Protein 3EEY (pdb70)

CATH classification: 3.40.50.150

Solvent-accessible surface area: 75579 Å² total; per-residue (Å²): 135,77,13,103,87,0,73,22,16,1,44,48,28,0,119,97,12,12,140,126,38,22,25,0,0,0,2,22,5,14,38,0,86,16,0,11,30,0,3,67,37,0,20,146,118,0,58,0,26,0,0,22,100,24,98,107,0,30,58,50,0,53,139,70,0,82,102,93,125,40,59,96,83,12,49,40,17,117,36,4,15,36,32,0,68,153,93,6,145,48,93,0,41,0,0,3,2,40,1,14,68,11,79,113,23,73,85,99,68,40,29,125,8,58,30,0,0,61,0,0,13,43,0,13,123,24,3,53,64,28,0,0,0,1,0,2,0,72,36,1,33,59,40,18,9,97,10,33,76,55,0,8,74,11,0,96,11,12,20,56,122,19,23,16,0,0,28,2,16,7,15,11,61,42,99,18,14,38,5,0,0,0,0,2,7,71,40,109,42,130,108,106,76,132,69,33,39,62,17,44,92,1,76,16,15,1,24,44,30,0,87,86,7,9,94,99,41,26,28,0,0,0,2,21,5,17,40,0,65,16,0,5,12,0,0,38,14,0,7,148,130,4,85,0,27,0,0,23,96,23,99,106,0,30,60,50,0,52,159,54,0,77,35,16,126,20,49,130,30,13,51,41,16,117,37,5,17,38,32,0,66,154,92,6,146,48,91,0,46,0,0,4,2,40,2,26,112,13,80,107,17,77,112,106,69,37,24,116,7,62,33,0,0,57,0,0,18,42,0,13,126,24,3,52,64,26,0,0,0,1,0,1,1,78,28,51,37,26,83,8,8,26,3,25,49,58,0,10,75,12,0,89,13,14,34,56,136,75,24,17,0,0,36,2,17,6,21,2,61,26,72,23,14,40,4,0,0,0,0,3,10,65,42,141,126,153,60,134,80,16,100,84,0,27,21,16,2,46,46,28,0,116,102,6,12,139,134,39,26,24,0,0,0,2,22,5,15,38,0,71,13,0,10,32,0,0,62,38,0,10,141,139,4,119,0,21,0,0,23,98,23,96,104,0,29,59,50,0,54,140,69,0,81,105,94,122,21,58,100,35,15,56,40,18,117,36,4,16,38,32,0,66,153,91,6,144,50,90,0,40,0,0,4,2,24,1,18,78,14,50,108,26,69,111,97,70,25,24,164,16,97,35,0,41,82,0,0,35,48,0,11,126,23,2,52,63,26,0,0,0,1,0,1,0,22,28,51,20,27,53,8,8,32,2,26,54,77,0,10,98,57,0,97,61,19,71,65,142,63,24,19,0,0,32,2,17,7,19,2,60,24,52,13,9,13,4,0,0,0,0,1,7,70,45,104,108,142,88,20,102,81,0,27,20,17,1,47,46,36,0,102,96,0,10,109,65,29,29,26,0,0,0,2,22,5,12,37,0,67,11,0,3,28,0,0,7,29,0,1,62,72,4,82,0,26,0,0,21,98,26,97,107,0,29,59,49,0,53,140,67,0,77,105,56,60,8,54,80,16,13,50,41,18,117,35,5,16,37,32,0,68,153,90,5,147,50,91,0,38,0,0,3,2,20,0,16,56,13,44,110,20,70,114,103,67,23,20,143,21,58,31,0,0,61,0,0,11,39,0,12,126,22,3,51,63,28,0,0,0,1,0,2,0,22,28,46,37,30,66,11,6,45,1,25,39,50,0,9,72,9,0,95,18,14,34,56,144,62,24,20,0,0,29,2,18,7,19,2,63,26,30,12,10,14,6,0,0,0,0,4,8,72,43,117,105,138,81,14,102,92,2,74,20,14,1,46,48,34,0,117,122,9,12,142,134,41,28,25,0,0,0,3,22,5,17,42,0,89,15,0,11,34,0,0,67,38,0,10,122,141,6,79,0,26,0,0,23,91,28,98,108,1,29,59,50,0,53,141,73,0,77,103,95,114,22,52,92,27,13,53,41,18,117,35,4,16,35,32,0,66,152,90,6,145,49,92,0,38,0,0,5,2,40,0,14,66,17,89,105,24,64,98,88,88,44,27,99,16,31,26,0,0,62,0,0,12,42,0,12,137,23,3,52,65,23,0,0,0,1,0,2,0,74,31,0,36,51,47,22,37,109,21,22,73,49,0,6,78,14,0,95,15,16,35,61,142,60,24,19,0,0,39,2,20,9,19,12,66,48,96,16,15,42,6,0,0,0,0,1,8,70,43,109,108,162,84,73,16,101,94,0,73,20,16,1,46,46,30,0,118,99,12,12,138,128,41,22,26,0,0,0,2,24,5,12,51,0,86,14,0,11,33,0,0,66,40,0,9,142,133,5,90,0,25,0,0,23,78,21,72,117,0,31,58,50,0,54,142,74,0,79,106,95,117,22,54,101,37,13,51,42,17,88,36,5,16,38,32,0,67,152,90,5,145,48,91,0,34,0,0,4,2,39,1,16,60,31,90,109,41,34,77,48,29,36,27,70,8,51,40,0,0,62,0,0,5,36,0,12,108,23,3,52,61,25,0,0,0,0,0,1,0,76,36,6,21,76,29,24,79,103,11,34,93,74,0,6,66,13,0,94,16,15,34,58,143,61,23,20,0,0,36,2,16,9,22,11,62,77,114,27,14,44,4,0,0,0,0,2,10,73,39,112,107,142,101,25,99,93,1,77,21,19,1,46,46,36,0,115,105,7,12,136,124,41,22,26,0,0,0,2,23,5,33,86,0,88,16,0,11,35,0,0,61,38,0,7,149,128,4,84,0,27,0,0,23,114,106,97,152,10,31,59,50,0,52,149,75,0,81,116,98,115,20,55,103,37,10,49,40,18,118,35,4,16,38,31,0,68,152,89,6,146,48,92,0,43,0,0,5,2,39,0,60,71,60,5,24,28,0,0,56,0,0,20,46,0,11,135,18,2,50,60,26,0,0,0,1,0,2,0,73,39,7,70,84,65,6,81,12,22,37,109,23,0,5,71,9,0,92,17,16,37,64,146,58,22,20,0,0,34,3,17,10,20,14,63,79,148,38,14,42,5,0,0,0,0,1,6,72,42,106,99,134,71,16,103,88,1,73,21,15,1,46,47,27,0,118,95,7,13,132,131,39,27,27,0,0,0,2,22,5,14,33,0,86,15,0,11,32,0,0,66,39,0,11,152,144,2,94,0,25,0,0,23,99,28,99,103,0,31,59,50,0,53,141,71,0,81,107,96,113,22,53,97,31,13,52,39,17,115,35,5,17,38,33,0,64,153,92,6,146,48,92,0,36,0,0,4,2,41,1,22,115,11,90,82,53,48,132,91,79,30,23,136,12,89,36,0,42,84,0,0,38,44,0,14,121,24,6,54,53,26,0,0,0,1,0,2,0,79,48,34,31,17,69,10,9,24,3,32,59,80,0,8,100,60,0,102,66,18,74,70,143,59,16,18,0,0,26,2,14,7,20,2,58,24,74,20,17,40,5,0,0,0,0,2,14,70,44,131,76,134,74,13,102,90,0,75,21,17,2,45,44,29,0,118,84,5,11,113,136,40,26,27,0,0,0,2,22,5,18,45,0,88,15,0,11,33,0,0,65,39,0,10,158,134,7,88,0,25,0,0,23,93,37,97,118,0,29,58,50,0,53,139,74,0,77,102,94,118,20,54,96,30,12,49,42,18,116,37,5,16,37,34,0,65,154,91,6,142,48,93,0,40,0,0,3,2,40,1,24,129,12,93,109,34,63,109,92,86,23,24,132,18,107,35,0,40,84,0,0,36,44,0,15,122,22,6,55,97,25,0,0,0,1,0,2,0,80,42,32,37,18,89,12,6,20,3,20,34,65,0,7,51,62,0,96,68,20,71,68,153,120,24,20,0,1,29,2,23,7,22,2,61,28,86,22,15,40,4,0,0,0,0,2,40,96,134,74,19,101,84,0,72,20,19,1,45,48,36,0,116,105,10,12,137,132,40,23,26,0,0,0,2,22,5,16,45,0,90,15,0,11,32,0,0,64,41,0,10,147,137,5,88,0,25,0,0,23,97,32,99,102,0,30,58,50,0,54,139,72,0,72,104,96,122,24,52,116,42,13,52,42,16,115,37,4,15,36,33,0,66,155,92,5,143,50,93,0,30,0,0,3,2,40,1,19,124,10,72,112,40,63,119,102,62,28,23,159,18,84,33,0,43,85,0,0,40,46,0,14,124,22,4,51,58,30,0,0,0,0,0,1,0,54,43,40,6,57,56,8,7,29,2,14,34,60,0,12,104,60,0,104,66,18,74,74,145,70,25,18,0,1,30,2,18,5,21,3,58,26,80,24,13,36,5,0,0,0,0,4,13,76,41,116,93

Foldseek 3Di:
DDDDAQVVVLLVVCLVFAAELFEEEEQDQFLNPVVLSNQVRHPDNYAYEYEDQDPVSLVNNCVVCVVVVRVNRYDYDNDHLLCVVVPDDAAGQEYEAEFADHPVDDRVDTDDQVSVLSNVVVNLQSHDAQGKYKHWDFEDDSRHCPNVVSNVVSVVPPDPVFKDWDKDDDDPDPDGRIIMIMIHGHDDDDDDDDD/DPDDDAQVVVLLVVCLVFFAALFEEEEQDQQLNPVVLSNLVRHDDNYAYEYEDQDPVSLVNNCVVCVVVVRNVRYDYDNDHLLCVVVPDDAAGQEYEAEFADRPVDDRVDTDAQVSVLSNVVVNLLRHDAQHKYKHWQFAPDDRSVVNVVRNVVSVVPPDPQFKDWDKDDDPVDDDGRIIMIMIGTHDDDDD/DDDDAQVVVLLVVCLVFAAELFEEEAQDQFLNPVVLSNLVRHPDNYAYEYEDQDPVSLVNNCVVCVVVVRNNRYDYDNDHLLCVCVPDDAAGQEYEAEFADHPPDDRVDTDAQVSVLSSVVVNLQRHDAQGKYKHWQFQQDPRSVVNVVNNVVSLVPDDPVFKDWDKDDDPPDDRGRIIMIMIGTHDDD/DDDDALVVVLLVVCLVFAAALFEEEAQDQFLNPVVLSNQVRHDDNYAYEYEDQDPVSLVNNCVVCVVVVRNNRYDYDNDHLLCVVVPDDAAGQEYEAEFADHPPDDRVDTDAQVSVLSSVVVNLQRHDAFHKYKHWQFCLDPRSVVNVVNNVVSVVPPDPVFKDWDKDDDPPDDRGRIIMIMIGTHDHD/DDDDAQVVVLLVVCLVQAAELFEEEEQDQFLNPVVQSNQVRHDDNYAYEYEDQDPVSLVNNCVVCVVVVRNNRYDYDNDHLLCVVVPDDAAGQEYEAEFAAHDVDDRPDTDDQVSVLSNVVSNLVRHDAFHKYKHWDFEQDSHHDVNVVNNVVSVVPDDPVFKDWDKDDDPPDDDGRIIMIMIGTHDDD/DDDDDAQVVVLLVVCLVFAAELFEEEEQDQALNPVVLSNLVRHDQNYAYEYEDQDPVSLVNNCVVCVVVVRNNRYDYDNDHLLCVVVPDDAAGQEYEAEWADRPVDDRLDTDDQVSVLSNVVVNLQRHDAFHKYKHWDFEDDSGHNPNVVSSVVSVVPDDPVFKDWDKDDDPVDDDGRIIMIMIGTHDDD/DDDDAQVVVLLVVCLVFAAALFEEEAQDQALNPVVQSNQVRHDDNYAYEYEDQDPVRLVNNCVVCVVVVRNNRYDYDNDHLLCVVVPDDAAGQEYEAEEVDDQVSVLSNVVVNLQRHDAQHKYKHWYDEDDPNHCVNVVSNVVSVVPPDPVFKDWDKDDDPVDDDRRIIIIMIGTHDHD/DDDDAQVVVLLVVCLVFAAALFEEEEQDQFLNPVVLSNQVRHDDNYAYEYEDQDPVRLVNNCVVCVVVVRVNRYDYDNDHLLCVVVPDDAAGQEYEAEFADHPPDDRPDTDAQVSVLSNVVVNLQRHDAQGKYKHWQFADDPRSVVNVVNVVVSVVPPDPVFKDWDKDDDPPDDDGRIIMIMIGGHDDD/DDDDAQVVVLLVVCLVFAAALFEEEAQDQFLQPVVLSNLVRHDDNYAYEYEDQDPVRLVNNCVVCVVVVRNNRYDYDNDHLLCVVVPDDAAGQEYEAEFADHDPDDRPDTDAQVSVLSNVVVNLVRHDAFGKYKHWQFADDPRSPVNVVNNVVSVVPDDPVFKDWDKDDDPPDDDGRIIMIMIGTD/DDDDAQVVVLLVVCLVFAAELFEEEAQDQALNPVVLSNLVRHDDNYAYEYEDQDPVSLVNNCVVCVVVVRNNRYDYDNDHLLCVVVPDDAAGQEYEAEFAAHPPDDRLDTDAQVSVLSNVVSNLQSHDAQGKYKHWQFADPVHRVVSVVSNVVSVVPPDPVFKDWDKDDDPPDDDGRIIIIMIHTHDHD

Nearest PDB structures (foldseek):
  3eey-assembly4_I  TM=1.002E+00  e=1.863E-40  Acetivibrio thermocellus ATCC 27405
  3eey-assembly5_G  TM=9.949E-01  e=1.778E-36  Acetivibrio thermocellus ATCC 27405
  8h0s-assembly1_A  TM=9.653E-01  e=1.450E-24  Bacillus subtilis subsp. subtilis str. 168
  8h27-assembly2_B  TM=9.554E-01  e=7.989E-24  Staphylococcus aureus subsp. aureus NCTC 8325
  4poo-assembly1_B  TM=9.351E-01  e=4.474E-19  Bacillus spizizenii str. W23

B-factor: mean 54.98, std 21.87, range [2.0, 163.79]

Organism: Acetivibrio thermocellus (strain ATCC 27405 / DSM 1237 / JCM 9322 / NBRC 103400 / NCIMB 10682 / NRRL B-4536 / VPI 7372) (NCBI:txid203119)

Secondary structure (DSSP, 8-state):
-----HHHHHHHHHHHH--TT-EEEES--TTSHHHHHHHHHH-TT-EEEEE-S-HHHHHHHHHHHHHTT-GGGEEEE-S-GGGGGGT--SPEEEEEEEESBPTTS-TT-B--HHHHHHHHHHHHHHEEEEEEEEEEE--BTTTBSHHHHHHHHHHTTS-TTTEEEEEEEETT--S-PPEEEEEEE--SS------/--SPP-HHHHHHHHHHHHPPTT-EEEES--TTSHHHHHHHHHH-TT-EEEEEES-HHHHHHHHHHHHHTT-GGGEEEEES-GGGGGGT--S-EEEEEEEESBPTTS-TT-B--HHHHHHHHHHHHHHEEEEEEEEEEE---HHHHHHHHHHHHHHHHTS-TTTEEEEEEEETT--S---EEEEEEE------/--PPPHHHHHHHHHHHH--TT-EEEES--TTSHHHHHHHHHH-TT-EEEEE-S-HHHHHHHHHHHHHTT-GGGEEEE-S-GGGGGGT--S-EEEEEEEESB-TTS-TT-B--HHHHHHHHHHHHHHEEEEEEEEEEEP-SSHHHHHHHHHHHHHHHTS-TTTEEEEEEEETT--S-PPEEEEEEE----/-----HHHHHHHHHHHH--TT-EEEES--TTSHHHHHHHHHH-TT-EEEEE-S-HHHHHHHHHHHHHTT-GGGEEEE-S-GGGGGGT--S-EEEEEEEESB-TTS-TT-B--HHHHHHHHHHHHHHEEEEEEEEEEE--SSHHHHHHHHHHHHHHTTS-TTTEEEEEEEETT--S---EEEEEEE-S--/-----HHHHHHHHHHHH--TT-EEEES--TTSHHHHHHHHHH-TT-EEEEE-S-HHHHHHHHHHHHHTT-GGGEEEE-S-GGGGGGT--SPEEEEEEEESPPTTS-SSS---HHHHHHHHHHHHHHEEEEEEEEEEE--BTTTBSHHHHHHHHHHTTS-TTTEEEEEEEETT--S-PPEEEEEEE----/------HHHHHHHHHHHH--TT-EEEES--TTSHHHHHHHHHH-TT-EEEEEES-HHHHHHHHHHHHHTT-TTTEEEEES-GGGGGGT--S-EEEEEEEESBPSSS-TT-B--HHHHHHHHHHHHHHEEEEEEEEEEE--STTS-SHHHHHHHHHHTTS-TTTEEEEEEEETT--S-PPEEEEEEE-S--/-----HHHHHHHHHHHH--TT-EEEESS-TTSHHHHHHHHHH-TT-EEEEE-S-HHHHHHHHHHHHHTT-GGGEEEE-S-GGGGGGT--S-EEEEEEEE---HHHHHHHHHHHHHHEEEEEEEEEEE--STTS-SHHHHHHHHHHTTS-TTTEEEEEEEETT--S-PPEEEEEEE-S--/-----HHHHHHHHHHHH--TT-EEEES--TTSHHHHHHHHHH-TT-EEEEE-S-HHHHHHHHHHHHHTT-GGGEEEE-S-GGGGGGT--SPEEEEEEEESB-SSS-SS-B--HHHHHHHHHHHHHHEEEEEEEEEEE---SHHHHHHHHHHHHHHTTS-TTTEEEEEEEETT--S---EEEEEEE-S--/-----HHHHHHHHHHHHPPTT-EEEES--TTSHHHHHHHHHH-TT-EEEEE-S-HHHHHHHHHHHHHTT-GGGEEEE-S-GGGGGGT--SPEEEEEEEES--TTS-SSS---HHHHHHHHHHHHHHEEEEEEEEEEE---SHHHHHHHHHHHHHHHTS-TTTEEEEEEEETT--S-PPEEEEEEE-/-----HHHHHHHHHHHH--TT-EEEES--TTSHHHHHHHHHH-TT-EEEEE-S-HHHHHHHHHHHHHTT-GGGEEEE-S-GGGGGGT--S-EEEEEEEES--TTS-SS----HHHHHHHHHHHHHHEEEEEEEEEEE---SSSHHHHHHHHHHHHHTS-TTTEEEEEEEETT--S---EEEEEEE-S--

Sequence (1887 aa):
LTIKNSLGQSHDYIKMFVKKEGDTVVDATCGNGNDTAFLASLVGENGRVFGFDIQDKAIANTTKKLTDLNLIDRVTLIKDGHQNMDKYIDCPVKAVMFNLGYLPSGDHSISTRPETTIQALSKAMEELLVTGGIITVVIYYGGDTGFEEKEKVLEFLKGVDQKKFIVQRTDFINQANCPPILVCIEKISEGHHHHHHHSLTIKNSLGQSHDYIKMFVKEGDTVVDATCGNGNDTAFLASLVGENGRVFGFDIQDKAIANTTKKLTDLNLIDRVTLIKDGHQNMDKYIDCPVKAVMFNLGYLPSGDHSISTRPETTIQALSSKAMELLVTGGIITVVIYYGGDTGFEEKEEKVLEFLKGVDQKKFIVQRTDFINQANCPPILVCIEKISEHHHHLTIKNSLGQSHDYIKMFVKEGDTVVDATCGNGNDTAFLASLVGENGRRVFGFDIQDKAIANTTKKLTDLNLIDDRVTLIKDGHQNMDKYIDCPVKKAVMFNLGYLPSGDHSISTRPETTIQALSKAMELLVTGGIITVVIYYGGDTGFEEKEKVLEEFLKKGVDQKKFIVQRTDFINQANCPPILVCIEKISEGLTIKNSLGQSHDYIKMFVKEGDTVVDATCGNGNDTAFLASLVGENGRVFGFDIQDKAIANTTKKLTDLNLIDRVTLIKDGHQNMDKYIDCPVKAVMFNLGYLPSGDHSISTRPEETTIQALSKAMELLVTGGIITVVIYYGGDTGFEEKEKVLEFLKGVDQKKFIVQRTDFINQANCPPILVCIEKISEGLTIKNSLGQSHDYIKMMFVKEGDTVVDATCGNGNDTAFLASLVGEENGRVFGFDIQDKAIANTTKKLTDLNLIDRVTLIKDGHQNMDKYIDCPVKAVMFNLGYLPSGDHSISTRRPETTIQALSKAMELLVTGGIITVVIYYGGDTGFEEKEKVLEFLKGVDQKKFIVQRTDFINQANCPPILVCIEKISEGSLTIKNSLGQSHDYIKMFVKEGDTVVDATCGNGNDTAFLASLVGENGRVFGFDIQDKAIANTTKKLTDDLNLIDRVTLIKDGHQNMDKYIDCPVKAVMFNLGYLPSGDHSISTRPEETTIQALSKAMELLVTGGIITVVIYYGGDTGFEEKEKKVLEFLKGVDQKKFIVQRRTDFINQANCPPILVCIEKISEGLTIKNSLGQSHDYIKMFVKKEGDTVVDATCGNGNDTAFLASLVGENGRVFGFDIQDKAIANTTKKLTDLNNLIDRVTLIKDGHQNMDKYIDCPVKAVMFNLGTRPETTIQALSKAMEELLVTGGIITVVIYYGGDTGFEEKEKKVLEFLKGVDQKKFIVQRTDFINQANCPPILVCIEKISEGLTIKNSLGQSHDYIKMFVKEGDTVVDATCGNGNDTAFLASLVGENGRVFGFDIQDKAIANTTKKLTDLNLIDRVTLIKDGHQNMDKYIDCPVKAVMFNLGYLPSGDHSISTRPETTIQALSKAMELLVTGGIITVVIYYGGDTGFEEKKEEKVLEEFLKGVDQKKFIVQRRTDFINQANCPPILVCIEKISEGLTIKNSLGQSHDYIKMFVKEGDTVVDATCGNGNDTAFLASLVGENGRRVFGFDIQDKAIANTTKKLTDLNLIDRVTLIKDGHQNMDKYIDCPVKAVMFNLGYLPSGDHSISTRPETTIQALSKAMELLVTGGIITVVIYYGGDTGFEEKEKVLEFLKGVDQKKFIVQRTDFINQANCPPILVCIEKILTIKNSLGQSHDYIKMFVKEGDTVVDATCGNGNDTAFLASLVGENGRVFGFDIQDKAIANTTKKLTDLNLIDRVTLIKDGHQNMDKYIDCPVKAVMFNLGYLPSGDHSISTRPETTIQALSKAMELLVTGGIITVVIYYGGDTGFEEKEKVLEFLKGVDQKKFIVQRRTDFINQANCPPILVCIEKISEG

InterPro domains:
  IPR010719 Methyltransferase MnmM-like [PF06962] (49-185)
  IPR010719 Methyltransferase MnmM-like [PTHR35276] (7-186)
  IPR029063 S-adenosyl-L-methionine-dependent methyltransferase superfamily [G3DSA:3.40.50.150] (2-188)
  IPR029063 S-adenosyl-L-methionine-dependent methyltransferase superfamily [SSF53335] (19-160)

Radius of gyration: 41.75 Å; Cα contacts (8 Å, |Δi|>4): 4319; chains: 10; bounding box: 84×117×117 Å

Structure (mmCIF, N/CA/C/O backbone):
data_3EEY
#
_entry.id   3EEY
#
_cell.length_a   70.156
_cell.length_b   126.913
_cell.length_c   125.611
_cell.angle_alpha   90.00
_cell.angle_beta   99.54
_cell.angle_gamma   90.00
#
_symmetry.space_group_name_H-M   'P 1 21 1'
#
loop_
_entity.id
_entity.type
_entity.pdbx_description
1 polymer 'Putative rRNA methylase'
2 non-polymer S-ADENOSYLMETHIONINE
3 non-polymer 'SULFATE ION'
4 non-polymer GLYCEROL
5 water water
#
loop_
_atom_site.group_PDB
_atom_site.id
_atom_site.type_symbol
_atom_site.label_atom_id
_atom_site.label_alt_id
_atom_site.label_comp_id
_atom_site.label_asym_id
_atom_site.label_entity_id
_atom_site.label_seq_id
_atom_site.pdbx_PDB_ins_code
_atom_site.Cartn_x
_atom_site.Cartn_y
_atom_site.Cartn_z
_atom_site.occupancy
_atom_site.B_iso_or_equiv
_atom_site.auth_seq_id
_atom_site.auth_comp_id
_atom_site.auth_asym_id
_atom_site.auth_atom_id
_atom_site.pdbx_PDB_model_num
ATOM 1 N N . LEU A 1 3 ? -20.597 -9.050 -41.357 1.00 59.54 1 LEU A N 1
ATOM 2 C CA . LEU A 1 3 ? -19.907 -9.859 -42.410 1.00 60.69 1 LEU A CA 1
ATOM 3 C C . LEU A 1 3 ? -19.989 -9.208 -43.789 1.00 62.24 1 LEU A C 1
ATOM 4 O O . LEU A 1 3 ? -21.075 -8.880 -44.274 1.00 64.66 1 LEU A O 1
ATOM 9 N N . THR A 1 4 ? -18.824 -9.042 -44.410 1.00 64.30 2 THR A N 1
ATOM 10 C CA . THR A 1 4 ? -18.688 -8.376 -45.700 1.00 62.67 2 THR A CA 1
ATOM 11 C C . THR A 1 4 ? -17.655 -9.116 -46.559 1.00 61.50 2 THR A C 1
ATOM 12 O O . THR A 1 4 ? -16.652 -9.626 -46.044 1.00 63.69 2 THR A O 1
ATOM 16 N N . ILE A 1 5 ? -17.922 -9.190 -47.861 1.00 54.89 3 ILE A N 1
ATOM 17 C CA . ILE A 1 5 ? -16.966 -9.707 -48.834 1.00 47.31 3 ILE A CA 1
ATOM 18 C C . ILE A 1 5 ? -15.753 -8.770 -48.903 1.00 44.88 3 ILE A C 1
ATOM 19 O O . ILE A 1 5 ? -15.899 -7.562 -49.124 1.00 46.93 3 ILE A O 1
ATOM 24 N N . LYS A 1 6 ? -14.564 -9.331 -48.680 1.00 44.64 4 LYS A N 1
ATOM 25 C CA . LYS A 1 6 ? -13.331 -8.547 -48.631 1.00 39.17 4 LYS A CA 1
ATOM 26 C C . LYS A 1 6 ? -12.810 -8.243 -50.018 1.00 41.99 4 LYS A C 1
ATOM 27 O O . LYS A 1 6 ? -13.124 -8.947 -50.980 1.00 41.97 4 LYS A O 1
ATOM 33 N N . ASN A 1 7 ? -11.995 -7.198 -50.118 1.00 39.11 5 ASN A N 1
ATOM 34 C CA . ASN A 1 7 ? -11.285 -6.915 -51.366 1.00 42.56 5 ASN A CA 1
ATOM 35 C C . ASN A 1 7 ? -10.184 -7.947 -51.624 1.00 33.45 5 ASN A C 1
ATOM 36 O O . ASN A 1 7 ? -9.922 -8.797 -50.770 1.00 34.92 5 ASN A O 1
ATOM 41 N N . SER A 1 8 ? -9.547 -7.860 -52.785 1.00 31.06 6 SER A N 1
ATOM 42 C CA . SER A 1 8 ? -8.516 -8.814 -53.200 1.00 35.55 6 SER A CA 1
ATOM 43 C C . SER A 1 8 ? -7.386 -8.953 -52.185 1.00 35.00 6 SER A C 1
ATOM 44 O O . SER A 1 8 ? -7.025 -10.069 -51.805 1.00 32.82 6 SER A O 1
ATOM 47 N N . LEU A 1 9 ? -6.870 -7.819 -51.715 1.00 35.04 7 LEU A N 1
ATOM 48 C CA . LEU A 1 9 ? -5.845 -7.798 -50.677 1.00 33.78 7 LEU A CA 1
ATOM 49 C C . LEU A 1 9 ? -6.242 -8.551 -49.405 1.00 32.64 7 LEU A C 1
ATOM 50 O O . LEU A 1 9 ? -5.465 -9.351 -48.895 1.00 44.32 7 LEU A O 1
ATOM 55 N N . GLY A 1 10 ? -7.449 -8.302 -48.908 1.00 36.84 8 GLY A N 1
ATOM 56 C CA . GLY A 1 10 ? -7.974 -8.999 -47.741 1.00 33.52 8 GLY A CA 1
ATOM 57 C C . GLY A 1 10 ? -8.224 -10.479 -47.969 1.00 36.12 8 GLY A C 1
ATOM 58 O O . GLY A 1 10 ? -8.003 -11.292 -47.074 1.00 38.59 8 GLY A O 1
ATOM 59 N N . GLN A 1 11 ? -8.687 -10.819 -49.170 1.00 36.39 9 GLN A N 1
ATOM 60 C CA . GLN A 1 11 ? -8.953 -12.199 -49.568 1.00 31.73 9 GLN A CA 1
ATOM 61 C C . GLN A 1 11 ? -7.693 -13.054 -49.742 1.00 37.52 9 GLN A C 1
ATOM 62 O O . GLN A 1 11 ? -7.715 -14.249 -49.424 1.00 41.25 9 GLN A O 1
ATOM 68 N N . SER A 1 12 ? -6.607 -12.443 -50.234 1.00 32.00 10 SER A N 1
ATOM 69 C CA . SER A 1 12 ? -5.301 -13.114 -50.319 1.00 30.79 10 SER A CA 1
ATOM 70 C C . SER A 1 12 ? -4.829 -13.650 -48.962 1.00 32.25 10 SER A C 1
ATOM 71 O O . SER A 1 12 ? -4.379 -14.789 -48.863 1.00 30.81 10 SER A O 1
ATOM 74 N N . HIS A 1 13 ? -4.975 -12.838 -47.919 1.00 32.19 11 HIS A N 1
ATOM 75 C CA . HIS A 1 13 ? -4.664 -13.249 -46.551 1.00 23.86 11 HIS A CA 1
ATOM 76 C C . HIS A 1 13 ? -5.548 -14.395 -46.053 1.00 31.40 11 HIS A C 1
ATOM 77 O O . HIS A 1 13 ? -5.058 -15.318 -45.400 1.00 38.93 11 HIS A O 1
ATOM 84 N N . ASP A 1 14 ? -6.845 -14.330 -46.366 1.00 36.35 12 ASP A N 1
ATOM 85 C CA . ASP A 1 14 ? -7.802 -15.389 -46.031 1.00 35.78 12 ASP A CA 1
ATOM 86 C C . ASP A 1 14 ? -7.470 -16.730 -46.688 1.00 37.90 12 ASP A C 1
ATOM 87 O O . ASP A 1 14 ? -7.580 -17.775 -46.044 1.00 38.99 12 ASP A O 1
ATOM 92 N N . TYR A 1 15 ? -7.075 -16.682 -47.962 1.00 39.11 13 TYR A N 1
ATOM 93 C CA . TYR A 1 15 ? -6.626 -17.863 -48.699 1.00 39.45 13 TYR A CA 1
ATOM 94 C C . TYR A 1 15 ? -5.326 -18.441 -48.154 1.00 39.07 13 TYR A C 1
ATOM 95 O O . TYR A 1 15 ? -5.154 -19.656 -48.136 1.00 38.33 13 TYR A O 1
ATOM 104 N N . ILE A 1 16 ? -4.426 -17.569 -47.708 1.00 36.25 14 ILE A N 1
ATOM 105 C CA . ILE A 1 16 ? -3.147 -17.995 -47.145 1.00 38.59 14 ILE A CA 1
ATOM 106 C C . ILE A 1 16 ? -3.352 -18.670 -45.779 1.00 42.25 14 ILE A C 1
ATOM 107 O O . ILE A 1 16 ? -2.764 -19.719 -45.519 1.00 41.06 14 ILE A O 1
ATOM 112 N N . LYS A 1 17 ? -4.205 -18.082 -44.938 1.00 45.27 15 LYS A N 1
ATOM 113 C CA . LYS A 1 17 ? -4.597 -18.665 -43.644 1.00 47.99 15 LYS A CA 1
ATOM 114 C C . LYS A 1 17 ? -5.192 -20.081 -43.759 1.00 49.80 15 LYS A C 1
ATOM 115 O O . LYS A 1 17 ? -4.948 -20.916 -42.891 1.00 56.70 15 LYS A O 1
ATOM 121 N N . MET A 1 18 ? -5.957 -20.334 -44.828 1.00 49.57 16 MET A N 1
ATOM 122 C CA . MET A 1 18 ? -6.523 -21.662 -45.147 1.00 51.27 16 MET A CA 1
ATOM 123 C C . MET A 1 18 ? -5.465 -22.737 -45.360 1.00 50.45 16 MET A C 1
ATOM 124 O O . MET A 1 18 ? -5.675 -23.902 -45.039 1.00 54.86 16 MET A O 1
ATOM 129 N N . PHE A 1 19 ? -4.330 -22.341 -45.922 1.00 53.65 17 PHE A N 1
ATOM 130 C CA . PHE A 1 19 ? -3.350 -23.294 -46.429 1.00 47.24 17 PHE A CA 1
ATOM 131 C C . PHE A 1 19 ? -2.103 -23.409 -45.563 1.00 49.96 17 PHE A C 1
ATOM 132 O O . PHE A 1 19 ? -1.506 -24.476 -45.473 1.00 55.23 17 PHE A O 1
ATOM 140 N N . VAL A 1 20 ? -1.703 -22.310 -44.936 1.00 50.09 18 VAL A N 1
ATOM 141 C CA . VAL A 1 20 ? -0.454 -22.271 -44.187 1.00 51.10 18 VAL A CA 1
ATOM 142 C C . VAL A 1 20 ? -0.666 -22.681 -42.735 1.00 58.10 18 VAL A C 1
ATOM 143 O O . VAL A 1 20 ? -1.496 -22.101 -42.033 1.00 60.26 18 VAL A O 1
ATOM 147 N N . LYS A 1 21 ? 0.067 -23.706 -42.309 1.00 61.44 19 LYS A N 1
ATOM 148 C CA A LYS A 1 21 ? 0.111 -24.096 -40.902 0.50 65.00 19 LYS A CA 1
ATOM 149 C CA B LYS A 1 21 ? 0.110 -24.077 -40.897 0.50 62.62 19 LYS A CA 1
ATOM 150 C C . LYS A 1 21 ? 1.508 -23.848 -40.328 1.00 67.04 19 LYS A C 1
ATOM 151 O O . LYS A 1 21 ? 2.420 -23.420 -41.048 1.00 65.83 19 LYS A O 1
ATOM 162 N N . GLU A 1 22 ? 1.669 -24.102 -39.034 1.00 68.97 20 GLU A N 1
ATOM 163 C CA . GLU A 1 22 ? 2.932 -23.836 -38.353 1.00 67.58 20 GLU A CA 1
ATOM 164 C C . GLU A 1 22 ? 4.022 -24.833 -38.730 1.00 64.69 20 GLU A C 1
ATOM 165 O O . GLU A 1 22 ? 3.770 -26.040 -38.830 1.00 62.16 20 GLU A O 1
ATOM 171 N N . GLY A 1 23 ? 5.225 -24.309 -38.960 1.00 58.26 21 GLY A N 1
ATOM 172 C CA . GLY A 1 23 ? 6.366 -25.118 -39.370 1.00 58.94 21 GLY A CA 1
ATOM 173 C C . GLY A 1 23 ? 6.615 -25.149 -40.869 1.00 61.12 21 GLY A C 1
ATOM 174 O O . GLY A 1 23 ? 7.621 -25.705 -41.318 1.00 57.06 21 GLY A O 1
ATOM 175 N N . ASP A 1 24 ? 5.710 -24.541 -41.637 1.00 59.51 22 ASP A N 1
ATOM 176 C CA . ASP A 1 24 ? 5.786 -24.535 -43.102 1.00 56.66 22 ASP A CA 1
ATOM 177 C C . ASP A 1 24 ? 6.870 -23.614 -43.630 1.00 50.78 22 ASP A C 1
ATOM 178 O O . ASP A 1 24 ? 7.353 -22.743 -42.917 1.00 49.54 22 ASP A O 1
ATOM 183 N N . THR A 1 25 ? 7.263 -23.819 -44.882 1.00 53.41 23 THR A N 1
ATOM 184 C CA . THR A 1 25 ? 8.149 -22.884 -45.559 1.00 48.07 23 THR A CA 1
ATOM 185 C C . THR A 1 25 ? 7.330 -22.105 -46.580 1.00 47.43 23 THR A C 1
ATOM 186 O O . THR A 1 25 ? 6.665 -22.693 -47.430 1.00 42.24 23 THR A O 1
ATOM 190 N N . VAL A 1 26 ? 7.360 -20.780 -46.461 1.00 44.99 24 VAL A N 1
ATOM 191 C CA . VAL A 1 26 ? 6.558 -19.890 -47.292 1.00 39.34 24 VAL A CA 1
ATOM 192 C C . VAL A 1 26 ? 7.441 -18.799 -47.899 1.00 41.13 24 VAL A C 1
ATOM 193 O O . VAL A 1 26 ? 8.563 -18.597 -47.451 1.00 39.47 24 VAL A O 1
ATOM 197 N N . VAL A 1 27 ? 6.937 -18.121 -48.931 1.00 38.75 25 VAL A N 1
ATOM 198 C CA . VAL A 1 27 ? 7.680 -17.062 -49.620 1.00 36.94 25 VAL A CA 1
ATOM 199 C C . VAL A 1 27 ? 6.838 -15.790 -49.762 1.00 32.97 25 VAL A C 1
ATOM 200 O O . VAL A 1 27 ? 5.676 -15.850 -50.148 1.00 33.48 25 VAL A O 1
ATOM 204 N N . ASP A 1 28 ? 7.432 -14.650 -49.424 1.00 39.20 26 ASP A N 1
ATOM 205 C CA . ASP A 1 28 ? 6.900 -13.356 -49.804 1.00 35.36 26 ASP A CA 1
ATOM 206 C C . ASP A 1 28 ? 7.765 -12.898 -50.970 1.00 40.94 26 ASP A C 1
ATOM 207 O O . ASP A 1 28 ? 8.915 -12.518 -50.789 1.00 39.07 26 ASP A O 1
ATOM 212 N N . ALA A 1 29 ? 7.206 -12.950 -52.173 1.00 40.76 27 ALA A N 1
ATOM 213 C CA . ALA A 1 29 ? 7.968 -12.655 -53.379 1.00 38.94 27 ALA A CA 1
ATOM 214 C C . ALA A 1 29 ? 8.117 -11.159 -53.660 1.00 41.27 27 ALA A C 1
ATOM 215 O O . ALA A 1 29 ? 8.911 -10.761 -54.513 1.00 43.52 27 ALA A O 1
ATOM 217 N N . THR A 1 30 ? 7.359 -10.338 -52.941 1.00 42.79 28 THR A N 1
ATOM 218 C CA . THR A 1 30 ? 7.358 -8.891 -53.137 1.00 49.60 28 THR A CA 1
ATOM 219 C C . THR A 1 30 ? 7.276 -8.232 -51.766 1.00 49.13 28 THR A C 1
ATOM 220 O O . THR A 1 30 ? 6.194 -7.868 -51.318 1.00 56.73 28 THR A O 1
ATOM 224 N N . CYS A 1 31 ? 8.426 -8.093 -51.109 1.00 50.01 29 CYS A N 1
ATOM 225 C CA . CYS A 1 31 ? 8.507 -7.631 -49.717 1.00 52.85 29 CYS A CA 1
ATOM 226 C C . CYS A 1 31 ? 7.852 -6.301 -49.403 1.00 50.24 29 CYS A C 1
ATOM 227 O O . CYS A 1 31 ? 7.032 -6.225 -48.487 1.00 51.25 29 CYS A O 1
ATOM 230 N N . GLY A 1 32 ? 8.230 -5.266 -50.152 1.00 46.09 30 GLY A N 1
ATOM 231 C CA . GLY A 1 32 ? 7.731 -3.911 -49.941 1.00 55.54 30 GLY A CA 1
ATOM 232 C C . GLY A 1 32 ? 8.054 -3.414 -48.546 1.00 61.96 30 GLY A C 1
ATOM 233 O O . GLY A 1 32 ? 9.204 -3.475 -48.102 1.00 59.70 30 GLY A O 1
ATOM 234 N N . ASN A 1 33 ? 7.020 -2.966 -47.842 1.00 64.51 31 ASN A N 1
ATOM 235 C CA . ASN A 1 33 ? 7.160 -2.491 -46.470 1.00 66.35 31 ASN A CA 1
ATOM 236 C C . ASN A 1 33 ? 7.137 -3.600 -45.412 1.00 61.85 31 ASN A C 1
ATOM 237 O O . ASN A 1 33 ? 7.441 -3.357 -44.242 1.00 58.73 31 ASN A O 1
ATOM 242 N N . GLY A 1 34 ? 6.781 -4.813 -45.831 1.00 55.18 32 GLY A N 1
ATOM 243 C CA . GLY A 1 34 ? 6.940 -6.003 -44.993 1.00 51.33 32 GLY A CA 1
ATOM 244 C C . GLY A 1 34 ? 5.690 -6.523 -44.311 1.00 51.14 32 GLY A C 1
ATOM 245 O O . GLY A 1 34 ? 5.768 -7.420 -43.461 1.00 47.07 32 GLY A O 1
ATOM 246 N N . ASN A 1 35 ? 4.541 -5.966 -44.692 1.00 53.13 33 ASN A N 1
ATOM 247 C CA . ASN A 1 35 ? 3.240 -6.339 -44.124 1.00 54.18 33 ASN A CA 1
ATOM 248 C C . ASN A 1 35 ? 2.869 -7.810 -44.324 1.00 52.09 33 ASN A C 1
ATOM 249 O O . ASN A 1 35 ? 2.530 -8.502 -43.359 1.00 50.32 33 ASN A O 1
ATOM 254 N N . ASP A 1 36 ? 2.951 -8.278 -45.570 1.00 46.16 34 ASP A N 1
ATOM 255 C CA . ASP A 1 36 ? 2.746 -9.695 -45.896 1.00 42.08 34 ASP A CA 1
ATOM 256 C C . ASP A 1 36 ? 3.821 -10.610 -45.303 1.00 40.13 34 ASP A C 1
ATOM 257 O O . ASP A 1 36 ? 3.527 -11.746 -44.945 1.00 34.97 34 ASP A O 1
ATOM 262 N N . THR A 1 37 ? 5.057 -10.111 -45.213 1.00 46.42 35 THR A N 1
ATOM 263 C CA . THR A 1 37 ? 6.166 -10.857 -44.610 1.00 44.03 35 THR A CA 1
ATOM 264 C C . THR A 1 37 ? 5.894 -11.130 -43.129 1.00 43.60 35 THR A C 1
ATOM 265 O O . THR A 1 37 ? 6.064 -12.258 -42.670 1.00 40.05 35 THR A O 1
ATOM 269 N N . ALA A 1 38 ? 5.457 -10.096 -42.408 1.00 42.62 36 ALA A N 1
ATOM 270 C CA . ALA A 1 38 ? 5.085 -10.201 -40.991 1.00 46.34 36 ALA A CA 1
ATOM 271 C C . ALA A 1 38 ? 3.910 -11.149 -40.802 1.00 45.86 36 ALA A C 1
ATOM 272 O O . ALA A 1 38 ? 3.915 -11.999 -39.901 1.00 41.52 36 ALA A O 1
ATOM 274 N N . PHE A 1 39 ? 2.914 -10.987 -41.670 1.00 43.52 37 PHE A N 1
ATOM 275 C CA . PHE A 1 39 ? 1.740 -11.857 -41.729 1.00 41.79 37 PHE A CA 1
ATOM 276 C C . PHE A 1 39 ? 2.112 -13.338 -41.920 1.00 40.35 37 PHE A C 1
ATOM 277 O O . PHE A 1 39 ? 1.613 -14.202 -41.200 1.00 36.72 37 PHE A O 1
ATOM 285 N N . LEU A 1 40 ? 2.985 -13.615 -42.885 1.00 41.79 38 LEU A N 1
ATOM 286 C CA . LEU A 1 40 ? 3.483 -14.973 -43.124 1.00 43.20 38 LEU A CA 1
ATOM 287 C C . LEU A 1 40 ? 4.302 -15.526 -41.953 1.00 44.02 38 LEU A C 1
ATOM 288 O O . LEU A 1 40 ? 4.189 -16.710 -41.610 1.00 39.11 38 LEU A O 1
ATOM 293 N N . ALA A 1 41 ? 5.105 -14.659 -41.336 1.00 48.92 39 ALA A N 1
ATOM 294 C CA . ALA A 1 41 ? 5.921 -15.012 -40.175 1.00 47.97 39 ALA A CA 1
ATOM 295 C C . ALA A 1 41 ? 5.101 -15.425 -38.948 1.00 50.85 39 ALA A C 1
ATOM 296 O O . ALA A 1 41 ? 5.479 -16.350 -38.225 1.00 52.65 39 ALA A O 1
ATOM 298 N N . SER A 1 42 ? 3.972 -14.754 -38.731 1.00 52.11 40 SER A N 1
ATOM 299 C CA . SER A 1 42 ? 3.105 -15.052 -37.594 1.00 54.80 40 SER A CA 1
ATOM 300 C C . SER A 1 42 ? 2.347 -16.363 -37.763 1.00 57.29 40 SER A C 1
ATOM 301 O O . SER A 1 42 ? 2.061 -17.049 -36.781 1.00 63.51 40 SER A O 1
ATOM 304 N N . LEU A 1 43 ? 2.022 -16.706 -39.007 1.00 55.45 41 LEU A N 1
ATOM 305 C CA . LEU A 1 43 ? 1.305 -17.948 -39.312 1.00 54.86 41 LEU A CA 1
ATOM 306 C C . LEU A 1 43 ? 2.186 -19.173 -39.180 1.00 52.81 41 LEU A C 1
ATOM 307 O O . LEU A 1 43 ? 1.714 -20.271 -38.885 1.00 53.12 41 LEU A O 1
ATOM 312 N N . VAL A 1 44 ? 3.473 -18.971 -39.410 1.00 56.87 42 VAL A N 1
ATOM 313 C CA . VAL A 1 44 ? 4.395 -20.064 -39.617 1.00 56.52 42 VAL A CA 1
ATOM 314 C C . VAL A 1 44 ? 5.108 -20.498 -38.326 1.00 57.79 42 VAL A C 1
ATOM 315 O O . VAL A 1 44 ? 5.590 -21.628 -38.221 1.00 52.82 42 VAL A O 1
ATOM 319 N N . GLY A 1 45 ? 5.136 -19.604 -37.342 1.00 59.98 43 GLY A N 1
ATOM 320 C CA . GLY A 1 45 ? 5.636 -19.931 -36.016 1.00 68.95 43 GLY A CA 1
ATOM 321 C C . GLY A 1 45 ? 7.142 -19.989 -35.899 1.00 71.04 43 GLY A C 1
ATOM 322 O O . GLY A 1 45 ? 7.861 -19.533 -36.786 1.00 70.44 43 GLY A O 1
ATOM 323 N N . GLU A 1 46 ? 7.600 -20.561 -34.789 1.00 74.38 44 GLU A N 1
ATOM 324 C CA . GLU A 1 46 ? 9.010 -20.626 -34.415 1.00 75.50 44 GLU A CA 1
ATOM 325 C C . GLU A 1 46 ? 9.837 -21.553 -35.318 1.00 75.04 44 GLU A C 1
ATOM 326 O O . GLU A 1 46 ? 10.983 -21.243 -35.658 1.00 72.44 44 GLU A O 1
ATOM 332 N N . ASN A 1 47 ? 9.243 -22.680 -35.702 1.00 74.45 45 ASN A N 1
ATOM 333 C CA . ASN A 1 47 ? 9.935 -23.705 -36.477 1.00 78.24 45 ASN A CA 1
ATOM 334 C C . ASN A 1 47 ? 9.734 -23.583 -37.987 1.00 77.92 45 ASN A C 1
ATOM 335 O O . ASN A 1 47 ? 10.185 -24.439 -38.753 1.00 80.40 45 ASN A O 1
ATOM 340 N N . GLY A 1 48 ? 9.062 -22.516 -38.408 1.00 71.53 46 GLY A N 1
ATOM 341 C CA . GLY A 1 48 ? 8.817 -22.273 -39.822 1.00 68.44 46 GLY A CA 1
ATOM 342 C C . GLY A 1 48 ? 9.834 -21.335 -40.432 1.00 64.41 46 GLY A C 1
ATOM 343 O O . GLY A 1 48 ? 10.683 -20.782 -39.730 1.00 66.91 46 GLY A O 1
ATOM 344 N N . ARG A 1 49 ? 9.740 -21.151 -41.743 1.00 57.76 47 ARG A N 1
ATOM 345 C CA . ARG A 1 49 ? 10.677 -20.304 -42.473 1.00 52.32 47 ARG A CA 1
ATOM 346 C C . ARG A 1 49 ? 9.958 -19.455 -43.525 1.00 45.93 47 ARG A C 1
ATOM 347 O O . ARG A 1 49 ? 9.132 -19.955 -44.271 1.00 45.55 47 ARG A O 1
ATOM 355 N N . VAL A 1 50 ? 10.280 -18.166 -43.554 1.00 47.23 48 VAL A N 1
ATOM 356 C CA . VAL A 1 50 ? 9.786 -17.238 -44.555 1.00 42.57 48 VAL A CA 1
ATOM 357 C C . VAL A 1 50 ? 10.959 -16.693 -45.378 1.00 47.82 48 VAL A C 1
ATOM 358 O O . VAL A 1 50 ? 11.905 -16.137 -44.826 1.00 46.71 48 VAL A O 1
ATOM 362 N N . PHE A 1 51 ? 10.891 -16.858 -46.696 1.00 43.30 49 PHE A N 1
ATOM 363 C CA . PHE A 1 51 ? 11.833 -16.216 -47.595 1.00 41.65 49 PHE A CA 1
ATOM 364 C C . PHE A 1 51 ? 11.196 -14.954 -48.150 1.00 38.20 49 PHE A C 1
ATOM 365 O O . PHE A 1 51 ? 10.087 -14.987 -48.679 1.00 42.44 49 PHE A O 1
ATOM 373 N N . GLY A 1 52 ? 11.895 -13.839 -48.007 1.00 34.90 50 GLY A N 1
ATOM 374 C CA . GLY A 1 52 ? 11.422 -12.559 -48.517 1.00 37.29 50 GLY A CA 1
ATOM 375 C C . GLY A 1 52 ? 12.336 -11.989 -49.580 1.00 34.47 50 GLY A C 1
ATOM 376 O O . GLY A 1 52 ? 13.553 -12.090 -49.473 1.00 45.28 50 GLY A O 1
ATOM 377 N N . PHE A 1 53 ? 11.743 -11.392 -50.607 1.00 37.78 51 PHE A N 1
ATOM 378 C CA . PHE A 1 53 ? 12.475 -10.891 -51.762 1.00 33.78 51 PHE A CA 1
ATOM 379 C C . PHE A 1 53 ? 12.071 -9.466 -52.082 1.00 40.69 51 PHE A C 1
ATOM 380 O O . PHE A 1 53 ? 10.883 -9.134 -52.039 1.00 43.99 51 PHE A O 1
ATOM 388 N N . ASP A 1 54 ? 13.059 -8.638 -52.407 1.00 40.76 52 ASP A N 1
ATOM 389 C CA . ASP A 1 54 ? 12.835 -7.342 -53.044 1.00 50.06 52 ASP A CA 1
ATOM 390 C C . ASP A 1 54 ? 14.119 -6.882 -53.728 1.00 55.12 52 ASP A C 1
ATOM 391 O O . ASP A 1 54 ? 15.209 -7.363 -53.411 1.00 56.66 52 ASP A O 1
ATOM 396 N N . ILE A 1 55 ? 13.981 -5.955 -54.671 1.00 58.36 53 ILE A N 1
ATOM 397 C CA . ILE A 1 55 ? 15.117 -5.444 -55.437 1.00 62.46 53 ILE A CA 1
ATOM 398 C C . ILE A 1 55 ? 15.591 -4.077 -54.938 1.00 69.29 53 ILE A C 1
ATOM 399 O O . ILE A 1 55 ? 16.574 -3.535 -55.450 1.00 73.59 53 ILE A O 1
ATOM 404 N N . GLN A 1 56 ? 14.893 -3.530 -53.942 1.00 69.51 54 GLN A N 1
ATOM 405 C CA . GLN A 1 56 ? 15.232 -2.223 -53.381 1.00 73.84 54 GLN A CA 1
ATOM 406 C C . GLN A 1 56 ? 15.825 -2.347 -51.982 1.00 78.78 54 GLN A C 1
ATOM 407 O O . GLN A 1 56 ? 15.365 -3.163 -51.181 1.00 78.23 54 GLN A O 1
ATOM 413 N N . ASP A 1 57 ? 16.846 -1.532 -51.707 1.00 83.86 55 ASP A N 1
ATOM 414 C CA . ASP A 1 57 ? 17.501 -1.475 -50.396 1.00 87.60 55 ASP A CA 1
ATOM 415 C C . ASP A 1 57 ? 16.592 -0.860 -49.339 1.00 87.60 55 ASP A C 1
ATOM 416 O O . ASP A 1 57 ? 16.644 -1.245 -48.167 1.00 86.57 55 ASP A O 1
ATOM 421 N N . LYS A 1 58 ? 15.772 0.097 -49.774 1.00 87.49 56 LYS A N 1
ATOM 422 C CA . LYS A 1 58 ? 14.794 0.783 -48.929 1.00 88.97 56 LYS A CA 1
ATOM 423 C C . LYS A 1 58 ? 13.728 -0.192 -48.425 1.00 84.29 56 LYS A C 1
ATOM 424 O O . LYS A 1 58 ? 13.313 -0.130 -47.267 1.00 85.74 56 LYS A O 1
ATOM 430 N N . ALA A 1 59 ? 13.308 -1.098 -49.301 1.00 79.11 57 ALA A N 1
ATOM 431 C CA . ALA A 1 59 ? 12.293 -2.091 -48.975 1.00 74.46 57 ALA A CA 1
ATOM 432 C C . ALA A 1 59 ? 12.794 -3.199 -48.046 1.00 73.58 57 ALA A C 1
ATOM 433 O O . ALA A 1 59 ? 12.047 -3.663 -47.184 1.00 74.60 57 ALA A O 1
ATOM 435 N N . ILE A 1 60 ? 14.046 -3.620 -48.224 1.00 71.24 58 ILE A N 1
ATOM 436 C CA . ILE A 1 60 ? 14.670 -4.620 -47.349 1.00 66.68 58 ILE A CA 1
ATOM 437 C C . ILE A 1 60 ? 14.855 -4.064 -45.929 1.00 66.29 58 ILE A C 1
ATOM 438 O O . ILE A 1 60 ? 14.614 -4.770 -44.948 1.00 62.36 58 ILE A O 1
ATOM 443 N N . ALA A 1 61 ? 15.239 -2.790 -45.839 1.00 68.14 59 ALA A N 1
ATOM 444 C CA . ALA A 1 61 ? 15.480 -2.118 -44.560 1.00 70.54 59 ALA A CA 1
ATOM 445 C C . ALA A 1 61 ? 14.192 -1.896 -43.766 1.00 69.26 59 ALA A C 1
ATOM 446 O O . ALA A 1 61 ? 14.162 -2.099 -42.550 1.00 69.27 59 ALA A O 1
ATOM 448 N N . ASN A 1 62 ? 13.137 -1.485 -44.464 1.00 64.80 60 ASN A N 1
ATOM 449 C CA . ASN A 1 62 ? 11.816 -1.303 -43.864 1.00 67.72 60 ASN A CA 1
ATOM 450 C C . ASN A 1 62 ? 11.174 -2.605 -43.385 1.00 64.79 60 ASN A C 1
ATOM 451 O O . ASN A 1 62 ? 10.494 -2.624 -42.359 1.00 64.01 60 ASN A O 1
ATOM 456 N N . THR A 1 63 ? 11.395 -3.680 -44.138 1.00 59.48 61 THR A N 1
ATOM 457 C CA . THR A 1 63 ? 10.942 -5.018 -43.768 1.00 53.92 61 THR A CA 1
ATOM 458 C C . THR A 1 63 ? 11.732 -5.558 -42.571 1.00 57.24 61 THR A C 1
ATOM 459 O O . THR A 1 63 ? 11.147 -6.182 -41.682 1.00 57.43 61 THR A O 1
ATOM 463 N N . THR A 1 64 ? 13.041 -5.290 -42.545 1.00 57.77 62 THR A N 1
ATOM 464 C CA . THR A 1 64 ? 13.912 -5.672 -41.428 1.00 63.97 62 THR A CA 1
ATOM 465 C C . THR A 1 64 ? 13.466 -4.971 -40.152 1.00 60.94 62 THR A C 1
ATOM 466 O O . THR A 1 64 ? 13.388 -5.595 -39.098 1.00 61.41 62 THR A O 1
ATOM 470 N N . LYS A 1 65 ? 13.159 -3.682 -40.273 1.00 59.52 63 LYS A N 1
ATOM 471 C CA . LYS A 1 65 ? 12.718 -2.864 -39.149 1.00 71.84 63 LYS A CA 1
ATOM 472 C C . LYS A 1 65 ? 11.380 -3.354 -38.592 1.00 70.81 63 LYS A C 1
ATOM 473 O O . LYS A 1 65 ? 11.231 -3.517 -37.385 1.00 69.34 63 LYS A O 1
ATOM 479 N N . LYS A 1 66 ? 10.431 -3.595 -39.493 1.00 70.67 64 LYS A N 1
ATOM 480 C CA . LYS A 1 66 ? 9.120 -4.169 -39.175 1.00 66.80 64 LYS A CA 1
ATOM 481 C C . LYS A 1 66 ? 9.188 -5.473 -38.384 1.00 65.86 64 LYS A C 1
ATOM 482 O O . LYS A 1 66 ? 8.583 -5.585 -37.320 1.00 62.43 64 LYS A O 1
ATOM 488 N N . LEU A 1 67 ? 9.934 -6.442 -38.911 1.00 60.46 65 LEU A N 1
ATOM 489 C CA . LEU A 1 67 ? 10.024 -7.767 -38.323 1.00 58.41 65 LEU A CA 1
ATOM 490 C C . LEU A 1 67 ? 10.757 -7.798 -36.984 1.00 59.16 65 LEU A C 1
ATOM 491 O O . LEU A 1 67 ? 10.405 -8.593 -36.119 1.00 60.24 65 LEU A O 1
ATOM 496 N N . THR A 1 68 ? 11.759 -6.933 -36.823 1.00 62.76 66 THR A N 1
ATOM 497 C CA . THR A 1 68 ? 12.534 -6.839 -35.576 1.00 73.53 66 THR A CA 1
ATOM 498 C C . THR A 1 68 ? 11.664 -6.219 -34.476 1.00 71.11 66 THR A C 1
ATOM 499 O O . THR A 1 68 ? 11.713 -6.641 -33.311 1.00 71.22 66 THR A O 1
ATOM 503 N N . ASP A 1 69 ? 10.858 -5.235 -34.881 1.00 67.44 67 ASP A N 1
ATOM 504 C CA . ASP A 1 69 ? 9.885 -4.564 -34.018 1.00 65.98 67 ASP A CA 1
ATOM 505 C C . ASP A 1 69 ? 8.821 -5.508 -33.472 1.00 70.84 67 ASP A C 1
ATOM 506 O O . ASP A 1 69 ? 8.334 -5.305 -32.365 1.00 72.81 67 ASP A O 1
ATOM 511 N N . LEU A 1 70 ? 8.470 -6.535 -34.246 1.00 69.39 68 LEU A N 1
ATOM 512 C CA . LEU A 1 70 ? 7.406 -7.461 -33.863 1.00 65.10 68 LEU A CA 1
ATOM 513 C C . LEU A 1 70 ? 7.894 -8.793 -33.337 1.00 62.51 68 LEU A C 1
ATOM 514 O O . LEU A 1 70 ? 7.078 -9.685 -33.117 1.00 66.29 68 LEU A O 1
ATOM 519 N N . ASN A 1 71 ? 9.205 -8.925 -33.149 1.00 62.33 69 ASN A N 1
ATOM 520 C CA . ASN A 1 71 ? 9.804 -10.150 -32.640 1.00 61.18 69 ASN A CA 1
ATOM 521 C C . ASN A 1 71 ? 9.634 -11.314 -33.635 1.00 67.12 69 ASN A C 1
ATOM 522 O O . ASN A 1 71 ? 9.324 -12.443 -33.244 1.00 68.55 69 ASN A O 1
ATOM 527 N N . LEU A 1 72 ? 9.843 -11.020 -34.922 1.00 69.71 70 LEU A N 1
ATOM 528 C CA . LEU A 1 72 ? 9.612 -11.990 -36.009 1.00 69.18 70 LEU A CA 1
ATOM 529 C C . LEU A 1 72 ? 10.753 -12.166 -37.021 1.00 66.72 70 LEU A C 1
ATOM 530 O O . LEU A 1 72 ? 10.605 -12.923 -37.972 1.00 70.52 70 LEU A O 1
ATOM 535 N N . ILE A 1 73 ? 11.874 -11.477 -36.815 1.00 68.08 71 ILE A N 1
ATOM 536 C CA . ILE A 1 73 ? 13.016 -11.512 -37.744 1.00 67.48 71 ILE A CA 1
ATOM 537 C C . ILE A 1 73 ? 13.754 -12.874 -37.726 1.00 68.46 71 ILE A C 1
ATOM 538 O O . ILE A 1 73 ? 14.470 -13.218 -38.672 1.00 70.36 71 ILE A O 1
ATOM 543 N N . ASP A 1 74 ? 13.526 -13.643 -36.658 1.00 67.52 72 ASP A N 1
ATOM 544 C CA . ASP A 1 74 ? 14.179 -14.929 -36.385 1.00 70.75 72 ASP A CA 1
ATOM 545 C C . ASP A 1 74 ? 13.967 -15.967 -37.479 1.00 68.60 72 ASP A C 1
ATOM 546 O O . ASP A 1 74 ? 14.897 -16.670 -37.880 1.00 70.05 72 ASP A O 1
ATOM 551 N N . ARG A 1 75 ? 12.741 -16.104 -37.929 1.00 66.09 73 ARG A N 1
ATOM 552 C CA . ARG A 1 75 ? 12.415 -17.087 -38.940 1.00 62.62 73 ARG A CA 1
ATOM 553 C C . ARG A 1 75 ? 12.303 -16.563 -40.347 1.00 55.49 73 ARG A C 1
ATOM 554 O O . ARG A 1 75 ? 11.863 -17.250 -41.208 1.00 52.05 73 ARG A O 1
ATOM 562 N N . VAL A 1 76 ? 12.733 -15.352 -40.575 1.00 49.63 74 VAL A N 1
ATOM 563 C CA . VAL A 1 76 ? 12.703 -14.741 -41.913 1.00 50.85 74 VAL A CA 1
ATOM 564 C C . VAL A 1 76 ? 14.095 -14.578 -42.543 1.00 53.46 74 VAL A C 1
ATOM 565 O O . VAL A 1 76 ? 14.998 -14.013 -41.931 1.00 56.92 74 VAL A O 1
ATOM 569 N N . THR A 1 77 ? 14.254 -15.078 -43.768 1.00 52.81 75 THR A N 1
ATOM 570 C CA . THR A 1 77 ? 15.453 -14.840 -44.572 1.00 48.19 75 THR A CA 1
ATOM 571 C C . THR A 1 77 ? 15.152 -13.804 -45.662 1.00 48.61 75 THR A C 1
ATOM 572 O O . THR A 1 77 ? 14.436 -14.083 -46.629 1.00 46.59 75 THR A O 1
ATOM 576 N N . LEU A 1 78 ? 15.696 -12.604 -45.495 1.00 48.80 76 LEU A N 1
ATOM 577 C CA . LEU A 1 78 ? 15.494 -11.527 -46.462 1.00 46.77 76 LEU A CA 1
ATOM 578 C C . LEU A 1 78 ? 16.604 -11.506 -47.499 1.00 52.03 76 LEU A C 1
ATOM 579 O O . LEU A 1 78 ? 17.789 -11.497 -47.157 1.00 49.20 76 LEU A O 1
ATOM 584 N N . ILE A 1 79 ? 16.204 -11.494 -48.768 1.00 51.00 77 ILE A N 1
ATOM 585 C CA . ILE A 1 79 ? 17.124 -11.607 -49.894 1.00 47.50 77 ILE A CA 1
ATOM 586 C C . ILE A 1 79 ? 16.942 -10.405 -50.809 1.00 49.88 77 ILE A C 1
ATOM 587 O O . ILE A 1 79 ? 15.832 -10.129 -51.264 1.00 49.27 77 ILE A O 1
ATOM 592 N N . LYS A 1 80 ? 18.026 -9.671 -51.054 1.00 51.73 78 LYS A N 1
ATOM 593 C CA . LYS A 1 80 ? 17.979 -8.561 -51.988 1.00 52.82 78 LYS A CA 1
ATOM 594 C C . LYS A 1 80 ? 18.307 -9.064 -53.396 1.00 55.95 78 LYS A C 1
ATOM 595 O O . LYS A 1 80 ? 19.406 -8.860 -53.923 1.00 56.81 78 LYS A O 1
ATOM 601 N N . ASP A 1 81 ? 17.334 -9.746 -53.984 1.00 56.14 79 ASP A N 1
ATOM 602 C CA . ASP A 1 81 ? 17.410 -10.208 -55.362 1.00 51.97 79 ASP A CA 1
ATOM 603 C C . ASP A 1 81 ? 15.992 -10.260 -55.921 1.00 50.00 79 ASP A C 1
ATOM 604 O O . ASP A 1 81 ? 15.018 -10.226 -55.168 1.00 44.98 79 ASP A O 1
ATOM 609 N N . GLY A 1 82 ? 15.878 -10.327 -57.243 1.00 50.46 80 GLY A N 1
ATOM 610 C CA . GLY A 1 82 ? 14.585 -10.480 -57.887 1.00 43.51 80 GLY A CA 1
ATOM 611 C C . GLY A 1 82 ? 13.941 -11.810 -57.565 1.00 38.38 80 GLY A C 1
ATOM 612 O O . GLY A 1 82 ? 14.635 -12.799 -57.361 1.00 42.52 80 GLY A O 1
ATOM 613 N N . HIS A 1 83 ? 12.611 -11.824 -57.510 1.00 38.17 81 HIS A N 1
ATOM 614 C CA . HIS A 1 83 ? 11.841 -13.033 -57.237 1.00 34.18 81 HIS A CA 1
ATOM 615 C C . HIS A 1 83 ? 11.945 -14.057 -58.361 1.00 36.86 81 HIS A C 1
ATOM 616 O O . HIS A 1 83 ? 11.733 -15.245 -58.133 1.00 36.38 81 HIS A O 1
ATOM 623 N N . GLN A 1 84 ? 12.284 -13.592 -59.563 1.00 33.41 82 GLN A N 1
ATOM 624 C CA . GLN A 1 84 ? 12.587 -14.478 -60.695 1.00 42.37 82 GLN A CA 1
ATOM 625 C C . GLN A 1 84 ? 13.766 -15.422 -60.427 1.00 41.85 82 GLN A C 1
ATOM 626 O O . GLN A 1 84 ? 13.917 -16.432 -61.106 1.00 45.21 82 GLN A O 1
ATOM 632 N N . ASN A 1 85 ? 14.576 -15.095 -59.419 1.00 41.52 83 ASN A N 1
ATOM 633 C CA . ASN A 1 85 ? 15.740 -15.894 -59.050 1.00 46.46 83 ASN A CA 1
ATOM 634 C C . ASN A 1 85 ? 15.542 -16.681 -57.757 1.00 47.32 83 ASN A C 1
ATOM 635 O O . ASN A 1 85 ? 16.526 -17.079 -57.131 1.00 48.65 83 ASN A O 1
ATOM 640 N N . MET A 1 86 ? 14.283 -16.909 -57.368 1.00 43.32 84 MET A N 1
ATOM 641 C CA . MET A 1 86 ? 13.960 -17.523 -56.072 1.00 38.65 84 MET A CA 1
ATOM 642 C C . MET A 1 86 ? 14.460 -18.964 -55.927 1.00 43.94 84 MET A C 1
ATOM 643 O O . MET A 1 86 ? 14.676 -19.444 -54.810 1.00 40.71 84 MET A O 1
ATOM 648 N N . ASP A 1 87 ? 14.666 -19.633 -57.061 1.00 44.80 85 ASP A N 1
ATOM 649 C CA . ASP A 1 87 ? 15.145 -21.021 -57.095 1.00 49.25 85 ASP A CA 1
ATOM 650 C C . ASP A 1 87 ? 16.620 -21.178 -56.699 1.00 49.54 85 ASP A C 1
ATOM 651 O O . ASP A 1 87 ? 17.058 -22.273 -56.343 1.00 55.21 85 ASP A O 1
ATOM 656 N N . LYS A 1 88 ? 17.373 -20.082 -56.763 1.00 46.02 86 LYS A N 1
ATOM 657 C CA . LYS A 1 88 ? 18.776 -20.052 -56.332 1.00 52.87 86 LYS A CA 1
ATOM 658 C C . LYS A 1 88 ? 18.935 -20.100 -54.808 1.00 53.93 86 LYS A C 1
ATOM 659 O O . LYS A 1 88 ? 20.015 -20.407 -54.301 1.00 51.51 86 LYS A O 1
ATOM 665 N N . TYR A 1 89 ? 17.858 -19.803 -54.085 1.00 47.13 87 TYR A N 1
ATOM 666 C CA . TYR A 1 89 ? 17.934 -19.630 -52.646 1.00 45.88 87 TYR A CA 1
ATOM 667 C C . TYR A 1 89 ? 17.105 -20.662 -51.906 1.00 48.08 87 TYR A C 1
ATOM 668 O O . TYR A 1 89 ? 17.312 -20.900 -50.716 1.00 53.60 87 TYR A O 1
ATOM 677 N N . ILE A 1 90 ? 16.158 -21.269 -52.618 1.00 51.52 88 ILE A N 1
ATOM 678 C CA . ILE A 1 90 ? 15.221 -22.223 -52.030 1.00 50.82 88 ILE A CA 1
ATOM 679 C C . ILE A 1 90 ? 15.347 -23.567 -52.755 1.00 56.43 88 ILE A C 1
ATOM 680 O O . ILE A 1 90 ? 15.357 -23.610 -53.988 1.00 56.24 88 ILE A O 1
ATOM 685 N N . ASP A 1 91 ? 15.460 -24.651 -51.990 1.00 63.63 89 ASP A N 1
ATOM 686 C CA . ASP A 1 91 ? 15.578 -25.997 -52.557 1.00 76.67 89 ASP A CA 1
ATOM 687 C C . ASP A 1 91 ? 14.542 -26.972 -51.995 1.00 78.28 89 ASP A C 1
ATOM 688 O O . ASP A 1 91 ? 14.348 -28.063 -52.539 1.00 85.12 89 ASP A O 1
ATOM 693 N N . CYS A 1 92 ? 13.886 -26.569 -50.909 1.00 76.13 90 CYS A N 1
ATOM 694 C CA . CYS A 1 92 ? 12.814 -27.348 -50.285 1.00 73.77 90 CYS A CA 1
ATOM 695 C C . CYS A 1 92 ? 11.463 -26.996 -50.927 1.00 72.18 90 CYS A C 1
ATOM 696 O O . CYS A 1 92 ? 11.333 -25.928 -51.532 1.00 71.07 90 CYS A O 1
ATOM 699 N N . PRO A 1 93 ? 10.463 -27.900 -50.828 1.00 70.02 91 PRO A N 1
ATOM 700 C CA . PRO A 1 93 ? 9.105 -27.542 -51.253 1.00 68.64 91 PRO A CA 1
ATOM 701 C C . PRO A 1 93 ? 8.442 -26.486 -50.358 1.00 63.96 91 PRO A C 1
ATOM 702 O O . PRO A 1 93 ? 8.504 -26.582 -49.128 1.00 62.18 91 PRO A O 1
ATOM 706 N N . VAL A 1 94 ? 7.813 -25.491 -50.981 1.00 57.14 92 VAL A N 1
ATOM 707 C CA . VAL A 1 94 ? 7.134 -24.427 -50.241 1.00 50.23 92 VAL A CA 1
ATOM 708 C C . VAL A 1 94 ? 5.619 -24.627 -50.205 1.00 47.23 92 VAL A C 1
ATOM 709 O O . VAL A 1 94 ? 5.035 -25.219 -51.118 1.00 43.97 92 VAL A O 1
ATOM 713 N N . LYS A 1 95 ? 4.994 -24.150 -49.134 1.00 42.52 93 LYS A N 1
ATOM 714 C CA . LYS A 1 95 ? 3.547 -24.268 -48.976 1.00 44.23 93 LYS A CA 1
ATOM 715 C C . LYS A 1 95 ? 2.805 -23.135 -49.678 1.00 43.58 93 LYS A C 1
ATOM 716 O O . LYS A 1 95 ? 1.744 -23.357 -50.256 1.00 39.39 93 LYS A O 1
ATOM 722 N N . ALA A 1 96 ? 3.367 -21.928 -49.626 1.00 40.38 94 ALA A N 1
ATOM 723 C CA . ALA A 1 96 ? 2.698 -20.757 -50.165 1.00 37.73 94 ALA A CA 1
ATOM 724 C C . ALA A 1 96 ? 3.664 -19.708 -50.671 1.00 37.91 94 ALA A C 1
ATOM 725 O O . ALA A 1 96 ? 4.787 -19.620 -50.198 1.00 41.17 94 ALA A O 1
ATOM 727 N N . VAL A 1 97 ? 3.223 -18.937 -51.667 1.00 38.21 95 VAL A N 1
ATOM 728 C CA . VAL A 1 97 ? 3.976 -17.796 -52.182 1.00 33.66 95 VAL A CA 1
ATOM 729 C C . VAL A 1 97 ? 3.000 -16.635 -52.357 1.00 35.68 95 VAL A C 1
ATOM 730 O O . VAL A 1 97 ? 1.918 -16.813 -52.895 1.00 41.05 95 VAL A O 1
ATOM 734 N N . MET A 1 98 ? 3.378 -15.451 -51.891 1.00 38.01 96 MET A N 1
ATOM 735 C CA . MET A 1 98 ? 2.540 -14.276 -52.054 1.00 29.72 96 MET A CA 1
ATOM 736 C C . MET A 1 98 ? 3.178 -13.289 -53.035 1.00 32.67 96 MET A C 1
ATOM 737 O O . MET A 1 98 ? 4.340 -12.910 -52.883 1.00 38.40 96 MET A O 1
ATOM 742 N N . PHE A 1 99 ? 2.414 -12.900 -54.052 1.00 37.25 97 PHE A N 1
ATOM 743 C CA . PHE A 1 99 ? 2.804 -11.824 -54.973 1.00 28.05 97 PHE A CA 1
ATOM 744 C C . PHE A 1 99 ? 1.882 -10.638 -54.793 1.00 22.90 97 PHE A C 1
ATOM 745 O O . PHE A 1 99 ? 0.652 -10.782 -54.737 1.00 25.01 97 PHE A O 1
ATOM 753 N N . ASN A 1 100 ? 2.480 -9.462 -54.709 1.00 30.54 98 ASN A N 1
ATOM 754 C CA . ASN A 1 100 ? 1.737 -8.216 -54.659 1.00 35.71 98 ASN A CA 1
ATOM 755 C C . ASN A 1 100 ? 2.316 -7.293 -55.728 1.00 37.33 98 ASN A C 1
ATOM 756 O O . ASN A 1 100 ? 3.389 -6.729 -55.550 1.00 48.36 98 ASN A O 1
ATOM 761 N N . LEU A 1 101 ? 1.616 -7.161 -56.850 1.00 41.80 99 LEU A N 1
ATOM 762 C CA . LEU A 1 101 ? 2.198 -6.577 -58.060 1.00 38.11 99 LEU A CA 1
ATOM 763 C C . LEU A 1 101 ? 1.973 -5.079 -58.206 1.00 48.79 99 LEU A C 1
ATOM 764 O O . LEU A 1 101 ? 0.848 -4.608 -58.132 1.00 57.66 99 LEU A O 1
ATOM 769 N N . GLY A 1 102 ? 3.057 -4.348 -58.452 1.00 59.37 100 GLY A N 1
ATOM 770 C CA . GLY A 1 102 ? 3.020 -2.895 -58.634 1.00 64.56 100 GLY A CA 1
ATOM 771 C C . GLY A 1 102 ? 4.286 -2.250 -58.099 1.00 69.78 100 GLY A C 1
ATOM 772 O O . GLY A 1 102 ? 5.341 -2.882 -58.077 1.00 69.34 100 GLY A O 1
ATOM 773 N N . TYR A 1 103 ? 4.188 -0.994 -57.663 1.00 63.60 101 TYR A N 1
ATOM 774 C CA . TYR A 1 103 ? 5.330 -0.285 -57.053 1.00 63.30 101 TYR A CA 1
ATOM 775 C C . TYR A 1 103 ? 5.246 -0.230 -55.522 1.00 63.49 101 TYR A C 1
ATOM 776 O O . TYR A 1 103 ? 4.190 -0.509 -54.948 1.00 64.91 101 TYR A O 1
ATOM 785 N N . LEU A 1 104 ? 6.353 0.147 -54.879 1.00 61.01 102 LEU A N 1
ATOM 786 C CA . LEU A 1 104 ? 6.405 0.346 -53.424 1.00 64.37 102 LEU A CA 1
ATOM 787 C C . LEU A 1 104 ? 5.588 1.568 -52.980 1.00 67.99 102 LEU A C 1
ATOM 788 O O . LEU A 1 104 ? 5.812 2.677 -53.482 1.00 67.41 102 LEU A O 1
ATOM 793 N N . PRO A 1 105 ? 4.608 1.358 -52.071 1.00 74.69 103 PRO A N 1
ATOM 794 C CA . PRO A 1 105 ? 3.860 2.475 -51.471 1.00 79.13 103 PRO A CA 1
ATOM 795 C C . PRO A 1 105 ? 4.744 3.366 -50.596 1.00 81.53 103 PRO A C 1
ATOM 796 O O . PRO A 1 105 ? 5.540 2.855 -49.798 1.00 84.00 103 PRO A O 1
ATOM 800 N N . SER A 1 106 ? 4.592 4.682 -50.769 1.00 83.58 104 SER A N 1
ATOM 801 C CA . SER A 1 106 ? 5.451 5.717 -50.159 1.00 84.45 104 SER A CA 1
ATOM 802 C C . SER A 1 106 ? 6.912 5.601 -50.612 1.00 82.60 104 SER A C 1
ATOM 803 O O . SER A 1 106 ? 7.841 5.905 -49.855 1.00 85.18 104 SER A O 1
ATOM 806 N N . GLY A 1 107 ? 7.093 5.169 -51.859 1.00 78.49 105 GLY A N 1
ATOM 807 C CA . GLY A 1 107 ? 8.416 4.972 -52.446 1.00 74.46 105 GLY A CA 1
ATOM 808 C C . GLY A 1 107 ? 8.470 5.383 -53.904 1.00 68.46 105 GLY A C 1
ATOM 809 O O . GLY A 1 107 ? 7.585 6.093 -54.388 1.00 71.34 105 GLY A O 1
ATOM 810 N N . ASP A 1 108 ? 9.516 4.931 -54.595 1.00 65.87 106 ASP A N 1
ATOM 811 C CA . ASP A 1 108 ? 9.744 5.243 -56.007 1.00 69.41 106 ASP A CA 1
ATOM 812 C C . ASP A 1 108 ? 8.683 4.587 -56.906 1.00 73.93 106 ASP A C 1
ATOM 813 O O . ASP A 1 108 ? 8.625 3.354 -57.025 1.00 74.38 106 ASP A O 1
ATOM 818 N N . HIS A 1 109 ? 7.860 5.427 -57.537 1.00 71.10 107 HIS A N 1
ATOM 819 C CA . HIS A 1 109 ? 6.735 4.980 -58.368 1.00 72.82 107 HIS A CA 1
ATOM 820 C C . HIS A 1 109 ? 7.139 4.340 -59.700 1.00 72.06 107 HIS A C 1
ATOM 821 O O . HIS A 1 109 ? 6.350 3.601 -60.300 1.00 68.25 107 HIS A O 1
ATOM 828 N N . SER A 1 110 ? 8.359 4.631 -60.152 1.00 72.23 108 SER A N 1
ATOM 829 C CA . SER A 1 110 ? 8.866 4.123 -61.428 1.00 68.63 108 SER A CA 1
ATOM 830 C C . SER A 1 110 ? 9.526 2.743 -61.309 1.00 60.80 108 SER A C 1
ATOM 831 O O . SER A 1 110 ? 9.700 2.052 -62.313 1.00 66.29 108 SER A O 1
ATOM 834 N N . ILE A 1 111 ? 9.888 2.347 -60.090 1.00 56.29 109 ILE A N 1
ATOM 835 C CA . ILE A 1 111 ? 10.437 1.007 -59.844 1.00 59.33 109 ILE A CA 1
ATOM 836 C C . ILE A 1 111 ? 9.327 0.025 -59.444 1.00 65.07 109 ILE A C 1
ATOM 837 O O . ILE A 1 111 ? 8.893 -0.031 -58.284 1.00 67.57 109 ILE A O 1
ATOM 842 N N . SER A 1 112 ? 8.869 -0.740 -60.430 1.00 68.27 110 SER A N 1
ATOM 843 C CA . SER A 1 112 ? 7.759 -1.666 -60.244 1.00 68.35 110 SER A CA 1
ATOM 844 C C . SER A 1 112 ? 8.019 -3.016 -60.907 1.00 65.95 110 SER A C 1
ATOM 845 O O . SER A 1 112 ? 8.957 -3.164 -61.699 1.00 63.17 110 SER A O 1
ATOM 848 N N . THR A 1 113 ? 7.180 -3.993 -60.563 1.00 61.86 111 THR A N 1
ATOM 849 C CA . THR A 1 113 ? 7.257 -5.334 -61.123 1.00 55.49 111 THR A CA 1
ATOM 850 C C . THR A 1 113 ? 7.040 -5.294 -62.636 1.00 55.29 111 THR A C 1
ATOM 851 O O . THR A 1 113 ? 6.238 -4.507 -63.145 1.00 58.47 111 THR A O 1
ATOM 855 N N . ARG A 1 114 ? 7.787 -6.132 -63.342 1.00 56.76 112 ARG A N 1
ATOM 856 C CA . ARG A 1 114 ? 7.748 -6.220 -64.804 1.00 55.53 112 ARG A CA 1
ATOM 857 C C . ARG A 1 114 ? 7.130 -7.557 -65.208 1.00 49.19 112 ARG A C 1
ATOM 858 O O . ARG A 1 114 ? 7.372 -8.561 -64.538 1.00 53.31 112 ARG A O 1
ATOM 866 N N . PRO A 1 115 ? 6.345 -7.580 -66.307 1.00 48.51 113 PRO A N 1
ATOM 867 C CA . PRO A 1 115 ? 5.702 -8.812 -66.788 1.00 41.94 113 PRO A CA 1
ATOM 868 C C . PRO A 1 115 ? 6.648 -9.993 -66.949 1.00 42.92 113 PRO A C 1
ATOM 869 O O . PRO A 1 115 ? 6.346 -11.074 -66.451 1.00 48.52 113 PRO A O 1
ATOM 873 N N . GLU A 1 116 ? 7.778 -9.766 -67.622 1.00 44.99 114 GLU A N 1
ATOM 874 C CA . GLU A 1 116 ? 8.797 -10.784 -67.917 1.00 35.53 114 GLU A CA 1
ATOM 875 C C . GLU A 1 116 ? 9.270 -11.519 -66.667 1.00 36.35 114 GLU A C 1
ATOM 876 O O . GLU A 1 116 ? 9.270 -12.751 -66.624 1.00 34.94 114 GLU A O 1
ATOM 882 N N . THR A 1 117 ? 9.647 -10.742 -65.651 1.00 30.05 115 THR A N 1
ATOM 883 C CA . THR A 1 117 ? 10.236 -11.269 -64.421 1.00 33.24 115 THR A CA 1
ATOM 884 C C . THR A 1 117 ? 9.174 -11.847 -63.497 1.00 34.03 115 THR A C 1
ATOM 885 O O . THR A 1 117 ? 9.437 -12.805 -62.763 1.00 41.11 115 THR A O 1
ATOM 889 N N . THR A 1 118 ? 7.974 -11.267 -63.541 1.00 40.15 116 THR A N 1
ATOM 890 C CA . THR A 1 118 ? 6.831 -11.779 -62.775 1.00 35.41 116 THR A CA 1
ATOM 891 C C . THR A 1 118 ? 6.442 -13.166 -63.270 1.00 35.40 116 THR A C 1
ATOM 892 O O . THR A 1 118 ? 6.296 -14.089 -62.464 1.00 27.00 116 THR A O 1
ATOM 896 N N . ILE A 1 119 ? 6.314 -13.308 -64.592 1.00 28.67 117 ILE A N 1
ATOM 897 C CA . ILE A 1 119 ? 6.031 -14.599 -65.231 1.00 31.60 117 ILE A CA 1
ATOM 898 C C . ILE A 1 119 ? 7.108 -15.653 -64.897 1.00 32.14 117 ILE A C 1
ATOM 899 O O . ILE A 1 119 ? 6.785 -16.796 -64.567 1.00 40.45 117 ILE A O 1
ATOM 904 N N . GLN A 1 120 ? 8.377 -15.252 -64.970 1.00 35.84 118 GLN A N 1
ATOM 905 C CA . GLN A 1 120 ? 9.500 -16.096 -64.548 1.00 35.18 118 GLN A CA 1
ATOM 906 C C . GLN A 1 120 ? 9.370 -16.561 -63.100 1.00 34.16 118 GLN A C 1
ATOM 907 O O . GLN A 1 120 ? 9.475 -17.757 -62.829 1.00 32.25 118 GLN A O 1
ATOM 913 N N . ALA A 1 121 ? 9.151 -15.613 -62.181 1.00 29.25 119 ALA A N 1
ATOM 914 C CA . ALA A 1 121 ? 8.973 -15.925 -60.748 1.00 29.42 119 ALA A CA 1
ATOM 915 C C . ALA A 1 121 ? 7.778 -16.818 -60.491 1.00 35.98 119 ALA A C 1
ATOM 916 O O . ALA A 1 121 ? 7.845 -17.696 -59.628 1.00 38.20 119 ALA A O 1
ATOM 918 N N . LEU A 1 122 ? 6.689 -16.590 -61.232 1.00 34.04 120 LEU A N 1
ATOM 919 C CA . LEU A 1 122 ? 5.507 -17.447 -61.140 1.00 33.24 120 LEU A CA 1
ATOM 920 C C . LEU A 1 122 ? 5.792 -18.888 -61.559 1.00 29.55 120 LEU A C 1
ATOM 921 O O . LEU A 1 122 ? 5.304 -19.807 -60.923 1.00 33.01 120 LEU A O 1
ATOM 926 N N . SER A 1 123 ? 6.580 -19.074 -62.616 1.00 33.53 121 SER A N 1
ATOM 927 C CA . SER A 1 123 ? 7.029 -20.418 -63.027 1.00 40.66 121 SER A CA 1
ATOM 928 C C . SER A 1 123 ? 7.876 -21.084 -61.948 1.00 40.00 121 SER A C 1
ATOM 929 O O . SER A 1 123 ? 7.695 -22.269 -61.660 1.00 44.04 121 SER A O 1
ATOM 932 N N . LYS A 1 124 ? 8.798 -20.312 -61.367 1.00 42.27 122 LYS A N 1
ATOM 933 C CA . LYS A 1 124 ? 9.689 -20.795 -60.312 1.00 38.35 122 LYS A CA 1
ATOM 934 C C . LYS A 1 124 ? 8.898 -21.165 -59.066 1.00 42.22 122 LYS A C 1
ATOM 935 O O . LYS A 1 124 ? 9.135 -22.215 -58.464 1.00 42.43 122 LYS A O 1
ATOM 941 N N . ALA A 1 125 ? 7.954 -20.304 -58.695 1.00 40.83 123 ALA A N 1
ATOM 942 C CA . ALA A 1 125 ? 7.083 -20.546 -57.551 1.00 33.44 123 ALA A CA 1
ATOM 943 C C . ALA A 1 125 ? 6.208 -21.774 -57.768 1.00 39.15 123 ALA A C 1
ATOM 944 O O . ALA A 1 125 ? 6.014 -22.558 -56.841 1.00 33.66 123 ALA A O 1
ATOM 946 N N . MET A 1 126 ? 5.682 -21.933 -58.988 1.00 42.72 124 MET A N 1
ATOM 947 C CA . MET A 1 126 ? 4.859 -23.103 -59.333 1.00 40.19 124 MET A CA 1
ATOM 948 C C . MET A 1 126 ? 5.653 -24.413 -59.255 1.00 42.37 124 MET A C 1
ATOM 949 O O . MET A 1 126 ? 5.115 -25.429 -58.824 1.00 50.36 124 MET A O 1
ATOM 954 N N . GLU A 1 127 ? 6.924 -24.379 -59.663 1.00 44.17 125 GLU A N 1
ATOM 955 C CA A GLU A 1 127 ? 7.827 -25.526 -59.530 0.50 41.89 125 GLU A CA 1
ATOM 956 C CA B GLU A 1 127 ? 7.801 -25.544 -59.531 0.50 43.02 125 GLU A CA 1
ATOM 957 C C . GLU A 1 127 ? 8.116 -25.851 -58.063 1.00 40.72 125 GLU A C 1
ATOM 958 O O . GLU A 1 127 ? 8.110 -27.015 -57.661 1.00 39.92 125 GLU A O 1
ATOM 969 N N . LEU A 1 128 ? 8.366 -24.805 -57.272 1.00 39.54 126 LEU A N 1
ATOM 970 C CA . LEU A 1 128 ? 8.723 -24.935 -55.855 1.00 40.85 126 LEU A CA 1
ATOM 971 C C . LEU A 1 128 ? 7.579 -25.351 -54.940 1.00 40.36 126 LEU A C 1
ATOM 972 O O . LEU A 1 128 ? 7.825 -25.815 -53.832 1.00 49.16 126 LEU A O 1
ATOM 977 N N . LEU A 1 129 ? 6.339 -25.173 -55.399 1.00 46.38 127 LEU A N 1
ATOM 978 C CA . LEU A 1 129 ? 5.142 -25.504 -54.620 1.00 41.82 127 LEU A CA 1
ATOM 979 C C . LEU A 1 129 ? 4.979 -26.980 -54.389 1.00 43.78 127 LEU A C 1
ATOM 980 O O . LEU A 1 129 ? 5.133 -27.781 -55.315 1.00 42.68 127 LEU A O 1
ATOM 985 N N . VAL A 1 130 ? 4.654 -27.321 -53.145 1.00 41.63 128 VAL A N 1
ATOM 986 C CA . VAL A 1 130 ? 4.234 -28.658 -52.769 1.00 45.05 128 VAL A CA 1
ATOM 987 C C . VAL A 1 130 ? 2.800 -28.853 -53.294 1.00 50.96 128 VAL A C 1
ATOM 988 O O . VAL A 1 130 ? 2.067 -27.875 -53.486 1.00 51.66 128 VAL A O 1
ATOM 992 N N . THR A 1 131 ? 2.411 -30.097 -53.572 1.00 52.90 129 THR A N 1
ATOM 993 C CA . THR A 1 131 ? 1.026 -30.386 -53.945 1.00 53.44 129 THR A CA 1
ATOM 994 C C . THR A 1 131 ? 0.091 -29.965 -52.818 1.00 50.33 129 THR A C 1
ATOM 995 O O . THR A 1 131 ? 0.368 -30.211 -51.646 1.00 49.33 129 THR A O 1
ATOM 999 N N . GLY A 1 132 ? -0.996 -29.293 -53.184 1.00 46.88 130 GLY A N 1
ATOM 1000 C CA . GLY A 1 132 ? -1.905 -28.709 -52.208 1.00 45.38 130 GLY A CA 1
ATOM 1001 C C . GLY A 1 132 ? -1.421 -27.371 -51.671 1.00 44.44 130 GLY A C 1
ATOM 1002 O O . GLY A 1 132 ? -1.975 -26.867 -50.702 1.00 49.17 130 GLY A O 1
ATOM 1003 N N . GLY A 1 133 ? -0.387 -26.808 -52.299 1.00 46.03 131 GLY A N 1
ATOM 1004 C CA . GLY A 1 133 ? 0.146 -25.493 -51.943 1.00 40.08 131 GLY A CA 1
ATOM 1005 C C . GLY A 1 133 ? -0.497 -24.387 -52.756 1.00 40.44 131 GLY A C 1
ATOM 1006 O O . GLY A 1 133 ? -1.140 -24.670 -53.751 1.00 30.96 131 GLY A O 1
ATOM 1007 N N . ILE A 1 134 ? -0.313 -23.131 -52.342 1.00 38.18 132 ILE A N 1
ATOM 1008 C CA . ILE A 1 134 ? -1.021 -21.999 -52.962 1.00 34.10 132 ILE A CA 1
ATOM 1009 C C . ILE A 1 134 ? -0.113 -20.825 -53.308 1.00 29.52 132 ILE A C 1
ATOM 1010 O O . ILE A 1 134 ? 0.830 -20.534 -52.595 1.00 34.76 132 ILE A O 1
ATOM 1015 N N . ILE A 1 135 ? -0.380 -20.181 -54.434 1.00 34.74 133 ILE A N 1
ATOM 1016 C CA . ILE A 1 135 ? 0.202 -18.885 -54.750 1.00 28.94 133 ILE A CA 1
ATOM 1017 C C . ILE A 1 135 ? -0.959 -17.911 -54.816 1.00 36.94 133 ILE A C 1
ATOM 1018 O O . ILE A 1 135 ? -1.959 -18.195 -55.470 1.00 37.80 133 ILE A O 1
ATOM 1023 N N . THR A 1 136 ? -0.840 -16.777 -54.124 1.00 31.80 134 THR A N 1
ATOM 1024 C CA . THR A 1 136 ? -1.780 -15.679 -54.314 1.00 38.07 134 THR A CA 1
ATOM 1025 C C . THR A 1 136 ? -1.088 -14.520 -55.034 1.00 31.47 134 THR A C 1
ATOM 1026 O O . THR A 1 136 ? 0.063 -14.213 -54.756 1.00 37.52 134 THR A O 1
ATOM 1030 N N . VAL A 1 137 ? -1.787 -13.920 -55.990 1.00 31.68 135 VAL A N 1
ATOM 1031 C CA . VAL A 1 137 ? -1.277 -12.788 -56.767 1.00 26.22 135 VAL A CA 1
ATOM 1032 C C . VAL A 1 137 ? -2.308 -11.657 -56.707 1.00 23.54 135 VAL A C 1
ATOM 1033 O O . VAL A 1 137 ? -3.396 -11.760 -57.279 1.00 31.14 135 VAL A O 1
ATOM 1037 N N . VAL A 1 138 ? -1.989 -10.590 -55.975 1.00 35.79 136 VAL A N 1
ATOM 1038 C CA . VAL A 1 138 ? -2.818 -9.392 -56.002 1.00 21.37 136 VAL A CA 1
ATOM 1039 C C . VAL A 1 138 ? -2.264 -8.493 -57.114 1.00 32.07 136 VAL A C 1
ATOM 1040 O O . VAL A 1 138 ? -1.119 -8.064 -57.059 1.00 34.55 136 VAL A O 1
ATOM 1044 N N . ILE A 1 139 ? -3.070 -8.248 -58.140 1.00 35.74 137 ILE A N 1
ATOM 1045 C CA . ILE A 1 139 ? -2.635 -7.479 -59.299 1.00 29.36 137 ILE A CA 1
ATOM 1046 C C . ILE A 1 139 ? -3.203 -6.070 -59.221 1.00 32.39 137 ILE A C 1
ATOM 1047 O O . ILE A 1 139 ? -4.417 -5.877 -59.255 1.00 41.41 137 ILE A O 1
ATOM 1052 N N . TYR A 1 140 ? -2.316 -5.088 -59.096 1.00 41.87 138 TYR A N 1
ATOM 1053 C CA . TYR A 1 140 ? -2.688 -3.683 -59.207 1.00 40.05 138 TYR A CA 1
ATOM 1054 C C . TYR A 1 140 ? -2.347 -3.193 -60.590 1.00 44.20 138 TYR A C 1
ATOM 1055 O O . TYR A 1 140 ? -1.345 -3.599 -61.176 1.00 51.78 138 TYR A O 1
ATOM 1064 N N . TYR A 1 141 ? -3.172 -2.290 -61.093 1.00 49.93 139 TYR A N 1
ATOM 1065 C CA . TYR A 1 141 ? -3.069 -1.823 -62.464 1.00 50.09 139 TYR A CA 1
ATOM 1066 C C . TYR A 1 141 ? -3.703 -0.445 -62.553 1.00 51.39 139 TYR A C 1
ATOM 1067 O O . TYR A 1 141 ? -4.200 0.068 -61.554 1.00 47.15 139 TYR A O 1
ATOM 1076 N N . GLY A 1 142 ? -3.671 0.155 -63.741 1.00 55.01 140 GLY A N 1
ATOM 1077 C CA . GLY A 1 142 ? -4.101 1.540 -63.919 1.00 58.25 140 GLY A CA 1
ATOM 1078 C C . GLY A 1 142 ? -3.060 2.459 -63.323 1.00 63.27 140 GLY A C 1
ATOM 1079 O O . GLY A 1 142 ? -1.947 2.021 -63.023 1.00 65.70 140 GLY A O 1
ATOM 1080 N N . GLY A 1 143 ? -3.410 3.731 -63.147 1.00 70.35 141 GLY A N 1
ATOM 1081 C CA . GLY A 1 143 ? -2.499 4.707 -62.534 1.00 75.53 141 GLY A CA 1
ATOM 1082 C C . GLY A 1 143 ? -1.124 4.740 -63.181 1.00 79.87 141 GLY A C 1
ATOM 1083 O O . GLY A 1 143 ? -1.001 4.547 -64.397 1.00 81.62 141 GLY A O 1
ATOM 1084 N N . ASP A 1 144 ? -0.091 4.951 -62.361 1.00 81.76 142 ASP A N 1
ATOM 1085 C CA . ASP A 1 144 ? 1.305 4.946 -62.821 1.00 82.76 142 ASP A CA 1
ATOM 1086 C C . ASP A 1 144 ? 1.712 3.569 -63.349 1.00 82.36 142 ASP A C 1
ATOM 1087 O O . ASP A 1 144 ? 2.446 3.464 -64.335 1.00 84.30 142 ASP A O 1
ATOM 1092 N N . THR A 1 145 ? 1.204 2.532 -62.680 1.00 82.62 143 THR A N 1
ATOM 1093 C CA . THR A 1 145 ? 1.460 1.123 -62.983 1.00 79.08 143 THR A CA 1
ATOM 1094 C C . THR A 1 145 ? 1.119 0.734 -64.434 1.00 75.75 143 THR A C 1
ATOM 1095 O O . THR A 1 145 ? 1.917 0.079 -65.106 1.00 82.03 143 THR A O 1
ATOM 1099 N N . GLY A 1 146 ? -0.044 1.161 -64.921 1.00 70.60 144 GLY A N 1
ATOM 1100 C CA . GLY A 1 146 ? -0.480 0.815 -66.274 1.00 67.95 144 GLY A CA 1
ATOM 1101 C C . GLY A 1 146 ? -1.104 -0.569 -66.335 1.00 66.03 144 GLY A C 1
ATOM 1102 O O . GLY A 1 146 ? -1.370 -1.176 -65.302 1.00 67.17 144 GLY A O 1
ATOM 1103 N N . PHE A 1 147 ? -1.308 -1.084 -67.545 1.00 63.32 145 PHE A N 1
ATOM 1104 C CA . PHE A 1 147 ? -2.142 -2.276 -67.747 1.00 55.46 145 PHE A CA 1
ATOM 1105 C C . PHE A 1 147 ? -1.424 -3.483 -68.347 1.00 49.49 145 PHE A C 1
ATOM 1106 O O . PHE A 1 147 ? -1.990 -4.572 -68.409 1.00 56.30 145 PHE A O 1
ATOM 1114 N N . GLU A 1 148 ? -0.186 -3.278 -68.782 1.00 41.05 146 GLU A N 1
ATOM 1115 C CA . GLU A 1 148 ? 0.576 -4.257 -69.551 1.00 46.55 146 GLU A CA 1
ATOM 1116 C C . GLU A 1 148 ? 0.925 -5.514 -68.745 1.00 43.28 146 GLU A C 1
ATOM 1117 O O . GLU A 1 148 ? 0.895 -6.624 -69.276 1.00 42.90 146 GLU A O 1
ATOM 1123 N N . GLU A 1 149 ? 1.259 -5.321 -67.471 1.00 39.83 147 GLU A N 1
ATOM 1124 C CA . GLU A 1 149 ? 1.584 -6.421 -66.570 1.00 37.64 147 GLU A CA 1
ATOM 1125 C C . GLU A 1 149 ? 0.379 -7.290 -66.267 1.00 36.83 147 GLU A C 1
ATOM 1126 O O . GLU A 1 149 ? 0.479 -8.517 -66.333 1.00 42.78 147 GLU A O 1
ATOM 1132 N N . LYS A 1 150 ? -0.748 -6.650 -65.952 1.00 35.42 148 LYS A N 1
ATOM 1133 C CA . LYS A 1 150 ? -2.017 -7.345 -65.737 1.00 29.25 148 LYS A CA 1
ATOM 1134 C C . LYS A 1 150 ? -2.358 -8.245 -66.928 1.00 36.22 148 LYS A C 1
ATOM 1135 O O . LYS A 1 150 ? -2.600 -9.446 -66.751 1.00 35.79 148 LYS A O 1
ATOM 1141 N N . GLU A 1 151 ? -2.331 -7.659 -68.128 1.00 30.50 149 GLU A N 1
ATOM 1142 C CA . GLU A 1 151 ? -2.694 -8.350 -69.364 1.00 31.47 149 GLU A CA 1
ATOM 1143 C C . GLU A 1 151 ? -1.791 -9.543 -69.667 1.00 32.47 149 GLU A C 1
ATOM 1144 O O . GLU A 1 151 ? -2.286 -10.627 -69.958 1.00 45.65 149 GLU A O 1
ATOM 1150 N N . LYS A 1 152 ? -0.478 -9.354 -69.559 1.00 33.03 150 LYS A N 1
ATOM 1151 C CA . LYS A 1 152 ? 0.465 -10.428 -69.845 1.00 25.06 150 LYS A CA 1
ATOM 1152 C C . LYS A 1 152 ? 0.464 -11.549 -68.805 1.00 32.29 150 LYS A C 1
ATOM 1153 O O . LYS A 1 152 ? 0.473 -12.722 -69.184 1.00 34.60 150 LYS A O 1
ATOM 1159 N N . VAL A 1 153 ? 0.447 -11.192 -67.513 1.00 25.39 151 VAL A N 1
ATOM 1160 C CA . VAL A 1 153 ? 0.401 -12.178 -66.430 1.00 30.21 151 VAL A CA 1
ATOM 1161 C C . VAL A 1 153 ? -0.835 -13.077 -66.537 1.00 29.43 151 VAL A C 1
ATOM 1162 O O . VAL A 1 153 ? -0.731 -14.305 -66.428 1.00 34.49 151 VAL A O 1
ATOM 1166 N N . LEU A 1 154 ? -1.991 -12.459 -66.762 1.00 25.31 152 LEU A N 1
ATOM 1167 C CA . LEU A 1 154 ? -3.239 -13.185 -66.957 1.00 27.03 152 LEU A CA 1
ATOM 1168 C C . LEU A 1 154 ? -3.239 -14.061 -68.213 1.00 30.46 152 LEU A C 1
ATOM 1169 O O . LEU A 1 154 ? -3.743 -15.183 -68.181 1.00 34.31 152 LEU A O 1
ATOM 1174 N N . GLU A 1 155 ? -2.651 -13.561 -69.296 1.00 30.09 153 GLU A N 1
ATOM 1175 C CA . GLU A 1 155 ? -2.516 -14.344 -70.531 1.00 35.80 153 GLU A CA 1
ATOM 1176 C C . GLU A 1 155 ? -1.608 -15.554 -70.329 1.00 34.66 153 GLU A C 1
ATOM 1177 O O . GLU A 1 155 ? -1.886 -16.630 -70.854 1.00 41.77 153 GLU A O 1
ATOM 1183 N N . PHE A 1 156 ? -0.534 -15.372 -69.564 1.00 35.99 154 PHE A N 1
ATOM 1184 C CA . PHE A 1 156 ? 0.322 -16.482 -69.162 1.00 37.56 154 PHE A CA 1
ATOM 1185 C C . PHE A 1 156 ? -0.418 -17.509 -68.303 1.00 32.86 154 PHE A C 1
ATOM 1186 O O . PHE A 1 156 ? -0.308 -18.717 -68.534 1.00 38.15 154 PHE A O 1
ATOM 1194 N N . LEU A 1 157 ? -1.154 -17.025 -67.307 1.00 39.61 155 LEU A N 1
ATOM 1195 C CA . LEU A 1 157 ? -1.838 -17.898 -66.346 1.00 35.64 155 LEU A CA 1
ATOM 1196 C C . LEU A 1 157 ? -3.046 -18.654 -66.899 1.00 33.47 155 LEU A C 1
ATOM 1197 O O . LEU A 1 157 ? -3.392 -19.716 -66.377 1.00 28.25 155 LEU A O 1
ATOM 1202 N N . LYS A 1 158 ? -3.659 -18.126 -67.959 1.00 33.21 156 LYS A N 1
ATOM 1203 C CA . LYS A 1 158 ? -4.702 -18.840 -68.700 1.00 36.09 156 LYS A CA 1
ATOM 1204 C C . LYS A 1 158 ? -4.188 -20.126 -69.340 1.00 32.00 156 LYS A C 1
ATOM 1205 O O . LYS A 1 158 ? -4.974 -21.053 -69.575 1.00 33.19 156 LYS A O 1
ATOM 1211 N N . GLY A 1 159 ? -2.878 -20.178 -69.608 1.00 29.53 157 GLY A N 1
ATOM 1212 C CA . GLY A 1 159 ? -2.240 -21.316 -70.267 1.00 24.07 157 GLY A CA 1
ATOM 1213 C C . GLY A 1 159 ? -1.738 -22.436 -69.367 1.00 33.74 157 GLY A C 1
ATOM 1214 O O . GLY A 1 159 ? -1.305 -23.472 -69.853 1.00 39.99 157 GLY A O 1
ATOM 1215 N N . VAL A 1 160 ? -1.797 -22.221 -68.058 1.00 34.55 158 VAL A N 1
ATOM 1216 C CA . VAL A 1 160 ? -1.331 -23.186 -67.064 1.00 31.38 158 VAL A CA 1
ATOM 1217 C C . VAL A 1 160 ? -2.185 -24.465 -67.089 1.00 34.11 158 VAL A C 1
ATOM 1218 O O . VAL A 1 160 ? -3.417 -24.397 -67.107 1.00 42.29 158 VAL A O 1
ATOM 1222 N N . ASP A 1 161 ? -1.518 -25.621 -67.119 1.00 39.19 159 ASP A N 1
ATOM 1223 C CA . ASP A 1 161 ? -2.170 -26.938 -67.193 1.00 38.37 159 ASP A CA 1
ATOM 1224 C C . ASP A 1 161 ? -3.164 -27.139 -66.056 1.00 43.80 159 ASP A C 1
ATOM 1225 O O . ASP A 1 161 ? -2.771 -27.181 -64.890 1.00 44.54 159 ASP A O 1
ATOM 1230 N N . GLN A 1 162 ? -4.442 -27.277 -66.419 1.00 41.61 160 GLN A N 1
ATOM 1231 C CA . GLN A 1 162 ? -5.535 -27.405 -65.450 1.00 43.78 160 GLN A CA 1
ATOM 1232 C C . GLN A 1 162 ? -5.523 -28.716 -64.676 1.00 42.47 160 GLN A C 1
ATOM 1233 O O . GLN A 1 162 ? -6.157 -28.824 -63.627 1.00 48.76 160 GLN A O 1
ATOM 1239 N N . LYS A 1 163 ? -4.802 -29.703 -65.202 1.00 47.50 161 LYS A N 1
ATOM 1240 C CA . LYS A 1 163 ? -4.619 -30.997 -64.543 1.00 48.85 161 LYS A CA 1
ATOM 1241 C C . LYS A 1 163 ? -3.581 -30.915 -63.425 1.00 44.54 161 LYS A C 1
ATOM 1242 O O . LYS A 1 163 ? -3.540 -31.775 -62.545 1.00 46.39 161 LYS A O 1
ATOM 1248 N N . LYS A 1 164 ? -2.752 -29.874 -63.473 1.00 41.82 162 LYS A N 1
ATOM 1249 C CA . LYS A 1 164 ? -1.713 -29.634 -62.475 1.00 45.69 162 LYS A CA 1
ATOM 1250 C C . LYS A 1 164 ? -2.051 -28.481 -61.521 1.00 41.39 162 LYS A C 1
ATOM 1251 O O . LYS A 1 164 ? -1.723 -28.545 -60.343 1.00 35.22 162 LYS A O 1
ATOM 1257 N N . PHE A 1 165 ? -2.700 -27.432 -62.029 1.00 41.04 163 PHE A N 1
ATOM 1258 C CA . PHE A 1 165 ? -3.021 -26.253 -61.210 1.00 30.68 163 PHE A CA 1
ATOM 1259 C C . PHE A 1 165 ? -4.446 -25.764 -61.406 1.00 32.15 163 PHE A C 1
ATOM 1260 O O . PHE A 1 165 ? -4.972 -25.763 -62.521 1.00 32.18 163 PHE A O 1
ATOM 1268 N N . ILE A 1 166 ? -5.067 -25.352 -60.306 1.00 34.47 164 ILE A N 1
ATOM 1269 C CA . ILE A 1 166 ? -6.287 -24.538 -60.336 1.00 36.12 164 ILE A CA 1
ATOM 1270 C C . ILE A 1 166 ? -5.877 -23.068 -60.371 1.00 32.99 164 ILE A C 1
ATOM 1271 O O . ILE A 1 166 ? -5.106 -22.632 -59.540 1.00 33.86 164 ILE A O 1
ATOM 1276 N N . VAL A 1 167 ? -6.365 -22.317 -61.351 1.00 38.63 165 VAL A N 1
ATOM 1277 C CA . VAL A 1 167 ? -6.106 -20.879 -61.410 1.00 33.75 165 VAL A CA 1
ATOM 1278 C C . VAL A 1 167 ? -7.448 -20.137 -61.315 1.00 33.33 165 VAL A C 1
ATOM 1279 O O . VAL A 1 167 ? -8.287 -20.211 -62.205 1.00 27.10 165 VAL A O 1
ATOM 1283 N N . GLN A 1 168 ? -7.645 -19.438 -60.209 1.00 31.97 166 GLN A N 1
ATOM 1284 C CA . GLN A 1 168 ? -8.898 -18.778 -59.945 1.00 30.24 166 GLN A CA 1
ATOM 1285 C C . GLN A 1 168 ? -8.706 -17.274 -59.885 1.00 33.37 166 GLN A C 1
ATOM 1286 O O . GLN A 1 168 ? -7.899 -16.780 -59.108 1.00 32.64 166 GLN A O 1
ATOM 1292 N N . ARG A 1 169 ? -9.452 -16.554 -60.716 1.00 33.01 167 ARG A N 1
ATOM 1293 C CA . ARG A 1 169 ? -9.456 -15.106 -60.685 1.00 32.42 167 ARG A CA 1
ATOM 1294 C C . ARG A 1 169 ? -10.685 -14.561 -59.944 1.00 33.24 167 ARG A C 1
ATOM 1295 O O . ARG A 1 169 ? -11.796 -15.023 -60.154 1.00 28.38 167 ARG A O 1
ATOM 1303 N N . THR A 1 170 ? -10.459 -13.586 -59.071 1.00 28.39 168 THR A N 1
ATOM 1304 C CA . THR A 1 170 ? -11.516 -12.915 -58.346 1.00 36.03 168 THR A CA 1
ATOM 1305 C C . THR A 1 170 ? -11.470 -11.434 -58.731 1.00 33.91 168 THR A C 1
ATOM 1306 O O . THR A 1 170 ? -10.405 -10.830 -58.754 1.00 29.57 168 THR A O 1
ATOM 1310 N N . ASP A 1 171 ? -12.633 -10.869 -59.034 1.00 35.49 169 ASP A N 1
ATOM 1311 C CA . ASP A 1 171 ? -12.734 -9.604 -59.729 1.00 38.59 169 ASP A CA 1
ATOM 1312 C C . ASP A 1 171 ? -13.995 -8.877 -59.269 1.00 36.59 169 ASP A C 1
ATOM 1313 O O . ASP A 1 171 ? -15.059 -9.477 -59.188 1.00 42.22 169 ASP A O 1
ATOM 1318 N N . PHE A 1 172 ? -13.862 -7.587 -58.970 1.00 28.23 170 PHE A N 1
ATOM 1319 C CA . PHE A 1 172 ? -14.996 -6.746 -58.605 1.00 32.90 170 PHE A CA 1
ATOM 1320 C C . PHE A 1 172 ? -15.417 -5.918 -59.798 1.00 35.92 170 PHE A C 1
ATOM 1321 O O . PHE A 1 172 ? -14.783 -4.929 -60.136 1.00 36.04 170 PHE A O 1
ATOM 1329 N N . ILE A 1 173 ? -16.497 -6.356 -60.436 1.00 40.03 171 ILE A N 1
ATOM 1330 C CA . ILE A 1 173 ? -16.809 -5.943 -61.800 1.00 38.89 171 ILE A CA 1
ATOM 1331 C C . ILE A 1 173 ? -17.663 -4.678 -61.885 1.00 40.13 171 ILE A C 1
ATOM 1332 O O . ILE A 1 173 ? -17.789 -4.103 -62.959 1.00 35.55 171 ILE A O 1
ATOM 1337 N N . ASN A 1 174 ? -18.238 -4.256 -60.758 1.00 42.38 172 ASN A N 1
ATOM 1338 C CA . ASN A 1 174 ? -19.036 -3.036 -60.703 1.00 39.36 172 ASN A CA 1
ATOM 1339 C C . ASN A 1 174 ? -18.289 -1.835 -60.116 1.00 43.84 172 ASN A C 1
ATOM 1340 O O . ASN A 1 174 ? -18.854 -0.745 -59.981 1.00 46.89 172 ASN A O 1
ATOM 1345 N N . GLN A 1 175 ? -17.021 -2.048 -59.769 1.00 45.05 173 GLN A N 1
ATOM 1346 C CA . GLN A 1 175 ? -16.169 -0.982 -59.249 1.00 43.47 173 GLN A CA 1
ATOM 1347 C C . GLN A 1 175 ? -15.394 -0.308 -60.367 1.00 46.92 173 GLN A C 1
ATOM 1348 O O . GLN A 1 175 ? -14.911 -0.967 -61.287 1.00 52.56 173 GLN A O 1
ATOM 1354 N N . ALA A 1 176 ? -15.297 1.016 -60.286 1.00 55.13 174 ALA A N 1
ATOM 1355 C CA . ALA A 1 176 ? -14.482 1.794 -61.211 1.00 57.01 174 ALA A CA 1
ATOM 1356 C C . ALA A 1 176 ? -13.097 2.008 -60.610 1.00 54.86 174 ALA A C 1
ATOM 1357 O O . ALA A 1 176 ? -12.852 1.622 -59.455 1.00 53.29 174 ALA A O 1
ATOM 1359 N N . ASN A 1 177 ? -12.212 2.621 -61.396 1.00 53.54 175 ASN A N 1
ATOM 1360 C CA . ASN A 1 177 ? -10.853 2.989 -60.968 1.00 58.62 175 ASN A CA 1
ATOM 1361 C C . ASN A 1 177 ? -10.001 1.775 -60.578 1.00 56.07 175 ASN A C 1
ATOM 1362 O O . ASN A 1 177 ? -9.404 1.722 -59.495 1.00 55.96 175 ASN A O 1
ATOM 1367 N N . CYS A 1 178 ? -9.996 0.798 -61.485 1.00 47.71 176 CYS A N 1
ATOM 1368 C CA . CYS A 1 178 ? -9.117 -0.375 -61.432 1.00 48.25 176 CYS A CA 1
ATOM 1369 C C . CYS A 1 178 ? -9.037 -1.077 -60.077 1.00 44.35 176 CYS A C 1
ATOM 1370 O O . CYS A 1 178 ? -7.986 -1.032 -59.428 1.00 43.24 176 CYS A O 1
ATOM 1373 N N . PRO A 1 179 ? -10.142 -1.714 -59.636 1.00 39.97 177 PRO A N 1
ATOM 1374 C CA . PRO A 1 179 ? -10.049 -2.429 -58.369 1.00 38.13 177 PRO A CA 1
ATOM 1375 C C . PRO A 1 179 ? -9.055 -3.587 -58.529 1.00 37.23 177 PRO A C 1
ATOM 1376 O O . PRO A 1 179 ? -9.058 -4.264 -59.566 1.00 39.16 177 PRO A O 1
ATOM 1380 N N . PRO A 1 180 ? -8.156 -3.766 -57.547 1.00 38.96 178 PRO A N 1
ATOM 1381 C CA . PRO A 1 180 ? -7.163 -4.846 -57.604 1.00 35.33 178 PRO A CA 1
ATOM 1382 C C . PRO A 1 180 ? -7.771 -6.238 -57.798 1.00 31.51 178 PRO A C 1
ATOM 1383 O O . PRO A 1 180 ? -8.836 -6.548 -57.259 1.00 33.19 178 PRO A O 1
ATOM 1387 N N . ILE A 1 181 ? -7.085 -7.048 -58.594 1.00 34.68 179 ILE A N 1
ATOM 1388 C CA . ILE A 1 181 ? -7.534 -8.385 -58.971 1.00 28.45 179 ILE A CA 1
ATOM 1389 C C . ILE A 1 181 ? -6.786 -9.448 -58.171 1.00 25.37 179 ILE A C 1
ATOM 1390 O O . ILE A 1 181 ? -5.585 -9.344 -58.019 1.00 22.18 179 ILE A O 1
ATOM 1395 N N . LEU A 1 182 ? -7.497 -10.460 -57.663 1.00 32.92 180 LEU A N 1
ATOM 1396 C CA . LEU A 1 182 ? -6.862 -11.598 -56.991 1.00 28.11 180 LEU A CA 1
ATOM 1397 C C . LEU A 1 182 ? -6.804 -12.858 -57.859 1.00 25.90 180 LEU A C 1
ATOM 1398 O O . LEU A 1 182 ? -7.827 -13.344 -58.314 1.00 23.93 180 LEU A O 1
ATOM 1403 N N . VAL A 1 183 ? -5.601 -13.389 -58.060 1.00 28.35 181 VAL A N 1
ATOM 1404 C CA . VAL A 1 183 ? -5.438 -14.692 -58.691 1.00 30.04 181 VAL A CA 1
ATOM 1405 C C . VAL A 1 183 ? -4.929 -15.689 -57.645 1.00 29.12 181 VAL A C 1
ATOM 1406 O O . VAL A 1 183 ? -3.991 -15.405 -56.914 1.00 37.07 181 VAL A O 1
ATOM 1410 N N . CYS A 1 184 ? -5.596 -16.833 -57.547 1.00 30.32 182 CYS A N 1
ATOM 1411 C CA . CYS A 1 184 ? -5.180 -17.910 -56.666 1.00 28.20 182 CYS A CA 1
ATOM 1412 C C . CYS A 1 184 ? -4.761 -19.101 -57.500 1.00 28.58 182 CYS A C 1
ATOM 1413 O O . CYS A 1 184 ? -5.541 -19.596 -58.302 1.00 32.26 182 CYS A O 1
ATOM 1416 N N . ILE A 1 185 ? -3.516 -19.536 -57.328 1.00 28.55 183 ILE A N 1
ATOM 1417 C CA . ILE A 1 185 ? -2.996 -20.718 -58.006 1.00 30.34 183 ILE A CA 1
ATOM 1418 C C . ILE A 1 185 ? -2.761 -21.815 -56.980 1.00 35.37 183 ILE A C 1
ATOM 1419 O O . ILE A 1 185 ? -2.007 -21.618 -56.038 1.00 41.72 183 ILE A O 1
ATOM 1424 N N . GLU A 1 186 ? -3.410 -22.961 -57.158 1.00 34.29 184 GLU A N 1
ATOM 1425 C CA . GLU A 1 186 ? -3.235 -24.097 -56.253 1.00 30.43 184 GLU A CA 1
ATOM 1426 C C . GLU A 1 186 ? -2.743 -25.306 -57.019 1.00 37.31 184 GLU A C 1
ATOM 1427 O O . GLU A 1 186 ? -3.356 -25.693 -58.007 1.00 38.88 184 GLU A O 1
ATOM 1433 N N . LYS A 1 187 ? -1.649 -25.907 -56.560 1.00 38.01 185 LYS A N 1
ATOM 1434 C CA . LYS A 1 187 ? -1.131 -27.130 -57.168 1.00 44.12 185 LYS A CA 1
ATOM 1435 C C . LYS A 1 187 ? -1.990 -28.315 -56.760 1.00 41.75 185 LYS A C 1
ATOM 1436 O O . LYS A 1 187 ? -2.241 -28.526 -55.583 1.00 36.18 185 LYS A O 1
ATOM 1442 N N . ILE A 1 188 ? -2.457 -29.077 -57.745 1.00 42.42 186 ILE A N 1
ATOM 1443 C CA . ILE A 1 188 ? -3.282 -30.253 -57.466 1.00 43.34 186 ILE A CA 1
ATOM 1444 C C . ILE A 1 188 ? -2.616 -31.563 -57.893 1.00 51.50 186 ILE A C 1
ATOM 1445 O O . ILE A 1 188 ? -3.036 -32.646 -57.475 1.00 52.35 186 ILE A O 1
ATOM 1450 N N . SER A 1 189 ? -1.577 -31.445 -58.718 1.00 54.28 187 SER A N 1
ATOM 1451 C CA . SER A 1 189 ? -0.765 -32.585 -59.142 1.00 61.27 187 SER A CA 1
ATOM 1452 C C . SER A 1 189 ? 0.700 -32.227 -59.374 1.00 58.46 187 SER A C 1
ATOM 1453 O O . SER A 1 189 ? 1.039 -31.113 -59.788 1.00 52.97 187 SER A O 1
ATOM 1456 N N . GLU A 1 190 ? 1.564 -33.195 -59.088 1.00 64.83 188 GLU A N 1
ATOM 1457 C CA . GLU A 1 190 ? 2.974 -33.093 -59.412 1.00 69.23 188 GLU A CA 1
ATOM 1458 C C . GLU A 1 190 ? 3.175 -33.549 -60.863 1.00 73.61 188 GLU A C 1
ATOM 1459 O O . GLU A 1 190 ? 2.302 -34.217 -61.439 1.00 67.49 188 GLU A O 1
ATOM 1465 N N . GLY A 1 191 ? 4.308 -33.169 -61.453 1.00 73.39 189 GLY A N 1
ATOM 1466 C CA . GLY A 1 191 ? 4.628 -33.537 -62.831 1.00 79.49 189 GLY A CA 1
ATOM 1467 C C . GLY A 1 191 ? 4.161 -32.496 -63.828 1.00 82.15 189 GLY A C 1
ATOM 1468 O O . GLY A 1 191 ? 3.653 -31.445 -63.436 1.00 79.93 189 GLY A O 1
ATOM 1469 N N . HIS A 1 192 ? 4.356 -32.785 -65.116 1.00 91.69 190 HIS A N 1
ATOM 1470 C CA . HIS A 1 192 ? 3.926 -31.902 -66.216 1.00 98.11 190 HIS A CA 1
ATOM 1471 C C . HIS A 1 192 ? 3.651 -32.660 -67.519 1.00 98.47 190 HIS A C 1
ATOM 1472 O O . HIS A 1 192 ? 4.437 -33.517 -67.923 1.00 100.76 190 HIS A O 1
ATOM 1479 N N . HIS A 1 193 ? 2.526 -32.342 -68.159 1.00 100.07 191 HIS A N 1
ATOM 1480 C CA . HIS A 1 193 ? 2.178 -32.905 -69.465 1.00 101.97 191 HIS A CA 1
ATOM 1481 C C . HIS A 1 193 ? 2.671 -31.980 -70.574 1.00 101.60 191 HIS A C 1
ATOM 1482 O O . HIS A 1 193 ? 2.104 -30.903 -70.795 1.00 102.21 191 HIS A O 1
ATOM 1489 N N . HIS A 1 194 ? 3.774 -32.322 -71.238 1.00 97.82 192 HIS A N 1
ATOM 1490 C CA . HIS A 1 194 ? 4.189 -31.576 -72.428 1.00 92.91 192 HIS A CA 1
ATOM 1491 C C . HIS A 1 194 ? 3.737 -32.251 -73.700 1.00 85.53 192 HIS A C 1
ATOM 1492 O O . HIS A 1 194 ? 3.508 -33.432 -73.700 1.00 86.09 192 HIS A O 1
ATOM 1499 N N . HIS A 1 195 ? 3.614 -31.482 -74.777 1.00 77.74 193 HIS A N 1
ATOM 1500 C CA A HIS A 1 195 ? 2.925 -31.967 -75.991 0.50 74.98 193 HIS A CA 1
ATOM 1501 C CA B HIS A 1 195 ? 2.989 -31.969 -76.000 0.50 77.26 193 HIS A CA 1
ATOM 1502 C C . HIS A 1 195 ? 3.834 -33.063 -76.644 1.00 73.58 193 HIS A C 1
ATOM 1503 O O . HIS A 1 195 ? 4.400 -33.911 -75.954 1.00 73.22 193 HIS A O 1
ATOM 1516 N N . HIS A 1 196 ? 3.915 -33.038 -77.970 1.00 79.73 194 HIS A N 1
ATOM 1517 C CA . HIS A 1 196 ? 5.004 -33.658 -78.672 1.00 87.66 194 HIS A CA 1
ATOM 1518 C C . HIS A 1 196 ? 5.793 -32.648 -79.468 1.00 87.74 194 HIS A C 1
ATOM 1519 O O . HIS A 1 196 ? 5.283 -31.645 -79.946 1.00 87.12 194 HIS A O 1
ATOM 1526 N N . HIS A 1 197 ? 7.084 -32.928 -79.615 1.00 88.28 195 HIS A N 1
ATOM 1527 C CA . HIS A 1 197 ? 7.818 -32.550 -80.816 1.00 80.05 195 HIS A CA 1
ATOM 1528 C C . HIS A 1 197 ? 8.241 -33.779 -81.614 1.00 75.39 195 HIS A C 1
ATOM 1529 O O . HIS A 1 197 ? 8.891 -33.662 -82.653 1.00 64.16 195 HIS A O 1
ATOM 1537 N N . SER B 1 2 ? 0.337 -21.518 -107.763 1.00 92.37 0 SER B N 1
ATOM 1538 C CA . SER B 1 2 ? -0.276 -22.871 -107.928 1.00 92.92 0 SER B CA 1
ATOM 1539 C C . SER B 1 2 ? -0.155 -23.716 -106.662 1.00 91.34 0 SER B C 1
ATOM 1540 O O . SER B 1 2 ? -1.151 -24.239 -106.152 1.00 91.11 0 SER B O 1
ATOM 1543 N N . LEU B 1 3 ? 1.074 -23.848 -106.166 1.00 86.97 1 LEU B N 1
ATOM 1544 C CA . LEU B 1 3 ? 1.322 -24.384 -104.834 1.00 81.18 1 LEU B CA 1
ATOM 1545 C C . LEU B 1 3 ? 1.343 -23.213 -103.839 1.00 73.95 1 LEU B C 1
ATOM 1546 O O . LEU B 1 3 ? 1.974 -23.273 -102.790 1.00 74.49 1 LEU B O 1
ATOM 1551 N N . THR B 1 4 ? 0.642 -22.142 -104.199 1.00 66.93 2 THR B N 1
ATOM 1552 C CA . THR B 1 4 ? 0.476 -20.977 -103.351 1.00 62.25 2 THR B CA 1
ATOM 1553 C C . THR B 1 4 ? -0.566 -21.290 -102.279 1.00 60.95 2 THR B C 1
ATOM 1554 O O . THR B 1 4 ? -1.562 -21.970 -102.538 1.00 65.33 2 THR B O 1
ATOM 1558 N N . ILE B 1 5 ? -0.314 -20.810 -101.066 1.00 57.91 3 ILE B N 1
ATOM 1559 C CA . ILE B 1 5 ? -1.278 -20.889 -99.979 1.00 48.59 3 ILE B CA 1
ATOM 1560 C C . ILE B 1 5 ? -2.492 -20.014 -100.315 1.00 45.43 3 ILE B C 1
ATOM 1561 O O . ILE B 1 5 ? -2.352 -18.824 -100.638 1.00 45.88 3 ILE B O 1
ATOM 1566 N N . LYS B 1 6 ? -3.674 -20.625 -100.274 1.00 37.66 4 LYS B N 1
ATOM 1567 C CA . LYS B 1 6 ? -4.915 -19.923 -100.603 1.00 40.85 4 LYS B CA 1
ATOM 1568 C C . LYS B 1 6 ? -5.419 -19.070 -99.448 1.00 41.28 4 LYS B C 1
ATOM 1569 O O . LYS B 1 6 ? -5.134 -19.354 -98.268 1.00 29.58 4 LYS B O 1
ATOM 1575 N N . ASN B 1 7 ? -6.180 -18.030 -99.792 1.00 36.25 5 ASN B N 1
ATOM 1576 C CA . ASN B 1 7 ? -6.900 -17.242 -98.800 1.00 38.91 5 ASN B CA 1
ATOM 1577 C C . ASN B 1 7 ? -7.985 -18.072 -98.112 1.00 41.23 5 ASN B C 1
ATOM 1578 O O . ASN B 1 7 ? -8.209 -19.234 -98.483 1.00 43.43 5 ASN B O 1
ATOM 1583 N N . SER B 1 8 ? -8.643 -17.488 -97.113 1.00 38.79 6 SER B N 1
ATOM 1584 C CA . SER B 1 8 ? -9.680 -18.189 -96.345 1.00 35.64 6 SER B CA 1
ATOM 1585 C C . SER B 1 8 ? -10.837 -18.683 -97.208 1.00 36.17 6 SER B C 1
ATOM 1586 O O . SER B 1 8 ? -11.293 -19.806 -97.026 1.00 30.31 6 SER B O 1
ATOM 1589 N N . LEU B 1 9 ? -11.282 -17.862 -98.164 1.00 28.03 7 LEU B N 1
ATOM 1590 C CA . LEU B 1 9 ? -12.327 -18.268 -99.099 1.00 32.93 7 LEU B CA 1
ATOM 1591 C C . LEU B 1 9 ? -11.933 -19.512 -99.895 1.00 36.08 7 LEU B C 1
ATOM 1592 O O . LEU B 1 9 ? -12.709 -20.458 -99.987 1.00 45.14 7 LEU B O 1
ATOM 1597 N N . GLY B 1 10 ? -10.719 -19.502 -100.444 1.00 36.65 8 GLY B N 1
ATOM 1598 C CA . GLY B 1 10 ? -10.185 -20.626 -101.203 1.00 33.95 8 GLY B CA 1
ATOM 1599 C C . GLY B 1 10 ? -9.974 -21.874 -100.368 1.00 33.59 8 GLY B C 1
ATOM 1600 O O . GLY B 1 10 ? -10.236 -22.978 -100.833 1.00 36.23 8 GLY B O 1
ATOM 1601 N N . GLN B 1 11 ? -9.505 -21.691 -99.134 1.00 28.60 9 GLN B N 1
ATOM 1602 C CA . GLN B 1 11 ? -9.257 -22.803 -98.212 1.00 32.02 9 GLN B CA 1
ATOM 1603 C C . GLN B 1 11 ? -10.529 -23.512 -97.742 1.00 32.53 9 GLN B C 1
ATOM 1604 O O . GLN B 1 11 ? -10.521 -24.732 -97.542 1.00 43.15 9 GLN B O 1
ATOM 1610 N N . SER B 1 12 ? -11.613 -22.754 -97.558 1.00 30.10 10 SER B N 1
ATOM 1611 C CA . SER B 1 12 ? -12.899 -23.333 -97.146 1.00 29.77 10 SER B CA 1
ATOM 1612 C C . SER B 1 12 ? -13.374 -24.377 -98.150 1.00 32.03 10 SER B C 1
ATOM 1613 O O . SER B 1 12 ? -13.799 -25.463 -97.766 1.00 32.24 10 SER B O 1
ATOM 1616 N N . HIS B 1 13 ? -13.246 -24.058 -99.436 1.00 30.65 11 HIS B N 1
ATOM 1617 C CA . HIS B 1 13 ? -13.534 -25.001 -100.519 1.00 32.92 11 HIS B CA 1
ATOM 1618 C C . HIS B 1 13 ? -12.673 -26.268 -100.471 1.00 32.85 11 HIS B C 1
ATOM 1619 O O . HIS B 1 13 ? -13.193 -27.376 -100.634 1.00 37.86 11 HIS B O 1
ATOM 1626 N N . ASP B 1 14 ? -11.370 -26.093 -100.234 1.00 36.28 12 ASP B N 1
ATOM 1627 C CA . ASP B 1 14 ? -10.432 -27.209 -100.076 1.00 29.03 12 ASP B CA 1
ATOM 1628 C C . ASP B 1 14 ? -10.777 -28.128 -98.924 1.00 32.16 12 ASP B C 1
ATOM 1629 O O . ASP B 1 14 ? -10.716 -29.350 -99.075 1.00 39.17 12 ASP B O 1
ATOM 1634 N N . TYR B 1 15 ? -11.122 -27.546 -97.774 1.00 35.33 13 TYR B N 1
ATOM 1635 C CA . TYR B 1 15 ? -11.576 -28.327 -96.616 1.00 32.69 13 TYR B CA 1
ATOM 1636 C C . TYR B 1 15 ? -12.888 -29.082 -96.893 1.00 38.80 13 TYR B C 1
ATOM 1637 O O . TYR B 1 15 ? -13.074 -30.211 -96.440 1.00 34.01 13 TYR B O 1
ATOM 1646 N N . ILE B 1 16 ? -13.790 -28.453 -97.636 1.00 35.61 14 ILE B N 1
ATOM 1647 C CA . ILE B 1 16 ? -15.069 -29.070 -97.978 1.00 42.68 14 ILE B CA 1
ATOM 1648 C C . ILE B 1 16 ? -14.875 -30.255 -98.949 1.00 46.28 14 ILE B C 1
ATOM 1649 O O . ILE B 1 16 ? -15.472 -31.321 -98.767 1.00 43.83 14 ILE B O 1
ATOM 1654 N N . LYS B 1 17 ? -14.082 -30.050 -99.977 1.00 48.40 15 LYS B N 1
ATOM 1655 C CA . LYS B 1 17 ? -13.631 -31.102 -100.856 1.00 49.80 15 LYS B CA 1
ATOM 1656 C C . LYS B 1 17 ? -13.031 -32.336 -100.214 1.00 50.36 15 LYS B C 1
ATOM 1657 O O . LYS B 1 17 ? -13.245 -33.398 -100.699 1.00 57.95 15 LYS B O 1
ATOM 1663 N N . MET B 1 18 ? -12.240 -32.186 -99.170 1.00 51.33 16 MET B N 1
ATOM 1664 C CA . MET B 1 18 ? -11.671 -33.288 -98.387 1.00 51.64 16 MET B CA 1
ATOM 1665 C C . MET B 1 18 ? -12.720 -34.113 -97.641 1.00 52.59 16 MET B C 1
ATOM 1666 O O . MET B 1 18 ? -12.536 -35.316 -97.442 1.00 59.95 16 MET B O 1
ATOM 1671 N N . PHE B 1 19 ? -13.807 -33.466 -97.222 1.00 48.12 17 PHE B N 1
ATOM 1672 C CA . PHE B 1 19 ? -14.794 -34.086 -96.335 1.00 43.47 17 PHE B CA 1
ATOM 1673 C C . PHE B 1 19 ? -16.060 -34.568 -97.034 1.00 48.13 17 PHE B C 1
ATOM 1674 O O . PHE B 1 19 ? -16.660 -35.545 -96.604 1.00 48.85 17 PHE B O 1
ATOM 1682 N N . VAL B 1 20 ? -16.460 -33.887 -98.105 1.00 45.93 18 VAL B N 1
ATOM 1683 C CA . VAL B 1 20 ? -17.733 -34.182 -98.774 1.00 52.29 18 VAL B CA 1
ATOM 1684 C C . VAL B 1 20 ? -17.599 -35.249 -99.865 1.00 54.31 18 VAL B C 1
ATOM 1685 O O . VAL B 1 20 ? -16.845 -35.076 -100.825 1.00 53.95 18 VAL B O 1
ATOM 1689 N N . LYS B 1 21 ? -18.335 -36.346 -99.678 1.00 58.77 19 LYS B N 1
ATOM 1690 C CA . LYS B 1 21 ? -18.443 -37.448 -100.642 1.00 60.37 19 LYS B CA 1
ATOM 1691 C C . LYS B 1 21 ? -19.739 -37.322 -101.439 1.00 64.11 19 LYS B C 1
ATOM 1692 O O . LYS B 1 21 ? -20.610 -36.531 -101.081 1.00 66.22 19 LYS B O 1
ATOM 1698 N N . GLU B 1 22 ? -19.872 -38.093 -102.516 1.00 67.76 20 GLU B N 1
ATOM 1699 C CA . GLU B 1 22 ? -21.125 -38.118 -103.276 1.00 67.10 20 GLU B CA 1
ATOM 1700 C C . GLU B 1 22 ? -22.219 -38.853 -102.506 1.00 61.29 20 GLU B C 1
ATOM 1701 O O . GLU B 1 22 ? -21.968 -39.883 -101.879 1.00 58.53 20 GLU B O 1
ATOM 1707 N N . GLY B 1 23 ? -23.426 -38.301 -102.541 1.00 56.54 21 GLY B N 1
ATOM 1708 C CA . GLY B 1 23 ? -24.556 -38.866 -101.813 1.00 57.12 21 GLY B CA 1
ATOM 1709 C C . GLY B 1 23 ? -24.778 -38.287 -100.425 1.00 61.70 21 GLY B C 1
ATOM 1710 O O . GLY B 1 23 ? -25.736 -38.658 -99.745 1.00 60.93 21 GLY B O 1
ATOM 1711 N N . ASP B 1 24 ? -23.897 -37.376 -100.007 1.00 62.22 22 ASP B N 1
ATOM 1712 C CA . ASP B 1 24 ? -23.961 -36.757 -98.678 1.00 57.82 22 ASP B CA 1
ATOM 1713 C C . ASP B 1 24 ? -25.055 -35.705 -98.578 1.00 54.14 22 ASP B C 1
ATOM 1714 O O . ASP B 1 24 ? -25.551 -35.228 -99.591 1.00 45.40 22 ASP B O 1
ATOM 1719 N N . THR B 1 25 ? -25.435 -35.350 -97.353 1.00 49.85 23 THR B N 1
ATOM 1720 C CA . THR B 1 25 ? -26.311 -34.204 -97.136 1.00 46.74 23 THR B CA 1
ATOM 1721 C C . THR B 1 25 ? -25.484 -33.050 -96.561 1.00 44.71 23 THR B C 1
ATOM 1722 O O . THR B 1 25 ? -24.830 -33.193 -95.527 1.00 33.30 23 THR B O 1
ATOM 1726 N N . VAL B 1 26 ? -25.494 -31.920 -97.257 1.00 43.12 24 VAL B N 1
ATOM 1727 C CA . VAL B 1 26 ? -24.709 -30.752 -96.855 1.00 39.85 24 VAL B CA 1
ATOM 1728 C C . VAL B 1 26 ? -25.587 -29.509 -96.741 1.00 42.54 24 VAL B C 1
ATOM 1729 O O . VAL B 1 26 ? -26.713 -29.499 -97.225 1.00 47.08 24 VAL B O 1
ATOM 1733 N N . VAL B 1 27 ? -25.069 -28.467 -96.094 1.00 40.09 25 VAL B N 1
ATOM 1734 C CA . VAL B 1 27 ? -25.809 -27.220 -95.912 1.00 36.25 25 VAL B CA 1
ATOM 1735 C C . VAL B 1 27 ? -25.013 -25.988 -96.363 1.00 30.71 25 VAL B C 1
ATOM 1736 O O . VAL B 1 27 ? -23.870 -25.809 -95.966 1.00 31.96 25 VAL B O 1
ATOM 1740 N N . ASP B 1 28 ? -25.623 -25.149 -97.194 1.00 32.21 26 ASP B N 1
ATOM 1741 C CA . ASP B 1 28 ? -25.140 -23.790 -97.388 1.00 30.32 26 ASP B CA 1
ATOM 1742 C C . ASP B 1 28 ? -25.998 -22.890 -96.507 1.00 39.15 26 ASP B C 1
ATOM 1743 O O . ASP B 1 28 ? -27.141 -22.584 -96.824 1.00 34.73 26 ASP B O 1
ATOM 1748 N N . ALA B 1 29 ? -25.428 -22.461 -95.391 1.00 43.20 27 ALA B N 1
ATOM 1749 C CA . ALA B 1 29 ? -26.147 -21.660 -94.419 1.00 37.36 27 ALA B CA 1
ATOM 1750 C C . ALA B 1 29 ? -26.313 -20.197 -94.826 1.00 38.63 27 ALA B C 1
ATOM 1751 O O . ALA B 1 29 ? -27.101 -19.482 -94.222 1.00 45.66 27 ALA B O 1
ATOM 1753 N N . THR B 1 30 ? -25.571 -19.757 -95.843 1.00 40.51 28 THR B N 1
ATOM 1754 C CA . THR B 1 30 ? -25.553 -18.364 -96.280 1.00 45.90 28 THR B CA 1
ATOM 1755 C C . THR B 1 30 ? -25.484 -18.338 -97.804 1.00 51.20 28 THR B C 1
ATOM 1756 O O . THR B 1 30 ? -24.399 -18.216 -98.376 1.00 56.26 28 THR B O 1
ATOM 1760 N N . CYS B 1 31 ? -26.641 -18.449 -98.451 1.00 52.06 29 CYS B N 1
ATOM 1761 C CA . CYS B 1 31 ? -26.729 -18.650 -99.907 1.00 51.89 29 CYS B CA 1
ATOM 1762 C C . CYS B 1 31 ? -26.119 -17.559 -100.769 1.00 50.12 29 CYS B C 1
ATOM 1763 O O . CYS B 1 31 ? -25.315 -17.851 -101.655 1.00 50.13 29 CYS B O 1
ATOM 1766 N N . GLY B 1 32 ? -26.503 -16.314 -100.500 1.00 51.68 30 GLY B N 1
ATOM 1767 C CA . GLY B 1 32 ? -26.033 -15.166 -101.263 1.00 56.86 30 GLY B CA 1
ATOM 1768 C C . GLY B 1 32 ? -26.387 -15.323 -102.727 1.00 64.19 30 GLY B C 1
ATOM 1769 O O . GLY B 1 32 ? -27.539 -15.587 -103.065 1.00 63.24 30 GLY B O 1
ATOM 1770 N N . ASN B 1 33 ? -25.378 -15.203 -103.586 1.00 68.03 31 ASN B N 1
ATOM 1771 C CA . ASN B 1 33 ? -25.546 -15.378 -105.028 1.00 67.00 31 ASN B CA 1
ATOM 1772 C C . ASN B 1 33 ? -25.535 -16.844 -105.483 1.00 61.34 31 ASN B C 1
ATOM 1773 O O . ASN B 1 33 ? -25.893 -17.147 -106.623 1.00 64.21 31 ASN B O 1
ATOM 1778 N N . GLY B 1 34 ? -25.129 -17.743 -104.590 1.00 55.67 32 GLY B N 1
ATOM 1779 C CA . GLY B 1 34 ? -25.241 -19.185 -104.825 1.00 54.59 32 GLY B CA 1
ATOM 1780 C C . GLY B 1 34 ? -23.990 -19.908 -105.294 1.00 53.60 32 GLY B C 1
ATOM 1781 O O . GLY B 1 34 ? -24.075 -21.030 -105.794 1.00 49.25 32 GLY B O 1
ATOM 1782 N N . ASN B 1 35 ? -22.833 -19.269 -105.122 1.00 55.69 33 ASN B N 1
ATOM 1783 C CA . ASN B 1 35 ? -21.539 -19.836 -105.517 1.00 54.82 33 ASN B CA 1
ATOM 1784 C C . ASN B 1 35 ? -21.150 -21.072 -104.707 1.00 50.59 33 ASN B C 1
ATOM 1785 O O . ASN B 1 35 ? -20.763 -22.090 -105.274 1.00 51.31 33 ASN B O 1
ATOM 1790 N N . ASP B 1 36 ? -21.262 -20.977 -103.385 1.00 44.75 34 ASP B N 1
ATOM 1791 C CA . ASP B 1 36 ? -21.039 -22.122 -102.499 1.00 42.21 34 ASP B CA 1
ATOM 1792 C C . ASP B 1 36 ? -22.118 -23.191 -102.645 1.00 39.97 34 ASP B C 1
ATOM 1793 O O . ASP B 1 36 ? -21.844 -24.367 -102.447 1.00 41.46 34 ASP B O 1
ATOM 1798 N N . THR B 1 37 ? -23.340 -22.784 -102.989 1.00 43.45 35 THR B N 1
ATOM 1799 C CA . THR B 1 37 ? -24.445 -23.729 -103.165 1.00 45.94 35 THR B CA 1
ATOM 1800 C C . THR B 1 37 ? -24.224 -24.615 -104.400 1.00 45.84 35 THR B C 1
ATOM 1801 O O . THR B 1 37 ? -24.416 -25.833 -104.341 1.00 44.75 35 THR B O 1
ATOM 1805 N N . ALA B 1 38 ? -23.805 -23.992 -105.500 1.00 43.08 36 ALA B N 1
ATOM 1806 C CA . ALA B 1 38 ? -23.456 -24.703 -106.733 1.00 44.60 36 ALA B CA 1
ATOM 1807 C C . ALA B 1 38 ? -22.244 -25.604 -106.532 1.00 44.12 36 ALA B C 1
ATOM 1808 O O . ALA B 1 38 ? -22.215 -26.731 -107.026 1.00 46.20 36 ALA B O 1
ATOM 1810 N N . PHE B 1 39 ? -21.260 -25.090 -105.796 1.00 43.51 37 PHE B N 1
ATOM 1811 C CA . PHE B 1 39 ? -20.062 -25.827 -105.417 1.00 40.95 37 PHE B CA 1
ATOM 1812 C C . PHE B 1 39 ? -20.422 -27.074 -104.614 1.00 40.77 37 PHE B C 1
ATOM 1813 O O . PHE B 1 39 ? -19.993 -28.178 -104.952 1.00 36.78 37 PHE B O 1
ATOM 1821 N N . LEU B 1 40 ? -21.229 -26.898 -103.572 1.00 38.51 38 LEU B N 1
ATOM 1822 C CA . LEU B 1 40 ? -21.703 -28.027 -102.768 1.00 45.44 38 LEU B CA 1
ATOM 1823 C C . LEU B 1 40 ? -22.529 -29.032 -103.572 1.00 43.74 38 LEU B C 1
ATOM 1824 O O . LEU B 1 40 ? -22.422 -30.234 -103.347 1.00 43.26 38 LEU B O 1
ATOM 1829 N N . ALA B 1 41 ? -23.341 -28.530 -104.501 1.00 48.19 39 ALA B N 1
ATOM 1830 C CA . ALA B 1 41 ? -24.190 -29.374 -105.352 1.00 51.64 39 ALA B CA 1
ATOM 1831 C C . ALA B 1 41 ? -23.397 -30.265 -106.304 1.00 50.36 39 ALA B C 1
ATOM 1832 O O . ALA B 1 41 ? -23.742 -31.430 -106.495 1.00 51.91 39 ALA B O 1
ATOM 1834 N N . SER B 1 42 ? -22.333 -29.708 -106.880 1.00 52.53 40 SER B N 1
ATOM 1835 C CA . SER B 1 42 ? -21.448 -30.450 -107.777 1.00 57.08 40 SER B CA 1
ATOM 1836 C C . SER B 1 42 ? -20.659 -31.558 -107.077 1.00 53.69 40 SER B C 1
ATOM 1837 O O . SER B 1 42 ? -20.349 -32.578 -107.688 1.00 65.13 40 SER B O 1
ATOM 1840 N N . LEU B 1 43 ? -20.349 -31.359 -105.801 1.00 51.00 41 LEU B N 1
ATOM 1841 C CA . LEU B 1 43 ? -19.594 -32.342 -105.024 1.00 55.13 41 LEU B CA 1
ATOM 1842 C C . LEU B 1 43 ? -20.449 -33.524 -104.601 1.00 51.42 41 LEU B C 1
ATOM 1843 O O . LEU B 1 43 ? -19.952 -34.630 -104.373 1.00 54.21 41 LEU B O 1
ATOM 1848 N N . VAL B 1 44 ? -21.742 -33.276 -104.482 1.00 56.70 42 VAL B N 1
ATOM 1849 C CA . VAL B 1 44 ? -22.615 -34.193 -103.778 1.00 57.80 42 VAL B CA 1
ATOM 1850 C C . VAL B 1 44 ? -23.345 -35.162 -104.725 1.00 60.48 42 VAL B C 1
ATOM 1851 O O . VAL B 1 44 ? -23.830 -36.216 -104.302 1.00 52.97 42 VAL B O 1
ATOM 1855 N N . GLY B 1 45 ? -23.381 -34.809 -106.008 1.00 60.16 43 GLY B N 1
ATOM 1856 C CA . GLY B 1 45 ? -23.909 -35.689 -107.038 1.00 68.86 43 GLY B CA 1
ATOM 1857 C C . GLY B 1 45 ? -25.420 -35.774 -107.084 1.00 71.92 43 GLY B C 1
ATOM 1858 O O . GLY B 1 45 ? -26.116 -35.019 -106.409 1.00 69.83 43 GLY B O 1
ATOM 1859 N N . GLU B 1 46 ? -25.913 -36.715 -107.886 1.00 75.14 44 GLU B N 1
ATOM 1860 C CA . GLU B 1 46 ? -27.335 -36.868 -108.174 1.00 74.05 44 GLU B CA 1
ATOM 1861 C C . GLU B 1 46 ? -28.136 -37.350 -106.961 1.00 74.41 44 GLU B C 1
ATOM 1862 O O . GLU B 1 46 ? -29.267 -36.917 -106.748 1.00 72.10 44 GLU B O 1
ATOM 1868 N N . ASN B 1 47 ? -27.539 -38.240 -106.171 1.00 74.00 45 ASN B N 1
ATOM 1869 C CA . ASN B 1 47 ? -28.211 -38.843 -105.019 1.00 79.38 45 ASN B CA 1
ATOM 1870 C C . ASN B 1 47 ? -28.001 -38.083 -103.705 1.00 77.17 45 ASN B C 1
ATOM 1871 O O . ASN B 1 47 ? -28.436 -38.533 -102.640 1.00 76.59 45 ASN B O 1
ATOM 1876 N N . GLY B 1 48 ? -27.339 -36.932 -103.789 1.00 74.23 46 GLY B N 1
ATOM 1877 C CA . GLY B 1 48 ? -27.073 -36.099 -102.619 1.00 71.09 46 GLY B CA 1
ATOM 1878 C C . GLY B 1 48 ? -28.032 -34.933 -102.478 1.00 64.33 46 GLY B C 1
ATOM 1879 O O . GLY B 1 48 ? -28.818 -34.648 -103.386 1.00 64.29 46 GLY B O 1
ATOM 1880 N N . ARG B 1 49 ? -27.952 -34.253 -101.337 1.00 54.25 47 ARG B N 1
ATOM 1881 C CA . ARG B 1 49 ? -28.856 -33.157 -101.015 1.00 44.56 47 ARG B CA 1
ATOM 1882 C C . ARG B 1 49 ? -28.120 -31.955 -100.427 1.00 47.20 47 ARG B C 1
ATOM 1883 O O . ARG B 1 49 ? -27.294 -32.098 -99.531 1.00 41.42 47 ARG B O 1
ATOM 1891 N N . VAL B 1 50 ? -28.434 -30.775 -100.952 1.00 45.20 48 VAL B N 1
ATOM 1892 C CA . VAL B 1 50 ? -27.941 -29.511 -100.430 1.00 42.76 48 VAL B CA 1
ATOM 1893 C C . VAL B 1 50 ? -29.117 -28.687 -99.917 1.00 45.80 48 VAL B C 1
ATOM 1894 O O . VAL B 1 50 ? -30.040 -28.405 -100.660 1.00 44.57 48 VAL B O 1
ATOM 1898 N N . PHE B 1 51 ? -29.087 -28.316 -98.642 1.00 44.85 49 PHE B N 1
ATOM 1899 C CA . PHE B 1 51 ? -30.056 -27.369 -98.112 1.00 41.11 49 PHE B CA 1
ATOM 1900 C C . PHE B 1 51 ? -29.450 -25.984 -98.134 1.00 36.50 49 PHE B C 1
ATOM 1901 O O . PHE B 1 51 ? -28.364 -25.783 -97.616 1.00 36.14 49 PHE B O 1
ATOM 1909 N N . GLY B 1 52 ? -30.144 -25.036 -98.751 1.00 36.96 50 GLY B N 1
ATOM 1910 C CA . GLY B 1 52 ? -29.654 -23.667 -98.833 1.00 31.86 50 GLY B CA 1
ATOM 1911 C C . GLY B 1 52 ? -30.541 -22.709 -98.077 1.00 36.33 50 GLY B C 1
ATOM 1912 O O . GLY B 1 52 ? -31.754 -22.845 -98.114 1.00 41.02 50 GLY B O 1
ATOM 1913 N N . PHE B 1 53 ? -29.935 -21.737 -97.400 1.00 34.41 51 PHE B N 1
ATOM 1914 C CA . PHE B 1 53 ? -30.663 -20.775 -96.578 1.00 32.98 51 PHE B CA 1
ATOM 1915 C C . PHE B 1 53 ? -30.290 -19.340 -96.903 1.00 38.88 51 PHE B C 1
ATOM 1916 O O . PHE B 1 53 ? -29.115 -19.029 -97.078 1.00 46.37 51 PHE B O 1
ATOM 1924 N N . ASP B 1 54 ? -31.293 -18.471 -96.972 1.00 44.47 52 ASP B N 1
ATOM 1925 C CA . ASP B 1 54 ? -31.082 -17.020 -96.990 1.00 53.17 52 ASP B CA 1
ATOM 1926 C C . ASP B 1 54 ? -32.350 -16.304 -96.545 1.00 56.17 52 ASP B C 1
ATOM 1927 O O . ASP B 1 54 ? -33.440 -16.857 -96.643 1.00 58.72 52 ASP B O 1
ATOM 1932 N N . ILE B 1 55 ? -32.200 -15.075 -96.059 1.00 59.11 53 ILE B N 1
ATOM 1933 C CA . ILE B 1 55 ? -33.338 -14.290 -95.573 1.00 64.30 53 ILE B CA 1
ATOM 1934 C C . ILE B 1 55 ? -33.842 -13.281 -96.608 1.00 66.99 53 ILE B C 1
ATOM 1935 O O . ILE B 1 55 ? -34.834 -12.590 -96.374 1.00 69.75 53 ILE B O 1
ATOM 1940 N N . GLN B 1 56 ? -33.161 -13.211 -97.749 1.00 70.24 54 GLN B N 1
ATOM 1941 C CA . GLN B 1 56 ? -33.515 -12.263 -98.806 1.00 75.29 54 GLN B CA 1
ATOM 1942 C C . GLN B 1 56 ? -34.113 -12.961 -100.024 1.00 78.82 54 GLN B C 1
ATOM 1943 O O . GLN B 1 56 ? -33.643 -14.026 -100.420 1.00 80.24 54 GLN B O 1
ATOM 1949 N N . ASP B 1 57 ? -35.146 -12.349 -100.606 1.00 86.10 55 ASP B N 1
ATOM 1950 C CA . ASP B 1 57 ? -35.810 -12.855 -101.816 1.00 87.99 55 ASP B CA 1
ATOM 1951 C C . ASP B 1 57 ? -34.914 -12.744 -103.045 1.00 88.07 55 ASP B C 1
ATOM 1952 O O . ASP B 1 57 ? -34.960 -13.598 -103.933 1.00 84.57 55 ASP B O 1
ATOM 1957 N N . LYS B 1 58 ? -34.115 -11.677 -103.080 1.00 89.66 56 LYS B N 1
ATOM 1958 C CA . LYS B 1 58 ? -33.139 -11.416 -104.138 1.00 90.09 56 LYS B CA 1
ATOM 1959 C C . LYS B 1 58 ? -32.068 -12.511 -104.199 1.00 85.61 56 LYS B C 1
ATOM 1960 O O . LYS B 1 58 ? -31.666 -12.946 -105.280 1.00 86.71 56 LYS B O 1
ATOM 1966 N N . ALA B 1 59 ? -31.631 -12.960 -103.028 1.00 80.89 57 ALA B N 1
ATOM 1967 C CA . ALA B 1 59 ? -30.600 -13.982 -102.915 1.00 76.09 57 ALA B CA 1
ATOM 1968 C C . ALA B 1 59 ? -31.097 -15.383 -103.284 1.00 72.98 57 ALA B C 1
ATOM 1969 O O . ALA B 1 59 ? -30.361 -16.157 -103.891 1.00 71.94 57 ALA B O 1
ATOM 1971 N N . ILE B 1 60 ? -32.341 -15.697 -102.919 1.00 72.32 58 ILE B N 1
ATOM 1972 C CA . ILE B 1 60 ? -32.967 -16.979 -103.263 1.00 67.38 58 ILE B CA 1
ATOM 1973 C C . ILE B 1 60 ? -33.194 -17.090 -104.783 1.00 69.61 58 ILE B C 1
ATOM 1974 O O . ILE B 1 60 ? -32.946 -18.143 -105.373 1.00 66.68 58 ILE B O 1
ATOM 1979 N N . ALA B 1 61 ? -33.626 -15.991 -105.407 1.00 72.13 59 ALA B N 1
ATOM 1980 C CA . ALA B 1 61 ? -33.861 -15.937 -106.857 1.00 72.90 59 ALA B CA 1
ATOM 1981 C C . ALA B 1 61 ? -32.569 -16.074 -107.669 1.00 73.00 59 ALA B C 1
ATOM 1982 O O . ALA B 1 61 ? -32.534 -16.792 -108.672 1.00 71.81 59 ALA B O 1
ATOM 1984 N N . ASN B 1 62 ? -31.518 -15.389 -107.224 1.00 68.92 60 ASN B N 1
ATOM 1985 C CA . ASN B 1 62 ? -30.198 -15.475 -107.850 1.00 69.50 60 ASN B CA 1
ATOM 1986 C C . ASN B 1 62 ? -29.560 -16.858 -107.743 1.00 66.68 60 ASN B C 1
ATOM 1987 O O . ASN B 1 62 ? -28.897 -17.309 -108.675 1.00 68.55 60 ASN B O 1
ATOM 1992 N N . THR B 1 63 ? -29.765 -17.518 -106.607 1.00 60.73 61 THR B N 1
ATOM 1993 C CA . THR B 1 63 ? -29.273 -18.877 -106.385 1.00 54.86 61 THR B CA 1
ATOM 1994 C C . THR B 1 63 ? -30.060 -19.889 -107.225 1.00 58.70 61 THR B C 1
ATOM 1995 O O . THR B 1 63 ? -29.478 -20.824 -107.773 1.00 58.53 61 THR B O 1
ATOM 1999 N N . THR B 1 64 ? -31.374 -19.677 -107.336 1.00 64.79 62 THR B N 1
ATOM 2000 C CA . THR B 1 64 ? -32.246 -20.497 -108.182 1.00 66.46 62 THR B CA 1
ATOM 2001 C C . THR B 1 64 ? -31.816 -20.384 -109.642 1.00 62.74 62 THR B C 1
ATOM 2002 O O . THR B 1 64 ? -31.745 -21.388 -110.345 1.00 58.64 62 THR B O 1
ATOM 2006 N N . LYS B 1 65 ? -31.516 -19.161 -110.073 1.00 65.35 63 LYS B N 1
ATOM 2007 C CA . LYS B 1 65 ? -31.088 -18.882 -111.443 1.00 75.14 63 LYS B CA 1
ATOM 2008 C C . LYS B 1 65 ? -29.750 -19.557 -111.755 1.00 73.57 63 LYS B C 1
ATOM 2009 O O . LYS B 1 65 ? -29.599 -20.178 -112.807 1.00 73.06 63 LYS B O 1
ATOM 2015 N N . LYS B 1 66 ? -28.805 -19.432 -110.824 1.00 71.14 64 LYS B N 1
ATOM 2016 C CA . LYS B 1 66 ? -27.496 -20.093 -110.881 1.00 67.23 64 LYS B CA 1
ATOM 2017 C C . LYS B 1 66 ? -27.576 -21.608 -111.037 1.00 64.32 64 LYS B C 1
ATOM 2018 O O . LYS B 1 66 ? -26.978 -22.163 -111.946 1.00 64.01 64 LYS B O 1
ATOM 2024 N N . LEU B 1 67 ? -28.318 -22.263 -110.149 1.00 62.71 65 LEU B N 1
ATOM 2025 C CA . LEU B 1 67 ? -28.416 -23.724 -110.131 1.00 61.54 65 LEU B CA 1
ATOM 2026 C C . LEU B 1 67 ? -29.178 -24.317 -111.313 1.00 62.93 65 LEU B C 1
ATOM 2027 O O . LEU B 1 67 ? -28.876 -25.430 -111.745 1.00 61.42 65 LEU B O 1
ATOM 2032 N N . THR B 1 68 ? -30.163 -23.580 -111.824 1.00 65.06 66 THR B N 1
ATOM 2033 C CA . THR B 1 68 ? -30.944 -24.027 -112.977 1.00 72.07 66 THR B CA 1
ATOM 2034 C C . THR B 1 68 ? -30.094 -23.929 -114.247 1.00 70.09 66 THR B C 1
ATOM 2035 O O . THR B 1 68 ? -30.171 -24.794 -115.122 1.00 69.99 66 THR B O 1
ATOM 2039 N N . ASP B 1 69 ? -29.272 -22.880 -114.309 1.00 70.53 67 ASP B N 1
ATOM 2040 C CA . ASP B 1 69 ? -28.271 -22.663 -115.365 1.00 72.52 67 ASP B CA 1
ATOM 2041 C C . ASP B 1 69 ? -27.278 -23.824 -115.467 1.00 73.58 67 ASP B C 1
ATOM 2042 O O . ASP B 1 69 ? -26.876 -24.209 -116.565 1.00 76.08 67 ASP B O 1
ATOM 2047 N N . LEU B 1 70 ? -26.905 -24.390 -114.324 1.00 70.57 68 LEU B N 1
ATOM 2048 C CA . LEU B 1 70 ? -25.884 -25.431 -114.287 1.00 67.56 68 LEU B CA 1
ATOM 2049 C C . LEU B 1 70 ? -26.471 -26.828 -114.125 1.00 65.05 68 LEU B C 1
ATOM 2050 O O . LEU B 1 70 ? -25.732 -27.785 -113.879 1.00 65.13 68 LEU B O 1
ATOM 2055 N N . ASN B 1 71 ? -27.792 -26.927 -114.282 1.00 65.55 69 ASN B N 1
ATOM 2056 C CA . ASN B 1 71 ? -28.560 -28.172 -114.127 1.00 65.15 69 ASN B CA 1
ATOM 2057 C C . ASN B 1 71 ? -28.321 -28.860 -112.777 1.00 65.50 69 ASN B C 1
ATOM 2058 O O . ASN B 1 71 ? -28.109 -30.073 -112.702 1.00 67.13 69 ASN B O 1
ATOM 2063 N N . LEU B 1 72 ? -28.367 -28.062 -111.715 1.00 63.53 70 LEU B N 1
ATOM 2064 C CA . LEU B 1 72 ? -28.042 -28.526 -110.369 1.00 65.28 70 LEU B CA 1
ATOM 2065 C C . LEU B 1 72 ? -29.181 -28.311 -109.376 1.00 66.03 70 LEU B C 1
ATOM 2066 O O . LEU B 1 72 ? -29.075 -28.708 -108.215 1.00 65.81 70 LEU B O 1
ATOM 2071 N N . ILE B 1 73 ? -30.268 -27.705 -109.849 1.00 66.90 71 ILE B N 1
ATOM 2072 C CA . ILE B 1 73 ? -31.411 -27.316 -109.008 1.00 68.14 71 ILE B CA 1
ATOM 2073 C C . ILE B 1 73 ? -32.184 -28.490 -108.367 1.00 67.30 71 ILE B C 1
ATOM 2074 O O . ILE B 1 73 ? -32.804 -28.328 -107.315 1.00 64.81 71 ILE B O 1
ATOM 2079 N N . ASP B 1 74 ? -32.112 -29.673 -108.971 1.00 69.56 72 ASP B N 1
ATOM 2080 C CA . ASP B 1 74 ? -32.891 -30.811 -108.488 1.00 68.20 72 ASP B CA 1
ATOM 2081 C C . ASP B 1 74 ? -32.377 -31.437 -107.187 1.00 65.34 72 ASP B C 1
ATOM 2082 O O . ASP B 1 74 ? -33.152 -32.037 -106.448 1.00 64.66 72 ASP B O 1
ATOM 2087 N N . ARG B 1 75 ? -31.111 -31.295 -106.884 1.00 65.17 73 ARG B N 1
ATOM 2088 C CA . ARG B 1 75 ? -30.618 -31.779 -105.606 1.00 64.09 73 ARG B CA 1
ATOM 2089 C C . ARG B 1 75 ? -30.536 -30.737 -104.498 1.00 55.72 73 ARG B C 1
ATOM 2090 O O . ARG B 1 75 ? -30.139 -31.021 -103.412 1.00 46.09 73 ARG B O 1
ATOM 2098 N N . VAL B 1 76 ? -30.957 -29.532 -104.799 1.00 54.30 74 VAL B N 1
ATOM 2099 C CA . VAL B 1 76 ? -30.948 -28.441 -103.825 1.00 51.46 74 VAL B CA 1
ATOM 2100 C C . VAL B 1 76 ? -32.348 -28.047 -103.318 1.00 52.79 74 VAL B C 1
ATOM 2101 O O . VAL B 1 76 ? -33.270 -27.843 -104.105 1.00 55.94 74 VAL B O 1
ATOM 2105 N N . THR B 1 77 ? -32.485 -27.953 -101.995 1.00 53.22 75 THR B N 1
ATOM 2106 C CA . THR B 1 77 ? -33.679 -27.412 -101.348 1.00 46.34 75 THR B CA 1
ATOM 2107 C C . THR B 1 77 ? -33.391 -26.006 -100.814 1.00 42.01 75 THR B C 1
ATOM 2108 O O . THR B 1 77 ? -32.704 -25.838 -99.814 1.00 43.31 75 THR B O 1
ATOM 2112 N N . LEU B 1 78 ? -33.915 -25.001 -101.501 1.00 40.92 76 LEU B N 1
ATOM 2113 C CA . LEU B 1 78 ? -33.760 -23.612 -101.094 1.00 44.21 76 LEU B CA 1
ATOM 2114 C C . LEU B 1 78 ? -34.867 -23.153 -100.141 1.00 51.03 76 LEU B C 1
ATOM 2115 O O . LEU B 1 78 ? -36.061 -23.271 -100.438 1.00 50.48 76 LEU B O 1
ATOM 2120 N N . ILE B 1 79 ? -34.451 -22.626 -98.993 1.00 50.29 77 ILE B N 1
ATOM 2121 C CA . ILE B 1 79 ? -35.357 -22.237 -97.921 1.00 45.41 77 ILE B CA 1
ATOM 2122 C C . ILE B 1 79 ? -35.190 -20.759 -97.590 1.00 43.58 77 ILE B C 1
ATOM 2123 O O . ILE B 1 79 ? -34.099 -20.325 -97.234 1.00 48.42 77 ILE B O 1
ATOM 2128 N N . LYS B 1 80 ? -36.264 -19.985 -97.719 1.00 47.12 78 LYS B N 1
ATOM 2129 C CA . LYS B 1 80 ? -36.225 -18.580 -97.335 1.00 49.04 78 LYS B CA 1
ATOM 2130 C C . LYS B 1 80 ? -36.554 -18.438 -95.851 1.00 50.72 78 LYS B C 1
ATOM 2131 O O . LYS B 1 80 ? -37.683 -18.136 -95.468 1.00 51.33 78 LYS B O 1
ATOM 2137 N N . ASP B 1 81 ? -35.544 -18.689 -95.028 1.00 52.08 79 ASP B N 1
ATOM 2138 C CA . ASP B 1 81 ? -35.628 -18.569 -93.579 1.00 45.51 79 ASP B CA 1
ATOM 2139 C C . ASP B 1 81 ? -34.202 -18.387 -93.075 1.00 48.00 79 ASP B C 1
ATOM 2140 O O . ASP B 1 81 ? -33.250 -18.639 -93.808 1.00 42.27 79 ASP B O 1
ATOM 2145 N N . GLY B 1 82 ? -34.059 -17.939 -91.832 1.00 47.19 80 GLY B N 1
ATOM 2146 C CA . GLY B 1 82 ? -32.755 -17.796 -91.210 1.00 42.68 80 GLY B CA 1
ATOM 2147 C C . GLY B 1 82 ? -32.102 -19.123 -90.881 1.00 41.98 80 GLY B C 1
ATOM 2148 O O . GLY B 1 82 ? -32.786 -20.083 -90.538 1.00 38.06 80 GLY B O 1
ATOM 2149 N N . HIS B 1 83 ? -30.771 -19.157 -90.971 1.00 35.73 81 HIS B N 1
ATOM 2150 C CA . HIS B 1 83 ? -29.985 -20.356 -90.717 1.00 29.64 81 HIS B CA 1
ATOM 2151 C C . HIS B 1 83 ? -30.051 -20.789 -89.257 1.00 31.28 81 HIS B C 1
ATOM 2152 O O . HIS B 1 83 ? -29.803 -21.953 -88.941 1.00 28.94 81 HIS B O 1
ATOM 2159 N N . GLN B 1 84 ? -30.420 -19.856 -88.377 1.00 26.94 82 GLN B N 1
ATOM 2160 C CA . GLN B 1 84 ? -30.708 -20.160 -86.968 1.00 37.83 82 GLN B CA 1
ATOM 2161 C C . GLN B 1 84 ? -31.883 -21.131 -86.785 1.00 34.44 82 GLN B C 1
ATOM 2162 O O . GLN B 1 84 ? -32.030 -21.739 -85.725 1.00 37.45 82 GLN B O 1
ATOM 2168 N N . ASN B 1 85 ? -32.679 -21.293 -87.840 1.00 37.96 83 ASN B N 1
ATOM 2169 C CA . ASN B 1 85 ? -33.832 -22.196 -87.847 1.00 44.35 83 ASN B CA 1
ATOM 2170 C C . ASN B 1 85 ? -33.639 -23.452 -88.681 1.00 41.34 83 ASN B C 1
ATOM 2171 O O . ASN B 1 85 ? -34.621 -24.098 -89.034 1.00 41.94 83 ASN B O 1
ATOM 2176 N N . MET B 1 86 ? -32.387 -23.802 -88.980 1.00 41.17 84 MET B N 1
ATOM 2177 C CA . MET B 1 86 ? -32.084 -24.924 -89.868 1.00 34.63 84 MET B CA 1
ATOM 2178 C C . MET B 1 86 ? -32.593 -26.281 -89.354 1.00 40.37 84 MET B C 1
ATOM 2179 O O . MET B 1 86 ? -32.842 -27.185 -90.142 1.00 35.17 84 MET B O 1
ATOM 2184 N N . ASP B 1 87 ? -32.782 -26.402 -88.040 1.00 41.05 85 ASP B N 1
ATOM 2185 C CA . ASP B 1 87 ? -33.229 -27.657 -87.420 1.00 48.82 85 ASP B CA 1
ATOM 2186 C C . ASP B 1 87 ? -34.710 -27.959 -87.676 1.00 50.56 85 ASP B C 1
ATOM 2187 O O . ASP B 1 87 ? -35.157 -29.096 -87.507 1.00 52.37 85 ASP B O 1
ATOM 2192 N N . LYS B 1 88 ? -35.456 -26.937 -88.087 1.00 44.21 86 LYS B N 1
ATOM 2193 C CA . LYS B 1 88 ? -36.856 -27.092 -88.485 1.00 51.89 86 LYS B CA 1
ATOM 2194 C C . LYS B 1 88 ? -37.034 -27.764 -89.846 1.00 50.57 86 LYS B C 1
ATOM 2195 O O . LYS B 1 88 ? -38.128 -28.219 -90.165 1.00 51.62 86 LYS B O 1
ATOM 2201 N N . TYR B 1 89 ? -35.966 -27.821 -90.641 1.00 46.80 87 TYR B N 1
ATOM 2202 C CA . TYR B 1 89 ? -36.052 -28.292 -92.024 1.00 43.93 87 TYR B CA 1
ATOM 2203 C C . TYR B 1 89 ? -35.200 -29.532 -92.294 1.00 47.40 87 TYR B C 1
ATOM 2204 O O . TYR B 1 89 ? -35.345 -30.179 -93.337 1.00 49.08 87 TYR B O 1
ATOM 2213 N N . ILE B 1 90 ? -34.297 -29.842 -91.366 1.00 43.28 88 ILE B N 1
ATOM 2214 C CA . ILE B 1 90 ? -33.340 -30.933 -91.533 1.00 46.98 88 ILE B CA 1
ATOM 2215 C C . ILE B 1 90 ? -33.411 -31.834 -90.313 1.00 52.20 88 ILE B C 1
ATOM 2216 O O . ILE B 1 90 ? -33.352 -31.348 -89.188 1.00 47.70 88 ILE B O 1
ATOM 2221 N N . ASP B 1 91 ? -33.546 -33.139 -90.537 1.00 60.28 89 ASP B N 1
ATOM 2222 C CA . ASP B 1 91 ? -33.646 -34.110 -89.439 1.00 76.67 89 ASP B CA 1
ATOM 2223 C C . ASP B 1 91 ? -32.617 -35.237 -89.540 1.00 77.34 89 ASP B C 1
ATOM 2224 O O . ASP B 1 91 ? -32.416 -35.993 -88.589 1.00 82.64 89 ASP B O 1
ATOM 2229 N N . CYS B 1 92 ? -31.975 -35.340 -90.699 1.00 76.00 90 CYS B N 1
ATOM 2230 C CA . CYS B 1 92 ? -30.903 -36.300 -90.935 1.00 71.33 90 CYS B CA 1
ATOM 2231 C C . CYS B 1 92 ? -29.564 -35.689 -90.525 1.00 69.97 90 CYS B C 1
ATOM 2232 O O . CYS B 1 92 ? -29.445 -34.466 -90.476 1.00 67.97 90 CYS B O 1
ATOM 2235 N N . PRO B 1 93 ? -28.562 -36.534 -90.197 1.00 69.91 91 PRO B N 1
ATOM 2236 C CA . PRO B 1 93 ? -27.199 -36.034 -89.999 1.00 66.44 91 PRO B CA 1
ATOM 2237 C C . PRO B 1 93 ? -26.589 -35.434 -91.265 1.00 61.10 91 PRO B C 1
ATOM 2238 O O . PRO B 1 93 ? -26.761 -35.980 -92.352 1.00 58.25 91 PRO B O 1
ATOM 2242 N N . VAL B 1 94 ? -25.893 -34.309 -91.113 1.00 56.11 92 VAL B N 1
ATOM 2243 C CA . VAL B 1 94 ? -25.236 -33.645 -92.237 1.00 47.11 92 VAL B CA 1
ATOM 2244 C C . VAL B 1 94 ? -23.720 -33.853 -92.203 1.00 43.20 92 VAL B C 1
ATOM 2245 O O . VAL B 1 94 ? -23.122 -33.963 -91.130 1.00 42.18 92 VAL B O 1
ATOM 2249 N N . LYS B 1 95 ? -23.110 -33.922 -93.384 1.00 37.68 93 LYS B N 1
ATOM 2250 C CA . LYS B 1 95 ? -21.656 -34.050 -93.494 1.00 38.43 93 LYS B CA 1
ATOM 2251 C C . LYS B 1 95 ? -20.935 -32.707 -93.363 1.00 41.69 93 LYS B C 1
ATOM 2252 O O . LYS B 1 95 ? -19.887 -32.647 -92.732 1.00 36.87 93 LYS B O 1
ATOM 2258 N N . ALA B 1 96 ? -21.478 -31.653 -93.976 1.00 37.65 94 ALA B N 1
ATOM 2259 C CA . ALA B 1 96 ? -20.844 -30.332 -93.946 1.00 37.44 94 ALA B CA 1
ATOM 2260 C C . ALA B 1 96 ? -21.818 -29.155 -93.931 1.00 39.39 94 ALA B C 1
ATOM 2261 O O . ALA B 1 96 ? -22.943 -29.270 -94.405 1.00 44.58 94 ALA B O 1
ATOM 2263 N N . VAL B 1 97 ? -21.376 -28.034 -93.353 1.00 39.29 95 VAL B N 1
ATOM 2264 C CA . VAL B 1 97 ? -22.121 -26.769 -93.356 1.00 32.30 95 VAL B CA 1
ATOM 2265 C C . VAL B 1 97 ? -21.142 -25.645 -93.705 1.00 35.19 95 VAL B C 1
ATOM 2266 O O . VAL B 1 97 ? -20.055 -25.584 -93.153 1.00 32.84 95 VAL B O 1
ATOM 2270 N N . MET B 1 98 ? -21.511 -24.779 -94.642 1.00 37.07 96 MET B N 1
ATOM 2271 C CA . MET B 1 98 ? -20.683 -23.632 -94.987 1.00 27.39 96 MET B CA 1
ATOM 2272 C C . MET B 1 98 ? -21.328 -22.324 -94.517 1.00 33.03 96 MET B C 1
ATOM 2273 O O . MET B 1 98 ? -22.492 -22.066 -94.798 1.00 35.75 96 MET B O 1
ATOM 2278 N N . PHE B 1 99 ? -20.554 -21.524 -93.783 1.00 36.78 97 PHE B N 1
ATOM 2279 C CA . PHE B 1 99 ? -20.929 -20.168 -93.384 1.00 28.07 97 PHE B CA 1
ATOM 2280 C C . PHE B 1 99 ? -20.017 -19.147 -94.049 1.00 20.38 97 PHE B C 1
ATOM 2281 O O . PHE B 1 99 ? -18.791 -19.294 -94.088 1.00 23.14 97 PHE B O 1
ATOM 2289 N N . ASN B 1 100 ? -20.628 -18.113 -94.590 1.00 32.36 98 ASN B N 1
ATOM 2290 C CA . ASN B 1 100 ? -19.902 -17.032 -95.214 1.00 37.34 98 ASN B CA 1
ATOM 2291 C C . ASN B 1 100 ? -20.475 -15.738 -94.661 1.00 41.28 98 ASN B C 1
ATOM 2292 O O . ASN B 1 100 ? -21.515 -15.273 -95.108 1.00 46.73 98 ASN B O 1
ATOM 2297 N N . LEU B 1 101 ? -19.792 -15.179 -93.667 1.00 45.52 99 LEU B N 1
ATOM 2298 C CA . LEU B 1 101 ? -20.349 -14.134 -92.812 1.00 39.75 99 LEU B CA 1
ATOM 2299 C C . LEU B 1 101 ? -20.177 -12.717 -93.340 1.00 56.28 99 LEU B C 1
ATOM 2300 O O . LEU B 1 101 ? -19.075 -12.304 -93.672 1.00 64.21 99 LEU B O 1
ATOM 2305 N N . GLY B 1 102 ? -21.275 -11.967 -93.375 1.00 63.38 100 GLY B N 1
ATOM 2306 C CA . GLY B 1 102 ? -21.266 -10.581 -93.833 1.00 67.68 100 GLY B CA 1
ATOM 2307 C C . GLY B 1 102 ? -22.535 -10.221 -94.587 1.00 74.45 100 GLY B C 1
ATOM 2308 O O . GLY B 1 102 ? -23.600 -10.792 -94.344 1.00 71.01 100 GLY B O 1
ATOM 2309 N N . TYR B 1 103 ? -22.419 -9.266 -95.504 1.00 73.14 101 TYR B N 1
ATOM 2310 C CA . TYR B 1 103 ? -23.536 -8.837 -96.343 1.00 72.27 101 TYR B CA 1
ATOM 2311 C C . TYR B 1 103 ? -23.442 -9.440 -97.747 1.00 68.49 101 TYR B C 1
ATOM 2312 O O . TYR B 1 103 ? -22.357 -9.822 -98.185 1.00 57.00 101 TYR B O 1
ATOM 2321 N N . LEU B 1 104 ? -24.574 -9.487 -98.449 1.00 72.97 102 LEU B N 1
ATOM 2322 C CA . LEU B 1 104 ? -24.626 -9.878 -99.863 1.00 79.87 102 LEU B CA 1
ATOM 2323 C C . LEU B 1 104 ? -24.011 -8.803 -100.776 1.00 84.43 102 LEU B C 1
ATOM 2324 O O . LEU B 1 104 ? -24.480 -7.660 -100.779 1.00 80.97 102 LEU B O 1
ATOM 2329 N N . PRO B 1 105 ? -22.958 -9.169 -101.547 1.00 93.53 103 PRO B N 1
ATOM 2330 C CA . PRO B 1 105 ? -22.303 -8.256 -102.500 1.00 98.14 103 PRO B CA 1
ATOM 2331 C C . PRO B 1 105 ? -23.227 -7.823 -103.643 1.00 101.12 103 PRO B C 1
ATOM 2332 O O . PRO B 1 105 ? -23.947 -8.654 -104.210 1.00 97.91 103 PRO B O 1
ATOM 2336 N N . SER B 1 106 ? -23.196 -6.522 -103.950 1.00 105.60 104 SER B N 1
ATOM 2337 C CA . SER B 1 106 ? -24.133 -5.838 -104.870 1.00 107.45 104 SER B CA 1
ATOM 2338 C C . SER B 1 106 ? -25.617 -5.936 -104.466 1.00 109.06 104 SER B C 1
ATOM 2339 O O . SER B 1 106 ? -26.512 -5.642 -105.266 1.00 111.26 104 SER B O 1
ATOM 2342 N N . GLY B 1 107 ? -25.857 -6.343 -103.219 1.00 107.28 105 GLY B N 1
ATOM 2343 C CA . GLY B 1 107 ? -27.188 -6.349 -102.620 1.00 103.48 105 GLY B CA 1
ATOM 2344 C C . GLY B 1 107 ? -27.276 -5.247 -101.581 1.00 102.45 105 GLY B C 1
ATOM 2345 O O . GLY B 1 107 ? -26.466 -4.317 -101.590 1.00 98.95 105 GLY B O 1
ATOM 2346 N N . ASP B 1 108 ? -28.253 -5.350 -100.682 1.00 102.57 106 ASP B N 1
ATOM 2347 C CA . ASP B 1 108 ? -28.441 -4.344 -99.635 1.00 101.67 106 ASP B CA 1
ATOM 2348 C C . ASP B 1 108 ? -27.402 -4.515 -98.528 1.00 97.28 106 ASP B C 1
ATOM 2349 O O . ASP B 1 108 ? -27.350 -5.557 -97.872 1.00 96.97 106 ASP B O 1
ATOM 2354 N N . HIS B 1 109 ? -26.584 -3.482 -98.332 1.00 95.09 107 HIS B N 1
ATOM 2355 C CA . HIS B 1 109 ? -25.405 -3.550 -97.456 1.00 93.72 107 HIS B CA 1
ATOM 2356 C C . HIS B 1 109 ? -25.711 -3.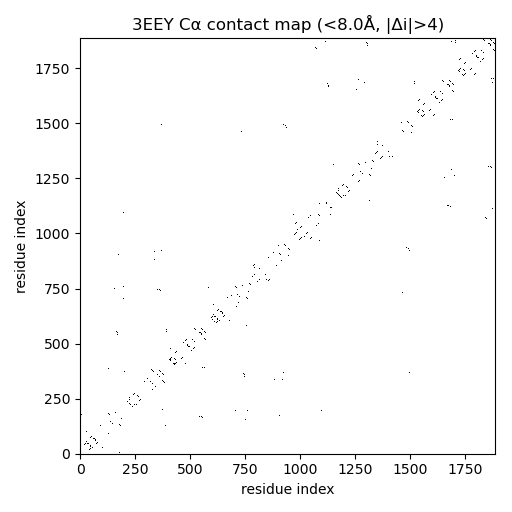542 -95.953 1.00 83.41 107 HIS B C 1
ATOM 2357 O O . HIS B 1 109 ? -24.880 -3.972 -95.148 1.00 77.86 107 HIS B O 1
ATOM 2364 N N . SER B 1 110 ? -26.898 -3.065 -95.584 1.00 80.30 108 SER B N 1
ATOM 2365 C CA . SER B 1 110 ? -27.313 -3.024 -94.178 1.00 77.14 108 SER B CA 1
ATOM 2366 C C . SER B 1 110 ? -28.014 -4.310 -93.700 1.00 74.89 108 SER B C 1
ATOM 2367 O O . SER B 1 110 ? -28.257 -4.483 -92.502 1.00 73.70 108 SER B O 1
ATOM 2370 N N . ILE B 1 111 ? -28.336 -5.205 -94.633 1.00 70.71 109 ILE B N 1
ATOM 2371 C CA . ILE B 1 111 ? -28.829 -6.538 -94.279 1.00 70.14 109 ILE B CA 1
ATOM 2372 C C . ILE B 1 111 ? -27.655 -7.524 -94.287 1.00 69.53 109 ILE B C 1
ATOM 2373 O O . ILE B 1 111 ? -27.192 -7.945 -95.345 1.00 70.63 109 ILE B O 1
ATOM 2378 N N . SER B 1 112 ? -27.165 -7.871 -93.099 1.00 68.70 110 SER B N 1
ATOM 2379 C CA . SER B 1 112 ? -26.042 -8.796 -92.974 1.00 65.91 110 SER B CA 1
ATOM 2380 C C . SER B 1 112 ? -26.273 -9.787 -91.837 1.00 65.66 110 SER B C 1
ATOM 2381 O O . SER B 1 112 ? -27.262 -9.678 -91.105 1.00 68.74 110 SER B O 1
ATOM 2384 N N . THR B 1 113 ? -25.363 -10.752 -91.702 1.00 64.41 111 THR B N 1
ATOM 2385 C CA . THR B 1 113 ? -25.416 -11.730 -90.616 1.00 57.45 111 THR B CA 1
ATOM 2386 C C . THR B 1 113 ? -25.183 -11.029 -89.276 1.00 59.40 111 THR B C 1
ATOM 2387 O O . THR B 1 113 ? -24.412 -10.068 -89.191 1.00 59.59 111 THR B O 1
ATOM 2391 N N . ARG B 1 114 ? -25.875 -11.512 -88.247 1.00 54.37 112 ARG B N 1
ATOM 2392 C CA . ARG B 1 114 ? -25.861 -10.914 -86.918 1.00 50.42 112 ARG B CA 1
ATOM 2393 C C . ARG B 1 114 ? -25.278 -11.961 -85.959 1.00 50.22 112 ARG B C 1
ATOM 2394 O O . ARG B 1 114 ? -25.534 -13.150 -86.140 1.00 47.44 112 ARG B O 1
ATOM 2402 N N . PRO B 1 115 ? -24.481 -11.528 -84.957 1.00 45.09 113 PRO B N 1
ATOM 2403 C CA . PRO B 1 115 ? -23.804 -12.466 -84.061 1.00 41.12 113 PRO B CA 1
ATOM 2404 C C . PRO B 1 115 ? -24.713 -13.466 -83.357 1.00 36.96 113 PRO B C 1
ATOM 2405 O O . PRO B 1 115 ? -24.380 -14.648 -83.314 1.00 40.51 113 PRO B O 1
ATOM 2409 N N . GLU B 1 116 ? -25.841 -13.014 -82.821 1.00 41.94 114 GLU B N 1
ATOM 2410 C CA . GLU B 1 116 ? -26.679 -13.918 -82.042 1.00 47.95 114 GLU B CA 1
ATOM 2411 C C . GLU B 1 116 ? -27.358 -15.000 -82.873 1.00 38.63 114 GLU B C 1
ATOM 2412 O O . GLU B 1 116 ? -27.494 -16.126 -82.405 1.00 31.60 114 GLU B O 1
ATOM 2418 N N . THR B 1 117 ? -27.735 -14.684 -84.111 1.00 38.94 115 THR B N 1
ATOM 2419 C CA . THR B 1 117 ? -28.350 -15.683 -84.996 1.00 31.73 115 THR B CA 1
ATOM 2420 C C . THR B 1 117 ? -27.297 -16.598 -85.609 1.00 37.67 115 THR B C 1
ATOM 2421 O O . THR B 1 117 ? -27.569 -17.779 -85.872 1.00 34.09 115 THR B O 1
ATOM 2425 N N . THR B 1 118 ? -26.098 -16.051 -85.831 1.00 39.81 116 THR B N 1
ATOM 2426 C CA . THR B 1 118 ? -24.952 -16.835 -86.321 1.00 33.96 116 THR B CA 1
ATOM 2427 C C . THR B 1 118 ? -24.543 -17.895 -85.295 1.00 33.49 116 THR B C 1
ATOM 2428 O O . THR B 1 118 ? -24.350 -19.065 -85.644 1.00 40.03 116 THR B O 1
ATOM 2432 N N . ILE B 1 119 ? -24.444 -17.487 -84.035 1.00 25.75 117 ILE B N 1
ATOM 2433 C CA . ILE B 1 119 ? -24.123 -18.390 -82.925 1.00 30.16 117 ILE B CA 1
ATOM 2434 C C . ILE B 1 119 ? -25.205 -19.455 -82.731 1.00 32.69 117 ILE B C 1
ATOM 2435 O O . ILE B 1 119 ? -24.898 -20.629 -82.462 1.00 34.50 117 ILE B O 1
ATOM 2440 N N . GLN B 1 120 ? -26.466 -19.035 -82.870 1.00 34.05 118 GLN B N 1
ATOM 2441 C CA . GLN B 1 120 ? -27.607 -19.951 -82.872 1.00 34.01 118 GLN B CA 1
ATOM 2442 C C . GLN B 1 120 ? -27.491 -20.984 -83.982 1.00 32.06 118 GLN B C 1
ATOM 2443 O O . GLN B 1 120 ? -27.564 -22.184 -83.719 1.00 21.51 118 GLN B O 1
ATOM 2449 N N . ALA B 1 121 ? -27.294 -20.510 -85.214 1.00 19.95 119 ALA B N 1
ATOM 2450 C CA . ALA B 1 121 ? -27.068 -21.400 -86.373 1.00 25.11 119 ALA B CA 1
ATOM 2451 C C . ALA B 1 121 ? -25.886 -22.343 -86.202 1.00 33.18 119 ALA B C 1
ATOM 2452 O O . ALA B 1 121 ? -25.945 -23.490 -86.624 1.00 31.95 119 ALA B O 1
ATOM 2454 N N . LEU B 1 122 ? -24.816 -21.857 -85.578 1.00 35.14 120 LEU B N 1
ATOM 2455 C CA . LEU B 1 122 ? -23.621 -22.667 -85.380 1.00 33.50 120 LEU B CA 1
ATOM 2456 C C . LEU B 1 122 ? -23.880 -23.811 -84.427 1.00 29.05 120 LEU B C 1
ATOM 2457 O O . LEU B 1 122 ? -23.400 -24.913 -84.649 1.00 32.51 120 LEU B O 1
ATOM 2462 N N . SER B 1 123 ? -24.657 -23.535 -83.381 1.00 36.61 121 SER B N 1
ATOM 2463 C CA A SER B 1 123 ? -25.069 -24.558 -82.423 0.50 35.81 121 SER B CA 1
ATOM 2464 C CA B SER B 1 123 ? -25.066 -24.556 -82.422 0.50 35.80 121 SER B CA 1
ATOM 2465 C C . SER B 1 123 ? -25.945 -25.612 -83.080 1.00 39.02 121 SER B C 1
ATOM 2466 O O . SER B 1 123 ? -25.795 -26.799 -82.804 1.00 27.93 121 SER B O 1
ATOM 2471 N N . LYS B 1 124 ? -26.854 -25.161 -83.947 1.00 36.35 122 LYS B N 1
ATOM 2472 C CA . LYS B 1 124 ? -27.756 -26.044 -84.678 1.00 37.83 122 LYS B CA 1
ATOM 2473 C C . LYS B 1 124 ? -26.989 -26.902 -85.672 1.00 36.99 122 LYS B C 1
ATOM 2474 O O . LYS B 1 124 ? -27.254 -28.096 -85.787 1.00 37.45 122 LYS B O 1
ATOM 2480 N N . ALA B 1 125 ? -26.038 -26.282 -86.371 1.00 35.40 123 ALA B N 1
ATOM 2481 C CA . ALA B 1 125 ? -25.148 -26.972 -87.295 1.00 30.78 123 ALA B CA 1
ATOM 2482 C C . ALA B 1 125 ? -24.274 -27.998 -86.577 1.00 35.91 123 ALA B C 1
ATOM 2483 O O . ALA B 1 125 ? -24.072 -29.091 -87.092 1.00 36.00 123 ALA B O 1
ATOM 2485 N N . MET B 1 126 ? -23.764 -27.645 -85.394 1.00 36.60 124 MET B N 1
ATOM 2486 C CA . MET B 1 126 ? -22.939 -28.565 -84.601 1.00 36.92 124 MET B CA 1
ATOM 2487 C C . MET B 1 126 ? -23.741 -29.782 -84.122 1.00 39.72 124 MET B C 1
ATOM 2488 O O . MET B 1 126 ? -23.208 -30.893 -84.062 1.00 46.39 124 MET B O 1
ATOM 2493 N N . GLU B 1 127 ? -25.016 -29.565 -83.787 1.00 44.29 125 GLU B N 1
ATOM 2494 C CA . GLU B 1 127 ? -25.961 -30.646 -83.461 1.00 48.60 125 GLU B CA 1
ATOM 2495 C C . GLU B 1 127 ? -26.185 -31.570 -84.646 1.00 35.69 125 GLU B C 1
ATOM 2496 O O . GLU B 1 127 ? -26.136 -32.788 -84.511 1.00 41.50 125 GLU B O 1
ATOM 2502 N N . LEU B 1 128 ? -26.441 -30.971 -85.801 1.00 36.79 126 LEU B N 1
ATOM 2503 C CA . LEU B 1 128 ? -26.785 -31.708 -87.015 1.00 40.95 126 LEU B CA 1
ATOM 2504 C C . LEU B 1 128 ? -25.626 -32.496 -87.626 1.00 43.39 126 LEU B C 1
ATOM 2505 O O . LEU B 1 128 ? -25.865 -33.475 -88.322 1.00 49.05 126 LEU B O 1
ATOM 2510 N N . LEU B 1 129 ? -24.388 -32.060 -87.376 1.00 43.03 127 LEU B N 1
ATOM 2511 C CA . LEU B 1 129 ? -23.198 -32.719 -87.927 1.00 40.14 127 LEU B CA 1
ATOM 2512 C C . LEU B 1 129 ? -23.074 -34.175 -87.524 1.00 41.29 127 LEU B C 1
ATOM 2513 O O . LEU B 1 129 ? -23.325 -34.540 -86.379 1.00 40.20 127 LEU B O 1
ATOM 2518 N N . VAL B 1 130 ? -22.685 -34.997 -88.489 1.00 43.30 128 VAL B N 1
ATOM 2519 C CA . VAL B 1 130 ? -22.306 -36.378 -88.243 1.00 46.31 128 VAL B CA 1
ATOM 2520 C C . VAL B 1 130 ? -20.885 -36.332 -87.676 1.00 48.22 128 VAL B C 1
ATOM 2521 O O . VAL B 1 130 ? -20.155 -35.365 -87.931 1.00 50.46 128 VAL B O 1
ATOM 2525 N N . THR B 1 131 ? -20.529 -37.320 -86.890 1.00 44.05 129 THR B N 1
ATOM 2526 C CA . THR B 1 131 ? -19.168 -37.481 -86.505 1.00 49.63 129 THR B CA 1
ATOM 2527 C C . THR B 1 131 ? -18.246 -37.506 -87.714 1.00 50.24 129 THR B C 1
ATOM 2528 O O . THR B 1 131 ? -18.518 -38.190 -88.667 1.00 38.59 129 THR B O 1
ATOM 2532 N N . GLY B 1 132 ? -17.162 -36.742 -87.661 1.00 44.10 130 GLY B N 1
ATOM 2533 C CA . GLY B 1 132 ? -16.267 -36.635 -88.801 1.00 43.34 130 GLY B CA 1
ATOM 2534 C C . GLY B 1 132 ? -16.756 -35.635 -89.825 1.00 41.31 130 GLY B C 1
ATOM 2535 O O . GLY B 1 132 ? -16.223 -35.562 -90.929 1.00 47.74 130 GLY B O 1
ATOM 2536 N N . GLY B 1 133 ? -17.771 -34.862 -89.454 1.00 46.61 131 GLY B N 1
ATOM 2537 C CA . GLY B 1 133 ? -18.296 -33.796 -90.298 1.00 40.72 131 GLY B CA 1
ATOM 2538 C C . GLY B 1 133 ? -17.614 -32.457 -90.077 1.00 44.08 131 GLY B C 1
ATOM 2539 O O . GLY B 1 133 ? -16.953 -32.250 -89.057 1.00 36.36 131 GLY B O 1
ATOM 2540 N N . ILE B 1 134 ? -17.795 -31.533 -91.019 1.00 34.97 132 ILE B N 1
ATOM 2541 C CA . ILE B 1 134 ? -17.113 -30.254 -90.944 1.00 32.86 132 ILE B CA 1
ATOM 2542 C C . ILE B 1 134 ? -18.038 -29.041 -91.110 1.00 35.38 132 ILE B C 1
ATOM 2543 O O . ILE B 1 134 ? -18.986 -29.073 -91.880 1.00 35.37 132 ILE B O 1
ATOM 2548 N N . ILE B 1 135 ? -17.773 -27.988 -90.337 1.00 36.01 133 ILE B N 1
ATOM 2549 C CA . ILE B 1 135 ? -18.328 -26.666 -90.589 1.00 31.51 133 ILE B CA 1
ATOM 2550 C C . ILE B 1 135 ? -17.160 -25.746 -90.937 1.00 30.56 133 ILE B C 1
ATOM 2551 O O . ILE B 1 135 ? -16.153 -25.757 -90.252 1.00 39.78 133 ILE B O 1
ATOM 2556 N N . THR B 1 136 ? -17.286 -24.980 -92.014 1.00 28.97 134 THR B N 1
ATOM 2557 C CA . THR B 1 136 ? -16.330 -23.940 -92.336 1.00 31.28 134 THR B CA 1
ATOM 2558 C C . THR B 1 136 ? -17.009 -22.578 -92.210 1.00 31.70 134 THR B C 1
ATOM 2559 O O . THR B 1 136 ? -18.134 -22.398 -92.642 1.00 36.41 134 THR B O 1
ATOM 2563 N N . VAL B 1 137 ? -16.312 -21.637 -91.587 1.00 34.39 135 VAL B N 1
ATOM 2564 C CA . VAL B 1 137 ? -16.798 -20.275 -91.399 1.00 23.07 135 VAL B CA 1
ATOM 2565 C C . VAL B 1 137 ? -15.746 -19.352 -91.963 1.00 24.22 135 VAL B C 1
ATOM 2566 O O . VAL B 1 137 ? -14.607 -19.354 -91.506 1.00 27.19 135 VAL B O 1
ATOM 2570 N N . VAL B 1 138 ? -16.119 -18.596 -92.987 1.00 27.35 136 VAL B N 1
ATOM 2571 C CA . VAL B 1 138 ? -15.296 -17.513 -93.477 1.00 28.66 136 VAL B CA 1
ATOM 2572 C C . VAL B 1 138 ? -15.863 -16.233 -92.862 1.00 37.05 136 VAL B C 1
ATOM 2573 O O . VAL B 1 138 ? -17.003 -15.856 -93.126 1.00 33.76 136 VAL B O 1
ATOM 2577 N N . ILE B 1 139 ? -15.062 -15.583 -92.025 1.00 40.19 137 ILE B N 1
ATOM 2578 C CA . ILE B 1 139 ? -15.492 -14.388 -91.311 1.00 34.16 137 ILE B CA 1
ATOM 2579 C C . ILE B 1 139 ? -14.936 -13.139 -91.981 1.00 33.16 137 ILE B C 1
ATOM 2580 O O . ILE B 1 139 ? -13.721 -12.949 -92.077 1.00 27.23 137 ILE B O 1
ATOM 2585 N N . TYR B 1 140 ? -15.829 -12.291 -92.447 1.00 37.16 138 TYR B N 1
ATOM 2586 C CA . TYR B 1 140 ? -15.483 -10.985 -92.961 1.00 38.70 138 TYR B CA 1
ATOM 2587 C C . TYR B 1 140 ? -15.756 -9.942 -91.899 1.00 36.79 138 TYR B C 1
ATOM 2588 O O . TYR B 1 140 ? -16.833 -9.893 -91.420 1.00 46.55 138 TYR B O 1
ATOM 2597 N N . TYR B 1 141 ? -14.778 -9.121 -91.540 1.00 34.17 139 TYR B N 1
ATOM 2598 C CA . TYR B 1 141 ? -14.903 -8.188 -90.426 1.00 33.12 139 TYR B CA 1
ATOM 2599 C C . TYR B 1 141 ? -14.606 -6.703 -90.621 1.00 44.80 139 TYR B C 1
ATOM 2600 O O . TYR B 1 141 ? -14.359 -6.019 -89.680 1.00 59.34 139 TYR B O 1
ATOM 2609 N N . GLY B 1 142 ? -14.630 -6.175 -91.814 1.00 41.48 140 GLY B N 1
ATOM 2610 C CA . GLY B 1 142 ? -14.652 -4.728 -91.922 1.00 53.37 140 GLY B CA 1
ATOM 2611 C C . GLY B 1 142 ? -15.955 -4.100 -91.469 1.00 55.96 140 GLY B C 1
ATOM 2612 O O . GLY B 1 142 ? -16.987 -4.715 -91.507 1.00 62.09 140 GLY B O 1
ATOM 2613 N N . GLY B 1 143 ? -15.906 -2.860 -91.031 1.00 57.74 141 GLY B N 1
ATOM 2614 C CA . GLY B 1 143 ? -17.087 -2.169 -90.562 1.00 51.97 141 GLY B CA 1
ATOM 2615 C C . GLY B 1 143 ? -17.468 -2.589 -89.183 1.00 42.80 141 GLY B C 1
ATOM 2616 O O . GLY B 1 143 ? -16.994 -3.571 -88.721 1.00 45.43 141 GLY B O 1
ATOM 2617 N N . ASP B 1 144 ? -18.341 -1.835 -88.541 1.00 48.20 142 ASP B N 1
ATOM 2618 C CA . ASP B 1 144 ? -18.670 -2.073 -87.137 1.00 47.44 142 ASP B CA 1
ATOM 2619 C C . ASP B 1 144 ? -19.354 -3.424 -86.903 1.00 42.09 142 ASP B C 1
ATOM 2620 O O . ASP B 1 144 ? -19.080 -4.104 -85.910 1.00 49.28 142 ASP B O 1
ATOM 2625 N N . THR B 1 145 ? -20.228 -3.807 -87.831 1.00 43.26 143 THR B N 1
ATOM 2626 C CA . THR B 1 145 ? -21.039 -5.013 -87.705 1.00 40.69 143 THR B CA 1
ATOM 2627 C C . THR B 1 145 ? -20.163 -6.255 -87.802 1.00 42.36 143 THR B C 1
ATOM 2628 O O . THR B 1 145 ? -20.252 -7.161 -86.953 1.00 40.33 143 THR B O 1
ATOM 2632 N N . GLY B 1 146 ? -19.295 -6.267 -88.818 1.00 41.08 144 GLY B N 1
ATOM 2633 C CA . GLY B 1 146 ? -18.292 -7.320 -88.989 1.00 39.37 144 GLY B CA 1
ATOM 2634 C C . GLY B 1 146 ? -17.388 -7.463 -87.777 1.00 37.52 144 GLY B C 1
ATOM 2635 O O . GLY B 1 146 ? -17.156 -8.572 -87.288 1.00 39.77 144 GLY B O 1
ATOM 2636 N N . PHE B 1 147 ? -16.893 -6.336 -87.273 1.00 38.63 145 PHE B N 1
ATOM 2637 C CA . PHE B 1 147 ? -16.054 -6.350 -86.083 1.00 27.81 145 PHE B CA 1
ATOM 2638 C C . PHE B 1 147 ? -16.762 -6.981 -84.883 1.00 22.81 145 PHE B C 1
ATOM 2639 O O . PHE B 1 147 ? -16.154 -7.758 -84.166 1.00 30.59 145 PHE B O 1
ATOM 2647 N N . GLU B 1 148 ? -18.029 -6.632 -84.672 1.00 26.36 146 GLU B N 1
ATOM 2648 C CA . GLU B 1 148 ? -18.802 -7.132 -83.533 1.00 32.16 146 GLU B CA 1
ATOM 2649 C C . GLU B 1 148 ? -19.129 -8.611 -83.695 1.00 33.44 146 GLU B C 1
ATOM 2650 O O . GLU B 1 148 ? -19.092 -9.374 -82.734 1.00 21.62 146 GLU B O 1
ATOM 2656 N N . GLU B 1 149 ? -19.436 -9.017 -84.918 1.00 30.29 147 GLU B N 1
ATOM 2657 C CA . GLU B 1 149 ? -19.732 -10.416 -85.187 1.00 26.92 147 GLU B CA 1
ATOM 2658 C C . GLU B 1 149 ? -18.528 -11.348 -85.016 1.00 30.26 147 GLU B C 1
ATOM 2659 O O . GLU B 1 149 ? -18.658 -12.412 -84.417 1.00 45.63 147 GLU B O 1
ATOM 2665 N N . LYS B 1 150 ? -17.366 -10.947 -85.524 1.00 29.36 148 LYS B N 1
ATOM 2666 C CA . LYS B 1 150 ? -16.131 -11.722 -85.328 1.00 13.73 148 LYS B CA 1
ATOM 2667 C C . LYS B 1 150 ? -15.782 -11.963 -83.845 1.00 26.73 148 LYS B C 1
ATOM 2668 O O . LYS B 1 150 ? -15.515 -13.091 -83.446 1.00 33.81 148 LYS B O 1
ATOM 2674 N N . GLU B 1 151 ? -15.801 -10.888 -83.057 1.00 28.75 149 GLU B N 1
ATOM 2675 C CA A GLU B 1 151 ? -15.520 -10.962 -81.614 0.50 24.15 149 GLU B CA 1
ATOM 2676 C CA B GLU B 1 151 ? -15.558 -10.912 -81.609 0.50 24.46 149 GLU B CA 1
ATOM 2677 C C . GLU B 1 151 ? -16.467 -11.911 -80.905 1.00 22.70 149 GLU B C 1
ATOM 2678 O O . GLU B 1 151 ? -16.019 -12.757 -80.136 1.00 39.13 149 GLU B O 1
ATOM 2689 N N . LYS B 1 152 ? -17.765 -11.797 -81.179 1.00 28.58 150 LYS B N 1
ATOM 2690 C CA . LYS B 1 152 ? -18.753 -12.637 -80.504 1.00 24.45 150 LYS B CA 1
ATOM 2691 C C . LYS B 1 152 ? -18.716 -14.109 -80.936 1.00 26.03 150 LYS B C 1
ATOM 2692 O O . LYS B 1 152 ? -18.739 -15.003 -80.084 1.00 31.22 150 LYS B O 1
ATOM 2698 N N . VAL B 1 153 ? -18.618 -14.354 -82.243 1.00 23.25 151 VAL B N 1
ATOM 2699 C CA . VAL B 1 153 ? -18.542 -15.732 -82.782 1.00 28.32 151 VAL B CA 1
ATOM 2700 C C . VAL B 1 153 ? -17.309 -16.489 -82.275 1.00 20.48 151 VAL B C 1
ATOM 2701 O O . VAL B 1 153 ? -17.413 -17.632 -81.825 1.00 33.41 151 VAL B O 1
ATOM 2705 N N . LEU B 1 154 ? -16.150 -15.827 -82.321 1.00 23.35 152 LEU B N 1
ATOM 2706 C CA . LEU B 1 154 ? -14.899 -16.394 -81.821 1.00 23.73 152 LEU B CA 1
ATOM 2707 C C . LEU B 1 154 ? -14.905 -16.630 -80.311 1.00 27.09 152 LEU B C 1
ATOM 2708 O O . LEU B 1 154 ? -14.415 -17.662 -79.834 1.00 23.71 152 LEU B O 1
ATOM 2713 N N . GLU B 1 155 ? -15.479 -15.693 -79.567 1.00 25.81 153 GLU B N 1
ATOM 2714 C CA . GLU B 1 155 ? -15.670 -15.874 -78.121 1.00 30.20 153 GLU B CA 1
ATOM 2715 C C . GLU B 1 155 ? -16.573 -17.073 -77.803 1.00 28.15 153 GLU B C 1
ATOM 2716 O O . GLU B 1 155 ? -16.301 -17.825 -76.876 1.00 36.07 153 GLU B O 1
ATOM 2722 N N . PHE B 1 156 ? -17.630 -17.256 -78.599 1.00 35.59 154 PHE B N 1
ATOM 2723 C CA . PHE B 1 156 ? -18.484 -18.438 -78.498 1.00 35.09 154 PHE B CA 1
ATOM 2724 C C . PHE B 1 156 ? -17.749 -19.733 -78.835 1.00 24.49 154 PHE B C 1
ATOM 2725 O O . PHE B 1 156 ? -17.881 -20.724 -78.117 1.00 33.91 154 PHE B O 1
ATOM 2733 N N . LEU B 1 157 ? -16.982 -19.728 -79.922 1.00 36.57 155 LEU B N 1
ATOM 2734 C CA . LEU B 1 157 ? -16.302 -20.951 -80.387 1.00 29.28 155 LEU B CA 1
ATOM 2735 C C . LEU B 1 157 ? -15.134 -21.371 -79.498 1.00 34.09 155 LEU B C 1
ATOM 2736 O O . LEU B 1 157 ? -14.804 -22.550 -79.431 1.00 29.15 155 LEU B O 1
ATOM 2741 N N . LYS B 1 158 ? -14.547 -20.414 -78.781 1.00 35.00 156 LYS B N 1
ATOM 2742 C CA . LYS B 1 158 ? -13.527 -20.712 -77.769 1.00 34.16 156 LYS B CA 1
ATOM 2743 C C . LYS B 1 158 ? -14.032 -21.650 -76.687 1.00 29.37 156 LYS B C 1
ATOM 2744 O O . LYS B 1 158 ? -13.260 -22.418 -76.112 1.00 24.45 156 LYS B O 1
ATOM 2750 N N . GLY B 1 159 ? -15.336 -21.603 -76.440 1.00 33.53 157 GLY B N 1
ATOM 2751 C CA . GLY B 1 159 ? -15.950 -22.382 -75.382 1.00 28.50 157 GLY B CA 1
ATOM 2752 C C . GLY B 1 159 ? -16.426 -23.779 -75.729 1.00 33.52 157 GLY B C 1
ATOM 2753 O O . GLY B 1 159 ? -16.790 -24.543 -74.833 1.00 34.44 157 GLY B O 1
ATOM 2754 N N . VAL B 1 160 ? -16.406 -24.113 -77.020 1.00 29.35 158 VAL B N 1
ATOM 2755 C CA . VAL B 1 160 ? -16.856 -25.413 -77.522 1.00 31.48 158 VAL B CA 1
ATOM 2756 C C . VAL B 1 160 ? -15.980 -26.566 -76.983 1.00 28.96 158 VAL B C 1
ATOM 2757 O O . VAL B 1 160 ? -14.752 -26.473 -76.996 1.00 29.60 158 VAL B O 1
ATOM 2761 N N . ASP B 1 161 ? -16.620 -27.636 -76.515 1.00 30.93 159 ASP B N 1
ATOM 2762 C CA . ASP B 1 161 ? -15.938 -28.761 -75.884 1.00 35.91 159 ASP B CA 1
ATOM 2763 C C . ASP B 1 161 ? -14.929 -29.388 -76.836 1.00 43.75 159 ASP B C 1
ATOM 2764 O O . ASP B 1 161 ? -15.294 -29.857 -77.908 1.00 44.94 159 ASP B O 1
ATOM 2769 N N . GLN B 1 162 ? -13.661 -29.394 -76.427 1.00 42.96 160 GLN B N 1
ATOM 2770 C CA . GLN B 1 162 ? -12.574 -29.915 -77.258 1.00 45.64 160 GLN B CA 1
ATOM 2771 C C . GLN B 1 162 ? -12.606 -31.432 -77.431 1.00 45.18 160 GLN B C 1
ATOM 2772 O O . GLN B 1 162 ? -12.022 -31.958 -78.377 1.00 42.11 160 GLN B O 1
ATOM 2778 N N . LYS B 1 163 ? -13.297 -32.115 -76.516 1.00 50.81 161 LYS B N 1
ATOM 2779 C CA . LYS B 1 163 ? -13.485 -33.570 -76.562 1.00 51.27 161 LYS B CA 1
ATOM 2780 C C . LYS B 1 163 ? -14.520 -33.975 -77.612 1.00 49.10 161 LYS B C 1
ATOM 2781 O O . LYS B 1 163 ? -14.565 -35.130 -78.039 1.00 52.07 161 LYS B O 1
ATOM 2787 N N . LYS B 1 164 ? -15.336 -33.012 -78.026 1.00 45.72 162 LYS B N 1
ATOM 2788 C CA . LYS B 1 164 ? -16.400 -33.239 -78.985 1.00 42.48 162 LYS B CA 1
ATOM 2789 C C . LYS B 1 164 ? -16.089 -32.570 -80.320 1.00 39.86 162 LYS B C 1
ATOM 2790 O O . LYS B 1 164 ? -16.468 -33.075 -81.375 1.00 26.76 162 LYS B O 1
ATOM 2796 N N . PHE B 1 165 ? -15.411 -31.426 -80.281 1.00 35.82 163 PHE B N 1
ATOM 2797 C CA . PHE B 1 165 ? -15.131 -30.678 -81.511 1.00 31.25 163 PHE B CA 1
ATOM 2798 C C . PHE B 1 165 ? -13.705 -30.135 -81.577 1.00 31.99 163 PHE B C 1
ATOM 2799 O O . PHE B 1 165 ? -13.153 -29.683 -80.574 1.00 31.80 163 PHE B O 1
ATOM 2807 N N . ILE B 1 166 ? -13.121 -30.202 -82.768 1.00 27.98 164 ILE B N 1
ATOM 2808 C CA . ILE B 1 166 ? -11.908 -29.470 -83.112 1.00 32.36 164 ILE B CA 1
ATOM 2809 C C . ILE B 1 166 ? -12.322 -28.139 -83.721 1.00 32.98 164 ILE B C 1
ATOM 2810 O O . ILE B 1 166 ? -13.083 -28.107 -84.677 1.00 33.70 164 ILE B O 1
ATOM 2815 N N . VAL B 1 167 ? -11.837 -27.041 -83.149 1.00 37.06 165 VAL B N 1
ATOM 2816 C CA . VAL B 1 167 ? -12.107 -25.713 -83.685 1.00 30.14 165 VAL B CA 1
ATOM 2817 C C . VAL B 1 167 ? -10.776 -25.045 -84.079 1.00 35.73 165 VAL B C 1
ATOM 2818 O O . VAL B 1 167 ? -9.968 -24.657 -83.231 1.00 29.67 165 VAL B O 1
ATOM 2822 N N . GLN B 1 168 ? -10.555 -24.923 -85.381 1.00 30.98 166 GLN B N 1
ATOM 2823 C CA . GLN B 1 168 ? -9.289 -24.449 -85.899 1.00 30.51 166 GLN B CA 1
ATOM 2824 C C . GLN B 1 168 ? -9.497 -23.111 -86.569 1.00 28.93 166 GLN B C 1
ATOM 2825 O O . GLN B 1 168 ? -10.362 -22.975 -87.420 1.00 39.02 166 GLN B O 1
ATOM 2831 N N . ARG B 1 169 ? -8.695 -22.124 -86.182 1.00 33.36 167 ARG B N 1
ATOM 2832 C CA . ARG B 1 169 ? -8.729 -20.817 -86.804 1.00 24.09 167 ARG B CA 1
ATOM 2833 C C . ARG B 1 169 ? -7.481 -20.635 -87.656 1.00 28.77 167 ARG B C 1
ATOM 2834 O O . ARG B 1 169 ? -6.389 -20.902 -87.197 1.00 27.38 167 ARG B O 1
ATOM 2842 N N . THR B 1 170 ? -7.668 -20.181 -88.893 1.00 26.01 168 THR B N 1
ATOM 2843 C CA . THR B 1 170 ? -6.591 -19.906 -89.830 1.00 33.16 168 THR B CA 1
ATOM 2844 C C . THR B 1 170 ? -6.625 -18.402 -90.089 1.00 27.33 168 THR B C 1
ATOM 2845 O O . THR B 1 170 ? -7.680 -17.867 -90.318 1.00 16.15 168 THR B O 1
ATOM 2849 N N . ASP B 1 171 ? -5.472 -17.742 -90.053 1.00 34.13 169 ASP B N 1
ATOM 2850 C CA . ASP B 1 171 ? -5.401 -16.285 -90.012 1.00 38.76 169 ASP B CA 1
ATOM 2851 C C . ASP B 1 171 ? -4.135 -15.821 -90.748 1.00 29.42 169 ASP B C 1
ATOM 2852 O O . ASP B 1 171 ? -3.071 -16.388 -90.557 1.00 39.63 169 ASP B O 1
ATOM 2857 N N . PHE B 1 172 ? -4.261 -14.801 -91.591 1.00 30.91 170 PHE B N 1
ATOM 2858 C CA . PHE B 1 172 ? -3.125 -14.219 -92.301 1.00 32.08 170 PHE B CA 1
ATOM 2859 C C . PHE B 1 172 ? -2.680 -12.943 -91.616 1.00 31.33 170 PHE B C 1
ATOM 2860 O O . PHE B 1 172 ? -3.215 -11.872 -91.881 1.00 39.70 170 PHE B O 1
ATOM 2868 N N . ILE B 1 173 ? -1.666 -13.077 -90.765 1.00 35.60 171 ILE B N 1
ATOM 2869 C CA . ILE B 1 173 ? -1.329 -12.069 -89.751 1.00 38.16 171 ILE B CA 1
ATOM 2870 C C . ILE B 1 173 ? -0.468 -10.884 -90.216 1.00 35.11 171 ILE B C 1
ATOM 2871 O O . ILE B 1 173 ? -0.246 -9.936 -89.456 1.00 31.07 171 ILE B O 1
ATOM 2876 N N . ASN B 1 174 ? 0.002 -10.934 -91.457 1.00 33.96 172 ASN B N 1
ATOM 2877 C CA . ASN B 1 174 ? 0.800 -9.846 -92.021 1.00 35.80 172 ASN B CA 1
ATOM 2878 C C . ASN B 1 174 ? 0.046 -9.016 -93.056 1.00 39.29 172 ASN B C 1
ATOM 2879 O O . ASN B 1 174 ? 0.622 -8.129 -93.704 1.00 43.89 172 ASN B O 1
ATOM 2884 N N . GLN B 1 175 ? -1.241 -9.319 -93.215 1.00 40.29 173 GLN B N 1
ATOM 2885 C CA . GLN B 1 175 ? -2.088 -8.606 -94.158 1.00 37.28 173 GLN B CA 1
ATOM 2886 C C . GLN B 1 175 ? -2.875 -7.539 -93.436 1.00 39.91 173 GLN B C 1
ATOM 2887 O O . GLN B 1 175 ? -3.335 -7.762 -92.319 1.00 45.93 173 GLN B O 1
ATOM 2893 N N . ALA B 1 176 ? -3.015 -6.379 -94.075 1.00 46.92 174 ALA B N 1
ATOM 2894 C CA . ALA B 1 176 ? -3.847 -5.298 -93.557 1.00 52.22 174 ALA B CA 1
ATOM 2895 C C . ALA B 1 176 ? -5.251 -5.367 -94.148 1.00 53.18 174 ALA B C 1
ATOM 2896 O O . ALA B 1 176 ? -5.555 -6.261 -94.942 1.00 47.04 174 ALA B O 1
ATOM 2898 N N . ASN B 1 177 ? -6.088 -4.409 -93.746 1.00 53.16 175 ASN B N 1
ATOM 2899 C CA . ASN B 1 177 ? -7.457 -4.253 -94.243 1.00 55.79 175 ASN B CA 1
ATOM 2900 C C . ASN B 1 177 ? -8.335 -5.498 -94.044 1.00 53.78 175 ASN B C 1
ATOM 2901 O O . ASN B 1 177 ? -9.004 -5.962 -94.970 1.00 48.44 175 ASN B O 1
ATOM 2906 N N . CYS B 1 178 ? -8.290 -6.038 -92.827 1.00 48.19 176 CYS B N 1
ATOM 2907 C CA . CYS B 1 178 ? -9.158 -7.141 -92.391 1.00 44.87 176 CYS B CA 1
ATOM 2908 C C . CYS B 1 178 ? -9.188 -8.369 -93.318 1.00 44.81 176 CYS B C 1
ATOM 2909 O O . CYS B 1 178 ? -10.210 -8.625 -93.966 1.00 42.23 176 CYS B O 1
ATOM 2912 N N . PRO B 1 179 ? -8.078 -9.130 -93.387 1.00 39.53 177 PRO B N 1
ATOM 2913 C CA . PRO B 1 179 ? -8.133 -10.317 -94.233 1.00 37.77 177 PRO B CA 1
ATOM 2914 C C . PRO B 1 179 ? -9.088 -11.334 -93.619 1.00 38.28 177 PRO B C 1
ATOM 2915 O O . PRO B 1 179 ? -8.991 -11.608 -92.423 1.00 32.92 177 PRO B O 1
ATOM 2919 N N . PRO B 1 180 ? -10.037 -11.854 -94.419 1.00 31.75 178 PRO B N 1
ATOM 2920 C CA . PRO B 1 180 ? -11.009 -12.815 -93.919 1.00 29.13 178 PRO B CA 1
ATOM 2921 C C . PRO B 1 180 ? -10.386 -13.988 -93.160 1.00 26.85 178 PRO B C 1
ATOM 2922 O O . PRO B 1 180 ? -9.281 -14.430 -93.473 1.00 32.34 178 PRO B O 1
ATOM 2926 N N . ILE B 1 181 ? -11.095 -14.435 -92.135 1.00 29.22 179 ILE B N 1
ATOM 2927 C CA . ILE B 1 181 ? -10.629 -15.452 -91.206 1.00 27.46 179 ILE B CA 1
ATOM 2928 C C . ILE B 1 181 ? -11.374 -16.760 -91.467 1.00 27.38 179 ILE B C 1
ATOM 2929 O O . ILE B 1 181 ? -12.571 -16.745 -91.683 1.00 28.92 179 ILE B O 1
ATOM 2934 N N . LEU B 1 182 ? -10.664 -17.885 -91.463 1.00 30.49 180 LEU B N 1
ATOM 2935 C CA . LEU B 1 182 ? -11.321 -19.176 -91.604 1.00 24.01 180 LEU B CA 1
ATOM 2936 C C . LEU B 1 182 ? -11.374 -19.905 -90.275 1.00 22.40 180 LEU B C 1
ATOM 2937 O O . LEU B 1 182 ? -10.357 -20.087 -89.638 1.00 25.98 180 LEU B O 1
ATOM 2942 N N . VAL B 1 183 ? -12.571 -20.308 -89.862 1.00 24.33 181 VAL B N 1
ATOM 2943 C CA . VAL B 1 183 ? -12.715 -21.238 -88.753 1.00 32.19 181 VAL B CA 1
ATOM 2944 C C . VAL B 1 183 ? -13.230 -22.569 -89.317 1.00 31.71 181 VAL B C 1
ATOM 2945 O O . VAL B 1 183 ? -14.123 -22.580 -90.166 1.00 34.14 181 VAL B O 1
ATOM 2949 N N . CYS B 1 184 ? -12.632 -23.673 -88.871 1.00 31.10 182 CYS B N 1
ATOM 2950 C CA . CYS B 1 184 ? -13.060 -25.009 -89.237 1.00 23.84 182 CYS B CA 1
ATOM 2951 C C . CYS B 1 184 ? -13.442 -25.741 -87.978 1.00 30.06 182 CYS B C 1
ATOM 2952 O O . CYS B 1 184 ? -12.632 -25.867 -87.067 1.00 32.90 182 CYS B O 1
ATOM 2955 N N . ILE B 1 185 ? -14.692 -26.197 -87.928 1.00 31.70 183 ILE B N 1
ATOM 2956 C CA . ILE B 1 185 ? -15.190 -27.006 -86.836 1.00 27.28 183 ILE B CA 1
ATOM 2957 C C . ILE B 1 185 ? -15.392 -28.448 -87.313 1.00 38.21 183 ILE B C 1
ATOM 2958 O O . ILE B 1 185 ? -16.104 -28.686 -88.287 1.00 36.02 183 ILE B O 1
ATOM 2963 N N . GLU B 1 186 ? -14.748 -29.398 -86.642 1.00 32.02 184 GLU B N 1
ATOM 2964 C CA . GLU B 1 186 ? -14.910 -30.806 -86.963 1.00 32.10 184 GLU B CA 1
ATOM 2965 C C . GLU B 1 186 ? -15.369 -31.606 -85.763 1.00 38.13 184 GLU B C 1
ATOM 2966 O O . GLU B 1 186 ? -14.687 -31.621 -84.741 1.00 32.77 184 GLU B O 1
ATOM 2972 N N . LYS B 1 187 ? -16.505 -32.292 -85.901 1.00 37.80 185 LYS B N 1
ATOM 2973 C CA . LYS B 1 187 ? -17.033 -33.135 -84.824 1.00 45.53 185 LYS B CA 1
ATOM 2974 C C . LYS B 1 187 ? -16.212 -34.406 -84.707 1.00 42.33 185 LYS B C 1
ATOM 2975 O O . LYS B 1 187 ? -15.994 -35.096 -85.698 1.00 43.03 185 LYS B O 1
ATOM 2981 N N . ILE B 1 188 ? -15.752 -34.703 -83.494 1.00 43.43 186 ILE B N 1
ATOM 2982 C CA . ILE B 1 188 ? -14.932 -35.890 -83.246 1.00 44.67 186 ILE B CA 1
ATOM 2983 C C . ILE B 1 188 ? -15.589 -36.894 -82.289 1.00 52.39 186 ILE B C 1
ATOM 2984 O O . ILE B 1 188 ? -15.161 -38.049 -82.205 1.00 52.78 186 ILE B O 1
ATOM 2989 N N . SER B 1 189 ? -16.628 -36.440 -81.583 1.00 53.25 187 SER B N 1
ATOM 2990 C CA . SER B 1 189 ? -17.434 -37.282 -80.683 1.00 55.30 187 SER B CA 1
ATOM 2991 C C . SER B 1 189 ? -18.857 -36.750 -80.543 1.00 57.25 187 SER B C 1
ATOM 2992 O O . SER B 1 189 ? -19.089 -35.539 -80.680 1.00 52.93 187 SER B O 1
ATOM 2995 N N . GLU B 1 190 ? -19.803 -37.655 -80.274 1.00 60.28 188 GLU B N 1
ATOM 2996 C CA . GLU B 1 190 ? -21.187 -37.269 -79.959 1.00 57.17 188 GLU B CA 1
ATOM 2997 C C . GLU B 1 190 ? -21.328 -37.100 -78.452 1.00 58.69 188 GLU B C 1
ATOM 2998 O O . GLU B 1 190 ? -20.484 -37.576 -77.687 1.00 58.67 188 GLU B O 1
ATOM 3004 N N . HIS B 1 195 ? -22.074 -29.351 -67.424 1.00 69.61 192 HIS B N 1
ATOM 3005 C CA A HIS B 1 195 ? -21.556 -29.196 -66.068 0.50 71.00 192 HIS B CA 1
ATOM 3006 C CA B HIS B 1 195 ? -21.562 -29.215 -66.063 0.50 73.81 192 HIS B CA 1
ATOM 3007 C C . HIS B 1 195 ? -22.608 -29.535 -65.011 1.00 74.55 192 HIS B C 1
ATOM 3008 O O . HIS B 1 195 ? -23.812 -29.514 -65.288 1.00 73.68 192 HIS B O 1
ATOM 3021 N N . HIS B 1 196 ? -22.134 -29.824 -63.799 1.00 78.45 193 HIS B N 1
ATOM 3022 C CA . HIS B 1 196 ? -22.976 -30.277 -62.696 1.00 80.80 193 HIS B CA 1
ATOM 3023 C C . HIS B 1 196 ? -23.787 -29.178 -62.016 1.00 79.87 193 HIS B C 1
ATOM 3024 O O . HIS B 1 196 ? -23.339 -28.035 -61.912 1.00 78.63 193 HIS B O 1
ATOM 3031 N N . HIS B 1 197 ? -24.982 -29.553 -61.557 1.00 83.31 194 HIS B N 1
ATOM 3032 C CA . HIS B 1 197 ? -25.883 -28.668 -60.816 1.00 82.33 194 HIS B CA 1
ATOM 3033 C C . HIS B 1 197 ? -26.207 -29.304 -59.469 1.00 82.03 194 HIS B C 1
ATOM 3034 O O . HIS B 1 197 ? -26.771 -28.656 -58.589 1.00 89.19 194 HIS B O 1
ATOM 3041 N N . LEU C 1 3 ? -7.474 -30.257 -48.634 1.00 69.55 1 LEU C N 1
ATOM 3042 C CA . LEU C 1 3 ? -8.153 -28.956 -48.930 1.00 73.64 1 LEU C CA 1
ATOM 3043 C C . LEU C 1 3 ? -7.973 -28.498 -50.383 1.00 71.51 1 LEU C C 1
ATOM 3044 O O . LEU C 1 3 ? -6.849 -28.288 -50.847 1.00 72.88 1 LEU C O 1
ATOM 3049 N N . THR C 1 4 ? -9.099 -28.323 -51.072 1.00 67.50 2 THR C N 1
ATOM 3050 C CA . THR C 1 4 ? -9.131 -27.977 -52.489 1.00 63.61 2 THR C CA 1
ATOM 3051 C C . THR C 1 4 ? -10.085 -26.797 -52.713 1.00 61.26 2 THR C C 1
ATOM 3052 O O . THR C 1 4 ? -11.135 -26.707 -52.068 1.00 61.00 2 THR C O 1
ATOM 3056 N N . ILE C 1 5 ? -9.698 -25.888 -53.608 1.00 57.49 3 ILE C N 1
ATOM 3057 C CA . ILE C 1 5 ? -10.576 -24.810 -54.077 1.00 45.60 3 ILE C CA 1
ATOM 3058 C C . ILE C 1 5 ? -11.757 -25.419 -54.840 1.00 45.51 3 ILE C C 1
ATOM 3059 O O . ILE C 1 5 ? -11.580 -26.194 -55.787 1.00 44.75 3 ILE C O 1
ATOM 3064 N N . LYS C 1 6 ? -12.961 -25.079 -54.391 1.00 43.36 4 LYS C N 1
ATOM 3065 C CA . LYS C 1 6 ? -14.177 -25.619 -54.971 1.00 37.61 4 LYS C CA 1
ATOM 3066 C C . LYS C 1 6 ? -14.539 -24.893 -56.245 1.00 40.44 4 LYS C C 1
ATOM 3067 O O . LYS C 1 6 ? -14.159 -23.736 -56.426 1.00 36.95 4 LYS C O 1
ATOM 3073 N N . ASN C 1 7 ? -15.266 -25.584 -57.127 1.00 39.00 5 ASN C N 1
ATOM 3074 C CA . ASN C 1 7 ? -15.868 -24.971 -58.302 1.00 39.39 5 ASN C CA 1
ATOM 3075 C C . ASN C 1 7 ? -16.938 -23.939 -57.905 1.00 39.78 5 ASN C C 1
ATOM 3076 O O . ASN C 1 7 ? -17.277 -23.818 -56.728 1.00 41.27 5 ASN C O 1
ATOM 3081 N N . SER C 1 8 ? -17.455 -23.201 -58.880 1.00 36.70 6 SER C N 1
ATOM 3082 C CA . SER C 1 8 ? -18.461 -22.174 -58.628 1.00 35.07 6 SER C CA 1
ATOM 3083 C C . SER C 1 8 ? -19.714 -22.670 -57.919 1.00 39.52 6 SER C C 1
ATOM 3084 O O . SER C 1 8 ? -20.206 -21.991 -57.015 1.00 29.90 6 SER C O 1
ATOM 3087 N N . LEU C 1 9 ? -20.201 -23.855 -58.308 1.00 32.84 7 LEU C N 1
ATOM 3088 C CA . LEU C 1 9 ? -21.358 -24.477 -57.668 1.00 37.48 7 LEU C CA 1
ATOM 3089 C C . LEU C 1 9 ? -21.099 -24.764 -56.192 1.00 35.98 7 LEU C C 1
ATOM 3090 O O . LEU C 1 9 ? -21.958 -24.517 -55.358 1.00 45.57 7 LEU C O 1
ATOM 3095 N N . GLY C 1 10 ? -19.909 -25.265 -55.881 1.00 30.56 8 GLY C N 1
ATOM 3096 C CA . GLY C 1 10 ? -19.522 -25.537 -54.503 1.00 32.73 8 GLY C CA 1
ATOM 3097 C C . GLY C 1 10 ? -19.312 -24.284 -53.677 1.00 31.66 8 GLY C C 1
ATOM 3098 O O . GLY C 1 10 ? -19.663 -24.240 -52.506 1.00 36.13 8 GLY C O 1
ATOM 3099 N N . GLN C 1 11 ? -18.736 -23.266 -54.297 1.00 34.93 9 GLN C N 1
ATOM 3100 C CA . GLN C 1 11 ? -18.458 -22.009 -53.622 1.00 36.22 9 GLN C CA 1
ATOM 3101 C C . GLN C 1 11 ? -19.712 -21.211 -53.280 1.00 37.69 9 GLN C C 1
ATOM 3102 O O . GLN C 1 11 ? -19.746 -20.540 -52.252 1.00 42.05 9 GLN C O 1
ATOM 3108 N N . SER C 1 12 ? -20.730 -21.276 -54.141 1.00 36.43 10 SER C N 1
ATOM 3109 C CA . SER C 1 12 ? -22.033 -20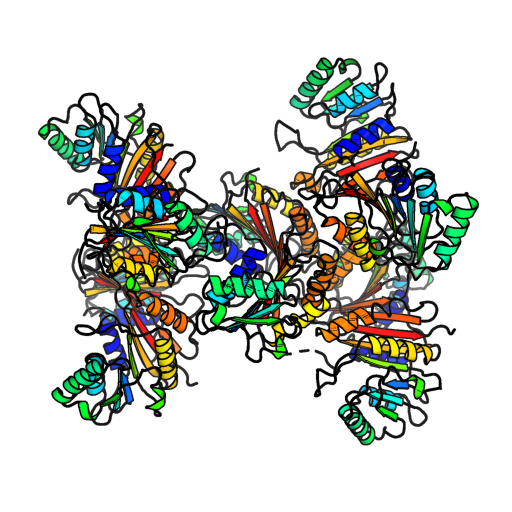.625 -53.879 1.00 24.14 10 SER C CA 1
ATOM 3110 C C . SER C 1 12 ? -22.650 -21.102 -52.568 1.00 31.46 10 SER C C 1
ATOM 3111 O O . SER C 1 12 ? -23.137 -20.299 -51.792 1.00 33.03 10 SER C O 1
ATOM 3114 N N . HIS C 1 13 ? -22.594 -22.408 -52.319 1.00 29.55 11 HIS C N 1
ATOM 3115 C CA . HIS C 1 13 ? -23.026 -22.989 -51.046 1.00 31.08 11 HIS C CA 1
ATOM 3116 C C . HIS C 1 13 ? -22.212 -22.481 -49.856 1.00 28.40 11 HIS C C 1
ATOM 3117 O O . HIS C 1 13 ? -22.782 -22.160 -48.818 1.00 42.99 11 HIS C O 1
ATOM 3124 N N . ASP C 1 14 ? -20.894 -22.386 -50.024 1.00 33.03 12 ASP C N 1
ATOM 3125 C CA . ASP C 1 14 ? -19.997 -21.849 -48.988 1.00 34.87 12 ASP C CA 1
ATOM 3126 C C . ASP C 1 14 ? -20.275 -20.395 -48.630 1.00 32.80 12 ASP C C 1
ATOM 3127 O O . ASP C 1 14 ? -20.247 -20.032 -47.453 1.00 40.91 12 ASP C O 1
ATOM 3132 N N . TYR C 1 15 ? -20.526 -19.570 -49.647 1.00 31.17 13 TYR C N 1
ATOM 3133 C CA . TYR C 1 15 ? -20.900 -18.161 -49.457 1.00 35.18 13 TYR C CA 1
ATOM 3134 C C . TYR C 1 15 ? -22.263 -18.006 -48.793 1.00 36.85 13 TYR C C 1
ATOM 3135 O O . TYR C 1 15 ? -22.464 -17.098 -47.995 1.00 39.29 13 TYR C O 1
ATOM 3144 N N . ILE C 1 16 ? -23.194 -18.895 -49.130 1.00 36.06 14 ILE C N 1
ATOM 3145 C CA . ILE C 1 16 ? -24.516 -18.892 -48.526 1.00 38.72 14 ILE C CA 1
ATOM 3146 C C . ILE C 1 16 ? -24.460 -19.304 -47.047 1.00 40.01 14 ILE C C 1
ATOM 3147 O O . ILE C 1 16 ? -25.091 -18.663 -46.210 1.00 44.26 14 ILE C O 1
ATOM 3152 N N . LYS C 1 17 ? -23.688 -20.345 -46.737 1.00 42.83 15 LYS C N 1
ATOM 3153 C CA . LYS C 1 17 ? -23.436 -20.780 -45.349 1.00 45.11 15 LYS C CA 1
ATOM 3154 C C . LYS C 1 17 ? -22.843 -19.693 -44.445 1.00 46.56 15 LYS C C 1
ATOM 3155 O O . LYS C 1 17 ? -23.158 -19.638 -43.261 1.00 57.65 15 LYS C O 1
ATOM 3161 N N . MET C 1 18 ? -21.987 -18.844 -45.011 1.00 49.55 16 MET C N 1
ATOM 3162 C CA . MET C 1 18 ? -21.393 -17.722 -44.290 1.00 47.61 16 MET C CA 1
ATOM 3163 C C . MET C 1 18 ? -22.420 -16.683 -43.893 1.00 54.49 16 MET C C 1
ATOM 3164 O O . MET C 1 18 ? -22.317 -16.089 -42.825 1.00 61.97 16 MET C O 1
ATOM 3169 N N . PHE C 1 19 ? -23.407 -16.471 -44.758 1.00 50.36 17 PHE C N 1
ATOM 3170 C CA . PHE C 1 19 ? -24.337 -15.363 -44.612 1.00 47.22 17 PHE C CA 1
ATOM 3171 C C . PHE C 1 19 ? -25.666 -15.729 -43.957 1.00 48.56 17 PHE C C 1
ATOM 3172 O O . PHE C 1 19 ? -26.260 -14.905 -43.273 1.00 51.56 17 PHE C O 1
ATOM 3180 N N . VAL C 1 20 ? -26.126 -16.959 -44.167 1.00 50.89 18 VAL C N 1
ATOM 3181 C CA . VAL C 1 20 ? -27.444 -17.400 -43.697 1.00 51.60 18 VAL C CA 1
ATOM 3182 C C . VAL C 1 20 ? -27.385 -18.023 -42.306 1.00 56.47 18 VAL C C 1
ATOM 3183 O O . VAL C 1 20 ? -26.675 -19.003 -42.075 1.00 56.72 18 VAL C O 1
ATOM 3187 N N . LYS C 1 21 ? -28.129 -17.424 -41.381 1.00 62.83 19 LYS C N 1
ATOM 3188 C CA . LYS C 1 21 ? -28.309 -17.995 -40.050 1.00 68.30 19 LYS C CA 1
ATOM 3189 C C . LYS C 1 21 ? -29.753 -18.461 -39.873 1.00 68.78 19 LYS C C 1
ATOM 3190 O O . LYS C 1 21 ? -30.584 -18.273 -40.767 1.00 66.92 19 LYS C O 1
ATOM 3196 N N . GLU C 1 22 ? -30.033 -19.103 -38.740 1.00 70.19 20 GLU C N 1
ATOM 3197 C CA . GLU C 1 22 ? -31.343 -19.705 -38.495 1.00 67.86 20 GLU C CA 1
ATOM 3198 C C . GLU C 1 22 ? -32.408 -18.650 -38.219 1.00 63.92 20 GLU C C 1
ATOM 3199 O O . GLU C 1 22 ? -32.155 -17.660 -37.526 1.00 63.45 20 GLU C O 1
ATOM 3205 N N . GLY C 1 23 ? -33.591 -18.857 -38.792 1.00 58.52 21 GLY C N 1
ATOM 3206 C CA . GLY C 1 23 ? -34.688 -17.906 -38.654 1.00 61.42 21 GLY C CA 1
ATOM 3207 C C . GLY C 1 23 ? -34.801 -16.896 -39.782 1.00 60.96 21 GLY C C 1
ATOM 3208 O O . GLY C 1 23 ? -35.767 -16.131 -39.830 1.00 61.22 21 GLY C O 1
ATOM 3209 N N . ASP C 1 24 ? -33.824 -16.904 -40.690 1.00 60.08 22 ASP C N 1
ATOM 3210 C CA . ASP C 1 24 ? -33.783 -15.964 -41.820 1.00 59.47 22 ASP C CA 1
ATOM 3211 C C . ASP C 1 24 ? -34.823 -16.248 -42.906 1.00 54.27 22 ASP C C 1
ATOM 3212 O O . ASP C 1 24 ? -35.404 -17.328 -42.960 1.00 49.29 22 ASP C O 1
ATOM 3217 N N . THR C 1 25 ? -35.061 -15.265 -43.768 1.00 55.71 23 THR C N 1
ATOM 3218 C CA . THR C 1 25 ? -35.873 -15.492 -44.960 1.00 55.58 23 THR C CA 1
ATOM 3219 C C . THR C 1 25 ? -34.959 -15.492 -46.186 1.00 51.92 23 THR C C 1
ATOM 3220 O O . THR C 1 25 ? -34.235 -14.532 -46.429 1.00 46.88 23 THR C O 1
ATOM 3224 N N . VAL C 1 26 ? -34.969 -16.602 -46.921 1.00 48.63 24 VAL C N 1
ATOM 3225 C CA . VAL C 1 26 ? -34.121 -16.769 -48.095 1.00 40.18 24 VAL C CA 1
ATOM 3226 C C . VAL C 1 26 ? -34.938 -17.146 -49.331 1.00 46.09 24 VAL C C 1
ATOM 3227 O O . VAL C 1 26 ? -36.101 -17.536 -49.217 1.00 47.13 24 VAL C O 1
ATOM 3231 N N . VAL C 1 27 ? -34.323 -17.016 -50.509 1.00 43.86 25 VAL C N 1
ATOM 3232 C CA . VAL C 1 27 ? -34.983 -17.310 -51.786 1.00 35.18 25 VAL C CA 1
ATOM 3233 C C . VAL C 1 27 ? -34.161 -18.265 -52.656 1.00 33.99 25 VAL C C 1
ATOM 3234 O O . VAL C 1 27 ? -32.959 -18.085 -52.845 1.00 34.97 25 VAL C O 1
ATOM 3238 N N . ASP C 1 28 ? -34.812 -19.305 -53.153 1.00 39.48 26 ASP C N 1
ATOM 3239 C CA . ASP C 1 28 ? -34.273 -20.091 -54.250 1.00 38.60 26 ASP C CA 1
ATOM 3240 C C . ASP C 1 28 ? -35.016 -19.617 -55.488 1.00 42.41 26 ASP C C 1
ATOM 3241 O O . ASP C 1 28 ? -36.202 -19.904 -55.667 1.00 34.92 26 ASP C O 1
ATOM 3246 N N . ALA C 1 29 ? -34.318 -18.873 -56.334 1.00 34.93 27 ALA C N 1
ATOM 3247 C CA . ALA C 1 29 ? -34.970 -18.225 -57.443 1.00 35.62 27 ALA C CA 1
ATOM 3248 C C . ALA C 1 29 ? -35.101 -19.156 -58.644 1.00 42.75 27 ALA C C 1
ATOM 3249 O O . ALA C 1 29 ? -35.840 -18.858 -59.586 1.00 47.91 27 ALA C O 1
ATOM 3251 N N . THR C 1 30 ? -34.391 -20.284 -58.596 1.00 42.19 28 THR C N 1
ATOM 3252 C CA . THR C 1 30 ? -34.376 -21.269 -59.675 1.00 50.27 28 THR C CA 1
ATOM 3253 C C . THR C 1 30 ? -34.433 -22.668 -59.060 1.00 49.93 28 THR C C 1
ATOM 3254 O O . THR C 1 30 ? -33.397 -23.306 -58.875 1.00 60.72 28 THR C O 1
ATOM 3258 N N . CYS C 1 31 ? -35.642 -23.127 -58.743 1.00 50.40 29 CYS C N 1
ATOM 3259 C CA . CYS C 1 31 ? -35.871 -24.387 -58.012 1.00 54.16 29 CYS C CA 1
ATOM 3260 C C . CYS C 1 31 ? -35.237 -25.637 -58.614 1.00 55.03 29 CYS C C 1
ATOM 3261 O O . CYS C 1 31 ? -34.457 -26.321 -57.946 1.00 55.52 29 CYS C O 1
ATOM 3264 N N . GLY C 1 32 ? -35.581 -25.927 -59.867 1.00 50.80 30 GLY C N 1
ATOM 3265 C CA . GLY C 1 32 ? -35.103 -27.122 -60.551 1.00 57.52 30 GLY C CA 1
ATOM 3266 C C . GLY C 1 32 ? -35.572 -28.376 -59.843 1.00 63.35 30 GLY C C 1
ATOM 3267 O O . GLY C 1 32 ? -36.761 -28.530 -59.562 1.00 62.27 30 GLY C O 1
ATOM 3268 N N . ASN C 1 33 ? -34.621 -29.249 -59.522 1.00 67.82 31 ASN C N 1
ATOM 3269 C CA . ASN C 1 33 ? -34.908 -30.495 -58.809 1.00 69.28 31 ASN C CA 1
ATOM 3270 C C . ASN C 1 33 ? -35.032 -30.336 -57.291 1.00 65.16 31 ASN C C 1
ATOM 3271 O O . ASN C 1 33 ? -35.501 -31.243 -56.605 1.00 65.42 31 ASN C O 1
ATOM 3276 N N . GLY C 1 34 ? -34.605 -29.182 -56.781 1.00 61.08 32 GLY C N 1
ATOM 3277 C CA . GLY C 1 34 ? -34.836 -28.810 -55.392 1.00 55.32 32 GLY C CA 1
ATOM 3278 C C . GLY C 1 34 ? -33.659 -28.966 -54.454 1.00 52.55 32 GLY C C 1
ATOM 3279 O O . GLY C 1 34 ? -33.837 -28.926 -53.242 1.00 50.94 32 GLY C O 1
ATOM 3280 N N . ASN C 1 35 ? -32.465 -29.129 -55.017 1.00 52.95 33 ASN C N 1
ATOM 3281 C CA . ASN C 1 35 ? -31.238 -29.316 -54.245 1.00 54.56 33 ASN C CA 1
ATOM 3282 C C . ASN C 1 35 ? -30.862 -28.107 -53.401 1.00 55.41 33 ASN C C 1
ATOM 3283 O O . ASN C 1 35 ? -30.614 -28.246 -52.204 1.00 58.34 33 ASN C O 1
ATOM 3288 N N . ASP C 1 36 ? -30.837 -26.932 -54.033 1.00 50.85 34 ASP C N 1
ATOM 3289 C CA . ASP C 1 36 ? -30.541 -25.666 -53.363 1.00 46.53 34 ASP C CA 1
ATOM 3290 C C . ASP C 1 36 ? -31.665 -25.273 -52.411 1.00 42.56 34 ASP C C 1
ATOM 3291 O O . ASP C 1 36 ? -31.426 -24.609 -51.412 1.00 41.28 34 ASP C O 1
ATOM 3296 N N . THR C 1 37 ? -32.890 -25.674 -52.732 1.00 41.47 35 THR C N 1
ATOM 3297 C CA . THR C 1 37 ? -34.044 -25.386 -51.887 1.00 40.54 35 THR C CA 1
ATOM 3298 C C . THR C 1 37 ? -33.951 -26.138 -50.557 1.00 44.69 35 THR C C 1
ATOM 3299 O O . THR C 1 37 ? -34.273 -25.589 -49.502 1.00 45.93 35 THR C O 1
ATOM 3303 N N . ALA C 1 38 ? -33.521 -27.396 -50.627 1.00 45.36 36 ALA C N 1
ATOM 3304 C CA . ALA C 1 38 ? -33.378 -28.255 -49.453 1.00 47.88 36 ALA C CA 1
ATOM 3305 C C . ALA C 1 38 ? -32.186 -27.818 -48.624 1.00 47.47 36 ALA C C 1
ATOM 3306 O O . ALA C 1 38 ? -32.239 -27.851 -47.392 1.00 51.27 36 ALA C O 1
ATOM 3308 N N . PHE C 1 39 ? -31.126 -27.409 -49.323 1.00 46.91 37 PHE C N 1
ATOM 3309 C CA . PHE C 1 39 ? -29.939 -26.808 -48.728 1.00 41.50 37 PHE C CA 1
ATOM 3310 C C . PHE C 1 39 ? -30.290 -25.555 -47.928 1.00 44.04 37 PHE C C 1
ATOM 3311 O O . PHE C 1 39 ? -29.900 -25.438 -46.762 1.00 40.92 37 PHE C O 1
ATOM 3319 N N . LEU C 1 40 ? -31.034 -24.638 -48.553 1.00 41.93 38 LEU C N 1
ATOM 3320 C CA . LEU C 1 40 ? -31.450 -23.391 -47.914 1.00 43.10 38 LEU C CA 1
ATOM 3321 C C . LEU C 1 40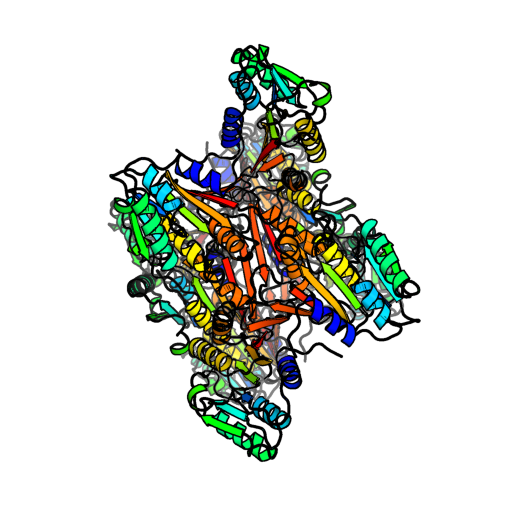 ? -32.366 -23.638 -46.727 1.00 48.09 38 LEU C C 1
ATOM 3322 O O . LEU C 1 40 ? -32.249 -22.951 -45.713 1.00 47.24 38 LEU C O 1
ATOM 3327 N N . ALA C 1 41 ? -33.262 -24.623 -46.866 1.00 52.84 39 ALA C N 1
ATOM 3328 C CA . ALA C 1 41 ? -34.203 -25.026 -45.810 1.00 52.59 39 ALA C CA 1
ATOM 3329 C C . ALA C 1 41 ? -33.530 -25.581 -44.558 1.00 56.01 39 ALA C C 1
ATOM 3330 O O . ALA C 1 41 ? -33.965 -25.291 -43.442 1.00 56.82 39 ALA C O 1
ATOM 3332 N N . SER C 1 42 ? -32.481 -26.380 -44.753 1.00 58.73 40 SER C N 1
ATOM 3333 C CA . SER C 1 42 ? -31.701 -26.943 -43.649 1.00 60.76 40 SER C CA 1
ATOM 3334 C C . SER C 1 42 ? -30.898 -25.885 -42.888 1.00 58.50 40 SER C C 1
ATOM 3335 O O . SER C 1 42 ? -30.690 -26.011 -41.682 1.00 67.20 40 SER C O 1
ATOM 3338 N N . LEU C 1 43 ? -30.450 -24.849 -43.592 1.00 54.14 41 LEU C N 1
ATOM 3339 C CA . LEU C 1 43 ? -29.690 -23.767 -42.968 1.00 56.25 41 LEU C CA 1
ATOM 3340 C C . LEU C 1 43 ? -30.558 -22.848 -42.127 1.00 51.77 41 LEU C C 1
ATOM 3341 O O . LEU C 1 43 ? -30.084 -22.237 -41.172 1.00 57.54 41 LEU C O 1
ATOM 3346 N N . VAL C 1 44 ? -31.830 -22.758 -42.491 1.00 56.09 42 VAL C N 1
ATOM 3347 C CA . VAL C 1 44 ? -32.698 -21.705 -41.988 1.00 56.63 42 VAL C CA 1
ATOM 3348 C C . VAL C 1 44 ? -33.531 -22.130 -40.764 1.00 61.18 42 VAL C C 1
ATOM 3349 O O . VAL C 1 44 ? -34.011 -21.289 -39.997 1.00 53.94 42 VAL C O 1
ATOM 3353 N N . GLY C 1 45 ? -33.672 -23.442 -40.578 1.00 64.81 43 GLY C N 1
ATOM 3354 C CA . GLY C 1 45 ? -34.318 -23.994 -39.391 1.00 72.85 43 GLY C CA 1
ATOM 3355 C C . GLY C 1 45 ? -35.832 -23.960 -39.430 1.00 75.33 43 GLY C C 1
ATOM 3356 O O . GLY C 1 45 ? -36.432 -23.710 -40.478 1.00 72.69 43 GLY C O 1
ATOM 3357 N N . GLU C 1 46 ? -36.443 -24.207 -38.274 1.00 78.27 44 GLU C N 1
ATOM 3358 C CA . GLU C 1 46 ? -37.894 -24.317 -38.165 1.00 81.41 44 GLU C CA 1
ATOM 3359 C C . GLU C 1 46 ? -38.602 -22.969 -38.231 1.00 76.59 44 GLU C C 1
ATOM 3360 O O . GLU C 1 46 ? -39.711 -22.877 -38.755 1.00 74.68 44 GLU C O 1
ATOM 3366 N N . ASN C 1 47 ? -37.952 -21.930 -37.718 1.00 74.37 45 ASN C N 1
ATOM 3367 C CA . ASN C 1 47 ? -38.548 -20.599 -37.668 1.00 77.80 45 ASN C CA 1
ATOM 3368 C C . ASN C 1 47 ? -38.181 -19.726 -38.862 1.00 77.08 45 ASN C C 1
ATOM 3369 O O . ASN C 1 47 ? -38.548 -18.548 -38.917 1.00 77.68 45 ASN C O 1
ATOM 3374 N N . GLY C 1 48 ? -37.462 -20.310 -39.817 1.00 72.32 46 GLY C N 1
ATOM 3375 C CA . GLY C 1 48 ? -37.073 -19.606 -41.035 1.00 68.97 46 GLY C CA 1
ATOM 3376 C C . GLY C 1 48 ? -38.004 -19.873 -42.200 1.00 63.60 46 GLY C C 1
ATOM 3377 O O . GLY C 1 48 ? -38.889 -20.729 -42.112 1.00 65.44 46 GLY C O 1
ATOM 3378 N N . ARG C 1 49 ? -37.785 -19.144 -43.295 1.00 58.90 47 ARG C N 1
ATOM 3379 C CA A ARG C 1 49 ? -38.649 -19.213 -44.474 0.50 56.16 47 ARG C CA 1
ATOM 3380 C CA B ARG C 1 49 ? -38.646 -19.237 -44.470 0.50 54.84 47 ARG C CA 1
ATOM 3381 C C . ARG C 1 49 ? -37.838 -19.268 -45.770 1.00 53.47 47 ARG C C 1
ATOM 3382 O O . ARG C 1 49 ? -36.911 -18.484 -45.960 1.00 50.26 47 ARG C O 1
ATOM 3397 N N . VAL C 1 50 ? -38.197 -20.201 -46.650 1.00 52.15 48 VAL C N 1
ATOM 3398 C CA . VAL C 1 50 ? -37.600 -20.316 -47.975 1.00 46.24 48 VAL C CA 1
ATOM 3399 C C . VAL C 1 50 ? -38.693 -20.122 -49.024 1.00 46.15 48 VAL C C 1
ATOM 3400 O O . VAL C 1 50 ? -39.672 -20.854 -49.042 1.00 46.84 48 VAL C O 1
ATOM 3404 N N . PHE C 1 51 ? -38.529 -19.120 -49.881 1.00 45.98 49 PHE C N 1
ATOM 3405 C CA . PHE C 1 51 ? -39.380 -18.969 -51.051 1.00 41.02 49 PHE C CA 1
ATOM 3406 C C . PHE C 1 51 ? -38.695 -19.619 -52.233 1.00 39.57 49 PHE C C 1
ATOM 3407 O O . PHE C 1 51 ? -37.532 -19.338 -52.505 1.00 38.27 49 PHE C O 1
ATOM 3415 N N . GLY C 1 52 ? -39.409 -20.510 -52.914 1.00 40.05 50 GLY C N 1
ATOM 3416 C CA . GLY C 1 52 ? -38.878 -21.190 -54.090 1.00 34.27 50 GLY C CA 1
ATOM 3417 C C . GLY C 1 52 ? -39.695 -20.874 -55.323 1.00 39.05 50 GLY C C 1
ATOM 3418 O O . GLY C 1 52 ? -40.920 -20.810 -55.251 1.00 42.05 50 GLY C O 1
ATOM 3419 N N . PHE C 1 53 ? -39.014 -20.686 -56.453 1.00 38.86 51 PHE C N 1
ATOM 3420 C CA . PHE C 1 53 ? -39.652 -20.308 -57.720 1.00 40.31 51 PHE C CA 1
ATOM 3421 C C . PHE C 1 53 ? -39.239 -21.216 -58.875 1.00 41.13 51 PHE C C 1
ATOM 3422 O O . PHE C 1 53 ? -38.061 -21.532 -59.029 1.00 43.58 51 PHE C O 1
ATOM 3430 N N . ASP C 1 54 ? -40.216 -21.631 -59.676 1.00 47.40 52 ASP C N 1
ATOM 3431 C CA . ASP C 1 54 ? -39.949 -22.251 -60.976 1.00 56.62 52 ASP C CA 1
ATOM 3432 C C . ASP C 1 54 ? -41.146 -22.074 -61.904 1.00 59.32 52 ASP C C 1
ATOM 3433 O O . ASP C 1 54 ? -42.279 -21.933 -61.442 1.00 57.18 52 ASP C O 1
ATOM 3438 N N . ILE C 1 55 ? -40.886 -22.082 -63.210 1.00 62.46 53 ILE C N 1
ATOM 3439 C CA . ILE C 1 55 ? -41.946 -21.920 -64.211 1.00 65.77 53 ILE C CA 1
ATOM 3440 C C . ILE C 1 55 ? -42.479 -23.255 -64.741 1.00 69.79 53 ILE C C 1
ATOM 3441 O O . ILE C 1 55 ? -43.414 -23.271 -65.540 1.00 75.07 53 ILE C O 1
ATOM 3446 N N . GLN C 1 56 ? -41.882 -24.362 -64.294 1.00 70.81 54 GLN C N 1
ATOM 3447 C CA . GLN C 1 56 ? -42.264 -25.702 -64.748 1.00 75.15 54 GLN C CA 1
ATOM 3448 C C . GLN C 1 56 ? -42.987 -26.482 -63.659 1.00 77.47 54 GLN C C 1
ATOM 3449 O O . GLN C 1 56 ? -42.602 -26.426 -62.496 1.00 79.49 54 GLN C O 1
ATOM 3455 N N . ASP C 1 57 ? -44.032 -27.211 -64.052 1.00 84.18 55 ASP C N 1
ATOM 3456 C CA . ASP C 1 57 ? -44.804 -28.063 -63.141 1.00 87.27 55 ASP C CA 1
ATOM 3457 C C . ASP C 1 57 ? -44.007 -29.279 -62.673 1.00 87.81 55 ASP C C 1
ATOM 3458 O O . ASP C 1 57 ? -44.186 -29.753 -61.546 1.00 85.01 55 ASP C O 1
ATOM 3463 N N . LYS C 1 58 ? -43.142 -29.773 -63.560 1.00 89.46 56 LYS C N 1
ATOM 3464 C CA . LYS C 1 58 ? -42.251 -30.899 -63.292 1.00 90.34 56 LYS C CA 1
ATOM 3465 C C . LYS C 1 58 ? -41.259 -30.551 -62.182 1.00 85.66 56 LYS C C 1
ATOM 3466 O O . LYS C 1 58 ? -41.006 -31.359 -61.285 1.00 86.01 56 LYS C O 1
ATOM 3472 N N . ALA C 1 59 ? -40.725 -29.334 -62.243 1.00 81.20 57 ALA C N 1
ATOM 3473 C CA . ALA C 1 59 ? -39.742 -28.855 -61.277 1.00 75.81 57 ALA C CA 1
ATOM 3474 C C . ALA C 1 59 ? -40.330 -28.589 -59.890 1.00 73.12 57 ALA C C 1
ATOM 3475 O O . ALA C 1 59 ? -39.677 -28.862 -58.886 1.00 70.57 57 ALA C O 1
ATOM 3477 N N . ILE C 1 60 ? -41.554 -28.061 -59.842 1.00 70.81 58 ILE C N 1
ATOM 3478 C CA . ILE C 1 60 ? -42.256 -27.812 -58.578 1.00 66.63 58 ILE C CA 1
ATOM 3479 C C . ILE C 1 60 ? -42.603 -29.129 -57.880 1.00 68.59 58 ILE C C 1
ATOM 3480 O O . ILE C 1 60 ? -42.430 -29.251 -56.670 1.00 70.31 58 ILE C O 1
ATOM 3485 N N . ALA C 1 61 ? -43.057 -30.114 -58.655 1.00 73.88 59 ALA C N 1
ATOM 3486 C CA . ALA C 1 61 ? -43.401 -31.443 -58.130 1.00 73.76 59 ALA C CA 1
ATOM 3487 C C . ALA C 1 61 ? -42.190 -32.209 -57.577 1.00 71.86 59 ALA C C 1
ATOM 3488 O O . ALA C 1 61 ? -42.272 -32.816 -56.508 1.00 70.50 59 ALA C O 1
ATOM 3490 N N . ASN C 1 62 ? -41.076 -32.162 -58.309 1.00 70.16 60 ASN C N 1
ATOM 3491 C CA . ASN C 1 62 ? -39.818 -32.776 -57.885 1.00 68.86 60 ASN C CA 1
ATOM 3492 C C . ASN C 1 62 ? -39.234 -32.152 -56.619 1.00 67.42 60 ASN C C 1
ATOM 3493 O O . ASN C 1 62 ? -38.687 -32.859 -55.776 1.00 68.08 60 ASN C O 1
ATOM 3498 N N . THR C 1 63 ? -39.360 -30.831 -56.503 1.00 64.70 61 THR C N 1
ATOM 3499 C CA . THR C 1 63 ? -38.922 -30.087 -55.323 1.00 60.24 61 THR C CA 1
ATOM 3500 C C . THR C 1 63 ? -39.834 -30.377 -54.125 1.00 60.42 61 THR C C 1
ATOM 3501 O O . THR C 1 63 ? -39.348 -30.528 -53.007 1.00 64.50 61 THR C O 1
ATOM 3505 N N . THR C 1 64 ? -41.142 -30.475 -54.370 1.00 61.07 62 THR C N 1
ATOM 3506 C CA . THR C 1 64 ? -42.114 -30.849 -53.332 1.00 67.11 62 THR C CA 1
ATOM 3507 C C . THR C 1 64 ? -41.800 -32.244 -52.787 1.00 68.52 62 THR C C 1
ATOM 3508 O O . THR C 1 64 ? -41.830 -32.454 -51.575 1.00 65.25 62 THR C O 1
ATOM 3512 N N . LYS C 1 65 ? -41.475 -33.170 -53.693 1.00 72.71 63 LYS C N 1
ATOM 3513 C CA . LYS C 1 65 ? -41.111 -34.553 -53.353 1.00 78.17 63 LYS C CA 1
ATOM 3514 C C . LYS C 1 65 ? -39.820 -34.622 -52.533 1.00 74.89 63 LYS C C 1
ATOM 3515 O O . LYS C 1 65 ? -39.774 -35.311 -51.515 1.00 75.59 63 LYS C O 1
ATOM 3521 N N . LYS C 1 66 ? -38.791 -33.904 -52.989 1.00 72.31 64 LYS C N 1
ATOM 3522 C CA . LYS C 1 66 ? -37.514 -33.756 -52.276 1.00 69.56 64 LYS C CA 1
ATOM 3523 C C . LYS C 1 66 ? -37.681 -33.292 -50.831 1.00 65.94 64 LYS C C 1
ATOM 3524 O O . LYS C 1 66 ? -37.212 -33.954 -49.915 1.00 66.15 64 LYS C O 1
ATOM 3530 N N . LEU C 1 67 ? -38.366 -32.167 -50.646 1.00 60.77 65 LEU C N 1
ATOM 3531 C CA . LEU C 1 67 ? -38.517 -31.532 -49.339 1.00 60.39 65 LEU C CA 1
ATOM 3532 C C . LEU C 1 67 ? -39.383 -32.317 -48.362 1.00 63.06 65 LEU C C 1
ATOM 3533 O O . LEU C 1 67 ? -39.115 -32.312 -47.159 1.00 60.06 65 LEU C O 1
ATOM 3538 N N . THR C 1 68 ? -40.416 -32.984 -48.881 1.00 69.49 66 THR C N 1
ATOM 3539 C CA . THR C 1 68 ? -41.297 -33.835 -48.068 1.00 73.20 66 THR C CA 1
ATOM 3540 C C . THR C 1 68 ? -40.542 -35.069 -47.565 1.00 71.28 66 THR C C 1
ATOM 3541 O O . THR C 1 68 ? -40.723 -35.488 -46.421 1.00 70.97 66 THR C O 1
ATOM 3545 N N . ASP C 1 69 ? -39.682 -35.617 -48.428 1.00 74.60 67 ASP C N 1
ATOM 3546 C CA . ASP C 1 69 ? -38.806 -36.750 -48.104 1.00 75.88 67 ASP C CA 1
ATOM 3547 C C . ASP C 1 69 ? -37.835 -36.436 -46.978 1.00 73.73 67 ASP C C 1
ATOM 3548 O O . ASP C 1 69 ? -37.493 -37.320 -46.199 1.00 77.46 67 ASP C O 1
ATOM 3553 N N . LEU C 1 70 ? -37.390 -35.183 -46.902 1.00 70.79 68 LEU C N 1
ATOM 3554 C CA . LEU C 1 70 ? -36.390 -34.783 -45.918 1.00 68.73 68 LEU C CA 1
ATOM 3555 C C . LEU C 1 70 ? -36.999 -34.065 -44.721 1.00 69.34 68 LEU C C 1
ATOM 3556 O O . LEU C 1 70 ? -36.262 -33.572 -43.860 1.00 73.30 68 LEU C O 1
ATOM 3561 N N . ASN C 1 71 ? -38.335 -34.026 -44.677 1.00 69.73 69 ASN C N 1
ATOM 3562 C CA . ASN C 1 71 ? -39.112 -33.351 -43.620 1.00 73.83 69 ASN C CA 1
ATOM 3563 C C . ASN C 1 71 ? -38.811 -31.841 -43.545 1.00 70.01 69 ASN C C 1
ATOM 3564 O O . ASN C 1 71 ? -38.637 -31.270 -42.464 1.00 71.42 69 ASN C O 1
ATOM 3569 N N . LEU C 1 72 ? -38.753 -31.210 -44.716 1.00 66.50 70 LEU C N 1
ATOM 3570 C CA . LEU C 1 72 ? -38.348 -29.813 -44.836 1.00 65.58 70 LEU C CA 1
ATOM 3571 C C . LEU C 1 72 ? -39.383 -28.950 -45.538 1.00 66.04 70 LEU C C 1
ATOM 3572 O O . LEU C 1 72 ? -39.167 -27.759 -45.716 1.00 70.51 70 LEU C O 1
ATOM 3577 N N . ILE C 1 73 ? -40.506 -29.550 -45.923 1.00 65.87 71 ILE C N 1
ATOM 3578 C CA . ILE C 1 73 ? -41.540 -28.874 -46.715 1.00 67.89 71 ILE C CA 1
ATOM 3579 C C . ILE C 1 73 ? -42.322 -27.777 -45.955 1.00 66.87 71 ILE C C 1
ATOM 3580 O O . ILE C 1 73 ? -42.895 -26.878 -46.576 1.00 64.42 71 ILE C O 1
ATOM 3585 N N . ASP C 1 74 ? -42.307 -27.835 -44.623 1.00 68.77 72 ASP C N 1
ATOM 3586 C CA A ASP C 1 74 ? -43.091 -26.917 -43.790 0.50 70.22 72 ASP C CA 1
ATOM 3587 C CA B ASP C 1 74 ? -43.097 -26.916 -43.796 0.50 68.49 72 ASP C CA 1
ATOM 3588 C C . ASP C 1 74 ? -42.587 -25.471 -43.815 1.00 68.69 72 ASP C C 1
ATOM 3589 O O . ASP C 1 74 ? -43.373 -24.534 -43.701 1.00 69.07 72 ASP C O 1
ATOM 3598 N N . ARG C 1 75 ? -41.290 -25.301 -44.055 1.00 67.78 73 ARG C N 1
ATOM 3599 C CA . ARG C 1 75 ? -40.665 -23.983 -43.990 1.00 66.89 73 ARG C CA 1
ATOM 3600 C C . ARG C 1 75 ? -40.508 -23.373 -45.380 1.00 61.17 73 ARG C C 1
ATOM 3601 O O . ARG C 1 75 ? -40.024 -22.251 -45.529 1.00 57.82 73 ARG C O 1
ATOM 3609 N N . VAL C 1 76 ? -40.926 -24.124 -46.392 1.00 60.00 74 VAL C N 1
ATOM 3610 C CA . VAL C 1 76 ? -40.762 -23.722 -47.794 1.00 52.71 74 VAL C CA 1
ATOM 3611 C C . VAL C 1 76 ? -42.094 -23.338 -48.440 1.00 55.67 74 VAL C C 1
ATOM 3612 O O . VAL C 1 76 ? -43.066 -24.088 -48.358 1.00 59.15 74 VAL C O 1
ATOM 3616 N N . THR C 1 77 ? -42.128 -22.160 -49.066 1.00 55.32 75 THR C N 1
ATOM 3617 C CA . THR C 1 77 ? -43.245 -21.741 -49.914 1.00 53.48 75 THR C CA 1
ATOM 3618 C C . THR C 1 77 ? -42.843 -21.848 -51.387 1.00 50.89 75 THR C C 1
ATOM 3619 O O . THR C 1 77 ? -42.062 -21.041 -51.880 1.00 50.44 75 THR C O 1
ATOM 3623 N N . LEU C 1 78 ? -43.380 -22.854 -52.074 1.00 49.03 76 LEU C N 1
ATOM 3624 C CA . LEU C 1 78 ? -43.118 -23.068 -53.492 1.00 47.84 76 LEU C CA 1
ATOM 3625 C C . LEU C 1 78 ? -44.144 -22.348 -54.368 1.00 52.02 76 LEU C C 1
ATOM 3626 O O . LEU C 1 78 ? -45.351 -22.527 -54.209 1.00 51.80 76 LEU C O 1
ATOM 3631 N N . ILE C 1 79 ? -43.646 -21.534 -55.293 1.00 50.85 77 ILE C N 1
ATOM 3632 C CA . ILE C 1 79 ? -44.486 -20.677 -56.126 1.00 48.97 77 ILE C CA 1
ATOM 3633 C C . ILE C 1 79 ? -44.229 -20.976 -57.594 1.00 49.31 77 ILE C C 1
ATOM 3634 O O . ILE C 1 79 ? -43.093 -20.866 -58.066 1.00 52.47 77 ILE C O 1
ATOM 3639 N N . LYS C 1 80 ? -45.280 -21.371 -58.310 1.00 52.90 78 LYS C N 1
ATOM 3640 C CA . LYS C 1 80 ? -45.167 -21.575 -59.750 1.00 55.69 78 LYS C CA 1
ATOM 3641 C C . LYS C 1 80 ? -45.378 -20.247 -60.466 1.00 54.37 78 LYS C C 1
ATOM 3642 O O . LYS C 1 80 ? -46.474 -19.937 -60.933 1.00 55.10 78 LYS C O 1
ATOM 3648 N N . ASP C 1 81 ? -44.304 -19.464 -60.507 1.00 55.02 79 ASP C N 1
ATOM 3649 C CA . ASP C 1 81 ? -44.237 -18.209 -61.239 1.00 50.05 79 ASP C CA 1
ATOM 3650 C C . ASP C 1 81 ? -42.759 -17.925 -61.540 1.00 49.81 79 ASP C C 1
ATOM 3651 O O . ASP C 1 81 ? -41.870 -18.558 -60.965 1.00 46.37 79 ASP C O 1
ATOM 3656 N N . GLY C 1 82 ? -42.505 -16.996 -62.457 1.00 44.88 80 GLY C N 1
ATOM 3657 C CA . GLY C 1 82 ? -41.157 -16.541 -62.744 1.00 41.83 80 GLY C CA 1
ATOM 3658 C C . GLY C 1 82 ? -40.537 -15.733 -61.616 1.00 46.83 80 GLY C C 1
ATOM 3659 O O . GLY C 1 82 ? -41.214 -14.924 -60.976 1.00 42.00 80 GLY C O 1
ATOM 3660 N N . HIS C 1 83 ? -39.240 -15.949 -61.386 1.00 41.59 81 HIS C N 1
ATOM 3661 C CA . HIS C 1 83 ? -38.467 -15.185 -60.401 1.00 37.81 81 HIS C CA 1
ATOM 3662 C C . HIS C 1 83 ? -38.455 -13.680 -60.647 1.00 36.30 81 HIS C C 1
ATOM 3663 O O . HIS C 1 83 ? -38.173 -12.910 -59.730 1.00 36.62 81 HIS C O 1
ATOM 3670 N N . GLN C 1 84 ? -38.773 -13.260 -61.874 1.00 31.33 82 GLN C N 1
ATOM 3671 C CA . GLN C 1 84 ? -38.893 -11.837 -62.197 1.00 35.04 82 GLN C CA 1
ATOM 3672 C C . GLN C 1 84 ? -40.096 -11.188 -61.505 1.00 37.17 82 GLN C C 1
ATOM 3673 O O . GLN C 1 84 ? -40.183 -9.955 -61.426 1.00 39.90 82 GLN C O 1
ATOM 3679 N N . ASN C 1 85 ? -40.996 -12.033 -60.994 1.00 39.84 83 ASN C N 1
ATOM 3680 C CA . ASN C 1 85 ? -42.173 -11.606 -60.236 1.00 42.80 83 ASN C CA 1
ATOM 3681 C C . ASN C 1 85 ? -42.073 -11.884 -58.739 1.00 45.20 83 ASN C C 1
ATOM 3682 O O . ASN C 1 85 ? -43.107 -11.945 -58.069 1.00 46.53 83 ASN C O 1
ATOM 3687 N N . MET C 1 86 ? -40.853 -12.046 -58.216 1.00 39.25 84 MET C N 1
ATOM 3688 C CA . MET C 1 86 ? -40.651 -12.425 -56.805 1.00 37.14 84 MET C CA 1
ATOM 3689 C C . MET C 1 86 ? -41.179 -11.403 -55.774 1.00 43.73 84 MET C C 1
ATOM 3690 O O . MET C 1 86 ? -41.575 -11.775 -54.668 1.00 36.07 84 MET C O 1
ATOM 3695 N N . ASP C 1 87 ? -41.222 -10.130 -56.174 1.00 43.76 85 ASP C N 1
ATOM 3696 C CA . ASP C 1 87 ? -41.737 -9.034 -55.340 1.00 50.28 85 ASP C CA 1
ATOM 3697 C C . ASP C 1 87 ? -43.252 -9.089 -55.053 1.00 53.19 85 ASP C C 1
ATOM 3698 O O . ASP C 1 87 ? -43.726 -8.497 -54.082 1.00 57.72 85 ASP C O 1
ATOM 3703 N N . LYS C 1 88 ? -43.995 -9.811 -55.891 1.00 53.36 86 LYS C N 1
ATOM 3704 C CA . LYS C 1 88 ? -45.430 -10.039 -55.691 1.00 55.74 86 LYS C CA 1
ATOM 3705 C C . LYS C 1 88 ? -45.737 -10.966 -54.511 1.00 52.62 86 LYS C C 1
ATOM 3706 O O . LYS C 1 88 ? -46.849 -10.963 -53.988 1.00 57.25 86 LYS C O 1
ATOM 3712 N N . TYR C 1 89 ? -44.746 -11.742 -54.086 1.00 47.68 87 TYR C N 1
ATOM 3713 C CA . TYR C 1 89 ? -44.958 -12.806 -53.108 1.00 43.89 87 TYR C CA 1
ATOM 3714 C C . TYR C 1 89 ? -44.214 -12.582 -51.800 1.00 46.06 87 TYR C C 1
ATOM 3715 O O . TYR C 1 89 ? -44.513 -13.226 -50.793 1.00 46.40 87 TYR C O 1
ATOM 3724 N N . ILE C 1 90 ? -43.234 -11.679 -51.837 1.00 50.48 88 ILE C N 1
ATOM 3725 C CA . ILE C 1 90 ? -42.345 -11.394 -50.711 1.00 48.85 88 ILE C CA 1
ATOM 3726 C C . ILE C 1 90 ? -42.392 -9.897 -50.411 1.00 56.29 88 ILE C C 1
ATOM 3727 O O . ILE C 1 90 ? -42.264 -9.069 -51.321 1.00 54.87 88 ILE C O 1
ATOM 3732 N N . ASP C 1 91 ? -42.589 -9.557 -49.140 1.00 63.22 89 ASP C N 1
ATOM 3733 C CA . ASP C 1 91 ? -42.633 -8.154 -48.712 1.00 79.81 89 ASP C CA 1
ATOM 3734 C C . ASP C 1 91 ? -41.642 -7.824 -47.585 1.00 79.45 89 ASP C C 1
ATOM 3735 O O . ASP C 1 91 ? -41.368 -6.651 -47.316 1.00 83.01 89 ASP C O 1
ATOM 3740 N N . CYS C 1 92 ? -41.116 -8.865 -46.939 1.00 76.38 90 CYS C N 1
ATOM 3741 C CA . CYS C 1 92 ? -40.088 -8.729 -45.908 1.00 73.05 90 CYS C CA 1
ATOM 3742 C C . CYS C 1 92 ? -38.684 -8.693 -46.534 1.00 73.63 90 CYS C C 1
ATOM 3743 O O . CYS C 1 92 ? -38.509 -9.166 -47.661 1.00 73.34 90 CYS C O 1
ATOM 3746 N N . PRO C 1 93 ? -37.688 -8.108 -45.826 1.00 72.80 91 PRO C N 1
ATOM 3747 C CA . PRO C 1 93 ? -36.301 -8.194 -46.299 1.00 67.20 91 PRO C CA 1
ATOM 3748 C C . PRO C 1 93 ? -35.729 -9.618 -46.262 1.00 62.32 91 PRO C C 1
ATOM 3749 O O . PRO C 1 93 ? -35.960 -10.360 -45.307 1.00 58.25 91 PRO C O 1
ATOM 3753 N N . VAL C 1 94 ? -34.993 -9.987 -47.308 1.00 57.20 92 VAL C N 1
ATOM 3754 C CA . VAL C 1 94 ? -34.383 -11.314 -47.391 1.00 48.20 92 VAL C CA 1
ATOM 3755 C C . VAL C 1 94 ? -32.868 -11.272 -47.156 1.00 43.92 92 VAL C C 1
ATOM 3756 O O . VAL C 1 94 ? -32.196 -10.280 -47.472 1.00 41.69 92 VAL C O 1
ATOM 3760 N N . LYS C 1 95 ? -32.343 -12.344 -46.574 1.00 33.99 93 LYS C N 1
ATOM 3761 C CA A LYS C 1 95 ? -30.915 -12.455 -46.310 0.50 37.59 93 LYS C CA 1
ATOM 3762 C CA B LYS C 1 95 ? -30.910 -12.441 -46.316 0.50 36.53 93 LYS C CA 1
ATOM 3763 C C . LYS C 1 95 ? -30.154 -12.919 -47.555 1.00 41.64 93 LYS C C 1
ATOM 3764 O O . LYS C 1 95 ? -29.083 -12.404 -47.864 1.00 38.36 93 LYS C O 1
ATOM 3775 N N . ALA C 1 96 ? -30.715 -13.896 -48.266 1.00 38.76 94 ALA C N 1
ATOM 3776 C CA . ALA C 1 96 ? -30.032 -14.483 -49.409 1.00 38.78 94 ALA C CA 1
ATOM 3777 C C . ALA C 1 96 ? -30.968 -14.873 -50.555 1.00 38.31 94 ALA C C 1
ATOM 3778 O O . ALA C 1 96 ? -32.138 -15.171 -50.335 1.00 41.44 94 ALA C O 1
ATOM 3780 N N . VAL C 1 97 ? -30.438 -14.835 -51.777 1.00 33.78 95 VAL C N 1
ATOM 3781 C CA . VAL C 1 97 ? -31.113 -15.331 -52.981 1.00 33.68 95 VAL C CA 1
ATOM 3782 C C . VAL C 1 97 ? -30.111 -16.177 -53.791 1.00 37.18 95 VAL C C 1
ATOM 3783 O O . VAL C 1 97 ? -28.985 -15.746 -54.021 1.00 35.91 95 VAL C O 1
ATOM 3787 N N . MET C 1 98 ? -30.516 -17.382 -54.199 1.00 35.68 96 MET C N 1
ATOM 3788 C CA . MET C 1 98 ? -29.684 -18.238 -55.044 1.00 26.91 96 MET C CA 1
ATOM 3789 C C . MET C 1 98 ? -30.214 -18.286 -56.472 1.00 29.46 96 MET C C 1
ATOM 3790 O O . MET C 1 98 ? -31.390 -18.561 -56.693 1.00 33.26 96 MET C O 1
ATOM 3795 N N . PHE C 1 99 ? -29.343 -17.972 -57.431 1.00 40.80 97 PHE C N 1
ATOM 3796 C CA . PHE C 1 99 ? -29.629 -18.138 -58.858 1.00 27.84 97 PHE C CA 1
ATOM 3797 C C . PHE C 1 99 ? -28.699 -19.180 -59.442 1.00 24.00 97 PHE C C 1
ATOM 3798 O O . PHE C 1 99 ? -27.475 -19.092 -59.299 1.00 23.21 97 PHE C O 1
ATOM 3806 N N . ASN C 1 100 ? -29.282 -20.161 -60.115 1.00 30.21 98 ASN C N 1
ATOM 3807 C CA . ASN C 1 100 ? -28.530 -21.167 -60.834 1.00 31.36 98 ASN C CA 1
ATOM 3808 C C . ASN C 1 100 ? -29.008 -21.154 -62.281 1.00 35.63 98 ASN C C 1
ATOM 3809 O O . ASN C 1 100 ? -30.093 -21.647 -62.579 1.00 41.36 98 ASN C O 1
ATOM 3814 N N . LEU C 1 101 ? -28.209 -20.563 -63.168 1.00 41.64 99 LEU C N 1
ATOM 3815 C CA . LEU C 1 101 ? -28.679 -20.165 -64.495 1.00 39.21 99 LEU C CA 1
ATOM 3816 C C . LEU C 1 101 ? -28.533 -21.233 -65.573 1.00 55.80 99 LEU C C 1
ATOM 3817 O O . LEU C 1 101 ? -27.468 -21.808 -65.733 1.00 65.77 99 LEU C O 1
ATOM 3822 N N . GLY C 1 102 ? -29.608 -21.462 -66.327 1.00 65.60 100 GLY C N 1
ATOM 3823 C CA . GLY C 1 102 ? -29.611 -22.395 -67.456 1.00 72.69 100 GLY C CA 1
ATOM 3824 C C . GLY C 1 102 ? -30.862 -23.261 -67.507 1.00 80.07 100 GLY C C 1
ATOM 3825 O O . GLY C 1 102 ? -31.964 -22.784 -67.233 1.00 76.65 100 GLY C O 1
ATOM 3826 N N . TYR C 1 103 ? -30.693 -24.537 -67.850 1.00 86.90 101 TYR C N 1
ATOM 3827 C CA . TYR C 1 103 ? -31.828 -25.464 -67.960 1.00 92.26 101 TYR C CA 1
ATOM 3828 C C . TYR C 1 103 ? -31.853 -26.568 -66.901 1.00 94.85 101 TYR C C 1
ATOM 3829 O O . TYR C 1 103 ? -30.822 -26.915 -66.317 1.00 97.46 101 TYR C O 1
ATOM 3838 N N . LEU C 1 104 ? -33.052 -27.106 -66.676 1.00 97.44 102 LEU C N 1
ATOM 3839 C CA . LEU C 1 104 ? -33.300 -28.201 -65.736 1.00 98.13 102 LEU C CA 1
ATOM 3840 C C . LEU C 1 104 ? -32.649 -29.511 -66.204 1.00 103.18 102 LEU C C 1
ATOM 3841 O O . LEU C 1 104 ? -32.905 -29.962 -67.324 1.00 101.25 102 LEU C O 1
ATOM 3846 N N . PRO C 1 105 ? -31.786 -30.110 -65.355 1.00 109.44 103 PRO C N 1
ATOM 3847 C CA . PRO C 1 105 ? -31.180 -31.413 -65.659 1.00 112.90 103 PRO C CA 1
ATOM 3848 C C . PRO C 1 105 ? -32.194 -32.560 -65.558 1.00 115.98 103 PRO C C 1
ATOM 3849 O O . PRO C 1 105 ? -33.020 -32.573 -64.638 1.00 118.60 103 PRO C O 1
ATOM 3853 N N . SER C 1 106 ? -32.108 -33.504 -66.502 1.00 117.22 104 SER C N 1
ATOM 3854 C CA . SER C 1 106 ? -33.109 -34.570 -66.717 1.00 114.89 104 SER C CA 1
ATOM 3855 C C . SER C 1 106 ? -34.516 -34.012 -66.985 1.00 114.86 104 SER C C 1
ATOM 3856 O O . SER C 1 106 ? -35.506 -34.489 -66.425 1.00 114.75 104 SER C O 1
ATOM 3859 N N . GLY C 1 107 ? -34.582 -32.998 -67.848 1.00 114.53 105 GLY C N 1
ATOM 3860 C CA . GLY C 1 107 ? -35.841 -32.351 -68.227 1.00 114.99 105 GLY C CA 1
ATOM 3861 C C . GLY C 1 107 ? -35.805 -31.791 -69.639 1.00 115.63 105 GLY C C 1
ATOM 3862 O O . GLY C 1 107 ? -35.046 -32.271 -70.485 1.00 117.72 105 GLY C O 1
ATOM 3863 N N . ASP C 1 108 ? -36.630 -30.777 -69.896 1.00 115.17 106 ASP C N 1
ATOM 3864 C CA . ASP C 1 108 ? -36.690 -30.134 -71.211 1.00 115.75 106 ASP C CA 1
ATOM 3865 C C . ASP C 1 108 ? -35.604 -29.065 -71.346 1.00 112.93 106 ASP C C 1
ATOM 3866 O O . ASP C 1 108 ? -35.599 -28.075 -70.609 1.00 112.32 106 ASP C O 1
ATOM 3871 N N . HIS C 1 109 ? -34.693 -29.273 -72.296 1.00 110.27 107 HIS C N 1
ATOM 3872 C CA . HIS C 1 109 ? -33.517 -28.411 -72.462 1.00 107.60 107 HIS C CA 1
ATOM 3873 C C . HIS C 1 109 ? -33.800 -27.108 -73.215 1.00 102.83 107 HIS C C 1
ATOM 3874 O O . HIS C 1 109 ? -32.962 -26.196 -73.228 1.00 97.97 107 HIS C O 1
ATOM 3881 N N . SER C 1 110 ? -34.977 -27.027 -73.836 1.00 97.61 108 SER C N 1
ATOM 3882 C CA . SER C 1 110 ? -35.412 -25.807 -74.519 1.00 93.88 108 SER C CA 1
ATOM 3883 C C . SER C 1 110 ? -36.005 -24.768 -73.553 1.00 89.18 108 SER C C 1
ATOM 3884 O O . SER C 1 110 ? -36.068 -23.579 -73.881 1.00 85.00 108 SER C O 1
ATOM 3887 N N . ILE C 1 111 ? -36.432 -25.220 -72.370 1.00 86.49 109 ILE C N 1
ATOM 3888 C CA . ILE C 1 111 ? -36.924 -24.314 -71.319 1.00 84.14 109 ILE C CA 1
ATOM 3889 C C . ILE C 1 111 ? -35.788 -23.935 -70.356 1.00 82.56 109 ILE C C 1
ATOM 3890 O O . ILE C 1 111 ? -35.455 -24.675 -69.418 1.00 80.40 109 ILE C O 1
ATOM 3895 N N . SER C 1 112 ? -35.197 -22.773 -70.617 1.00 78.16 110 SER C N 1
ATOM 3896 C CA . SER C 1 112 ? -34.082 -22.260 -69.834 1.00 77.74 110 SER C CA 1
ATOM 3897 C C . SER C 1 112 ? -34.320 -20.803 -69.435 1.00 75.68 110 SER C C 1
ATOM 3898 O O . SER C 1 112 ? -35.222 -20.144 -69.973 1.00 78.12 110 SER C O 1
ATOM 3901 N N . THR C 1 113 ? -33.512 -20.315 -68.493 1.00 65.72 111 THR C N 1
ATOM 3902 C CA . THR C 1 113 ? -33.553 -18.919 -68.056 1.00 60.99 111 THR C CA 1
ATOM 3903 C C . THR C 1 113 ? -33.215 -17.989 -69.227 1.00 61.10 111 THR C C 1
ATOM 3904 O O . THR C 1 113 ? -32.378 -18.328 -70.067 1.00 64.17 111 THR C O 1
ATOM 3908 N N . ARG C 1 114 ? -33.902 -16.847 -69.293 1.00 57.78 112 ARG C N 1
ATOM 3909 C CA . ARG C 1 114 ? -33.686 -15.828 -70.331 1.00 57.33 112 ARG C CA 1
ATOM 3910 C C . ARG C 1 114 ? -33.038 -14.586 -69.707 1.00 56.63 112 ARG C C 1
ATOM 3911 O O . ARG C 1 114 ? -33.316 -14.280 -68.546 1.00 56.08 112 ARG C O 1
ATOM 3919 N N . PRO C 1 115 ? -32.180 -13.868 -70.468 1.00 52.31 113 PRO C N 1
ATOM 3920 C CA . PRO C 1 115 ? -31.488 -12.686 -69.936 1.00 44.01 113 PRO C CA 1
ATOM 3921 C C . PRO C 1 115 ? -32.421 -11.604 -69.384 1.00 43.65 113 PRO C C 1
ATOM 3922 O O . PRO C 1 115 ? -32.161 -11.066 -68.307 1.00 49.05 113 PRO C O 1
ATOM 3926 N N . GLU C 1 116 ? -33.498 -11.319 -70.112 1.00 46.99 114 GLU C N 1
ATOM 3927 C CA . GLU C 1 116 ? -34.435 -10.236 -69.793 1.00 48.74 114 GLU C CA 1
ATOM 3928 C C . GLU C 1 116 ? -35.087 -10.437 -68.428 1.00 39.89 114 GLU C C 1
ATOM 3929 O O . GLU C 1 116 ? -35.147 -9.519 -67.611 1.00 42.09 114 GLU C O 1
ATOM 3935 N N . THR C 1 117 ? -35.538 -11.662 -68.189 1.00 41.06 115 THR C N 1
ATOM 3936 C CA . THR C 1 117 ? -36.216 -12.040 -66.951 1.00 39.39 115 THR C CA 1
ATOM 3937 C C . THR C 1 117 ? -35.245 -12.287 -65.797 1.00 40.83 115 THR C C 1
ATOM 3938 O O . THR C 1 117 ? -35.595 -12.062 -64.638 1.00 40.95 115 THR C O 1
ATOM 3942 N N . THR C 1 118 ? -34.034 -12.745 -66.125 1.00 44.05 116 THR C N 1
ATOM 3943 C CA . THR C 1 118 ? -32.947 -12.892 -65.143 1.00 38.45 116 THR C CA 1
ATOM 3944 C C . THR C 1 118 ? -32.509 -11.537 -64.589 1.00 32.41 116 THR C C 1
ATOM 3945 O O . THR C 1 118 ? -32.401 -11.376 -63.380 1.00 33.92 116 THR C O 1
ATOM 3949 N N . ILE C 1 119 ? -32.292 -10.570 -65.477 1.00 25.85 117 ILE C N 1
ATOM 3950 C CA . ILE C 1 119 ? -31.922 -9.196 -65.090 1.00 33.43 117 ILE C CA 1
ATOM 3951 C C . ILE C 1 119 ? -33.009 -8.529 -64.234 1.00 35.81 117 ILE C C 1
ATOM 3952 O O . ILE C 1 119 ? -32.699 -7.877 -63.226 1.00 44.09 117 ILE C O 1
ATOM 3957 N N . GLN C 1 120 ? -34.271 -8.733 -64.621 1.00 38.56 118 GLN C N 1
ATOM 3958 C CA . GLN C 1 120 ? -35.432 -8.313 -63.829 1.00 39.15 118 GLN C CA 1
ATOM 3959 C C . GLN C 1 120 ? -35.413 -8.921 -62.426 1.00 34.32 118 GLN C C 1
ATOM 3960 O O . GLN C 1 120 ? -35.508 -8.200 -61.435 1.00 27.86 118 GLN C O 1
ATOM 3966 N N . ALA C 1 121 ? -35.273 -10.246 -62.351 1.00 24.04 119 ALA C N 1
ATOM 3967 C CA . ALA C 1 121 ? -35.248 -10.948 -61.053 1.00 29.25 119 ALA C CA 1
ATOM 3968 C C . ALA C 1 121 ? -34.113 -10.482 -60.161 1.00 32.48 119 ALA C C 1
ATOM 3969 O O . ALA C 1 121 ? -34.282 -10.379 -58.953 1.00 36.94 119 ALA C O 1
ATOM 3971 N N . LEU C 1 122 ? -32.963 -10.209 -60.778 1.00 37.22 120 LEU C N 1
ATOM 3972 C CA . LEU C 1 122 ? -31.784 -9.717 -60.087 1.00 35.18 120 LEU C CA 1
ATOM 3973 C C . LEU C 1 122 ? -32.024 -8.350 -59.479 1.00 34.63 120 LEU C C 1
ATOM 3974 O O . LEU C 1 122 ? -31.668 -8.122 -58.328 1.00 37.17 120 LEU C O 1
ATOM 3979 N N . SER C 1 123 ? -32.638 -7.453 -60.252 1.00 38.14 121 SER C N 1
ATOM 3980 C CA . SER C 1 123 ? -33.084 -6.148 -59.749 1.00 36.68 121 SER C CA 1
ATOM 3981 C C . SER C 1 123 ? -34.064 -6.267 -58.566 1.00 41.69 121 SER C C 1
ATOM 3982 O O . SER C 1 123 ? -33.939 -5.530 -57.584 1.00 40.61 121 SER C O 1
ATOM 3985 N N . LYS C 1 124 ? -35.023 -7.193 -58.671 1.00 39.56 122 LYS C N 1
ATOM 3986 C CA . LYS C 1 124 ? -36.001 -7.430 -57.611 1.00 39.81 122 LYS C CA 1
ATOM 3987 C C . LYS C 1 124 ? -35.334 -8.017 -56.380 1.00 41.76 122 LYS C C 1
ATOM 3988 O O . LYS C 1 124 ? -35.632 -7.598 -55.254 1.00 39.87 122 LYS C O 1
ATOM 3994 N N . ALA C 1 125 ? -34.432 -8.977 -56.605 1.00 38.61 123 ALA C N 1
ATOM 3995 C CA . ALA C 1 125 ? -33.645 -9.592 -55.535 1.00 36.91 123 ALA C CA 1
ATOM 3996 C C . ALA C 1 125 ? -32.793 -8.563 -54.812 1.00 34.79 123 ALA C C 1
ATOM 3997 O O . ALA C 1 125 ? -32.753 -8.549 -53.581 1.00 35.04 123 ALA C O 1
ATOM 3999 N N . MET C 1 126 ? -32.138 -7.693 -55.581 1.00 36.19 124 MET C N 1
ATOM 4000 C CA . MET C 1 126 ? -31.322 -6.619 -55.013 1.00 42.29 124 MET C CA 1
ATOM 4001 C C . MET C 1 126 ? -32.134 -5.627 -54.147 1.00 46.42 124 MET C C 1
ATOM 4002 O O . MET C 1 126 ? -31.643 -5.149 -53.122 1.00 48.87 124 MET C O 1
ATOM 4007 N N . GLU C 1 127 ? -33.372 -5.346 -54.553 1.00 50.20 125 GLU C N 1
ATOM 4008 C CA . GLU C 1 127 ? -34.274 -4.504 -53.773 1.00 45.28 125 GLU C CA 1
ATOM 4009 C C . GLU C 1 127 ? -34.725 -5.200 -52.494 1.00 45.28 125 GLU C C 1
ATOM 4010 O O . GLU C 1 127 ? -34.799 -4.577 -51.436 1.00 49.28 125 GLU C O 1
ATOM 4016 N N . LEU C 1 128 ? -35.001 -6.496 -52.592 1.00 40.20 126 LEU C N 1
ATOM 4017 C CA . LEU C 1 128 ? -35.504 -7.271 -51.455 1.00 43.08 126 LEU C CA 1
ATOM 4018 C C . LEU C 1 128 ? -34.457 -7.593 -50.397 1.00 44.70 126 LEU C C 1
ATOM 4019 O O . LEU C 1 128 ? -34.815 -7.929 -49.267 1.00 44.91 126 LEU C O 1
ATOM 4024 N N . LEU C 1 129 ? -33.177 -7.499 -50.767 1.00 46.18 127 LEU C N 1
ATOM 4025 C CA . LEU C 1 129 ? -32.068 -7.823 -49.867 1.00 42.76 127 LEU C CA 1
ATOM 4026 C C . LEU C 1 129 ? -31.965 -6.874 -48.677 1.00 43.71 127 LEU C C 1
ATOM 4027 O O . LEU C 1 129 ? -32.075 -5.658 -48.827 1.00 40.02 127 LEU C O 1
ATOM 4032 N N . VAL C 1 130 ? -31.745 -7.450 -47.501 1.00 41.30 128 VAL C N 1
ATOM 4033 C CA . VAL C 1 130 ? -31.329 -6.694 -46.327 1.00 47.44 128 VAL C CA 1
ATOM 4034 C C . VAL C 1 130 ? -29.861 -6.290 -46.532 1.00 50.45 128 VAL C C 1
ATOM 4035 O O . VAL C 1 130 ? -29.139 -6.952 -47.285 1.00 53.84 128 VAL C O 1
ATOM 4039 N N . THR C 1 131 ? -29.436 -5.187 -45.916 1.00 51.56 129 THR C N 1
ATOM 4040 C CA . THR C 1 131 ? -28.024 -4.803 -45.926 1.00 51.13 129 THR C CA 1
ATOM 4041 C C . THR C 1 131 ? -27.193 -5.902 -45.269 1.00 53.37 129 THR C C 1
ATOM 4042 O O . THR C 1 131 ? -27.569 -6.447 -44.221 1.00 47.39 129 THR C O 1
ATOM 4046 N N . GLY C 1 132 ? -26.089 -6.259 -45.921 1.00 52.29 130 GLY C N 1
ATOM 4047 C CA . GLY C 1 132 ? -25.286 -7.405 -45.497 1.00 47.74 130 GLY C CA 1
ATOM 4048 C C . GLY C 1 132 ? -25.851 -8.727 -45.985 1.00 45.84 130 GLY C C 1
ATOM 4049 O O . GLY C 1 132 ? -25.474 -9.787 -45.491 1.00 50.20 130 GLY C O 1
ATOM 4050 N N . GLY C 1 133 ? -26.770 -8.658 -46.947 1.00 45.02 131 GLY C N 1
ATOM 4051 C CA . GLY C 1 133 ? -27.351 -9.841 -47.572 1.00 39.82 131 GLY C CA 1
ATOM 4052 C C . GLY C 1 133 ? -26.658 -10.197 -48.877 1.00 42.68 131 GLY C C 1
ATOM 4053 O O . GLY C 1 133 ? -26.049 -9.344 -49.504 1.00 43.49 131 GLY C O 1
ATOM 4054 N N . ILE C 1 134 ? -26.779 -11.453 -49.302 1.00 42.67 132 ILE C N 1
ATOM 4055 C CA . ILE C 1 134 ? -26.019 -11.959 -50.440 1.00 30.57 132 ILE C CA 1
ATOM 4056 C C . ILE C 1 134 ? -26.913 -12.519 -51.573 1.00 36.87 132 ILE C C 1
ATOM 4057 O O . ILE C 1 134 ? -27.950 -13.117 -51.315 1.00 36.57 132 ILE C O 1
ATOM 4062 N N . ILE C 1 135 ? -26.530 -12.279 -52.824 1.00 32.32 133 ILE C N 1
ATOM 4063 C CA . ILE C 1 135 ? -27.073 -13.040 -53.955 1.00 28.76 133 ILE C CA 1
ATOM 4064 C C . ILE C 1 135 ? -25.914 -13.833 -54.551 1.00 29.32 133 ILE C C 1
ATOM 4065 O O . ILE C 1 135 ? -24.825 -13.299 -54.718 1.00 33.18 133 ILE C O 1
ATOM 4070 N N . THR C 1 136 ? -26.126 -15.115 -54.829 1.00 30.68 134 THR C N 1
ATOM 4071 C CA . THR C 1 136 ? -25.143 -15.887 -55.577 1.00 30.92 134 THR C CA 1
ATOM 4072 C C . THR C 1 136 ? -25.734 -16.278 -56.923 1.00 35.35 134 THR C C 1
ATOM 4073 O O . THR C 1 136 ? -26.892 -16.687 -57.006 1.00 37.92 134 THR C O 1
ATOM 4077 N N . VAL C 1 137 ? -24.940 -16.101 -57.978 1.00 33.79 135 VAL C N 1
ATOM 4078 C CA . VAL C 1 137 ? -25.355 -16.424 -59.346 1.00 27.93 135 VAL C CA 1
ATOM 4079 C C . VAL C 1 137 ? -24.351 -17.392 -59.962 1.00 26.60 135 VAL C C 1
ATOM 4080 O O . VAL C 1 137 ? -23.225 -17.004 -60.273 1.00 31.57 135 VAL C O 1
ATOM 4084 N N . VAL C 1 138 ? -24.732 -18.660 -60.086 1.00 29.11 136 VAL C N 1
ATOM 4085 C CA . VAL C 1 138 ? -23.915 -19.611 -60.833 1.00 27.21 136 VAL C CA 1
ATOM 4086 C C . VAL C 1 138 ? -24.354 -19.565 -62.290 1.00 31.52 136 VAL C C 1
ATOM 4087 O O . VAL C 1 138 ? -25.499 -19.874 -62.612 1.00 31.68 136 VAL C O 1
ATOM 4091 N N . ILE C 1 139 ? -23.438 -19.142 -63.157 1.00 35.72 137 ILE C N 1
ATOM 4092 C CA . ILE C 1 139 ? -23.737 -18.924 -64.570 1.00 33.65 137 ILE C CA 1
ATOM 4093 C C . ILE C 1 139 ? -23.177 -20.055 -65.396 1.00 30.29 137 ILE C C 1
ATOM 4094 O O . ILE C 1 139 ? -21.972 -20.275 -65.425 1.00 34.43 137 ILE C O 1
ATOM 4099 N N . TYR C 1 140 ? -24.028 -20.758 -66.110 1.00 38.17 138 TYR C N 1
ATOM 4100 C CA . TYR C 1 140 ? -23.586 -21.685 -67.130 1.00 38.80 138 TYR C CA 1
ATOM 4101 C C . TYR C 1 140 ? -23.649 -21.108 -68.526 1.00 37.05 138 TYR C C 1
ATOM 4102 O O . TYR C 1 140 ? -24.612 -20.521 -68.872 1.00 51.63 138 TYR C O 1
ATOM 4111 N N . TYR C 1 141 ? -22.604 -21.257 -69.316 1.00 38.01 139 TYR C N 1
ATOM 4112 C CA . TYR C 1 141 ? -22.563 -20.710 -70.661 1.00 39.41 139 TYR C CA 1
ATOM 4113 C C . TYR C 1 141 ? -22.194 -21.674 -71.795 1.00 42.94 139 TYR C C 1
ATOM 4114 O O . TYR C 1 141 ? -21.983 -21.286 -72.893 1.00 52.66 139 TYR C O 1
ATOM 4123 N N . GLY C 1 142 ? -22.142 -22.939 -71.514 1.00 30.41 140 GLY C N 1
ATOM 4124 C CA . GLY C 1 142 ? -21.916 -23.905 -72.561 1.00 46.76 140 GLY C CA 1
ATOM 4125 C C . GLY C 1 142 ? -22.539 -23.751 -73.941 1.00 52.84 140 GLY C C 1
ATOM 4126 O O . GLY C 1 142 ? -21.870 -24.027 -74.909 1.00 58.63 140 GLY C O 1
ATOM 4127 N N . GLY C 1 143 ? -23.803 -23.359 -74.045 1.00 42.12 141 GLY C N 1
ATOM 4128 C CA . GLY C 1 143 ? -24.505 -23.371 -75.309 1.00 40.56 141 GLY C CA 1
ATOM 4129 C C . GLY C 1 143 ? -24.710 -21.996 -75.875 1.00 36.66 141 GLY C C 1
ATOM 4130 O O . GLY C 1 143 ? -24.257 -21.070 -75.315 1.00 32.31 141 GLY C O 1
ATOM 4131 N N . ASP C 1 144 ? -25.414 -21.883 -76.983 1.00 34.93 142 ASP C N 1
ATOM 4132 C CA . ASP C 1 144 ? -25.728 -20.587 -77.551 1.00 31.44 142 ASP C CA 1
ATOM 4133 C C . ASP C 1 144 ? -26.567 -19.768 -76.619 1.00 34.93 142 ASP C C 1
ATOM 4134 O O . ASP C 1 144 ? -26.441 -18.596 -76.532 1.00 42.99 142 ASP C O 1
ATOM 4139 N N . THR C 1 145 ? -27.421 -20.437 -75.899 1.00 35.80 143 THR C N 1
ATOM 4140 C CA . THR C 1 145 ? -28.392 -19.788 -75.112 1.00 39.87 143 THR C CA 1
ATOM 4141 C C . THR C 1 145 ? -27.794 -19.425 -73.766 1.00 41.30 143 THR C C 1
ATOM 4142 O O . THR C 1 145 ? -27.978 -18.340 -73.278 1.00 35.25 143 THR C O 1
ATOM 4146 N N . GLY C 1 146 ? -27.017 -20.325 -73.207 1.00 39.40 144 GLY C N 1
ATOM 4147 C CA . GLY C 1 146 ? -26.120 -19.980 -72.130 1.00 32.05 144 GLY C CA 1
ATOM 4148 C C . GLY C 1 146 ? -25.174 -18.827 -72.393 1.00 38.78 144 GLY C C 1
ATOM 4149 O O . GLY C 1 146 ? -25.029 -17.966 -71.574 1.00 38.69 144 GLY C O 1
ATOM 4150 N N . PHE C 1 147 ? -24.531 -18.830 -73.544 1.00 36.56 145 PHE C N 1
ATOM 4151 C CA . PHE C 1 147 ? -23.597 -17.809 -73.920 1.00 36.57 145 PHE C CA 1
ATOM 4152 C C . PHE C 1 147 ? -24.209 -16.443 -73.936 1.00 34.14 145 PHE C C 1
ATOM 4153 O O . PHE C 1 147 ? -23.622 -15.501 -73.497 1.00 38.55 145 PHE C O 1
ATOM 4161 N N . GLU C 1 148 ? -25.390 -16.365 -74.503 1.00 38.81 146 GLU C N 1
ATOM 4162 C CA . GLU C 1 148 ? -26.109 -15.107 -74.699 1.00 38.21 146 GLU C CA 1
ATOM 4163 C C . GLU C 1 148 ? -26.500 -14.472 -73.357 1.00 39.55 146 GLU C C 1
ATOM 4164 O O . GLU C 1 148 ? -26.472 -13.251 -73.175 1.00 29.16 146 GLU C O 1
ATOM 4170 N N . GLU C 1 149 ? -26.845 -15.334 -72.415 1.00 41.34 147 GLU C N 1
ATOM 4171 C CA . GLU C 1 149 ? -27.273 -14.929 -71.096 1.00 36.60 147 GLU C CA 1
ATOM 4172 C C . GLU C 1 149 ? -26.116 -14.400 -70.252 1.00 40.20 147 GLU C C 1
ATOM 4173 O O . GLU C 1 149 ? -26.243 -13.332 -69.649 1.00 45.07 147 GLU C O 1
ATOM 4179 N N . LYS C 1 150 ? -24.999 -15.135 -70.230 1.00 39.39 148 LYS C N 1
ATOM 4180 C CA . LYS C 1 150 ? -23.757 -14.687 -69.586 1.00 31.34 148 LYS C CA 1
ATOM 4181 C C . LYS C 1 150 ? -23.372 -13.262 -69.968 1.00 34.80 148 LYS C C 1
ATOM 4182 O O . LYS C 1 150 ? -23.154 -12.427 -69.097 1.00 41.21 148 LYS C O 1
ATOM 4188 N N . GLU C 1 151 ? -23.311 -13.004 -71.272 1.00 34.61 149 GLU C N 1
ATOM 4189 C CA . GLU C 1 151 ? -22.930 -11.709 -71.840 1.00 34.19 149 GLU C CA 1
ATOM 4190 C C . GLU C 1 151 ? -23.781 -10.583 -71.296 1.00 36.33 149 GLU C C 1
ATOM 4191 O O . GLU C 1 151 ? -23.262 -9.569 -70.834 1.00 45.59 149 GLU C O 1
ATOM 4197 N N . LYS C 1 152 ? -25.095 -10.786 -71.364 1.00 37.76 150 LYS C N 1
ATOM 4198 C CA . LYS C 1 152 ? -26.087 -9.797 -70.963 1.00 38.80 150 LYS C CA 1
ATOM 4199 C C . LYS C 1 152 ? -26.158 -9.568 -69.449 1.00 35.92 150 LYS C C 1
ATOM 4200 O O . LYS C 1 152 ? -26.217 -8.420 -68.999 1.00 37.50 150 LYS C O 1
ATOM 4206 N N . VAL C 1 153 ? -26.137 -10.654 -68.677 1.00 30.48 151 VAL C N 1
ATOM 4207 C CA . VAL C 1 153 ? -26.187 -10.587 -67.202 1.00 35.40 151 VAL C CA 1
ATOM 4208 C C . VAL C 1 153 ? -24.973 -9.859 -66.612 1.00 30.64 151 VAL C C 1
ATOM 4209 O O . VAL C 1 153 ? -25.113 -9.005 -65.722 1.00 38.15 151 VAL C O 1
ATOM 4213 N N . LEU C 1 154 ? -23.792 -10.204 -67.126 1.00 29.75 152 LEU C N 1
ATOM 4214 C CA . LEU C 1 154 ? -22.543 -9.566 -66.746 1.00 25.33 152 LEU C CA 1
ATOM 4215 C C . LEU C 1 154 ? -22.497 -8.099 -67.155 1.00 34.74 152 LEU C C 1
ATOM 4216 O O . LEU C 1 154 ? -22.076 -7.268 -66.350 1.00 32.73 152 LEU C O 1
ATOM 4221 N N . GLU C 1 155 ? -22.922 -7.790 -68.376 1.00 29.15 153 GLU C N 1
ATOM 4222 C CA A GLU C 1 155 ? -23.074 -6.404 -68.803 0.50 33.20 153 GLU C CA 1
ATOM 4223 C CA B GLU C 1 155 ? -23.062 -6.390 -68.811 0.50 33.67 153 GLU C CA 1
ATOM 4224 C C . GLU C 1 155 ? -23.890 -5.643 -67.763 1.00 35.26 153 GLU C C 1
ATOM 4225 O O . GLU C 1 155 ? -23.456 -4.614 -67.245 1.00 43.65 153 GLU C O 1
ATOM 4236 N N . PHE C 1 156 ? -25.077 -6.160 -67.462 1.00 38.21 154 PHE C N 1
ATOM 4237 C CA . PHE C 1 156 ? -25.973 -5.529 -66.499 1.00 41.69 154 PHE C CA 1
ATOM 4238 C C . PHE C 1 156 ? -25.314 -5.335 -65.136 1.00 33.67 154 PHE C C 1
ATOM 4239 O O . PHE C 1 156 ? -25.378 -4.250 -64.567 1.00 41.49 154 PHE C O 1
ATOM 4247 N N . LEU C 1 157 ? -24.688 -6.390 -64.624 1.00 35.88 155 LEU C N 1
ATOM 4248 C CA . LEU C 1 157 ? -24.080 -6.357 -63.292 1.00 34.28 155 LEU C CA 1
ATOM 4249 C C . LEU C 1 157 ? -22.887 -5.420 -63.168 1.00 39.46 155 LEU C C 1
ATOM 4250 O O . LEU C 1 157 ? -22.585 -4.951 -62.061 1.00 35.41 155 LEU C O 1
ATOM 4255 N N . LYS C 1 158 ? -22.231 -5.130 -64.298 1.00 40.32 156 LYS C N 1
ATOM 4256 C CA A LYS C 1 158 ? -21.137 -4.159 -64.312 0.50 44.29 156 LYS C CA 1
ATOM 4257 C CA B LYS C 1 158 ? -21.139 -4.147 -64.359 0.50 42.77 156 LYS C CA 1
ATOM 4258 C C . LYS C 1 158 ? -21.631 -2.737 -64.041 1.00 42.05 156 LYS C C 1
ATOM 4259 O O . LYS C 1 158 ? -20.853 -1.886 -63.599 1.00 42.23 156 LYS C O 1
ATOM 4270 N N . GLY C 1 159 ? -22.925 -2.499 -64.282 1.00 39.66 157 GLY C N 1
ATOM 4271 C CA . GLY C 1 159 ? -23.538 -1.174 -64.121 1.00 37.98 157 GLY C CA 1
ATOM 4272 C C . GLY C 1 159 ? -24.143 -0.892 -62.760 1.00 40.52 157 GLY C C 1
ATOM 4273 O O . GLY C 1 159 ? -24.590 0.225 -62.504 1.00 46.73 157 GLY C O 1
ATOM 4274 N N . VAL C 1 160 ? -24.155 -1.903 -61.892 1.00 38.06 158 VAL C N 1
ATOM 4275 C CA . VAL C 1 160 ? -24.703 -1.787 -60.542 1.00 36.69 158 VAL C CA 1
ATOM 4276 C C . VAL C 1 160 ? -23.879 -0.796 -59.701 1.00 38.53 158 VAL C C 1
ATOM 4277 O O . VAL C 1 160 ? -22.654 -0.801 -59.760 1.00 45.11 158 VAL C O 1
ATOM 4281 N N . ASP C 1 161 ? -24.567 0.082 -58.973 1.00 45.38 159 ASP C N 1
ATOM 4282 C CA . ASP C 1 161 ? -23.928 1.100 -58.125 1.00 44.05 159 ASP C CA 1
ATOM 4283 C C . ASP C 1 161 ? -23.042 0.444 -57.071 1.00 43.95 159 ASP C C 1
ATOM 4284 O O . ASP C 1 161 ? -23.514 -0.352 -56.251 1.00 46.48 159 ASP C O 1
ATOM 4289 N N . GLN C 1 162 ? -21.757 0.793 -57.105 1.00 46.54 160 GLN C N 1
ATOM 4290 C CA . GLN C 1 162 ? -20.766 0.232 -56.180 1.00 43.96 160 GLN C CA 1
ATOM 4291 C C . GLN C 1 162 ? -20.915 0.734 -54.750 1.00 46.83 160 GLN C C 1
ATOM 4292 O O . GLN C 1 162 ? -20.456 0.084 -53.805 1.00 44.43 160 GLN C O 1
ATOM 4298 N N . LYS C 1 163 ? -21.577 1.881 -54.604 1.00 51.58 161 LYS C N 1
ATOM 4299 C CA . LYS C 1 163 ? -21.863 2.479 -53.298 1.00 48.71 161 LYS C CA 1
ATOM 4300 C C . LYS C 1 163 ? -22.951 1.695 -52.575 1.00 46.35 161 LYS C C 1
ATOM 4301 O O . LYS C 1 163 ? -23.047 1.749 -51.350 1.00 49.73 161 LYS C O 1
ATOM 4307 N N . LYS C 1 164 ? -23.756 0.962 -53.344 1.00 46.54 162 LYS C N 1
ATOM 4308 C CA . LYS C 1 164 ? -24.878 0.190 -52.814 1.00 43.31 162 LYS C CA 1
ATOM 4309 C C . LYS C 1 164 ? -24.613 -1.317 -52.797 1.00 40.77 162 LYS C C 1
ATOM 4310 O O . LYS C 1 164 ? -25.074 -2.019 -51.896 1.00 40.99 162 LYS C O 1
ATOM 4316 N N . PHE C 1 165 ? -23.883 -1.811 -53.798 1.00 39.61 163 PHE C N 1
ATOM 4317 C CA . PHE C 1 165 ? -23.593 -3.252 -53.915 1.00 41.18 163 PHE C CA 1
ATOM 4318 C C . PHE C 1 165 ? -22.136 -3.562 -54.260 1.00 38.69 163 PHE C C 1
ATOM 4319 O O . PHE C 1 165 ? -21.508 -2.851 -55.043 1.00 36.31 163 PHE C O 1
ATOM 4327 N N . ILE C 1 166 ? -21.619 -4.635 -53.669 1.00 35.68 164 ILE C N 1
ATOM 4328 C CA . ILE C 1 166 ? -20.375 -5.266 -54.103 1.00 34.43 164 ILE C CA 1
ATOM 4329 C C . ILE C 1 166 ? -20.724 -6.389 -55.086 1.00 34.22 164 ILE C C 1
ATOM 4330 O O . ILE C 1 166 ? -21.430 -7.323 -54.732 1.00 43.20 164 ILE C O 1
ATOM 4335 N N . VAL C 1 167 ? -20.239 -6.296 -56.318 1.00 41.32 165 VAL C N 1
ATOM 4336 C CA . VAL C 1 167 ? -20.417 -7.382 -57.290 1.00 32.03 165 VAL C CA 1
ATOM 4337 C C . VAL C 1 167 ? -19.066 -8.049 -57.560 1.00 32.46 165 VAL C C 1
ATOM 4338 O O . VAL C 1 167 ? -18.163 -7.444 -58.124 1.00 21.85 165 VAL C O 1
ATOM 4342 N N . GLN C 1 168 ? -18.939 -9.298 -57.115 1.00 37.23 166 GLN C N 1
ATOM 4343 C CA . GLN C 1 168 ? -17.693 -10.053 -57.208 1.00 33.40 166 GLN C CA 1
ATOM 4344 C C . GLN C 1 168 ? -17.820 -11.199 -58.197 1.00 26.36 166 GLN C C 1
ATOM 4345 O O . GLN C 1 168 ? -18.713 -12.026 -58.081 1.00 30.79 166 GLN C O 1
ATOM 4351 N N . ARG C 1 169 ? -16.902 -11.271 -59.149 1.00 36.04 167 ARG C N 1
ATOM 4352 C CA . ARG C 1 169 ? -16.877 -12.378 -60.098 1.00 22.88 167 ARG C CA 1
ATOM 4353 C C . ARG C 1 169 ? -15.728 -13.329 -59.814 1.00 19.13 167 ARG C C 1
ATOM 4354 O O . ARG C 1 169 ? -14.604 -12.898 -59.629 1.00 21.63 167 ARG C O 1
ATOM 4362 N N . THR C 1 170 ? -16.005 -14.629 -59.833 1.00 30.05 168 THR C N 1
ATOM 4363 C CA . THR C 1 170 ? -14.994 -15.649 -59.608 1.00 31.32 168 THR C CA 1
ATOM 4364 C C . THR C 1 170 ? -14.948 -16.554 -60.838 1.00 26.79 168 THR C C 1
ATOM 4365 O O . THR C 1 170 ? -15.972 -17.039 -61.276 1.00 16.80 168 THR C O 1
ATOM 4369 N N . ASP C 1 171 ? -13.750 -16.792 -61.359 1.00 29.60 169 ASP C N 1
ATOM 4370 C CA . ASP C 1 171 ? -13.567 -17.344 -62.685 1.00 38.29 169 ASP C CA 1
ATOM 4371 C C . ASP C 1 171 ? -12.333 -18.230 -62.667 1.00 31.42 169 ASP C C 1
ATOM 4372 O O . ASP C 1 171 ? -11.315 -17.857 -62.119 1.00 37.79 169 ASP C O 1
ATOM 4377 N N . PHE C 1 172 ? -12.447 -19.412 -63.254 1.00 22.72 170 PHE C N 1
ATOM 4378 C CA . PHE C 1 172 ? -11.322 -20.333 -63.418 1.00 31.30 170 PHE C CA 1
ATOM 4379 C C . PHE C 1 172 ? -10.759 -20.226 -64.823 1.00 33.97 170 PHE C C 1
ATOM 4380 O O . PHE C 1 172 ? -11.284 -20.820 -65.766 1.00 38.22 170 PHE C O 1
ATOM 4388 N N . ILE C 1 173 ? -9.685 -19.450 -64.947 1.00 37.04 171 ILE C N 1
ATOM 4389 C CA . ILE C 1 173 ? -9.257 -18.917 -66.247 1.00 38.49 171 ILE C CA 1
ATOM 4390 C C . ILE C 1 173 ? -8.404 -19.869 -67.089 1.00 38.67 171 ILE C C 1
ATOM 4391 O O . ILE C 1 173 ? -8.208 -19.628 -68.279 1.00 39.22 171 ILE C O 1
ATOM 4396 N N . ASN C 1 174 ? -7.913 -20.942 -66.473 1.00 35.34 172 ASN C N 1
ATOM 4397 C CA . ASN C 1 174 ? -7.097 -21.928 -67.170 1.00 32.98 172 ASN C CA 1
ATOM 4398 C C . ASN C 1 174 ? -7.859 -23.215 -67.520 1.00 32.21 172 ASN C C 1
ATOM 4399 O O . ASN C 1 174 ? -7.269 -24.185 -67.996 1.00 37.77 172 ASN C O 1
ATOM 4404 N N . GLN C 1 175 ? -9.164 -23.229 -67.245 1.00 41.78 173 GLN C N 1
ATOM 4405 C CA . GLN C 1 175 ? -10.022 -24.361 -67.614 1.00 41.51 173 GLN C CA 1
ATOM 4406 C C . GLN C 1 175 ? -10.710 -24.100 -68.943 1.00 40.91 173 GLN C C 1
ATOM 4407 O O . GLN C 1 175 ? -11.125 -22.981 -69.211 1.00 41.05 173 GLN C O 1
ATOM 4413 N N . ALA C 1 176 ? -10.803 -25.140 -69.770 1.00 50.52 174 ALA C N 1
ATOM 4414 C CA . ALA C 1 176 ? -11.521 -25.086 -71.041 1.00 53.99 174 ALA C CA 1
ATOM 4415 C C . ALA C 1 176 ? -12.962 -25.556 -70.854 1.00 54.70 174 ALA C C 1
ATOM 4416 O O . ALA C 1 176 ? -13.360 -25.938 -69.741 1.00 41.97 174 ALA C O 1
ATOM 4418 N N . ASN C 1 177 ? -13.725 -25.532 -71.953 1.00 48.39 175 ASN C N 1
ATOM 4419 C CA . ASN C 1 177 ? -15.106 -26.016 -71.995 1.00 50.12 175 ASN C CA 1
ATOM 4420 C C . ASN C 1 177 ? -16.017 -25.294 -70.994 1.00 51.26 175 ASN C C 1
ATOM 4421 O O . ASN C 1 177 ? -16.690 -25.924 -70.183 1.00 47.55 175 ASN C O 1
ATOM 4426 N N . CYS C 1 178 ? -15.991 -23.964 -71.053 1.00 44.28 176 CYS C N 1
ATOM 4427 C CA . CYS C 1 178 ? -16.884 -23.087 -70.290 1.00 42.08 176 CYS C CA 1
ATOM 4428 C C . CYS C 1 178 ? -17.061 -23.416 -68.789 1.00 39.70 176 CYS C C 1
ATOM 4429 O O . CYS C 1 178 ? -18.161 -23.806 -68.373 1.00 33.86 176 CYS C O 1
ATOM 4432 N N . PRO C 1 179 ? -15.996 -23.261 -67.970 1.00 41.44 177 PRO C N 1
ATOM 4433 C CA . PRO C 1 179 ? -16.195 -23.532 -66.538 1.00 39.73 177 PRO C CA 1
ATOM 4434 C C . PRO C 1 179 ? -17.199 -22.533 -65.978 1.00 33.58 177 PRO C C 1
ATOM 4435 O O . PRO C 1 179 ? -17.102 -21.349 -66.299 1.00 33.77 177 PRO C O 1
ATOM 4439 N N . PRO C 1 180 ? -18.200 -23.017 -65.212 1.00 28.29 178 PRO C N 1
ATOM 4440 C CA . PRO C 1 180 ? -19.216 -22.139 -64.635 1.00 34.77 178 PRO C CA 1
ATOM 4441 C C . PRO C 1 180 ? -18.613 -21.009 -63.795 1.00 33.83 178 PRO C C 1
ATOM 4442 O O . PRO C 1 180 ? -17.616 -21.218 -63.098 1.00 30.33 178 PRO C O 1
ATOM 4446 N N . ILE C 1 181 ? -19.208 -19.825 -63.927 1.00 33.92 179 ILE C N 1
ATOM 4447 C CA . ILE C 1 181 ? -18.750 -18.589 -63.300 1.00 30.28 179 ILE C CA 1
ATOM 4448 C C . ILE C 1 181 ? -19.613 -18.309 -62.066 1.00 28.37 179 ILE C C 1
ATOM 4449 O O . ILE C 1 181 ? -20.815 -18.552 -62.085 1.00 29.13 179 ILE C O 1
ATOM 4454 N N . LEU C 1 182 ? -18.996 -17.830 -60.987 1.00 34.52 180 LEU C N 1
ATOM 4455 C CA . LEU C 1 182 ? -19.742 -17.398 -59.811 1.00 28.39 180 LEU C CA 1
ATOM 4456 C C . LEU C 1 182 ? -19.762 -15.886 -59.717 1.00 27.36 180 LEU C C 1
ATOM 4457 O O . LEU C 1 182 ? -18.723 -15.243 -59.817 1.00 34.64 180 LEU C O 1
ATOM 4462 N N . VAL C 1 183 ? -20.953 -15.324 -59.531 1.00 37.12 181 VAL C N 1
ATOM 4463 C CA . VAL C 1 183 ? -21.096 -13.907 -59.197 1.00 28.33 181 VAL C CA 1
ATOM 4464 C C . VAL C 1 183 ? -21.751 -13.773 -57.811 1.00 33.39 181 VAL C C 1
ATOM 4465 O O . VAL C 1 183 ? -22.801 -14.357 -57.559 1.00 30.21 181 VAL C O 1
ATOM 4469 N N . CYS C 1 184 ? -21.107 -13.024 -56.917 1.00 34.11 182 CYS C N 1
ATOM 4470 C CA . CYS C 1 184 ? -21.651 -12.743 -55.590 1.00 28.06 182 CYS C CA 1
ATOM 4471 C C . CYS C 1 184 ? -22.010 -11.276 -55.479 1.00 25.30 182 CYS C C 1
ATOM 4472 O O . CYS C 1 184 ? -21.178 -10.412 -55.734 1.00 25.57 182 CYS C O 1
ATOM 4475 N N . ILE C 1 185 ? -23.267 -11.007 -55.127 1.00 31.50 183 ILE C N 1
ATOM 4476 C CA . ILE C 1 185 ? -23.744 -9.643 -54.958 1.00 35.14 183 ILE C CA 1
ATOM 4477 C C . ILE C 1 185 ? -24.123 -9.455 -53.504 1.00 40.71 183 ILE C C 1
ATOM 4478 O O . ILE C 1 185 ? -24.993 -10.160 -52.992 1.00 42.21 183 ILE C O 1
ATOM 4483 N N . GLU C 1 186 ? -23.454 -8.512 -52.846 1.00 34.69 184 GLU C N 1
ATOM 4484 C CA . GLU C 1 186 ? -23.757 -8.183 -51.468 1.00 35.90 184 GLU C CA 1
ATOM 4485 C C . GLU C 1 186 ? -24.184 -6.730 -51.363 1.00 36.44 184 GLU C C 1
ATOM 4486 O O . GLU C 1 186 ? -23.511 -5.852 -51.887 1.00 38.21 184 GLU C O 1
ATOM 4492 N N . LYS C 1 187 ? -25.309 -6.496 -50.688 1.00 38.51 185 LYS C N 1
ATOM 4493 C CA . LYS C 1 187 ? -25.808 -5.153 -50.424 1.00 43.83 185 LYS C CA 1
ATOM 4494 C C . LYS C 1 187 ? -25.052 -4.540 -49.252 1.00 39.18 185 LYS C C 1
ATOM 4495 O O . LYS C 1 187 ? -24.959 -5.147 -48.175 1.00 39.53 185 LYS C O 1
ATOM 4501 N N . ILE C 1 188 ? -24.522 -3.337 -49.465 1.00 40.75 186 ILE C N 1
ATOM 4502 C CA . ILE C 1 188 ? -23.750 -2.639 -48.429 1.00 48.63 186 ILE C CA 1
ATOM 4503 C C . ILE C 1 188 ? -24.376 -1.313 -47.956 1.00 58.87 186 ILE C C 1
ATOM 4504 O O . ILE C 1 188 ? -24.040 -0.816 -46.873 1.00 61.41 186 ILE C O 1
ATOM 4509 N N . SER C 1 189 ? -25.263 -0.739 -48.770 1.00 69.78 187 SER C N 1
ATOM 4510 C CA . SER C 1 189 ? -25.970 0.506 -48.426 1.00 82.07 187 SER C CA 1
ATOM 4511 C C . SER C 1 189 ? -27.353 0.581 -49.071 1.00 88.82 187 SER C C 1
ATOM 4512 O O . SER C 1 189 ? -27.548 0.099 -50.195 1.00 90.07 187 SER C O 1
ATOM 4515 N N . GLU C 1 190 ? -28.301 1.199 -48.362 1.00 94.80 188 GLU C N 1
ATOM 4516 C CA . GLU C 1 190 ? -29.680 1.341 -48.849 1.00 98.81 188 GLU C CA 1
ATOM 4517 C C . GLU C 1 190 ? -29.925 2.648 -49.615 1.00 102.76 188 GLU C C 1
ATOM 4518 O O . GLU C 1 190 ? -29.023 3.484 -49.750 1.00 101.17 188 GLU C O 1
ATOM 4524 N N . GLY C 1 191 ? -31.152 2.805 -50.111 1.00 105.63 189 GLY C N 1
ATOM 4525 C CA . GLY C 1 191 ? -31.535 3.953 -50.928 1.00 105.75 189 GLY C CA 1
ATOM 4526 C C . GLY C 1 191 ? -31.654 3.575 -52.392 1.00 103.86 189 GLY C C 1
ATOM 4527 O O . GLY C 1 191 ? -31.417 2.425 -52.769 1.00 97.50 189 GLY C O 1
ATOM 4528 N N . LEU D 1 3 ? -10.573 -39.427 -91.169 1.00 70.75 1 LEU D N 1
ATOM 4529 C CA . LEU D 1 3 ? -9.898 -38.157 -91.564 1.00 72.38 1 LEU D CA 1
ATOM 4530 C C . LEU D 1 3 ? -10.051 -37.101 -90.474 1.00 70.55 1 LEU D C 1
ATOM 4531 O O . LEU D 1 3 ? -11.083 -36.438 -90.391 1.00 69.67 1 LEU D O 1
ATOM 4536 N N . THR D 1 4 ? -9.012 -36.963 -89.651 1.00 70.24 2 THR D N 1
ATOM 4537 C CA . THR D 1 4 ? -8.992 -36.034 -88.525 1.00 62.62 2 THR D CA 1
ATOM 4538 C C . THR D 1 4 ? -8.042 -34.877 -88.840 1.00 60.65 2 THR D C 1
ATOM 4539 O O . THR D 1 4 ? -6.989 -35.084 -89.447 1.00 62.33 2 THR D O 1
ATOM 4543 N N . ILE D 1 5 ? -8.430 -33.664 -88.445 1.00 55.85 3 ILE D N 1
ATOM 4544 C CA . ILE D 1 5 ? -7.544 -32.492 -88.494 1.00 48.86 3 ILE D CA 1
ATOM 4545 C C . ILE D 1 5 ? -6.386 -32.683 -87.510 1.00 44.14 3 ILE D C 1
ATOM 4546 O O . ILE D 1 5 ? -6.607 -32.984 -86.335 1.00 45.78 3 ILE D O 1
ATOM 4551 N N . LYS D 1 6 ? -5.161 -32.547 -88.016 1.00 41.22 4 LYS D N 1
ATOM 4552 C CA . LYS D 1 6 ? -3.956 -32.796 -87.227 1.00 41.62 4 LYS D CA 1
ATOM 4553 C C . LYS D 1 6 ? -3.597 -31.564 -86.416 1.00 42.64 4 LYS D C 1
ATOM 4554 O O . LYS D 1 6 ? -3.968 -30.448 -86.794 1.00 42.12 4 LYS D O 1
ATOM 4560 N N . ASN D 1 7 ? -2.863 -31.769 -85.321 1.00 39.64 5 ASN D N 1
ATOM 4561 C CA . ASN D 1 7 ? -2.267 -30.668 -84.556 1.00 39.93 5 ASN D CA 1
ATOM 4562 C C . ASN D 1 7 ? -1.234 -29.888 -85.375 1.00 37.85 5 ASN D C 1
ATOM 4563 O O . ASN D 1 7 ? -0.977 -30.220 -86.536 1.00 37.41 5 ASN D O 1
ATOM 4568 N N . SER D 1 8 ? -0.656 -28.850 -84.778 1.00 39.91 6 SER D N 1
ATOM 4569 C CA . SER D 1 8 ? 0.358 -28.031 -85.448 1.00 34.13 6 SER D CA 1
ATOM 4570 C C . SER D 1 8 ? 1.592 -28.831 -85.866 1.00 35.86 6 SER D C 1
ATOM 4571 O O . SER D 1 8 ? 2.075 -28.666 -86.988 1.00 25.55 6 SER D O 1
ATOM 4574 N N . LEU D 1 9 ? 2.069 -29.716 -84.984 1.00 28.04 7 LEU D N 1
ATOM 4575 C CA . LEU D 1 9 ? 3.216 -30.566 -85.287 1.00 36.02 7 LEU D CA 1
ATOM 4576 C C . LEU D 1 9 ? 2.963 -31.442 -86.513 1.00 36.76 7 LEU D C 1
ATOM 4577 O O . LEU D 1 9 ? 3.821 -31.542 -87.383 1.00 47.99 7 LEU D O 1
ATOM 4582 N N . GLY D 1 10 ? 1.777 -32.048 -86.574 1.00 38.50 8 GLY D N 1
ATOM 4583 C CA . GLY D 1 10 ? 1.388 -32.916 -87.690 1.00 37.06 8 GLY D CA 1
ATOM 4584 C C . GLY D 1 10 ? 1.182 -32.145 -88.982 1.00 35.11 8 GLY D C 1
ATOM 4585 O O . GLY D 1 10 ? 1.512 -32.629 -90.069 1.00 35.47 8 GLY D O 1
ATOM 4586 N N . GLN D 1 11 ? 0.645 -30.935 -88.862 1.00 36.13 9 GLN D N 1
ATOM 4587 C CA . GLN D 1 11 ? 0.389 -30.081 -90.025 1.00 33.70 9 GLN D CA 1
ATOM 4588 C C . GLN D 1 11 ? 1.651 -29.507 -90.664 1.00 35.53 9 GLN D C 1
ATOM 4589 O O . GLN D 1 11 ? 1.693 -29.315 -91.875 1.00 39.27 9 GLN D O 1
ATOM 4595 N N . SER D 1 12 ? 2.663 -29.208 -89.853 1.00 31.80 10 SER D N 1
ATOM 4596 C CA . SER D 1 12 ? 3.965 -28.757 -90.377 1.00 29.42 10 SER D CA 1
ATOM 4597 C C . SER D 1 12 ? 4.575 -29.788 -91.323 1.00 28.23 10 SER D C 1
ATOM 4598 O O . SER D 1 12 ? 5.099 -29.424 -92.370 1.00 35.22 10 SER D O 1
ATOM 4601 N N . HIS D 1 13 ? 4.469 -31.068 -90.958 1.00 27.58 11 HIS D N 1
ATOM 4602 C CA . HIS D 1 13 ? 4.928 -32.175 -91.804 1.00 34.00 11 HIS D CA 1
ATOM 4603 C C . HIS D 1 13 ? 4.163 -32.272 -93.124 1.00 34.97 11 HIS D C 1
ATOM 4604 O O . HIS D 1 13 ? 4.774 -32.461 -94.172 1.00 42.89 11 HIS D O 1
ATOM 4611 N N . ASP D 1 14 ? 2.838 -32.115 -93.063 1.00 39.39 12 ASP D N 1
ATOM 4612 C CA . ASP D 1 14 ? 1.983 -32.100 -94.259 1.00 36.57 12 ASP D CA 1
ATOM 4613 C C . ASP D 1 14 ? 2.270 -30.939 -95.207 1.00 38.53 12 ASP D C 1
ATOM 4614 O O . ASP D 1 14 ? 2.288 -31.129 -96.423 1.00 42.47 12 ASP D O 1
ATOM 4619 N N . TYR D 1 15 ? 2.469 -29.740 -94.658 1.00 33.71 13 TYR D N 1
ATOM 4620 C CA . TYR D 1 15 ? 2.872 -28.577 -95.454 1.00 33.07 13 TYR D CA 1
ATOM 4621 C C . TYR D 1 15 ? 4.253 -28.752 -96.093 1.00 38.98 13 TYR D C 1
ATOM 4622 O O . TYR D 1 15 ? 4.493 -28.260 -97.195 1.00 39.60 13 TYR D O 1
ATOM 4631 N N . ILE D 1 16 ? 5.158 -29.439 -95.394 1.00 41.64 14 ILE D N 1
ATOM 4632 C CA . ILE D 1 16 ? 6.512 -29.664 -95.908 1.00 45.04 14 ILE D CA 1
ATOM 4633 C C . ILE D 1 16 ? 6.483 -30.672 -97.062 1.00 43.97 14 ILE D C 1
ATOM 4634 O O . ILE D 1 16 ? 7.117 -30.448 -98.091 1.00 46.26 14 ILE D O 1
ATOM 4639 N N . LYS D 1 17 ? 5.713 -31.748 -96.895 1.00 49.34 15 LYS D N 1
ATOM 4640 C CA . LYS D 1 17 ? 5.518 -32.765 -97.942 1.00 47.34 15 LYS D CA 1
ATOM 4641 C C . LYS D 1 17 ? 4.953 -32.200 -99.241 1.00 50.68 15 LYS D C 1
ATOM 4642 O O . LYS D 1 17 ? 5.360 -32.621 -100.319 1.00 60.87 15 LYS D O 1
ATOM 4648 N N . MET D 1 18 ? 4.031 -31.245 -99.128 1.00 52.59 16 MET D N 1
ATOM 4649 C CA . MET D 1 18 ? 3.478 -30.528 -100.273 1.00 55.89 16 MET D CA 1
ATOM 4650 C C . MET D 1 18 ? 4.530 -29.768 -101.067 1.00 54.18 16 MET D C 1
ATOM 4651 O O . MET D 1 18 ? 4.448 -29.689 -102.290 1.00 62.17 16 MET D O 1
ATOM 4656 N N . PHE D 1 19 ? 5.507 -29.198 -100.368 1.00 52.20 17 PHE D N 1
ATOM 4657 C CA . PHE D 1 19 ? 6.437 -28.257 -100.986 1.00 48.37 17 PHE D CA 1
ATOM 4658 C C . PHE D 1 19 ? 7.768 -28.873 -101.420 1.00 47.91 17 PHE D C 1
ATOM 4659 O O . PHE D 1 19 ? 8.351 -28.449 -102.419 1.00 43.28 17 PHE D O 1
ATOM 4667 N N . VAL D 1 20 ? 8.236 -29.866 -100.668 1.00 47.35 18 VAL D N 1
ATOM 4668 C CA . VAL D 1 20 ? 9.573 -30.443 -100.863 1.00 52.80 18 VAL D CA 1
ATOM 4669 C C . VAL D 1 20 ? 9.585 -31.616 -101.844 1.00 56.35 18 VAL D C 1
ATOM 4670 O O . VAL D 1 20 ? 8.952 -32.650 -101.608 1.00 55.67 18 VAL D O 1
ATOM 4674 N N . LYS D 1 21 ? 10.302 -31.424 -102.938 1.00 63.13 19 LYS D N 1
ATOM 4675 C CA . LYS D 1 21 ? 10.595 -32.493 -103.859 1.00 66.71 19 LYS D CA 1
ATOM 4676 C C . LYS D 1 21 ? 11.965 -33.138 -103.694 1.00 68.58 19 LYS D C 1
ATOM 4677 O O . LYS D 1 21 ? 12.789 -32.704 -102.936 1.00 63.82 19 LYS D O 1
ATOM 4683 N N . GLU D 1 22 ? 12.205 -34.179 -104.456 1.00 69.24 20 GLU D N 1
ATOM 4684 C CA . GLU D 1 22 ? 13.516 -34.823 -104.391 1.00 67.77 20 GLU D CA 1
ATOM 4685 C C . GLU D 1 22 ? 14.584 -33.992 -105.089 1.00 62.87 20 GLU D C 1
ATOM 4686 O O . GLU D 1 22 ? 14.350 -33.440 -106.167 1.00 61.39 20 GLU D O 1
ATOM 4692 N N . GLY D 1 23 ? 15.744 -33.889 -104.442 1.00 57.70 21 GLY D N 1
ATOM 4693 C CA . GLY D 1 23 ? 16.870 -33.123 -104.962 1.00 57.06 21 GLY D CA 1
ATOM 4694 C C . GLY D 1 23 ? 16.953 -31.699 -104.451 1.00 60.17 21 GLY D C 1
ATOM 4695 O O . GLY D 1 23 ? 17.878 -30.964 -104.806 1.00 59.59 21 GLY D O 1
ATOM 4696 N N . ASP D 1 24 ? 15.985 -31.307 -103.622 1.00 63.97 22 ASP D N 1
ATOM 4697 C CA . ASP D 1 24 ? 15.904 -29.938 -103.089 1.00 62.02 22 ASP D CA 1
ATOM 4698 C C . ASP D 1 24 ? 16.929 -29.682 -101.986 1.00 57.14 22 ASP D C 1
ATOM 4699 O O . ASP D 1 24 ? 17.489 -30.618 -101.421 1.00 52.74 22 ASP D O 1
ATOM 4704 N N . THR D 1 25 ? 17.177 -28.412 -101.682 1.00 53.76 23 THR D N 1
ATOM 4705 C CA . THR D 1 25 ? 17.962 -28.069 -100.501 1.00 52.38 23 THR D CA 1
ATOM 4706 C C . THR D 1 25 ? 17.019 -27.542 -99.421 1.00 49.34 23 THR D C 1
ATOM 4707 O O . THR D 1 25 ? 16.279 -26.588 -99.644 1.00 47.91 23 THR D O 1
ATOM 4711 N N . VAL D 1 26 ? 17.026 -28.203 -98.269 1.00 44.54 24 VAL D N 1
ATOM 4712 C CA . VAL D 1 26 ? 16.161 -27.845 -97.146 1.00 44.62 24 VAL D CA 1
ATOM 4713 C C . VAL D 1 26 ? 16.959 -27.617 -95.845 1.00 47.58 24 VAL D C 1
ATOM 4714 O O . VAL D 1 26 ? 18.125 -27.995 -95.754 1.00 47.16 24 VAL D O 1
ATOM 4718 N N . VAL D 1 27 ? 16.325 -26.991 -94.850 1.00 45.80 25 VAL D N 1
ATOM 4719 C CA . VAL D 1 27 ? 16.965 -26.687 -93.562 1.00 35.61 25 VAL D CA 1
ATOM 4720 C C . VAL D 1 27 ? 16.100 -27.135 -92.373 1.00 34.19 25 VAL D C 1
ATOM 4721 O O . VAL D 1 27 ? 14.912 -26.840 -92.312 1.00 38.48 25 VAL D O 1
ATOM 4725 N N . ASP D 1 28 ? 16.695 -27.886 -91.456 1.00 38.30 26 ASP D N 1
ATOM 4726 C CA . ASP D 1 28 ? 16.143 -28.059 -90.115 1.00 35.47 26 ASP D CA 1
ATOM 4727 C C . ASP D 1 28 ? 16.899 -27.054 -89.253 1.00 42.68 26 ASP D C 1
ATOM 4728 O O . ASP D 1 28 ? 18.091 -27.233 -88.971 1.00 35.72 26 ASP D O 1
ATOM 4733 N N . ALA D 1 29 ? 16.210 -25.987 -88.861 1.00 39.34 27 ALA D N 1
ATOM 4734 C CA . ALA D 1 29 ? 16.839 -24.904 -88.105 1.00 40.91 27 ALA D CA 1
ATOM 4735 C C . ALA D 1 29 ? 16.969 -25.201 -86.613 1.00 39.08 27 ALA D C 1
ATOM 4736 O O . ALA D 1 29 ? 17.669 -24.496 -85.898 1.00 44.11 27 ALA D O 1
ATOM 4738 N N . THR D 1 30 ? 16.298 -26.256 -86.162 1.00 42.82 28 THR D N 1
ATOM 4739 C CA . THR D 1 30 ? 16.232 -26.631 -84.755 1.00 48.39 28 THR D CA 1
ATOM 4740 C C . THR D 1 30 ? 16.309 -28.168 -84.690 1.00 49.01 28 THR D C 1
ATOM 4741 O O . THR D 1 30 ? 15.283 -28.843 -84.616 1.00 56.06 28 THR D O 1
ATOM 4745 N N . CYS D 1 31 ? 17.525 -28.705 -84.739 1.00 47.67 29 CYS D N 1
ATOM 4746 C CA . CYS D 1 31 ? 17.757 -30.154 -84.839 1.00 53.68 29 CYS D CA 1
ATOM 4747 C C . CYS D 1 31 ? 17.124 -31.010 -83.754 1.00 52.53 29 CYS D C 1
ATOM 4748 O O . CYS D 1 31 ? 16.393 -31.945 -84.065 1.00 55.74 29 CYS D O 1
ATOM 4751 N N . GLY D 1 32 ? 17.429 -30.696 -82.496 1.00 49.27 30 GLY D N 1
ATOM 4752 C CA . GLY D 1 32 ? 16.956 -31.469 -81.354 1.00 56.14 30 GLY D CA 1
ATOM 4753 C C . GLY D 1 32 ? 17.427 -32.909 -81.419 1.00 64.41 30 GLY D C 1
ATOM 4754 O O . GLY D 1 32 ? 18.619 -33.170 -81.577 1.00 68.29 30 GLY D O 1
ATOM 4755 N N . ASN D 1 33 ? 16.481 -33.840 -81.324 1.00 67.58 31 ASN D N 1
ATOM 4756 C CA . ASN D 1 33 ? 16.779 -35.272 -81.404 1.00 69.03 31 ASN D CA 1
ATOM 4757 C C . ASN D 1 33 ? 16.882 -35.806 -82.842 1.00 65.05 31 ASN D C 1
ATOM 4758 O O . ASN D 1 33 ? 17.292 -36.948 -83.063 1.00 64.70 31 ASN D O 1
ATOM 4763 N N . GLY D 1 34 ? 16.498 -34.975 -83.808 1.00 60.07 32 GLY D N 1
ATOM 4764 C CA . GLY D 1 34 ? 16.734 -35.261 -85.218 1.00 55.56 32 GLY D CA 1
ATOM 4765 C C . GLY D 1 34 ? 15.570 -35.813 -86.016 1.00 55.43 32 GLY D C 1
ATOM 4766 O O . GLY D 1 34 ? 15.759 -36.244 -87.154 1.00 49.96 32 GLY D O 1
ATOM 4767 N N . ASN D 1 35 ? 14.376 -35.781 -85.425 1.00 55.86 33 ASN D N 1
ATOM 4768 C CA . ASN D 1 35 ? 13.155 -36.290 -86.048 1.00 57.76 33 ASN D CA 1
ATOM 4769 C C . ASN D 1 35 ? 12.777 -35.554 -87.327 1.00 54.66 33 ASN D C 1
ATOM 4770 O O . ASN D 1 35 ? 12.481 -36.186 -88.343 1.00 58.31 33 ASN D O 1
ATOM 4775 N N . ASP D 1 36 ? 12.798 -34.225 -87.271 1.00 43.49 34 ASP D N 1
ATOM 4776 C CA . ASP D 1 36 ? 12.503 -33.401 -88.434 1.00 46.32 34 ASP D CA 1
ATOM 4777 C C . ASP D 1 36 ? 13.630 -33.476 -89.457 1.00 40.68 34 ASP D C 1
ATOM 4778 O O . ASP D 1 36 ? 13.391 -33.333 -90.647 1.00 50.38 34 ASP D O 1
ATOM 4783 N N . THR D 1 37 ? 14.853 -33.704 -88.987 1.00 49.31 35 THR D N 1
ATOM 4784 C CA . THR D 1 37 ? 16.017 -33.824 -89.866 1.00 45.57 35 THR D CA 1
ATOM 4785 C C . THR D 1 37 ? 15.940 -35.106 -90.688 1.00 46.95 35 THR D C 1
ATOM 4786 O O . THR D 1 37 ? 16.213 -35.089 -91.890 1.00 49.62 35 THR D O 1
ATOM 4790 N N . ALA D 1 38 ? 15.574 -36.207 -90.031 1.00 46.06 36 ALA D N 1
ATOM 4791 C CA . ALA D 1 38 ? 15.356 -37.492 -90.698 1.00 48.95 36 ALA D CA 1
ATOM 4792 C C . ALA D 1 38 ? 14.196 -37.398 -91.686 1.00 51.09 36 ALA D C 1
ATOM 4793 O O . ALA D 1 38 ? 14.308 -37.862 -92.822 1.00 57.67 36 ALA D O 1
ATOM 4795 N N . PHE D 1 39 ? 13.106 -36.768 -91.244 1.00 46.57 37 PHE D N 1
ATOM 4796 C CA . PHE D 1 39 ? 11.932 -36.515 -92.070 1.00 42.09 37 PHE D CA 1
ATOM 4797 C C . PHE D 1 39 ? 12.293 -35.744 -93.338 1.00 42.50 37 PHE D C 1
ATOM 4798 O O . PHE D 1 39 ? 11.920 -36.150 -94.435 1.00 49.94 37 PHE D O 1
ATOM 4806 N N . LEU D 1 40 ? 13.032 -34.650 -93.185 1.00 42.07 38 LEU D N 1
ATOM 4807 C CA . LEU D 1 40 ? 13.486 -33.852 -94.325 1.00 45.48 38 LEU D CA 1
ATOM 4808 C C . LEU D 1 40 ? 14.456 -34.606 -95.244 1.00 46.98 38 LEU D C 1
ATOM 4809 O O . LEU D 1 40 ? 14.489 -34.359 -96.452 1.00 49.41 38 LEU D O 1
ATOM 4814 N N . ALA D 1 41 ? 15.238 -35.516 -94.671 1.00 49.08 39 ALA D N 1
ATOM 4815 C CA . ALA D 1 41 ? 16.221 -36.299 -95.432 1.00 56.99 39 ALA D CA 1
ATOM 4816 C C . ALA D 1 41 ? 15.566 -37.352 -96.325 1.00 54.52 39 ALA D C 1
ATOM 4817 O O . ALA D 1 41 ? 16.017 -37.586 -97.449 1.00 52.80 39 ALA D O 1
ATOM 4819 N N . SER D 1 42 ? 14.500 -37.966 -95.815 1.00 54.73 40 SER D N 1
ATOM 4820 C CA . SER D 1 42 ? 13.730 -38.968 -96.552 1.00 57.13 40 SER D CA 1
ATOM 4821 C C . SER D 1 42 ? 12.952 -38.382 -97.727 1.00 59.46 40 SER D C 1
ATOM 4822 O O . SER D 1 42 ? 12.733 -39.065 -98.732 1.00 69.23 40 SER D O 1
ATOM 4825 N N . LEU D 1 43 ? 12.545 -37.120 -97.601 1.00 55.26 41 LEU D N 1
ATOM 4826 C CA . LEU D 1 43 ? 11.766 -36.447 -98.636 1.00 55.90 41 LEU D CA 1
ATOM 4827 C C . LEU D 1 43 ? 12.633 -35.970 -99.774 1.00 54.30 41 LEU D C 1
ATOM 4828 O O . LEU D 1 43 ? 12.149 -35.784 -100.895 1.00 59.65 41 LEU D O 1
ATOM 4833 N N . VAL D 1 44 ? 13.910 -35.757 -99.477 1.00 56.86 42 VAL D N 1
ATOM 4834 C CA . VAL D 1 44 ? 14.795 -35.039 -100.387 1.00 58.98 42 VAL D CA 1
ATOM 4835 C C . VAL D 1 44 ? 15.657 -35.962 -101.282 1.00 59.96 42 VAL D C 1
ATOM 4836 O O . VAL D 1 44 ? 16.180 -35.534 -102.318 1.00 49.72 42 VAL D O 1
ATOM 4840 N N . GLY D 1 45 ? 15.774 -37.226 -100.882 1.00 63.42 43 GLY D N 1
ATOM 4841 C CA . GLY D 1 45 ? 16.457 -38.235 -101.681 1.00 71.42 43 GLY D CA 1
ATOM 4842 C C . GLY D 1 45 ? 17.971 -38.153 -101.676 1.00 74.74 43 GLY D C 1
ATOM 4843 O O . GLY D 1 45 ? 18.559 -37.366 -100.933 1.00 72.62 43 GLY D O 1
ATOM 4844 N N . GLU D 1 46 ? 18.585 -38.983 -102.520 1.00 79.25 44 GLU D N 1
ATOM 4845 C CA . GLU D 1 46 ? 20.041 -39.128 -102.643 1.00 80.69 44 GLU D CA 1
ATOM 4846 C C . GLU D 1 46 ? 20.749 -37.850 -103.120 1.00 78.50 44 GLU D C 1
ATOM 4847 O O . GLU D 1 46 ? 21.834 -37.516 -102.632 1.00 75.51 44 GLU D O 1
ATOM 4853 N N . ASN D 1 47 ? 20.120 -37.128 -104.045 1.00 77.34 45 ASN D N 1
ATOM 4854 C CA . ASN D 1 47 ? 20.736 -35.949 -104.652 1.00 78.88 45 ASN D CA 1
ATOM 4855 C C . ASN D 1 47 ? 20.353 -34.635 -103.972 1.00 77.80 45 ASN D C 1
ATOM 4856 O O . ASN D 1 47 ? 20.712 -33.552 -104.445 1.00 78.03 45 ASN D O 1
ATOM 4861 N N . GLY D 1 48 ? 19.629 -34.742 -102.859 1.00 75.57 46 GLY D N 1
ATOM 4862 C CA . GLY D 1 48 ? 19.223 -33.580 -102.075 1.00 71.93 46 GLY D CA 1
ATOM 4863 C C . GLY D 1 48 ? 20.125 -33.313 -100.886 1.00 67.48 46 GLY D C 1
ATOM 4864 O O . GLY D 1 48 ? 20.943 -34.156 -100.517 1.00 66.59 46 GLY D O 1
ATOM 4865 N N . ARG D 1 49 ? 19.962 -32.137 -100.285 1.00 62.02 47 ARG D N 1
ATOM 4866 C CA . ARG D 1 49 ? 20.812 -31.686 -99.183 1.00 57.50 47 ARG D CA 1
ATOM 4867 C C . ARG D 1 49 ? 19.980 -31.096 -98.033 1.00 54.63 47 ARG D C 1
ATOM 4868 O O . ARG D 1 49 ? 19.120 -30.240 -98.246 1.00 49.90 47 ARG D O 1
ATOM 4876 N N . VAL D 1 50 ? 20.241 -31.585 -96.822 1.00 53.20 48 VAL D N 1
ATOM 4877 C CA . VAL D 1 50 ? 19.629 -31.073 -95.600 1.00 45.54 48 VAL D CA 1
ATOM 4878 C C . VAL D 1 50 ? 20.699 -30.402 -94.738 1.00 46.56 48 VAL D C 1
ATOM 4879 O O . VAL D 1 50 ? 21.666 -31.041 -94.355 1.00 48.60 48 VAL D O 1
ATOM 4883 N N . PHE D 1 51 ? 20.527 -29.117 -94.440 1.00 48.12 49 PHE D N 1
ATOM 4884 C CA . PHE D 1 51 ? 21.356 -28.446 -93.438 1.00 44.09 49 PHE D CA 1
ATOM 4885 C C . PHE D 1 51 ? 20.681 -28.489 -92.080 1.00 39.11 49 PHE D C 1
ATOM 4886 O O . PHE D 1 51 ? 19.542 -28.066 -91.943 1.00 45.28 49 PHE D O 1
ATOM 4894 N N . GLY D 1 52 ? 21.387 -29.005 -91.079 1.00 44.40 50 GLY D N 1
ATOM 4895 C CA . GLY D 1 52 ? 20.870 -29.066 -89.710 1.00 40.02 50 GLY D CA 1
ATOM 4896 C C . GLY D 1 52 ? 21.665 -28.204 -88.735 1.00 44.37 50 GLY D C 1
ATOM 4897 O O . GLY D 1 52 ? 22.891 -28.166 -88.790 1.00 46.34 50 GLY D O 1
ATOM 4898 N N . PHE D 1 53 ? 20.961 -27.515 -87.839 1.00 42.77 51 PHE D N 1
ATOM 4899 C CA . PHE D 1 53 ? 21.582 -26.613 -86.872 1.00 39.59 51 PHE D CA 1
ATOM 4900 C C . PHE D 1 53 ? 21.107 -26.911 -85.473 1.00 40.45 51 PHE D C 1
ATOM 4901 O O . PHE D 1 53 ? 19.909 -27.114 -85.250 1.00 45.21 51 PHE D O 1
ATOM 4909 N N . ASP D 1 54 ? 22.054 -26.923 -84.538 1.00 47.99 52 ASP D N 1
ATOM 4910 C CA . ASP D 1 54 ? 21.764 -26.861 -83.106 1.00 55.16 52 ASP D CA 1
ATOM 4911 C C . ASP D 1 54 ? 22.952 -26.273 -82.344 1.00 60.76 52 ASP D C 1
ATOM 4912 O O . ASP D 1 54 ? 24.082 -26.295 -82.831 1.00 59.13 52 ASP D O 1
ATOM 4917 N N . ILE D 1 55 ? 22.686 -25.747 -81.151 1.00 63.46 53 ILE D N 1
ATOM 4918 C CA . ILE D 1 55 ? 23.731 -25.141 -80.324 1.00 64.10 53 ILE D CA 1
ATOM 4919 C C . ILE D 1 55 ? 24.269 -26.094 -79.252 1.00 67.98 53 ILE D C 1
ATOM 4920 O O . ILE D 1 55 ? 25.229 -25.769 -78.559 1.00 71.02 53 ILE D O 1
ATOM 4925 N N . GLN D 1 56 ? 23.657 -27.270 -79.136 1.00 69.87 54 GLN D N 1
ATOM 4926 C CA . GLN D 1 56 ? 24.043 -28.258 -78.128 1.00 75.93 54 GLN D CA 1
ATOM 4927 C C . GLN D 1 56 ? 24.771 -29.447 -78.750 1.00 79.79 54 GLN D C 1
ATOM 4928 O O . GLN D 1 56 ? 24.389 -29.923 -79.820 1.00 80.94 54 GLN D O 1
ATOM 4934 N N . ASP D 1 57 ? 25.813 -29.916 -78.063 1.00 84.41 55 ASP D N 1
ATOM 4935 C CA . ASP D 1 57 ? 26.597 -31.081 -78.485 1.00 87.08 55 ASP D CA 1
ATOM 4936 C C . ASP D 1 57 ? 25.808 -32.379 -78.352 1.00 87.95 55 ASP D C 1
ATOM 4937 O O . ASP D 1 57 ? 25.996 -33.312 -79.136 1.00 86.43 55 ASP D O 1
ATOM 4942 N N . LYS D 1 58 ? 24.938 -32.422 -77.344 1.00 89.36 56 LYS D N 1
ATOM 4943 C CA . LYS D 1 58 ? 24.043 -33.548 -77.091 1.00 90.23 56 LYS D CA 1
ATOM 4944 C C . LYS D 1 58 ? 23.058 -33.731 -78.246 1.00 87.38 56 LYS D C 1
ATOM 4945 O O . LYS D 1 58 ? 22.784 -34.858 -78.668 1.00 89.06 56 LYS D O 1
ATOM 4951 N N . ALA D 1 59 ? 22.549 -32.613 -78.759 1.00 83.46 57 ALA D N 1
ATOM 4952 C CA . ALA D 1 59 ? 21.577 -32.615 -79.848 1.00 77.37 57 ALA D CA 1
ATOM 4953 C C . ALA D 1 59 ? 22.184 -33.007 -81.195 1.00 74.76 57 ALA D C 1
ATOM 4954 O O . ALA D 1 59 ? 21.545 -33.711 -81.976 1.00 70.92 57 ALA D O 1
ATOM 4956 N N . ILE D 1 60 ? 23.408 -32.547 -81.457 1.00 71.19 58 ILE D N 1
ATOM 4957 C CA . ILE D 1 60 ? 24.138 -32.900 -82.678 1.00 68.37 58 ILE D CA 1
ATOM 4958 C C . ILE D 1 60 ? 24.476 -34.400 -82.699 1.00 69.64 58 ILE D C 1
ATOM 4959 O O . ILE D 1 60 ? 24.339 -35.057 -83.732 1.00 73.02 58 ILE D O 1
ATOM 4964 N N . ALA D 1 61 ? 24.878 -34.937 -81.549 1.00 71.06 59 ALA D N 1
ATOM 4965 C CA . ALA D 1 61 ? 25.234 -36.354 -81.427 1.00 74.03 59 ALA D CA 1
ATOM 4966 C C . ALA D 1 61 ? 24.034 -37.295 -81.610 1.00 72.13 59 ALA D C 1
ATOM 4967 O O . ALA D 1 61 ? 24.137 -38.322 -82.285 1.00 68.45 59 ALA D O 1
ATOM 4969 N N . ASN D 1 62 ? 22.907 -36.930 -81.002 1.00 69.86 60 ASN D N 1
ATOM 4970 C CA . ASN D 1 62 ? 21.660 -37.679 -81.124 1.00 70.52 60 ASN D CA 1
ATOM 4971 C C . ASN D 1 62 ? 21.088 -37.674 -82.543 1.00 70.61 60 ASN D C 1
ATOM 4972 O O . ASN D 1 62 ? 20.492 -38.663 -82.978 1.00 71.31 60 ASN D O 1
ATOM 4977 N N . THR D 1 63 ? 21.268 -36.555 -83.247 1.00 65.00 61 THR D N 1
ATOM 4978 C CA . THR D 1 63 ? 20.853 -36.420 -84.644 1.00 60.12 61 THR D CA 1
ATOM 4979 C C . THR D 1 63 ? 21.778 -37.219 -85.570 1.00 62.21 61 THR D C 1
ATOM 4980 O O . THR D 1 63 ? 21.310 -37.835 -86.528 1.00 63.59 61 THR D O 1
ATOM 4984 N N . THR D 1 64 ? 23.077 -37.216 -85.271 1.00 63.17 62 THR D N 1
ATOM 4985 C CA . THR D 1 64 ? 24.055 -38.014 -86.022 1.00 66.23 62 THR D CA 1
ATOM 4986 C C . THR D 1 64 ? 23.766 -39.511 -85.879 1.00 67.39 62 THR D C 1
ATOM 4987 O O . THR D 1 64 ? 23.822 -40.246 -86.858 1.00 68.86 62 THR D O 1
ATOM 4991 N N . LYS D 1 65 ? 23.444 -39.940 -84.659 1.00 71.75 63 LYS D N 1
ATOM 4992 C CA . LYS D 1 65 ? 23.084 -41.331 -84.362 1.00 76.76 63 LYS D CA 1
ATOM 4993 C C . LYS D 1 65 ? 21.812 -41.756 -85.111 1.00 74.77 63 LYS D C 1
ATOM 4994 O O . LYS D 1 65 ? 21.793 -42.811 -85.748 1.00 73.28 63 LYS D O 1
ATOM 5000 N N . LYS D 1 66 ? 20.773 -40.917 -85.027 1.00 72.71 64 LYS D N 1
ATOM 5001 C CA . LYS D 1 66 ? 19.502 -41.098 -85.742 1.00 69.99 64 LYS D CA 1
ATOM 5002 C C . LYS D 1 66 ? 19.675 -41.319 -87.241 1.00 67.61 64 LYS D C 1
ATOM 5003 O O . LYS D 1 66 ? 19.164 -42.293 -87.788 1.00 67.10 64 LYS D O 1
ATOM 5009 N N . LEU D 1 67 ? 20.409 -40.417 -87.886 1.00 63.08 65 LEU D N 1
ATOM 5010 C CA . LEU D 1 67 ? 20.559 -40.420 -89.336 1.00 61.55 65 LEU D CA 1
ATOM 5011 C C . LEU D 1 67 ? 21.455 -41.535 -89.848 1.00 64.90 65 LEU D C 1
ATOM 5012 O O . LEU D 1 67 ? 21.258 -42.021 -90.960 1.00 63.80 65 LEU D O 1
ATOM 5017 N N . THR D 1 68 ? 22.442 -41.927 -89.043 1.00 71.85 66 THR D N 1
ATOM 5018 C CA . THR D 1 68 ? 23.360 -43.012 -89.411 1.00 74.98 66 THR D CA 1
ATOM 5019 C C . THR D 1 68 ? 22.633 -44.352 -89.359 1.00 74.41 66 THR D C 1
ATOM 5020 O O . THR D 1 68 ? 22.827 -45.207 -90.226 1.00 74.45 66 THR D O 1
ATOM 5024 N N . ASP D 1 69 ? 21.771 -44.510 -88.358 1.00 75.24 67 ASP D N 1
ATOM 5025 C CA . ASP D 1 69 ? 20.995 -45.733 -88.200 1.00 74.95 67 ASP D CA 1
ATOM 5026 C C . ASP D 1 69 ? 19.911 -45.908 -89.268 1.00 74.72 67 ASP D C 1
ATOM 5027 O O . ASP D 1 69 ? 19.484 -47.031 -89.530 1.00 79.81 67 ASP D O 1
ATOM 5032 N N . LEU D 1 70 ? 19.486 -44.811 -89.893 1.00 71.19 68 LEU D N 1
ATOM 5033 C CA . LEU D 1 70 ? 18.490 -44.880 -90.964 1.00 69.69 68 LEU D CA 1
ATOM 5034 C C . LEU D 1 70 ? 19.113 -44.743 -92.359 1.00 69.35 68 LEU D C 1
ATOM 5035 O O . LEU D 1 70 ? 18.386 -44.578 -93.345 1.00 70.75 68 LEU D O 1
ATOM 5040 N N . ASN D 1 71 ? 20.446 -44.827 -92.430 1.00 67.92 69 ASN D N 1
ATOM 5041 C CA . ASN D 1 71 ? 21.233 -44.619 -93.666 1.00 69.60 69 ASN D CA 1
ATOM 5042 C C . ASN D 1 71 ? 20.900 -43.294 -94.385 1.00 67.72 69 ASN D C 1
ATOM 5043 O O . ASN D 1 71 ? 20.712 -43.254 -95.601 1.00 67.73 69 ASN D O 1
ATOM 5048 N N . LEU D 1 72 ? 20.840 -42.212 -93.613 1.00 68.66 70 LEU D N 1
ATOM 5049 C CA . LEU D 1 72 ? 20.432 -40.900 -94.129 1.00 68.03 70 LEU D CA 1
ATOM 5050 C C . LEU D 1 72 ? 21.467 -39.796 -93.901 1.00 68.00 70 LEU D C 1
ATOM 5051 O O . LEU D 1 72 ? 21.282 -38.670 -94.366 1.00 65.47 70 LEU D O 1
ATOM 5056 N N . ILE D 1 73 ? 22.552 -40.133 -93.201 1.00 68.90 71 ILE D N 1
ATOM 5057 C CA . ILE D 1 73 ? 23.600 -39.175 -92.805 1.00 69.36 71 ILE D CA 1
ATOM 5058 C C . ILE D 1 73 ? 24.374 -38.565 -93.997 1.00 67.51 71 ILE D C 1
ATOM 5059 O O . ILE D 1 73 ? 24.936 -37.468 -93.898 1.00 64.86 71 ILE D O 1
ATOM 5064 N N . ASP D 1 74 ? 24.348 -39.262 -95.129 1.00 68.07 72 ASP D N 1
ATOM 5065 C CA . ASP D 1 74 ? 25.087 -38.876 -96.328 1.00 71.24 72 ASP D CA 1
ATOM 5066 C C . ASP D 1 74 ? 24.605 -37.554 -96.942 1.00 70.11 72 ASP D C 1
ATOM 5067 O O . ASP D 1 74 ? 25.405 -36.784 -97.473 1.00 70.27 72 ASP D O 1
ATOM 5072 N N . ARG D 1 75 ? 23.318 -37.264 -96.847 1.00 68.59 73 ARG D N 1
ATOM 5073 C CA . ARG D 1 75 ? 22.793 -36.040 -97.435 1.00 67.41 73 ARG D CA 1
ATOM 5074 C C . ARG D 1 75 ? 22.584 -34.901 -96.465 1.00 60.78 73 ARG D C 1
ATOM 5075 O O . ARG D 1 75 ? 22.090 -33.857 -96.810 1.00 53.24 73 ARG D O 1
ATOM 5083 N N . VAL D 1 76 ? 22.972 -35.134 -95.240 1.00 57.06 74 VAL D N 1
ATOM 5084 C CA . VAL D 1 76 ? 22.811 -34.129 -94.187 1.00 51.75 74 VAL D CA 1
ATOM 5085 C C . VAL D 1 76 ? 24.136 -33.486 -93.749 1.00 55.81 74 VAL D C 1
ATOM 5086 O O . VAL D 1 76 ? 25.107 -34.180 -93.456 1.00 57.59 74 VAL D O 1
ATOM 5090 N N . THR D 1 77 ? 24.155 -32.155 -93.723 1.00 53.32 75 THR D N 1
ATOM 5091 C CA . THR D 1 77 ? 25.250 -31.385 -93.148 1.00 51.61 75 THR D CA 1
ATOM 5092 C C . THR D 1 77 ? 24.816 -30.834 -91.781 1.00 51.17 75 THR D C 1
ATOM 5093 O O . THR D 1 77 ? 24.013 -29.895 -91.704 1.00 45.72 75 THR D O 1
ATOM 5097 N N . LEU D 1 78 ? 25.337 -31.437 -90.713 1.00 45.72 76 LEU D N 1
ATOM 5098 C CA . LEU D 1 78 ? 25.081 -30.984 -89.345 1.00 47.65 76 LEU D CA 1
ATOM 5099 C C . LEU D 1 78 ? 26.087 -29.925 -88.895 1.00 50.99 76 LEU D C 1
ATOM 5100 O O . LEU D 1 78 ? 27.300 -30.126 -88.974 1.00 54.22 76 LEU D O 1
ATOM 5105 N N . ILE D 1 79 ? 25.568 -28.795 -88.430 1.00 48.51 77 ILE D N 1
ATOM 5106 C CA . ILE D 1 79 ? 26.385 -27.649 -88.059 1.00 47.86 77 ILE D CA 1
ATOM 5107 C C . ILE D 1 79 ? 26.113 -27.265 -86.613 1.00 49.15 77 ILE D C 1
ATOM 5108 O O . ILE D 1 79 ? 24.964 -27.023 -86.236 1.00 52.33 77 ILE D O 1
ATOM 5113 N N . LYS D 1 80 ? 27.165 -27.228 -85.798 1.00 53.25 78 LYS D N 1
ATOM 5114 C CA . LYS D 1 80 ? 27.027 -26.783 -84.414 1.00 54.04 78 LYS D CA 1
ATOM 5115 C C . LYS D 1 80 ? 27.222 -25.267 -84.343 1.00 52.87 78 LYS D C 1
ATOM 5116 O O . LYS D 1 80 ? 28.294 -24.765 -84.004 1.00 50.27 78 LYS D O 1
ATOM 5122 N N . ASP D 1 81 ? 26.164 -24.556 -84.714 1.00 52.99 79 ASP D N 1
ATOM 5123 C CA . ASP D 1 81 ? 26.092 -23.111 -84.629 1.00 48.22 79 ASP D CA 1
ATOM 5124 C C . ASP D 1 81 ? 24.609 -22.765 -84.525 1.00 49.28 79 ASP D C 1
ATOM 5125 O O . ASP D 1 81 ? 23.759 -23.617 -84.771 1.00 47.69 79 ASP D O 1
ATOM 5130 N N . GLY D 1 82 ? 24.306 -21.532 -84.126 1.00 45.86 80 GLY D N 1
ATOM 5131 C CA . GLY D 1 82 ? 22.942 -21.054 -84.064 1.00 43.67 80 GLY D CA 1
ATOM 5132 C C . GLY D 1 82 ? 22.352 -20.795 -85.439 1.00 45.01 80 GLY D C 1
ATOM 5133 O O . GLY D 1 82 ? 23.068 -20.392 -86.354 1.00 37.12 80 GLY D O 1
ATOM 5134 N N . HIS D 1 83 ? 21.040 -21.012 -85.568 1.00 38.06 81 HIS D N 1
ATOM 5135 C CA . HIS D 1 83 ? 20.307 -20.829 -86.821 1.00 32.84 81 HIS D CA 1
ATOM 5136 C C . HIS D 1 83 ? 20.269 -19.387 -87.289 1.00 33.46 81 HIS D C 1
ATOM 5137 O O . HIS D 1 83 ? 20.003 -19.116 -88.459 1.00 33.57 81 HIS D O 1
ATOM 5144 N N . GLN D 1 84 ? 20.540 -18.460 -86.371 1.00 33.96 82 GLN D N 1
ATOM 5145 C CA . GLN D 1 84 ? 20.694 -17.045 -86.719 1.00 36.56 82 GLN D CA 1
ATOM 5146 C C . GLN D 1 84 ? 21.895 -16.806 -87.646 1.00 37.50 82 GLN D C 1
ATOM 5147 O O . GLN D 1 84 ? 21.986 -15.764 -88.291 1.00 40.40 82 GLN D O 1
ATOM 5153 N N . ASN D 1 85 ? 22.789 -17.796 -87.713 1.00 39.26 83 ASN D N 1
ATOM 5154 C CA . ASN D 1 85 ? 23.996 -17.738 -88.531 1.00 43.93 83 ASN D CA 1
ATOM 5155 C C . ASN D 1 85 ? 23.932 -18.622 -89.772 1.00 45.66 83 ASN D C 1
ATOM 5156 O O . ASN D 1 85 ? 24.974 -18.932 -90.349 1.00 42.76 83 ASN D O 1
ATOM 5161 N N . MET D 1 86 ? 22.722 -19.006 -90.190 1.00 43.50 84 MET D N 1
ATOM 5162 C CA . MET D 1 86 ? 22.547 -19.987 -91.280 1.00 39.04 84 MET D CA 1
ATOM 5163 C C . MET D 1 86 ? 23.036 -19.498 -92.641 1.00 37.61 84 MET D C 1
ATOM 5164 O O . MET D 1 86 ? 23.361 -20.301 -93.508 1.00 35.59 84 MET D O 1
ATOM 5169 N N . ASP D 1 87 ? 23.108 -18.181 -92.807 1.00 41.37 85 ASP D N 1
ATOM 5170 C CA . ASP D 1 87 ? 23.597 -17.574 -94.039 1.00 43.51 85 ASP D CA 1
ATOM 5171 C C . ASP D 1 87 ? 25.110 -17.743 -94.255 1.00 50.39 85 ASP D C 1
ATOM 5172 O O . ASP D 1 87 ? 25.590 -17.596 -95.381 1.00 52.14 85 ASP D O 1
ATOM 5177 N N . LYS D 1 88 ? 25.846 -18.059 -93.186 1.00 49.88 86 LYS D N 1
ATOM 5178 C CA . LYS D 1 88 ? 27.293 -18.306 -93.254 1.00 52.76 86 LYS D CA 1
ATOM 5179 C C . LYS D 1 88 ? 27.624 -19.646 -93.902 1.00 49.67 86 LYS D C 1
ATOM 5180 O O . LYS D 1 88 ? 28.736 -19.840 -94.388 1.00 54.29 86 LYS D O 1
ATOM 5186 N N . TYR D 1 89 ? 26.652 -20.553 -93.917 1.00 44.19 87 TYR D N 1
ATOM 5187 C CA . TYR D 1 89 ? 26.878 -21.941 -94.317 1.00 45.17 87 TYR D CA 1
ATOM 5188 C C . TYR D 1 89 ? 26.142 -22.333 -95.590 1.00 47.16 87 TYR D C 1
ATOM 5189 O O . TYR D 1 89 ? 26.446 -23.364 -96.190 1.00 54.79 87 TYR D O 1
ATOM 5198 N N . ILE D 1 90 ? 25.164 -21.516 -95.981 1.00 47.79 88 ILE D N 1
ATOM 5199 C CA . ILE D 1 90 ? 24.286 -21.791 -97.119 1.00 47.75 88 ILE D CA 1
ATOM 5200 C C . ILE D 1 90 ? 24.310 -20.593 -98.072 1.00 53.76 88 ILE D C 1
ATOM 5201 O O . ILE D 1 90 ? 24.110 -19.452 -97.651 1.00 47.18 88 ILE D O 1
ATOM 5206 N N . ASP D 1 91 ? 24.552 -20.859 -99.354 1.00 64.25 89 ASP D N 1
ATOM 5207 C CA . ASP D 1 91 ? 24.608 -19.797 -100.374 1.00 78.69 89 ASP D CA 1
ATOM 5208 C C . ASP D 1 91 ? 23.643 -20.018 -101.547 1.00 77.52 89 ASP D C 1
ATOM 5209 O O . ASP D 1 91 ? 23.404 -19.111 -102.345 1.00 82.25 89 ASP D O 1
ATOM 5214 N N . CYS D 1 92 ? 23.102 -21.230 -101.635 1.00 76.74 90 CYS D N 1
ATOM 5215 C CA . CYS D 1 92 ? 22.100 -21.600 -102.631 1.00 73.81 90 CYS D CA 1
ATOM 5216 C C . CYS D 1 92 ? 20.681 -21.306 -102.112 1.00 73.39 90 CYS D C 1
ATOM 5217 O O . CYS D 1 92 ? 20.476 -21.225 -100.898 1.00 72.97 90 CYS D O 1
ATOM 5220 N N . PRO D 1 93 ? 19.702 -21.113 -103.025 1.00 72.48 91 PRO D N 1
ATOM 5221 C CA . PRO D 1 93 ? 18.291 -21.018 -102.623 1.00 67.16 91 PRO D CA 1
ATOM 5222 C C . PRO D 1 93 ? 17.733 -22.300 -101.996 1.00 62.48 91 PRO D C 1
ATOM 5223 O O . PRO D 1 93 ? 17.983 -23.397 -102.500 1.00 61.05 91 PRO D O 1
ATOM 5227 N N . VAL D 1 94 ? 16.995 -22.151 -100.896 1.00 55.79 92 VAL D N 1
ATOM 5228 C CA . VAL D 1 94 ? 16.409 -23.299 -100.193 1.00 48.74 92 VAL D CA 1
ATOM 5229 C C . VAL D 1 94 ? 14.902 -23.404 -100.443 1.00 44.93 92 VAL D C 1
ATOM 5230 O O . VAL D 1 94 ? 14.213 -22.393 -100.649 1.00 40.85 92 VAL D O 1
ATOM 5234 N N . LYS D 1 95 ? 14.409 -24.637 -100.458 1.00 41.14 93 LYS D N 1
ATOM 5235 C CA . LYS D 1 95 ? 12.989 -24.894 -100.682 1.00 38.86 93 LYS D CA 1
ATOM 5236 C C . LYS D 1 95 ? 12.183 -24.761 -99.397 1.00 42.65 93 LYS D C 1
ATOM 5237 O O . LYS D 1 95 ? 11.074 -24.235 -99.407 1.00 46.60 93 LYS D O 1
ATOM 5243 N N . ALA D 1 96 ? 12.737 -25.254 -98.294 1.00 40.51 94 ALA D N 1
ATOM 5244 C CA . ALA D 1 96 ? 12.021 -25.270 -97.027 1.00 38.83 94 ALA D CA 1
ATOM 5245 C C . ALA D 1 96 ? 12.919 -25.119 -95.805 1.00 37.05 94 ALA D C 1
ATOM 5246 O O . ALA D 1 96 ? 14.072 -25.553 -95.812 1.00 38.36 94 ALA D O 1
ATOM 5248 N N . VAL D 1 97 ? 12.374 -24.483 -94.764 1.00 41.72 95 VAL D N 1
ATOM 5249 C CA . VAL D 1 97 ? 13.027 -24.351 -93.451 1.00 32.20 95 VAL D CA 1
ATOM 5250 C C . VAL D 1 97 ? 12.033 -24.756 -92.356 1.00 33.47 95 VAL D C 1
ATOM 5251 O O . VAL D 1 97 ? 10.916 -24.268 -92.324 1.00 39.39 95 VAL D O 1
ATOM 5255 N N . MET D 1 98 ? 12.430 -25.668 -91.478 1.00 36.47 96 MET D N 1
ATOM 5256 C CA . MET D 1 98 ? 11.595 -26.049 -90.350 1.00 29.74 96 MET D CA 1
ATOM 5257 C C . MET D 1 98 ? 12.112 -25.465 -89.024 1.00 36.64 96 MET D C 1
ATOM 5258 O O . MET D 1 98 ? 13.283 -25.646 -88.662 1.00 36.78 96 MET D O 1
ATOM 5263 N N . PHE D 1 99 ? 11.226 -24.765 -88.317 1.00 37.06 97 PHE D N 1
ATOM 5264 C CA . PHE D 1 99 ? 11.495 -24.258 -86.973 1.00 26.38 97 PHE D CA 1
ATOM 5265 C C . PHE D 1 99 ? 10.578 -24.929 -85.974 1.00 23.36 97 PHE D C 1
ATOM 5266 O O . PHE D 1 99 ? 9.366 -24.965 -86.158 1.00 24.46 97 PHE D O 1
ATOM 5274 N N . ASN D 1 100 ? 11.143 -25.437 -84.915 1.00 29.99 98 ASN D N 1
ATOM 5275 C CA . ASN D 1 100 ? 10.394 -26.012 -83.846 1.00 33.33 98 ASN D CA 1
ATOM 5276 C C . ASN D 1 100 ? 10.801 -25.436 -82.497 1.00 42.44 98 ASN D C 1
ATOM 5277 O O . ASN D 1 100 ? 11.715 -25.907 -81.886 1.00 47.52 98 ASN D O 1
ATOM 5282 N N . LEU D 1 101 ? 10.083 -24.426 -82.039 1.00 43.02 99 LEU D N 1
ATOM 5283 C CA . LEU D 1 101 ? 10.537 -23.482 -81.024 1.00 42.34 99 LEU D CA 1
ATOM 5284 C C . LEU D 1 101 ? 10.316 -23.939 -79.591 1.00 56.45 99 LEU D C 1
ATOM 5285 O O . LEU D 1 101 ? 9.200 -24.271 -79.202 1.00 64.37 99 LEU D O 1
ATOM 5290 N N . GLY D 1 102 ? 11.388 -23.919 -78.804 1.00 63.59 100 GLY D N 1
ATOM 5291 C CA . GLY D 1 102 ? 11.341 -24.310 -77.399 1.00 69.91 100 GLY D CA 1
ATOM 5292 C C . GLY D 1 102 ? 12.644 -24.956 -76.957 1.00 76.53 100 GLY D C 1
ATOM 5293 O O . GLY D 1 102 ? 13.713 -24.612 -77.465 1.00 71.18 100 GLY D O 1
ATOM 5294 N N . TYR D 1 103 ? 12.550 -25.904 -76.025 1.00 78.04 101 TYR D N 1
ATOM 5295 C CA . TYR D 1 103 ? 13.721 -26.575 -75.441 1.00 82.58 101 TYR D CA 1
ATOM 5296 C C . TYR D 1 103 ? 13.888 -28.004 -75.964 1.00 83.09 101 TYR D C 1
ATOM 5297 O O . TYR D 1 103 ? 12.916 -28.613 -76.424 1.00 85.28 101 TYR D O 1
ATOM 5306 N N . LEU D 1 104 ? 15.108 -28.536 -75.862 1.00 78.52 102 LEU D N 1
ATOM 5307 C CA . LEU D 1 104 ? 15.412 -29.919 -76.264 1.00 79.93 102 LEU D CA 1
ATOM 5308 C C . LEU D 1 104 ? 14.678 -30.947 -75.393 1.00 85.46 102 LEU D C 1
ATOM 5309 O O . LEU D 1 104 ? 14.797 -30.906 -74.165 1.00 84.38 102 LEU D O 1
ATOM 5314 N N . PRO D 1 105 ? 13.893 -31.845 -76.030 1.00 91.52 103 PRO D N 1
ATOM 5315 C CA . PRO D 1 105 ? 13.203 -32.956 -75.361 1.00 94.89 103 PRO D CA 1
ATOM 5316 C C . PRO D 1 105 ? 14.145 -33.909 -74.613 1.00 95.94 103 PRO D C 1
ATOM 5317 O O . PRO D 1 105 ? 15.137 -34.383 -75.185 1.00 87.95 103 PRO D O 1
ATOM 5321 N N . SER D 1 106 ? 13.804 -34.167 -73.346 1.00 100.06 104 SER D N 1
ATOM 5322 C CA . SER D 1 106 ? 14.593 -34.980 -72.405 1.00 102.36 104 SER D CA 1
ATOM 5323 C C . SER D 1 106 ? 16.039 -34.486 -72.234 1.00 103.65 104 SER D C 1
ATOM 5324 O O . SER D 1 106 ? 16.991 -35.269 -72.287 1.00 108.44 104 SER D O 1
ATOM 5327 N N . GLY D 1 107 ? 16.181 -33.178 -72.028 1.00 103.79 105 GLY D N 1
ATOM 5328 C CA . GLY D 1 107 ? 17.489 -32.546 -71.837 1.00 103.58 105 GLY D CA 1
ATOM 5329 C C . GLY D 1 107 ? 17.435 -31.334 -70.923 1.00 103.32 105 GLY D C 1
ATOM 5330 O O . GLY D 1 107 ? 16.644 -31.297 -69.977 1.00 104.22 105 GLY D O 1
ATOM 5331 N N . ASP D 1 108 ? 18.280 -30.344 -71.210 1.00 102.72 106 ASP D N 1
ATOM 5332 C CA . ASP D 1 108 ? 18.347 -29.114 -70.417 1.00 101.27 106 ASP D CA 1
ATOM 5333 C C . ASP D 1 108 ? 17.202 -28.164 -70.776 1.00 98.87 106 ASP D C 1
ATOM 5334 O O . ASP D 1 108 ? 17.152 -27.621 -71.885 1.00 95.79 106 ASP D O 1
ATOM 5339 N N . HIS D 1 109 ? 16.298 -27.965 -69.817 1.00 99.18 107 HIS D N 1
ATOM 5340 C CA . HIS D 1 109 ? 15.089 -27.156 -70.007 1.00 100.84 107 HIS D CA 1
ATOM 5341 C C . HIS D 1 109 ? 15.377 -25.652 -70.004 1.00 98.07 107 HIS D C 1
ATOM 5342 O O . HIS D 1 109 ? 14.588 -24.865 -70.538 1.00 97.46 107 HIS D O 1
ATOM 5349 N N . SER D 1 110 ? 16.503 -25.265 -69.402 1.00 95.04 108 SER D N 1
ATOM 5350 C CA . SER D 1 110 ? 16.920 -23.861 -69.341 1.00 91.95 108 SER D CA 1
ATOM 5351 C C . SER D 1 110 ? 17.535 -23.376 -70.657 1.00 88.78 108 SER D C 1
ATOM 5352 O O . SER D 1 110 ? 17.599 -22.170 -70.902 1.00 90.25 108 SER D O 1
ATOM 5355 N N . ILE D 1 111 ? 17.989 -24.314 -71.490 1.00 86.04 109 ILE D N 1
ATOM 5356 C CA . ILE D 1 111 ? 18.502 -23.986 -72.824 1.00 83.13 109 ILE D CA 1
ATOM 5357 C C . ILE D 1 111 ? 17.410 -24.167 -73.886 1.00 80.70 109 ILE D C 1
ATOM 5358 O O . ILE D 1 111 ? 17.094 -25.291 -74.300 1.00 79.65 109 ILE D O 1
ATOM 5363 N N . SER D 1 112 ? 16.838 -23.043 -74.308 1.00 74.70 110 SER D N 1
ATOM 5364 C CA . SER D 1 112 ? 15.776 -23.026 -75.304 1.00 72.71 110 SER D CA 1
ATOM 5365 C C . SER D 1 112 ? 16.017 -21.900 -76.316 1.00 67.80 110 SER D C 1
ATOM 5366 O O . SER D 1 112 ? 16.970 -21.130 -76.172 1.00 67.17 110 SER D O 1
ATOM 5369 N N . THR D 1 113 ? 15.165 -21.821 -77.338 1.00 63.36 111 THR D N 1
ATOM 5370 C CA . THR D 1 113 ? 15.246 -20.772 -78.353 1.00 58.55 111 THR D CA 1
ATOM 5371 C C . THR D 1 113 ? 14.887 -19.413 -77.751 1.00 56.80 111 THR D C 1
ATOM 5372 O O . THR D 1 113 ? 14.039 -19.324 -76.863 1.00 57.04 111 THR D O 1
ATOM 5376 N N . ARG D 1 114 ? 15.548 -18.367 -78.240 1.00 55.74 112 ARG D N 1
ATOM 5377 C CA . ARG D 1 114 ? 15.365 -16.999 -77.757 1.00 54.81 112 ARG D CA 1
ATOM 5378 C C . ARG D 1 114 ? 14.760 -16.134 -78.867 1.00 55.10 112 ARG D C 1
ATOM 5379 O O . ARG D 1 114 ? 15.070 -16.355 -80.038 1.00 55.61 112 ARG D O 1
ATOM 5387 N N . PRO D 1 115 ? 13.890 -15.158 -78.511 1.00 51.64 113 PRO D N 1
ATOM 5388 C CA . PRO D 1 115 ? 13.199 -14.346 -79.522 1.00 43.91 113 PRO D CA 1
ATOM 5389 C C . PRO D 1 115 ? 14.121 -13.603 -80.480 1.00 42.90 113 PRO D C 1
ATOM 5390 O O . PRO D 1 115 ? 13.857 -13.593 -81.681 1.00 45.14 113 PRO D O 1
ATOM 5394 N N . GLU D 1 116 ? 15.191 -13.008 -79.952 1.00 48.44 114 GLU D N 1
ATOM 5395 C CA A GLU D 1 116 ? 16.150 -12.221 -80.735 0.50 46.15 114 GLU D CA 1
ATOM 5396 C CA B GLU D 1 116 ? 16.099 -12.213 -80.781 0.50 44.71 114 GLU D CA 1
ATOM 5397 C C . GLU D 1 116 ? 16.781 -13.052 -81.857 1.00 41.62 114 GLU D C 1
ATOM 5398 O O . GLU D 1 116 ? 16.821 -12.640 -83.023 1.00 40.90 114 GLU D O 1
ATOM 5409 N N . THR D 1 117 ? 17.284 -14.225 -81.477 1.00 34.69 115 THR D N 1
ATOM 5410 C CA . THR D 1 117 ? 17.963 -15.121 -82.412 1.00 36.42 115 THR D CA 1
ATOM 5411 C C . THR D 1 117 ? 17.012 -15.830 -83.390 1.00 40.30 115 THR D C 1
ATOM 5412 O O . THR D 1 117 ? 17.374 -16.066 -84.552 1.00 40.77 115 THR D O 1
ATOM 5416 N N . THR D 1 118 ? 15.805 -16.158 -82.921 1.00 41.01 116 THR D N 1
ATOM 5417 C CA . THR D 1 118 ? 14.762 -16.765 -83.759 1.00 31.97 116 THR D CA 1
ATOM 5418 C C . THR D 1 118 ? 14.353 -15.793 -84.869 1.00 30.81 116 THR D C 1
ATOM 5419 O O . THR D 1 118 ? 14.292 -16.169 -86.029 1.00 36.89 116 THR D O 1
ATOM 5423 N N . ILE D 1 119 ? 14.120 -14.535 -84.498 1.00 35.07 117 ILE D N 1
ATOM 5424 C CA . ILE D 1 119 ? 13.740 -13.475 -85.442 1.00 33.95 117 ILE D CA 1
ATOM 5425 C C . ILE D 1 119 ? 14.824 -13.231 -86.492 1.00 33.65 117 ILE D C 1
ATOM 5426 O O . ILE D 1 119 ? 14.519 -13.102 -87.684 1.00 43.58 117 ILE D O 1
ATOM 5431 N N . GLN D 1 120 ? 16.080 -13.204 -86.041 1.00 37.41 118 GLN D N 1
ATOM 5432 C CA . GLN D 1 120 ? 17.257 -13.178 -86.923 1.00 33.77 118 GLN D CA 1
ATOM 5433 C C . GLN D 1 120 ? 17.277 -14.342 -87.912 1.00 32.32 118 GLN D C 1
ATOM 5434 O O . GLN D 1 120 ? 17.389 -14.128 -89.125 1.00 27.10 118 GLN D O 1
ATOM 5440 N N . ALA D 1 121 ? 17.175 -15.560 -87.380 1.00 20.77 119 ALA D N 1
ATOM 5441 C CA . ALA D 1 121 ? 17.109 -16.782 -88.187 1.00 29.76 119 ALA D CA 1
ATOM 5442 C C . ALA D 1 121 ? 15.968 -16.778 -89.196 1.00 34.42 119 ALA D C 1
ATOM 5443 O O . ALA D 1 121 ? 16.139 -17.245 -90.314 1.00 38.38 119 ALA D O 1
ATOM 5445 N N . LEU D 1 122 ? 14.815 -16.258 -88.784 1.00 33.21 120 LEU D N 1
ATOM 5446 C CA . LEU D 1 122 ? 13.656 -16.154 -89.646 1.00 32.45 120 LEU D CA 1
ATOM 5447 C C . LEU D 1 122 ? 13.897 -15.193 -90.793 1.00 33.59 120 LEU D C 1
ATOM 5448 O O . LEU D 1 122 ? 13.465 -15.463 -91.902 1.00 38.67 120 LEU D O 1
ATOM 5453 N N . SER D 1 123 ? 14.580 -14.079 -90.525 1.00 36.00 121 SER D N 1
ATOM 5454 C CA . SER D 1 123 ? 15.007 -13.137 -91.572 1.00 39.99 121 SER D CA 1
ATOM 5455 C C . SER D 1 123 ? 15.977 -13.763 -92.570 1.00 41.74 121 SER D C 1
ATOM 5456 O O . SER D 1 123 ? 15.878 -13.519 -93.778 1.00 44.41 121 SER D O 1
ATOM 5459 N N . LYS D 1 124 ? 16.908 -14.561 -92.054 1.00 40.82 122 LYS D N 1
ATOM 5460 C CA . LYS D 1 124 ? 17.892 -15.253 -92.883 1.00 41.00 122 LYS D CA 1
ATOM 5461 C C . LYS D 1 124 ? 17.231 -16.345 -93.720 1.00 42.40 122 LYS D C 1
ATOM 5462 O O . LYS D 1 124 ? 17.511 -16.464 -94.919 1.00 42.22 122 LYS D O 1
ATOM 5468 N N . ALA D 1 125 ? 16.350 -17.122 -93.084 1.00 34.11 123 ALA D N 1
ATOM 5469 C CA . ALA D 1 125 ? 15.544 -18.143 -93.767 1.00 35.09 123 ALA D CA 1
ATOM 5470 C C . ALA D 1 125 ? 14.662 -17.552 -94.872 1.00 38.44 123 ALA D C 1
ATOM 5471 O O . ALA D 1 125 ? 14.601 -18.102 -95.970 1.00 38.27 123 ALA D O 1
ATOM 5473 N N . MET D 1 126 ? 14.022 -16.417 -94.585 1.00 35.78 124 MET D N 1
ATOM 5474 C CA . MET D 1 126 ? 13.236 -15.680 -95.574 1.00 34.91 124 MET D CA 1
ATOM 5475 C C . MET D 1 126 ? 14.062 -15.171 -96.761 1.00 40.88 124 MET D C 1
ATOM 5476 O O . MET D 1 126 ? 13.576 -15.156 -97.893 1.00 44.74 124 MET D O 1
ATOM 5481 N N . GLU D 1 127 ? 15.300 -14.748 -96.504 1.00 48.81 125 GLU D N 1
ATOM 5482 C CA . GLU D 1 127 ? 16.232 -14.352 -97.576 1.00 49.21 125 GLU D CA 1
ATOM 5483 C C . GLU D 1 127 ? 16.671 -15.546 -98.432 1.00 42.20 125 GLU D C 1
ATOM 5484 O O . GLU D 1 127 ? 16.731 -15.453 -99.658 1.00 41.10 125 GLU D O 1
ATOM 5490 N N . LEU D 1 128 ? 16.954 -16.664 -97.770 1.00 38.98 126 LEU D N 1
ATOM 5491 C CA . LEU D 1 128 ? 17.428 -17.888 -98.416 1.00 40.18 126 LEU D CA 1
ATOM 5492 C C . LEU D 1 128 ? 16.378 -18.654 -99.218 1.00 43.70 126 LEU D C 1
ATOM 5493 O O . LEU D 1 128 ? 16.738 -19.453 -100.076 1.00 52.79 126 LEU D O 1
ATOM 5498 N N . LEU D 1 129 ? 15.095 -18.431 -98.930 1.00 45.07 127 LEU D N 1
ATOM 5499 C CA . LEU D 1 129 ? 14.005 -19.127 -99.625 1.00 42.63 127 LEU D CA 1
ATOM 5500 C C . LEU D 1 129 ? 13.936 -18.814 -101.115 1.00 44.88 127 LEU D C 1
ATOM 5501 O O . LEU D 1 129 ? 14.073 -17.657 -101.533 1.00 39.12 127 LEU D O 1
ATOM 5506 N N . VAL D 1 130 ? 13.727 -19.860 -101.908 1.00 37.51 128 VAL D N 1
ATOM 5507 C CA . VAL D 1 130 ? 13.353 -19.689 -103.305 1.00 48.11 128 VAL D CA 1
ATOM 5508 C C . VAL D 1 130 ? 11.879 -19.262 -103.341 1.00 51.53 128 VAL D C 1
ATOM 5509 O O . VAL D 1 130 ? 11.119 -19.584 -102.417 1.00 53.55 128 VAL D O 1
ATOM 5513 N N . THR D 1 131 ? 11.488 -18.502 -104.366 1.00 50.60 129 THR D N 1
ATOM 5514 C CA . THR D 1 131 ? 10.083 -18.167 -104.573 1.00 48.89 129 THR D CA 1
ATOM 5515 C C . THR D 1 131 ? 9.276 -19.449 -104.702 1.00 50.41 129 THR D C 1
ATOM 5516 O O . THR D 1 131 ? 9.659 -20.365 -105.439 1.00 47.63 129 THR D O 1
ATOM 5520 N N . GLY D 1 132 ? 8.193 -19.521 -103.928 1.00 47.84 130 GLY D N 1
ATOM 5521 C CA . GLY D 1 132 ? 7.391 -20.730 -103.814 1.00 43.45 130 GLY D CA 1
ATOM 5522 C C . GLY D 1 132 ? 7.920 -21.673 -102.753 1.00 43.25 130 GLY D C 1
ATOM 5523 O O . GLY D 1 132 ? 7.497 -22.828 -102.683 1.00 47.78 130 GLY D O 1
ATOM 5524 N N . GLY D 1 133 ? 8.847 -21.184 -101.930 1.00 43.53 131 GLY D N 1
ATOM 5525 C CA . GLY D 1 133 ? 9.392 -21.959 -100.811 1.00 41.37 131 GLY D CA 1
ATOM 5526 C C . GLY D 1 133 ? 8.627 -21.730 -99.519 1.00 42.16 131 GLY D C 1
ATOM 5527 O O . GLY D 1 133 ? 7.859 -20.780 -99.420 1.00 41.19 131 GLY D O 1
ATOM 5528 N N . ILE D 1 134 ? 8.843 -22.588 -98.524 1.00 41.18 132 ILE D N 1
ATOM 5529 C CA . ILE D 1 134 ? 8.067 -22.528 -97.287 1.00 36.35 132 ILE D CA 1
ATOM 5530 C C . ILE D 1 134 ? 8.908 -22.568 -95.997 1.00 37.71 132 ILE D C 1
ATOM 5531 O O . ILE D 1 134 ? 9.864 -23.316 -95.894 1.00 31.98 132 ILE D O 1
ATOM 5536 N N . ILE D 1 135 ? 8.547 -21.734 -95.028 1.00 32.80 133 ILE D N 1
ATOM 5537 C CA . ILE D 1 135 ? 9.008 -21.893 -93.651 1.00 31.15 133 ILE D CA 1
ATOM 5538 C C . ILE D 1 135 ? 7.835 -22.319 -92.771 1.00 29.09 133 ILE D C 1
ATOM 5539 O O . ILE D 1 135 ? 6.801 -21.678 -92.786 1.00 35.61 133 ILE D O 1
ATOM 5544 N N . THR D 1 136 ? 7.994 -23.407 -92.024 1.00 27.43 134 THR D N 1
ATOM 5545 C CA . THR D 1 136 ? 7.050 -23.767 -90.984 1.00 32.44 134 THR D CA 1
ATOM 5546 C C . THR D 1 136 ? 7.651 -23.541 -89.594 1.00 39.68 134 THR D C 1
ATOM 5547 O O . THR D 1 136 ? 8.793 -23.918 -89.316 1.00 41.26 134 THR D O 1
ATOM 5551 N N . VAL D 1 137 ? 6.867 -22.911 -88.729 1.00 38.91 135 VAL D N 1
ATOM 5552 C CA . VAL D 1 137 ? 7.279 -22.593 -87.370 1.00 25.07 135 VAL D CA 1
ATOM 5553 C C . VAL D 1 137 ? 6.241 -23.184 -86.444 1.00 30.33 135 VAL D C 1
ATOM 5554 O O . VAL D 1 137 ? 5.107 -22.720 -86.430 1.00 34.34 135 VAL D O 1
ATOM 5558 N N . VAL D 1 138 ? 6.602 -24.230 -85.703 1.00 30.27 136 VAL D N 1
ATOM 5559 C CA . VAL D 1 138 ? 5.716 -24.733 -84.657 1.00 30.58 136 VAL D CA 1
ATOM 5560 C C . VAL D 1 138 ? 6.145 -24.034 -83.365 1.00 33.53 136 VAL D C 1
ATOM 5561 O O . VAL D 1 138 ? 7.301 -24.148 -82.946 1.00 31.34 136 VAL D O 1
ATOM 5565 N N . ILE D 1 139 ? 5.216 -23.293 -82.762 1.00 38.02 137 ILE D N 1
ATOM 5566 C CA . ILE D 1 139 ? 5.490 -22.486 -81.577 1.00 28.93 137 ILE D CA 1
ATOM 5567 C C . ILE D 1 139 ? 4.939 -23.151 -80.321 1.00 30.99 137 ILE D C 1
ATOM 5568 O O . ILE D 1 139 ? 3.750 -23.419 -80.219 1.00 25.26 137 ILE D O 1
ATOM 5573 N N . TYR D 1 140 ? 5.824 -23.435 -79.375 1.00 34.85 138 TYR D N 1
ATOM 5574 C CA . TYR D 1 140 ? 5.427 -23.944 -78.070 1.00 35.52 138 TYR D CA 1
ATOM 5575 C C . TYR D 1 140 ? 5.605 -22.809 -77.078 1.00 38.24 138 TYR D C 1
ATOM 5576 O O . TYR D 1 140 ? 6.606 -22.090 -77.118 1.00 44.07 138 TYR D O 1
ATOM 5585 N N . TYR D 1 141 ? 4.628 -22.658 -76.186 1.00 35.36 139 TYR D N 1
ATOM 5586 C CA . TYR D 1 141 ? 4.529 -21.467 -75.346 1.00 33.60 139 TYR D CA 1
ATOM 5587 C C . TYR D 1 141 ? 3.954 -21.730 -73.950 1.00 30.86 139 TYR D C 1
ATOM 5588 O O . TYR D 1 141 ? 3.422 -20.832 -73.305 1.00 34.01 139 TYR D O 1
ATOM 5597 N N . GLY D 1 142 ? 4.088 -22.969 -73.490 1.00 27.61 140 GLY D N 1
ATOM 5598 C CA . GLY D 1 142 ? 3.562 -23.394 -72.200 1.00 31.32 140 GLY D CA 1
ATOM 5599 C C . GLY D 1 142 ? 4.324 -22.903 -70.983 1.00 39.35 140 GLY D C 1
ATOM 5600 O O . GLY D 1 142 ? 3.786 -22.886 -69.872 1.00 46.08 140 GLY D O 1
ATOM 5601 N N . GLY D 1 143 ? 5.575 -22.509 -71.179 1.00 39.32 141 GLY D N 1
ATOM 5602 C CA . GLY D 1 143 ? 6.397 -22.021 -70.071 1.00 44.50 141 GLY D CA 1
ATOM 5603 C C . GLY D 1 143 ? 6.700 -20.551 -70.238 1.00 42.72 141 GLY D C 1
ATOM 5604 O O . GLY D 1 143 ? 6.248 -19.938 -71.204 1.00 42.30 141 GLY D O 1
ATOM 5605 N N . ASP D 1 144 ? 7.469 -19.991 -69.306 1.00 43.39 142 ASP D N 1
ATOM 5606 C CA . ASP D 1 144 ? 7.834 -18.563 -69.328 1.00 44.56 142 ASP D CA 1
ATOM 5607 C C . ASP D 1 144 ? 8.613 -18.153 -70.578 1.00 48.30 142 ASP D C 1
ATOM 5608 O O . ASP D 1 144 ? 8.342 -17.105 -71.167 1.00 40.75 142 ASP D O 1
ATOM 5613 N N . THR D 1 145 ? 9.558 -18.998 -70.985 1.00 51.79 143 THR D N 1
ATOM 5614 C CA . THR D 1 145 ? 10.454 -18.689 -72.098 1.00 48.26 143 THR D CA 1
ATOM 5615 C C . THR D 1 145 ? 9.759 -18.875 -73.444 1.00 46.42 143 THR D C 1
ATOM 5616 O O . THR D 1 145 ? 10.012 -18.122 -74.386 1.00 52.69 143 THR D O 1
ATOM 5620 N N . GLY D 1 146 ? 8.891 -19.880 -73.521 1.00 46.22 144 GLY D N 1
ATOM 5621 C CA . GLY D 1 146 ? 8.119 -20.156 -74.724 1.00 41.29 144 GLY D CA 1
ATOM 5622 C C . GLY D 1 146 ? 7.072 -19.088 -74.936 1.00 38.56 144 GLY D C 1
ATOM 5623 O O . GLY D 1 146 ? 6.850 -18.640 -76.063 1.00 43.95 144 GLY D O 1
ATOM 5624 N N . PHE D 1 147 ? 6.436 -18.683 -73.837 1.00 36.12 145 PHE D N 1
ATOM 5625 C CA . PHE D 1 147 ? 5.407 -17.654 -73.850 1.00 36.22 145 PHE D CA 1
ATOM 5626 C C . PHE D 1 147 ? 5.968 -16.320 -74.305 1.00 42.39 145 PHE D C 1
ATOM 5627 O O . PHE D 1 147 ? 5.314 -15.610 -75.064 1.00 47.81 145 PHE D O 1
ATOM 5635 N N . GLU D 1 148 ? 7.175 -15.987 -73.841 1.00 46.78 146 GLU D N 1
ATOM 5636 C CA . GLU D 1 148 ? 7.816 -14.709 -74.166 1.00 41.55 146 GLU D CA 1
ATOM 5637 C C . GLU D 1 148 ? 8.262 -14.630 -75.624 1.00 36.63 146 GLU D C 1
ATOM 5638 O O . GLU D 1 148 ? 8.262 -13.562 -76.231 1.00 40.23 146 GLU D O 1
ATOM 5644 N N . GLU D 1 149 ? 8.622 -15.783 -76.169 1.00 39.09 147 GLU D N 1
ATOM 5645 C CA . GLU D 1 149 ? 9.063 -15.936 -77.543 1.00 34.31 147 GLU D CA 1
ATOM 5646 C C . GLU D 1 149 ? 7.919 -15.844 -78.547 1.00 36.78 147 GLU D C 1
ATOM 5647 O O . GLU D 1 149 ? 8.055 -15.197 -79.592 1.00 42.28 147 GLU D O 1
ATOM 5653 N N . LYS D 1 150 ? 6.800 -16.495 -78.229 1.00 39.53 148 LYS D N 1
ATOM 5654 C CA . LYS D 1 150 ? 5.581 -16.419 -79.035 1.00 29.68 148 LYS D CA 1
ATOM 5655 C C . LYS D 1 150 ? 5.176 -14.982 -79.342 1.00 33.83 148 LYS D C 1
ATOM 5656 O O . LYS D 1 150 ? 4.935 -14.642 -80.494 1.00 36.62 148 LYS D O 1
ATOM 5662 N N . GLU D 1 151 ? 5.146 -14.143 -78.306 1.00 33.64 149 GLU D N 1
ATOM 5663 C CA . GLU D 1 151 ? 4.727 -12.743 -78.405 1.00 34.73 149 GLU D CA 1
ATOM 5664 C C . GLU D 1 151 ? 5.586 -11.955 -79.369 1.00 31.96 149 GLU D C 1
ATOM 5665 O O . GLU D 1 151 ? 5.065 -11.241 -80.227 1.00 45.00 149 GLU D O 1
ATOM 5671 N N . LYS D 1 152 ? 6.904 -12.094 -79.232 1.00 36.48 150 LYS D N 1
ATOM 5672 C CA . LYS D 1 152 ? 7.857 -11.362 -80.087 1.00 36.58 150 LYS D CA 1
ATOM 5673 C C . LYS D 1 152 ? 7.929 -11.873 -81.521 1.00 31.64 150 LYS D C 1
ATOM 5674 O O . LYS D 1 152 ? 7.934 -11.070 -82.460 1.00 25.58 150 LYS D O 1
ATOM 5680 N N . VAL D 1 153 ? 7.979 -13.195 -81.685 1.00 29.97 151 VAL D N 1
ATOM 5681 C CA . VAL D 1 153 ? 7.998 -13.817 -83.024 1.00 30.73 151 VAL D CA 1
ATOM 5682 C C . VAL D 1 153 ? 6.771 -13.414 -83.839 1.00 25.72 151 VAL D C 1
ATOM 5683 O O . VAL D 1 153 ? 6.896 -12.972 -84.990 1.00 40.21 151 VAL D O 1
ATOM 5687 N N . LEU D 1 154 ? 5.597 -13.528 -83.224 1.00 25.90 152 LEU D N 1
ATOM 5688 C CA . LEU D 1 154 ? 4.345 -13.105 -83.847 1.00 24.93 152 LEU D CA 1
ATOM 5689 C C . LEU D 1 154 ? 4.271 -11.608 -84.127 1.00 35.11 152 LEU D C 1
ATOM 5690 O O . LEU D 1 154 ? 3.764 -11.208 -85.176 1.00 36.47 152 LEU D O 1
ATOM 5695 N N . GLU D 1 155 ? 4.783 -10.786 -83.207 1.00 36.04 153 GLU D N 1
ATOM 5696 C CA . GLU D 1 155 ? 4.890 -9.337 -83.440 1.00 35.64 153 GLU D CA 1
ATOM 5697 C C . GLU D 1 155 ? 5.778 -8.995 -84.637 1.00 33.61 153 GLU D C 1
ATOM 5698 O O . GLU D 1 155 ? 5.414 -8.146 -85.454 1.00 36.70 153 GLU D O 1
ATOM 5704 N N . PHE D 1 156 ? 6.940 -9.646 -84.715 1.00 25.04 154 PHE D N 1
ATOM 5705 C CA . PHE D 1 156 ? 7.831 -9.555 -85.871 1.00 37.79 154 PHE D CA 1
ATOM 5706 C C . PHE D 1 156 ? 7.179 -9.974 -87.184 1.00 31.08 154 PHE D C 1
ATOM 5707 O O . PHE D 1 156 ? 7.254 -9.227 -88.157 1.00 37.99 154 PHE D O 1
ATOM 5715 N N . LEU D 1 157 ? 6.574 -11.166 -87.213 1.00 36.77 155 LEU D N 1
ATOM 5716 C CA . LEU D 1 157 ? 5.980 -11.723 -88.447 1.00 31.21 155 LEU D CA 1
ATOM 5717 C C . LEU D 1 157 ? 4.777 -10.944 -88.964 1.00 37.29 155 LEU D C 1
ATOM 5718 O O . LEU D 1 157 ? 4.487 -10.990 -90.157 1.00 40.91 155 LEU D O 1
ATOM 5723 N N . LYS D 1 158 ? 4.092 -10.220 -88.075 1.00 40.57 156 LYS D N 1
ATOM 5724 C CA . LYS D 1 158 ? 3.012 -9.315 -88.478 1.00 42.55 156 LYS D CA 1
ATOM 5725 C C . LYS D 1 158 ? 3.494 -8.195 -89.398 1.00 39.35 156 LYS D C 1
ATOM 5726 O O . LYS D 1 158 ? 2.726 -7.675 -90.206 1.00 42.44 156 LYS D O 1
ATOM 5732 N N . GLY D 1 159 ? 4.767 -7.830 -89.275 1.00 39.33 157 GLY D N 1
ATOM 5733 C CA . GLY D 1 159 ? 5.347 -6.759 -90.076 1.00 30.97 157 GLY D CA 1
ATOM 5734 C C . GLY D 1 159 ? 5.940 -7.154 -91.422 1.00 34.86 157 GLY D C 1
ATOM 5735 O O . GLY D 1 159 ? 6.325 -6.286 -92.211 1.00 34.52 157 GLY D O 1
ATOM 5736 N N . VAL D 1 160 ? 6.015 -8.457 -91.688 1.00 36.80 158 VAL D N 1
ATOM 5737 C CA . VAL D 1 160 ? 6.582 -8.984 -92.934 1.00 35.26 158 VAL D CA 1
ATOM 5738 C C . VAL D 1 160 ? 5.749 -8.521 -94.137 1.00 35.68 158 VAL D C 1
ATOM 5739 O O . VAL D 1 160 ? 4.514 -8.558 -94.088 1.00 36.70 158 VAL D O 1
ATOM 5743 N N . ASP D 1 161 ? 6.428 -8.057 -95.188 1.00 41.56 159 ASP D N 1
ATOM 5744 C CA . ASP D 1 161 ? 5.775 -7.529 -96.398 1.00 41.05 159 ASP D CA 1
ATOM 5745 C C . ASP D 1 161 ? 4.881 -8.565 -97.070 1.00 42.36 159 ASP D C 1
ATOM 5746 O O . ASP D 1 161 ? 5.366 -9.611 -97.524 1.00 43.25 159 ASP D O 1
ATOM 5751 N N . GLN D 1 162 ? 3.585 -8.251 -97.142 1.00 41.41 160 GLN D N 1
ATOM 5752 C CA . GLN D 1 162 ? 2.579 -9.155 -97.718 1.00 45.79 160 GLN D CA 1
ATOM 5753 C C . GLN D 1 162 ? 2.711 -9.347 -99.235 1.00 45.28 160 GLN D C 1
ATOM 5754 O O . GLN D 1 162 ? 2.257 -10.358 -99.780 1.00 43.54 160 GLN D O 1
ATOM 5760 N N . LYS D 1 163 ? 3.355 -8.381 -99.890 1.00 49.15 161 LYS D N 1
ATOM 5761 C CA . LYS D 1 163 ? 3.672 -8.439 -101.324 1.00 51.96 161 LYS D CA 1
ATOM 5762 C C . LYS D 1 163 ? 4.760 -9.474 -101.623 1.00 51.00 161 LYS D C 1
ATOM 5763 O O . LYS D 1 163 ? 4.847 -9.985 -102.748 1.00 46.44 161 LYS D O 1
ATOM 5769 N N . LYS D 1 164 ? 5.574 -9.777 -100.608 1.00 41.33 162 LYS D N 1
ATOM 5770 C CA . LYS D 1 164 ? 6.697 -10.691 -100.742 1.00 41.70 162 LYS D CA 1
ATOM 5771 C C . LYS D 1 164 ? 6.443 -12.039 -100.055 1.00 43.72 162 LYS D C 1
ATOM 5772 O O . LYS D 1 164 ? 6.896 -13.086 -100.539 1.00 36.93 162 LYS D O 1
ATOM 5778 N N . PHE D 1 165 ? 5.728 -12.014 -98.930 1.00 36.64 163 PHE D N 1
ATOM 5779 C CA . PHE D 1 165 ? 5.462 -13.242 -98.170 1.00 37.99 163 PHE D CA 1
ATOM 5780 C C . PHE D 1 165 ? 4.008 -13.381 -97.729 1.00 36.05 163 PHE D C 1
ATOM 5781 O O . PHE D 1 165 ? 3.352 -12.392 -97.387 1.00 30.42 163 PHE D O 1
ATOM 5789 N N . ILE D 1 166 ? 3.526 -14.622 -97.737 1.00 34.07 164 ILE D N 1
ATOM 5790 C CA . ILE D 1 166 ? 2.268 -15.000 -97.107 1.00 33.86 164 ILE D CA 1
ATOM 5791 C C . ILE D 1 166 ? 2.586 -15.538 -95.712 1.00 36.53 164 ILE D C 1
ATOM 5792 O O . ILE D 1 166 ? 3.301 -16.522 -95.577 1.00 43.13 164 ILE D O 1
ATOM 5797 N N . VAL D 1 167 ? 2.068 -14.897 -94.674 1.00 40.19 165 VAL D N 1
ATOM 5798 C CA . VAL D 1 167 ? 2.268 -15.417 -93.317 1.00 34.54 165 VAL D CA 1
ATOM 5799 C C . VAL D 1 167 ? 0.930 -15.911 -92.749 1.00 35.30 165 VAL D C 1
ATOM 5800 O O . VAL D 1 167 ? 0.038 -15.133 -92.443 1.00 32.40 165 VAL D O 1
ATOM 5804 N N . GLN D 1 168 ? 0.801 -17.221 -92.617 1.00 34.62 166 GLN D N 1
ATOM 5805 C CA . GLN D 1 168 ? -0.444 -17.816 -92.194 1.00 31.20 166 GLN D CA 1
ATOM 5806 C C . GLN D 1 168 ? -0.290 -18.417 -90.805 1.00 22.25 166 GLN D C 1
ATOM 5807 O O . GLN D 1 168 ? 0.610 -19.223 -90.569 1.00 28.30 166 GLN D O 1
ATOM 5813 N N . ARG D 1 169 ? -1.192 -18.056 -89.895 1.00 33.49 167 ARG D N 1
ATOM 5814 C CA . ARG D 1 169 ? -1.194 -18.640 -88.553 1.00 23.17 167 ARG D CA 1
ATOM 5815 C C . ARG D 1 169 ? -2.358 -19.623 -88.358 1.00 25.67 167 ARG D C 1
ATOM 5816 O O . ARG D 1 169 ? -3.489 -19.326 -88.697 1.00 27.10 167 ARG D O 1
ATOM 5824 N N . THR D 1 170 ? -2.068 -20.781 -87.787 1.00 30.25 168 THR D N 1
ATOM 5825 C CA . THR D 1 170 ? -3.083 -21.793 -87.517 1.00 36.12 168 THR D CA 1
ATOM 5826 C C . THR D 1 170 ? -3.159 -22.048 -86.013 1.00 34.18 168 THR D C 1
ATOM 5827 O O . THR D 1 170 ? -2.147 -22.257 -85.360 1.00 29.78 168 THR D O 1
ATOM 5831 N N . ASP D 1 171 ? -4.373 -22.028 -85.471 1.00 39.37 169 ASP D N 1
ATOM 5832 C CA . ASP D 1 171 ? -4.574 -21.947 -84.036 1.00 39.27 169 ASP D CA 1
ATOM 5833 C C . ASP D 1 171 ? -5.813 -22.741 -83.643 1.00 35.67 169 ASP D C 1
ATOM 5834 O O . ASP D 1 171 ? -6.858 -22.610 -84.271 1.00 32.94 169 ASP D O 1
ATOM 5839 N N . PHE D 1 172 ? -5.684 -23.558 -82.600 1.00 27.45 170 PHE D N 1
ATOM 5840 C CA . PHE D 1 172 ? -6.789 -24.337 -82.062 1.00 26.48 170 PHE D CA 1
ATOM 5841 C C . PHE D 1 172 ? -7.393 -23.621 -80.866 1.00 37.87 170 PHE D C 1
ATOM 5842 O O . PHE D 1 172 ? -6.905 -23.739 -79.734 1.00 32.49 170 PHE D O 1
ATOM 5850 N N . ILE D 1 173 ? -8.464 -22.877 -81.135 1.00 34.29 171 ILE D N 1
ATOM 5851 C CA . ILE D 1 173 ? -8.941 -21.864 -80.200 1.00 38.46 171 ILE D CA 1
ATOM 5852 C C . ILE D 1 173 ? -9.824 -22.355 -79.051 1.00 36.49 171 ILE D C 1
ATOM 5853 O O . ILE D 1 173 ? -10.147 -21.588 -78.153 1.00 35.22 171 ILE D O 1
ATOM 5858 N N . ASN D 1 174 ? -10.194 -23.632 -79.073 1.00 35.69 172 ASN D N 1
ATOM 5859 C CA . ASN D 1 174 ? -11.037 -24.184 -78.024 1.00 34.53 172 ASN D CA 1
ATOM 5860 C C . ASN D 1 174 ? -10.296 -25.150 -77.110 1.00 35.10 172 ASN D C 1
ATOM 5861 O O . ASN D 1 174 ? -10.901 -25.787 -76.249 1.00 39.39 172 ASN D O 1
ATOM 5866 N N . GLN D 1 175 ? -8.992 -25.272 -77.328 1.00 35.67 173 GLN D N 1
ATOM 5867 C CA . GLN D 1 175 ? -8.141 -26.104 -76.495 1.00 39.92 173 GLN D CA 1
ATOM 5868 C C . GLN D 1 175 ? -7.462 -25.271 -75.418 1.00 42.40 173 GLN D C 1
ATOM 5869 O O . GLN D 1 175 ? -7.037 -24.140 -75.673 1.00 46.33 173 GLN D O 1
ATOM 5875 N N . ALA D 1 176 ? -7.377 -25.838 -74.216 1.00 48.29 174 ALA D N 1
ATOM 5876 C CA . ALA D 1 176 ? -6.639 -25.236 -73.106 1.00 52.37 174 ALA D CA 1
ATOM 5877 C C . ALA D 1 176 ? -5.202 -25.746 -73.093 1.00 53.44 174 ALA D C 1
ATOM 5878 O O . ALA D 1 176 ? -4.811 -26.528 -73.967 1.00 45.09 174 ALA D O 1
ATOM 5880 N N . ASN D 1 177 ? -4.439 -25.298 -72.093 1.00 54.01 175 ASN D N 1
ATOM 5881 C CA . ASN D 1 177 ? -3.046 -25.706 -71.860 1.00 53.56 175 ASN D CA 1
ATOM 5882 C C . ASN D 1 177 ? -2.108 -25.489 -73.056 1.00 50.88 175 ASN D C 1
ATOM 5883 O O . ASN D 1 177 ? -1.353 -26.382 -73.434 1.00 49.08 175 ASN D O 1
ATOM 5888 N N . CYS D 1 178 ? -2.187 -24.295 -73.641 1.00 45.83 176 CYS D N 1
ATOM 5889 C CA . CYS D 1 178 ? -1.252 -23.830 -74.663 1.00 41.66 176 CYS D CA 1
ATOM 5890 C C . CYS D 1 178 ? -1.080 -24.788 -75.858 1.00 40.84 176 CYS D C 1
ATOM 5891 O O . CYS D 1 178 ? 0.010 -25.343 -76.054 1.00 33.87 176 CYS D O 1
ATOM 5894 N N . PRO D 1 179 ? -2.147 -25.000 -76.654 1.00 40.06 177 PRO D N 1
ATOM 5895 C CA . PRO D 1 179 ? -1.934 -25.877 -77.814 1.00 38.53 177 PRO D CA 1
ATOM 5896 C C . PRO D 1 179 ? -0.941 -25.199 -78.758 1.00 34.47 177 PRO D C 1
ATOM 5897 O O . PRO D 1 179 ? -1.044 -23.991 -78.968 1.00 34.45 177 PRO D O 1
ATOM 5901 N N . PRO D 1 180 ? 0.064 -25.945 -79.253 1.00 31.78 178 PRO D N 1
ATOM 5902 C CA . PRO D 1 180 ? 1.055 -25.359 -80.148 1.00 37.10 178 PRO D CA 1
ATOM 5903 C C . PRO D 1 180 ? 0.458 -24.715 -81.399 1.00 27.28 178 PRO D C 1
ATOM 5904 O O . PRO D 1 180 ? -0.553 -25.181 -81.924 1.00 35.97 178 PRO D O 1
ATOM 5908 N N . ILE D 1 181 ? 1.081 -23.622 -81.822 1.00 30.64 179 ILE D N 1
ATOM 5909 C CA . ILE D 1 181 ? 0.611 -22.777 -82.913 1.00 21.20 179 ILE D CA 1
ATOM 5910 C C . ILE D 1 181 ? 1.490 -23.025 -84.134 1.00 34.97 179 ILE D C 1
ATOM 5911 O O . ILE D 1 181 ? 2.701 -23.179 -83.996 1.00 31.44 179 ILE D O 1
ATOM 5916 N N . LEU D 1 182 ? 0.892 -23.082 -85.323 1.00 33.93 180 LEU D N 1
ATOM 5917 C CA . LEU D 1 182 ? 1.677 -23.222 -86.550 1.00 29.95 180 LEU D CA 1
ATOM 5918 C C . LEU D 1 182 ? 1.690 -21.914 -87.325 1.00 23.93 180 LEU D C 1
ATOM 5919 O O . LEU D 1 182 ? 0.643 -21.360 -87.622 1.00 27.42 180 LEU D O 1
ATOM 5924 N N . VAL D 1 183 ? 2.878 -21.421 -87.649 1.00 27.18 181 VAL D N 1
ATOM 5925 C CA . VAL D 1 183 ? 2.990 -20.342 -88.627 1.00 26.43 181 VAL D CA 1
ATOM 5926 C C . VAL D 1 183 ? 3.601 -20.885 -89.935 1.00 28.55 181 VAL D C 1
ATOM 5927 O O . VAL D 1 183 ? 4.536 -21.688 -89.911 1.00 21.93 181 VAL D O 1
ATOM 5931 N N . CYS D 1 184 ? 3.051 -20.457 -91.071 1.00 25.99 182 CYS D N 1
ATOM 5932 C CA . CYS D 1 184 ? 3.539 -20.878 -92.368 1.00 24.74 182 CYS D CA 1
ATOM 5933 C C . CYS D 1 184 ? 3.899 -19.646 -93.145 1.00 26.46 182 CYS D C 1
ATOM 5934 O O . CYS D 1 184 ? 3.067 -18.766 -93.335 1.00 25.22 182 CYS D O 1
ATOM 5937 N N . ILE D 1 185 ? 5.158 -19.571 -93.562 1.00 27.94 183 ILE D N 1
ATOM 5938 C CA . ILE D 1 185 ? 5.643 -18.444 -94.328 1.00 35.51 183 ILE D CA 1
ATOM 5939 C C . ILE D 1 185 ? 5.979 -18.947 -95.721 1.00 43.29 183 ILE D C 1
ATOM 5940 O O . ILE D 1 185 ? 6.805 -19.848 -95.871 1.00 42.59 183 ILE D O 1
ATOM 5945 N N . GLU D 1 186 ? 5.317 -18.378 -96.728 1.00 34.71 184 GLU D N 1
ATOM 5946 C CA . GLU D 1 186 ? 5.617 -18.691 -98.117 1.00 36.76 184 GLU D CA 1
ATOM 5947 C C . GLU D 1 186 ? 6.062 -17.450 -98.875 1.00 36.30 184 GLU D C 1
ATOM 5948 O O . GLU D 1 186 ? 5.360 -16.448 -98.868 1.00 38.26 184 GLU D O 1
ATOM 5954 N N . LYS D 1 187 ? 7.231 -17.532 -99.517 1.00 35.64 185 LYS D N 1
ATOM 5955 C CA . LYS D 1 187 ? 7.719 -16.488 -100.409 1.00 42.16 185 LYS D CA 1
ATOM 5956 C C . LYS D 1 187 ? 6.961 -16.509 -101.741 1.00 43.93 185 LYS D C 1
ATOM 5957 O O . LYS D 1 187 ? 6.889 -17.546 -102.409 1.00 40.80 185 LYS D O 1
ATOM 5963 N N . ILE D 1 188 ? 6.406 -15.356 -102.115 1.00 43.23 186 ILE D N 1
ATOM 5964 C CA . ILE D 1 188 ? 5.638 -15.216 -103.351 1.00 44.19 186 ILE D CA 1
ATOM 5965 C C . ILE D 1 188 ? 6.283 -14.256 -104.359 1.00 55.06 186 ILE D C 1
ATOM 5966 O O . ILE D 1 188 ? 5.913 -14.252 -105.539 1.00 59.69 186 ILE D O 1
ATOM 5971 N N . SER D 1 189 ? 7.238 -13.453 -103.886 1.00 58.67 187 SER D N 1
ATOM 5972 C CA . SER D 1 189 ? 8.020 -12.535 -104.726 1.00 65.47 187 SER D CA 1
ATOM 5973 C C . SER D 1 189 ? 9.436 -12.324 -104.178 1.00 75.25 187 SER D C 1
ATOM 5974 O O . SER D 1 189 ? 9.681 -12.526 -102.983 1.00 71.73 187 SER D O 1
ATOM 5977 N N . GLU D 1 190 ? 10.357 -11.912 -105.054 1.00 83.38 188 GLU D N 1
ATOM 5978 C CA . GLU D 1 190 ? 11.740 -11.605 -104.654 1.00 86.71 188 GLU D CA 1
ATOM 5979 C C . GLU D 1 190 ? 11.916 -10.138 -104.256 1.00 90.51 188 GLU D C 1
ATOM 5980 O O . GLU D 1 190 ? 11.425 -9.237 -104.943 1.00 92.43 188 GLU D O 1
ATOM 5986 N N . GLY D 1 191 ? 12.621 -9.914 -103.147 1.00 92.29 189 GLY D N 1
ATOM 5987 C CA . GLY D 1 191 ? 12.897 -8.569 -102.641 1.00 89.87 189 GLY D CA 1
ATOM 5988 C C . GLY D 1 191 ? 13.965 -8.570 -101.561 1.00 90.99 189 GLY D C 1
ATOM 5989 O O . GLY D 1 191 ? 13.844 -7.876 -100.548 1.00 88.29 189 GLY D O 1
ATOM 5990 N N . LEU E 1 3 ? 7.534 27.948 -77.406 1.00 79.80 1 LEU E N 1
ATOM 5991 C CA . LEU E 1 3 ? 6.665 26.936 -78.075 1.00 82.94 1 LEU E CA 1
ATOM 5992 C C . LEU E 1 3 ? 6.825 25.559 -77.435 1.00 81.66 1 LEU E C 1
ATOM 5993 O O . LEU E 1 3 ? 7.946 25.082 -77.228 1.00 84.44 1 LEU E O 1
ATOM 5998 N N . THR E 1 4 ? 5.690 24.930 -77.141 1.00 72.12 2 THR E N 1
ATOM 5999 C CA . THR E 1 4 ? 5.650 23.629 -76.486 1.00 66.90 2 THR E CA 1
ATOM 6000 C C . THR E 1 4 ? 4.711 22.693 -77.253 1.00 66.75 2 THR E C 1
ATOM 6001 O O . THR E 1 4 ? 3.676 23.135 -77.775 1.00 66.95 2 THR E O 1
ATOM 6005 N N . ILE E 1 5 ? 5.091 21.413 -77.335 1.00 62.03 3 ILE E N 1
ATOM 6006 C CA . ILE E 1 5 ? 4.229 20.358 -77.876 1.00 51.27 3 ILE E CA 1
ATOM 6007 C C . ILE E 1 5 ? 3.025 20.168 -76.950 1.00 51.97 3 ILE E C 1
ATOM 6008 O O . ILE E 1 5 ? 3.178 19.959 -75.738 1.00 55.40 3 ILE E O 1
ATOM 6013 N N . LYS E 1 6 ? 1.830 20.281 -77.528 1.00 45.13 4 LYS E N 1
ATOM 6014 C CA . LYS E 1 6 ? 0.599 20.207 -76.760 1.00 44.66 4 LYS E CA 1
ATOM 6015 C C . LYS E 1 6 ? 0.219 18.768 -76.458 1.00 45.91 4 LYS E C 1
ATOM 6016 O O . LYS E 1 6 ? 0.648 17.839 -77.155 1.00 44.64 4 LYS E O 1
ATOM 6022 N N . ASN E 1 7 ? -0.586 18.593 -75.412 1.00 45.77 5 ASN E N 1
ATOM 6023 C CA . ASN E 1 7 ? -1.179 17.304 -75.093 1.00 44.27 5 ASN E CA 1
ATOM 6024 C C . ASN E 1 7 ? -2.236 16.928 -76.135 1.00 44.40 5 ASN E C 1
ATOM 6025 O O . ASN E 1 7 ? -2.542 17.725 -77.025 1.00 49.13 5 ASN E O 1
ATOM 6030 N N . SER E 1 8 ? -2.790 15.722 -76.016 1.00 47.87 6 SER E N 1
ATOM 6031 C CA . SER E 1 8 ? -3.751 15.200 -76.986 1.00 41.03 6 SER E CA 1
ATOM 6032 C C . SER E 1 8 ? -4.981 16.082 -77.151 1.00 42.15 6 SER E C 1
ATOM 6033 O O . SER E 1 8 ? -5.431 16.318 -78.279 1.00 40.01 6 SER E O 1
ATOM 6036 N N . LEU E 1 9 ? -5.499 16.579 -76.027 1.00 36.94 7 LEU E N 1
ATOM 6037 C CA . LEU E 1 9 ? -6.635 17.488 -76.022 1.00 42.91 7 LEU E CA 1
ATOM 6038 C C . LEU E 1 9 ? -6.331 18.783 -76.788 1.00 46.01 7 LEU E C 1
ATOM 6039 O O . LEU E 1 9 ? -7.159 19.259 -77.569 1.00 52.16 7 LEU E O 1
ATOM 6044 N N . GLY E 1 10 ? -5.138 19.331 -76.570 1.00 46.21 8 GLY E N 1
ATOM 6045 C CA . GLY E 1 10 ? -4.712 20.548 -77.248 1.00 40.90 8 GLY E CA 1
ATOM 6046 C C . GLY E 1 10 ? -4.462 20.332 -78.728 1.00 40.45 8 GLY E C 1
ATOM 6047 O O . GLY E 1 10 ? -4.776 21.194 -79.551 1.00 44.34 8 GLY E O 1
ATOM 6048 N N . GLN E 1 11 ? -3.901 19.175 -79.064 1.00 36.00 9 GLN E N 1
ATOM 6049 C CA . GLN E 1 11 ? -3.591 18.840 -80.447 1.00 36.06 9 GLN E CA 1
ATOM 6050 C C . GLN E 1 11 ? -4.825 18.584 -81.296 1.00 36.87 9 GLN E C 1
ATOM 6051 O O . GLN E 1 11 ? -4.811 18.858 -82.497 1.00 46.91 9 GLN E O 1
ATOM 6057 N N . SER E 1 12 ? -5.882 18.067 -80.673 1.00 35.81 10 SER E N 1
ATOM 6058 C CA . SER E 1 12 ? -7.153 17.825 -81.363 1.00 33.64 10 SER E CA 1
ATOM 6059 C C . SER E 1 12 ? -7.757 19.121 -81.903 1.00 37.02 10 SER E C 1
ATOM 6060 O O . SER E 1 12 ? -8.252 19.158 -83.030 1.00 34.24 10 SER E O 1
ATOM 6063 N N . HIS E 1 13 ? -7.673 20.184 -81.102 1.00 35.44 11 HIS E N 1
ATOM 6064 C CA . HIS E 1 13 ? -8.135 21.512 -81.496 1.00 33.19 11 HIS E CA 1
ATOM 6065 C C . HIS E 1 13 ? -7.292 22.084 -82.638 1.00 36.03 11 HIS E C 1
ATOM 6066 O O . HIS E 1 13 ? -7.833 22.688 -83.567 1.00 41.95 11 HIS E O 1
ATOM 6073 N N . ASP E 1 14 ? -5.980 21.877 -82.572 1.00 36.14 12 ASP E N 1
ATOM 6074 C CA . ASP E 1 14 ? -5.080 22.263 -83.652 1.00 34.87 12 ASP E CA 1
ATOM 6075 C C . ASP E 1 14 ? -5.376 21.551 -84.973 1.00 38.79 12 ASP E C 1
ATOM 6076 O O . ASP E 1 14 ? -5.358 22.184 -86.033 1.00 42.88 12 ASP E O 1
ATOM 6081 N N . TYR E 1 15 ? -5.650 20.247 -84.909 1.00 39.87 13 TYR E N 1
ATOM 6082 C CA . TYR E 1 15 ? -6.000 19.462 -86.111 1.00 33.86 13 TYR E CA 1
ATOM 6083 C C . TYR E 1 15 ? -7.341 19.879 -86.702 1.00 39.82 13 TYR E C 1
ATOM 6084 O O . TYR E 1 15 ? -7.512 19.888 -87.920 1.00 44.16 13 TYR E O 1
ATOM 6093 N N . ILE E 1 16 ? -8.294 20.208 -85.832 1.00 40.23 14 ILE E N 1
ATOM 6094 C CA . ILE E 1 16 ? -9.607 20.674 -86.255 1.00 37.69 14 ILE E CA 1
ATOM 6095 C C . ILE E 1 16 ? -9.503 22.057 -86.924 1.00 44.61 14 ILE E C 1
ATOM 6096 O O . ILE E 1 16 ? -10.082 22.263 -87.999 1.00 44.11 14 ILE E O 1
ATOM 6101 N N . LYS E 1 17 ? -8.733 22.968 -86.314 1.00 43.01 15 LYS E N 1
ATOM 6102 C CA . LYS E 1 17 ? -8.470 24.313 -86.869 1.00 48.29 15 LYS E CA 1
ATOM 6103 C C . LYS E 1 17 ? -7.864 24.319 -88.277 1.00 51.39 15 LYS E C 1
ATOM 6104 O O . LYS E 1 17 ? -8.179 25.205 -89.076 1.00 57.58 15 LYS E O 1
ATOM 6110 N N . MET E 1 18 ? -7.003 23.340 -88.569 1.00 53.22 16 MET E N 1
ATOM 6111 C CA A MET E 1 18 ? -6.375 23.187 -89.884 0.50 57.84 16 MET E CA 1
ATOM 6112 C CA B MET E 1 18 ? -6.394 23.261 -89.894 0.50 51.83 16 MET E CA 1
ATOM 6113 C C . MET E 1 18 ? -7.340 22.696 -90.960 1.00 52.94 16 MET E C 1
ATOM 6114 O O . MET E 1 18 ? -7.165 22.973 -92.141 1.00 58.97 16 MET E O 1
ATOM 6123 N N . PHE E 1 19 ? -8.357 21.946 -90.542 1.00 53.97 17 PHE E N 1
ATOM 6124 C CA . PHE E 1 19 ? -9.316 21.343 -91.476 1.00 48.51 17 PHE E CA 1
ATOM 6125 C C . PHE E 1 19 ? -10.640 22.094 -91.638 1.00 51.60 17 PHE E C 1
ATOM 6126 O O . PHE E 1 19 ? -11.234 22.062 -92.716 1.00 49.20 17 PHE E O 1
ATOM 6134 N N . VAL E 1 20 ? -11.104 22.754 -90.576 1.00 51.80 18 VAL E N 1
ATOM 6135 C CA . VAL E 1 20 ? -12.422 23.405 -90.586 1.00 53.49 18 VAL E CA 1
ATOM 6136 C C . VAL E 1 20 ? -12.351 24.868 -91.030 1.00 57.32 18 VAL E C 1
ATOM 6137 O O . VAL E 1 20 ? -11.653 25.687 -90.429 1.00 59.37 18 VAL E O 1
ATOM 6141 N N . LYS E 1 21 ? -13.063 25.176 -92.107 1.00 63.78 19 LYS E N 1
ATOM 6142 C CA . LYS E 1 21 ? -13.234 26.556 -92.552 1.00 68.83 19 LYS E CA 1
ATOM 6143 C C . LYS E 1 21 ? -14.679 27.010 -92.304 1.00 68.38 19 LYS E C 1
ATOM 6144 O O . LYS E 1 21 ? -15.506 26.232 -91.820 1.00 69.65 19 LYS E O 1
ATOM 6150 N N . GLU E 1 22 ? -14.972 28.272 -92.601 1.00 69.91 20 GLU E N 1
ATOM 6151 C CA . GLU E 1 22 ? -16.290 28.835 -92.312 1.00 70.31 20 GLU E CA 1
ATOM 6152 C C . GLU E 1 22 ? -17.351 28.358 -93.300 1.00 65.91 20 GLU E C 1
ATOM 6153 O O . GLU E 1 22 ? -17.096 28.272 -94.505 1.00 62.34 20 GLU E O 1
ATOM 6159 N N . GLY E 1 23 ? -18.527 28.026 -92.769 1.00 59.20 21 GLY E N 1
ATOM 6160 C CA . GLY E 1 23 ? -19.635 27.518 -93.577 1.00 63.07 21 GLY E CA 1
ATOM 6161 C C . GLY E 1 23 ? -19.753 26.004 -93.644 1.00 63.98 21 GLY E C 1
ATOM 6162 O O . GLY E 1 23 ? -20.692 25.482 -94.249 1.00 65.73 21 GLY E O 1
ATOM 6163 N N . ASP E 1 24 ? -18.806 25.303 -93.016 1.00 66.71 22 ASP E N 1
ATOM 6164 C CA . ASP E 1 24 ? -18.760 23.831 -93.002 1.00 60.52 22 ASP E CA 1
ATOM 6165 C C . ASP E 1 24 ? -19.800 23.197 -92.079 1.00 57.02 22 ASP E C 1
ATOM 6166 O O . ASP E 1 24 ? -20.368 23.859 -91.213 1.00 52.29 22 ASP E O 1
ATOM 6171 N N . THR E 1 25 ? -20.048 21.906 -92.268 1.00 55.12 23 THR E N 1
ATOM 6172 C CA . THR E 1 25 ? -20.896 21.159 -91.345 1.00 53.13 23 THR E CA 1
ATOM 6173 C C . THR E 1 25 ? -20.015 20.236 -90.503 1.00 49.58 23 THR E C 1
ATOM 6174 O O . THR E 1 25 ? -19.293 19.394 -91.029 1.00 46.68 23 THR E O 1
ATOM 6178 N N . VAL E 1 26 ? -20.052 20.433 -89.191 1.00 46.33 24 VAL E N 1
ATOM 6179 C CA . VAL E 1 26 ? -19.190 19.685 -88.280 1.00 44.31 24 VAL E CA 1
ATOM 6180 C C . VAL E 1 26 ? -20.006 18.994 -87.192 1.00 46.42 24 VAL E C 1
ATOM 6181 O O . VAL E 1 26 ? -21.169 19.337 -86.977 1.00 45.09 24 VAL E O 1
ATOM 6185 N N . VAL E 1 27 ? -19.399 18.008 -86.527 1.00 42.82 25 VAL E N 1
ATOM 6186 C CA . VAL E 1 27 ? -20.079 17.232 -85.490 1.00 39.24 25 VAL E CA 1
ATOM 6187 C C . VAL E 1 27 ? -19.277 17.190 -84.180 1.00 37.49 25 VAL E C 1
ATOM 6188 O O . VAL E 1 27 ? -18.083 16.875 -84.179 1.00 36.43 25 VAL E O 1
ATOM 6192 N N . ASP E 1 28 ? -19.936 17.529 -83.074 1.00 41.35 26 ASP E N 1
ATOM 6193 C CA . ASP E 1 28 ? -19.429 17.192 -81.747 1.00 40.86 26 ASP E CA 1
ATOM 6194 C C . ASP E 1 28 ? -20.210 15.955 -81.312 1.00 43.35 26 ASP E C 1
ATOM 6195 O O . ASP E 1 28 ? -21.403 16.037 -81.007 1.00 44.47 26 ASP E O 1
ATOM 6200 N N . ALA E 1 29 ? -19.536 14.813 -81.301 1.00 42.95 27 ALA E N 1
ATOM 6201 C CA . ALA E 1 29 ? -20.195 13.538 -81.050 1.00 39.22 27 ALA E CA 1
ATOM 6202 C C . ALA E 1 29 ? -20.358 13.263 -79.557 1.00 43.18 27 ALA E C 1
ATOM 6203 O O . ALA E 1 29 ? -21.124 12.387 -79.157 1.00 46.01 27 ALA E O 1
ATOM 6205 N N . THR E 1 30 ? -19.640 14.027 -78.741 1.00 48.08 28 THR E N 1
ATOM 6206 C CA . THR E 1 30 ? -19.630 13.857 -77.291 1.00 51.82 28 THR E CA 1
ATOM 6207 C C . THR E 1 30 ? -19.703 15.246 -76.640 1.00 52.42 28 THR E C 1
ATOM 6208 O O . THR E 1 30 ? -18.674 15.812 -76.272 1.00 60.19 28 THR E O 1
ATOM 6212 N N . CYS E 1 31 ? -20.917 15.781 -76.505 1.00 54.97 29 CYS E N 1
ATOM 6213 C CA . CYS E 1 31 ? -21.142 17.169 -76.052 1.00 55.39 29 CYS E CA 1
ATOM 6214 C C . CYS E 1 31 ? -20.548 17.552 -74.699 1.00 56.98 29 CYS E C 1
ATOM 6215 O O . CYS E 1 31 ? -19.818 18.545 -74.604 1.00 61.40 29 CYS E O 1
ATOM 6218 N N . GLY E 1 32 ? -20.867 16.767 -73.671 1.00 54.14 30 GLY E N 1
ATOM 6219 C CA . GLY E 1 32 ? -20.418 17.033 -72.306 1.00 59.18 30 GLY E CA 1
ATOM 6220 C C . GLY E 1 32 ? -20.881 18.400 -71.842 1.00 66.19 30 GLY E C 1
ATOM 6221 O O . GLY E 1 32 ? -22.068 18.722 -71.934 1.00 68.30 30 GLY E O 1
ATOM 6222 N N . ASN E 1 33 ? -19.937 19.217 -71.382 1.00 67.63 31 ASN E N 1
ATOM 6223 C CA . ASN E 1 33 ? -20.244 20.576 -70.927 1.00 67.58 31 ASN E CA 1
ATOM 6224 C C . ASN E 1 33 ? -20.346 21.594 -72.066 1.00 65.10 31 ASN E C 1
ATOM 6225 O O . ASN E 1 33 ? -20.810 22.715 -71.862 1.00 65.55 31 ASN E O 1
ATOM 6230 N N . GLY E 1 34 ? -19.906 21.200 -73.258 1.00 61.88 32 GLY E N 1
ATOM 6231 C CA . GLY E 1 34 ? -20.113 22.001 -74.466 1.00 56.99 32 GLY E CA 1
ATOM 6232 C C . GLY E 1 34 ? -18.928 22.803 -74.962 1.00 54.48 32 GLY E C 1
ATOM 6233 O O . GLY E 1 34 ? -19.080 23.628 -75.870 1.00 54.21 32 GLY E O 1
ATOM 6234 N N . ASN E 1 35 ? -17.759 22.553 -74.372 1.00 55.23 33 ASN E N 1
ATOM 6235 C CA . ASN E 1 35 ? -16.514 23.239 -74.720 1.00 55.45 33 ASN E CA 1
ATOM 6236 C C . ASN E 1 35 ? -16.101 23.063 -76.181 1.00 56.39 33 ASN E C 1
ATOM 6237 O O . ASN E 1 35 ? -15.747 24.035 -76.850 1.00 57.48 33 ASN E O 1
ATOM 6242 N N . ASP E 1 36 ? -16.154 21.820 -76.663 1.00 49.48 34 ASP E N 1
ATOM 6243 C CA . ASP E 1 36 ? -15.805 21.492 -78.042 1.00 46.69 34 ASP E CA 1
ATOM 6244 C C . ASP E 1 36 ? -16.888 21.972 -79.002 1.00 41.88 34 ASP E C 1
ATOM 6245 O O . ASP E 1 36 ? -16.596 22.320 -80.139 1.00 42.14 34 ASP E O 1
ATOM 6250 N N . THR E 1 37 ? -18.134 21.982 -78.529 1.00 47.47 35 THR E N 1
ATOM 6251 C CA . THR E 1 37 ? -19.285 22.425 -79.321 1.00 43.25 35 THR E CA 1
ATOM 6252 C C . THR E 1 37 ? -19.180 23.918 -79.615 1.00 47.01 35 THR E C 1
ATOM 6253 O O . THR E 1 37 ? -19.414 24.348 -80.745 1.00 45.42 35 THR E O 1
ATOM 6257 N N . ALA E 1 38 ? -18.815 24.684 -78.584 1.00 51.07 36 ALA E N 1
ATOM 6258 C CA . ALA E 1 38 ? -18.579 26.129 -78.678 1.00 48.24 36 ALA E CA 1
ATOM 6259 C C . ALA E 1 38 ? -17.368 26.467 -79.539 1.00 48.79 36 ALA E C 1
ATOM 6260 O O . ALA E 1 38 ? -17.419 27.401 -80.347 1.00 53.00 36 ALA E O 1
ATOM 6262 N N . PHE E 1 39 ? -16.294 25.694 -79.358 1.00 48.65 37 PHE E N 1
ATOM 6263 C CA . PHE E 1 39 ? -15.094 25.756 -80.193 1.00 43.14 37 PHE E CA 1
ATOM 6264 C C . PHE E 1 39 ? -15.420 25.525 -81.673 1.00 42.02 37 PHE E C 1
ATOM 6265 O O . PHE E 1 39 ? -15.001 26.303 -82.534 1.00 44.03 37 PHE E O 1
ATOM 6273 N N . LEU E 1 40 ? -16.168 24.461 -81.958 1.00 45.83 38 LEU E N 1
ATOM 6274 C CA . LEU E 1 40 ? -16.557 24.128 -83.330 1.00 47.06 38 LEU E CA 1
ATOM 6275 C C . LEU E 1 40 ? -17.462 25.191 -83.936 1.00 46.68 38 LEU E C 1
ATOM 6276 O O . LEU E 1 40 ? -17.328 25.507 -85.113 1.00 49.62 38 LEU E O 1
ATOM 6281 N N . ALA E 1 41 ? -18.367 25.735 -83.117 1.00 50.82 39 ALA E N 1
ATOM 6282 C CA . ALA E 1 41 ? -19.294 26.795 -83.535 1.00 54.17 39 ALA E CA 1
ATOM 6283 C C . ALA E 1 41 ? -18.598 28.100 -83.939 1.00 57.17 39 ALA E C 1
ATOM 6284 O O . ALA E 1 41 ? -19.000 28.749 -84.908 1.00 57.83 39 ALA E O 1
ATOM 6286 N N . SER E 1 42 ? -17.551 28.463 -83.200 1.00 55.98 40 SER E N 1
ATOM 6287 C CA . SER E 1 42 ? -16.783 29.670 -83.477 1.00 61.63 40 SER E CA 1
ATOM 6288 C C . SER E 1 42 ? -15.959 29.557 -84.762 1.00 60.04 40 SER E C 1
ATOM 6289 O O . SER E 1 42 ? -15.743 30.549 -85.454 1.00 69.00 40 SER E O 1
ATOM 6292 N N . LEU E 1 43 ? -15.501 28.349 -85.072 1.00 60.69 41 LEU E N 1
ATOM 6293 C CA . LEU E 1 43 ? -14.723 28.113 -86.283 1.00 59.49 41 LEU E CA 1
ATOM 6294 C C . LEU E 1 43 ? -15.579 28.168 -87.528 1.00 53.66 41 LEU E C 1
ATOM 6295 O O . LEU E 1 43 ? -15.107 28.543 -88.598 1.00 59.64 41 LEU E O 1
ATOM 6300 N N . VAL E 1 44 ? -16.840 27.789 -87.375 1.00 58.81 42 VAL E N 1
ATOM 6301 C CA . VAL E 1 44 ? -17.699 27.500 -88.514 1.00 60.15 42 VAL E CA 1
ATOM 6302 C C . VAL E 1 44 ? -18.524 28.708 -89.013 1.00 61.15 42 VAL E C 1
ATOM 6303 O O . VAL E 1 44 ? -18.993 28.721 -90.154 1.00 55.63 42 VAL E O 1
ATOM 6307 N N . GLY E 1 45 ? -18.668 29.723 -88.162 1.00 65.55 43 GLY E N 1
ATOM 6308 C CA . GLY E 1 45 ? -19.325 30.969 -88.545 1.00 71.62 43 GLY E CA 1
ATOM 6309 C C . GLY E 1 45 ? -20.840 30.916 -88.571 1.00 75.18 43 GLY E C 1
ATOM 6310 O O . GLY E 1 45 ? -21.442 29.933 -88.136 1.00 73.11 43 GLY E O 1
ATOM 6311 N N . GLU E 1 46 ? -21.440 31.983 -89.102 1.00 79.86 44 GLU E N 1
ATOM 6312 C CA A GLU E 1 46 ? -22.896 32.155 -89.125 0.50 79.61 44 GLU E CA 1
ATOM 6313 C CA B GLU E 1 46 ? -22.894 32.156 -89.132 0.50 78.21 44 GLU E CA 1
ATOM 6314 C C . GLU E 1 46 ? -23.589 31.208 -90.111 1.00 79.29 44 GLU E C 1
ATOM 6315 O O . GLU E 1 46 ? -24.701 30.736 -89.848 1.00 78.96 44 GLU E O 1
ATOM 6326 N N . ASN E 1 47 ? -22.933 30.927 -91.236 1.00 77.42 45 ASN E N 1
ATOM 6327 C CA . ASN E 1 47 ? -23.515 30.077 -92.277 1.00 79.87 45 ASN E CA 1
ATOM 6328 C C . ASN E 1 47 ? -23.155 28.601 -92.140 1.00 78.03 45 ASN E C 1
ATOM 6329 O O . ASN E 1 47 ? -23.491 27.788 -93.006 1.00 78.07 45 ASN E O 1
ATOM 6334 N N . GLY E 1 48 ? -22.477 28.266 -91.045 1.00 76.15 46 GLY E N 1
ATOM 6335 C CA . GLY E 1 48 ? -22.090 26.890 -90.755 1.00 70.76 46 GLY E CA 1
ATOM 6336 C C . GLY E 1 48 ? -23.030 26.187 -89.791 1.00 70.71 46 GLY E C 1
ATOM 6337 O O . GLY E 1 48 ? -23.931 26.814 -89.203 1.00 67.44 46 GLY E O 1
ATOM 6338 N N . ARG E 1 49 ? -22.761 24.902 -89.556 1.00 64.49 47 ARG E N 1
ATOM 6339 C CA . ARG E 1 49 ? -23.657 24.028 -88.819 1.00 57.60 47 ARG E CA 1
ATOM 6340 C C . ARG E 1 49 ? -22.887 23.084 -87.902 1.00 55.76 47 ARG E C 1
ATOM 6341 O O . ARG E 1 49 ? -21.998 22.400 -88.314 1.00 52.67 47 ARG E O 1
ATOM 6349 N N . VAL E 1 50 ? -23.246 23.066 -86.643 1.00 52.55 48 VAL E N 1
ATOM 6350 C CA . VAL E 1 50 ? -22.692 22.113 -85.692 1.00 47.53 48 VAL E CA 1
ATOM 6351 C C . VAL E 1 50 ? -23.806 21.200 -85.201 1.00 50.70 48 VAL E C 1
ATOM 6352 O O . VAL E 1 50 ? -24.816 21.673 -84.691 1.00 49.45 48 VAL E O 1
ATOM 6356 N N . PHE E 1 51 ? -23.626 19.893 -85.380 1.00 52.66 49 PHE E N 1
ATOM 6357 C CA . PHE E 1 51 ? -24.502 18.908 -84.754 1.00 44.06 49 PHE E CA 1
ATOM 6358 C C . PHE E 1 51 ? -23.849 18.440 -83.473 1.00 40.07 49 PHE E C 1
ATOM 6359 O O . PHE E 1 51 ? -22.687 18.037 -83.475 1.00 43.09 49 PHE E O 1
ATOM 6367 N N . GLY E 1 52 ? -24.592 18.515 -82.375 1.00 41.60 50 GLY E N 1
ATOM 6368 C CA . GLY E 1 52 ? -24.088 18.085 -81.078 1.00 38.50 50 GLY E CA 1
ATOM 6369 C C . GLY E 1 52 ? -24.898 16.918 -80.548 1.00 44.40 50 GLY E C 1
ATOM 6370 O O . GLY E 1 52 ? -26.114 16.891 -80.711 1.00 46.50 50 GLY E O 1
ATOM 6371 N N . PHE E 1 53 ? -24.225 15.962 -79.907 1.00 42.46 51 PHE E N 1
ATOM 6372 C CA . PHE E 1 53 ? -24.869 14.755 -79.392 1.00 39.74 51 PHE E CA 1
ATOM 6373 C C . PHE E 1 53 ? -24.465 14.487 -77.964 1.00 42.87 51 PHE E C 1
ATOM 6374 O O . PHE E 1 53 ? -23.287 14.604 -77.621 1.00 50.20 51 PHE E O 1
ATOM 6382 N N . ASP E 1 54 ? -25.448 14.124 -77.141 1.00 50.77 52 ASP E N 1
ATOM 6383 C CA . ASP E 1 54 ? -25.206 13.528 -75.826 1.00 56.21 52 ASP E CA 1
ATOM 6384 C C . ASP E 1 54 ? -26.416 12.702 -75.375 1.00 61.09 52 ASP E C 1
ATOM 6385 O O . ASP E 1 54 ? -27.540 12.931 -75.831 1.00 59.44 52 ASP E O 1
ATOM 6390 N N . ILE E 1 55 ? -26.174 11.739 -74.485 1.00 66.15 53 ILE E N 1
ATOM 6391 C CA . ILE E 1 55 ? -27.234 10.871 -73.956 1.00 66.16 53 ILE E CA 1
ATOM 6392 C C . ILE E 1 55 ? -27.790 11.340 -72.607 1.00 69.70 53 ILE E C 1
ATOM 6393 O O . ILE E 1 55 ? -28.737 10.749 -72.086 1.00 74.20 53 ILE E O 1
ATOM 6398 N N . GLN E 1 56 ? -27.205 12.402 -72.056 1.00 70.80 54 GLN E N 1
ATOM 6399 C CA . GLN E 1 56 ? -27.620 12.942 -70.759 1.00 76.87 54 GLN E CA 1
ATOM 6400 C C . GLN E 1 56 ? -28.328 14.292 -70.888 1.00 81.34 54 GLN E C 1
ATOM 6401 O O . GLN E 1 56 ? -27.924 15.141 -71.686 1.00 81.69 54 GLN E O 1
ATOM 6407 N N . ASP E 1 57 ? -29.377 14.478 -70.085 1.00 85.94 55 ASP E N 1
ATOM 6408 C CA . ASP E 1 57 ? -30.144 15.725 -70.041 1.00 88.29 55 ASP E CA 1
ATOM 6409 C C . ASP E 1 57 ? -29.364 16.871 -69.403 1.00 89.25 55 ASP E C 1
ATOM 6410 O O . ASP E 1 57 ? -29.532 18.035 -69.779 1.00 87.85 55 ASP E O 1
ATOM 6415 N N . LYS E 1 58 ? -28.533 16.524 -68.422 1.00 89.62 56 LYS E N 1
ATOM 6416 C CA . LYS E 1 58 ? -27.647 17.462 -67.744 1.00 90.52 56 LYS E CA 1
ATOM 6417 C C . LYS E 1 58 ? -26.622 18.055 -68.718 1.00 87.98 56 LYS E C 1
ATOM 6418 O O . LYS E 1 58 ? -26.336 19.254 -68.678 1.00 89.03 56 LYS E O 1
ATOM 6424 N N . ALA E 1 59 ? -26.095 17.204 -69.598 1.00 83.73 57 ALA E N 1
ATOM 6425 C CA . ALA E 1 59 ? -25.094 17.600 -70.586 1.00 78.05 57 ALA E CA 1
ATOM 6426 C C . ALA E 1 59 ? -25.665 18.462 -71.718 1.00 75.61 57 ALA E C 1
ATOM 6427 O O . ALA E 1 59 ? -24.995 19.379 -72.190 1.00 76.72 57 ALA E O 1
ATOM 6429 N N . ILE E 1 60 ? -26.891 18.166 -72.147 1.00 71.20 58 ILE E N 1
ATOM 6430 C CA . ILE E 1 60 ? -27.567 18.962 -73.180 1.00 70.64 58 ILE E CA 1
ATOM 6431 C C . ILE E 1 60 ? -27.904 20.365 -72.653 1.00 71.24 58 ILE E C 1
ATOM 6432 O O . ILE E 1 60 ? -27.728 21.353 -73.364 1.00 73.05 58 ILE E O 1
ATOM 6437 N N . ALA E 1 61 ? -28.348 20.443 -71.399 1.00 73.65 59 ALA E N 1
ATOM 6438 C CA . ALA E 1 61 ? -28.722 21.717 -70.776 1.00 72.38 59 ALA E CA 1
ATOM 6439 C C . ALA E 1 61 ? -27.520 22.634 -70.550 1.00 70.09 59 ALA E C 1
ATOM 6440 O O . ALA E 1 61 ? -27.600 23.833 -70.815 1.00 70.79 59 ALA E O 1
ATOM 6442 N N . ASN E 1 62 ? -26.417 22.060 -70.066 1.00 69.05 60 ASN E N 1
ATOM 6443 C CA . ASN E 1 62 ? -25.161 22.786 -69.865 1.00 68.21 60 ASN E CA 1
ATOM 6444 C C . ASN E 1 62 ? -24.569 23.333 -71.163 1.00 68.77 60 ASN E C 1
ATOM 6445 O O . ASN E 1 62 ? -24.033 24.441 -71.183 1.00 70.84 60 ASN E O 1
ATOM 6450 N N . THR E 1 63 ? -24.670 22.542 -72.233 1.00 65.00 61 THR E N 1
ATOM 6451 C CA . THR E 1 63 ? -24.219 22.932 -73.569 1.00 58.94 61 THR E CA 1
ATOM 6452 C C . THR E 1 63 ? -25.128 24.020 -74.153 1.00 59.58 61 THR E C 1
ATOM 6453 O O . THR E 1 63 ? -24.646 24.949 -74.795 1.00 61.81 61 THR E O 1
ATOM 6457 N N . THR E 1 64 ? -26.434 23.909 -73.901 1.00 63.26 62 THR E N 1
ATOM 6458 C CA . THR E 1 64 ? -27.401 24.929 -74.320 1.00 67.78 62 THR E CA 1
ATOM 6459 C C . THR E 1 64 ? -27.107 26.252 -73.616 1.00 68.25 62 THR E C 1
ATOM 6460 O O . THR E 1 64 ? -27.140 27.310 -74.246 1.00 65.70 62 THR E O 1
ATOM 6464 N N . LYS E 1 65 ? -26.801 26.171 -72.319 1.00 72.21 63 LYS E N 1
ATOM 6465 C CA . LYS E 1 65 ? -26.431 27.331 -71.500 1.00 77.92 63 LYS E CA 1
ATOM 6466 C C . LYS E 1 65 ? -25.128 27.995 -71.977 1.00 74.68 63 LYS E C 1
ATOM 6467 O O . LYS E 1 65 ? -25.079 29.216 -72.135 1.00 74.20 63 LYS E O 1
ATOM 6473 N N . LYS E 1 66 ? -24.096 27.176 -72.199 1.00 72.46 64 LYS E N 1
ATOM 6474 C CA . LYS E 1 66 ? -22.806 27.602 -72.763 1.00 70.33 64 LYS E CA 1
ATOM 6475 C C . LYS E 1 66 ? -22.941 28.399 -74.058 1.00 65.88 64 LYS E C 1
ATOM 6476 O O . LYS E 1 66 ? -22.439 29.514 -74.151 1.00 64.06 64 LYS E O 1
ATOM 6482 N N . LEU E 1 67 ? -23.634 27.820 -75.037 1.00 62.53 65 LEU E N 1
ATOM 6483 C CA . LEU E 1 67 ? -23.742 28.391 -76.378 1.00 63.06 65 LEU E CA 1
ATOM 6484 C C . LEU E 1 67 ? -24.588 29.652 -76.434 1.00 64.18 65 LEU E C 1
ATOM 6485 O O . LEU E 1 67 ? -24.290 30.553 -77.219 1.00 62.69 65 LEU E O 1
ATOM 6490 N N . THR E 1 68 ? -25.639 29.703 -75.611 1.00 69.83 66 THR E N 1
ATOM 6491 C CA . THR E 1 68 ? -26.537 30.867 -75.537 1.00 75.44 66 THR E CA 1
ATOM 6492 C C . THR E 1 68 ? -25.804 32.076 -74.945 1.00 74.96 66 THR E C 1
ATOM 6493 O O . THR E 1 68 ? -25.962 33.205 -75.425 1.00 74.21 66 THR E O 1
ATOM 6497 N N . ASP E 1 69 ? -24.982 31.809 -73.929 1.00 73.16 67 ASP E N 1
ATOM 6498 C CA . ASP E 1 69 ? -24.145 32.817 -73.284 1.00 73.10 67 ASP E CA 1
ATOM 6499 C C . ASP E 1 69 ? -23.099 33.431 -74.213 1.00 74.93 67 ASP E C 1
ATOM 6500 O O . ASP E 1 69 ? -22.734 34.590 -74.038 1.00 76.90 67 ASP E O 1
ATOM 6505 N N . LEU E 1 70 ? -22.623 32.658 -75.190 1.00 73.53 68 LEU E N 1
ATOM 6506 C CA . LEU E 1 70 ? -21.608 33.141 -76.133 1.00 69.65 68 LEU E CA 1
ATOM 6507 C C . LEU E 1 70 ? -22.197 33.559 -77.482 1.00 67.71 68 LEU E C 1
ATOM 6508 O O . LEU E 1 70 ? -21.447 33.842 -78.420 1.00 69.13 68 LEU E O 1
ATOM 6513 N N . ASN E 1 71 ? -23.532 33.590 -77.562 1.00 69.45 69 ASN E N 1
ATOM 6514 C CA . ASN E 1 71 ? -24.280 33.958 -78.781 1.00 76.30 69 ASN E CA 1
ATOM 6515 C C . ASN E 1 71 ? -24.009 33.003 -79.970 1.00 71.73 69 ASN E C 1
ATOM 6516 O O . ASN E 1 71 ? -23.894 33.428 -81.129 1.00 69.22 69 ASN E O 1
ATOM 6521 N N . LEU E 1 72 ? -23.928 31.706 -79.659 1.00 71.65 70 LEU E N 1
ATOM 6522 C CA . LEU E 1 72 ? -23.520 30.675 -80.627 1.00 71.19 70 LEU E CA 1
ATOM 6523 C C . LEU E 1 72 ? -24.563 29.578 -80.859 1.00 70.81 70 LEU E C 1
ATOM 6524 O O . LEU E 1 72 ? -24.385 28.727 -81.729 1.00 73.79 70 LEU E O 1
ATOM 6529 N N . ILE E 1 73 ? -25.650 29.616 -80.093 1.00 70.40 71 ILE E N 1
ATOM 6530 C CA . ILE E 1 73 ? -26.708 28.593 -80.131 1.00 69.89 71 ILE E CA 1
ATOM 6531 C C . ILE E 1 73 ? -27.471 28.503 -81.481 1.00 68.98 71 ILE E C 1
ATOM 6532 O O . ILE E 1 73 ? -28.090 27.482 -81.789 1.00 67.69 71 ILE E O 1
ATOM 6537 N N . ASP E 1 74 ? -27.384 29.560 -82.286 1.00 70.58 72 ASP E N 1
ATOM 6538 C CA . ASP E 1 74 ? -28.120 29.666 -83.547 1.00 74.16 72 ASP E CA 1
ATOM 6539 C C . ASP E 1 74 ? -27.628 28.696 -84.622 1.00 69.72 72 ASP E C 1
ATOM 6540 O O . ASP E 1 74 ? -28.418 28.220 -85.434 1.00 72.89 72 ASP E O 1
ATOM 6545 N N . ARG E 1 75 ? -26.330 28.409 -84.616 1.00 67.40 73 ARG E N 1
ATOM 6546 C CA . ARG E 1 75 ? -25.717 27.533 -85.620 1.00 67.13 73 ARG E CA 1
ATOM 6547 C C . ARG E 1 75 ? -25.627 26.064 -85.167 1.00 61.24 73 ARG E C 1
ATOM 6548 O O . ARG E 1 75 ? -25.189 25.203 -85.930 1.00 55.04 73 ARG E O 1
ATOM 6556 N N . VAL E 1 76 ? -26.074 25.787 -83.942 1.00 57.43 74 VAL E N 1
ATOM 6557 C CA . VAL E 1 76 ? -25.918 24.464 -83.331 1.00 55.74 74 VAL E CA 1
ATOM 6558 C C . VAL E 1 76 ? -27.248 23.720 -83.187 1.00 58.38 74 VAL E C 1
ATOM 6559 O O . VAL E 1 76 ? -28.208 24.247 -82.616 1.00 58.01 74 VAL E O 1
ATOM 6563 N N . THR E 1 77 ? -27.288 22.495 -83.712 1.00 56.91 75 THR E N 1
ATOM 6564 C CA . THR E 1 77 ? -28.397 21.570 -83.485 1.00 52.63 75 THR E CA 1
ATOM 6565 C C . THR E 1 77 ? -28.018 20.537 -82.418 1.00 48.83 75 THR E C 1
ATOM 6566 O O . THR E 1 77 ? -27.232 19.630 -82.677 1.00 46.64 75 THR E O 1
ATOM 6570 N N . LEU E 1 78 ? -28.589 20.680 -81.226 1.00 49.42 76 LEU E N 1
ATOM 6571 C CA . LEU E 1 78 ? -28.352 19.743 -80.131 1.00 46.66 76 LEU E CA 1
ATOM 6572 C C . LEU E 1 78 ? -29.368 18.611 -80.129 1.00 50.68 76 LEU E C 1
ATOM 6573 O O . LEU E 1 78 ? -30.582 18.838 -80.144 1.00 52.66 76 LEU E O 1
ATOM 6578 N N . ILE E 1 79 ? -28.852 17.386 -80.111 1.00 55.13 77 ILE E N 1
ATOM 6579 C CA . ILE E 1 79 ? -29.669 16.180 -80.213 1.00 52.65 77 ILE E CA 1
ATOM 6580 C C . ILE E 1 79 ? -29.440 15.308 -78.985 1.00 50.95 77 ILE E C 1
ATOM 6581 O O . ILE E 1 79 ? -28.299 14.961 -78.674 1.00 53.62 77 ILE E O 1
ATOM 6586 N N . LYS E 1 80 ? -30.520 14.975 -78.281 1.00 52.58 78 LYS E N 1
ATOM 6587 C CA . LYS E 1 80 ? -30.427 14.022 -77.180 1.00 56.44 78 LYS E CA 1
ATOM 6588 C C . LYS E 1 80 ? -30.613 12.596 -77.698 1.00 56.74 78 LYS E C 1
ATOM 6589 O O . LYS E 1 80 ? -31.691 12.008 -77.593 1.00 60.31 78 LYS E O 1
ATOM 6595 N N . ASP E 1 81 ? -29.540 12.067 -78.274 1.00 56.52 79 ASP E N 1
ATOM 6596 C CA . ASP E 1 81 ? -29.469 10.692 -78.748 1.00 52.99 79 ASP E CA 1
ATOM 6597 C C . ASP E 1 81 ? -27.993 10.309 -78.716 1.00 52.21 79 ASP E C 1
ATOM 6598 O O . ASP E 1 81 ? -27.126 11.174 -78.550 1.00 50.12 79 ASP E O 1
ATOM 6603 N N . GLY E 1 82 ? -27.712 9.017 -78.852 1.00 48.19 80 GLY E N 1
ATOM 6604 C CA . GLY E 1 82 ? -26.345 8.541 -78.954 1.00 45.38 80 GLY E CA 1
ATOM 6605 C C . GLY E 1 82 ? -25.701 8.880 -80.283 1.00 44.56 80 GLY E C 1
ATOM 6606 O O . GLY E 1 82 ? -26.379 8.948 -81.314 1.00 43.67 80 GLY E O 1
ATOM 6607 N N . HIS E 1 83 ? -24.382 9.077 -80.255 1.00 44.34 81 HIS E N 1
ATOM 6608 C CA . HIS E 1 83 ? -23.591 9.341 -81.464 1.00 35.25 81 HIS E CA 1
ATOM 6609 C C . HIS E 1 83 ? -23.562 8.186 -82.473 1.00 38.44 81 HIS E C 1
ATOM 6610 O O . HIS E 1 83 ? -23.292 8.401 -83.652 1.00 39.66 81 HIS E O 1
ATOM 6617 N N . GLN E 1 84 ? -23.844 6.971 -82.001 1.00 38.85 82 GLN E N 1
ATOM 6618 C CA . GLN E 1 84 ? -24.014 5.792 -82.865 1.00 39.66 82 GLN E CA 1
ATOM 6619 C C . GLN E 1 84 ? -25.218 5.919 -83.819 1.00 40.84 82 GLN E C 1
ATOM 6620 O O . GLN E 1 84 ? -25.305 5.200 -84.816 1.00 48.78 82 GLN E O 1
ATOM 6626 N N . ASN E 1 85 ? -26.124 6.844 -83.502 1.00 44.61 83 ASN E N 1
ATOM 6627 C CA . ASN E 1 85 ? -27.288 7.149 -84.329 1.00 47.98 83 ASN E CA 1
ATOM 6628 C C . ASN E 1 85 ? -27.181 8.469 -85.106 1.00 46.60 83 ASN E C 1
ATOM 6629 O O . ASN E 1 85 ? -28.207 9.029 -85.497 1.00 46.76 83 ASN E O 1
ATOM 6634 N N . MET E 1 86 ? -25.957 8.957 -85.345 1.00 44.26 84 MET E N 1
ATOM 6635 C CA . MET E 1 86 ? -25.759 10.275 -85.994 1.00 40.69 84 MET E CA 1
ATOM 6636 C C . MET E 1 86 ? -26.250 10.359 -87.447 1.00 43.32 84 MET E C 1
ATOM 6637 O O . MET E 1 86 ? -26.566 11.441 -87.937 1.00 42.52 84 MET E O 1
ATOM 6642 N N . ASP E 1 87 ? -26.339 9.208 -88.109 1.00 43.49 85 ASP E N 1
ATOM 6643 C CA . ASP E 1 87 ? -26.782 9.135 -89.500 1.00 48.82 85 ASP E CA 1
ATOM 6644 C C . ASP E 1 87 ? -28.280 9.427 -89.670 1.00 51.88 85 ASP E C 1
ATOM 6645 O O . ASP E 1 87 ? -28.722 9.817 -90.756 1.00 55.07 85 ASP E O 1
ATOM 6650 N N . LYS E 1 88 ? -29.046 9.258 -88.589 1.00 52.70 86 LYS E N 1
ATOM 6651 C CA . LYS E 1 88 ? -30.490 9.555 -88.579 1.00 56.78 86 LYS E CA 1
ATOM 6652 C C . LYS E 1 88 ? -30.792 11.058 -88.638 1.00 56.08 86 LYS E C 1
ATOM 6653 O O . LYS E 1 88 ? -31.898 11.461 -89.011 1.00 56.18 86 LYS E O 1
ATOM 6659 N N . TYR E 1 89 ? -29.800 11.873 -88.282 1.00 50.19 87 TYR E N 1
ATOM 6660 C CA . TYR E 1 89 ? -29.982 13.312 -88.126 1.00 47.32 87 TYR E CA 1
ATOM 6661 C C . TYR E 1 89 ? -29.193 14.137 -89.139 1.00 50.15 87 TYR E C 1
ATOM 6662 O O . TYR E 1 89 ? -29.467 15.328 -89.327 1.00 54.09 87 TYR E O 1
ATOM 6671 N N . ILE E 1 90 ? -28.211 13.503 -89.775 1.00 46.11 88 ILE E N 1
ATOM 6672 C CA . ILE E 1 90 ? -27.338 14.165 -90.737 1.00 49.11 88 ILE E CA 1
ATOM 6673 C C . ILE E 1 90 ? -27.385 13.398 -92.064 1.00 58.37 88 ILE E C 1
ATOM 6674 O O . ILE E 1 90 ? -27.283 12.164 -92.083 1.00 51.89 88 ILE E O 1
ATOM 6679 N N . ASP E 1 91 ? -27.548 14.131 -93.165 1.00 66.79 89 ASP E N 1
ATOM 6680 C CA . ASP E 1 91 ? -27.581 13.531 -94.504 1.00 79.78 89 ASP E CA 1
ATOM 6681 C C . ASP E 1 91 ? -26.571 14.158 -95.473 1.00 79.60 89 ASP E C 1
ATOM 6682 O O . ASP E 1 91 ? -26.266 13.582 -96.518 1.00 84.29 89 ASP E O 1
ATOM 6687 N N . CYS E 1 92 ? -26.060 15.334 -95.110 1.00 78.75 90 CYS E N 1
ATOM 6688 C CA . CYS E 1 92 ? -25.024 16.030 -95.876 1.00 73.90 90 CYS E CA 1
ATOM 6689 C C . CYS E 1 92 ? -23.623 15.530 -95.477 1.00 72.18 90 CYS E C 1
ATOM 6690 O O . CYS E 1 92 ? -23.464 14.973 -94.390 1.00 73.57 90 CYS E O 1
ATOM 6693 N N . PRO E 1 93 ? -22.615 15.686 -96.364 1.00 68.71 91 PRO E N 1
ATOM 6694 C CA . PRO E 1 93 ? -21.223 15.408 -95.988 1.00 67.46 91 PRO E CA 1
ATOM 6695 C C . PRO E 1 93 ? -20.677 16.346 -94.907 1.00 65.72 91 PRO E C 1
ATOM 6696 O O . PRO E 1 93 ? -20.887 17.560 -94.974 1.00 62.58 91 PRO E O 1
ATOM 6700 N N . VAL E 1 94 ? -19.981 15.779 -93.921 1.00 59.81 92 VAL E N 1
ATOM 6701 C CA . VAL E 1 94 ? -19.400 16.580 -92.838 1.00 54.81 92 VAL E CA 1
ATOM 6702 C C . VAL E 1 94 ? -17.886 16.773 -92.987 1.00 50.84 92 VAL E C 1
ATOM 6703 O O . VAL E 1 94 ? -17.183 15.916 -93.540 1.00 47.53 92 VAL E O 1
ATOM 6707 N N . LYS E 1 95 ? -17.401 17.911 -92.493 1.00 46.76 93 LYS E N 1
ATOM 6708 C CA . LYS E 1 95 ? -15.984 18.245 -92.571 1.00 49.73 93 LYS E CA 1
ATOM 6709 C C . LYS E 1 95 ? -15.187 17.619 -91.426 1.00 44.55 93 LYS E C 1
ATOM 6710 O O . LYS E 1 95 ? -14.083 17.114 -91.627 1.00 44.28 93 LYS E O 1
ATOM 6716 N N . ALA E 1 96 ? -15.746 17.666 -90.224 1.00 44.97 94 ALA E N 1
ATOM 6717 C CA . ALA E 1 96 ? -15.050 17.163 -89.053 1.00 38.97 94 ALA E CA 1
ATOM 6718 C C . ALA E 1 96 ? -15.985 16.558 -88.014 1.00 40.57 94 ALA E C 1
ATOM 6719 O O . ALA E 1 96 ? -17.142 16.959 -87.900 1.00 43.26 94 ALA E O 1
ATOM 6721 N N . VAL E 1 97 ? -15.472 15.572 -87.278 1.00 37.23 95 VAL E N 1
ATOM 6722 C CA . VAL E 1 97 ? -16.165 14.974 -86.139 1.00 36.18 95 VAL E CA 1
ATOM 6723 C C . VAL E 1 97 ? -15.196 14.906 -84.950 1.00 41.04 95 VAL E C 1
ATOM 6724 O O . VAL E 1 97 ? -14.066 14.443 -85.094 1.00 42.65 95 VAL E O 1
ATOM 6728 N N . MET E 1 98 ? -15.626 15.390 -83.788 1.00 39.89 96 MET E N 1
ATOM 6729 C CA . MET E 1 98 ? -14.797 15.326 -82.587 1.00 32.41 96 MET E CA 1
ATOM 6730 C C . MET E 1 98 ? -15.360 14.310 -81.599 1.00 35.00 96 MET E C 1
ATOM 6731 O O . MET E 1 98 ? -16.546 14.350 -81.255 1.00 38.11 96 MET E O 1
ATOM 6736 N N . PHE E 1 99 ? -14.498 13.399 -81.154 1.00 39.96 97 PHE E N 1
ATOM 6737 C CA . PHE E 1 99 ? -14.849 12.406 -80.141 1.00 30.00 97 PHE E CA 1
ATOM 6738 C C . PHE E 1 99 ? -13.965 12.628 -78.933 1.00 29.11 97 PHE E C 1
ATOM 6739 O O . PHE E 1 99 ? -12.745 12.697 -79.049 1.00 28.11 97 PHE E O 1
ATOM 6747 N N . ASN E 1 100 ? -14.589 12.715 -77.773 1.00 33.31 98 ASN E N 1
ATOM 6748 C CA . ASN E 1 100 ? -13.876 12.824 -76.526 1.00 42.12 98 ASN E CA 1
ATOM 6749 C C . ASN E 1 100 ? -14.351 11.682 -75.629 1.00 38.24 98 ASN E C 1
ATOM 6750 O O . ASN E 1 100 ? -15.452 11.721 -75.076 1.00 45.96 98 ASN E O 1
ATOM 6755 N N . LEU E 1 101 ? -13.528 10.647 -75.517 1.00 43.74 99 LEU E N 1
ATOM 6756 C CA . LEU E 1 101 ? -13.973 9.385 -74.928 1.00 44.62 99 LEU E CA 1
ATOM 6757 C C . LEU E 1 101 ? -13.790 9.273 -73.417 1.00 57.83 99 LEU E C 1
ATOM 6758 O O . LEU E 1 101 ? -12.688 9.442 -72.909 1.00 63.06 99 LEU E O 1
ATOM 6763 N N . GLY E 1 102 ? -14.878 8.962 -72.715 1.00 64.38 100 GLY E N 1
ATOM 6764 C CA . GLY E 1 102 ? -14.839 8.768 -71.272 1.00 73.08 100 GLY E CA 1
ATOM 6765 C C . GLY E 1 102 ? -16.097 9.207 -70.541 1.00 82.44 100 GLY E C 1
ATOM 6766 O O . GLY E 1 102 ? -17.196 9.237 -71.113 1.00 77.82 100 GLY E O 1
ATOM 6767 N N . TYR E 1 103 ? -15.913 9.529 -69.262 1.00 93.63 101 TYR E N 1
ATOM 6768 C CA . TYR E 1 103 ? -16.976 10.027 -68.393 1.00 105.14 101 TYR E CA 1
ATOM 6769 C C . TYR E 1 103 ? -16.945 11.551 -68.351 1.00 111.15 101 TYR E C 1
ATOM 6770 O O . TYR E 1 103 ? -15.924 12.166 -68.679 1.00 110.68 101 TYR E O 1
ATOM 6779 N N . LEU E 1 104 ? -18.062 12.148 -67.940 1.00 117.90 102 LEU E N 1
ATOM 6780 C CA . LEU E 1 104 ? -18.172 13.597 -67.782 1.00 123.47 102 LEU E CA 1
ATOM 6781 C C . LEU E 1 104 ? -17.508 14.054 -66.478 1.00 130.02 102 LEU E C 1
ATOM 6782 O O . LEU E 1 104 ? -17.880 13.578 -65.399 1.00 131.49 102 LEU E O 1
ATOM 6787 N N . PRO E 1 105 ? -16.508 14.959 -66.574 1.00 134.92 103 PRO E N 1
ATOM 6788 C CA . PRO E 1 105 ? -15.942 15.587 -65.379 1.00 138.23 103 PRO E CA 1
ATOM 6789 C C . PRO E 1 105 ? -16.955 16.563 -64.779 1.00 140.58 103 PRO E C 1
ATOM 6790 O O . PRO E 1 105 ? -17.539 17.370 -65.514 1.00 140.26 103 PRO E O 1
ATOM 6794 N N . SER E 1 106 ? -17.145 16.475 -63.460 1.00 141.28 104 SER E N 1
ATOM 6795 C CA . SER E 1 106 ? -18.271 17.098 -62.741 1.00 142.21 104 SER E CA 1
ATOM 6796 C C . SER E 1 106 ? -19.621 16.591 -63.273 1.00 143.17 104 SER E C 1
ATOM 6797 O O . SER E 1 106 ? -20.457 17.370 -63.743 1.00 145.60 104 SER E O 1
ATOM 6800 N N . GLY E 1 107 ? -19.808 15.273 -63.198 1.00 141.69 105 GLY E N 1
ATOM 6801 C CA . GLY E 1 107 ? -21.029 14.613 -63.661 1.00 136.77 105 GLY E CA 1
ATOM 6802 C C . GLY E 1 107 ? -21.141 13.177 -63.179 1.00 133.25 105 GLY E C 1
ATOM 6803 O O . GLY E 1 107 ? -20.466 12.779 -62.225 1.00 130.49 105 GLY E O 1
ATOM 6804 N N . ASP E 1 108 ? -22.001 12.404 -63.841 1.00 132.10 106 ASP E N 1
ATOM 6805 C CA . ASP E 1 108 ? -22.209 10.991 -63.518 1.00 130.70 106 ASP E CA 1
ATOM 6806 C C . ASP E 1 108 ? -21.041 10.162 -64.058 1.00 131.89 106 ASP E C 1
ATOM 6807 O O . ASP E 1 108 ? -20.850 10.062 -65.273 1.00 131.90 106 ASP E O 1
ATOM 6812 N N . HIS E 1 109 ? -20.265 9.582 -63.143 1.00 133.75 107 HIS E N 1
ATOM 6813 C CA . HIS E 1 109 ? -19.048 8.836 -63.485 1.00 135.07 107 HIS E CA 1
ATOM 6814 C C . HIS E 1 109 ? -19.323 7.491 -64.159 1.00 132.64 107 HIS E C 1
ATOM 6815 O O . HIS E 1 109 ? -18.527 7.028 -64.980 1.00 133.12 107 HIS E O 1
ATOM 6822 N N . SER E 1 110 ? -20.450 6.877 -63.806 1.00 129.69 108 SER E N 1
ATOM 6823 C CA . SER E 1 110 ? -20.800 5.540 -64.283 1.00 127.25 108 SER E CA 1
ATOM 6824 C C . SER E 1 110 ? -21.248 5.521 -65.746 1.00 123.24 108 SER E C 1
ATOM 6825 O O . SER E 1 110 ? -20.771 4.700 -66.532 1.00 122.17 108 SER E O 1
ATOM 6828 N N . ILE E 1 111 ? -22.155 6.429 -66.100 1.00 119.15 109 ILE E N 1
ATOM 6829 C CA . ILE E 1 111 ? -22.693 6.505 -67.459 1.00 117.44 109 ILE E CA 1
ATOM 6830 C C . ILE E 1 111 ? -21.693 7.202 -68.392 1.00 113.15 109 ILE E C 1
ATOM 6831 O O . ILE E 1 111 ? -21.582 8.434 -68.401 1.00 111.50 109 ILE E O 1
ATOM 6836 N N . SER E 1 112 ? -20.967 6.394 -69.165 1.00 105.72 110 SER E N 1
ATOM 6837 C CA . SER E 1 112 ? -19.910 6.885 -70.054 1.00 96.41 110 SER E CA 1
ATOM 6838 C C . SER E 1 112 ? -19.964 6.237 -71.448 1.00 89.67 110 SER E C 1
ATOM 6839 O O . SER E 1 112 ? -20.907 5.497 -71.765 1.00 89.75 110 SER E O 1
ATOM 6842 N N . THR E 1 113 ? -18.955 6.529 -72.274 1.00 74.45 111 THR E N 1
ATOM 6843 C CA . THR E 1 113 ? -18.861 5.952 -73.617 1.00 65.20 111 THR E CA 1
ATOM 6844 C C . THR E 1 113 ? -18.495 4.467 -73.535 1.00 62.44 111 THR E C 1
ATOM 6845 O O . THR E 1 113 ? -17.639 4.076 -72.734 1.00 63.56 111 THR E O 1
ATOM 6849 N N . ARG E 1 114 ? -19.171 3.649 -74.345 1.00 59.51 112 ARG E N 1
ATOM 6850 C CA A ARG E 1 114 ? -18.908 2.209 -74.379 0.50 57.46 112 ARG E CA 1
ATOM 6851 C CA B ARG E 1 114 ? -18.933 2.205 -74.388 0.50 58.14 112 ARG E CA 1
ATOM 6852 C C . ARG E 1 114 ? -18.354 1.809 -75.759 1.00 57.90 112 ARG E C 1
ATOM 6853 O O . ARG E 1 114 ? -18.653 2.471 -76.762 1.00 55.59 112 ARG E O 1
ATOM 6868 N N . PRO E 1 115 ? -17.512 0.734 -75.813 1.00 54.01 113 PRO E N 1
ATOM 6869 C CA . PRO E 1 115 ? -16.810 0.385 -77.060 1.00 47.00 113 PRO E CA 1
ATOM 6870 C C . PRO E 1 115 ? -17.701 0.125 -78.269 1.00 48.17 113 PRO E C 1
ATOM 6871 O O . PRO E 1 115 ? -17.434 0.650 -79.351 1.00 52.68 113 PRO E O 1
ATOM 6875 N N . GLU E 1 116 ? -18.750 -0.667 -78.065 1.00 52.61 114 GLU E N 1
ATOM 6876 C CA . GLU E 1 116 ? -19.677 -1.080 -79.118 1.00 48.46 114 GLU E CA 1
ATOM 6877 C C . GLU E 1 116 ? -20.343 0.105 -79.812 1.00 43.33 114 GLU E C 1
ATOM 6878 O O . GLU E 1 116 ? -20.425 0.137 -81.039 1.00 43.63 114 GLU E O 1
ATOM 6884 N N . THR E 1 117 ? -20.792 1.083 -79.028 1.00 37.25 115 THR E N 1
ATOM 6885 C CA . THR E 1 117 ? -21.457 2.266 -79.579 1.00 39.94 115 THR E CA 1
ATOM 6886 C C . THR E 1 117 ? -20.473 3.296 -80.135 1.00 38.39 115 THR E C 1
ATOM 6887 O O . THR E 1 117 ? -20.788 3.990 -81.107 1.00 46.99 115 THR E O 1
ATOM 6891 N N . THR E 1 118 ? -19.288 3.383 -79.529 1.00 42.00 116 THR E N 1
ATOM 6892 C CA . THR E 1 118 ? -18.192 4.207 -80.054 1.00 35.39 116 THR E CA 1
ATOM 6893 C C . THR E 1 118 ? -17.734 3.721 -81.438 1.00 38.30 116 THR E C 1
ATOM 6894 O O . THR E 1 118 ? -17.586 4.529 -82.354 1.00 40.37 116 THR E O 1
ATOM 6898 N N . ILE E 1 119 ? -17.546 2.408 -81.587 1.00 28.50 117 ILE E N 1
ATOM 6899 C CA . ILE E 1 119 ? -17.142 1.800 -82.874 1.00 30.51 117 ILE E CA 1
ATOM 6900 C C . ILE E 1 119 ? -18.205 2.029 -83.958 1.00 33.43 117 ILE E C 1
ATOM 6901 O O . ILE E 1 119 ? -17.874 2.357 -85.106 1.00 40.03 117 ILE E O 1
ATOM 6906 N N . GLN E 1 120 ? -19.476 1.894 -83.563 1.00 32.67 118 GLN E N 1
ATOM 6907 C CA . GLN E 1 120 ? -20.620 2.224 -84.404 1.00 35.19 118 GLN E CA 1
ATOM 6908 C C . GLN E 1 120 ? -20.595 3.675 -84.862 1.00 35.89 118 GLN E C 1
ATOM 6909 O O . GLN E 1 120 ? -20.688 3.950 -86.061 1.00 33.27 118 GLN E O 1
ATOM 6915 N N . ALA E 1 121 ? -20.476 4.588 -83.895 1.00 31.40 119 ALA E N 1
ATOM 6916 C CA . ALA E 1 121 ? -20.376 6.028 -84.162 1.00 29.24 119 ALA E CA 1
ATOM 6917 C C . ALA E 1 121 ? -19.225 6.400 -85.082 1.00 34.15 119 ALA E C 1
ATOM 6918 O O . ALA E 1 121 ? -19.382 7.251 -85.969 1.00 43.09 119 ALA E O 1
ATOM 6920 N N . LEU E 1 122 ? -18.078 5.762 -84.863 1.00 33.68 120 LEU E N 1
ATOM 6921 C CA . LEU E 1 122 ? -16.896 5.957 -85.696 1.00 32.47 120 LEU E CA 1
ATOM 6922 C C . LEU E 1 122 ? -17.130 5.534 -87.139 1.00 36.22 120 LEU E C 1
ATOM 6923 O O . LEU E 1 122 ? -16.717 6.241 -88.058 1.00 37.11 120 LEU E O 1
ATOM 6928 N N . SER E 1 123 ? -17.812 4.399 -87.319 1.00 41.20 121 SER E N 1
ATOM 6929 C CA . SER E 1 123 ? -18.251 3.928 -88.641 1.00 45.57 121 SER E CA 1
ATOM 6930 C C . SER E 1 123 ? -19.168 4.914 -89.349 1.00 38.72 121 SER E C 1
ATOM 6931 O O . SER E 1 123 ? -18.993 5.167 -90.537 1.00 46.30 121 SER E O 1
ATOM 6934 N N . LYS E 1 124 ? -20.137 5.455 -88.612 1.00 40.53 122 LYS E N 1
ATOM 6935 C CA . LYS E 1 124 ? -21.103 6.409 -89.155 1.00 42.57 122 LYS E CA 1
ATOM 6936 C C . LYS E 1 124 ? -20.431 7.723 -89.524 1.00 44.57 122 LYS E C 1
ATOM 6937 O O . LYS E 1 124 ? -20.706 8.282 -90.590 1.00 47.36 122 LYS E O 1
ATOM 6943 N N . ALA E 1 125 ? -19.561 8.203 -88.633 1.00 42.37 123 ALA E N 1
ATOM 6944 C CA . ALA E 1 125 ? -18.749 9.401 -88.872 1.00 34.79 123 ALA E CA 1
ATOM 6945 C C . ALA E 1 125 ? -17.842 9.248 -90.092 1.00 36.76 123 ALA E C 1
ATOM 6946 O O . ALA E 1 125 ? -17.730 10.175 -90.889 1.00 39.78 123 ALA E O 1
ATOM 6948 N N . MET E 1 126 ? -17.217 8.078 -90.238 1.00 39.94 124 MET E N 1
ATOM 6949 C CA . MET E 1 126 ? -16.369 7.778 -91.399 1.00 40.55 124 MET E CA 1
ATOM 6950 C C . MET E 1 126 ? -17.149 7.796 -92.712 1.00 45.14 124 MET E C 1
ATOM 6951 O O . MET E 1 126 ? -16.624 8.244 -93.730 1.00 52.18 124 MET E O 1
ATOM 6956 N N . GLU E 1 127 ? -18.393 7.314 -92.677 1.00 50.09 125 GLU E N 1
ATOM 6957 C CA . GLU E 1 127 ? -19.301 7.373 -93.825 1.00 48.72 125 GLU E CA 1
ATOM 6958 C C . GLU E 1 127 ? -19.698 8.809 -94.137 1.00 45.98 125 GLU E C 1
ATOM 6959 O O . GLU E 1 127 ? -19.684 9.231 -95.292 1.00 47.23 125 GLU E O 1
ATOM 6965 N N . LEU E 1 128 ? -20.021 9.565 -93.096 1.00 44.17 126 LEU E N 1
ATOM 6966 C CA . LEU E 1 128 ? -20.492 10.934 -93.248 1.00 42.24 126 LEU E CA 1
ATOM 6967 C C . LEU E 1 128 ? -19.421 11.949 -93.648 1.00 47.59 126 LEU E C 1
ATOM 6968 O O . LEU E 1 128 ? -19.760 13.050 -94.094 1.00 52.10 126 LEU E O 1
ATOM 6973 N N . LEU E 1 129 ? -18.146 11.588 -93.486 1.00 46.71 127 LEU E N 1
ATOM 6974 C CA . LEU E 1 129 ? -17.030 12.472 -93.850 1.00 44.58 127 LEU E CA 1
ATOM 6975 C C . LEU E 1 129 ? -16.929 12.751 -95.347 1.00 45.20 127 LEU E C 1
ATOM 6976 O O . LEU E 1 129 ? -17.067 11.850 -96.177 1.00 44.25 127 LEU E O 1
ATOM 6981 N N . VAL E 1 130 ? -16.671 14.011 -95.675 1.00 41.80 128 VAL E N 1
ATOM 6982 C CA . VAL E 1 130 ? -16.238 14.388 -97.015 1.00 47.38 128 VAL E CA 1
ATOM 6983 C C . VAL E 1 130 ? -14.766 13.964 -97.181 1.00 53.01 128 VAL E C 1
ATOM 6984 O O . VAL E 1 130 ? -14.033 13.855 -96.190 1.00 53.68 128 VAL E O 1
ATOM 6988 N N . THR E 1 131 ? -14.343 13.675 -98.412 1.00 56.66 129 THR E N 1
ATOM 6989 C CA . THR E 1 131 ? -12.923 13.422 -98.687 1.00 55.46 129 THR E CA 1
ATOM 6990 C C . THR E 1 131 ? -12.094 14.637 -98.293 1.00 52.17 129 THR E C 1
ATOM 6991 O O . THR E 1 131 ? -12.408 15.765 -98.669 1.00 53.66 129 THR E O 1
ATOM 6995 N N . GLY E 1 132 ? -11.057 14.390 -97.503 1.00 50.96 130 GLY E N 1
ATOM 6996 C CA . GLY E 1 132 ? -10.231 15.447 -96.937 1.00 43.91 130 GLY E CA 1
ATOM 6997 C C . GLY E 1 132 ? -10.785 15.937 -95.618 1.00 42.24 130 GLY E C 1
ATOM 6998 O O . GLY E 1 132 ? -10.374 16.979 -95.124 1.00 52.07 130 GLY E O 1
ATOM 6999 N N . GLY E 1 133 ? -11.733 15.192 -95.059 1.00 42.43 131 GLY E N 1
ATOM 7000 C CA . GLY E 1 133 ? -12.310 15.493 -93.747 1.00 40.42 131 GLY E CA 1
ATOM 7001 C C . GLY E 1 133 ? -11.566 14.786 -92.627 1.00 38.41 131 GLY E C 1
ATOM 7002 O O . GLY E 1 133 ? -10.799 13.877 -92.884 1.00 33.52 131 GLY E O 1
ATOM 7003 N N . ILE E 1 134 ? -11.791 15.202 -91.385 1.00 40.45 132 ILE E N 1
ATOM 7004 C CA . ILE E 1 134 ? -11.033 14.672 -90.249 1.00 34.08 132 ILE E CA 1
ATOM 7005 C C . ILE E 1 134 ? -11.940 14.223 -89.093 1.00 36.42 132 ILE E C 1
ATOM 7006 O O . ILE E 1 134 ? -12.947 14.854 -88.802 1.00 39.64 132 ILE E O 1
ATOM 7011 N N . ILE E 1 135 ? -11.591 13.105 -88.466 1.00 36.47 133 ILE E N 1
ATOM 7012 C CA . ILE E 1 135 ? -12.138 12.747 -87.163 1.00 36.10 133 ILE E CA 1
ATOM 7013 C C . ILE E 1 135 ? -10.999 12.802 -86.133 1.00 32.47 133 ILE E C 1
ATOM 7014 O O . ILE E 1 135 ? -9.934 12.236 -86.354 1.00 38.11 133 ILE E O 1
ATOM 7019 N N . THR E 1 136 ? -11.214 13.506 -85.026 1.00 35.78 134 THR E N 1
ATOM 7020 C CA . THR E 1 136 ? -10.275 13.443 -83.914 1.00 40.45 134 THR E CA 1
ATOM 7021 C C . THR E 1 136 ? -10.901 12.669 -82.754 1.00 39.44 134 THR E C 1
ATOM 7022 O O . THR E 1 136 ? -12.083 12.830 -82.456 1.00 39.57 134 THR E O 1
ATOM 7026 N N . VAL E 1 137 ? -10.104 11.803 -82.134 1.00 33.71 135 VAL E N 1
ATOM 7027 C CA . VAL E 1 137 ? -10.556 10.976 -81.024 1.00 29.23 135 VAL E CA 1
ATOM 7028 C C . VAL E 1 137 ? -9.543 11.127 -79.886 1.00 34.22 135 VAL E C 1
ATOM 7029 O O . VAL E 1 137 ? -8.406 10.663 -79.994 1.00 36.32 135 VAL E O 1
ATOM 7033 N N . VAL E 1 138 ? -9.947 11.809 -78.817 1.00 35.38 136 VAL E N 1
ATOM 7034 C CA . VAL E 1 138 ? -9.143 11.868 -77.598 1.00 35.32 136 VAL E CA 1
ATOM 7035 C C . VAL E 1 138 ? -9.599 10.721 -76.692 1.00 36.62 136 VAL E C 1
ATOM 7036 O O . VAL E 1 138 ? -10.737 10.695 -76.221 1.00 34.34 136 VAL E O 1
ATOM 7040 N N . ILE E 1 139 ? -8.707 9.759 -76.485 1.00 39.13 137 ILE E N 1
ATOM 7041 C CA . ILE E 1 139 ? -9.033 8.571 -75.715 1.00 34.36 137 ILE E CA 1
ATOM 7042 C C . ILE E 1 139 ? -8.477 8.675 -74.303 1.00 34.46 137 ILE E C 1
ATOM 7043 O O . ILE E 1 139 ? -7.265 8.702 -74.101 1.00 35.73 137 ILE E O 1
ATOM 7048 N N . TYR E 1 140 ? -9.382 8.742 -73.334 1.00 40.23 138 TYR E N 1
ATOM 7049 C CA . TYR E 1 140 ? -9.025 8.660 -71.931 1.00 43.52 138 TYR E CA 1
ATOM 7050 C C . TYR E 1 140 ? -9.208 7.204 -71.508 1.00 45.62 138 TYR E C 1
ATOM 7051 O O . TYR E 1 140 ? -10.220 6.572 -71.806 1.00 51.49 138 TYR E O 1
ATOM 7060 N N . TYR E 1 141 ? -8.190 6.683 -70.841 1.00 55.30 139 TYR E N 1
ATOM 7061 C CA . TYR E 1 141 ? -8.171 5.326 -70.325 1.00 57.91 139 TYR E CA 1
ATOM 7062 C C . TYR E 1 141 ? -7.483 5.422 -68.964 1.00 66.21 139 TYR E C 1
ATOM 7063 O O . TYR E 1 141 ? -7.030 6.507 -68.575 1.00 74.31 139 TYR E O 1
ATOM 7072 N N . GLY E 1 142 ? -7.404 4.310 -68.241 1.00 66.94 140 GLY E N 1
ATOM 7073 C CA . GLY E 1 142 ? -6.954 4.341 -66.852 1.00 71.21 140 GLY E CA 1
ATOM 7074 C C . GLY E 1 142 ? -8.098 4.768 -65.968 1.00 74.96 140 GLY E C 1
ATOM 7075 O O . GLY E 1 142 ? -9.169 4.153 -66.012 1.00 74.81 140 GLY E O 1
ATOM 7076 N N . GLY E 1 143 ? -7.851 5.816 -65.175 1.00 83.63 141 GLY E N 1
ATOM 7077 C CA . GLY E 1 143 ? -8.861 6.536 -64.371 1.00 92.24 141 GLY E CA 1
ATOM 7078 C C . GLY E 1 143 ? -10.016 5.719 -63.823 1.00 93.93 141 GLY E C 1
ATOM 7079 O O . GLY E 1 143 ? -9.803 4.645 -63.275 1.00 96.19 141 GLY E O 1
ATOM 7080 N N . ASP E 1 144 ? -11.237 6.223 -63.989 1.00 93.45 142 ASP E N 1
ATOM 7081 C CA . ASP E 1 144 ? -12.441 5.463 -63.647 1.00 92.90 142 ASP E CA 1
ATOM 7082 C C . ASP E 1 144 ? -12.899 4.588 -64.819 1.00 93.70 142 ASP E C 1
ATOM 7083 O O . ASP E 1 144 ? -13.645 3.622 -64.628 1.00 92.58 142 ASP E O 1
ATOM 7088 N N . THR E 1 145 ? -12.420 4.929 -66.018 1.00 95.83 143 THR E N 1
ATOM 7089 C CA . THR E 1 145 ? -12.850 4.324 -67.292 1.00 95.85 143 THR E CA 1
ATOM 7090 C C . THR E 1 145 ? -12.426 2.875 -67.545 1.00 93.75 143 THR E C 1
ATOM 7091 O O . THR E 1 145 ? -13.157 2.115 -68.187 1.00 94.92 143 THR E O 1
ATOM 7095 N N . GLY E 1 146 ? -11.245 2.498 -67.067 1.00 92.23 144 GLY E N 1
ATOM 7096 C CA . GLY E 1 146 ? -10.689 1.189 -67.386 1.00 89.35 144 GLY E CA 1
ATOM 7097 C C . GLY E 1 146 ? -9.823 1.250 -68.630 1.00 90.18 144 GLY E C 1
ATOM 7098 O O . GLY E 1 146 ? -9.124 2.237 -68.856 1.00 94.03 144 GLY E O 1
ATOM 7099 N N . PHE E 1 147 ? -9.901 0.213 -69.460 1.00 85.61 145 PHE E N 1
ATOM 7100 C CA . PHE E 1 147 ? -8.887 -0.045 -70.485 1.00 75.95 145 PHE E CA 1
ATOM 7101 C C . PHE E 1 147 ? -9.503 -0.653 -71.746 1.00 70.77 145 PHE E C 1
ATOM 7102 O O . PHE E 1 147 ? -8.906 -0.609 -72.828 1.00 61.82 145 PHE E O 1
ATOM 7110 N N . GLU E 1 148 ? -10.708 -1.198 -71.593 1.00 65.03 146 GLU E N 1
ATOM 7111 C CA . GLU E 1 148 ? -11.342 -2.018 -72.621 1.00 61.36 146 GLU E CA 1
ATOM 7112 C C . GLU E 1 148 ? -11.772 -1.227 -73.841 1.00 44.81 146 GLU E C 1
ATOM 7113 O O . GLU E 1 148 ? -11.734 -1.739 -74.954 1.00 39.81 146 GLU E O 1
ATOM 7119 N N . GLU E 1 149 ? -12.189 0.013 -73.631 1.00 40.98 147 GLU E N 1
ATOM 7120 C CA . GLU E 1 149 ? -12.619 0.843 -74.742 1.00 40.80 147 GLU E CA 1
ATOM 7121 C C . GLU E 1 149 ? -11.450 1.171 -75.664 1.00 42.25 147 GLU E C 1
ATOM 7122 O O . GLU E 1 149 ? -11.523 0.900 -76.862 1.00 44.72 147 GLU E O 1
ATOM 7128 N N . LYS E 1 150 ? -10.375 1.719 -75.096 1.00 39.84 148 LYS E N 1
ATOM 7129 C CA . LYS E 1 150 ? -9.152 2.008 -75.844 1.00 37.18 148 LYS E CA 1
ATOM 7130 C C . LYS E 1 150 ? -8.676 0.807 -76.663 1.00 39.07 148 LYS E C 1
ATOM 7131 O O . LYS E 1 150 ? -8.431 0.945 -77.853 1.00 36.88 148 LYS E O 1
ATOM 7137 N N . GLU E 1 151 ? -8.576 -0.361 -76.029 1.00 35.10 149 GLU E N 1
ATOM 7138 C CA . GLU E 1 151 ? -8.112 -1.566 -76.706 1.00 38.54 149 GLU E CA 1
ATOM 7139 C C . GLU E 1 151 ? -8.987 -1.984 -77.888 1.00 36.78 149 GLU E C 1
ATOM 7140 O O . GLU E 1 151 ? -8.464 -2.358 -78.937 1.00 39.84 149 GLU E O 1
ATOM 7146 N N . LYS E 1 152 ? -10.305 -1.909 -77.709 1.00 34.61 150 LYS E N 1
ATOM 7147 C CA . LYS E 1 152 ? -11.265 -2.312 -78.734 1.00 32.79 150 LYS E CA 1
ATOM 7148 C C . LYS E 1 152 ? -11.343 -1.332 -79.904 1.00 30.29 150 LYS E C 1
ATOM 7149 O O . LYS E 1 152 ? -11.337 -1.744 -81.067 1.00 33.60 150 LYS E O 1
ATOM 7155 N N . VAL E 1 153 ? -11.415 -0.042 -79.577 1.00 27.80 151 VAL E N 1
ATOM 7156 C CA . VAL E 1 153 ? -11.428 1.044 -80.551 1.00 33.30 151 VAL E CA 1
ATOM 7157 C C . VAL E 1 153 ? -10.183 0.988 -81.427 1.00 33.99 151 VAL E C 1
ATOM 7158 O O . VAL E 1 153 ? -10.289 1.048 -82.647 1.00 40.38 151 VAL E O 1
ATOM 7162 N N . LEU E 1 154 ? -9.015 0.837 -80.801 1.00 31.56 152 LEU E N 1
ATOM 7163 C CA . LEU E 1 154 ? -7.752 0.732 -81.534 1.00 25.18 152 LEU E CA 1
ATOM 7164 C C . LEU E 1 154 ? -7.667 -0.533 -82.376 1.00 33.95 152 LEU E C 1
ATOM 7165 O O . LEU E 1 154 ? -7.174 -0.477 -83.490 1.00 28.89 152 LEU E O 1
ATOM 7170 N N . GLU E 1 155 ? -8.170 -1.653 -81.850 1.00 33.91 153 GLU E N 1
ATOM 7171 C CA . GLU E 1 155 ? -8.264 -2.914 -82.603 1.00 41.96 153 GLU E CA 1
ATOM 7172 C C . GLU E 1 155 ? -9.142 -2.762 -83.852 1.00 38.34 153 GLU E C 1
ATOM 7173 O O . GLU E 1 155 ? -8.808 -3.279 -84.916 1.00 40.30 153 GLU E O 1
ATOM 7179 N N . PHE E 1 156 ? -10.253 -2.036 -83.705 1.00 42.64 154 PHE E N 1
ATOM 7180 C CA . PHE E 1 156 ? -11.150 -1.717 -84.812 1.00 38.66 154 PHE E CA 1
ATOM 7181 C C . PHE E 1 156 ? -10.503 -0.814 -85.861 1.00 37.37 154 PHE E C 1
ATOM 7182 O O . PHE E 1 156 ? -10.590 -1.102 -87.056 1.00 37.41 154 PHE E O 1
ATOM 7190 N N . LEU E 1 157 ? -9.889 0.281 -85.411 1.00 36.74 155 LEU E N 1
ATOM 7191 C CA . LEU E 1 157 ? -9.245 1.257 -86.306 1.00 33.54 155 LEU E CA 1
ATOM 7192 C C . LEU E 1 157 ? -8.030 0.728 -87.055 1.00 31.05 155 LEU E C 1
ATOM 7193 O O . LEU E 1 157 ? -7.727 1.218 -88.135 1.00 29.62 155 LEU E O 1
ATOM 7198 N N . LYS E 1 158 ? -7.353 -0.275 -86.491 1.00 32.39 156 LYS E N 1
ATOM 7199 C CA . LYS E 1 158 ? -6.265 -0.980 -87.170 1.00 36.27 156 LYS E CA 1
ATOM 7200 C C . LYS E 1 158 ? -6.715 -1.641 -88.474 1.00 29.65 156 LYS E C 1
ATOM 7201 O O . LYS E 1 158 ? -5.906 -1.879 -89.372 1.00 31.58 156 LYS E O 1
ATOM 7207 N N . GLY E 1 159 ? -8.012 -1.922 -88.570 1.00 25.55 157 GLY E N 1
ATOM 7208 C CA . GLY E 1 159 ? -8.552 -2.688 -89.678 1.00 30.20 157 GLY E CA 1
ATOM 7209 C C . GLY E 1 159 ? -9.093 -1.832 -90.797 1.00 34.63 157 GLY E C 1
ATOM 7210 O O . GLY E 1 159 ? -9.412 -2.349 -91.861 1.00 41.42 157 GLY E O 1
ATOM 7211 N N . VAL E 1 160 ? -9.198 -0.525 -90.551 1.00 38.33 158 VAL E N 1
ATOM 7212 C CA . VAL E 1 160 ? -9.708 0.432 -91.536 1.00 32.80 158 VAL E CA 1
ATOM 7213 C C . VAL E 1 160 ? -8.822 0.485 -92.798 1.00 36.93 158 VAL E C 1
ATOM 7214 O O . VAL E 1 160 ? -7.595 0.519 -92.705 1.00 36.39 158 VAL E O 1
ATOM 7218 N N . ASP E 1 161 ? -9.462 0.469 -93.968 1.00 43.42 159 ASP E N 1
ATOM 7219 C CA . ASP E 1 161 ? -8.780 0.451 -95.264 1.00 40.10 159 ASP E CA 1
ATOM 7220 C C . ASP E 1 161 ? -7.888 1.678 -95.458 1.00 44.87 159 ASP E C 1
ATOM 7221 O O . ASP E 1 161 ? -8.375 2.816 -95.455 1.00 44.75 159 ASP E O 1
ATOM 7226 N N . GLN E 1 162 ? -6.587 1.426 -95.636 1.00 43.44 160 GLN E N 1
ATOM 7227 C CA . GLN E 1 162 ? -5.578 2.485 -95.781 1.00 41.01 160 GLN E CA 1
ATOM 7228 C C . GLN E 1 162 ? -5.663 3.240 -97.108 1.00 46.13 160 GLN E C 1
ATOM 7229 O O . GLN E 1 162 ? -5.152 4.353 -97.233 1.00 47.59 160 GLN E O 1
ATOM 7235 N N . LYS E 1 163 ? -6.318 2.624 -98.088 1.00 51.92 161 LYS E N 1
ATOM 7236 C CA . LYS E 1 163 ? -6.599 3.249 -99.374 1.00 48.81 161 LYS E CA 1
ATOM 7237 C C . LYS E 1 163 ? -7.711 4.285 -99.244 1.00 47.36 161 LYS E C 1
ATOM 7238 O O . LYS E 1 163 ? -7.792 5.202 -100.055 1.00 49.82 161 LYS E O 1
ATOM 7244 N N . LYS E 1 164 ? -8.559 4.134 -98.225 1.00 41.78 162 LYS E N 1
ATOM 7245 C CA . LYS E 1 164 ? -9.673 5.046 -97.997 1.00 40.52 162 LYS E CA 1
ATOM 7246 C C . LYS E 1 164 ? -9.441 6.033 -96.843 1.00 41.63 162 LYS E C 1
ATOM 7247 O O . LYS E 1 164 ? -9.908 7.174 -96.896 1.00 34.52 162 LYS E O 1
ATOM 7253 N N . PHE E 1 165 ? -8.752 5.591 -95.792 1.00 42.77 163 PHE E N 1
ATOM 7254 C CA . PHE E 1 165 ? -8.510 6.450 -94.627 1.00 37.23 163 PHE E CA 1
ATOM 7255 C C . PHE E 1 165 ? -7.069 6.392 -94.147 1.00 36.28 163 PHE E C 1
ATOM 7256 O O . PHE E 1 165 ? -6.429 5.352 -94.226 1.00 34.81 163 PHE E O 1
ATOM 7264 N N . ILE E 1 166 ? -6.581 7.526 -93.648 1.00 39.10 164 ILE E N 1
ATOM 7265 C CA . ILE E 1 166 ? -5.347 7.600 -92.864 1.00 36.14 164 ILE E CA 1
ATOM 7266 C C . ILE E 1 166 ? -5.739 7.563 -91.391 1.00 34.21 164 ILE E C 1
ATOM 7267 O O . ILE E 1 166 ? -6.553 8.367 -90.941 1.00 35.67 164 ILE E O 1
ATOM 7272 N N . VAL E 1 167 ? -5.174 6.627 -90.639 1.00 39.81 165 VAL E N 1
ATOM 7273 C CA . VAL E 1 167 ? -5.432 6.558 -89.204 1.00 32.20 165 VAL E CA 1
ATOM 7274 C C . VAL E 1 167 ? -4.115 6.725 -88.447 1.00 37.89 165 VAL E C 1
ATOM 7275 O O . VAL E 1 167 ? -3.232 5.887 -88.543 1.00 33.54 165 VAL E O 1
ATOM 7279 N N . GLN E 1 168 ? -4.002 7.823 -87.705 1.00 32.05 166 GLN E N 1
ATOM 7280 C CA . GLN E 1 168 ? -2.765 8.214 -87.056 1.00 28.29 166 GLN E CA 1
ATOM 7281 C C . GLN E 1 168 ? -2.959 8.219 -85.543 1.00 27.30 166 GLN E C 1
ATOM 7282 O O . GLN E 1 168 ? -3.871 8.874 -85.040 1.00 30.53 166 GLN E O 1
ATOM 7288 N N . ARG E 1 169 ? -2.097 7.500 -84.826 1.00 30.47 167 ARG E N 1
ATOM 7289 C CA . ARG E 1 169 ? -2.087 7.521 -83.351 1.00 25.07 167 ARG E CA 1
ATOM 7290 C C . ARG E 1 169 ? -0.934 8.376 -82.835 1.00 27.45 167 ARG E C 1
ATOM 7291 O O . ARG E 1 169 ? 0.208 8.168 -83.218 1.00 22.89 167 ARG E O 1
ATOM 7299 N N . THR E 1 170 ? -1.247 9.335 -81.969 1.00 32.03 168 THR E N 1
ATOM 7300 C CA . THR E 1 170 ? -0.242 10.149 -81.283 1.00 38.88 168 THR E CA 1
ATOM 7301 C C . THR E 1 170 ? -0.177 9.738 -79.803 1.00 34.96 168 THR E C 1
ATOM 7302 O O . THR E 1 170 ? -1.194 9.672 -79.139 1.00 31.77 168 THR E O 1
ATOM 7306 N N . ASP E 1 171 ? 1.023 9.486 -79.291 1.00 37.20 169 ASP E N 1
ATOM 7307 C CA . ASP E 1 171 ? 1.181 8.857 -77.983 1.00 43.75 169 ASP E CA 1
ATOM 7308 C C . ASP E 1 171 ? 2.395 9.442 -77.255 1.00 41.39 169 ASP E C 1
ATOM 7309 O O . ASP E 1 171 ? 3.461 9.572 -77.839 1.00 47.66 169 ASP E O 1
ATOM 7314 N N . PHE E 1 172 ? 2.231 9.776 -75.980 1.00 36.81 170 PHE E N 1
ATOM 7315 C CA . PHE E 1 172 ? 3.343 10.267 -75.155 1.00 38.90 170 PHE E CA 1
ATOM 7316 C C . PHE E 1 172 ? 3.893 9.134 -74.307 1.00 40.05 170 PHE E C 1
ATOM 7317 O O . PHE E 1 172 ? 3.337 8.792 -73.270 1.00 39.52 170 PHE E O 1
ATOM 7325 N N . ILE E 1 173 ? 4.997 8.561 -74.770 1.00 40.52 171 ILE E N 1
ATOM 7326 C CA . ILE E 1 173 ? 5.420 7.240 -74.317 1.00 42.79 171 ILE E CA 1
ATOM 7327 C C . ILE E 1 173 ? 6.298 7.213 -73.059 1.00 40.91 171 ILE E C 1
ATOM 7328 O O . ILE E 1 173 ? 6.566 6.146 -72.520 1.00 38.55 171 ILE E O 1
ATOM 7333 N N . ASN E 1 174 ? 6.728 8.382 -72.597 1.00 40.22 172 ASN E N 1
ATOM 7334 C CA . ASN E 1 174 ? 7.507 8.482 -71.368 1.00 37.94 172 ASN E CA 1
ATOM 7335 C C . ASN E 1 174 ? 6.716 9.047 -70.197 1.00 39.27 172 ASN E C 1
ATOM 7336 O O . ASN E 1 174 ? 7.278 9.278 -69.130 1.00 53.87 172 ASN E O 1
ATOM 7341 N N . GLN E 1 175 ? 5.420 9.281 -70.396 1.00 45.58 173 GLN E N 1
ATOM 7342 C CA . GLN E 1 175 ? 4.548 9.742 -69.317 1.00 43.89 173 GLN E CA 1
ATOM 7343 C C . GLN E 1 175 ? 3.857 8.563 -68.638 1.00 52.46 173 GLN E C 1
ATOM 7344 O O . GLN E 1 175 ? 3.480 7.589 -69.297 1.00 60.28 173 GLN E O 1
ATOM 7350 N N . ALA E 1 176 ? 3.701 8.657 -67.319 1.00 58.79 174 ALA E N 1
ATOM 7351 C CA . ALA E 1 176 ? 2.966 7.655 -66.549 1.00 59.97 174 ALA E CA 1
ATOM 7352 C C . ALA E 1 176 ? 1.540 8.146 -66.297 1.00 60.89 174 ALA E C 1
ATOM 7353 O O . ALA E 1 176 ? 1.183 9.269 -66.691 1.00 61.02 174 ALA E O 1
ATOM 7355 N N . ASN E 1 177 ? 0.743 7.302 -65.644 1.00 58.08 175 ASN E N 1
ATOM 7356 C CA . ASN E 1 177 ? -0.656 7.598 -65.298 1.00 59.02 175 ASN E CA 1
ATOM 7357 C C . ASN E 1 177 ? -1.552 7.860 -66.515 1.00 58.33 175 ASN E C 1
ATOM 7358 O O . ASN E 1 177 ? -2.283 8.855 -66.570 1.00 59.13 175 ASN E O 1
ATOM 7363 N N . CYS E 1 178 ? -1.450 6.954 -67.487 1.00 53.19 176 CYS E N 1
ATOM 7364 C CA . CYS E 1 178 ? -2.305 6.912 -68.673 1.00 47.67 176 CYS E CA 1
ATOM 7365 C C . CYS E 1 178 ? -2.499 8.250 -69.383 1.00 46.28 176 CYS E C 1
ATOM 7366 O O . CYS E 1 178 ? -3.586 8.826 -69.314 1.00 49.42 176 CYS E O 1
ATOM 7369 N N . PRO E 1 179 ? -1.443 8.762 -70.052 1.00 44.80 177 PRO E N 1
ATOM 7370 C CA . PRO E 1 179 ? -1.637 10.009 -70.791 1.00 41.95 177 PRO E CA 1
ATOM 7371 C C . PRO E 1 179 ? -2.599 9.772 -71.959 1.00 44.45 177 PRO E C 1
ATOM 7372 O O . PRO E 1 179 ? -2.431 8.787 -72.697 1.00 47.33 177 PRO E O 1
ATOM 7376 N N . PRO E 1 180 ? -3.628 10.637 -72.098 1.00 41.22 178 PRO E N 1
ATOM 7377 C CA . PRO E 1 180 ? -4.621 10.488 -73.170 1.00 40.41 178 PRO E CA 1
ATOM 7378 C C . PRO E 1 180 ? -3.997 10.392 -74.556 1.00 39.80 178 PRO E C 1
ATOM 7379 O O . PRO E 1 180 ? -3.002 11.061 -74.846 1.00 45.75 178 PRO E O 1
ATOM 7383 N N . ILE E 1 181 ? -4.588 9.537 -75.380 1.00 40.47 179 ILE E N 1
ATOM 7384 C CA . ILE E 1 181 ? -4.087 9.209 -76.708 1.00 37.03 179 ILE E CA 1
ATOM 7385 C C . ILE E 1 181 ? -4.904 9.977 -77.752 1.00 31.31 179 ILE E C 1
ATOM 7386 O O . ILE E 1 181 ? -6.109 10.162 -77.577 1.00 36.05 179 ILE E O 1
ATOM 7391 N N . LEU E 1 182 ? -4.252 10.463 -78.809 1.00 35.79 180 LEU E N 1
ATOM 7392 C CA . LEU E 1 182 ? -4.989 11.092 -79.903 1.00 29.07 180 LEU E CA 1
ATOM 7393 C C . LEU E 1 182 ? -5.014 10.186 -81.129 1.00 25.89 180 LEU E C 1
ATOM 7394 O O . LEU E 1 182 ? -3.969 9.734 -81.570 1.00 28.81 180 LEU E O 1
ATOM 7399 N N . VAL E 1 183 ? -6.206 9.936 -81.676 1.00 26.48 181 VAL E N 1
ATOM 7400 C CA . VAL E 1 183 ? -6.319 9.275 -82.979 1.00 29.90 181 VAL E CA 1
ATOM 7401 C C . VAL E 1 183 ? -6.919 10.206 -84.039 1.00 27.06 181 VAL E C 1
ATOM 7402 O O . VAL E 1 183 ? -8.007 10.747 -83.863 1.00 26.72 181 VAL E O 1
ATOM 7406 N N . CYS E 1 184 ? -6.211 10.379 -85.151 1.00 36.17 182 CYS E N 1
ATOM 7407 C CA . CYS E 1 184 ? -6.723 11.211 -86.231 1.00 32.18 182 CYS E CA 1
ATOM 7408 C C . CYS E 1 184 ? -7.068 10.364 -87.439 1.00 28.99 182 CYS E C 1
ATOM 7409 O O . CYS E 1 184 ? -6.206 9.700 -88.005 1.00 36.09 182 CYS E O 1
ATOM 7412 N N . ILE E 1 185 ? -8.337 10.397 -87.833 1.00 38.34 183 ILE E N 1
ATOM 7413 C CA . ILE E 1 185 ? -8.801 9.695 -89.030 1.00 31.05 183 ILE E CA 1
ATOM 7414 C C . ILE E 1 185 ? -9.086 10.718 -90.123 1.00 36.94 183 ILE E C 1
ATOM 7415 O O . ILE E 1 185 ? -9.869 11.632 -89.922 1.00 45.96 183 ILE E O 1
ATOM 7420 N N . GLU E 1 186 ? -8.423 10.576 -91.262 1.00 32.77 184 GLU E N 1
ATOM 7421 C CA . GLU E 1 186 ? -8.685 11.435 -92.420 1.00 40.19 184 GLU E CA 1
ATOM 7422 C C . GLU E 1 186 ? -9.104 10.611 -93.627 1.00 33.47 184 GLU E C 1
ATOM 7423 O O . GLU E 1 186 ? -8.415 9.668 -93.995 1.00 37.08 184 GLU E O 1
ATOM 7429 N N . LYS E 1 187 ? -10.238 10.969 -94.228 1.00 40.81 185 LYS E N 1
ATOM 7430 C CA . LYS E 1 187 ? -10.703 10.317 -95.450 1.00 41.82 185 LYS E CA 1
ATOM 7431 C C . LYS E 1 187 ? -9.905 10.800 -96.654 1.00 43.90 185 LYS E C 1
ATOM 7432 O O . LYS E 1 187 ? -9.812 12.004 -96.899 1.00 42.88 185 LYS E O 1
ATOM 7438 N N . ILE E 1 188 ? -9.331 9.861 -97.406 1.00 45.28 186 ILE E N 1
ATOM 7439 C CA . ILE E 1 188 ? -8.558 10.205 -98.609 1.00 47.45 186 ILE E CA 1
ATOM 7440 C C . ILE E 1 188 ? -9.157 9.675 -99.922 1.00 54.68 186 ILE E C 1
ATOM 7441 O O . ILE E 1 188 ? -8.785 10.124 -101.008 1.00 56.89 186 ILE E O 1
ATOM 7446 N N . SER E 1 189 ? -10.071 8.714 -99.806 1.00 59.08 187 SER E N 1
ATOM 7447 C CA . SER E 1 189 ? -10.861 8.227 -100.934 1.00 61.87 187 SER E CA 1
ATOM 7448 C C . SER E 1 189 ? -12.255 7.784 -100.510 1.00 68.57 187 SER E C 1
ATOM 7449 O O . SER E 1 189 ? -12.496 7.480 -99.334 1.00 62.22 187 SER E O 1
ATOM 7452 N N . GLU E 1 190 ? -13.162 7.752 -101.488 1.00 75.60 188 GLU E N 1
ATOM 7453 C CA . GLU E 1 190 ? -14.500 7.189 -101.314 1.00 76.07 188 GLU E CA 1
ATOM 7454 C C . GLU E 1 190 ? -14.524 5.721 -101.750 1.00 73.38 188 GLU E C 1
ATOM 7455 O O . GLU E 1 190 ? -13.721 5.303 -102.591 1.00 66.40 188 GLU E O 1
ATOM 7461 N N . GLY E 1 191 ? -15.440 4.949 -101.166 1.00 75.00 189 GLY E N 1
ATOM 7462 C CA . GLY E 1 191 ? -15.572 3.522 -101.467 1.00 82.44 189 GLY E CA 1
ATOM 7463 C C . GLY E 1 191 ? -16.367 2.758 -100.421 1.00 85.94 189 GLY E C 1
ATOM 7464 O O . GLY E 1 191 ? -16.438 1.526 -100.452 1.00 84.08 189 GLY E O 1
ATOM 7465 N N . SER F 1 2 ? 14.385 -17.154 -135.709 1.00 92.88 0 SER F N 1
ATOM 7466 C CA . SER F 1 2 ? 13.516 -16.700 -134.584 1.00 91.99 0 SER F CA 1
ATOM 7467 C C . SER F 1 2 ? 12.398 -17.701 -134.271 1.00 88.88 0 SER F C 1
ATOM 7468 O O . SER F 1 2 ? 11.381 -17.339 -133.670 1.00 89.33 0 SER F O 1
ATOM 7471 N N . LEU F 1 3 ? 12.597 -18.955 -134.683 1.00 83.92 1 LEU F N 1
ATOM 7472 C CA . LEU F 1 3 ? 11.636 -20.033 -134.441 1.00 79.43 1 LEU F CA 1
ATOM 7473 C C . LEU F 1 3 ? 11.636 -20.451 -132.973 1.00 77.21 1 LEU F C 1
ATOM 7474 O O . LEU F 1 3 ? 12.695 -20.653 -132.374 1.00 80.20 1 LEU F O 1
ATOM 7479 N N . THR F 1 4 ? 10.440 -20.573 -132.401 1.00 71.97 2 THR F N 1
ATOM 7480 C CA . THR F 1 4 ? 10.297 -20.871 -130.979 1.00 66.62 2 THR F CA 1
ATOM 7481 C C . THR F 1 4 ? 9.330 -22.029 -130.746 1.00 65.73 2 THR F C 1
ATOM 7482 O O . THR F 1 4 ? 8.304 -22.145 -131.430 1.00 67.90 2 THR F O 1
ATOM 7486 N N . ILE F 1 5 ? 9.688 -22.888 -129.790 1.00 60.58 3 ILE F N 1
ATOM 7487 C CA . ILE F 1 5 ? 8.832 -23.980 -129.325 1.00 51.29 3 ILE F CA 1
ATOM 7488 C C . ILE F 1 5 ? 7.637 -23.385 -128.585 1.00 52.41 3 ILE F C 1
ATOM 7489 O O . ILE F 1 5 ? 7.799 -22.631 -127.613 1.00 53.68 3 ILE F O 1
ATOM 7494 N N . LYS F 1 6 ? 6.440 -23.702 -129.077 1.00 50.15 4 LYS F N 1
ATOM 7495 C CA . LYS F 1 6 ? 5.204 -23.148 -128.528 1.00 44.86 4 LYS F CA 1
ATOM 7496 C C . LYS F 1 6 ? 4.833 -23.829 -127.212 1.00 47.33 4 LYS F C 1
ATOM 7497 O O . LYS F 1 6 ? 5.333 -24.915 -126.893 1.00 46.69 4 LYS F O 1
ATOM 7503 N N . ASN F 1 7 ? 3.968 -23.180 -126.440 1.00 48.82 5 ASN F N 1
ATOM 7504 C CA . ASN F 1 7 ? 3.413 -23.808 -125.246 1.00 50.37 5 ASN F CA 1
ATOM 7505 C C . ASN F 1 7 ? 2.358 -24.849 -125.629 1.00 43.45 5 ASN F C 1
ATOM 7506 O O . ASN F 1 7 ? 2.050 -25.025 -126.816 1.00 50.72 5 ASN F O 1
ATOM 7511 N N . SER F 1 8 ? 1.821 -25.534 -124.624 1.00 40.65 6 SER F N 1
ATOM 7512 C CA . SER F 1 8 ? 0.813 -26.574 -124.815 1.00 38.50 6 SER F CA 1
ATOM 7513 C C . SER F 1 8 ? -0.408 -26.092 -125.594 1.00 39.68 6 SER F C 1
ATOM 7514 O O . SER F 1 8 ? -0.854 -26.774 -126.515 1.00 33.93 6 SER F O 1
ATOM 7517 N N . LEU F 1 9 ? -0.910 -24.902 -125.256 1.00 38.63 7 LEU F N 1
ATOM 7518 C CA . LEU F 1 9 ? -2.039 -24.307 -125.970 1.00 40.38 7 LEU F CA 1
ATOM 7519 C C . LEU F 1 9 ? -1.723 -24.060 -127.450 1.00 40.94 7 LEU F C 1
ATOM 7520 O O . LEU F 1 9 ? -2.544 -24.361 -128.319 1.00 49.36 7 LEU F O 1
ATOM 7525 N N . GLY F 1 10 ? -0.528 -23.539 -127.727 1.00 44.04 8 GLY F N 1
ATOM 7526 C CA . GLY F 1 10 ? -0.083 -23.290 -129.101 1.00 41.06 8 GLY F CA 1
ATOM 7527 C C . GLY F 1 10 ? 0.128 -24.566 -129.897 1.00 39.64 8 GLY F C 1
ATOM 7528 O O . GLY F 1 10 ? -0.236 -24.646 -131.070 1.00 43.52 8 GLY F O 1
ATOM 7529 N N . GLN F 1 11 ? 0.704 -25.571 -129.244 1.00 39.81 9 GLN F N 1
ATOM 7530 C CA . GLN F 1 11 ? 0.963 -26.870 -129.867 1.00 35.31 9 GLN F CA 1
ATOM 7531 C C . GLN F 1 11 ? -0.296 -27.672 -130.190 1.00 35.34 9 GLN F C 1
ATOM 7532 O O . GLN F 1 11 ? -0.324 -28.398 -131.183 1.00 44.09 9 GLN F O 1
ATOM 7538 N N . SER F 1 12 ? -1.334 -27.531 -129.363 1.00 36.13 10 SER F N 1
ATOM 7539 C CA . SER F 1 12 ? -2.623 -28.183 -129.616 1.00 29.80 10 SER F CA 1
ATOM 7540 C C . SER F 1 12 ? -3.219 -27.729 -130.944 1.00 35.56 10 SER F C 1
ATOM 7541 O O . SER F 1 12 ? -3.688 -28.552 -131.730 1.00 39.75 10 SER F O 1
ATOM 7544 N N . HIS F 1 13 ? -3.163 -26.423 -131.204 1.00 35.57 11 HIS F N 1
ATOM 7545 C CA . HIS F 1 13 ? -3.586 -25.867 -132.495 1.00 40.07 11 HIS F CA 1
ATOM 7546 C C . HIS F 1 13 ? -2.779 -26.410 -133.678 1.00 39.43 11 HIS F C 1
ATOM 7547 O O . HIS F 1 13 ? -3.356 -26.757 -134.715 1.00 42.20 11 HIS F O 1
ATOM 7554 N N . ASP F 1 14 ? -1.459 -26.509 -133.498 1.00 39.99 12 ASP F N 1
ATOM 7555 C CA . ASP F 1 14 ? -0.566 -27.072 -134.510 1.00 41.16 12 ASP F CA 1
ATOM 7556 C C . ASP F 1 14 ? -0.836 -28.532 -134.823 1.00 39.81 12 ASP F C 1
ATOM 7557 O O . ASP F 1 14 ? -0.795 -28.930 -135.993 1.00 49.20 12 ASP F O 1
ATOM 7562 N N . TYR F 1 15 ? -1.114 -29.323 -133.787 1.00 40.36 13 TYR F N 1
ATOM 7563 C CA . TYR F 1 15 ? -1.489 -30.729 -133.971 1.00 40.02 13 TYR F CA 1
ATOM 7564 C C . TYR F 1 15 ? -2.834 -30.886 -134.677 1.00 42.50 13 TYR F C 1
ATOM 7565 O O . TYR F 1 15 ? -3.007 -31.801 -135.477 1.00 44.86 13 TYR F O 1
ATOM 7574 N N . ILE F 1 16 ? -3.783 -30.006 -134.364 1.00 41.17 14 ILE F N 1
ATOM 7575 C CA . ILE F 1 16 ? -5.104 -30.040 -134.987 1.00 42.84 14 ILE F CA 1
ATOM 7576 C C . ILE F 1 16 ? -5.022 -29.668 -136.482 1.00 47.79 14 ILE F C 1
ATOM 7577 O O . ILE F 1 16 ? -5.636 -30.333 -137.325 1.00 49.40 14 ILE F O 1
ATOM 7582 N N . LYS F 1 17 ? -4.245 -28.627 -136.797 1.00 50.87 15 LYS F N 1
ATOM 7583 C CA . LYS F 1 17 ? -3.984 -28.208 -138.190 1.00 52.01 15 LYS F CA 1
ATOM 7584 C C . LYS F 1 17 ? -3.379 -29.318 -139.053 1.00 52.65 15 LYS F C 1
ATOM 7585 O O . LYS F 1 17 ? -3.716 -29.436 -140.229 1.00 61.98 15 LYS F O 1
ATOM 7591 N N . MET F 1 18 ? -2.493 -30.115 -138.455 1.00 54.13 16 MET F N 1
ATOM 7592 C CA . MET F 1 18 ? -1.895 -31.284 -139.097 1.00 59.04 16 MET F CA 1
ATOM 7593 C C . MET F 1 18 ? -2.926 -32.330 -139.520 1.00 56.50 16 MET F C 1
ATOM 7594 O O . MET F 1 18 ? -2.771 -32.975 -140.559 1.00 58.99 16 MET F O 1
ATOM 7599 N N . PHE F 1 19 ? -3.976 -32.488 -138.714 1.00 53.80 17 PHE F N 1
ATOM 7600 C CA . PHE F 1 19 ? -4.901 -33.610 -138.858 1.00 48.19 17 PHE F CA 1
ATOM 7601 C C . PHE F 1 19 ? -6.239 -33.261 -139.502 1.00 53.06 17 PHE F C 1
ATOM 7602 O O . PHE F 1 19 ? -6.871 -34.124 -140.122 1.00 50.83 17 PHE F O 1
ATOM 7610 N N . VAL F 1 20 ? -6.676 -32.012 -139.344 1.00 49.27 18 VAL F N 1
ATOM 7611 C CA . VAL F 1 20 ? -8.003 -31.604 -139.820 1.00 55.55 18 VAL F CA 1
ATOM 7612 C C . VAL F 1 20 ? -7.945 -31.008 -141.219 1.00 60.75 18 VAL F C 1
ATOM 7613 O O . VAL F 1 20 ? -7.275 -29.997 -141.444 1.00 62.36 18 VAL F O 1
ATOM 7617 N N . LYS F 1 21 ? -8.639 -31.649 -142.157 1.00 63.29 19 LYS F N 1
ATOM 7618 C CA . LYS F 1 21 ? -8.827 -31.078 -143.486 1.00 70.36 19 LYS F CA 1
ATOM 7619 C C . LYS F 1 21 ? -10.270 -30.583 -143.648 1.00 71.57 19 LYS F C 1
ATOM 7620 O O . LYS F 1 21 ? -11.093 -30.746 -142.738 1.00 74.11 19 LYS F O 1
ATOM 7626 N N . GLU F 1 22 ? -10.568 -29.969 -144.789 1.00 67.90 20 GLU F N 1
ATOM 7627 C CA . GLU F 1 22 ? -11.892 -29.402 -145.032 1.00 68.67 20 GLU F CA 1
ATOM 7628 C C . GLU F 1 22 ? -12.946 -30.478 -145.312 1.00 66.52 20 GLU F C 1
ATOM 7629 O O . GLU F 1 22 ? -12.679 -31.460 -146.010 1.00 66.15 20 GLU F O 1
ATOM 7635 N N . GLY F 1 23 ? -14.136 -30.288 -144.746 1.00 63.48 21 GLY F N 1
ATOM 7636 C CA . GLY F 1 23 ? -15.231 -31.246 -144.883 1.00 62.74 21 GLY F CA 1
ATOM 7637 C C . GLY F 1 23 ? -15.320 -32.259 -143.752 1.00 63.12 21 GLY F C 1
ATOM 7638 O O . GLY F 1 23 ? -16.228 -33.094 -143.732 1.00 60.93 21 GLY F O 1
ATOM 7639 N N . ASP F 1 24 ? -14.377 -32.188 -142.810 1.00 64.24 22 ASP F N 1
ATOM 7640 C CA . ASP F 1 24 ? -14.317 -33.126 -141.681 1.00 61.24 22 ASP F CA 1
ATOM 7641 C C . ASP F 1 24 ? -15.365 -32.836 -140.608 1.00 57.81 22 ASP F C 1
ATOM 7642 O O . ASP F 1 24 ? -15.946 -31.757 -140.568 1.00 57.25 22 ASP F O 1
ATOM 7647 N N . THR F 1 25 ? -15.619 -33.806 -139.741 1.00 57.55 23 THR F N 1
ATOM 7648 C CA . THR F 1 25 ? -16.452 -33.544 -138.575 1.00 55.53 23 THR F CA 1
ATOM 7649 C C . THR F 1 25 ? -15.558 -33.498 -137.342 1.00 52.43 23 THR F C 1
ATOM 7650 O O . THR F 1 25 ? -14.859 -34.464 -137.040 1.00 49.63 23 THR F O 1
ATOM 7654 N N . VAL F 1 26 ? -15.555 -32.356 -136.659 1.00 51.42 24 VAL F N 1
ATOM 7655 C CA . VAL F 1 26 ? -14.742 -32.183 -135.447 1.00 47.31 24 VAL F CA 1
ATOM 7656 C C . VAL F 1 26 ? -15.580 -31.830 -134.210 1.00 49.33 24 VAL F C 1
ATOM 7657 O O . VAL F 1 26 ? -16.761 -31.513 -134.326 1.00 49.96 24 VAL F O 1
ATOM 7661 N N . VAL F 1 27 ? -14.965 -31.917 -133.029 1.00 47.40 25 VAL F N 1
ATOM 7662 C CA . VAL F 1 27 ? -15.623 -31.581 -131.767 1.00 39.45 25 VAL F CA 1
ATOM 7663 C C . VAL F 1 27 ? -14.773 -30.619 -130.921 1.00 36.00 25 VAL F C 1
ATOM 7664 O O . VAL F 1 27 ? -13.568 -30.816 -130.753 1.00 39.31 25 VAL F O 1
ATOM 7668 N N . ASP F 1 28 ? -15.402 -29.561 -130.422 1.00 37.82 26 ASP F N 1
ATOM 7669 C CA . ASP F 1 28 ? -14.840 -28.773 -129.326 1.00 36.31 26 ASP F CA 1
ATOM 7670 C C . ASP F 1 28 ? -15.603 -29.236 -128.080 1.00 43.14 26 ASP F C 1
ATOM 7671 O O . ASP F 1 28 ? -16.798 -28.967 -127.923 1.00 41.20 26 ASP F O 1
ATOM 7676 N N . ALA F 1 29 ? -14.909 -29.956 -127.208 1.00 40.21 27 ALA F N 1
ATOM 7677 C CA . ALA F 1 29 ? -15.550 -30.586 -126.070 1.00 38.14 27 ALA F CA 1
ATOM 7678 C C . ALA F 1 29 ? -15.723 -29.628 -124.895 1.00 45.12 27 ALA F C 1
ATOM 7679 O O . ALA F 1 29 ? -16.499 -29.900 -123.974 1.00 50.83 27 ALA F O 1
ATOM 7681 N N . THR F 1 30 ? -14.997 -28.512 -124.935 1.00 45.77 28 THR F N 1
ATOM 7682 C CA . THR F 1 30 ? -15.036 -27.491 -123.888 1.00 50.81 28 THR F CA 1
ATOM 7683 C C . THR F 1 30 ? -15.093 -26.118 -124.553 1.00 51.85 28 THR F C 1
ATOM 7684 O O . THR F 1 30 ? -14.055 -25.505 -124.779 1.00 61.05 28 THR F O 1
ATOM 7688 N N . CYS F 1 31 ? -16.305 -25.651 -124.868 1.00 58.11 29 CYS F N 1
ATOM 7689 C CA . CYS F 1 31 ? -16.528 -24.423 -125.665 1.00 57.08 29 CYS F CA 1
ATOM 7690 C C . CYS F 1 31 ? -15.928 -23.148 -125.097 1.00 55.07 29 CYS F C 1
ATOM 7691 O O . CYS F 1 31 ? -15.228 -22.433 -125.812 1.00 57.51 29 CYS F O 1
ATOM 7694 N N . GLY F 1 32 ? -16.214 -22.869 -123.825 1.00 56.22 30 GLY F N 1
ATOM 7695 C CA . GLY F 1 32 ? -15.775 -21.638 -123.164 1.00 58.84 30 GLY F CA 1
ATOM 7696 C C . GLY F 1 32 ? -16.217 -20.400 -123.926 1.00 66.51 30 GLY F C 1
ATOM 7697 O O . GLY F 1 32 ? -17.392 -20.257 -124.284 1.00 64.68 30 GLY F O 1
ATOM 7698 N N . ASN F 1 33 ? -15.259 -19.525 -124.215 1.00 70.02 31 ASN F N 1
ATOM 7699 C CA . ASN F 1 33 ? -15.534 -18.297 -124.961 1.00 70.85 31 ASN F CA 1
ATOM 7700 C C . ASN F 1 33 ? -15.671 -18.505 -126.475 1.00 67.02 31 ASN F C 1
ATOM 7701 O O . ASN F 1 33 ? -16.148 -17.620 -127.188 1.00 68.01 31 ASN F O 1
ATOM 7706 N N . GLY F 1 34 ? -15.250 -19.676 -126.953 1.00 62.51 32 GLY F N 1
ATOM 7707 C CA . GLY F 1 34 ? -15.482 -20.089 -128.336 1.00 57.49 32 GLY F CA 1
ATOM 7708 C C . GLY F 1 34 ? -14.300 -19.982 -129.277 1.00 55.69 32 GLY F C 1
ATOM 7709 O O . GLY F 1 34 ? -14.462 -20.138 -130.490 1.00 55.46 32 GLY F O 1
ATOM 7710 N N . ASN F 1 35 ? -13.121 -19.719 -128.718 1.00 55.06 33 ASN F N 1
ATOM 7711 C CA . ASN F 1 35 ? -11.882 -19.565 -129.488 1.00 59.74 33 ASN F CA 1
ATOM 7712 C C . ASN F 1 35 ? -11.503 -20.802 -130.299 1.00 57.59 33 ASN F C 1
ATOM 7713 O O . ASN F 1 35 ? -11.254 -20.697 -131.503 1.00 58.92 33 ASN F O 1
ATOM 7718 N N . ASP F 1 36 ? -11.484 -21.961 -129.638 1.00 47.22 34 ASP F N 1
ATOM 7719 C CA . ASP F 1 36 ? -11.162 -23.226 -130.284 1.00 45.26 34 ASP F CA 1
ATOM 7720 C C . ASP F 1 36 ? -12.271 -23.643 -131.239 1.00 44.15 34 ASP F C 1
ATOM 7721 O O . ASP F 1 36 ? -12.020 -24.352 -132.212 1.00 47.38 34 ASP F O 1
ATOM 7726 N N . THR F 1 37 ? -13.495 -23.203 -130.955 1.00 46.12 35 THR F N 1
ATOM 7727 C CA . THR F 1 37 ? -14.650 -23.534 -131.786 1.00 48.34 35 THR F CA 1
ATOM 7728 C C . THR F 1 37 ? -14.568 -22.782 -133.111 1.00 47.34 35 THR F C 1
ATOM 7729 O O . THR F 1 37 ? -14.854 -23.347 -134.165 1.00 44.74 35 THR F O 1
ATOM 7733 N N . ALA F 1 38 ? -14.175 -21.510 -133.035 1.00 47.91 36 ALA F N 1
ATOM 7734 C CA . ALA F 1 38 ? -13.969 -20.661 -134.207 1.00 50.75 36 ALA F CA 1
ATOM 7735 C C . ALA F 1 38 ? -12.789 -21.173 -135.034 1.00 52.33 36 ALA F C 1
ATOM 7736 O O . ALA F 1 38 ? -12.875 -21.269 -136.264 1.00 52.11 36 ALA F O 1
ATOM 7738 N N . PHE F 1 39 ? -11.704 -21.506 -134.331 1.00 51.18 37 PHE F N 1
ATOM 7739 C CA . PHE F 1 39 ? -10.520 -22.130 -134.910 1.00 46.92 37 PHE F CA 1
ATOM 7740 C C . PHE F 1 39 ? -10.885 -23.397 -135.689 1.00 48.88 37 PHE F C 1
ATOM 7741 O O . PHE F 1 39 ? -10.508 -23.532 -136.854 1.00 51.47 37 PHE F O 1
ATOM 7749 N N . LEU F 1 40 ? -11.638 -24.298 -135.057 1.00 46.41 38 LEU F N 1
ATOM 7750 C CA . LEU F 1 40 ? -12.047 -25.550 -135.704 1.00 49.29 38 LEU F CA 1
ATOM 7751 C C . LEU F 1 40 ? -12.962 -25.324 -136.907 1.00 51.03 38 LEU F C 1
ATOM 7752 O O . LEU F 1 40 ? -12.869 -26.044 -137.903 1.00 49.35 38 LEU F O 1
ATOM 7757 N N . ALA F 1 41 ? -13.837 -24.322 -136.804 1.00 56.97 39 ALA F N 1
ATOM 7758 C CA . ALA F 1 41 ? -14.785 -23.982 -137.873 1.00 56.63 39 ALA F CA 1
ATOM 7759 C C . ALA F 1 41 ? -14.093 -23.485 -139.139 1.00 55.54 39 ALA F C 1
ATOM 7760 O O . ALA F 1 41 ? -14.482 -23.861 -140.245 1.00 56.87 39 ALA F O 1
ATOM 7762 N N . SER F 1 42 ? -13.062 -22.657 -138.960 1.00 59.98 40 SER F N 1
ATOM 7763 C CA . SER F 1 42 ? -12.275 -22.111 -140.069 1.00 62.68 40 SER F CA 1
ATOM 7764 C C . SER F 1 42 ? -11.480 -23.181 -140.832 1.00 62.66 40 SER F C 1
ATOM 7765 O O . SER F 1 42 ? -11.294 -23.074 -142.044 1.00 67.49 40 SER F O 1
ATOM 7768 N N . LEU F 1 43 ? -11.017 -24.205 -140.116 1.00 60.46 41 LEU F N 1
ATOM 7769 C CA . LEU F 1 43 ? -10.236 -25.294 -140.710 1.00 57.71 41 LEU F CA 1
ATOM 7770 C C . LEU F 1 43 ? -11.098 -26.239 -141.529 1.00 58.43 41 LEU F C 1
ATOM 7771 O O . LEU F 1 43 ? -10.634 -26.854 -142.497 1.00 60.49 41 LEU F O 1
ATOM 7776 N N . VAL F 1 44 ? -12.357 -26.347 -141.128 1.00 60.83 42 VAL F N 1
ATOM 7777 C CA . VAL F 1 44 ? -13.225 -27.408 -141.607 1.00 60.54 42 VAL F CA 1
ATOM 7778 C C . VAL F 1 44 ? -14.064 -27.021 -142.844 1.00 62.50 42 VAL F C 1
ATOM 7779 O O . VAL F 1 44 ? -14.608 -27.897 -143.529 1.00 53.82 42 VAL F O 1
ATOM 7783 N N . GLY F 1 45 ? -14.145 -25.715 -143.120 1.00 66.15 43 GLY F N 1
ATOM 7784 C CA . GLY F 1 45 ? -14.826 -25.184 -144.308 1.00 74.00 43 GLY F CA 1
ATOM 7785 C C . GLY F 1 45 ? -16.346 -25.210 -144.251 1.00 77.62 43 GLY F C 1
ATOM 7786 O O . GLY F 1 45 ? -16.935 -25.529 -143.214 1.00 75.77 43 GLY F O 1
ATOM 7787 N N . GLU F 1 46 ? -16.982 -24.875 -145.374 1.00 80.99 44 GLU F N 1
ATOM 7788 C CA . GLU F 1 46 ? -18.446 -24.783 -145.432 1.00 82.93 44 GLU F CA 1
ATOM 7789 C C . GLU F 1 46 ? -19.162 -26.137 -145.404 1.00 79.50 44 GLU F C 1
ATOM 7790 O O . GLU F 1 46 ? -20.271 -26.231 -144.880 1.00 79.17 44 GLU F O 1
ATOM 7796 N N . ASN F 1 47 ? -18.527 -27.176 -145.945 1.00 78.94 45 ASN F N 1
ATOM 7797 C CA . ASN F 1 47 ? -19.122 -28.519 -145.961 1.00 81.80 45 ASN F CA 1
ATOM 7798 C C . ASN F 1 47 ? -18.753 -29.364 -144.738 1.00 80.09 45 ASN F C 1
ATOM 7799 O O . ASN F 1 47 ? -19.125 -30.540 -144.651 1.00 78.85 45 ASN F O 1
ATOM 7804 N N . GLY F 1 48 ? -18.026 -28.757 -143.801 1.00 77.79 46 GLY F N 1
ATOM 7805 C CA . GLY F 1 48 ? -17.627 -29.423 -142.564 1.00 72.76 46 GLY F CA 1
ATOM 7806 C C . GLY F 1 48 ? -18.602 -29.179 -141.428 1.00 70.49 46 GLY F C 1
ATOM 7807 O O . GLY F 1 48 ? -19.533 -28.373 -141.553 1.00 72.20 46 GLY F O 1
ATOM 7808 N N . ARG F 1 49 ? -18.376 -29.873 -140.315 1.00 67.12 47 ARG F N 1
ATOM 7809 C CA . ARG F 1 49 ? -19.271 -29.824 -139.167 1.00 65.55 47 ARG F CA 1
ATOM 7810 C C . ARG F 1 49 ? -18.491 -29.779 -137.855 1.00 57.88 47 ARG F C 1
ATOM 7811 O O . ARG F 1 49 ? -17.627 -30.624 -137.617 1.00 55.53 47 ARG F O 1
ATOM 7819 N N . VAL F 1 50 ? -18.804 -28.784 -137.023 1.00 54.43 48 VAL F N 1
ATOM 7820 C CA . VAL F 1 50 ? -18.240 -28.655 -135.676 1.00 49.03 48 VAL F CA 1
ATOM 7821 C C . VAL F 1 50 ? -19.341 -28.853 -134.630 1.00 53.74 48 VAL F C 1
ATOM 7822 O O . VAL F 1 50 ? -20.368 -28.180 -134.670 1.00 54.89 48 VAL F O 1
ATOM 7826 N N . PHE F 1 51 ? -19.135 -29.796 -133.715 1.00 52.08 49 PHE F N 1
ATOM 7827 C CA . PHE F 1 51 ? -20.000 -29.930 -132.554 1.00 44.67 49 PHE F CA 1
ATOM 7828 C C . PHE F 1 51 ? -19.337 -29.252 -131.363 1.00 44.40 49 PHE F C 1
ATOM 7829 O O . PHE F 1 51 ? -18.189 -29.547 -131.032 1.00 44.69 49 PHE F O 1
ATOM 7837 N N . GLY F 1 52 ? -20.059 -28.330 -130.734 1.00 44.67 50 GLY F N 1
ATOM 7838 C CA . GLY F 1 52 ? -19.552 -27.626 -129.559 1.00 47.05 50 GLY F CA 1
ATOM 7839 C C . GLY F 1 52 ? -20.340 -27.984 -128.310 1.00 44.23 50 GLY F C 1
ATOM 7840 O O . GLY F 1 52 ? -21.555 -28.167 -128.374 1.00 45.72 50 GLY F O 1
ATOM 7841 N N . PHE F 1 53 ? -19.648 -28.078 -127.175 1.00 45.68 51 PHE F N 1
ATOM 7842 C CA . PHE F 1 53 ? -20.277 -28.463 -125.907 1.00 41.88 51 PHE F CA 1
ATOM 7843 C C . PHE F 1 53 ? -19.848 -27.553 -124.780 1.00 43.36 51 PHE F C 1
ATOM 7844 O O . PHE F 1 53 ? -18.670 -27.240 -124.650 1.00 46.83 51 PHE F O 1
ATOM 7852 N N . ASP F 1 54 ? -20.817 -27.144 -123.963 1.00 51.64 52 ASP F N 1
ATOM 7853 C CA . ASP F 1 54 ? -20.546 -26.517 -122.671 1.00 57.00 52 ASP F CA 1
ATOM 7854 C C . ASP F 1 54 ? -21.756 -26.686 -121.752 1.00 61.01 52 ASP F C 1
ATOM 7855 O O . ASP F 1 54 ? -22.873 -26.915 -122.229 1.00 61.86 52 ASP F O 1
ATOM 7860 N N . ILE F 1 55 ? -21.519 -26.585 -120.443 1.00 62.14 53 ILE F N 1
ATOM 7861 C CA . ILE F 1 55 ? -22.570 -26.752 -119.431 1.00 65.49 53 ILE F CA 1
ATOM 7862 C C . ILE F 1 55 ? -23.130 -25.419 -118.912 1.00 69.19 53 ILE F C 1
ATOM 7863 O O . ILE F 1 55 ? -24.085 -25.398 -118.128 1.00 71.78 53 ILE F O 1
ATOM 7868 N N . GLN F 1 56 ? -22.534 -24.317 -119.361 1.00 70.28 54 GLN F N 1
ATOM 7869 C CA . GLN F 1 56 ? -22.956 -22.976 -118.959 1.00 74.82 54 GLN F CA 1
ATOM 7870 C C . GLN F 1 56 ? -23.672 -22.223 -120.085 1.00 80.14 54 GLN F C 1
ATOM 7871 O O . GLN F 1 56 ? -23.276 -22.308 -121.248 1.00 79.63 54 GLN F O 1
ATOM 7877 N N . ASP F 1 57 ? -24.724 -21.486 -119.720 1.00 87.54 55 ASP F N 1
ATOM 7878 C CA . ASP F 1 57 ? -25.489 -20.651 -120.656 1.00 88.89 55 ASP F CA 1
ATOM 7879 C C . ASP F 1 57 ? -24.690 -19.439 -121.117 1.00 89.30 55 ASP F C 1
ATOM 7880 O O . ASP F 1 57 ? -24.858 -18.975 -122.249 1.00 88.33 55 ASP F O 1
ATOM 7885 N N . LYS F 1 58 ? -23.842 -18.932 -120.220 1.00 88.20 56 LYS F N 1
ATOM 7886 C CA . LYS F 1 58 ? -22.938 -17.817 -120.493 1.00 89.55 56 LYS F CA 1
ATOM 7887 C C . LYS F 1 58 ? -21.934 -18.178 -121.593 1.00 87.63 56 LYS F C 1
ATOM 7888 O O . LYS F 1 58 ? -21.668 -17.378 -122.497 1.00 87.22 56 LYS F O 1
ATOM 7894 N N . ALA F 1 59 ? -21.401 -19.396 -121.512 1.00 83.28 57 ALA F N 1
ATOM 7895 C CA . ALA F 1 59 ? -20.421 -19.897 -122.470 1.00 77.32 57 ALA F CA 1
ATOM 7896 C C . ALA F 1 59 ? -21.018 -20.185 -123.848 1.00 75.61 57 ALA F C 1
ATOM 7897 O O . ALA F 1 59 ? -20.378 -19.908 -124.861 1.00 77.69 57 ALA F O 1
ATOM 7899 N N . ILE F 1 60 ? -22.233 -20.738 -123.881 1.00 71.47 58 ILE F N 1
ATOM 7900 C CA . ILE F 1 60 ? -22.930 -21.017 -125.141 1.00 68.07 58 ILE F CA 1
ATOM 7901 C C . ILE F 1 60 ? -23.256 -19.714 -125.878 1.00 70.74 58 ILE F C 1
ATOM 7902 O O . ILE F 1 60 ? -23.084 -19.630 -127.095 1.00 71.34 58 ILE F O 1
ATOM 7907 N N . ALA F 1 61 ? -23.679 -18.696 -125.125 1.00 74.98 59 ALA F N 1
ATOM 7908 C CA . ALA F 1 61 ? -24.025 -17.384 -125.685 1.00 73.44 59 ALA F CA 1
ATOM 7909 C C . ALA F 1 61 ? -22.811 -16.646 -126.257 1.00 71.24 59 ALA F C 1
ATOM 7910 O O . ALA F 1 61 ? -22.892 -16.069 -127.348 1.00 66.84 59 ALA F O 1
ATOM 7912 N N . ASN F 1 62 ? -21.698 -16.681 -125.522 1.00 68.80 60 ASN F N 1
ATOM 7913 C CA . ASN F 1 62 ? -20.438 -16.064 -125.958 1.00 70.56 60 ASN F CA 1
ATOM 7914 C C . ASN F 1 62 ? -19.847 -16.726 -127.203 1.00 70.39 60 ASN F C 1
ATOM 7915 O O . ASN F 1 62 ? -19.262 -16.052 -128.053 1.00 72.05 60 ASN F O 1
ATOM 7920 N N . THR F 1 63 ? -20.002 -18.048 -127.289 1.00 65.91 61 THR F N 1
ATOM 7921 C CA . THR F 1 63 ? -19.574 -18.827 -128.453 1.00 61.33 61 THR F CA 1
ATOM 7922 C C . THR F 1 63 ? -20.490 -18.561 -129.657 1.00 61.90 61 THR F C 1
ATOM 7923 O O . THR F 1 63 ? -20.005 -18.451 -130.784 1.00 65.16 61 THR F O 1
ATOM 7927 N N . THR F 1 64 ? -21.798 -18.441 -129.412 1.00 62.12 62 THR F N 1
ATOM 7928 C CA . THR F 1 64 ? -22.761 -18.070 -130.461 1.00 68.34 62 THR F CA 1
ATOM 7929 C C . THR F 1 64 ? -22.453 -16.683 -131.027 1.00 69.80 62 THR F C 1
ATOM 7930 O O . THR F 1 64 ? -22.471 -16.503 -132.248 1.00 67.83 62 THR F O 1
ATOM 7934 N N . LYS F 1 65 ? -22.153 -15.733 -130.132 1.00 73.02 63 LYS F N 1
ATOM 7935 C CA . LYS F 1 65 ? -21.774 -14.360 -130.497 1.00 77.78 63 LYS F CA 1
ATOM 7936 C C . LYS F 1 65 ? -20.498 -14.323 -131.341 1.00 75.27 63 LYS F C 1
ATOM 7937 O O . LYS F 1 65 ? -20.477 -13.669 -132.383 1.00 77.29 63 LYS F O 1
ATOM 7943 N N . LYS F 1 66 ? -19.461 -15.032 -130.884 1.00 73.48 64 LYS F N 1
ATOM 7944 C CA . LYS F 1 66 ? -18.184 -15.193 -131.602 1.00 69.28 64 LYS F CA 1
ATOM 7945 C C . LYS F 1 66 ? -18.356 -15.706 -133.031 1.00 65.95 64 LYS F C 1
ATOM 7946 O O . LYS F 1 66 ? -17.921 -15.063 -133.973 1.00 65.97 64 LYS F O 1
ATOM 7952 N N . LEU F 1 67 ? -19.009 -16.855 -133.178 1.00 61.58 65 LEU F N 1
ATOM 7953 C CA . LEU F 1 67 ? -19.172 -17.515 -134.479 1.00 64.27 65 LEU F CA 1
ATOM 7954 C C . LEU F 1 67 ? -20.059 -16.778 -135.486 1.00 65.64 65 LEU F C 1
ATOM 7955 O O . LEU F 1 67 ? -19.823 -16.868 -136.688 1.00 62.78 65 LEU F O 1
ATOM 7960 N N . THR F 1 68 ? -21.083 -16.081 -134.992 1.00 71.55 66 THR F N 1
ATOM 7961 C CA . THR F 1 68 ? -21.940 -15.234 -135.831 1.00 74.32 66 THR F CA 1
ATOM 7962 C C . THR F 1 68 ? -21.162 -14.009 -136.331 1.00 74.61 66 THR F C 1
ATOM 7963 O O . THR F 1 68 ? -21.310 -13.620 -137.495 1.00 72.86 66 THR F O 1
ATOM 7967 N N . ASP F 1 69 ? -20.325 -13.443 -135.450 1.00 73.98 67 ASP F N 1
ATOM 7968 C CA A ASP F 1 69 ? -19.471 -12.296 -135.781 0.50 73.75 67 ASP F CA 1
ATOM 7969 C CA B ASP F 1 69 ? -19.467 -12.299 -135.768 0.50 71.39 67 ASP F CA 1
ATOM 7970 C C . ASP F 1 69 ? -18.472 -12.609 -136.890 1.00 73.29 67 ASP F C 1
ATOM 7971 O O . ASP F 1 69 ? -18.115 -11.732 -137.661 1.00 74.54 67 ASP F O 1
ATOM 7980 N N . LEU F 1 70 ? -18.029 -13.864 -136.966 1.00 74.17 68 LEU F N 1
ATOM 7981 C CA . LEU F 1 70 ? -17.030 -14.286 -137.953 1.00 70.34 68 LEU F CA 1
ATOM 7982 C C . LEU F 1 70 ? -17.637 -15.074 -139.117 1.00 68.08 68 LEU F C 1
ATOM 7983 O O . LEU F 1 70 ? -16.905 -15.676 -139.908 1.00 68.65 68 LEU F O 1
ATOM 7988 N N . ASN F 1 71 ? -18.968 -15.063 -139.210 1.00 69.87 69 ASN F N 1
ATOM 7989 C CA . ASN F 1 71 ? -19.735 -15.773 -140.260 1.00 73.92 69 ASN F CA 1
ATOM 7990 C C . ASN F 1 71 ? -19.476 -17.295 -140.294 1.00 70.03 69 ASN F C 1
ATOM 7991 O O . ASN F 1 71 ? -19.397 -17.911 -141.364 1.00 67.65 69 ASN F O 1
ATOM 7996 N N . LEU F 1 72 ? -19.358 -17.887 -139.104 1.00 71.72 70 LEU F N 1
ATOM 7997 C CA . LEU F 1 72 ? -18.972 -19.296 -138.946 1.00 70.15 70 LEU F CA 1
ATOM 7998 C C . LEU F 1 72 ? -20.038 -20.152 -138.246 1.00 71.64 70 LEU F C 1
ATOM 7999 O O . LEU F 1 72 ? -19.879 -21.372 -138.119 1.00 69.99 70 LEU F O 1
ATOM 8004 N N . ILE F 1 73 ? -21.125 -19.514 -137.814 1.00 68.74 71 ILE F N 1
ATOM 8005 C CA . ILE F 1 73 ? -22.197 -20.183 -137.061 1.00 69.87 71 ILE F CA 1
ATOM 8006 C C . ILE F 1 73 ? -22.944 -21.258 -137.886 1.00 68.85 71 ILE F C 1
ATOM 8007 O O . ILE F 1 73 ? -23.570 -22.167 -137.329 1.00 64.92 71 ILE F O 1
ATOM 8012 N N . ASP F 1 74 ? -22.827 -21.152 -139.209 1.00 70.16 72 ASP F N 1
ATOM 8013 C CA . ASP F 1 74 ? -23.432 -22.065 -140.182 1.00 77.88 72 ASP F CA 1
ATOM 8014 C C . ASP F 1 74 ? -23.053 -23.536 -139.960 1.00 74.55 72 ASP F C 1
ATOM 8015 O O . ASP F 1 74 ? -23.908 -24.428 -139.983 1.00 74.04 72 ASP F O 1
ATOM 8020 N N . ARG F 1 75 ? -21.788 -23.809 -139.696 1.00 71.12 73 ARG F N 1
ATOM 8021 C CA . ARG F 1 75 ? -21.301 -25.180 -139.669 1.00 68.03 73 ARG F CA 1
ATOM 8022 C C . ARG F 1 75 ? -21.328 -25.768 -138.276 1.00 64.67 73 ARG F C 1
ATOM 8023 O O . ARG F 1 75 ? -21.147 -26.951 -138.088 1.00 60.46 73 ARG F O 1
ATOM 8031 N N . VAL F 1 76 ? -21.532 -24.915 -137.296 1.00 62.92 74 VAL F N 1
ATOM 8032 C CA . VAL F 1 76 ? -21.399 -25.305 -135.891 1.00 55.12 74 VAL F CA 1
ATOM 8033 C C . VAL F 1 76 ? -22.752 -25.660 -135.266 1.00 58.67 74 VAL F C 1
ATOM 8034 O O . VAL F 1 76 ? -23.719 -24.901 -135.373 1.00 60.41 74 VAL F O 1
ATOM 8038 N N . THR F 1 77 ? -22.806 -26.831 -134.634 1.00 55.00 75 THR F N 1
ATOM 8039 C CA . THR F 1 77 ? -23.928 -27.229 -133.788 1.00 53.95 75 THR F CA 1
ATOM 8040 C C . THR F 1 77 ? -23.538 -27.086 -132.307 1.00 55.05 75 THR F C 1
ATOM 8041 O O . THR F 1 77 ? -22.766 -27.896 -131.780 1.00 55.29 75 THR F O 1
ATOM 8045 N N . LEU F 1 78 ? -24.059 -26.053 -131.646 1.00 54.09 76 LEU F N 1
ATOM 8046 C CA . LEU F 1 78 ? -23.791 -25.838 -130.218 1.00 51.90 76 LEU F CA 1
ATOM 8047 C C . LEU F 1 78 ? -24.800 -26.580 -129.342 1.00 53.76 76 LEU F C 1
ATOM 8048 O O . LEU F 1 78 ? -26.018 -26.487 -129.550 1.00 54.60 76 LEU F O 1
ATOM 8053 N N . ILE F 1 79 ? -24.283 -27.322 -128.369 1.00 51.36 77 ILE F N 1
ATOM 8054 C CA . ILE F 1 79 ? -25.109 -28.157 -127.506 1.00 50.04 77 ILE F CA 1
ATOM 8055 C C . ILE F 1 79 ? -24.857 -27.782 -126.054 1.00 51.44 77 ILE F C 1
ATOM 8056 O O . ILE F 1 79 ? -23.708 -27.772 -125.607 1.00 58.15 77 ILE F O 1
ATOM 8061 N N . LYS F 1 80 ? -25.923 -27.448 -125.327 1.00 54.09 78 LYS F N 1
ATOM 8062 C CA . LYS F 1 80 ? -25.803 -27.204 -123.891 1.00 55.93 78 LYS F CA 1
ATOM 8063 C C . LYS F 1 80 ? -26.023 -28.497 -123.110 1.00 56.59 78 LYS F C 1
ATOM 8064 O O . LYS F 1 80 ? -27.121 -28.781 -122.627 1.00 57.37 78 LYS F O 1
ATOM 8070 N N . ASP F 1 81 ? -24.953 -29.277 -123.021 1.00 57.82 79 ASP F N 1
ATOM 8071 C CA . ASP F 1 81 ? -24.913 -30.527 -122.280 1.00 51.79 79 ASP F CA 1
ATOM 8072 C C . ASP F 1 81 ? -23.438 -30.784 -121.981 1.00 51.14 79 ASP F C 1
ATOM 8073 O O . ASP F 1 81 ? -22.563 -30.124 -122.541 1.00 51.57 79 ASP F O 1
ATOM 8078 N N . GLY F 1 82 ? -23.164 -31.729 -121.091 1.00 51.13 80 GLY F N 1
ATOM 8079 C CA . GLY F 1 82 ? -21.801 -32.142 -120.808 1.00 48.93 80 GLY F CA 1
ATOM 8080 C C . GLY F 1 82 ? -21.181 -32.957 -121.925 1.00 47.36 80 GLY F C 1
ATOM 8081 O O . GLY F 1 82 ? -21.874 -33.697 -122.629 1.00 46.60 80 GLY F O 1
ATOM 8082 N N . HIS F 1 83 ? -19.862 -32.832 -122.070 1.00 43.42 81 HIS F N 1
ATOM 8083 C CA . HIS F 1 83 ? -19.113 -33.551 -123.093 1.00 32.51 81 HIS F CA 1
ATOM 8084 C C . HIS F 1 83 ? -19.079 -35.062 -122.845 1.00 38.60 81 HIS F C 1
ATOM 8085 O O . HIS F 1 83 ? -18.784 -35.842 -123.750 1.00 36.83 81 HIS F O 1
ATOM 8092 N N . GLN F 1 84 ? -19.403 -35.470 -121.619 1.00 33.22 82 GLN F N 1
ATOM 8093 C CA . GLN F 1 84 ? -19.549 -36.891 -121.276 1.00 41.43 82 GLN F CA 1
ATOM 8094 C C . GLN F 1 84 ? -20.763 -37.548 -121.961 1.00 41.55 82 GLN F C 1
ATOM 8095 O O . GLN F 1 84 ? -20.901 -38.774 -121.941 1.00 43.52 82 GLN F O 1
ATOM 8101 N N . ASN F 1 85 ? -21.623 -36.713 -122.555 1.00 45.09 83 ASN F N 1
ATOM 8102 C CA . ASN F 1 85 ? -22.809 -37.154 -123.290 1.00 48.83 83 ASN F CA 1
ATOM 8103 C C . ASN F 1 85 ? -22.711 -36.866 -124.788 1.00 50.27 83 ASN F C 1
ATOM 8104 O O . ASN F 1 85 ? -23.742 -36.744 -125.452 1.00 50.35 83 ASN F O 1
ATOM 8109 N N . MET F 1 86 ? -21.490 -36.782 -125.325 1.00 45.50 84 MET F N 1
ATOM 8110 C CA . MET F 1 86 ? -21.298 -36.388 -126.731 1.00 40.87 84 MET F CA 1
ATOM 8111 C C . MET F 1 86 ? -21.795 -37.433 -127.733 1.00 45.49 84 MET F C 1
ATOM 8112 O O . MET F 1 86 ? -22.133 -37.092 -128.870 1.00 43.23 84 MET F O 1
ATOM 8117 N N . ASP F 1 87 ? -21.872 -38.692 -127.287 1.00 44.89 85 ASP F N 1
ATOM 8118 C CA . ASP F 1 87 ? -22.351 -39.803 -128.113 1.00 49.06 85 ASP F CA 1
ATOM 8119 C C . ASP F 1 87 ? -23.849 -39.739 -128.425 1.00 55.33 85 ASP F C 1
ATOM 8120 O O . ASP F 1 87 ? -24.305 -40.349 -129.402 1.00 59.80 85 ASP F O 1
ATOM 8125 N N . LYS F 1 88 ? -24.600 -39.002 -127.603 1.00 52.59 86 LYS F N 1
ATOM 8126 C CA . LYS F 1 88 ? -26.044 -38.808 -127.798 1.00 56.08 86 LYS F CA 1
ATOM 8127 C C . LYS F 1 88 ? -26.368 -37.882 -128.974 1.00 57.13 86 LYS F C 1
ATOM 8128 O O . LYS F 1 88 ? -27.499 -37.876 -129.468 1.00 57.49 86 LYS F O 1
ATOM 8134 N N . TYR F 1 89 ? -25.368 -37.122 -129.420 1.00 51.73 87 TYR F N 1
ATOM 8135 C CA . TYR F 1 89 ? -25.555 -36.072 -130.420 1.00 51.46 87 TYR F CA 1
ATOM 8136 C C . TYR F 1 89 ? -24.781 -36.333 -131.710 1.00 55.72 87 TYR F C 1
ATOM 8137 O O . TYR F 1 89 ? -25.081 -35.744 -132.756 1.00 59.45 87 TYR F O 1
ATOM 8146 N N . ILE F 1 90 ? -23.774 -37.202 -131.622 1.00 55.61 88 ILE F N 1
ATOM 8147 C CA . ILE F 1 90 ? -22.914 -37.530 -132.757 1.00 53.27 88 ILE F CA 1
ATOM 8148 C C . ILE F 1 90 ? -22.970 -39.039 -133.034 1.00 57.97 88 ILE F C 1
ATOM 8149 O O . ILE F 1 90 ? -22.851 -39.849 -132.110 1.00 53.65 88 ILE F O 1
ATOM 8154 N N . ASP F 1 91 ? -23.167 -39.403 -134.301 1.00 64.90 89 ASP F N 1
ATOM 8155 C CA . ASP F 1 91 ? -23.208 -40.812 -134.711 1.00 78.06 89 ASP F CA 1
ATOM 8156 C C . ASP F 1 91 ? -22.223 -41.157 -135.838 1.00 78.23 89 ASP F C 1
ATOM 8157 O O . ASP F 1 91 ? -21.961 -42.332 -136.107 1.00 82.11 89 ASP F O 1
ATOM 8162 N N . CYS F 1 92 ? -21.687 -40.125 -136.486 1.00 76.81 90 CYS F N 1
ATOM 8163 C CA . CYS F 1 92 ? -20.658 -40.272 -137.517 1.00 74.42 90 CYS F CA 1
ATOM 8164 C C . CYS F 1 92 ? -19.259 -40.316 -136.876 1.00 74.09 90 CYS F C 1
ATOM 8165 O O . CYS F 1 92 ? -19.088 -39.840 -135.752 1.00 73.57 90 CYS F O 1
ATOM 8168 N N . PRO F 1 93 ? -18.263 -40.911 -137.571 1.00 71.91 91 PRO F N 1
ATOM 8169 C CA . PRO F 1 93 ? -16.879 -40.802 -137.105 1.00 67.41 91 PRO F CA 1
ATOM 8170 C C . PRO F 1 93 ? -16.323 -39.373 -137.172 1.00 62.45 91 PRO F C 1
ATOM 8171 O O . PRO F 1 93 ? -16.554 -38.653 -138.149 1.00 57.92 91 PRO F O 1
ATOM 8175 N N . VAL F 1 94 ? -15.605 -38.975 -136.123 1.00 58.15 92 VAL F N 1
ATOM 8176 C CA . VAL F 1 94 ? -15.018 -37.635 -136.040 1.00 51.58 92 VAL F CA 1
ATOM 8177 C C . VAL F 1 94 ? -13.498 -37.657 -136.263 1.00 50.02 92 VAL F C 1
ATOM 8178 O O . VAL F 1 94 ? -12.819 -38.635 -135.934 1.00 50.34 92 VAL F O 1
ATOM 8182 N N . LYS F 1 95 ? -12.981 -36.580 -136.848 1.00 45.23 93 LYS F N 1
ATOM 8183 C CA . LYS F 1 95 ? -11.561 -36.466 -137.150 1.00 51.02 93 LYS F CA 1
ATOM 8184 C C . LYS F 1 95 ? -10.780 -35.981 -135.925 1.00 50.37 93 LYS F C 1
ATOM 8185 O O . LYS F 1 95 ? -9.710 -36.506 -135.620 1.00 47.37 93 LYS F O 1
ATOM 8191 N N . ALA F 1 96 ? -11.321 -34.984 -135.226 1.00 46.31 94 ALA F N 1
ATOM 8192 C CA . ALA F 1 96 ? -10.629 -34.394 -134.085 1.00 40.81 94 ALA F CA 1
ATOM 8193 C C . ALA F 1 96 ? -11.553 -33.986 -132.940 1.00 43.56 94 ALA F C 1
ATOM 8194 O O . ALA F 1 96 ? -12.723 -33.685 -133.163 1.00 44.61 94 ALA F O 1
ATOM 8196 N N . VAL F 1 97 ? -11.016 -34.013 -131.714 1.00 42.31 95 VAL F N 1
ATOM 8197 C CA . VAL F 1 97 ? -11.701 -33.511 -130.514 1.00 35.94 95 VAL F CA 1
ATOM 8198 C C . VAL F 1 97 ? -10.720 -32.646 -129.707 1.00 42.41 95 VAL F C 1
ATOM 8199 O O . VAL F 1 97 ? -9.583 -33.056 -129.465 1.00 48.43 95 VAL F O 1
ATOM 8203 N N . MET F 1 98 ? -11.154 -31.457 -129.296 1.00 38.15 96 MET F N 1
ATOM 8204 C CA . MET F 1 98 ? -10.312 -30.585 -128.475 1.00 34.83 96 MET F CA 1
ATOM 8205 C C . MET F 1 98 ? -10.841 -30.473 -127.037 1.00 30.64 96 MET F C 1
ATOM 8206 O O . MET F 1 98 ? -11.999 -30.134 -126.820 1.00 33.98 96 MET F O 1
ATOM 8211 N N . PHE F 1 99 ? -9.989 -30.803 -126.069 1.00 40.15 97 PHE F N 1
ATOM 8212 C CA . PHE F 1 99 ? -10.300 -30.622 -124.654 1.00 31.85 97 PHE F CA 1
ATOM 8213 C C . PHE F 1 99 ? -9.382 -29.562 -124.095 1.00 29.36 97 PHE F C 1
ATOM 8214 O O . PHE F 1 99 ? -8.181 -29.555 -124.376 1.00 32.71 97 PHE F O 1
ATOM 8222 N N . ASN F 1 100 ? -9.959 -28.671 -123.301 1.00 32.51 98 ASN F N 1
ATOM 8223 C CA . ASN F 1 100 ? -9.226 -27.616 -122.624 1.00 37.18 98 ASN F CA 1
ATOM 8224 C C . ASN F 1 100 ? -9.698 -27.623 -121.170 1.00 43.51 98 ASN F C 1
ATOM 8225 O O . ASN F 1 100 ? -10.776 -27.126 -120.852 1.00 53.63 98 ASN F O 1
ATOM 8230 N N . LEU F 1 101 ? -8.902 -28.221 -120.291 1.00 42.55 99 LEU F N 1
ATOM 8231 C CA . LEU F 1 101 ? -9.378 -28.600 -118.962 1.00 43.46 99 LEU F CA 1
ATOM 8232 C C . LEU F 1 101 ? -9.168 -27.539 -117.893 1.00 56.26 99 LEU F C 1
ATOM 8233 O O . LEU F 1 101 ? -8.056 -27.071 -117.687 1.00 63.85 99 LEU F O 1
ATOM 8238 N N . GLY F 1 102 ? -10.244 -27.181 -117.202 1.00 61.90 100 GLY F N 1
ATOM 8239 C CA . GLY F 1 102 ? -10.161 -26.254 -116.083 1.00 69.63 100 GLY F CA 1
ATOM 8240 C C . GLY F 1 102 ? -11.387 -25.380 -115.932 1.00 78.57 100 GLY F C 1
ATOM 8241 O O . GLY F 1 102 ? -12.499 -25.760 -116.323 1.00 73.48 100 GLY F O 1
ATOM 8242 N N . TYR F 1 103 ? -11.170 -24.215 -115.325 1.00 81.45 101 TYR F N 1
ATOM 8243 C CA . TYR F 1 103 ? -12.203 -23.197 -115.187 1.00 87.52 101 TYR F CA 1
ATOM 8244 C C . TYR F 1 103 ? -12.024 -22.128 -116.252 1.00 91.01 101 TYR F C 1
ATOM 8245 O O . TYR F 1 103 ? -10.926 -21.953 -116.783 1.00 94.60 101 TYR F O 1
ATOM 8254 N N . LEU F 1 104 ? -13.108 -21.420 -116.552 1.00 97.03 102 LEU F N 1
ATOM 8255 C CA . LEU F 1 104 ? -13.086 -20.328 -117.512 1.00 101.24 102 LEU F CA 1
ATOM 8256 C C . LEU F 1 104 ? -12.472 -19.092 -116.852 1.00 105.39 102 LEU F C 1
ATOM 8257 O O . LEU F 1 104 ? -13.014 -18.598 -115.858 1.00 104.51 102 LEU F O 1
ATOM 8262 N N . PRO F 1 105 ? -11.324 -18.608 -117.382 1.00 111.89 103 PRO F N 1
ATOM 8263 C CA . PRO F 1 105 ? -10.680 -17.410 -116.835 1.00 114.91 103 PRO F CA 1
ATOM 8264 C C . PRO F 1 105 ? -11.525 -16.184 -117.158 1.00 117.36 103 PRO F C 1
ATOM 8265 O O . PRO F 1 105 ? -12.052 -16.083 -118.274 1.00 120.09 103 PRO F O 1
ATOM 8269 N N . SER F 1 106 ? -11.641 -15.277 -116.184 1.00 117.17 104 SER F N 1
ATOM 8270 C CA . SER F 1 106 ? -12.640 -14.197 -116.185 1.00 116.99 104 SER F CA 1
ATOM 8271 C C . SER F 1 106 ? -14.053 -14.799 -116.167 1.00 113.41 104 SER F C 1
ATOM 8272 O O . SER F 1 106 ? -14.846 -14.614 -117.095 1.00 112.28 104 SER F O 1
ATOM 8275 N N . GLY F 1 107 ? -14.336 -15.540 -115.097 1.00 110.15 105 GLY F N 1
ATOM 8276 C CA . GLY F 1 107 ? -15.616 -16.222 -114.914 1.00 106.79 105 GLY F CA 1
ATOM 8277 C C . GLY F 1 107 ? -15.747 -16.806 -113.519 1.00 103.81 105 GLY F C 1
ATOM 8278 O O . GLY F 1 107 ? -15.304 -16.197 -112.539 1.00 105.90 105 GLY F O 1
ATOM 8279 N N . ASP F 1 108 ? -16.358 -17.988 -113.431 1.00 95.76 106 ASP F N 1
ATOM 8280 C CA . ASP F 1 108 ? -16.543 -18.682 -112.156 1.00 90.66 106 ASP F CA 1
ATOM 8281 C C . ASP F 1 108 ? -15.482 -19.774 -111.988 1.00 87.27 106 ASP F C 1
ATOM 8282 O O . ASP F 1 108 ? -15.540 -20.823 -112.637 1.00 83.25 106 ASP F O 1
ATOM 8287 N N . HIS F 1 109 ? -14.533 -19.515 -111.090 1.00 81.78 107 HIS F N 1
ATOM 8288 C CA . HIS F 1 109 ? -13.338 -20.348 -110.922 1.00 81.25 107 HIS F CA 1
ATOM 8289 C C . HIS F 1 109 ? -13.584 -21.681 -110.197 1.00 82.02 107 HIS F C 1
ATOM 8290 O O . HIS F 1 109 ? -12.772 -22.611 -110.297 1.00 78.57 107 HIS F O 1
ATOM 8297 N N . SER F 1 110 ? -14.697 -21.772 -109.471 1.00 80.30 108 SER F N 1
ATOM 8298 C CA . SER F 1 110 ? -15.061 -23.009 -108.780 1.00 76.13 108 SER F CA 1
ATOM 8299 C C . SER F 1 110 ? -15.833 -23.970 -109.686 1.00 69.49 108 SER F C 1
ATOM 8300 O O . SER F 1 110 ? -15.930 -25.159 -109.382 1.00 70.13 108 SER F O 1
ATOM 8303 N N . ILE F 1 111 ? -16.377 -23.454 -110.791 1.00 65.70 109 ILE F N 1
ATOM 8304 C CA . ILE F 1 111 ? -16.962 -24.304 -111.836 1.00 64.57 109 ILE F CA 1
ATOM 8305 C C . ILE F 1 111 ? -15.868 -24.725 -112.814 1.00 68.36 109 ILE F C 1
ATOM 8306 O O . ILE F 1 111 ? -15.414 -23.931 -113.650 1.00 65.50 109 ILE F O 1
ATOM 8311 N N . SER F 1 112 ? -15.445 -25.977 -112.698 1.00 65.60 110 SER F N 1
ATOM 8312 C CA . SER F 1 112 ? -14.438 -26.525 -113.596 1.00 65.85 110 SER F CA 1
ATOM 8313 C C . SER F 1 112 ? -14.831 -27.912 -114.098 1.00 63.78 110 SER F C 1
ATOM 8314 O O . SER F 1 112 ? -15.804 -28.512 -113.619 1.00 53.94 110 SER F O 1
ATOM 8317 N N . THR F 1 113 ? -14.072 -28.403 -115.076 1.00 62.68 111 THR F N 1
ATOM 8318 C CA . THR F 1 113 ? -14.170 -29.788 -115.522 1.00 56.93 111 THR F CA 1
ATOM 8319 C C . THR F 1 113 ? -13.821 -30.717 -114.354 1.00 58.22 111 THR F C 1
ATOM 8320 O O . THR F 1 113 ? -12.969 -30.399 -113.517 1.00 61.12 111 THR F O 1
ATOM 8324 N N . ARG F 1 114 ? -14.499 -31.853 -114.289 1.00 57.10 112 ARG F N 1
ATOM 8325 C CA . ARG F 1 114 ? -14.286 -32.814 -113.213 1.00 55.48 112 ARG F CA 1
ATOM 8326 C C . ARG F 1 114 ? -13.699 -34.096 -113.787 1.00 54.59 112 ARG F C 1
ATOM 8327 O O . ARG F 1 114 ? -14.001 -34.440 -114.931 1.00 52.34 112 ARG F O 1
ATOM 8335 N N . PRO F 1 115 ? -12.852 -34.805 -113.003 1.00 51.35 113 PRO F N 1
ATOM 8336 C CA . PRO F 1 115 ? -12.163 -36.004 -113.505 1.00 45.17 113 PRO F CA 1
ATOM 8337 C C . PRO F 1 115 ? -13.096 -37.092 -114.046 1.00 46.07 113 PRO F C 1
ATOM 8338 O O . PRO F 1 115 ? -12.842 -37.615 -115.135 1.00 50.87 113 PRO F O 1
ATOM 8342 N N . GLU F 1 116 ? -14.169 -37.381 -113.308 1.00 44.53 114 GLU F N 1
ATOM 8343 C CA A GLU F 1 116 ? -15.124 -38.436 -113.651 0.50 44.10 114 GLU F CA 1
ATOM 8344 C CA B GLU F 1 116 ? -15.102 -38.451 -113.666 0.50 44.10 114 GLU F CA 1
ATOM 8345 C C . GLU F 1 116 ? -15.750 -38.232 -115.034 1.00 41.89 114 GLU F C 1
ATOM 8346 O O . GLU F 1 116 ? -15.759 -39.142 -115.873 1.00 39.58 114 GLU F O 1
ATOM 8357 N N . THR F 1 117 ? -16.262 -37.027 -115.261 1.00 42.76 115 THR F N 1
ATOM 8358 C CA . THR F 1 117 ? -16.918 -36.679 -116.520 1.00 40.07 115 THR F CA 1
ATOM 8359 C C . THR F 1 117 ? -15.937 -36.446 -117.667 1.00 41.98 115 THR F C 1
ATOM 8360 O O . THR F 1 117 ? -16.287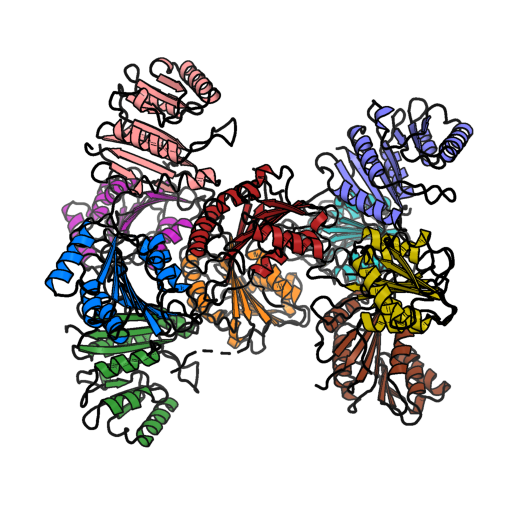 -36.680 -118.826 1.00 48.05 115 THR F O 1
ATOM 8364 N N . THR F 1 118 ? -14.731 -35.970 -117.352 1.00 40.37 116 THR F N 1
ATOM 8365 C CA . THR F 1 118 ? -13.679 -35.800 -118.359 1.00 35.51 116 THR F CA 1
ATOM 8366 C C . THR F 1 118 ? -13.252 -37.157 -118.919 1.00 33.95 116 THR F C 1
ATOM 8367 O O . THR F 1 118 ? -13.162 -37.323 -120.142 1.00 31.63 116 THR F O 1
ATOM 8371 N N . ILE F 1 119 ? -13.027 -38.121 -118.022 1.00 32.36 117 ILE F N 1
ATOM 8372 C CA . ILE F 1 119 ? -12.651 -39.492 -118.397 1.00 30.39 117 ILE F CA 1
ATOM 8373 C C . ILE F 1 119 ? -13.736 -40.141 -119.265 1.00 33.58 117 ILE F C 1
ATOM 8374 O O . ILE F 1 119 ? -13.428 -40.734 -120.298 1.00 43.81 117 ILE F O 1
ATOM 8379 N N . GLN F 1 120 ? -14.997 -39.982 -118.860 1.00 37.48 118 GLN F N 1
ATOM 8380 C CA . GLN F 1 120 ? -16.160 -40.421 -119.637 1.00 36.70 118 GLN F CA 1
ATOM 8381 C C . GLN F 1 120 ? -16.172 -39.837 -121.037 1.00 35.91 118 GLN F C 1
ATOM 8382 O O . GLN F 1 120 ? -16.292 -40.568 -122.019 1.00 40.76 118 GLN F O 1
ATOM 8388 N N . ALA F 1 121 ? -16.056 -38.515 -121.121 1.00 31.00 119 ALA F N 1
ATOM 8389 C CA . ALA F 1 121 ? -15.975 -37.811 -122.400 1.00 31.89 119 ALA F CA 1
ATOM 8390 C C . ALA F 1 121 ? -14.812 -38.286 -123.271 1.00 37.77 119 ALA F C 1
ATOM 8391 O O . ALA F 1 121 ? -14.966 -38.408 -124.485 1.00 42.73 119 ALA F O 1
ATOM 8393 N N . LEU F 1 122 ? -13.661 -38.550 -122.650 1.00 38.92 120 LEU F N 1
ATOM 8394 C CA . LEU F 1 122 ? -12.477 -39.019 -123.381 1.00 36.85 120 LEU F CA 1
ATOM 8395 C C . LEU F 1 122 ? -12.706 -40.400 -123.968 1.00 36.87 120 LEU F C 1
ATOM 8396 O O . LEU F 1 122 ? -12.244 -40.684 -125.064 1.00 40.46 120 LEU F O 1
ATOM 8401 N N . SER F 1 123 ? -13.430 -41.245 -123.236 1.00 40.07 121 SER F N 1
ATOM 8402 C CA . SER F 1 123 ? -13.812 -42.569 -123.717 1.00 42.51 121 SER F CA 1
ATOM 8403 C C . SER F 1 123 ? -14.768 -42.477 -124.884 1.00 43.19 121 SER F C 1
ATOM 8404 O O . SER F 1 123 ? -14.647 -43.235 -125.847 1.00 49.51 121 SER F O 1
ATOM 8407 N N . LYS F 1 124 ? -15.719 -41.549 -124.780 1.00 45.36 122 LYS F N 1
ATOM 8408 C CA . LYS F 1 124 ? -16.689 -41.284 -125.836 1.00 43.78 122 LYS F CA 1
ATOM 8409 C C . LYS F 1 124 ? -16.002 -40.743 -127.089 1.00 43.98 122 LYS F C 1
ATOM 8410 O O . LYS F 1 124 ? -16.294 -41.182 -128.198 1.00 46.43 122 LYS F O 1
ATOM 8416 N N . ALA F 1 125 ? -15.088 -39.797 -126.893 1.00 45.76 123 ALA F N 1
ATOM 8417 C CA . ALA F 1 125 ? -14.280 -39.218 -127.972 1.00 35.47 123 ALA F CA 1
ATOM 8418 C C . ALA F 1 125 ? -13.389 -40.252 -128.661 1.00 39.34 123 ALA F C 1
ATOM 8419 O O . ALA F 1 125 ? -13.264 -40.239 -129.879 1.00 37.85 123 ALA F O 1
ATOM 8421 N N . MET F 1 126 ? -12.773 -41.134 -127.874 1.00 41.06 124 MET F N 1
ATOM 8422 C CA . MET F 1 126 ? -11.938 -42.210 -128.400 1.00 37.59 124 MET F CA 1
ATOM 8423 C C . MET F 1 126 ? -12.741 -43.235 -129.207 1.00 45.64 124 MET F C 1
ATOM 8424 O O . MET F 1 126 ? -12.231 -43.790 -130.174 1.00 53.43 124 MET F O 1
ATOM 8429 N N . GLU F 1 127 ? -13.989 -43.483 -128.809 1.00 51.36 125 GLU F N 1
ATOM 8430 C CA . GLU F 1 127 ? -14.892 -44.340 -129.586 1.00 51.88 125 GLU F CA 1
ATOM 8431 C C . GLU F 1 127 ? -15.346 -43.649 -130.878 1.00 48.04 125 GLU F C 1
ATOM 8432 O O . GLU F 1 127 ? -15.414 -44.278 -131.944 1.00 51.28 125 GLU F O 1
ATOM 8438 N N . LEU F 1 128 ? -15.621 -42.352 -130.790 1.00 41.14 126 LEU F N 1
ATOM 8439 C CA . LEU F 1 128 ? -16.099 -41.596 -131.950 1.00 43.49 126 LEU F CA 1
ATOM 8440 C C . LEU F 1 128 ? -15.029 -41.309 -132.994 1.00 48.39 126 LEU F C 1
ATOM 8441 O O . LEU F 1 128 ? -15.365 -40.991 -134.137 1.00 57.50 126 LEU F O 1
ATOM 8446 N N . LEU F 1 129 ? -13.754 -41.395 -132.610 1.00 48.55 127 LEU F N 1
ATOM 8447 C CA . LEU F 1 129 ? -12.652 -41.074 -133.525 1.00 46.94 127 LEU F CA 1
ATOM 8448 C C . LEU F 1 129 ? -12.581 -42.026 -134.707 1.00 46.18 127 LEU F C 1
ATOM 8449 O O . LEU F 1 129 ? -12.782 -43.230 -134.562 1.00 49.26 127 LEU F O 1
ATOM 8454 N N . VAL F 1 130 ? -12.303 -41.472 -135.878 1.00 44.47 128 VAL F N 1
ATOM 8455 C CA . VAL F 1 130 ? -11.908 -42.271 -137.033 1.00 50.87 128 VAL F CA 1
ATOM 8456 C C . VAL F 1 130 ? -10.428 -42.671 -136.847 1.00 52.86 128 VAL F C 1
ATOM 8457 O O . VAL F 1 130 ? -9.680 -41.961 -136.163 1.00 53.21 128 VAL F O 1
ATOM 8461 N N . THR F 1 131 ? -10.020 -43.814 -137.409 1.00 53.78 129 THR F N 1
ATOM 8462 C CA . THR F 1 131 ? -8.596 -44.185 -137.457 1.00 54.81 129 THR F CA 1
ATOM 8463 C C . THR F 1 131 ? -7.782 -43.115 -138.168 1.00 52.81 129 THR F C 1
ATOM 8464 O O . THR F 1 131 ? -8.103 -42.718 -139.288 1.00 52.91 129 THR F O 1
ATOM 8468 N N . GLY F 1 132 ? -6.741 -42.641 -137.490 1.00 49.95 130 GLY F N 1
ATOM 8469 C CA . GLY F 1 132 ? -5.955 -41.516 -137.964 1.00 45.28 130 GLY F CA 1
ATOM 8470 C C . GLY F 1 132 ? -6.447 -40.201 -137.394 1.00 45.89 130 GLY F C 1
ATOM 8471 O O . GLY F 1 132 ? -5.967 -39.143 -137.780 1.00 50.98 130 GLY F O 1
ATOM 8472 N N . GLY F 1 133 ? -7.412 -40.267 -136.480 1.00 47.32 131 GLY F N 1
ATOM 8473 C CA . GLY F 1 133 ? -7.951 -39.074 -135.828 1.00 44.79 131 GLY F CA 1
ATOM 8474 C C . GLY F 1 133 ? -7.217 -38.686 -134.551 1.00 42.65 131 GLY F C 1
ATOM 8475 O O . GLY F 1 133 ? -6.498 -39.500 -133.984 1.00 42.53 131 GLY F O 1
ATOM 8476 N N . ILE F 1 134 ? -7.407 -37.445 -134.098 1.00 43.15 132 ILE F N 1
ATOM 8477 C CA . ILE F 1 134 ? -6.650 -36.899 -132.959 1.00 39.14 132 ILE F CA 1
ATOM 8478 C C . ILE F 1 134 ? -7.537 -36.305 -131.847 1.00 42.96 132 ILE F C 1
ATOM 8479 O O . ILE F 1 134 ? -8.548 -35.663 -132.122 1.00 40.54 132 ILE F O 1
ATOM 8484 N N . ILE F 1 135 ? -7.166 -36.553 -130.593 1.00 39.13 133 ILE F N 1
ATOM 8485 C CA . ILE F 1 135 ? -7.706 -35.796 -129.472 1.00 33.78 133 ILE F CA 1
ATOM 8486 C C . ILE F 1 135 ? -6.557 -35.017 -128.844 1.00 35.79 133 ILE F C 1
ATOM 8487 O O . ILE F 1 135 ? -5.531 -35.600 -128.504 1.00 39.76 133 ILE F O 1
ATOM 8492 N N . THR F 1 136 ? -6.710 -33.701 -128.716 1.00 33.07 134 THR F N 1
ATOM 8493 C CA . THR F 1 136 ? -5.757 -32.928 -127.937 1.00 33.07 134 THR F CA 1
ATOM 8494 C C . THR F 1 136 ? -6.406 -32.542 -126.609 1.00 36.76 134 THR F C 1
ATOM 8495 O O . THR F 1 136 ? -7.608 -32.265 -126.550 1.00 35.25 134 THR F O 1
ATOM 8499 N N . VAL F 1 137 ? -5.608 -32.581 -125.545 1.00 37.39 135 VAL F N 1
ATOM 8500 C CA . VAL F 1 137 ? -6.062 -32.263 -124.197 1.00 27.84 135 VAL F CA 1
ATOM 8501 C C . VAL F 1 137 ? -5.032 -31.327 -123.579 1.00 31.81 135 VAL F C 1
ATOM 8502 O O . VAL F 1 137 ? -3.903 -31.740 -123.308 1.00 33.84 135 VAL F O 1
ATOM 8506 N N . VAL F 1 138 ? -5.408 -30.067 -123.379 1.00 31.78 136 VAL F N 1
ATOM 8507 C CA . VAL F 1 138 ? -4.562 -29.120 -122.640 1.00 31.68 136 VAL F CA 1
ATOM 8508 C C . VAL F 1 138 ? -4.996 -29.142 -121.172 1.00 35.56 136 VAL F C 1
ATOM 8509 O O . VAL F 1 138 ? -6.110 -28.750 -120.839 1.00 40.82 136 VAL F O 1
ATOM 8513 N N . ILE F 1 139 ? -4.114 -29.624 -120.303 1.00 37.99 137 ILE F N 1
ATOM 8514 C CA . ILE F 1 139 ? -4.439 -29.794 -118.899 1.00 33.27 137 ILE F CA 1
ATOM 8515 C C . ILE F 1 139 ? -3.848 -28.676 -118.048 1.00 38.46 137 ILE F C 1
ATOM 8516 O O . ILE F 1 139 ? -2.635 -28.572 -117.900 1.00 40.40 137 ILE F O 1
ATOM 8521 N N . TYR F 1 140 ? -4.724 -27.845 -117.491 1.00 47.16 138 TYR F N 1
ATOM 8522 C CA . TYR F 1 140 ? -4.345 -26.823 -116.517 1.00 42.66 138 TYR F CA 1
ATOM 8523 C C . TYR F 1 140 ? -4.542 -27.439 -115.130 1.00 44.07 138 TYR F C 1
ATOM 8524 O O . TYR F 1 140 ? -5.604 -27.987 -114.835 1.00 53.85 138 TYR F O 1
ATOM 8533 N N . TYR F 1 141 ? -3.508 -27.365 -114.297 1.00 51.14 139 TYR F N 1
ATOM 8534 C CA . TYR F 1 141 ? -3.489 -28.019 -112.981 1.00 58.80 139 TYR F CA 1
ATOM 8535 C C . TYR F 1 141 ? -2.872 -27.135 -111.884 1.00 64.70 139 TYR F C 1
ATOM 8536 O O . TYR F 1 141 ? -2.113 -26.207 -112.169 1.00 54.45 139 TYR F O 1
ATOM 8545 N N . GLY F 1 142 ? -3.207 -27.428 -110.629 1.00 69.91 140 GLY F N 1
ATOM 8546 C CA . GLY F 1 142 ? -2.733 -26.635 -109.497 1.00 72.96 140 GLY F CA 1
ATOM 8547 C C . GLY F 1 142 ? -3.487 -25.326 -109.342 1.00 75.85 140 GLY F C 1
ATOM 8548 O O . GLY F 1 142 ? -4.270 -24.935 -110.214 1.00 75.80 140 GLY F O 1
ATOM 8549 N N . GLY F 1 143 ? -3.241 -24.643 -108.229 1.00 74.51 141 GLY F N 1
ATOM 8550 C CA . GLY F 1 143 ? -3.950 -23.409 -107.910 1.00 75.99 141 GLY F CA 1
ATOM 8551 C C . GLY F 1 143 ? -5.360 -23.740 -107.488 1.00 76.86 141 GLY F C 1
ATOM 8552 O O . GLY F 1 143 ? -5.582 -24.717 -106.767 1.00 80.44 141 GLY F O 1
ATOM 8553 N N . ASP F 1 144 ? -6.314 -22.944 -107.966 1.00 78.33 142 ASP F N 1
ATOM 8554 C CA . ASP F 1 144 ? -7.733 -23.171 -107.682 1.00 81.93 142 ASP F CA 1
ATOM 8555 C C . ASP F 1 144 ? -8.330 -24.356 -108.454 1.00 80.33 142 ASP F C 1
ATOM 8556 O O . ASP F 1 144 ? -9.446 -24.786 -108.153 1.00 83.45 142 ASP F O 1
ATOM 8561 N N . THR F 1 145 ? -7.585 -24.878 -109.433 1.00 79.03 143 THR F N 1
ATOM 8562 C CA . THR F 1 145 ? -8.006 -26.044 -110.218 1.00 74.58 143 THR F CA 1
ATOM 8563 C C . THR F 1 145 ? -7.938 -27.324 -109.390 1.00 71.09 143 THR F C 1
ATOM 8564 O O . THR F 1 145 ? -8.913 -28.079 -109.300 1.00 67.28 143 THR F O 1
ATOM 8568 N N . GLY F 1 146 ? -6.778 -27.550 -108.785 1.00 66.61 144 GLY F N 1
ATOM 8569 C CA . GLY F 1 146 ? -6.492 -28.792 -108.075 1.00 69.58 144 GLY F CA 1
ATOM 8570 C C . GLY F 1 146 ? -5.422 -29.588 -108.802 1.00 64.33 144 GLY F C 1
ATOM 8571 O O . GLY F 1 146 ? -4.983 -29.207 -109.884 1.00 55.71 144 GLY F O 1
ATOM 8572 N N . PHE F 1 147 ? -4.993 -30.688 -108.194 1.00 65.90 145 PHE F N 1
ATOM 8573 C CA . PHE F 1 147 ? -4.043 -31.598 -108.819 1.00 70.58 145 PHE F CA 1
ATOM 8574 C C . PHE F 1 147 ? -4.769 -32.874 -109.218 1.00 67.59 145 PHE F C 1
ATOM 8575 O O . PHE F 1 147 ? -4.225 -33.712 -109.946 1.00 66.24 145 PHE F O 1
ATOM 8583 N N . GLU F 1 148 ? -6.008 -32.984 -108.743 1.00 60.16 146 GLU F N 1
ATOM 8584 C CA . GLU F 1 148 ? -6.823 -34.185 -108.855 1.00 57.33 146 GLU F CA 1
ATOM 8585 C C . GLU F 1 148 ? -7.080 -34.615 -110.299 1.00 52.97 146 GLU F C 1
ATOM 8586 O O . GLU F 1 148 ? -6.781 -35.750 -110.685 1.00 51.43 146 GLU F O 1
ATOM 8592 N N . GLU F 1 149 ? -7.632 -33.697 -111.085 1.00 45.91 147 GLU F N 1
ATOM 8593 C CA . GLU F 1 149 ? -8.030 -33.978 -112.457 1.00 37.11 147 GLU F CA 1
ATOM 8594 C C . GLU F 1 149 ? -6.877 -34.472 -113.321 1.00 37.39 147 GLU F C 1
ATOM 8595 O O . GLU F 1 149 ? -6.982 -35.529 -113.926 1.00 46.67 147 GLU F O 1
ATOM 8601 N N . LYS F 1 150 ? -5.779 -33.717 -113.349 1.00 39.72 148 LYS F N 1
ATOM 8602 C CA . LYS F 1 150 ? -4.554 -34.116 -114.058 1.00 37.32 148 LYS F CA 1
ATOM 8603 C C . LYS F 1 150 ? -4.105 -35.539 -113.696 1.00 41.73 148 LYS F C 1
ATOM 8604 O O . LYS F 1 150 ? -3.862 -36.355 -114.587 1.00 38.21 148 LYS F O 1
ATOM 8610 N N . GLU F 1 151 ? -4.035 -35.836 -112.397 1.00 37.64 149 GLU F N 1
ATOM 8611 C CA . GLU F 1 151 ? -3.583 -37.144 -111.923 1.00 43.68 149 GLU F CA 1
ATOM 8612 C C . GLU F 1 151 ? -4.466 -38.305 -112.384 1.00 34.54 149 GLU F C 1
ATOM 8613 O O . GLU F 1 151 ? -3.945 -39.310 -112.856 1.00 46.39 149 GLU F O 1
ATOM 8619 N N . LYS F 1 152 ? -5.787 -38.158 -112.271 1.00 34.63 150 LYS F N 1
ATOM 8620 C CA A LYS F 1 152 ? -6.707 -39.238 -112.621 0.50 26.72 150 LYS F CA 1
ATOM 8621 C CA B LYS F 1 152 ? -6.713 -39.235 -112.618 0.50 27.76 150 LYS F CA 1
ATOM 8622 C C . LYS F 1 152 ? -6.884 -39.395 -114.140 1.00 31.43 150 LYS F C 1
ATOM 8623 O O . LYS F 1 152 ? -6.993 -40.518 -114.645 1.00 31.93 150 LYS F O 1
ATOM 8634 N N . VAL F 1 153 ? -6.899 -38.275 -114.865 1.00 34.09 151 VAL F N 1
ATOM 8635 C CA . VAL F 1 153 ? -6.970 -38.276 -116.341 1.00 26.19 151 VAL F CA 1
ATOM 8636 C C . VAL F 1 153 ? -5.732 -38.956 -116.922 1.00 28.63 151 VAL F C 1
ATOM 8637 O O . VAL F 1 153 ? -5.847 -39.802 -117.814 1.00 40.69 151 VAL F O 1
ATOM 8641 N N . LEU F 1 154 ? -4.556 -38.620 -116.392 1.00 28.41 152 LEU F N 1
ATOM 8642 C CA . LEU F 1 154 ? -3.312 -39.279 -116.817 1.00 30.03 152 LEU F CA 1
ATOM 8643 C C . LEU F 1 154 ? -3.263 -40.759 -116.440 1.00 31.44 152 LEU F C 1
ATOM 8644 O O . LEU F 1 154 ? -2.799 -41.577 -117.234 1.00 34.81 152 LEU F O 1
ATOM 8649 N N . GLU F 1 155 ? -3.779 -41.100 -115.261 1.00 31.88 153 GLU F N 1
ATOM 8650 C CA . GLU F 1 155 ? -3.843 -42.499 -114.812 1.00 39.01 153 GLU F CA 1
ATOM 8651 C C . GLU F 1 155 ? -4.760 -43.338 -115.700 1.00 32.63 153 GLU F C 1
ATOM 8652 O O . GLU F 1 155 ? -4.467 -44.489 -115.984 1.00 42.06 153 GLU F O 1
ATOM 8658 N N . PHE F 1 156 ? -5.871 -42.744 -116.119 1.00 36.97 154 PHE F N 1
ATOM 8659 C CA . PHE F 1 156 ? -6.777 -43.352 -117.078 1.00 36.37 154 PHE F CA 1
ATOM 8660 C C . PHE F 1 156 ? -6.130 -43.536 -118.451 1.00 34.24 154 PHE F C 1
ATOM 8661 O O . PHE F 1 156 ? -6.249 -44.604 -119.050 1.00 33.30 154 PHE F O 1
ATOM 8669 N N . LEU F 1 157 ? -5.459 -42.498 -118.945 1.00 36.54 155 LEU F N 1
ATOM 8670 C CA . LEU F 1 157 ? -4.868 -42.536 -120.285 1.00 35.07 155 LEU F CA 1
ATOM 8671 C C . LEU F 1 157 ? -3.689 -43.497 -120.392 1.00 38.06 155 LEU F C 1
ATOM 8672 O O . LEU F 1 157 ? -3.428 -44.023 -121.469 1.00 35.46 155 LEU F O 1
ATOM 8677 N N . LYS F 1 158 ? -3.013 -43.743 -119.268 1.00 42.43 156 LYS F N 1
ATOM 8678 C CA . LYS F 1 158 ? -1.968 -44.771 -119.166 1.00 45.09 156 LYS F CA 1
ATOM 8679 C C . LYS F 1 158 ? -2.487 -46.164 -119.508 1.00 39.93 156 LYS F C 1
ATOM 8680 O O . LYS F 1 158 ? -1.734 -47.011 -120.002 1.00 41.47 156 LYS F O 1
ATOM 8686 N N . GLY F 1 159 ? -3.774 -46.388 -119.236 1.00 38.89 157 GLY F N 1
ATOM 8687 C CA . GLY F 1 159 ? -4.431 -47.678 -119.453 1.00 26.06 157 GLY F CA 1
ATOM 8688 C C . GLY F 1 159 ? -4.921 -47.943 -120.874 1.00 38.20 157 GLY F C 1
ATOM 8689 O O . GLY F 1 159 ? -5.268 -49.070 -121.215 1.00 34.41 157 GLY F O 1
ATOM 8690 N N . VAL F 1 160 ? -4.951 -46.906 -121.705 1.00 32.72 158 VAL F N 1
ATOM 8691 C CA . VAL F 1 160 ? -5.439 -47.022 -123.084 1.00 33.39 158 VAL F CA 1
ATOM 8692 C C . VAL F 1 160 ? -4.561 -47.972 -123.920 1.00 39.52 158 VAL F C 1
ATOM 8693 O O . VAL F 1 160 ? -3.331 -47.897 -123.871 1.00 44.51 158 VAL F O 1
ATOM 8697 N N . ASP F 1 161 ? -5.208 -48.878 -124.654 1.00 41.16 159 ASP F N 1
ATOM 8698 C CA . ASP F 1 161 ? -4.537 -49.866 -125.497 1.00 38.36 159 ASP F CA 1
ATOM 8699 C C . ASP F 1 161 ? -3.623 -49.224 -126.539 1.00 40.86 159 ASP F C 1
ATOM 8700 O O . ASP F 1 161 ? -4.082 -48.481 -127.410 1.00 48.20 159 ASP F O 1
ATOM 8705 N N . GLN F 1 162 ? -2.330 -49.537 -126.451 1.00 40.87 160 GLN F N 1
ATOM 8706 C CA . GLN F 1 162 ? -1.319 -48.984 -127.367 1.00 46.76 160 GLN F CA 1
ATOM 8707 C C . GLN F 1 162 ? -1.426 -49.485 -128.809 1.00 47.32 160 GLN F C 1
ATOM 8708 O O . GLN F 1 162 ? -0.912 -48.852 -129.730 1.00 43.63 160 GLN F O 1
ATOM 8714 N N . LYS F 1 163 ? -2.101 -50.621 -128.983 1.00 49.57 161 LYS F N 1
ATOM 8715 C CA . LYS F 1 163 ? -2.397 -51.188 -130.294 1.00 50.57 161 LYS F CA 1
ATOM 8716 C C . LYS F 1 163 ? -3.489 -50.407 -131.023 1.00 48.36 161 LYS F C 1
ATOM 8717 O O . LYS F 1 163 ? -3.578 -50.480 -132.244 1.00 54.04 161 LYS F O 1
ATOM 8723 N N . LYS F 1 164 ? -4.310 -49.672 -130.271 1.00 46.03 162 LYS F N 1
ATOM 8724 C CA . LYS F 1 164 ? -5.431 -48.903 -130.823 1.00 44.34 162 LYS F CA 1
ATOM 8725 C C . LYS F 1 164 ? -5.188 -47.392 -130.803 1.00 42.79 162 LYS F C 1
ATOM 8726 O O . LYS F 1 164 ? -5.630 -46.680 -131.706 1.00 37.85 162 LYS F O 1
ATOM 8732 N N . PHE F 1 165 ? -4.498 -46.905 -129.770 1.00 42.94 163 PHE F N 1
ATOM 8733 C CA . PHE F 1 165 ? -4.208 -45.466 -129.631 1.00 37.15 163 PHE F CA 1
ATOM 8734 C C . PHE F 1 165 ? -2.759 -45.152 -129.257 1.00 32.49 163 PHE F C 1
ATOM 8735 O O . PHE F 1 165 ? -2.135 -45.864 -128.461 1.00 36.61 163 PHE F O 1
ATOM 8743 N N . ILE F 1 166 ? -2.246 -44.072 -129.835 1.00 26.44 164 ILE F N 1
ATOM 8744 C CA . ILE F 1 166 ? -0.997 -43.447 -129.407 1.00 35.13 164 ILE F CA 1
ATOM 8745 C C . ILE F 1 166 ? -1.353 -42.351 -128.403 1.00 34.05 164 ILE F C 1
ATOM 8746 O O . ILE F 1 166 ? -2.106 -41.444 -128.729 1.00 34.19 164 ILE F O 1
ATOM 8751 N N . VAL F 1 167 ? -0.832 -42.446 -127.182 1.00 39.81 165 VAL F N 1
ATOM 8752 C CA . VAL F 1 167 ? -1.030 -41.383 -126.193 1.00 36.87 165 VAL F CA 1
ATOM 8753 C C . VAL F 1 167 ? 0.311 -40.724 -125.885 1.00 37.11 165 VAL F C 1
ATOM 8754 O O . VAL F 1 167 ? 1.217 -41.354 -125.356 1.00 29.74 165 VAL F O 1
ATOM 8758 N N . GLN F 1 168 ? 0.422 -39.450 -126.234 1.00 34.67 166 GLN F N 1
ATOM 8759 C CA . GLN F 1 168 ? 1.661 -38.729 -126.077 1.00 32.00 166 GLN F CA 1
ATOM 8760 C C . GLN F 1 168 ? 1.491 -37.606 -125.067 1.00 24.37 166 GLN F C 1
ATOM 8761 O O . GLN F 1 168 ? 0.560 -36.826 -125.172 1.00 37.88 166 GLN F O 1
ATOM 8767 N N . ARG F 1 169 ? 2.422 -37.508 -124.122 1.00 33.13 167 ARG F N 1
ATOM 8768 C CA A ARG F 1 169 ? 2.447 -36.404 -123.162 0.50 25.81 167 ARG F CA 1
ATOM 8769 C CA B ARG F 1 169 ? 2.445 -36.400 -123.162 0.50 26.04 167 ARG F CA 1
ATOM 8770 C C . ARG F 1 169 ? 3.622 -35.467 -123.446 1.00 29.44 167 ARG F C 1
ATOM 8771 O O . ARG F 1 169 ? 4.757 -35.914 -123.577 1.00 24.56 167 ARG F O 1
ATOM 8786 N N . THR F 1 170 ? 3.333 -34.170 -123.544 1.00 34.62 168 THR F N 1
ATOM 8787 C CA . THR F 1 170 ? 4.336 -33.132 -123.744 1.00 34.19 168 THR F CA 1
ATOM 8788 C C . THR F 1 170 ? 4.369 -32.227 -122.506 1.00 35.28 168 THR F C 1
ATOM 8789 O O . THR F 1 170 ? 3.339 -31.719 -122.083 1.00 26.36 168 THR F O 1
ATOM 8793 N N . ASP F 1 171 ? 5.558 -32.027 -121.944 1.00 39.16 169 ASP F N 1
ATOM 8794 C CA . ASP F 1 171 ? 5.720 -31.452 -120.610 1.00 42.46 169 ASP F CA 1
ATOM 8795 C C . ASP F 1 171 ? 6.966 -30.559 -120.564 1.00 40.00 169 ASP F C 1
ATOM 8796 O O . ASP F 1 171 ? 8.043 -30.969 -120.991 1.00 42.88 169 ASP F O 1
ATOM 8801 N N . PHE F 1 172 ? 6.816 -29.348 -120.033 1.00 40.67 170 PHE F N 1
ATOM 8802 C CA . PHE F 1 172 ? 7.939 -28.422 -119.843 1.00 35.60 170 PHE F CA 1
ATOM 8803 C C . PHE F 1 172 ? 8.487 -28.528 -118.428 1.00 38.57 170 PHE F C 1
ATOM 8804 O O . PHE F 1 172 ? 7.953 -27.939 -117.500 1.00 41.91 170 PHE F O 1
ATOM 8812 N N . ILE F 1 173 ? 9.566 -29.291 -118.287 1.00 41.84 171 ILE F N 1
ATOM 8813 C CA . ILE F 1 173 ? 9.991 -29.821 -116.991 1.00 40.86 171 ILE F CA 1
ATOM 8814 C C . ILE F 1 173 ? 10.910 -28.911 -116.167 1.00 44.40 171 ILE F C 1
ATOM 8815 O O . ILE F 1 173 ? 11.213 -29.218 -115.012 1.00 41.84 171 ILE F O 1
ATOM 8820 N N . ASN F 1 174 ? 11.349 -27.802 -116.757 1.00 39.66 172 ASN F N 1
ATOM 8821 C CA . ASN F 1 174 ? 12.175 -26.833 -116.040 1.00 43.40 172 ASN F CA 1
ATOM 8822 C C . ASN F 1 174 ? 11.410 -25.565 -115.646 1.00 43.15 172 ASN F C 1
ATOM 8823 O O . ASN F 1 174 ? 11.992 -24.635 -115.095 1.00 55.44 172 ASN F O 1
ATOM 8828 N N . GLN F 1 175 ? 10.113 -25.533 -115.943 1.00 44.37 173 GLN F N 1
ATOM 8829 C CA . GLN F 1 175 ? 9.269 -24.399 -115.587 1.00 43.90 173 GLN F CA 1
ATOM 8830 C C . GLN F 1 175 ? 8.581 -24.654 -114.261 1.00 50.73 173 GLN F C 1
ATOM 8831 O O . GLN F 1 175 ? 8.176 -25.784 -113.965 1.00 57.93 173 GLN F O 1
ATOM 8837 N N . ALA F 1 176 ? 8.447 -23.593 -113.470 1.00 56.23 174 ALA F N 1
ATOM 8838 C CA . ALA F 1 176 ? 7.717 -23.648 -112.206 1.00 60.46 174 ALA F CA 1
ATOM 8839 C C . ALA F 1 176 ? 6.305 -23.112 -112.404 1.00 59.67 174 ALA F C 1
ATOM 8840 O O . ALA F 1 176 ? 5.956 -22.667 -113.511 1.00 55.49 174 ALA F O 1
ATOM 8842 N N . ASN F 1 177 ? 5.512 -23.158 -111.330 1.00 57.44 175 ASN F N 1
ATOM 8843 C CA . ASN F 1 177 ? 4.119 -22.683 -111.314 1.00 61.51 175 ASN F CA 1
ATOM 8844 C C . ASN F 1 177 ? 3.227 -23.408 -112.335 1.00 59.56 175 ASN F C 1
ATOM 8845 O O . ASN F 1 177 ? 2.533 -22.779 -113.149 1.00 57.07 175 ASN F O 1
ATOM 8850 N N . CYS F 1 178 ? 3.291 -24.739 -112.283 1.00 53.73 176 CYS F N 1
ATOM 8851 C CA . CYS F 1 178 ? 2.409 -25.636 -113.042 1.00 48.79 176 CYS F CA 1
ATOM 8852 C C . CYS F 1 178 ? 2.209 -25.270 -114.522 1.00 43.04 176 CYS F C 1
ATOM 8853 O O . CYS F 1 178 ? 1.143 -24.785 -114.907 1.00 43.80 176 CYS F O 1
ATOM 8856 N N . PRO F 1 179 ? 3.243 -25.484 -115.356 1.00 47.21 177 PRO F N 1
ATOM 8857 C CA . PRO F 1 179 ? 3.025 -25.212 -116.776 1.00 42.87 177 PRO F CA 1
ATOM 8858 C C . PRO F 1 179 ? 2.024 -26.234 -117.337 1.00 40.23 177 PRO F C 1
ATOM 8859 O O . PRO F 1 179 ? 2.120 -27.417 -117.009 1.00 44.24 177 PRO F O 1
ATOM 8863 N N . PRO F 1 180 ? 1.035 -25.769 -118.125 1.00 37.63 178 PRO F N 1
ATOM 8864 C CA . PRO F 1 180 ? 0.037 -26.661 -118.711 1.00 37.11 178 PRO F CA 1
ATOM 8865 C C . PRO F 1 180 ? 0.651 -27.771 -119.558 1.00 37.41 178 PRO F C 1
ATOM 8866 O O . PRO F 1 180 ? 1.655 -27.562 -120.256 1.00 39.93 178 PRO F O 1
ATOM 8870 N N . ILE F 1 181 ? 0.051 -28.949 -119.447 1.00 37.00 179 ILE F N 1
ATOM 8871 C CA . ILE F 1 181 ? 0.532 -30.168 -120.070 1.00 33.95 179 ILE F CA 1
ATOM 8872 C C . ILE F 1 181 ? -0.310 -30.422 -121.318 1.00 30.97 179 ILE F C 1
ATOM 8873 O O . ILE F 1 181 ? -1.510 -30.156 -121.312 1.00 37.45 179 ILE F O 1
ATOM 8878 N N . LEU F 1 182 ? 0.316 -30.901 -122.390 1.00 34.26 180 LEU F N 1
ATOM 8879 C CA . LEU F 1 182 ? -0.425 -31.297 -123.584 1.00 27.66 180 LEU F CA 1
ATOM 8880 C C . LEU F 1 182 ? -0.440 -32.816 -123.752 1.00 26.09 180 LEU F C 1
ATOM 8881 O O . LEU F 1 182 ? 0.607 -33.442 -123.746 1.00 27.13 180 LEU F O 1
ATOM 8886 N N . VAL F 1 183 ? -1.630 -33.396 -123.899 1.00 27.44 181 VAL F N 1
ATOM 8887 C CA . VAL F 1 183 ? -1.741 -34.815 -124.235 1.00 24.73 181 VAL F CA 1
ATOM 8888 C C . VAL F 1 183 ? -2.361 -34.926 -125.624 1.00 28.92 181 VAL F C 1
ATOM 8889 O O . VAL F 1 183 ? -3.381 -34.295 -125.901 1.00 29.68 181 VAL F O 1
ATOM 8893 N N . CYS F 1 184 ? -1.718 -35.695 -126.503 1.00 30.87 182 CYS F N 1
ATOM 8894 C CA . CYS F 1 184 ? -2.274 -35.990 -127.819 1.00 31.78 182 CYS F CA 1
ATOM 8895 C C . CYS F 1 184 ? -2.621 -37.454 -127.931 1.00 27.13 182 CYS F C 1
ATOM 8896 O O . CYS F 1 184 ? -1.763 -38.312 -127.732 1.00 37.67 182 CYS F O 1
ATOM 8899 N N . ILE F 1 185 ? -3.883 -37.733 -128.243 1.00 32.83 183 ILE F N 1
ATOM 8900 C CA . ILE F 1 185 ? -4.351 -39.102 -128.475 1.00 37.39 183 ILE F CA 1
ATOM 8901 C C . ILE F 1 185 ? -4.674 -39.299 -129.956 1.00 39.06 183 ILE F C 1
ATOM 8902 O O . ILE F 1 185 ? -5.530 -38.611 -130.499 1.00 41.77 183 ILE F O 1
ATOM 8907 N N . GLU F 1 186 ? -3.984 -40.232 -130.604 1.00 43.56 184 GLU F N 1
ATOM 8908 C CA . GLU F 1 186 ? -4.253 -40.555 -132.008 1.00 39.62 184 GLU F CA 1
ATOM 8909 C C . GLU F 1 186 ? -4.699 -41.999 -132.175 1.00 38.90 184 GLU F C 1
ATOM 8910 O O . GLU F 1 186 ? -4.026 -42.908 -131.700 1.00 43.07 184 GLU F O 1
ATOM 8916 N N . LYS F 1 187 ? -5.829 -42.203 -132.849 1.00 39.52 185 LYS F N 1
ATOM 8917 C CA . LYS F 1 187 ? -6.337 -43.549 -133.137 1.00 42.79 185 LYS F CA 1
ATOM 8918 C C . LYS F 1 187 ? -5.569 -44.161 -134.298 1.00 40.99 185 LYS F C 1
ATOM 8919 O O . LYS F 1 187 ? -5.438 -43.551 -135.358 1.00 41.79 185 LYS F O 1
ATOM 8925 N N . ILE F 1 188 ? -5.050 -45.363 -134.088 1.00 43.05 186 ILE F N 1
ATOM 8926 C CA . ILE F 1 188 ? -4.274 -46.049 -135.119 1.00 49.08 186 ILE F CA 1
ATOM 8927 C C . ILE F 1 188 ? -4.906 -47.373 -135.573 1.00 56.48 186 ILE F C 1
ATOM 8928 O O . ILE F 1 188 ? -4.545 -47.899 -136.630 1.00 58.87 186 ILE F O 1
ATOM 8933 N N . SER F 1 189 ? -5.847 -47.891 -134.777 1.00 59.96 187 SER F N 1
ATOM 8934 C CA . SER F 1 189 ? -6.560 -49.145 -135.081 1.00 68.61 187 SER F CA 1
ATOM 8935 C C . SER F 1 189 ? -8.003 -49.143 -134.552 1.00 73.77 187 SER F C 1
ATOM 8936 O O . SER F 1 189 ? -8.331 -48.406 -133.613 1.00 72.58 187 SER F O 1
ATOM 8939 N N . GLU F 1 190 ? -8.855 -49.970 -135.166 1.00 80.61 188 GLU F N 1
ATOM 8940 C CA . GLU F 1 190 ? -10.271 -50.084 -134.782 1.00 83.61 188 GLU F CA 1
ATOM 8941 C C . GLU F 1 190 ? -10.532 -51.204 -133.767 1.00 86.24 188 GLU F C 1
ATOM 8942 O O . GLU F 1 190 ? -9.968 -52.300 -133.872 1.00 80.65 188 GLU F O 1
ATOM 8948 N N . GLY F 1 191 ? -11.396 -50.914 -132.794 1.00 90.47 189 GLY F N 1
ATOM 8949 C CA . GLY F 1 191 ? -11.763 -51.872 -131.748 1.00 94.79 189 GLY F CA 1
ATOM 8950 C C . GLY F 1 191 ? -13.229 -51.780 -131.364 1.00 95.99 189 GLY F C 1
ATOM 8951 O O . GLY F 1 191 ? -13.568 -51.371 -130.253 1.00 93.58 189 GLY F O 1
ATOM 8952 N N . LEU G 1 3 ? -7.101 -70.685 -90.818 1.00 85.76 1 LEU G N 1
ATOM 8953 C CA . LEU G 1 3 ? -6.754 -70.261 -92.208 1.00 87.50 1 LEU G CA 1
ATOM 8954 C C . LEU G 1 3 ? -6.705 -68.728 -92.325 1.00 84.33 1 LEU G C 1
ATOM 8955 O O . LEU G 1 3 ? -7.660 -68.094 -92.782 1.00 80.08 1 LEU G O 1
ATOM 8960 N N . THR G 1 4 ? -5.584 -68.144 -91.897 1.00 76.07 2 THR G N 1
ATOM 8961 C CA . THR G 1 4 ? -5.397 -66.692 -91.937 1.00 69.74 2 THR G CA 1
ATOM 8962 C C . THR G 1 4 ? -4.423 -66.305 -93.054 1.00 65.71 2 THR G C 1
ATOM 8963 O O . THR G 1 4 ? -3.388 -66.950 -93.236 1.00 67.81 2 THR G O 1
ATOM 8967 N N . ILE G 1 5 ? -4.784 -65.268 -93.810 1.00 61.72 3 ILE G N 1
ATOM 8968 C CA . ILE G 1 5 ? -3.902 -64.638 -94.797 1.00 48.47 3 ILE G CA 1
ATOM 8969 C C . ILE G 1 5 ? -2.713 -64.004 -94.080 1.00 51.55 3 ILE G C 1
ATOM 8970 O O . ILE G 1 5 ? -2.891 -63.214 -93.139 1.00 52.28 3 ILE G O 1
ATOM 8975 N N . LYS G 1 6 ? -1.508 -64.371 -94.520 1.00 48.05 4 LYS G N 1
ATOM 8976 C CA . LYS G 1 6 ? -0.278 -63.904 -93.890 1.00 45.32 4 LYS G CA 1
ATOM 8977 C C . LYS G 1 6 ? 0.080 -62.487 -94.341 1.00 47.93 4 LYS G C 1
ATOM 8978 O O . LYS G 1 6 ? -0.389 -62.016 -95.388 1.00 36.43 4 LYS G O 1
ATOM 8984 N N . ASN G 1 7 ? 0.894 -61.803 -93.536 1.00 47.55 5 ASN G N 1
ATOM 8985 C CA . ASN G 1 7 ? 1.509 -60.545 -93.958 1.00 47.42 5 ASN G CA 1
ATOM 8986 C C . ASN G 1 7 ? 2.525 -60.793 -95.091 1.00 46.80 5 ASN G C 1
ATOM 8987 O O . ASN G 1 7 ? 2.743 -61.939 -95.491 1.00 50.09 5 ASN G O 1
ATOM 8992 N N . SER G 1 8 ? 3.127 -59.725 -95.608 1.00 47.57 6 SER G N 1
ATOM 8993 C CA . SER G 1 8 ? 4.099 -59.828 -96.697 1.00 39.42 6 SER G CA 1
ATOM 8994 C C . SER G 1 8 ? 5.298 -60.709 -96.351 1.00 38.17 6 SER G C 1
ATOM 8995 O O . SER G 1 8 ? 5.671 -61.561 -97.152 1.00 41.00 6 SER G O 1
ATOM 8998 N N . LEU G 1 9 ? 5.860 -60.518 -95.151 1.00 42.71 7 LEU G N 1
ATOM 8999 C CA . LEU G 1 9 ? 6.981 -61.319 -94.648 1.00 44.06 7 LEU G CA 1
ATOM 9000 C C . LEU G 1 9 ? 6.650 -62.813 -94.649 1.00 46.26 7 LEU G C 1
ATOM 9001 O O . LEU G 1 9 ? 7.458 -63.629 -95.107 1.00 52.05 7 LEU G O 1
ATOM 9006 N N . GLY G 1 10 ? 5.456 -63.151 -94.157 1.00 47.38 8 GLY G N 1
ATOM 9007 C CA . GLY G 1 10 ? 4.975 -64.538 -94.105 1.00 40.36 8 GLY G CA 1
ATOM 9008 C C . GLY G 1 10 ? 4.718 -65.115 -95.486 1.00 41.66 8 GLY G C 1
ATOM 9009 O O . GLY G 1 10 ? 5.027 -66.279 -95.752 1.00 47.86 8 GLY G O 1
ATOM 9010 N N . GLN G 1 11 ? 4.163 -64.289 -96.368 1.00 42.49 9 GLN G N 1
ATOM 9011 C CA . GLN G 1 11 ? 3.878 -64.685 -97.749 1.00 35.71 9 GLN G CA 1
ATOM 9012 C C . GLN G 1 11 ? 5.116 -64.901 -98.620 1.00 36.28 9 GLN G C 1
ATOM 9013 O O . GLN G 1 11 ? 5.111 -65.780 -99.481 1.00 45.67 9 GLN G O 1
ATOM 9019 N N . SER G 1 12 ? 6.164 -64.107 -98.400 1.00 31.54 10 SER G N 1
ATOM 9020 C CA . SER G 1 12 ? 7.441 -64.284 -99.108 1.00 26.13 10 SER G CA 1
ATOM 9021 C C . SER G 1 12 ? 7.974 -65.691 -98.900 1.00 34.35 10 SER G C 1
ATOM 9022 O O . SER G 1 12 ? 8.355 -66.351 -99.865 1.00 33.51 10 SER G O 1
ATOM 9025 N N . HIS G 1 13 ? 7.941 -66.161 -97.651 1.00 30.09 11 HIS G N 1
ATOM 9026 C CA . HIS G 1 13 ? 8.408 -67.506 -97.303 1.00 37.02 11 HIS G CA 1
ATOM 9027 C C . HIS G 1 13 ? 7.607 -68.577 -98.020 1.00 29.10 11 HIS G C 1
ATOM 9028 O O . HIS G 1 13 ? 8.176 -69.528 -98.541 1.00 43.06 11 HIS G O 1
ATOM 9035 N N . ASP G 1 14 ? 6.289 -68.398 -98.061 1.00 37.53 12 ASP G N 1
ATOM 9036 C CA . ASP G 1 14 ? 5.390 -69.333 -98.734 1.00 29.20 12 ASP G CA 1
ATOM 9037 C C . ASP G 1 14 ? 5.658 -69.434 -100.232 1.00 37.16 12 ASP G C 1
ATOM 9038 O O . ASP G 1 14 ? 5.655 -70.538 -100.786 1.00 39.60 12 ASP G O 1
ATOM 9043 N N . TYR G 1 15 ? 5.883 -68.282 -100.869 1.00 34.50 13 TYR G N 1
ATOM 9044 C CA . TYR G 1 15 ? 6.267 -68.208 -102.270 1.00 31.87 13 TYR G CA 1
ATOM 9045 C C . TYR G 1 15 ? 7.613 -68.876 -102.514 1.00 37.26 13 TYR G C 1
ATOM 9046 O O . TYR G 1 15 ? 7.816 -69.525 -103.544 1.00 35.59 13 TYR G O 1
ATOM 9055 N N . ILE G 1 16 ? 8.533 -68.712 -101.569 1.00 37.06 14 ILE G N 1
ATOM 9056 C CA . ILE G 1 16 ? 9.860 -69.302 -101.692 1.00 39.64 14 ILE G CA 1
ATOM 9057 C C . ILE G 1 16 ? 9.795 -70.830 -101.571 1.00 41.42 14 ILE G C 1
ATOM 9058 O O . ILE G 1 16 ? 10.464 -71.533 -102.330 1.00 43.94 14 ILE G O 1
ATOM 9063 N N . LYS G 1 17 ? 8.964 -71.332 -100.654 1.00 43.04 15 LYS G N 1
ATOM 9064 C CA . LYS G 1 17 ? 8.747 -72.786 -100.488 1.00 48.32 15 LYS G CA 1
ATOM 9065 C C . LYS G 1 17 ? 8.120 -73.453 -101.718 1.00 49.78 15 LYS G C 1
ATOM 9066 O O . LYS G 1 17 ? 8.446 -74.597 -102.033 1.00 57.08 15 LYS G O 1
ATOM 9072 N N . MET G 1 18 ? 7.237 -72.723 -102.401 1.00 52.88 16 MET G N 1
ATOM 9073 C CA . MET G 1 18 ? 6.604 -73.170 -103.636 1.00 56.58 16 MET G CA 1
ATOM 9074 C C . MET G 1 18 ? 7.617 -73.423 -104.748 1.00 54.96 16 MET G C 1
ATOM 9075 O O . MET G 1 18 ? 7.476 -74.371 -105.522 1.00 59.05 16 MET G O 1
ATOM 9080 N N . PHE G 1 19 ? 8.632 -72.567 -104.817 1.00 49.58 17 PHE G N 1
ATOM 9081 C CA . PHE G 1 19 ? 9.547 -72.529 -105.953 1.00 47.28 17 PHE G CA 1
ATOM 9082 C C . PHE G 1 19 ? 10.869 -73.259 -105.726 1.00 48.59 17 PHE G C 1
ATOM 9083 O O . PHE G 1 19 ? 11.467 -73.761 -106.676 1.00 52.35 17 PHE G O 1
ATOM 9091 N N . VAL G 1 20 ? 11.327 -73.308 -104.479 1.00 48.79 18 VAL G N 1
ATOM 9092 C CA . VAL G 1 20 ? 12.652 -73.850 -104.172 1.00 52.14 18 VAL G CA 1
ATOM 9093 C C . VAL G 1 20 ? 12.606 -75.328 -103.822 1.00 57.26 18 VAL G C 1
ATOM 9094 O O . VAL G 1 20 ? 11.888 -75.742 -102.906 1.00 59.85 18 VAL G O 1
ATOM 9098 N N . LYS G 1 21 ? 13.370 -76.108 -104.581 1.00 60.63 19 LYS G N 1
ATOM 9099 C CA A LYS G 1 21 ? 13.497 -77.534 -104.312 0.50 62.15 19 LYS G CA 1
ATOM 9100 C CA B LYS G 1 21 ? 13.509 -77.547 -104.378 0.50 61.32 19 LYS G CA 1
ATOM 9101 C C . LYS G 1 21 ? 14.931 -77.856 -103.908 1.00 65.02 19 LYS G C 1
ATOM 9102 O O . LYS G 1 21 ? 15.807 -76.992 -103.969 1.00 66.10 19 LYS G O 1
ATOM 9113 N N . GLU G 1 22 ? 15.162 -79.082 -103.450 1.00 68.51 20 GLU G N 1
ATOM 9114 C CA . GLU G 1 22 ? 16.482 -79.472 -102.946 1.00 67.01 20 GLU G CA 1
ATOM 9115 C C . GLU G 1 22 ? 17.510 -79.564 -104.069 1.00 63.17 20 GLU G C 1
ATOM 9116 O O . GLU G 1 22 ? 17.209 -80.047 -105.158 1.00 62.23 20 GLU G O 1
ATOM 9122 N N . GLY G 1 23 ? 18.713 -79.066 -103.802 1.00 58.96 21 GLY G N 1
ATOM 9123 C CA . GLY G 1 23 ? 19.775 -79.028 -104.800 1.00 58.04 21 GLY G CA 1
ATOM 9124 C C . GLY G 1 23 ? 19.889 -77.717 -105.563 1.00 61.01 21 GLY G C 1
ATOM 9125 O O . GLY G 1 23 ? 20.823 -77.534 -106.343 1.00 59.59 21 GLY G O 1
ATOM 9126 N N . ASP G 1 24 ? 18.950 -76.798 -105.333 1.00 60.39 22 ASP G N 1
ATOM 9127 C CA . ASP G 1 24 ? 18.911 -75.512 -106.045 1.00 58.13 22 ASP G CA 1
ATOM 9128 C C . ASP G 1 24 ? 19.980 -74.531 -105.578 1.00 54.22 22 ASP G C 1
ATOM 9129 O O . ASP G 1 24 ? 20.587 -74.713 -104.531 1.00 46.95 22 ASP G O 1
ATOM 9134 N N . THR G 1 25 ? 20.218 -73.494 -106.374 1.00 52.10 23 THR G N 1
ATOM 9135 C CA . THR G 1 25 ? 21.094 -72.407 -105.958 1.00 49.41 23 THR G CA 1
ATOM 9136 C C . THR G 1 25 ? 20.241 -71.163 -105.727 1.00 48.22 23 THR G C 1
ATOM 9137 O O . THR G 1 25 ? 19.532 -70.701 -106.617 1.00 39.43 23 THR G O 1
ATOM 9141 N N . VAL G 1 26 ? 20.278 -70.654 -104.503 1.00 44.38 24 VAL G N 1
ATOM 9142 C CA . VAL G 1 26 ? 19.422 -69.544 -104.105 1.00 38.75 24 VAL G CA 1
ATOM 9143 C C . VAL G 1 26 ? 20.266 -68.421 -103.506 1.00 42.67 24 VAL G C 1
ATOM 9144 O O . VAL G 1 26 ? 21.429 -68.635 -103.184 1.00 44.23 24 VAL G O 1
ATOM 9148 N N . VAL G 1 27 ? 19.677 -67.231 -103.370 1.00 36.19 25 VAL G N 1
ATOM 9149 C CA . VAL G 1 27 ? 20.380 -66.049 -102.859 1.00 34.63 25 VAL G CA 1
ATOM 9150 C C . VAL G 1 27 ? 19.586 -65.351 -101.750 1.00 35.72 25 VAL G C 1
ATOM 9151 O O . VAL G 1 27 ? 18.400 -65.075 -101.897 1.00 40.75 25 VAL G O 1
ATOM 9155 N N . ASP G 1 28 ? 20.248 -65.075 -100.635 1.00 39.12 26 ASP G N 1
ATOM 9156 C CA . ASP G 1 28 ? 19.741 -64.108 -99.669 1.00 38.04 26 ASP G CA 1
ATOM 9157 C C . ASP G 1 28 ? 20.476 -62.804 -99.914 1.00 37.07 26 ASP G C 1
ATOM 9158 O O . ASP G 1 28 ? 21.630 -62.651 -99.518 1.00 40.28 26 ASP G O 1
ATOM 9163 N N . ALA G 1 29 ? 19.799 -61.858 -100.552 1.00 43.10 27 ALA G N 1
ATOM 9164 C CA . ALA G 1 29 ? 20.444 -60.630 -101.000 1.00 39.38 27 ALA G CA 1
ATOM 9165 C C . ALA G 1 29 ? 20.687 -59.658 -99.859 1.00 47.56 27 ALA G C 1
ATOM 9166 O O . ALA G 1 29 ? 21.523 -58.754 -99.968 1.00 53.77 27 ALA G O 1
ATOM 9168 N N . THR G 1 30 ? 19.958 -59.858 -98.764 1.00 51.51 28 THR G N 1
ATOM 9169 C CA . THR G 1 30 ? 20.010 -58.983 -97.596 1.00 52.49 28 THR G CA 1
ATOM 9170 C C . THR G 1 30 ? 20.085 -59.863 -96.347 1.00 54.44 28 THR G C 1
ATOM 9171 O O . THR G 1 30 ? 19.051 -60.182 -95.752 1.00 64.63 28 THR G O 1
ATOM 9175 N N . CYS G 1 31 ? 21.303 -60.241 -95.954 1.00 53.37 29 CYS G N 1
ATOM 9176 C CA . CYS G 1 31 ? 21.526 -61.230 -94.883 1.00 57.07 29 CYS G CA 1
ATOM 9177 C C . CYS G 1 31 ? 20.978 -60.890 -93.505 1.00 57.92 29 CYS G C 1
ATOM 9178 O O . CYS G 1 31 ? 20.263 -61.702 -92.912 1.00 59.27 29 CYS G O 1
ATOM 9181 N N . GLY G 1 32 ? 21.334 -59.706 -93.005 1.00 57.80 30 GLY G N 1
ATOM 9182 C CA . GLY G 1 32 ? 20.923 -59.243 -91.678 1.00 62.31 30 GLY G CA 1
ATOM 9183 C C . GLY G 1 32 ? 21.376 -60.176 -90.568 1.00 67.64 30 GLY G C 1
ATOM 9184 O O . GLY G 1 32 ? 22.561 -60.505 -90.460 1.00 66.02 30 GLY G O 1
ATOM 9185 N N . ASN G 1 33 ? 20.420 -60.625 -89.759 1.00 69.75 31 ASN G N 1
ATOM 9186 C CA . ASN G 1 33 ? 20.709 -61.569 -88.683 1.00 70.76 31 ASN G CA 1
ATOM 9187 C C . ASN G 1 33 ? 20.808 -63.021 -89.159 1.00 66.92 31 ASN G C 1
ATOM 9188 O O . ASN G 1 33 ? 21.268 -63.892 -88.419 1.00 66.63 31 ASN G O 1
ATOM 9193 N N . GLY G 1 34 ? 20.370 -63.271 -90.392 1.00 63.40 32 GLY G N 1
ATOM 9194 C CA . GLY G 1 34 ? 20.533 -64.574 -91.029 1.00 56.79 32 GLY G CA 1
ATOM 9195 C C . GLY G 1 34 ? 19.342 -65.509 -91.014 1.00 52.65 32 GLY G C 1
ATOM 9196 O O . GLY G 1 34 ? 19.488 -66.686 -91.340 1.00 48.95 32 GLY G O 1
ATOM 9197 N N . ASN G 1 35 ? 18.173 -64.986 -90.648 1.00 57.39 33 ASN G N 1
ATOM 9198 C CA . ASN G 1 35 ? 16.933 -65.766 -90.595 1.00 56.36 33 ASN G CA 1
ATOM 9199 C C . ASN G 1 35 ? 16.555 -66.353 -91.951 1.00 53.81 33 ASN G C 1
ATOM 9200 O O . ASN G 1 35 ? 16.316 -67.562 -92.063 1.00 45.38 33 ASN G O 1
ATOM 9205 N N . ASP G 1 36 ? 16.533 -65.489 -92.970 1.00 45.78 34 ASP G N 1
ATOM 9206 C CA . ASP G 1 36 ? 16.205 -65.881 -94.337 1.00 48.66 34 ASP G CA 1
ATOM 9207 C C . ASP G 1 36 ? 17.280 -66.800 -94.920 1.00 40.69 34 ASP G C 1
ATOM 9208 O O . ASP G 1 36 ? 16.992 -67.674 -95.728 1.00 41.45 34 ASP G O 1
ATOM 9213 N N . THR G 1 37 ? 18.518 -66.593 -94.492 1.00 40.11 35 THR G N 1
ATOM 9214 C CA . THR G 1 37 ? 19.635 -67.416 -94.926 1.00 42.77 35 THR G CA 1
ATOM 9215 C C . THR G 1 37 ? 19.491 -68.843 -94.409 1.00 44.63 35 THR G C 1
ATOM 9216 O O . THR G 1 37 ? 19.685 -69.801 -95.159 1.00 42.21 35 THR G O 1
ATOM 9220 N N . ALA G 1 38 ? 19.146 -68.967 -93.127 1.00 44.33 36 ALA G N 1
ATOM 9221 C CA . ALA G 1 38 ? 18.867 -70.261 -92.502 1.00 43.97 36 ALA G CA 1
ATOM 9222 C C . ALA G 1 38 ? 17.636 -70.932 -93.090 1.00 42.24 36 ALA G C 1
ATOM 9223 O O . ALA G 1 38 ? 17.644 -72.142 -93.310 1.00 45.78 36 ALA G O 1
ATOM 9225 N N . PHE G 1 39 ? 16.597 -70.132 -93.347 1.00 45.77 37 PHE G N 1
ATOM 9226 C CA . PHE G 1 39 ? 15.374 -70.574 -94.024 1.00 43.07 37 PHE G CA 1
ATOM 9227 C C . PHE G 1 39 ? 15.659 -71.142 -95.417 1.00 43.83 37 PHE G C 1
ATOM 9228 O O . PHE G 1 39 ? 15.183 -72.232 -95.756 1.00 50.64 37 PHE G O 1
ATOM 9236 N N . LEU G 1 40 ? 16.430 -70.396 -96.210 1.00 41.86 38 LEU G N 1
ATOM 9237 C CA . LEU G 1 40 ? 16.815 -70.824 -97.553 1.00 46.58 38 LEU G CA 1
ATOM 9238 C C . LEU G 1 40 ? 17.675 -72.080 -97.532 1.00 43.96 38 LEU G C 1
ATOM 9239 O O . LEU G 1 40 ? 17.482 -72.969 -98.358 1.00 38.99 38 LEU G O 1
ATOM 9244 N N . ALA G 1 41 ? 18.587 -72.155 -96.562 1.00 48.93 39 ALA G N 1
ATOM 9245 C CA . ALA G 1 41 ? 19.496 -73.293 -96.402 1.00 47.92 39 ALA G CA 1
ATOM 9246 C C . ALA G 1 41 ? 18.775 -74.607 -96.128 1.00 48.87 39 ALA G C 1
ATOM 9247 O O . ALA G 1 41 ? 19.158 -75.650 -96.657 1.00 51.52 39 ALA G O 1
ATOM 9249 N N . SER G 1 42 ? 17.725 -74.539 -95.313 1.00 54.99 40 SER G N 1
ATOM 9250 C CA . SER G 1 42 ? 16.932 -75.710 -94.935 1.00 56.97 40 SER G CA 1
ATOM 9251 C C . SER G 1 42 ? 16.117 -76.285 -96.097 1.00 57.18 40 SER G C 1
ATOM 9252 O O . SER G 1 42 ? 15.850 -77.483 -96.140 1.00 63.64 40 SER G O 1
ATOM 9255 N N . LEU G 1 43 ? 15.728 -75.422 -97.030 1.00 56.34 41 LEU G N 1
ATOM 9256 C CA . LEU G 1 43 ? 14.931 -75.820 -98.189 1.00 55.43 41 LEU G CA 1
ATOM 9257 C C . LEU G 1 43 ? 15.768 -76.474 -99.269 1.00 54.21 41 LEU G C 1
ATOM 9258 O O . LEU G 1 43 ? 15.267 -77.256 -100.074 1.00 52.08 41 LEU G O 1
ATOM 9263 N N . VAL G 1 44 ? 17.051 -76.143 -99.275 1.00 55.97 42 VAL G N 1
ATOM 9264 C CA . VAL G 1 44 ? 17.914 -76.445 -100.395 1.00 57.16 42 VAL G CA 1
ATOM 9265 C C . VAL G 1 44 ? 18.720 -77.747 -100.224 1.00 59.83 42 VAL G C 1
ATOM 9266 O O . VAL G 1 44 ? 19.219 -78.304 -101.198 1.00 54.71 42 VAL G O 1
ATOM 9270 N N . GLY G 1 45 ? 18.820 -78.231 -98.988 1.00 63.64 43 GLY G N 1
ATOM 9271 C CA . GLY G 1 45 ? 19.458 -79.515 -98.697 1.00 70.17 43 GLY G CA 1
ATOM 9272 C C . GLY G 1 45 ? 20.974 -79.501 -98.735 1.00 73.18 43 GLY G C 1
ATOM 9273 O O . GLY G 1 45 ? 21.594 -78.442 -98.866 1.00 69.35 43 GLY G O 1
ATOM 9274 N N . GLU G 1 46 ? 21.563 -80.690 -98.623 1.00 76.30 44 GLU G N 1
ATOM 9275 C CA . GLU G 1 46 ? 23.020 -80.847 -98.558 1.00 75.89 44 GLU G CA 1
ATOM 9276 C C . GLU G 1 46 ? 23.729 -80.533 -99.873 1.00 76.48 44 GLU G C 1
ATOM 9277 O O . GLU G 1 46 ? 24.853 -80.028 -99.865 1.00 74.45 44 GLU G O 1
ATOM 9283 N N . ASN G 1 47 ? 23.057 -80.817 -100.988 1.00 76.68 45 ASN G N 1
ATOM 9284 C CA . ASN G 1 47 ? 23.628 -80.630 -102.323 1.00 80.41 45 ASN G CA 1
ATOM 9285 C C . ASN G 1 47 ? 23.311 -79.271 -102.957 1.00 78.36 45 ASN G C 1
ATOM 9286 O O . ASN G 1 47 ? 23.742 -78.989 -104.077 1.00 77.96 45 ASN G O 1
ATOM 9291 N N . GLY G 1 48 ? 22.566 -78.434 -102.237 1.00 74.68 46 GLY G N 1
ATOM 9292 C CA . GLY G 1 48 ? 22.235 -77.090 -102.704 1.00 66.90 46 GLY G CA 1
ATOM 9293 C C . GLY G 1 48 ? 23.204 -76.020 -102.230 1.00 63.52 46 GLY G C 1
ATOM 9294 O O . GLY G 1 48 ? 24.100 -76.294 -101.421 1.00 65.72 46 GLY G O 1
ATOM 9295 N N . ARG G 1 49 ? 23.015 -74.800 -102.735 1.00 54.83 47 ARG G N 1
ATOM 9296 C CA . ARG G 1 49 ? 23.863 -73.658 -102.386 1.00 44.31 47 ARG G CA 1
ATOM 9297 C C . ARG G 1 49 ? 23.073 -72.399 -102.089 1.00 45.65 47 ARG G C 1
ATOM 9298 O O . ARG G 1 49 ? 22.169 -72.038 -102.833 1.00 44.81 47 ARG G O 1
ATOM 9306 N N . VAL G 1 50 ? 23.445 -71.726 -101.005 1.00 46.84 48 VAL G N 1
ATOM 9307 C CA . VAL G 1 50 ? 22.914 -70.411 -100.665 1.00 44.02 48 VAL G CA 1
ATOM 9308 C C . VAL G 1 50 ? 24.033 -69.370 -100.707 1.00 43.45 48 VAL G C 1
ATOM 9309 O O . VAL G 1 50 ? 25.048 -69.517 -100.037 1.00 47.98 48 VAL G O 1
ATOM 9313 N N . PHE G 1 51 ? 23.848 -68.325 -101.503 1.00 44.09 49 PHE G N 1
ATOM 9314 C CA . PHE G 1 51 ? 24.753 -67.184 -101.469 1.00 43.71 49 PHE G CA 1
ATOM 9315 C C . PHE G 1 51 ? 24.147 -66.099 -100.599 1.00 37.13 49 PHE G C 1
ATOM 9316 O O . PHE G 1 51 ? 23.017 -65.678 -100.818 1.00 40.53 49 PHE G O 1
ATOM 9324 N N . GLY G 1 52 ? 24.892 -65.678 -99.585 1.00 44.12 50 GLY G N 1
ATOM 9325 C CA . GLY G 1 52 ? 24.445 -64.628 -98.687 1.00 34.53 50 GLY G CA 1
ATOM 9326 C C . GLY G 1 52 ? 25.270 -63.373 -98.865 1.00 39.02 50 GLY G C 1
ATOM 9327 O O . GLY G 1 52 ? 26.475 -63.457 -99.080 1.00 38.34 50 GLY G O 1
ATOM 9328 N N . PHE G 1 53 ? 24.618 -62.214 -98.779 1.00 39.82 51 PHE G N 1
ATOM 9329 C CA . PHE G 1 53 ? 25.279 -60.922 -98.943 1.00 40.80 51 PHE G CA 1
ATOM 9330 C C . PHE G 1 53 ? 24.925 -59.938 -97.831 1.00 42.31 51 PHE G C 1
ATOM 9331 O O . PHE G 1 53 ? 23.759 -59.793 -97.475 1.00 48.16 51 PHE G O 1
ATOM 9339 N N . ASP G 1 54 ? 25.937 -59.265 -97.294 1.00 47.15 52 ASP G N 1
ATOM 9340 C CA . ASP G 1 54 ? 25.724 -58.078 -96.460 1.00 58.71 52 ASP G CA 1
ATOM 9341 C C . ASP G 1 54 ? 26.944 -57.163 -96.498 1.00 61.73 52 ASP G C 1
ATOM 9342 O O . ASP G 1 54 ? 28.060 -57.621 -96.737 1.00 58.35 52 ASP G O 1
ATOM 9347 N N . ILE G 1 55 ? 26.717 -55.871 -96.265 1.00 66.93 53 ILE G N 1
ATOM 9348 C CA . ILE G 1 55 ? 27.797 -54.878 -96.264 1.00 68.35 53 ILE G CA 1
ATOM 9349 C C . ILE G 1 55 ? 28.378 -54.639 -94.863 1.00 73.08 53 ILE G C 1
ATOM 9350 O O . ILE G 1 55 ? 29.393 -53.959 -94.723 1.00 76.54 53 ILE G O 1
ATOM 9355 N N . GLN G 1 56 ? 27.736 -55.202 -93.839 1.00 72.73 54 GLN G N 1
ATOM 9356 C CA . GLN G 1 56 ? 28.163 -55.014 -92.450 1.00 76.73 54 GLN G CA 1
ATOM 9357 C C . GLN G 1 56 ? 28.874 -56.251 -91.902 1.00 79.91 54 GLN G C 1
ATOM 9358 O O . GLN G 1 56 ? 28.478 -57.380 -92.190 1.00 79.70 54 GLN G O 1
ATOM 9364 N N . ASP G 1 57 ? 29.921 -56.020 -91.110 1.00 85.81 55 ASP G N 1
ATOM 9365 C CA . ASP G 1 57 ? 30.679 -57.086 -90.444 1.00 87.94 55 ASP G CA 1
ATOM 9366 C C . ASP G 1 57 ? 29.906 -57.748 -89.306 1.00 88.19 55 ASP G C 1
ATOM 9367 O O . ASP G 1 57 ? 30.071 -58.941 -89.047 1.00 85.39 55 ASP G O 1
ATOM 9372 N N . LYS G 1 58 ? 29.087 -56.949 -88.621 1.00 90.91 56 LYS G N 1
ATOM 9373 C CA . LYS G 1 58 ? 28.189 -57.409 -87.560 1.00 90.75 56 LYS G CA 1
ATOM 9374 C C . LYS G 1 58 ? 27.177 -58.416 -88.111 1.00 86.41 56 LYS G C 1
ATOM 9375 O O . LYS G 1 58 ? 26.908 -59.438 -87.480 1.00 87.67 56 LYS G O 1
ATOM 9381 N N . ALA G 1 59 ? 26.645 -58.121 -89.296 1.00 80.72 57 ALA G N 1
ATOM 9382 C CA . ALA G 1 59 ? 25.626 -58.945 -89.931 1.00 77.18 57 ALA G CA 1
ATOM 9383 C C . ALA G 1 59 ? 26.171 -60.277 -90.447 1.00 73.91 57 ALA G C 1
ATOM 9384 O O . ALA G 1 59 ? 25.496 -61.302 -90.347 1.00 75.94 57 ALA G O 1
ATOM 9386 N N . ILE G 1 60 ? 27.387 -60.255 -90.988 1.00 70.65 58 ILE G N 1
ATOM 9387 C CA . ILE G 1 60 ? 28.051 -61.463 -91.498 1.00 67.96 58 ILE G CA 1
ATOM 9388 C C . ILE G 1 60 ? 28.420 -62.415 -90.356 1.00 69.66 58 ILE G C 1
ATOM 9389 O O . ILE G 1 60 ? 28.276 -63.629 -90.484 1.00 69.24 58 ILE G O 1
ATOM 9394 N N . ALA G 1 61 ? 28.864 -61.849 -89.237 1.00 73.56 59 ALA G N 1
ATOM 9395 C CA . ALA G 1 61 ? 29.215 -62.620 -88.040 1.00 72.22 59 ALA G CA 1
ATOM 9396 C C . ALA G 1 61 ? 28.008 -63.254 -87.344 1.00 69.22 59 ALA G C 1
ATOM 9397 O O . ALA G 1 61 ? 28.091 -64.397 -86.898 1.00 67.80 59 ALA G O 1
ATOM 9399 N N . ASN G 1 62 ? 26.909 -62.504 -87.246 1.00 68.70 60 ASN G N 1
ATOM 9400 C CA . ASN G 1 62 ? 25.650 -63.008 -86.698 1.00 69.59 60 ASN G CA 1
ATOM 9401 C C . ASN G 1 62 ? 25.068 -64.148 -87.529 1.00 67.43 60 ASN G C 1
ATOM 9402 O O . ASN G 1 62 ? 24.553 -65.120 -86.971 1.00 67.13 60 ASN G O 1
ATOM 9407 N N . THR G 1 63 ? 25.170 -64.019 -88.856 1.00 62.49 61 THR G N 1
ATOM 9408 C CA . THR G 1 63 ? 24.669 -65.024 -89.793 1.00 56.03 61 THR G CA 1
ATOM 9409 C C . THR G 1 63 ? 25.535 -66.286 -89.737 1.00 57.77 61 THR G C 1
ATOM 9410 O O . THR G 1 63 ? 25.021 -67.402 -89.793 1.00 57.05 61 THR G O 1
ATOM 9414 N N . THR G 1 64 ? 26.843 -66.100 -89.593 1.00 59.92 62 THR G N 1
ATOM 9415 C CA . THR G 1 64 ? 27.781 -67.217 -89.448 1.00 64.39 62 THR G CA 1
ATOM 9416 C C . THR G 1 64 ? 27.517 -67.982 -88.151 1.00 64.53 62 THR G C 1
ATOM 9417 O O . THR G 1 64 ? 27.541 -69.207 -88.143 1.00 56.95 62 THR G O 1
ATOM 9421 N N . LYS G 1 65 ? 27.254 -67.243 -87.072 1.00 71.01 63 LYS G N 1
ATOM 9422 C CA . LYS G 1 65 ? 26.877 -67.811 -85.774 1.00 75.46 63 LYS G CA 1
ATOM 9423 C C . LYS G 1 65 ? 25.573 -68.613 -85.860 1.00 72.75 63 LYS G C 1
ATOM 9424 O O . LYS G 1 65 ? 25.535 -69.750 -85.391 1.00 73.79 63 LYS G O 1
ATOM 9430 N N . LYS G 1 66 ? 24.535 -68.016 -86.464 1.00 70.41 64 LYS G N 1
ATOM 9431 C CA . LYS G 1 66 ? 23.233 -68.664 -86.710 1.00 66.93 64 LYS G CA 1
ATOM 9432 C C . LYS G 1 66 ? 23.390 -70.006 -87.427 1.00 62.04 64 LYS G C 1
ATOM 9433 O O . LYS G 1 66 ? 22.969 -71.040 -86.922 1.00 56.73 64 LYS G O 1
ATOM 9439 N N . LEU G 1 67 ? 24.031 -69.979 -88.591 1.00 57.66 65 LEU G N 1
ATOM 9440 C CA . LEU G 1 67 ? 24.120 -71.144 -89.463 1.00 57.89 65 LEU G CA 1
ATOM 9441 C C . LEU G 1 67 ? 24.981 -72.270 -88.909 1.00 56.93 65 LEU G C 1
ATOM 9442 O O . LEU G 1 67 ? 24.715 -73.436 -89.180 1.00 55.02 65 LEU G O 1
ATOM 9447 N N . THR G 1 68 ? 26.012 -71.919 -88.147 1.00 63.47 66 THR G N 1
ATOM 9448 C CA . THR G 1 68 ? 26.893 -72.913 -87.527 1.00 70.01 66 THR G CA 1
ATOM 9449 C C . THR G 1 68 ? 26.177 -73.648 -86.395 1.00 68.92 66 THR G C 1
ATOM 9450 O O . THR G 1 68 ? 26.331 -74.859 -86.256 1.00 67.56 66 THR G O 1
ATOM 9454 N N . ASP G 1 69 ? 25.383 -72.911 -85.617 1.00 69.72 67 ASP G N 1
ATOM 9455 C CA . ASP G 1 69 ? 24.530 -73.492 -84.578 1.00 66.09 67 ASP G CA 1
ATOM 9456 C C . ASP G 1 69 ? 23.479 -74.462 -85.110 1.00 67.21 67 ASP G C 1
ATOM 9457 O O . ASP G 1 69 ? 23.146 -75.435 -84.438 1.00 65.20 67 ASP G O 1
ATOM 9462 N N . LEU G 1 70 ? 22.969 -74.200 -86.312 1.00 62.57 68 LEU G N 1
ATOM 9463 C CA . LEU G 1 70 ? 21.913 -75.025 -86.892 1.00 63.39 68 LEU G CA 1
ATOM 9464 C C . LEU G 1 70 ? 22.429 -76.096 -87.861 1.00 60.89 68 LEU G C 1
ATOM 9465 O O . LEU G 1 70 ? 21.619 -76.748 -88.535 1.00 62.24 68 LEU G O 1
ATOM 9470 N N . ASN G 1 71 ? 23.759 -76.276 -87.892 1.00 59.38 69 ASN G N 1
ATOM 9471 C CA A ASN G 1 71 ? 24.446 -77.208 -88.810 0.50 53.24 69 ASN G CA 1
ATOM 9472 C CA B ASN G 1 71 ? 24.439 -77.200 -88.815 0.50 56.00 69 ASN G CA 1
ATOM 9473 C C . ASN G 1 71 ? 24.109 -76.928 -90.286 1.00 59.34 69 ASN G C 1
ATOM 9474 O O . ASN G 1 71 ? 23.850 -77.843 -91.071 1.00 57.55 69 ASN G O 1
ATOM 9483 N N . LEU G 1 72 ? 24.128 -75.652 -90.658 1.00 61.79 70 LEU G N 1
ATOM 9484 C CA . LEU G 1 72 ? 23.739 -75.239 -92.004 1.00 64.11 70 LEU G CA 1
ATOM 9485 C C . LEU G 1 72 ? 24.799 -74.432 -92.744 1.00 63.99 70 LEU G C 1
ATOM 9486 O O . LEU G 1 72 ? 24.580 -74.041 -93.888 1.00 65.12 70 LEU G O 1
ATOM 9491 N N . ILE G 1 73 ? 25.940 -74.193 -92.099 1.00 65.60 71 ILE G N 1
ATOM 9492 C CA . ILE G 1 73 ? 27.001 -73.326 -92.647 1.00 67.89 71 ILE G CA 1
ATOM 9493 C C . ILE G 1 73 ? 27.716 -73.941 -93.871 1.00 64.66 71 ILE G C 1
ATOM 9494 O O . ILE G 1 73 ? 28.256 -73.220 -94.710 1.00 61.01 71 ILE G O 1
ATOM 9499 N N . ASP G 1 74 ? 27.659 -75.270 -93.972 1.00 67.84 72 ASP G N 1
ATOM 9500 C CA . ASP G 1 74 ? 28.240 -76.051 -95.075 1.00 71.99 72 ASP G CA 1
ATOM 9501 C C . ASP G 1 74 ? 27.754 -75.635 -96.462 1.00 70.13 72 ASP G C 1
ATOM 9502 O O . ASP G 1 74 ? 28.539 -75.577 -97.411 1.00 69.91 72 ASP G O 1
ATOM 9507 N N . ARG G 1 75 ? 26.463 -75.343 -96.548 1.00 64.27 73 ARG G N 1
ATOM 9508 C CA . ARG G 1 75 ? 25.822 -75.014 -97.794 1.00 63.62 73 ARG G CA 1
ATOM 9509 C C . ARG G 1 75 ? 25.640 -73.569 -98.092 1.00 58.66 73 ARG G C 1
ATOM 9510 O O . ARG G 1 75 ? 24.980 -73.218 -99.031 1.00 56.92 73 ARG G O 1
ATOM 9518 N N . VAL G 1 76 ? 26.258 -72.734 -97.301 1.00 54.23 74 VAL G N 1
ATOM 9519 C CA . VAL G 1 76 ? 26.143 -71.284 -97.451 1.00 50.04 74 VAL G CA 1
ATOM 9520 C C . VAL G 1 76 ? 27.487 -70.599 -97.722 1.00 51.84 74 VAL G C 1
ATOM 9521 O O . VAL G 1 76 ? 28.461 -70.813 -96.997 1.00 51.78 74 VAL G O 1
ATOM 9525 N N . THR G 1 77 ? 27.522 -69.780 -98.774 1.00 51.29 75 THR G N 1
ATOM 9526 C CA . THR G 1 77 ? 28.656 -68.908 -99.053 1.00 49.84 75 THR G CA 1
ATOM 9527 C C . THR G 1 77 ? 28.291 -67.478 -98.672 1.00 46.52 75 THR G C 1
ATOM 9528 O O . THR G 1 77 ? 27.458 -66.850 -99.316 1.00 45.09 75 THR G O 1
ATOM 9532 N N . LEU G 1 78 ? 28.911 -66.983 -97.606 1.00 45.92 76 LEU G N 1
ATOM 9533 C CA . LEU G 1 78 ? 28.687 -65.617 -97.143 1.00 46.47 76 LEU G CA 1
ATOM 9534 C C . LEU G 1 78 ? 29.725 -64.662 -97.724 1.00 44.61 76 LEU G C 1
ATOM 9535 O O . LEU G 1 78 ? 30.925 -64.890 -97.632 1.00 42.73 76 LEU G O 1
ATOM 9540 N N . ILE G 1 79 ? 29.242 -63.590 -98.332 1.00 47.96 77 ILE G N 1
ATOM 9541 C CA . ILE G 1 79 ? 30.093 -62.644 -99.031 1.00 45.92 77 ILE G CA 1
ATOM 9542 C C . ILE G 1 79 ? 29.902 -61.261 -98.438 1.00 45.54 77 ILE G C 1
ATOM 9543 O O . ILE G 1 79 ? 28.774 -60.778 -98.347 1.00 45.99 77 ILE G O 1
ATOM 9548 N N . LYS G 1 80 ? 30.999 -60.635 -98.017 1.00 45.85 78 LYS G N 1
ATOM 9549 C CA . LYS G 1 80 ? 30.925 -59.268 -97.516 1.00 56.71 78 LYS G CA 1
ATOM 9550 C C . LYS G 1 80 ? 31.099 -58.282 -98.676 1.00 56.81 78 LYS G C 1
ATOM 9551 O O . LYS G 1 80 ? 32.188 -57.745 -98.905 1.00 53.17 78 LYS G O 1
ATOM 9557 N N . ASP G 1 81 ? 30.005 -58.077 -99.407 1.00 54.24 79 ASP G N 1
ATOM 9558 C CA . ASP G 1 81 ? 29.923 -57.119 -100.497 1.00 47.72 79 ASP G CA 1
ATOM 9559 C C . ASP G 1 81 ? 28.449 -56.761 -100.629 1.00 51.96 79 ASP G C 1
ATOM 9560 O O . ASP G 1 81 ? 27.588 -57.423 -100.041 1.00 49.22 79 ASP G O 1
ATOM 9565 N N . GLY G 1 82 ? 28.157 -55.703 -101.380 1.00 54.82 80 GLY G N 1
ATOM 9566 C CA . GLY G 1 82 ? 26.782 -55.334 -101.688 1.00 46.05 80 GLY G CA 1
ATOM 9567 C C . GLY G 1 82 ? 26.155 -56.287 -102.684 1.00 45.47 80 GLY G C 1
ATOM 9568 O O . GLY G 1 82 ? 26.843 -56.852 -103.548 1.00 46.86 80 GLY G O 1
ATOM 9569 N N . HIS G 1 83 ? 24.840 -56.456 -102.563 1.00 43.46 81 HIS G N 1
ATOM 9570 C CA . HIS G 1 83 ? 24.064 -57.322 -103.454 1.00 35.21 81 HIS G CA 1
ATOM 9571 C C . HIS G 1 83 ? 24.031 -56.834 -104.903 1.00 38.74 81 HIS G C 1
ATOM 9572 O O . HIS G 1 83 ? 23.767 -57.618 -105.810 1.00 42.96 81 HIS G O 1
ATOM 9579 N N . GLN G 1 84 ? 24.312 -55.544 -105.113 1.00 40.40 82 GLN G N 1
ATOM 9580 C CA . GLN G 1 84 ? 24.468 -54.975 -106.454 1.00 42.30 82 GLN G CA 1
ATOM 9581 C C . GLN G 1 84 ? 25.617 -55.614 -107.241 1.00 40.43 82 GLN G C 1
ATOM 9582 O O . GLN G 1 84 ? 25.677 -55.485 -108.465 1.00 47.25 82 GLN G O 1
ATOM 9588 N N . ASN G 1 85 ? 26.505 -56.307 -106.524 1.00 41.19 83 ASN G N 1
ATOM 9589 C CA . ASN G 1 85 ? 27.678 -56.951 -107.097 1.00 41.94 83 ASN G CA 1
ATOM 9590 C C . ASN G 1 85 ? 27.568 -58.475 -107.085 1.00 45.14 83 ASN G C 1
ATOM 9591 O O . ASN G 1 85 ? 28.583 -59.166 -107.166 1.00 44.74 83 ASN G O 1
ATOM 9596 N N . MET G 1 86 ? 26.343 -59.001 -107.011 1.00 45.41 84 MET G N 1
ATOM 9597 C CA . MET G 1 86 ? 26.133 -60.461 -106.909 1.00 40.13 84 MET G CA 1
ATOM 9598 C C . MET G 1 86 ? 26.562 -61.252 -108.151 1.00 43.80 84 MET G C 1
ATOM 9599 O O . MET G 1 86 ? 26.856 -62.444 -108.053 1.00 45.38 84 MET G O 1
ATOM 9604 N N . ASP G 1 87 ? 26.623 -60.584 -109.301 1.00 45.76 85 ASP G N 1
ATOM 9605 C CA . ASP G 1 87 ? 27.092 -61.211 -110.544 1.00 49.55 85 ASP G CA 1
ATOM 9606 C C . ASP G 1 87 ? 28.591 -61.586 -110.530 1.00 52.64 85 ASP G C 1
ATOM 9607 O O . ASP G 1 87 ? 29.018 -62.482 -111.265 1.00 56.08 85 ASP G O 1
ATOM 9612 N N . LYS G 1 88 ? 29.365 -60.912 -109.676 1.00 50.71 86 LYS G N 1
ATOM 9613 C CA . LYS G 1 88 ? 30.798 -61.168 -109.509 1.00 51.87 86 LYS G CA 1
ATOM 9614 C C . LYS G 1 88 ? 31.101 -62.497 -108.809 1.00 54.28 86 LYS G C 1
ATOM 9615 O O . LYS G 1 88 ? 32.204 -63.028 -108.937 1.00 56.30 86 LYS G O 1
ATOM 9621 N N . TYR G 1 89 ? 30.116 -63.027 -108.085 1.00 48.86 87 TYR G N 1
ATOM 9622 C CA . TYR G 1 89 ? 30.307 -64.201 -107.233 1.00 47.52 87 TYR G CA 1
ATOM 9623 C C . TYR G 1 89 ? 29.495 -65.421 -107.682 1.00 48.12 87 TYR G C 1
ATOM 9624 O O . TYR G 1 89 ? 29.728 -66.549 -107.231 1.00 46.37 87 TYR G O 1
ATOM 9633 N N . ILE G 1 90 ? 28.535 -65.184 -108.568 1.00 50.44 88 ILE G N 1
ATOM 9634 C CA . ILE G 1 90 ? 27.640 -66.231 -109.047 1.00 53.21 88 ILE G CA 1
ATOM 9635 C C . ILE G 1 90 ? 27.680 -66.249 -110.577 1.00 56.80 88 ILE G C 1
ATOM 9636 O O . ILE G 1 90 ? 27.623 -65.197 -111.219 1.00 56.05 88 ILE G O 1
ATOM 9641 N N . ASP G 1 91 ? 27.804 -67.441 -111.153 1.00 66.05 89 ASP G N 1
ATOM 9642 C CA . ASP G 1 91 ? 27.837 -67.593 -112.612 1.00 79.34 89 ASP G CA 1
ATOM 9643 C C . ASP G 1 91 ? 26.823 -68.621 -113.124 1.00 80.12 89 ASP G C 1
ATOM 9644 O O . ASP G 1 91 ? 26.534 -68.674 -114.323 1.00 85.23 89 ASP G O 1
ATOM 9649 N N . CYS G 1 92 ? 26.292 -69.427 -112.205 1.00 76.39 90 CYS G N 1
ATOM 9650 C CA . CYS G 1 92 ? 25.236 -70.393 -112.500 1.00 71.20 90 CYS G CA 1
ATOM 9651 C C . CYS G 1 92 ? 23.847 -69.741 -112.401 1.00 72.92 90 CYS G C 1
ATOM 9652 O O . CYS G 1 92 ? 23.694 -68.724 -111.717 1.00 71.52 90 CYS G O 1
ATOM 9655 N N . PRO G 1 93 ? 22.834 -70.304 -113.101 1.00 72.86 91 PRO G N 1
ATOM 9656 C CA . PRO G 1 93 ? 21.450 -69.842 -112.916 1.00 68.42 91 PRO G CA 1
ATOM 9657 C C . PRO G 1 93 ? 20.888 -70.129 -111.517 1.00 63.43 91 PRO G C 1
ATOM 9658 O O . PRO G 1 93 ? 21.082 -71.223 -110.983 1.00 58.72 91 PRO G O 1
ATOM 9662 N N . VAL G 1 94 ? 20.199 -69.141 -110.943 1.00 56.21 92 VAL G N 1
ATOM 9663 C CA . VAL G 1 94 ? 19.612 -69.265 -109.608 1.00 48.82 92 VAL G CA 1
ATOM 9664 C C . VAL G 1 94 ? 18.087 -69.441 -109.635 1.00 44.72 92 VAL G C 1
ATOM 9665 O O . VAL G 1 94 ? 17.399 -68.904 -110.506 1.00 42.20 92 VAL G O 1
ATOM 9669 N N . LYS G 1 95 ? 17.565 -70.208 -108.685 1.00 35.96 93 LYS G N 1
ATOM 9670 C CA . LYS G 1 95 ? 16.121 -70.416 -108.598 1.00 36.57 93 LYS G CA 1
ATOM 9671 C C . LYS G 1 95 ? 15.409 -69.292 -107.842 1.00 42.31 93 LYS G C 1
ATOM 9672 O O . LYS G 1 95 ? 14.320 -68.876 -108.230 1.00 42.53 93 LYS G O 1
ATOM 9678 N N . ALA G 1 96 ? 16.014 -68.793 -106.769 1.00 41.03 94 ALA G N 1
ATOM 9679 C CA . ALA G 1 96 ? 15.346 -67.771 -105.959 1.00 41.02 94 ALA G CA 1
ATOM 9680 C C . ALA G 1 96 ? 16.284 -66.748 -105.354 1.00 38.28 94 ALA G C 1
ATOM 9681 O O . ALA G 1 96 ? 17.430 -67.056 -105.070 1.00 39.62 94 ALA G O 1
ATOM 9683 N N . VAL G 1 97 ? 15.787 -65.520 -105.204 1.00 37.66 95 VAL G N 1
ATOM 9684 C CA . VAL G 1 97 ? 16.519 -64.424 -104.566 1.00 38.26 95 VAL G CA 1
ATOM 9685 C C . VAL G 1 97 ? 15.573 -63.717 -103.595 1.00 38.94 95 VAL G C 1
ATOM 9686 O O . VAL G 1 97 ? 14.487 -63.304 -103.977 1.00 37.67 95 VAL G O 1
ATOM 9690 N N . MET G 1 98 ? 15.986 -63.584 -102.339 1.00 38.29 96 MET G N 1
ATOM 9691 C CA . MET G 1 98 ? 15.173 -62.896 -101.345 1.00 29.74 96 MET G CA 1
ATOM 9692 C C . MET G 1 98 ? 15.714 -61.503 -101.037 1.00 31.25 96 MET G C 1
ATOM 9693 O O . MET G 1 98 ? 16.861 -61.351 -100.623 1.00 41.61 96 MET G O 1
ATOM 9698 N N . PHE G 1 99 ? 14.883 -60.489 -101.254 1.00 36.85 97 PHE G N 1
ATOM 9699 C CA . PHE G 1 99 ? 15.178 -59.123 -100.824 1.00 30.86 97 PHE G CA 1
ATOM 9700 C C . PHE G 1 99 ? 14.301 -58.748 -99.652 1.00 28.70 97 PHE G C 1
ATOM 9701 O O . PHE G 1 99 ? 13.088 -58.989 -99.660 1.00 26.31 97 PHE G O 1
ATOM 9709 N N . ASN G 1 100 ? 14.917 -58.144 -98.648 1.00 38.56 98 ASN G N 1
ATOM 9710 C CA . ASN G 1 100 ? 14.198 -57.631 -97.498 1.00 39.88 98 ASN G CA 1
ATOM 9711 C C . ASN G 1 100 ? 14.708 -56.211 -97.255 1.00 43.99 98 ASN G C 1
ATOM 9712 O O . ASN G 1 100 ? 15.794 -56.012 -96.699 1.00 51.55 98 ASN G O 1
ATOM 9717 N N . LEU G 1 101 ? 13.891 -55.264 -97.681 1.00 37.95 99 LEU G N 1
ATOM 9718 C CA . LEU G 1 101 ? 14.243 -53.881 -97.845 1.00 45.87 99 LEU G CA 1
ATOM 9719 C C . LEU G 1 101 ? 13.708 -53.041 -96.685 1.00 60.22 99 LEU G C 1
ATOM 9720 O O . LEU G 1 101 ? 12.533 -53.052 -96.398 1.00 64.15 99 LEU G O 1
ATOM 9725 N N . GLY G 1 102 ? 14.568 -52.272 -96.048 1.00 70.80 100 GLY G N 1
ATOM 9726 C CA . GLY G 1 102 ? 14.118 -51.272 -95.107 1.00 76.22 100 GLY G CA 1
ATOM 9727 C C . GLY G 1 102 ? 13.893 -51.887 -93.751 1.00 83.34 100 GLY G C 1
ATOM 9728 O O . GLY G 1 102 ? 14.334 -53.000 -93.514 1.00 82.47 100 GLY G O 1
ATOM 9729 N N . THR G 1 113 ? 19.384 -50.157 -96.943 1.00 68.60 111 THR G N 1
ATOM 9730 C CA . THR G 1 113 ? 19.380 -50.295 -98.399 1.00 63.86 111 THR G CA 1
ATOM 9731 C C . THR G 1 113 ? 19.037 -48.959 -99.075 1.00 65.67 111 THR G C 1
ATOM 9732 O O . THR G 1 113 ? 18.205 -48.195 -98.576 1.00 65.97 111 THR G O 1
ATOM 9736 N N . ARG G 1 114 ? 19.687 -48.683 -100.204 1.00 63.99 112 ARG G N 1
ATOM 9737 C CA . ARG G 1 114 ? 19.435 -47.462 -100.988 1.00 72.75 112 ARG G CA 1
ATOM 9738 C C . ARG G 1 114 ? 18.890 -47.825 -102.389 1.00 60.61 112 ARG G C 1
ATOM 9739 O O . ARG G 1 114 ? 19.210 -48.899 -102.903 1.00 61.35 112 ARG G O 1
ATOM 9747 N N . PRO G 1 115 ? 18.043 -46.948 -102.990 1.00 55.83 113 PRO G N 1
ATOM 9748 C CA . PRO G 1 115 ? 17.313 -47.251 -104.236 1.00 48.13 113 PRO G CA 1
ATOM 9749 C C . PRO G 1 115 ? 18.182 -47.616 -105.430 1.00 48.10 113 PRO G C 1
ATOM 9750 O O . PRO G 1 115 ? 17.833 -48.517 -106.188 1.00 54.37 113 PRO G O 1
ATOM 9754 N N . GLU G 1 116 ? 19.302 -46.918 -105.577 1.00 53.69 114 GLU G N 1
ATOM 9755 C CA . GLU G 1 116 ? 20.208 -47.062 -106.725 1.00 55.75 114 GLU G CA 1
ATOM 9756 C C . GLU G 1 116 ? 20.849 -48.447 -106.763 1.00 44.27 114 GLU G C 1
ATOM 9757 O O . GLU G 1 116 ? 20.938 -49.069 -107.826 1.00 38.38 114 GLU G O 1
ATOM 9763 N N . THR G 1 117 ? 21.278 -48.918 -105.592 1.00 42.00 115 THR G N 1
ATOM 9764 C CA . THR G 1 117 ? 21.954 -50.211 -105.460 1.00 41.20 115 THR G CA 1
ATOM 9765 C C . THR G 1 117 ? 20.958 -51.375 -105.399 1.00 44.48 115 THR G C 1
ATOM 9766 O O . THR G 1 117 ? 21.271 -52.487 -105.833 1.00 51.57 115 THR G O 1
ATOM 9770 N N . THR G 1 118 ? 19.765 -51.109 -104.864 1.00 43.32 116 THR G N 1
ATOM 9771 C CA . THR G 1 118 ? 18.660 -52.070 -104.878 1.00 40.07 116 THR G CA 1
ATOM 9772 C C . THR G 1 118 ? 18.204 -52.368 -106.314 1.00 35.19 116 THR G C 1
ATOM 9773 O O . THR G 1 118 ? 18.073 -53.530 -106.694 1.00 39.80 116 THR G O 1
ATOM 9777 N N . ILE G 1 119 ? 18.014 -51.316 -107.109 1.00 34.23 117 ILE G N 1
ATOM 9778 C CA . ILE G 1 119 ? 17.645 -51.450 -108.525 1.00 28.70 117 ILE G CA 1
ATOM 9779 C C . ILE G 1 119 ? 18.711 -52.209 -109.315 1.00 33.37 117 ILE G C 1
ATOM 9780 O O . ILE G 1 119 ? 18.387 -53.090 -110.112 1.00 47.35 117 ILE G O 1
ATOM 9785 N N . GLN G 1 120 ? 19.977 -51.888 -109.054 1.00 39.32 118 GLN G N 1
ATOM 9786 C CA . GLN G 1 120 ? 21.114 -52.624 -109.607 1.00 38.88 118 GLN G CA 1
ATOM 9787 C C . GLN G 1 120 ? 21.061 -54.103 -109.284 1.00 34.22 118 GLN G C 1
ATOM 9788 O O . GLN G 1 120 ? 21.161 -54.946 -110.186 1.00 31.27 118 GLN G O 1
ATOM 9794 N N . ALA G 1 121 ? 20.914 -54.408 -107.994 1.00 26.26 119 ALA G N 1
ATOM 9795 C CA . ALA G 1 121 ? 20.840 -55.796 -107.524 1.00 27.52 119 ALA G CA 1
ATOM 9796 C C . ALA G 1 121 ? 19.674 -56.559 -108.136 1.00 29.20 119 ALA G C 1
ATOM 9797 O O . ALA G 1 121 ? 19.809 -57.743 -108.451 1.00 36.78 119 ALA G O 1
ATOM 9799 N N . LEU G 1 122 ? 18.537 -55.880 -108.287 1.00 34.52 120 LEU G N 1
ATOM 9800 C CA . LEU G 1 122 ? 17.349 -56.463 -108.912 1.00 29.58 120 LEU G CA 1
ATOM 9801 C C . LEU G 1 122 ? 17.584 -56.820 -110.379 1.00 34.35 120 LEU G C 1
ATOM 9802 O O . LEU G 1 122 ? 17.132 -57.867 -110.832 1.00 32.59 120 LEU G O 1
ATOM 9807 N N . SER G 1 123 ? 18.308 -55.965 -111.102 1.00 39.23 121 SER G N 1
ATOM 9808 C CA . SER G 1 123 ? 18.715 -56.253 -112.487 1.00 40.39 121 SER G CA 1
ATOM 9809 C C . SER G 1 123 ? 19.629 -57.467 -112.555 1.00 42.41 121 SER G C 1
ATOM 9810 O O . SER G 1 123 ? 19.454 -58.342 -113.413 1.00 39.62 121 SER G O 1
ATOM 9813 N N . LYS G 1 124 ? 20.593 -57.518 -111.641 1.00 40.39 122 LYS G N 1
ATOM 9814 C CA . LYS G 1 124 ? 21.526 -58.640 -111.565 1.00 39.64 122 LYS G CA 1
ATOM 9815 C C . LYS G 1 124 ? 20.810 -59.942 -111.215 1.00 39.42 122 LYS G C 1
ATOM 9816 O O . LYS G 1 124 ? 21.094 -60.981 -111.809 1.00 37.66 122 LYS G O 1
ATOM 9822 N N . ALA G 1 125 ? 19.874 -59.863 -110.268 1.00 40.98 123 ALA G N 1
ATOM 9823 C CA . ALA G 1 125 ? 19.074 -61.004 -109.835 1.00 30.61 123 ALA G CA 1
ATOM 9824 C C . ALA G 1 125 ? 18.186 -61.507 -110.955 1.00 38.16 123 ALA G C 1
ATOM 9825 O O . ALA G 1 125 ? 18.085 -62.720 -111.161 1.00 32.98 123 ALA G O 1
ATOM 9827 N N . MET G 1 126 ? 17.577 -60.572 -111.689 1.00 38.97 124 MET G N 1
ATOM 9828 C CA . MET G 1 126 ? 16.736 -60.895 -112.842 1.00 39.73 124 MET G CA 1
ATOM 9829 C C . MET G 1 126 ? 17.539 -61.570 -113.959 1.00 42.08 124 MET G C 1
ATOM 9830 O O . MET G 1 126 ? 17.026 -62.475 -114.635 1.00 47.79 124 MET G O 1
ATOM 9835 N N . GLU G 1 127 ? 18.789 -61.128 -114.138 1.00 42.63 125 GLU G N 1
ATOM 9836 C CA A GLU G 1 127 ? 19.707 -61.739 -115.098 0.50 41.85 125 GLU G CA 1
ATOM 9837 C CA B GLU G 1 127 ? 19.718 -61.741 -115.094 0.50 44.72 125 GLU G CA 1
ATOM 9838 C C . GLU G 1 127 ? 20.088 -63.165 -114.675 1.00 43.19 125 GLU G C 1
ATOM 9839 O O . GLU G 1 127 ? 20.109 -64.086 -115.492 1.00 44.58 125 GLU G O 1
ATOM 9850 N N . LEU G 1 128 ? 20.375 -63.338 -113.392 1.00 40.73 126 LEU G N 1
ATOM 9851 C CA . LEU G 1 128 ? 20.803 -64.624 -112.855 1.00 36.34 126 LEU G CA 1
ATOM 9852 C C . LEU G 1 128 ? 19.713 -65.676 -112.716 1.00 40.00 126 LEU G C 1
ATOM 9853 O O . LEU G 1 128 ? 20.027 -66.863 -112.628 1.00 50.17 126 LEU G O 1
ATOM 9858 N N . LEU G 1 129 ? 18.448 -65.257 -112.666 1.00 39.16 127 LEU G N 1
ATOM 9859 C CA . LEU G 1 129 ? 17.328 -66.200 -112.518 1.00 41.91 127 LEU G CA 1
ATOM 9860 C C . LEU G 1 129 ? 17.214 -67.193 -113.666 1.00 42.51 127 LEU G C 1
ATOM 9861 O O . LEU G 1 129 ? 17.376 -66.833 -114.832 1.00 38.64 127 LEU G O 1
ATOM 9866 N N . VAL G 1 130 ? 16.931 -68.443 -113.319 1.00 41.83 128 VAL G N 1
ATOM 9867 C CA . VAL G 1 130 ? 16.507 -69.444 -114.295 1.00 47.10 128 VAL G CA 1
ATOM 9868 C C . VAL G 1 130 ? 15.052 -69.143 -114.660 1.00 51.57 128 VAL G C 1
ATOM 9869 O O . VAL G 1 130 ? 14.331 -68.523 -113.866 1.00 52.92 128 VAL G O 1
ATOM 9873 N N . THR G 1 131 ? 14.627 -69.532 -115.862 1.00 52.35 129 THR G N 1
ATOM 9874 C CA . THR G 1 131 ? 13.211 -69.449 -116.219 1.00 54.71 129 THR G CA 1
ATOM 9875 C C . THR G 1 131 ? 12.399 -70.293 -115.240 1.00 51.50 129 THR G C 1
ATOM 9876 O O . THR G 1 131 ? 12.759 -71.433 -114.939 1.00 48.27 129 THR G O 1
ATOM 9880 N N . GLY G 1 132 ? 11.336 -69.698 -114.708 1.00 51.14 130 GLY G N 1
ATOM 9881 C CA . GLY G 1 132 ? 10.549 -70.315 -113.650 1.00 43.86 130 GLY G CA 1
ATOM 9882 C C . GLY G 1 132 ? 11.118 -70.021 -112.275 1.00 42.58 130 GLY G C 1
ATOM 9883 O O . GLY G 1 132 ? 10.711 -70.633 -111.294 1.00 44.34 130 GLY G O 1
ATOM 9884 N N . GLY G 1 133 ? 12.063 -69.087 -112.202 1.00 45.28 131 GLY G N 1
ATOM 9885 C CA . GLY G 1 133 ? 12.649 -68.663 -110.924 1.00 41.05 131 GLY G CA 1
ATOM 9886 C C . GLY G 1 133 ? 11.939 -67.470 -110.300 1.00 38.51 131 GLY G C 1
ATOM 9887 O O . GLY G 1 133 ? 11.242 -66.745 -110.988 1.00 37.61 131 GLY G O 1
ATOM 9888 N N . ILE G 1 134 ? 12.137 -67.244 -109.002 1.00 38.61 132 ILE G N 1
ATOM 9889 C CA . ILE G 1 134 ? 11.399 -66.195 -108.292 1.00 33.01 132 ILE G CA 1
ATOM 9890 C C . ILE G 1 134 ? 12.299 -65.209 -107.533 1.00 35.21 132 ILE G C 1
ATOM 9891 O O . ILE G 1 134 ? 13.290 -65.591 -106.925 1.00 38.59 132 ILE G O 1
ATOM 9896 N N . ILE G 1 135 ? 11.954 -63.931 -107.597 1.00 33.80 133 ILE G N 1
ATOM 9897 C CA . ILE G 1 135 ? 12.488 -62.947 -106.666 1.00 35.46 133 ILE G CA 1
ATOM 9898 C C . ILE G 1 135 ? 11.343 -62.482 -105.768 1.00 35.44 133 ILE G C 1
ATOM 9899 O O . ILE G 1 135 ? 10.281 -62.131 -106.268 1.00 39.58 133 ILE G O 1
ATOM 9904 N N . THR G 1 136 ? 11.542 -62.511 -104.448 1.00 33.01 134 THR G N 1
ATOM 9905 C CA . THR G 1 136 ? 10.597 -61.881 -103.525 1.00 32.35 134 THR G CA 1
ATOM 9906 C C . THR G 1 136 ? 11.227 -60.627 -102.919 1.00 36.57 134 THR G C 1
ATOM 9907 O O . THR G 1 136 ? 12.401 -60.623 -102.538 1.00 41.35 134 THR G O 1
ATOM 9911 N N . VAL G 1 137 ? 10.443 -59.558 -102.859 1.00 32.83 135 VAL G N 1
ATOM 9912 C CA . VAL G 1 137 ? 10.907 -58.285 -102.325 1.00 26.87 135 VAL G CA 1
ATOM 9913 C C . VAL G 1 137 ? 9.902 -57.822 -101.285 1.00 23.37 135 VAL G C 1
ATOM 9914 O O . VAL G 1 137 ? 8.785 -57.459 -101.616 1.00 28.33 135 VAL G O 1
ATOM 9918 N N . VAL G 1 138 ? 10.298 -57.866 -100.020 1.00 35.85 136 VAL G N 1
ATOM 9919 C CA . VAL G 1 138 ? 9.503 -57.289 -98.949 1.00 33.43 136 VAL G CA 1
ATOM 9920 C C . VAL G 1 138 ? 9.985 -55.853 -98.741 1.00 38.01 136 VAL G C 1
ATOM 9921 O O . VAL G 1 138 ? 11.129 -55.616 -98.342 1.00 42.70 136 VAL G O 1
ATOM 9925 N N . ILE G 1 139 ? 9.102 -54.904 -99.035 1.00 40.61 137 ILE G N 1
ATOM 9926 C CA . ILE G 1 139 ? 9.421 -53.482 -98.949 1.00 36.44 137 ILE G CA 1
ATOM 9927 C C . ILE G 1 139 ? 8.870 -52.865 -97.670 1.00 39.89 137 ILE G C 1
ATOM 9928 O O . ILE G 1 139 ? 7.655 -52.808 -97.482 1.00 43.11 137 ILE G O 1
ATOM 9933 N N . TYR G 1 140 ? 9.768 -52.423 -96.790 1.00 46.92 138 TYR G N 1
ATOM 9934 C CA . TYR G 1 140 ? 9.380 -51.669 -95.599 1.00 43.67 138 TYR G CA 1
ATOM 9935 C C . TYR G 1 140 ? 9.496 -50.190 -95.970 1.00 49.23 138 TYR G C 1
ATOM 9936 O O . TYR G 1 140 ? 10.596 -49.692 -96.245 1.00 58.07 138 TYR G O 1
ATOM 9945 N N . TYR G 1 141 ? 8.345 -49.516 -96.040 1.00 52.64 139 TYR G N 1
ATOM 9946 C CA . TYR G 1 141 ? 8.272 -48.114 -96.473 1.00 64.34 139 TYR G CA 1
ATOM 9947 C C . TYR G 1 141 ? 7.583 -47.210 -95.444 1.00 67.60 139 TYR G C 1
ATOM 9948 O O . TYR G 1 141 ? 7.033 -47.688 -94.449 1.00 65.62 139 TYR G O 1
ATOM 9957 N N . GLY G 1 142 ? 7.630 -45.902 -95.697 1.00 68.46 140 GLY G N 1
ATOM 9958 C CA . GLY G 1 142 ? 6.960 -44.907 -94.865 1.00 69.90 140 GLY G CA 1
ATOM 9959 C C . GLY G 1 142 ? 7.607 -44.676 -93.516 1.00 74.12 140 GLY G C 1
ATOM 9960 O O . GLY G 1 142 ? 8.542 -45.386 -93.130 1.00 72.10 140 GLY G O 1
ATOM 9961 N N . GLY G 1 143 ? 7.095 -43.681 -92.794 1.00 77.31 141 GLY G N 1
ATOM 9962 C CA . GLY G 1 143 ? 7.639 -43.295 -91.496 1.00 77.18 141 GLY G CA 1
ATOM 9963 C C . GLY G 1 143 ? 9.049 -42.754 -91.618 1.00 79.18 141 GLY G C 1
ATOM 9964 O O . GLY G 1 143 ? 9.275 -41.718 -92.248 1.00 80.59 141 GLY G O 1
ATOM 9965 N N . ASP G 1 144 ? 9.999 -43.482 -91.035 1.00 84.83 142 ASP G N 1
ATOM 9966 C CA . ASP G 1 144 ? 11.408 -43.080 -91.004 1.00 87.89 142 ASP G CA 1
ATOM 9967 C C . ASP G 1 144 ? 12.155 -43.388 -92.306 1.00 87.07 142 ASP G C 1
ATOM 9968 O O . ASP G 1 144 ? 13.057 -42.643 -92.701 1.00 85.30 142 ASP G O 1
ATOM 9973 N N . THR G 1 145 ? 11.777 -44.483 -92.965 1.00 86.14 143 THR G N 1
ATOM 9974 C CA . THR G 1 145 ? 12.402 -44.891 -94.225 1.00 85.88 143 THR G CA 1
ATOM 9975 C C . THR G 1 145 ? 11.955 -44.028 -95.409 1.00 79.95 143 THR G C 1
ATOM 9976 O O . THR G 1 145 ? 12.669 -43.923 -96.410 1.00 86.11 143 THR G O 1
ATOM 9980 N N . GLY G 1 146 ? 10.780 -43.413 -95.290 1.00 71.13 144 GLY G N 1
ATOM 9981 C CA . GLY G 1 146 ? 10.246 -42.556 -96.344 1.00 67.19 144 GLY G CA 1
ATOM 9982 C C . GLY G 1 146 ? 9.607 -43.330 -97.484 1.00 65.23 144 GLY G C 1
ATOM 9983 O O . GLY G 1 146 ? 9.260 -44.503 -97.338 1.00 60.91 144 GLY G O 1
ATOM 9984 N N . PHE G 1 147 ? 9.462 -42.670 -98.628 1.00 65.22 145 PHE G N 1
ATOM 9985 C CA . PHE G 1 147 ? 8.745 -43.248 -99.759 1.00 62.43 145 PHE G CA 1
ATOM 9986 C C . PHE G 1 147 ? 9.622 -43.342 -100.997 1.00 63.72 145 PHE G C 1
ATOM 9987 O O . PHE G 1 147 ? 9.187 -43.863 -102.024 1.00 62.66 145 PHE G O 1
ATOM 9995 N N . GLU G 1 148 ? 10.856 -42.852 -100.880 1.00 62.34 146 GLU G N 1
ATOM 9996 C CA . GLU G 1 148 ? 11.799 -42.780 -101.996 1.00 63.35 146 GLU G CA 1
ATOM 9997 C C . GLU G 1 148 ? 12.098 -44.149 -102.588 1.00 59.73 146 GLU G C 1
ATOM 9998 O O . GLU G 1 148 ? 12.003 -44.338 -103.806 1.00 59.49 146 GLU G O 1
ATOM 10004 N N . GLU G 1 149 ? 12.460 -45.097 -101.726 1.00 47.88 147 GLU G N 1
ATOM 10005 C CA . GLU G 1 149 ? 12.867 -46.414 -102.200 1.00 39.56 147 GLU G CA 1
ATOM 10006 C C . GLU G 1 149 ? 11.705 -47.157 -102.847 1.00 41.24 147 GLU G C 1
ATOM 10007 O O . GLU G 1 149 ? 11.828 -47.585 -103.994 1.00 50.03 147 GLU G O 1
ATOM 10013 N N . LYS G 1 150 ? 10.586 -47.281 -102.129 1.00 40.38 148 LYS G N 1
ATOM 10014 C CA . LYS G 1 150 ? 9.362 -47.864 -102.679 1.00 35.30 148 LYS G CA 1
ATOM 10015 C C . LYS G 1 150 ? 8.991 -47.269 -104.037 1.00 40.92 148 LYS G C 1
ATOM 10016 O O . LYS G 1 150 ? 8.837 -48.015 -105.002 1.00 44.21 148 LYS G O 1
ATOM 10022 N N . GLU G 1 151 ? 8.876 -45.942 -104.117 1.00 37.07 149 GLU G N 1
ATOM 10023 C CA . GLU G 1 151 ? 8.481 -45.276 -105.364 1.00 47.29 149 GLU G CA 1
ATOM 10024 C C . GLU G 1 151 ? 9.393 -45.583 -106.548 1.00 39.65 149 GLU G C 1
ATOM 10025 O O . GLU G 1 151 ? 8.898 -45.934 -107.626 1.00 48.52 149 GLU G O 1
ATOM 10031 N N . LYS G 1 152 ? 10.708 -45.474 -106.352 1.00 39.53 150 LYS G N 1
ATOM 10032 C CA A LYS G 1 152 ? 11.674 -45.727 -107.427 0.50 39.79 150 LYS G CA 1
ATOM 10033 C CA B LYS G 1 152 ? 11.666 -45.723 -107.435 0.50 37.59 150 LYS G CA 1
ATOM 10034 C C . LYS G 1 152 ? 11.772 -47.204 -107.819 1.00 38.32 150 LYS G C 1
ATOM 10035 O O . LYS G 1 152 ? 11.907 -47.530 -109.007 1.00 39.04 150 LYS G O 1
ATOM 10046 N N . VAL G 1 153 ? 11.718 -48.096 -106.825 1.00 35.26 151 VAL G N 1
ATOM 10047 C CA . VAL G 1 153 ? 11.780 -49.545 -107.076 1.00 32.38 151 VAL G CA 1
ATOM 10048 C C . VAL G 1 153 ? 10.559 -49.991 -107.872 1.00 29.60 151 VAL G C 1
ATOM 10049 O O . VAL G 1 153 ? 10.698 -50.676 -108.891 1.00 44.57 151 VAL G O 1
ATOM 10053 N N . LEU G 1 154 ? 9.375 -49.565 -107.434 1.00 27.42 152 LEU G N 1
ATOM 10054 C CA . LEU G 1 154 ? 8.128 -49.827 -108.171 1.00 32.39 152 LEU G CA 1
ATOM 10055 C C . LEU G 1 154 ? 8.107 -49.210 -109.574 1.00 33.71 152 LEU G C 1
ATOM 10056 O O . LEU G 1 154 ? 7.655 -49.850 -110.510 1.00 29.49 152 LEU G O 1
ATOM 10061 N N . GLU G 1 155 ? 8.614 -47.984 -109.711 1.00 36.78 153 GLU G N 1
ATOM 10062 C CA . GLU G 1 155 ? 8.746 -47.320 -111.015 1.00 36.66 153 GLU G CA 1
ATOM 10063 C C . GLU G 1 155 ? 9.678 -48.073 -111.963 1.00 41.21 153 GLU G C 1
ATOM 10064 O O . GLU G 1 155 ? 9.427 -48.157 -113.165 1.00 40.61 153 GLU G O 1
ATOM 10070 N N . PHE G 1 156 ? 10.765 -48.600 -111.409 1.00 43.55 154 PHE G N 1
ATOM 10071 C CA . PHE G 1 156 ? 11.685 -49.428 -112.166 1.00 38.38 154 PHE G CA 1
ATOM 10072 C C . PHE G 1 156 ? 11.034 -50.730 -112.615 1.00 37.68 154 PHE G C 1
ATOM 10073 O O . PHE G 1 156 ? 11.133 -51.095 -113.790 1.00 34.29 154 PHE G O 1
ATOM 10081 N N . LEU G 1 157 ? 10.376 -51.418 -111.681 1.00 39.32 155 LEU G N 1
ATOM 10082 C CA . LEU G 1 157 ? 9.736 -52.711 -111.962 1.00 34.10 155 LEU G CA 1
ATOM 10083 C C . LEU G 1 157 ? 8.540 -52.631 -112.907 1.00 40.34 155 LEU G C 1
ATOM 10084 O O . LEU G 1 157 ? 8.242 -53.617 -113.578 1.00 37.34 155 LEU G O 1
ATOM 10089 N N . LYS G 1 158 ? 7.877 -51.471 -112.961 1.00 42.16 156 LYS G N 1
ATOM 10090 C CA . LYS G 1 158 ? 6.828 -51.178 -113.963 1.00 49.40 156 LYS G CA 1
ATOM 10091 C C . LYS G 1 158 ? 7.317 -51.288 -115.410 1.00 41.77 156 LYS G C 1
ATOM 10092 O O . LYS G 1 158 ? 6.539 -51.578 -116.326 1.00 46.18 156 LYS G O 1
ATOM 10098 N N . GLY G 1 159 ? 8.609 -51.048 -115.609 1.00 41.70 157 GLY G N 1
ATOM 10099 C CA . GLY G 1 159 ? 9.200 -51.062 -116.939 1.00 27.28 157 GLY G CA 1
ATOM 10100 C C . GLY G 1 159 ? 9.734 -52.405 -117.409 1.00 39.33 157 GLY G C 1
ATOM 10101 O O . GLY G 1 159 ? 10.145 -52.537 -118.562 1.00 39.55 157 GLY G O 1
ATOM 10102 N N . VAL G 1 160 ? 9.742 -53.395 -116.519 1.00 38.83 158 VAL G N 1
ATOM 10103 C CA . VAL G 1 160 ? 10.285 -54.721 -116.826 1.00 35.30 158 VAL G CA 1
ATOM 10104 C C . VAL G 1 160 ? 9.420 -55.400 -117.909 1.00 39.90 158 VAL G C 1
ATOM 10105 O O . VAL G 1 160 ? 8.190 -55.347 -117.856 1.00 47.70 158 VAL G O 1
ATOM 10109 N N . ASP G 1 161 ? 10.076 -55.991 -118.905 1.00 44.06 159 ASP G N 1
ATOM 10110 C CA . ASP G 1 161 ? 9.408 -56.609 -120.055 1.00 42.53 159 ASP G CA 1
ATOM 10111 C C . ASP G 1 161 ? 8.504 -57.757 -119.616 1.00 43.34 159 ASP G C 1
ATOM 10112 O O . ASP G 1 161 ? 8.965 -58.728 -119.011 1.00 45.62 159 ASP G O 1
ATOM 10117 N N . GLN G 1 162 ? 7.216 -57.633 -119.930 1.00 44.74 160 GLN G N 1
ATOM 10118 C CA . GLN G 1 162 ? 6.206 -58.601 -119.486 1.00 45.27 160 GLN G CA 1
ATOM 10119 C C . GLN G 1 162 ? 6.296 -59.938 -120.222 1.00 48.91 160 GLN G C 1
ATOM 10120 O O . GLN G 1 162 ? 5.771 -60.952 -119.749 1.00 50.09 160 GLN G O 1
ATOM 10126 N N . LYS G 1 163 ? 6.977 -59.931 -121.368 1.00 51.32 161 LYS G N 1
ATOM 10127 C CA . LYS G 1 163 ? 7.255 -61.147 -122.131 1.00 53.00 161 LYS G CA 1
ATOM 10128 C C . LYS G 1 163 ? 8.324 -62.002 -121.437 1.00 49.25 161 LYS G C 1
ATOM 10129 O O . LYS G 1 163 ? 8.378 -63.212 -121.633 1.00 45.63 161 LYS G O 1
ATOM 10135 N N . LYS G 1 164 ? 9.158 -61.357 -120.621 1.00 44.86 162 LYS G N 1
ATOM 10136 C CA . LYS G 1 164 ? 10.277 -62.020 -119.953 1.00 45.32 162 LYS G CA 1
ATOM 10137 C C . LYS G 1 164 ? 10.016 -62.256 -118.465 1.00 39.13 162 LYS G C 1
ATOM 10138 O O . LYS G 1 164 ? 10.464 -63.248 -117.913 1.00 37.33 162 LYS G O 1
ATOM 10144 N N . PHE G 1 165 ? 9.301 -61.337 -117.821 1.00 43.16 163 PHE G N 1
ATOM 10145 C CA . PHE G 1 165 ? 9.039 -61.426 -116.387 1.00 36.26 163 PHE G CA 1
ATOM 10146 C C . PHE G 1 165 ? 7.600 -61.091 -116.015 1.00 33.80 163 PHE G C 1
ATOM 10147 O O . PHE G 1 165 ? 7.007 -60.176 -116.579 1.00 33.76 163 PHE G O 1
ATOM 10155 N N . ILE G 1 166 ? 7.062 -61.830 -115.048 1.00 29.65 164 ILE G N 1
ATOM 10156 C CA . ILE G 1 166 ? 5.819 -61.499 -114.359 1.00 31.36 164 ILE G CA 1
ATOM 10157 C C . ILE G 1 166 ? 6.190 -60.725 -113.093 1.00 37.48 164 ILE G C 1
ATOM 10158 O O . ILE G 1 166 ? 6.925 -61.240 -112.244 1.00 33.28 164 ILE G O 1
ATOM 10163 N N . VAL G 1 167 ? 5.695 -59.496 -112.970 1.00 34.81 165 VAL G N 1
ATOM 10164 C CA . VAL G 1 167 ? 5.898 -58.705 -111.749 1.00 29.75 165 VAL G CA 1
ATOM 10165 C C . VAL G 1 167 ? 4.553 -58.520 -111.038 1.00 32.09 165 VAL G C 1
ATOM 10166 O O . VAL G 1 167 ? 3.671 -57.829 -111.519 1.00 31.92 165 VAL G O 1
ATOM 10170 N N . GLN G 1 168 ? 4.402 -59.148 -109.884 1.00 39.31 166 GLN G N 1
ATOM 10171 C CA . GLN G 1 168 ? 3.148 -59.087 -109.156 1.00 35.63 166 GLN G CA 1
ATOM 10172 C C . GLN G 1 168 ? 3.324 -58.308 -107.864 1.00 28.78 166 GLN G C 1
ATOM 10173 O O . GLN G 1 168 ? 4.249 -58.570 -107.112 1.00 36.65 166 GLN G O 1
ATOM 10179 N N . ARG G 1 169 ? 2.409 -57.382 -107.597 1.00 34.81 167 ARG G N 1
ATOM 10180 C CA . ARG G 1 169 ? 2.417 -56.601 -106.363 1.00 33.81 167 ARG G CA 1
ATOM 10181 C C . ARG G 1 169 ? 1.206 -56.970 -105.517 1.00 34.85 167 ARG G C 1
ATOM 10182 O O . ARG G 1 169 ? 0.091 -57.019 -106.017 1.00 32.39 167 ARG G O 1
ATOM 10190 N N . THR G 1 170 ? 1.448 -57.231 -104.236 1.00 35.84 168 THR G N 1
ATOM 10191 C CA . THR G 1 170 ? 0.419 -57.621 -103.295 1.00 34.19 168 THR G CA 1
ATOM 10192 C C . THR G 1 170 ? 0.359 -56.553 -102.203 1.00 39.38 168 THR G C 1
ATOM 10193 O O . THR G 1 170 ? 1.383 -56.179 -101.641 1.00 29.96 168 THR G O 1
ATOM 10197 N N . ASP G 1 171 ? -0.848 -56.072 -101.905 1.00 39.13 169 ASP G N 1
ATOM 10198 C CA . ASP G 1 171 ? -1.015 -54.861 -101.116 1.00 43.50 169 ASP G CA 1
ATOM 10199 C C . ASP G 1 171 ? -2.258 -54.975 -100.241 1.00 41.20 169 ASP G C 1
ATOM 10200 O O . ASP G 1 171 ? -3.323 -55.357 -100.725 1.00 43.63 169 ASP G O 1
ATOM 10205 N N . PHE G 1 172 ? -2.113 -54.643 -98.959 1.00 38.13 170 PHE G N 1
ATOM 10206 C CA . PHE G 1 172 ? -3.239 -54.612 -98.017 1.00 36.61 170 PHE G CA 1
ATOM 10207 C C . PHE G 1 172 ? -3.796 -53.198 -97.880 1.00 37.37 170 PHE G C 1
ATOM 10208 O O . PHE G 1 172 ? -3.326 -52.394 -97.070 1.00 42.61 170 PHE G O 1
ATOM 10216 N N . ILE G 1 173 ? -4.816 -52.915 -98.679 1.00 40.35 171 ILE G N 1
ATOM 10217 C CA . ILE G 1 173 ? -5.260 -51.544 -98.931 1.00 42.81 171 ILE G CA 1
ATOM 10218 C C . ILE G 1 173 ? -6.148 -50.895 -97.859 1.00 45.14 171 ILE G C 1
ATOM 10219 O O . ILE G 1 173 ? -6.394 -49.685 -97.902 1.00 46.80 171 ILE G O 1
ATOM 10224 N N . ASN G 1 174 ? -6.618 -51.689 -96.903 1.00 44.91 172 ASN G N 1
ATOM 10225 C CA . ASN G 1 174 ? -7.439 -51.156 -95.814 1.00 45.38 172 ASN G CA 1
ATOM 10226 C C . ASN G 1 174 ? -6.685 -50.968 -94.495 1.00 47.63 172 ASN G C 1
ATOM 10227 O O . ASN G 1 174 ? -7.271 -50.545 -93.497 1.00 55.76 172 ASN G O 1
ATOM 10232 N N . GLN G 1 175 ? -5.390 -51.283 -94.499 1.00 47.37 173 GLN G N 1
ATOM 10233 C CA . GLN G 1 175 ? -4.541 -51.102 -93.323 1.00 43.13 173 GLN G CA 1
ATOM 10234 C C . GLN G 1 175 ? -3.812 -49.764 -93.349 1.00 51.02 173 GLN G C 1
ATOM 10235 O O . GLN G 1 175 ? -3.327 -49.325 -94.399 1.00 58.98 173 GLN G O 1
ATOM 10241 N N . ALA G 1 176 ? -3.722 -49.132 -92.182 1.00 58.40 174 ALA G N 1
ATOM 10242 C CA . ALA G 1 176 ? -2.976 -47.886 -92.029 1.00 59.27 174 ALA G CA 1
ATOM 10243 C C . ALA G 1 176 ? -1.557 -48.164 -91.541 1.00 61.84 174 ALA G C 1
ATOM 10244 O O . ALA G 1 176 ? -1.202 -49.321 -91.262 1.00 58.83 174 ALA G O 1
ATOM 10246 N N . ASN G 1 177 ? -0.766 -47.092 -91.435 1.00 61.66 175 ASN G N 1
ATOM 10247 C CA . ASN G 1 177 ? 0.620 -47.141 -90.958 1.00 64.11 175 ASN G CA 1
ATOM 10248 C C . ASN G 1 177 ? 1.519 -48.034 -91.835 1.00 61.54 175 ASN G C 1
ATOM 10249 O O . ASN G 1 177 ? 2.215 -48.937 -91.339 1.00 59.61 175 ASN G O 1
ATOM 10254 N N . CYS G 1 178 ? 1.457 -47.770 -93.144 1.00 55.64 176 CYS G N 1
ATOM 10255 C CA . CYS G 1 178 ? 2.340 -48.370 -94.156 1.00 52.57 176 CYS G CA 1
ATOM 10256 C C . CYS G 1 178 ? 2.546 -49.878 -94.020 1.00 49.53 176 CYS G C 1
ATOM 10257 O O . CYS G 1 178 ? 3.619 -50.329 -93.595 1.00 48.97 176 CYS G O 1
ATOM 10260 N N . PRO G 1 179 ? 1.507 -50.663 -94.351 1.00 47.13 177 PRO G N 1
ATOM 10261 C CA . PRO G 1 179 ? 1.709 -52.100 -94.288 1.00 45.06 177 PRO G CA 1
ATOM 10262 C C . PRO G 1 179 ? 2.678 -52.502 -95.403 1.00 43.33 177 PRO G C 1
ATOM 10263 O O . PRO G 1 179 ? 2.529 -52.022 -96.535 1.00 47.58 177 PRO G O 1
ATOM 10267 N N . PRO G 1 180 ? 3.687 -53.335 -95.076 1.00 40.41 178 PRO G N 1
ATOM 10268 C CA . PRO G 1 180 ? 4.693 -53.778 -96.047 1.00 40.91 178 PRO G CA 1
ATOM 10269 C C . PRO G 1 180 ? 4.070 -54.405 -97.295 1.00 41.66 178 PRO G C 1
ATOM 10270 O O . PRO G 1 180 ? 3.070 -55.121 -97.208 1.00 42.94 178 PRO G O 1
ATOM 10274 N N . ILE G 1 181 ? 4.665 -54.089 -98.439 1.00 36.78 179 ILE G N 1
ATOM 10275 C CA . ILE G 1 181 ? 4.220 -54.525 -99.753 1.00 31.84 179 ILE G CA 1
ATOM 10276 C C . ILE G 1 181 ? 5.069 -55.716 -100.218 1.00 29.29 179 ILE G C 1
ATOM 10277 O O . ILE G 1 181 ? 6.271 -55.748 -99.984 1.00 32.00 179 ILE G O 1
ATOM 10282 N N . LEU G 1 182 ? 4.444 -56.705 -100.855 1.00 36.76 180 LEU G N 1
ATOM 10283 C CA . LEU G 1 182 ? 5.201 -57.806 -101.437 1.00 29.93 180 LEU G CA 1
ATOM 10284 C C . LEU G 1 182 ? 5.198 -57.689 -102.948 1.00 29.28 180 LEU G C 1
ATOM 10285 O O . LEU G 1 182 ? 4.139 -57.524 -103.549 1.00 38.23 180 LEU G O 1
ATOM 10290 N N . VAL G 1 183 ? 6.393 -57.753 -103.547 1.00 33.94 181 VAL G N 1
ATOM 10291 C CA . VAL G 1 183 ? 6.542 -57.834 -105.000 1.00 30.98 181 VAL G CA 1
ATOM 10292 C C . VAL G 1 183 ? 7.169 -59.183 -105.378 1.00 34.25 181 VAL G C 1
ATOM 10293 O O . VAL G 1 183 ? 8.185 -59.580 -104.816 1.00 35.17 181 VAL G O 1
ATOM 10297 N N . CYS G 1 184 ? 6.538 -59.891 -106.313 1.00 35.30 182 CYS G N 1
ATOM 10298 C CA . CYS G 1 184 ? 7.063 -61.166 -106.798 1.00 32.72 182 CYS G CA 1
ATOM 10299 C C . CYS G 1 184 ? 7.427 -61.050 -108.258 1.00 33.33 182 CYS G C 1
ATOM 10300 O O . CYS G 1 184 ? 6.589 -60.710 -109.088 1.00 29.36 182 CYS G O 1
ATOM 10303 N N . ILE G 1 185 ? 8.694 -61.318 -108.561 1.00 37.08 183 ILE G N 1
ATOM 10304 C CA . ILE G 1 185 ? 9.165 -61.329 -109.931 1.00 33.79 183 ILE G CA 1
ATOM 10305 C C . ILE G 1 185 ? 9.446 -62.762 -110.342 1.00 36.15 183 ILE G C 1
ATOM 10306 O O . ILE G 1 185 ? 10.230 -63.442 -109.702 1.00 38.92 183 ILE G O 1
ATOM 10311 N N . GLU G 1 186 ? 8.800 -63.222 -111.405 1.00 34.37 184 GLU G N 1
ATOM 10312 C CA . GLU G 1 186 ? 9.072 -64.552 -111.934 1.00 36.13 184 GLU G CA 1
ATOM 10313 C C . GLU G 1 186 ? 9.528 -64.484 -113.377 1.00 38.48 184 GLU G C 1
ATOM 10314 O O . GLU G 1 186 ? 8.848 -63.869 -114.198 1.00 34.10 184 GLU G O 1
ATOM 10320 N N . LYS G 1 187 ? 10.668 -65.112 -113.681 1.00 33.67 185 LYS G N 1
ATOM 10321 C CA . LYS G 1 187 ? 11.173 -65.179 -115.052 1.00 39.21 185 LYS G CA 1
ATOM 10322 C C . LYS G 1 187 ? 10.383 -66.219 -115.830 1.00 40.70 185 LYS G C 1
ATOM 10323 O O . LYS G 1 187 ? 10.218 -67.345 -115.367 1.00 37.10 185 LYS G O 1
ATOM 10329 N N . ILE G 1 188 ? 9.880 -65.834 -117.002 1.00 41.50 186 ILE G N 1
ATOM 10330 C CA . ILE G 1 188 ? 9.084 -66.750 -117.835 1.00 45.63 186 ILE G CA 1
ATOM 10331 C C . ILE G 1 188 ? 9.682 -67.028 -119.219 1.00 50.64 186 ILE G C 1
ATOM 10332 O O . ILE G 1 188 ? 9.309 -67.995 -119.887 1.00 56.78 186 ILE G O 1
ATOM 10337 N N . SER G 1 189 ? 10.595 -66.162 -119.640 1.00 51.38 187 SER G N 1
ATOM 10338 C CA . SER G 1 189 ? 11.337 -66.324 -120.884 1.00 58.71 187 SER G CA 1
ATOM 10339 C C . SER G 1 189 ? 12.712 -65.687 -120.709 1.00 62.77 187 SER G C 1
ATOM 10340 O O . SER G 1 189 ? 12.874 -64.764 -119.900 1.00 60.31 187 SER G O 1
ATOM 10343 N N . GLU G 1 190 ? 13.699 -66.178 -121.461 1.00 70.58 188 GLU G N 1
ATOM 10344 C CA . GLU G 1 190 ? 15.070 -65.659 -121.369 1.00 74.17 188 GLU G CA 1
ATOM 10345 C C . GLU G 1 190 ? 15.331 -64.451 -122.270 1.00 76.12 188 GLU G C 1
ATOM 10346 O O . GLU G 1 190 ? 14.951 -64.443 -123.441 1.00 70.96 188 GLU G O 1
ATOM 10352 N N . GLY G 1 191 ? 15.987 -63.439 -121.705 1.00 81.56 189 GLY G N 1
ATOM 10353 C CA . GLY G 1 191 ? 16.229 -62.170 -122.391 1.00 90.21 189 GLY G CA 1
ATOM 10354 C C . GLY G 1 191 ? 17.296 -62.241 -123.467 1.00 96.17 189 GLY G C 1
ATOM 10355 O O . GLY G 1 191 ? 17.344 -61.393 -124.361 1.00 100.11 189 GLY G O 1
ATOM 10356 N N . LEU H 1 3 ? -5.351 19.405 -98.451 1.00 63.65 1 LEU H N 1
ATOM 10357 C CA . LEU H 1 3 ? -4.670 19.114 -97.150 1.00 62.07 1 LEU H CA 1
ATOM 10358 C C . LEU H 1 3 ? -4.796 17.638 -96.787 1.00 64.32 1 LEU H C 1
ATOM 10359 O O . LEU H 1 3 ? -5.828 17.012 -97.041 1.00 67.68 1 LEU H O 1
ATOM 10364 N N . THR H 1 4 ? -3.728 17.095 -96.206 1.00 62.99 2 THR H N 1
ATOM 10365 C CA . THR H 1 4 ? -3.603 15.676 -95.892 1.00 61.47 2 THR H CA 1
ATOM 10366 C C . THR H 1 4 ? -2.597 15.502 -94.745 1.00 60.49 2 THR H C 1
ATOM 10367 O O . THR H 1 4 ? -1.594 16.217 -94.685 1.00 61.54 2 THR H O 1
ATOM 10371 N N . ILE H 1 5 ? -2.882 14.574 -93.830 1.00 58.37 3 ILE H N 1
ATOM 10372 C CA . ILE H 1 5 ? -1.936 14.187 -92.786 1.00 45.60 3 ILE H CA 1
ATOM 10373 C C . ILE H 1 5 ? -0.737 13.515 -93.452 1.00 45.13 3 ILE H C 1
ATOM 10374 O O . ILE H 1 5 ? -0.887 12.581 -94.241 1.00 46.00 3 ILE H O 1
ATOM 10379 N N . LYS H 1 6 ? 0.452 14.032 -93.160 1.00 41.58 4 LYS H N 1
ATOM 10380 C CA . LYS H 1 6 ? 1.684 13.515 -93.744 1.00 42.16 4 LYS H CA 1
ATOM 10381 C C . LYS H 1 6 ? 2.197 12.295 -92.994 1.00 44.10 4 LYS H C 1
ATOM 10382 O O . LYS H 1 6 ? 1.899 12.109 -91.805 1.00 38.60 4 LYS H O 1
ATOM 10388 N N . ASN H 1 7 ? 2.992 11.485 -93.692 1.00 37.99 5 ASN H N 1
ATOM 10389 C CA . ASN H 1 7 ? 3.714 10.375 -93.073 1.00 42.46 5 ASN H CA 1
ATOM 10390 C C . ASN H 1 7 ? 4.801 10.844 -92.095 1.00 41.83 5 ASN H C 1
ATOM 10391 O O . ASN H 1 7 ? 5.018 12.045 -91.933 1.00 43.52 5 ASN H O 1
ATOM 10396 N N . SER H 1 8 ? 5.469 9.897 -91.444 1.00 38.31 6 SER H N 1
ATOM 10397 C CA . SER H 1 8 ? 6.463 10.214 -90.421 1.00 38.53 6 SER H CA 1
ATOM 10398 C C . SER H 1 8 ? 7.632 11.048 -90.957 1.00 40.50 6 SER H C 1
ATOM 10399 O O . SER H 1 8 ? 8.089 11.980 -90.301 1.00 43.05 6 SER H O 1
ATOM 10402 N N . LEU H 1 9 ? 8.097 10.708 -92.153 1.00 38.73 7 LEU H N 1
ATOM 10403 C CA . LEU H 1 9 ? 9.124 11.472 -92.851 1.00 41.72 7 LEU H CA 1
ATOM 10404 C C . LEU H 1 9 ? 8.707 12.924 -93.130 1.00 43.58 7 LEU H C 1
ATOM 10405 O O . LEU H 1 9 ? 9.488 13.849 -92.908 1.00 50.42 7 LEU H O 1
ATOM 10410 N N . GLY H 1 10 ? 7.475 13.116 -93.594 1.00 42.25 8 GLY H N 1
ATOM 10411 C CA . GLY H 1 10 ? 6.956 14.454 -93.878 1.00 40.40 8 GLY H CA 1
ATOM 10412 C C . GLY H 1 10 ? 6.746 15.272 -92.618 1.00 41.21 8 GLY H C 1
ATOM 10413 O O . GLY H 1 10 ? 7.014 16.478 -92.602 1.00 42.30 8 GLY H O 1
ATOM 10414 N N . GLN H 1 11 ? 6.273 14.605 -91.567 1.00 36.47 9 GLN H N 1
ATOM 10415 C CA . GLN H 1 11 ? 5.991 15.245 -90.284 1.00 35.96 9 GLN H CA 1
ATOM 10416 C C . GLN H 1 11 ? 7.245 15.681 -89.520 1.00 38.97 9 GLN H C 1
ATOM 10417 O O . GLN H 1 11 ? 7.200 16.655 -88.761 1.00 47.27 9 GLN H O 1
ATOM 10423 N N . SER H 1 12 ? 8.346 14.953 -89.701 1.00 31.44 10 SER H N 1
ATOM 10424 C CA . SER H 1 12 ? 9.620 15.322 -89.078 1.00 34.32 10 SER H CA 1
ATOM 10425 C C . SER H 1 12 ? 10.097 16.690 -89.568 1.00 40.00 10 SER H C 1
ATOM 10426 O O . SER H 1 12 ? 10.580 17.500 -88.783 1.00 40.88 10 SER H O 1
ATOM 10429 N N . HIS H 1 13 ? 9.918 16.944 -90.863 1.00 38.67 11 HIS H N 1
ATOM 10430 C CA . HIS H 1 13 ? 10.251 18.225 -91.486 1.00 35.59 11 HIS H CA 1
ATOM 10431 C C . HIS H 1 13 ? 9.375 19.351 -90.967 1.00 40.23 11 HIS H C 1
ATOM 10432 O O . HIS H 1 13 ? 9.878 20.449 -90.702 1.00 47.33 11 HIS H O 1
ATOM 10439 N N . ASP H 1 14 ? 8.082 19.066 -90.791 1.00 41.69 12 ASP H N 1
ATOM 10440 C CA . ASP H 1 14 ? 7.133 20.024 -90.210 1.00 39.38 12 ASP H CA 1
ATOM 10441 C C . ASP H 1 14 ? 7.443 20.394 -88.765 1.00 40.14 12 ASP H C 1
ATOM 10442 O O . ASP H 1 14 ? 7.319 21.561 -88.376 1.00 43.10 12 ASP H O 1
ATOM 10447 N N . TYR H 1 15 ? 7.833 19.399 -87.975 1.00 39.50 13 TYR H N 1
ATOM 10448 C CA . TYR H 1 15 ? 8.252 19.622 -86.586 1.00 37.29 13 TYR H CA 1
ATOM 10449 C C . TYR H 1 15 ? 9.554 20.409 -86.491 1.00 38.27 13 TYR H C 1
ATOM 10450 O O . TYR H 1 15 ? 9.726 21.226 -85.578 1.00 43.73 13 TYR H O 1
ATOM 10459 N N . ILE H 1 16 ? 10.469 20.151 -87.425 1.00 35.91 14 ILE H N 1
ATOM 10460 C CA . ILE H 1 16 ? 11.740 20.868 -87.479 1.00 41.71 14 ILE H CA 1
ATOM 10461 C C . ILE H 1 16 ? 11.522 22.350 -87.835 1.00 47.54 14 ILE H C 1
ATOM 10462 O O . ILE H 1 16 ? 12.041 23.228 -87.142 1.00 49.89 14 ILE H O 1
ATOM 10467 N N . LYS H 1 17 ? 10.719 22.610 -88.870 1.00 50.04 15 LYS H N 1
ATOM 10468 C CA . LYS H 1 17 ? 10.331 23.975 -89.275 1.00 48.96 15 LYS H CA 1
ATOM 10469 C C . LYS H 1 17 ? 9.673 24.796 -88.150 1.00 51.87 15 LYS H C 1
ATOM 10470 O O . LYS H 1 17 ? 9.835 26.015 -88.105 1.00 59.82 15 LYS H O 1
ATOM 10476 N N . MET H 1 18 ? 8.936 24.120 -87.263 1.00 51.71 16 MET H N 1
ATOM 10477 C CA . MET H 1 18 ? 8.320 24.722 -86.065 1.00 57.66 16 MET H CA 1
ATOM 10478 C C . MET H 1 18 ? 9.364 25.267 -85.086 1.00 58.18 16 MET H C 1
ATOM 10479 O O . MET H 1 18 ? 9.123 26.258 -84.391 1.00 63.95 16 MET H O 1
ATOM 10484 N N . PHE H 1 19 ? 10.513 24.600 -85.021 1.00 54.64 17 PHE H N 1
ATOM 10485 C CA . PHE H 1 19 ? 11.486 24.838 -83.963 1.00 50.90 17 PHE H CA 1
ATOM 10486 C C . PHE H 1 19 ? 12.752 25.575 -84.410 1.00 52.70 17 PHE H C 1
ATOM 10487 O O . PHE H 1 19 ? 13.334 26.335 -83.637 1.00 52.80 17 PHE H O 1
ATOM 10495 N N . VAL H 1 20 ? 13.176 25.346 -85.647 1.00 49.63 18 VAL H N 1
ATOM 10496 C CA . VAL H 1 20 ? 14.419 25.915 -86.158 1.00 54.44 18 VAL H CA 1
ATOM 10497 C C . VAL H 1 20 ? 14.218 27.315 -86.762 1.00 64.03 18 VAL H C 1
ATOM 10498 O O . VAL H 1 20 ? 13.440 27.495 -87.710 1.00 62.01 18 VAL H O 1
ATOM 10502 N N . LYS H 1 21 ? 14.910 28.302 -86.191 1.00 67.54 19 LYS H N 1
ATOM 10503 C CA . LYS H 1 21 ? 15.009 29.631 -86.805 1.00 71.96 19 LYS H CA 1
ATOM 10504 C C . LYS H 1 21 ? 16.378 29.837 -87.458 1.00 72.57 19 LYS H C 1
ATOM 10505 O O . LYS H 1 21 ? 17.248 28.957 -87.396 1.00 72.24 19 LYS H O 1
ATOM 10511 N N . GLU H 1 22 ? 16.556 30.995 -88.092 1.00 73.43 20 GLU H N 1
ATOM 10512 C CA . GLU H 1 22 ? 17.818 31.323 -88.757 1.00 72.54 20 GLU H CA 1
ATOM 10513 C C . GLU H 1 22 ? 18.906 31.683 -87.747 1.00 66.24 20 GLU H C 1
ATOM 10514 O O . GLU H 1 22 ? 18.642 32.366 -86.752 1.00 63.24 20 GLU H O 1
ATOM 10520 N N . GLY H 1 23 ? 20.118 31.195 -88.005 1.00 61.91 21 GLY H N 1
ATOM 10521 C CA . GLY H 1 23 ? 21.257 31.421 -87.121 1.00 62.89 21 GLY H CA 1
ATOM 10522 C C . GLY H 1 23 ? 21.517 30.308 -86.122 1.00 65.99 21 GLY H C 1
ATOM 10523 O O . GLY H 1 23 ? 22.522 30.340 -85.410 1.00 68.80 21 GLY H O 1
ATOM 10524 N N . ASP H 1 24 ? 20.622 29.320 -86.076 1.00 67.04 22 ASP H N 1
ATOM 10525 C CA . ASP H 1 24 ? 20.702 28.221 -85.101 1.00 62.25 22 ASP H CA 1
ATOM 10526 C C . ASP H 1 24 ? 21.808 27.222 -85.411 1.00 59.60 22 ASP H C 1
ATOM 10527 O O . ASP H 1 24 ? 22.370 27.215 -86.507 1.00 60.60 22 ASP H O 1
ATOM 10532 N N . THR H 1 25 ? 22.137 26.391 -84.429 1.00 56.79 23 THR H N 1
ATOM 10533 C CA . THR H 1 25 ? 23.019 25.263 -84.672 1.00 53.72 23 THR H CA 1
ATOM 10534 C C . THR H 1 25 ? 22.189 23.986 -84.587 1.00 54.29 23 THR H C 1
ATOM 10535 O O . THR H 1 25 ? 21.516 23.731 -83.582 1.00 47.23 23 THR H O 1
ATOM 10539 N N . VAL H 1 26 ? 22.213 23.215 -85.673 1.00 49.95 24 VAL H N 1
ATOM 10540 C CA . VAL H 1 26 ? 21.406 22.007 -85.803 1.00 46.27 24 VAL H CA 1
ATOM 10541 C C . VAL H 1 26 ? 22.278 20.828 -86.228 1.00 51.56 24 VAL H C 1
ATOM 10542 O O . VAL H 1 26 ? 23.397 21.020 -86.718 1.00 52.25 24 VAL H O 1
ATOM 10546 N N . VAL H 1 27 ? 21.770 19.611 -86.022 1.00 47.96 25 VAL H N 1
ATOM 10547 C CA . VAL H 1 27 ? 22.511 18.393 -86.359 1.00 41.08 25 VAL H CA 1
ATOM 10548 C C . VAL H 1 27 ? 21.697 17.459 -87.257 1.00 38.57 25 VAL H C 1
ATOM 10549 O O . VAL H 1 27 ? 20.520 17.209 -87.001 1.00 42.06 25 VAL H O 1
ATOM 10553 N N . ASP H 1 28 ? 22.326 16.970 -88.322 1.00 42.97 26 ASP H N 1
ATOM 10554 C CA . ASP H 1 28 ? 21.814 15.823 -89.066 1.00 43.45 26 ASP H CA 1
ATOM 10555 C C . ASP H 1 28 ? 22.683 14.648 -88.629 1.00 47.09 26 ASP H C 1
ATOM 10556 O O . ASP H 1 28 ? 23.867 14.575 -88.960 1.00 49.13 26 ASP H O 1
ATOM 10561 N N . ALA H 1 29 ? 22.095 13.731 -87.872 1.00 43.20 27 ALA H N 1
ATOM 10562 C CA . ALA H 1 29 ? 22.883 12.686 -87.243 1.00 40.44 27 ALA H CA 1
ATOM 10563 C C . ALA H 1 29 ? 23.030 11.475 -88.154 1.00 42.63 27 ALA H C 1
ATOM 10564 O O . ALA H 1 29 ? 23.768 10.546 -87.843 1.00 50.65 27 ALA H O 1
ATOM 10566 N N . THR H 1 30 ? 22.324 11.499 -89.283 1.00 46.56 28 THR H N 1
ATOM 10567 C CA . THR H 1 30 ? 22.321 10.406 -90.245 1.00 49.96 28 THR H CA 1
ATOM 10568 C C . THR H 1 30 ? 22.248 11.022 -91.637 1.00 54.17 28 THR H C 1
ATOM 10569 O O . THR H 1 30 ? 21.156 11.189 -92.186 1.00 60.70 28 THR H O 1
ATOM 10573 N N . CYS H 1 31 ? 23.412 11.353 -92.195 1.00 54.50 29 CYS H N 1
ATOM 10574 C CA . CYS H 1 31 ? 23.514 12.122 -93.447 1.00 58.51 29 CYS H CA 1
ATOM 10575 C C . CYS H 1 31 ? 22.890 11.476 -94.678 1.00 56.28 29 CYS H C 1
ATOM 10576 O O . CYS H 1 31 ? 22.074 12.106 -95.357 1.00 54.99 29 CYS H O 1
ATOM 10579 N N . GLY H 1 32 ? 23.291 10.235 -94.958 1.00 51.12 30 GLY H N 1
ATOM 10580 C CA . GLY H 1 32 ? 22.819 9.491 -96.119 1.00 56.34 30 GLY H CA 1
ATOM 10581 C C . GLY H 1 32 ? 23.147 10.222 -97.401 1.00 63.85 30 GLY H C 1
ATOM 10582 O O . GLY H 1 32 ? 24.296 10.592 -97.634 1.00 65.24 30 GLY H O 1
ATOM 10583 N N . ASN H 1 33 ? 22.120 10.463 -98.211 1.00 67.46 31 ASN H N 1
ATOM 10584 C CA . ASN H 1 33 ? 22.271 11.182 -99.475 1.00 68.02 31 ASN H CA 1
ATOM 10585 C C . ASN H 1 33 ? 22.258 12.707 -99.336 1.00 65.53 31 ASN H C 1
ATOM 10586 O O . ASN H 1 33 ? 22.612 13.417 -100.278 1.00 65.28 31 ASN H O 1
ATOM 10591 N N . GLY H 1 34 ? 21.843 13.200 -98.170 1.00 61.37 32 GLY H N 1
ATOM 10592 C CA . GLY H 1 34 ? 21.983 14.617 -97.831 1.00 57.66 32 GLY H CA 1
ATOM 10593 C C . GLY H 1 34 ? 20.726 15.466 -97.867 1.00 57.92 32 GLY H C 1
ATOM 10594 O O . GLY H 1 34 ? 20.797 16.701 -97.755 1.00 54.36 32 GLY H O 1
ATOM 10595 N N . ASN H 1 35 ? 19.579 14.803 -98.005 1.00 59.19 33 ASN H N 1
ATOM 10596 C CA . ASN H 1 35 ? 18.278 15.476 -98.111 1.00 60.12 33 ASN H CA 1
ATOM 10597 C C . ASN H 1 35 ? 17.881 16.265 -96.861 1.00 59.28 33 ASN H C 1
ATOM 10598 O O . ASN H 1 35 ? 17.438 17.415 -96.955 1.00 61.39 33 ASN H O 1
ATOM 10603 N N . ASP H 1 36 ? 18.049 15.648 -95.695 1.00 51.98 34 ASP H N 1
ATOM 10604 C CA . ASP H 1 36 ? 17.784 16.328 -94.426 1.00 50.79 34 ASP H CA 1
ATOM 10605 C C . ASP H 1 36 ? 18.841 17.388 -94.123 1.00 46.24 34 ASP H C 1
ATOM 10606 O O . ASP H 1 36 ? 18.539 18.397 -93.486 1.00 50.58 34 ASP H O 1
ATOM 10611 N N . THR H 1 37 ? 20.073 17.149 -94.579 1.00 51.44 35 THR H N 1
ATOM 10612 C CA . THR H 1 37 ? 21.182 18.091 -94.401 1.00 47.61 35 THR H CA 1
ATOM 10613 C C . THR H 1 37 ? 20.907 19.393 -95.156 1.00 50.95 35 THR H C 1
ATOM 10614 O O . THR H 1 37 ? 21.023 20.491 -94.593 1.00 49.65 35 THR H O 1
ATOM 10618 N N . ALA H 1 38 ? 20.517 19.249 -96.423 1.00 49.77 36 ALA H N 1
ATOM 10619 C CA . ALA H 1 38 ? 20.174 20.374 -97.281 1.00 48.22 36 ALA H CA 1
ATOM 10620 C C . ALA H 1 38 ? 18.972 21.138 -96.741 1.00 53.25 36 ALA H C 1
ATOM 10621 O O . ALA H 1 38 ? 18.949 22.379 -96.764 1.00 56.04 36 ALA H O 1
ATOM 10623 N N . PHE H 1 39 ? 17.994 20.382 -96.238 1.00 51.31 37 PHE H N 1
ATOM 10624 C CA . PHE H 1 39 ? 16.791 20.928 -95.607 1.00 45.51 37 PHE H CA 1
ATOM 10625 C C . PHE H 1 39 ? 17.132 21.765 -94.379 1.00 45.98 37 PHE H C 1
ATOM 10626 O O . PHE H 1 39 ? 16.645 22.890 -94.233 1.00 48.95 37 PHE H O 1
ATOM 10634 N N . LEU H 1 40 ? 17.966 21.215 -93.500 1.00 48.22 38 LEU H N 1
ATOM 10635 C CA . LEU H 1 40 ? 18.410 21.931 -92.300 1.00 48.49 38 LEU H CA 1
ATOM 10636 C C . LEU H 1 40 ? 19.245 23.174 -92.635 1.00 50.38 38 LEU H C 1
ATOM 10637 O O . LEU H 1 40 ? 19.099 24.220 -91.988 1.00 43.20 38 LEU H O 1
ATOM 10642 N N . ALA H 1 41 ? 20.104 23.051 -93.650 1.00 53.70 39 ALA H N 1
ATOM 10643 C CA . ALA H 1 41 ? 20.946 24.165 -94.112 1.00 58.09 39 ALA H CA 1
ATOM 10644 C C . ALA H 1 41 ? 20.146 25.363 -94.613 1.00 59.66 39 ALA H C 1
ATOM 10645 O O . ALA H 1 41 ? 20.509 26.507 -94.331 1.00 62.47 39 ALA H O 1
ATOM 10647 N N . SER H 1 42 ? 19.061 25.091 -95.343 1.00 61.41 40 SER H N 1
ATOM 10648 C CA . SER H 1 42 ? 18.212 26.145 -95.905 1.00 61.29 40 SER H CA 1
ATOM 10649 C C . SER H 1 42 ? 17.392 26.865 -94.838 1.00 60.14 40 SER H C 1
ATOM 10650 O O . SER H 1 42 ? 17.063 28.038 -95.000 1.00 67.10 40 SER H O 1
ATOM 10653 N N . LEU H 1 43 ? 17.067 26.163 -93.753 1.00 58.92 41 LEU H N 1
ATOM 10654 C CA . LEU H 1 43 ? 16.280 26.742 -92.659 1.00 60.07 41 LEU H CA 1
ATOM 10655 C C . LEU H 1 43 ? 17.097 27.675 -91.784 1.00 59.18 41 LEU H C 1
ATOM 10656 O O . LEU H 1 43 ? 16.557 28.590 -91.147 1.00 57.60 41 LEU H O 1
ATOM 10661 N N . VAL H 1 44 ? 18.399 27.420 -91.757 1.00 62.61 42 VAL H N 1
ATOM 10662 C CA . VAL H 1 44 ? 19.290 27.973 -90.750 1.00 62.05 42 VAL H CA 1
ATOM 10663 C C . VAL H 1 44 ? 20.016 29.242 -91.225 1.00 64.13 42 VAL H C 1
ATOM 10664 O O . VAL H 1 44 ? 20.517 30.027 -90.412 1.00 59.55 42 VAL H O 1
ATOM 10668 N N . GLY H 1 45 ? 20.046 29.445 -92.541 1.00 68.67 43 GLY H N 1
ATOM 10669 C CA . GLY H 1 45 ? 20.613 30.655 -93.130 1.00 74.75 43 GLY H CA 1
ATOM 10670 C C . GLY H 1 45 ? 22.131 30.706 -93.182 1.00 78.70 43 GLY H C 1
ATOM 10671 O O . GLY H 1 45 ? 22.813 29.706 -92.921 1.00 75.99 43 GLY H O 1
ATOM 10672 N N . GLU H 1 46 ? 22.647 31.887 -93.528 1.00 83.11 44 GLU H N 1
ATOM 10673 C CA . GLU H 1 46 ? 24.084 32.122 -93.717 1.00 88.77 44 GLU H CA 1
ATOM 10674 C C . GLU H 1 46 ? 24.864 32.089 -92.406 1.00 81.31 44 GLU H C 1
ATOM 10675 O O . GLU H 1 46 ? 25.996 31.602 -92.366 1.00 77.27 44 GLU H O 1
ATOM 10681 N N . ASN H 1 47 ? 24.246 32.595 -91.341 1.00 79.05 45 ASN H N 1
ATOM 10682 C CA . ASN H 1 47 ? 24.894 32.688 -90.033 1.00 82.67 45 ASN H CA 1
ATOM 10683 C C . ASN H 1 47 ? 24.668 31.474 -89.129 1.00 81.40 45 ASN H C 1
ATOM 10684 O O . ASN H 1 47 ? 25.095 31.468 -87.968 1.00 81.04 45 ASN H O 1
ATOM 10689 N N . GLY H 1 48 ? 24.007 30.451 -89.670 1.00 77.74 46 GLY H N 1
ATOM 10690 C CA . GLY H 1 48 ? 23.742 29.214 -88.933 1.00 74.37 46 GLY H CA 1
ATOM 10691 C C . GLY H 1 48 ? 24.746 28.111 -89.221 1.00 71.28 46 GLY H C 1
ATOM 10692 O O . GLY H 1 48 ? 25.589 28.238 -90.118 1.00 72.09 46 GLY H O 1
ATOM 10693 N N . ARG H 1 49 ? 24.644 27.024 -88.459 1.00 66.27 47 ARG H N 1
ATOM 10694 C CA . ARG H 1 49 ? 25.575 25.905 -88.562 1.00 65.18 47 ARG H CA 1
ATOM 10695 C C . ARG H 1 49 ? 24.846 24.557 -88.561 1.00 56.25 47 ARG H C 1
ATOM 10696 O O . ARG H 1 49 ? 23.970 24.312 -87.737 1.00 56.32 47 ARG H O 1
ATOM 10704 N N . VAL H 1 50 ? 25.214 23.699 -89.505 1.00 54.35 48 VAL H N 1
ATOM 10705 C CA . VAL H 1 50 ? 24.717 22.334 -89.570 1.00 49.56 48 VAL H CA 1
ATOM 10706 C C . VAL H 1 50 ? 25.895 21.372 -89.420 1.00 52.70 48 VAL H C 1
ATOM 10707 O O . VAL H 1 50 ? 26.853 21.435 -90.194 1.00 53.33 48 VAL H O 1
ATOM 10711 N N . PHE H 1 51 ? 25.825 20.489 -88.423 1.00 53.11 49 PHE H N 1
ATOM 10712 C CA . PHE H 1 51 ? 26.781 19.390 -88.298 1.00 45.95 49 PHE H CA 1
ATOM 10713 C C . PHE H 1 51 ? 26.155 18.129 -88.863 1.00 45.87 49 PHE H C 1
ATOM 10714 O O . PHE H 1 51 ? 25.055 17.749 -88.467 1.00 50.75 49 PHE H O 1
ATOM 10722 N N . GLY H 1 52 ? 26.846 17.490 -89.799 1.00 48.57 50 GLY H N 1
ATOM 10723 C CA . GLY H 1 52 ? 26.335 16.276 -90.440 1.00 42.46 50 GLY H CA 1
ATOM 10724 C C . GLY H 1 52 ? 27.240 15.093 -90.171 1.00 46.80 50 GLY H C 1
ATOM 10725 O O . GLY H 1 52 ? 28.462 15.238 -90.155 1.00 54.87 50 GLY H O 1
ATOM 10726 N N . PHE H 1 53 ? 26.646 13.920 -89.958 1.00 45.70 51 PHE H N 1
ATOM 10727 C CA . PHE H 1 53 ? 27.406 12.728 -89.578 1.00 45.17 51 PHE H CA 1
ATOM 10728 C C . PHE H 1 53 ? 27.036 11.533 -90.432 1.00 48.77 51 PHE H C 1
ATOM 10729 O O . PHE H 1 53 ? 25.854 11.292 -90.690 1.00 53.36 51 PHE H O 1
ATOM 10737 N N . ASP H 1 54 ? 28.051 10.783 -90.858 1.00 53.22 52 ASP H N 1
ATOM 10738 C CA . ASP H 1 54 ? 27.849 9.458 -91.446 1.00 57.48 52 ASP H CA 1
ATOM 10739 C C . ASP H 1 54 ? 29.117 8.631 -91.323 1.00 62.83 52 ASP H C 1
ATOM 10740 O O . ASP H 1 54 ? 30.209 9.178 -91.195 1.00 68.75 52 ASP H O 1
ATOM 10745 N N . ILE H 1 55 ? 28.964 7.312 -91.360 1.00 66.52 53 ILE H N 1
ATOM 10746 C CA . ILE H 1 55 ? 30.097 6.401 -91.228 1.00 66.43 53 ILE H CA 1
ATOM 10747 C C . ILE H 1 55 ? 30.582 5.887 -92.584 1.00 70.78 53 ILE H C 1
ATOM 10748 O O . ILE H 1 55 ? 31.567 5.147 -92.654 1.00 75.69 53 ILE H O 1
ATOM 10753 N N . GLN H 1 56 ? 29.893 6.284 -93.654 1.00 70.72 54 GLN H N 1
ATOM 10754 C CA . GLN H 1 56 ? 30.239 5.843 -95.010 1.00 76.27 54 GLN H CA 1
ATOM 10755 C C . GLN H 1 56 ? 30.844 6.962 -95.858 1.00 81.10 54 GLN H C 1
ATOM 10756 O O . GLN H 1 56 ? 30.370 8.101 -95.825 1.00 81.37 54 GLN H O 1
ATOM 10762 N N . ASP H 1 57 ? 31.890 6.621 -96.613 1.00 87.33 55 ASP H N 1
ATOM 10763 C CA . ASP H 1 57 ? 32.573 7.559 -97.515 1.00 91.23 55 ASP H CA 1
ATOM 10764 C C . ASP H 1 57 ? 31.693 7.951 -98.700 1.00 90.75 55 ASP H C 1
ATOM 10765 O O . ASP H 1 57 ? 31.767 9.083 -99.197 1.00 89.71 55 ASP H O 1
ATOM 10770 N N . LYS H 1 58 ? 30.877 6.996 -99.144 1.00 89.94 56 LYS H N 1
ATOM 10771 C CA . LYS H 1 58 ? 29.912 7.186 -100.222 1.00 89.62 56 LYS H CA 1
ATOM 10772 C C . LYS H 1 58 ? 28.851 8.217 -99.835 1.00 86.41 56 LYS H C 1
ATOM 10773 O O . LYS H 1 58 ? 28.456 9.053 -100.650 1.00 84.89 56 LYS H O 1
ATOM 10779 N N . ALA H 1 59 ? 28.416 8.157 -98.579 1.00 83.73 57 ALA H N 1
ATOM 10780 C CA . ALA H 1 59 ? 27.385 9.049 -98.058 1.00 79.71 57 ALA H CA 1
ATOM 10781 C C . ALA H 1 59 ? 27.884 10.479 -97.844 1.00 78.10 57 ALA H C 1
ATOM 10782 O O . ALA H 1 59 ? 27.153 11.436 -98.116 1.00 78.85 57 ALA H O 1
ATOM 10784 N N . ILE H 1 60 ? 29.120 10.618 -97.361 1.00 74.14 58 ILE H N 1
ATOM 10785 C CA . ILE H 1 60 ? 29.743 11.932 -97.173 1.00 70.13 58 ILE H CA 1
ATOM 10786 C C . ILE H 1 60 ? 29.939 12.636 -98.526 1.00 71.12 58 ILE H C 1
ATOM 10787 O O . ILE H 1 60 ? 29.659 13.828 -98.656 1.00 73.71 58 ILE H O 1
ATOM 10792 N N . ALA H 1 61 ? 30.371 11.876 -99.532 1.00 73.01 59 ALA H N 1
ATOM 10793 C CA . ALA H 1 61 ? 30.601 12.397 -100.884 1.00 74.30 59 ALA H CA 1
ATOM 10794 C C . ALA H 1 61 ? 29.313 12.852 -101.568 1.00 74.27 59 ALA H C 1
ATOM 10795 O O . ALA H 1 61 ? 29.289 13.901 -102.223 1.00 72.72 59 ALA H O 1
ATOM 10797 N N . ASN H 1 62 ? 28.251 12.059 -101.406 1.00 71.81 60 ASN H N 1
ATOM 10798 C CA . ASN H 1 62 ? 26.933 12.372 -101.972 1.00 70.31 60 ASN H CA 1
ATOM 10799 C C . ASN H 1 62 ? 26.277 13.589 -101.327 1.00 69.30 60 ASN H C 1
ATOM 10800 O O . ASN H 1 62 ? 25.564 14.347 -101.994 1.00 69.75 60 ASN H O 1
ATOM 10805 N N . THR H 1 63 ? 26.529 13.762 -100.031 1.00 66.06 61 THR H N 1
ATOM 10806 C CA . THR H 1 63 ? 26.045 14.914 -99.272 1.00 60.82 61 THR H CA 1
ATOM 10807 C C . THR H 1 63 ? 26.846 16.166 -99.632 1.00 61.87 61 THR H C 1
ATOM 10808 O O . THR H 1 63 ? 26.273 17.256 -99.750 1.00 67.66 61 THR H O 1
ATOM 10812 N N . THR H 1 64 ? 28.158 16.003 -99.821 1.00 64.22 62 THR H N 1
ATOM 10813 C CA . THR H 1 64 ? 29.028 17.102 -100.259 1.00 69.51 62 THR H CA 1
ATOM 10814 C C . THR H 1 64 ? 28.607 17.595 -101.650 1.00 71.75 62 THR H C 1
ATOM 10815 O O . THR H 1 64 ? 28.504 18.804 -101.877 1.00 71.27 62 THR H O 1
ATOM 10819 N N . LYS H 1 65 ? 28.342 16.650 -102.554 1.00 73.40 63 LYS H N 1
ATOM 10820 C CA . LYS H 1 65 ? 27.885 16.951 -103.915 1.00 77.93 63 LYS H CA 1
ATOM 10821 C C . LYS H 1 65 ? 26.547 17.699 -103.916 1.00 75.74 63 LYS H C 1
ATOM 10822 O O . LYS H 1 65 ? 26.392 18.690 -104.632 1.00 76.80 63 LYS H O 1
ATOM 10828 N N . LYS H 1 66 ? 25.605 17.215 -103.102 1.00 75.26 64 LYS H N 1
ATOM 10829 C CA . LYS H 1 66 ? 24.285 17.831 -102.915 1.00 70.48 64 LYS H CA 1
ATOM 10830 C C . LYS H 1 66 ? 24.356 19.282 -102.463 1.00 69.32 64 LYS H C 1
ATOM 10831 O O . LYS H 1 66 ? 23.742 20.150 -103.078 1.00 69.97 64 LYS H O 1
ATOM 10837 N N . LEU H 1 67 ? 25.110 19.532 -101.392 1.00 67.70 65 LEU H N 1
ATOM 10838 C CA . LEU H 1 67 ? 25.171 20.853 -100.760 1.00 63.84 65 LEU H CA 1
ATOM 10839 C C . LEU H 1 67 ? 25.916 21.888 -101.590 1.00 65.19 65 LEU H C 1
ATOM 10840 O O . LEU H 1 67 ? 25.558 23.065 -101.567 1.00 62.65 65 LEU H O 1
ATOM 10845 N N . THR H 1 68 ? 26.941 21.439 -102.318 1.00 71.31 66 THR H N 1
ATOM 10846 C CA . THR H 1 68 ? 27.718 22.303 -103.216 1.00 74.92 66 THR H CA 1
ATOM 10847 C C . THR H 1 68 ? 26.873 22.716 -104.423 1.00 74.25 66 THR H C 1
ATOM 10848 O O . THR H 1 68 ? 26.957 23.860 -104.882 1.00 77.16 66 THR H O 1
ATOM 10852 N N . ASP H 1 69 ? 26.047 21.782 -104.906 1.00 76.84 67 ASP H N 1
ATOM 10853 C CA . ASP H 1 69 ? 25.091 22.031 -105.997 1.00 79.55 67 ASP H CA 1
ATOM 10854 C C . ASP H 1 69 ? 24.043 23.082 -105.650 1.00 75.72 67 ASP H C 1
ATOM 10855 O O . ASP H 1 69 ? 23.567 23.796 -106.532 1.00 80.35 67 ASP H O 1
ATOM 10860 N N . LEU H 1 70 ? 23.685 23.170 -104.372 1.00 71.39 68 LEU H N 1
ATOM 10861 C CA . LEU H 1 70 ? 22.638 24.093 -103.936 1.00 70.82 68 LEU H CA 1
ATOM 10862 C C . LEU H 1 70 ? 23.186 25.339 -103.231 1.00 69.41 68 LEU H C 1
ATOM 10863 O O . LEU H 1 70 ? 22.415 26.112 -102.647 1.00 67.04 68 LEU H O 1
ATOM 10868 N N . ASN H 1 71 ? 24.506 25.530 -103.310 1.00 71.32 69 ASN H N 1
ATOM 10869 C CA . ASN H 1 71 ? 25.218 26.640 -102.645 1.00 75.90 69 ASN H CA 1
ATOM 10870 C C . ASN H 1 71 ? 24.971 26.670 -101.126 1.00 70.85 69 ASN H C 1
ATOM 10871 O O . ASN H 1 71 ? 24.664 27.711 -100.540 1.00 69.32 69 ASN H O 1
ATOM 10876 N N . LEU H 1 72 ? 25.100 25.504 -100.502 1.00 70.52 70 LEU H N 1
ATOM 10877 C CA . LEU H 1 72 ? 24.762 25.340 -99.090 1.00 70.08 70 LEU H CA 1
ATOM 10878 C C . LEU H 1 72 ? 25.891 24.729 -98.257 1.00 68.82 70 LEU H C 1
ATOM 10879 O O . LEU H 1 72 ? 25.774 24.613 -97.041 1.00 68.80 70 LEU H O 1
ATOM 10884 N N . ILE H 1 73 ? 26.985 24.358 -98.916 1.00 72.05 71 ILE H N 1
ATOM 10885 C CA . ILE H 1 73 ? 28.126 23.691 -98.274 1.00 69.65 71 ILE H CA 1
ATOM 10886 C C . ILE H 1 73 ? 28.878 24.579 -97.245 1.00 70.63 71 ILE H C 1
ATOM 10887 O O . ILE H 1 73 ? 29.560 24.067 -96.349 1.00 70.37 71 ILE H O 1
ATOM 10892 N N . ASP H 1 74 ? 28.708 25.899 -97.364 1.00 73.51 72 ASP H N 1
ATOM 10893 C CA . ASP H 1 74 ? 29.376 26.899 -96.509 1.00 78.09 72 ASP H CA 1
ATOM 10894 C C . ASP H 1 74 ? 29.024 26.768 -95.030 1.00 72.30 72 ASP H C 1
ATOM 10895 O O . ASP H 1 74 ? 29.887 26.900 -94.156 1.00 72.06 72 ASP H O 1
ATOM 10900 N N . ARG H 1 75 ? 27.749 26.509 -94.764 1.00 71.26 73 ARG H N 1
ATOM 10901 C CA . ARG H 1 75 ? 27.229 26.456 -93.397 1.00 70.06 73 ARG H CA 1
ATOM 10902 C C . ARG H 1 75 ? 27.219 25.043 -92.797 1.00 63.36 73 ARG H C 1
ATOM 10903 O O . ARG H 1 75 ? 26.800 24.856 -91.651 1.00 59.72 73 ARG H O 1
ATOM 10911 N N . VAL H 1 76 ? 27.701 24.062 -93.565 1.00 58.55 74 VAL H N 1
ATOM 10912 C CA . VAL H 1 76 ? 27.680 22.657 -93.139 1.00 56.56 74 VAL H CA 1
ATOM 10913 C C . VAL H 1 76 ? 29.075 22.084 -92.859 1.00 59.26 74 VAL H C 1
ATOM 10914 O O . VAL H 1 76 ? 29.967 22.150 -93.710 1.00 59.37 74 VAL H O 1
ATOM 10918 N N . THR H 1 77 ? 29.241 21.521 -91.660 1.00 60.27 75 THR H N 1
ATOM 10919 C CA . THR H 1 77 ? 30.435 20.754 -91.291 1.00 57.51 75 THR H CA 1
ATOM 10920 C C . THR H 1 77 ? 30.131 19.250 -91.352 1.00 52.11 75 THR H C 1
ATOM 10921 O O . THR H 1 77 ? 29.441 18.712 -90.488 1.00 54.08 75 THR H O 1
ATOM 10925 N N . LEU H 1 78 ? 30.647 18.586 -92.380 1.00 51.47 76 LEU H N 1
ATOM 10926 C CA . LEU H 1 78 ? 30.465 17.146 -92.558 1.00 50.08 76 LEU H CA 1
ATOM 10927 C C . LEU H 1 78 ? 31.565 16.343 -91.883 1.00 54.11 76 LEU H C 1
ATOM 10928 O O . LEU H 1 78 ? 32.758 16.550 -92.130 1.00 56.50 76 LEU H O 1
ATOM 10933 N N . ILE H 1 79 ? 31.146 15.406 -91.047 1.00 52.95 77 ILE H N 1
ATOM 10934 C CA . ILE H 1 79 ? 32.058 14.622 -90.233 1.00 50.13 77 ILE H CA 1
ATOM 10935 C C . ILE H 1 79 ? 31.885 13.140 -90.569 1.00 53.24 77 ILE H C 1
ATOM 10936 O O . ILE H 1 79 ? 30.774 12.611 -90.505 1.00 58.96 77 ILE H O 1
ATOM 10941 N N . LYS H 1 80 ? 32.974 12.478 -90.954 1.00 57.18 78 LYS H N 1
ATOM 10942 C CA . LYS H 1 80 ? 32.941 11.030 -91.150 1.00 56.08 78 LYS H CA 1
ATOM 10943 C C . LYS H 1 80 ? 33.254 10.294 -89.840 1.00 57.97 78 LYS H C 1
ATOM 10944 O O . LYS H 1 80 ? 34.355 9.775 -89.633 1.00 60.70 78 LYS H O 1
ATOM 10950 N N . ASP H 1 81 ? 32.264 10.279 -88.954 1.00 58.64 79 ASP H N 1
ATOM 10951 C CA . ASP H 1 81 ? 32.336 9.567 -87.682 1.00 56.39 79 ASP H CA 1
ATOM 10952 C C . ASP H 1 81 ? 30.900 9.182 -87.308 1.00 58.73 79 ASP H C 1
ATOM 10953 O O . ASP H 1 81 ? 29.943 9.705 -87.895 1.00 56.52 79 ASP H O 1
ATOM 10958 N N . GLY H 1 82 ? 30.754 8.263 -86.355 1.00 55.47 80 GLY H N 1
ATOM 10959 C CA . GLY H 1 82 ? 29.446 7.888 -85.839 1.00 50.05 80 GLY H CA 1
ATOM 10960 C C . GLY H 1 82 ? 28.796 9.008 -85.050 1.00 50.62 80 GLY H C 1
ATOM 10961 O O . GLY H 1 82 ? 29.490 9.821 -84.428 1.00 50.19 80 GLY H O 1
ATOM 10962 N N . HIS H 1 83 ? 27.462 9.046 -85.075 1.00 44.81 81 HIS H N 1
ATOM 10963 C CA . HIS H 1 83 ? 26.688 10.047 -84.331 1.00 40.03 81 HIS H CA 1
ATOM 10964 C C . HIS H 1 83 ? 26.752 9.851 -82.818 1.00 39.96 81 HIS H C 1
ATOM 10965 O O . HIS H 1 83 ? 26.410 10.755 -82.057 1.00 45.89 81 HIS H O 1
ATOM 10972 N N . GLN H 1 84 ? 27.192 8.669 -82.387 1.00 41.52 82 GLN H N 1
ATOM 10973 C CA . GLN H 1 84 ? 27.415 8.381 -80.970 1.00 43.76 82 GLN H CA 1
ATOM 10974 C C . GLN H 1 84 ? 28.580 9.211 -80.416 1.00 46.58 82 GLN H C 1
ATOM 10975 O O . GLN H 1 84 ? 28.708 9.394 -79.204 1.00 50.78 82 GLN H O 1
ATOM 10981 N N . ASN H 1 85 ? 29.398 9.730 -81.330 1.00 48.79 83 ASN H N 1
ATOM 10982 C CA . ASN H 1 85 ? 30.551 10.556 -81.002 1.00 51.34 83 ASN H CA 1
ATOM 10983 C C . ASN H 1 85 ? 30.361 12.049 -81.295 1.00 49.19 83 ASN H C 1
ATOM 10984 O O . ASN H 1 85 ? 31.348 12.772 -81.447 1.00 55.75 83 ASN H O 1
ATOM 10989 N N . MET H 1 86 ? 29.114 12.514 -81.366 1.00 47.45 84 MET H N 1
ATOM 10990 C CA . MET H 1 86 ? 28.827 13.911 -81.752 1.00 44.88 84 MET H CA 1
ATOM 10991 C C . MET H 1 86 ? 29.278 14.960 -80.728 1.00 51.00 84 MET H C 1
ATOM 10992 O O . MET H 1 86 ? 29.462 16.129 -81.079 1.00 52.70 84 MET H O 1
ATOM 10997 N N . ASP H 1 87 ? 29.452 14.545 -79.472 1.00 51.09 85 ASP H N 1
ATOM 10998 C CA . ASP H 1 87 ? 29.913 15.444 -78.400 1.00 53.99 85 ASP H CA 1
ATOM 10999 C C . ASP H 1 87 ? 31.389 15.860 -78.554 1.00 55.46 85 ASP H C 1
ATOM 11000 O O . ASP H 1 87 ? 31.811 16.892 -78.025 1.00 57.98 85 ASP H O 1
ATOM 11005 N N . LYS H 1 88 ? 32.153 15.057 -79.295 1.00 54.67 86 LYS H N 1
ATOM 11006 C CA . LYS H 1 88 ? 33.560 15.338 -79.602 1.00 56.72 86 LYS H CA 1
ATOM 11007 C C . LYS H 1 88 ? 33.743 16.479 -80.601 1.00 59.46 86 LYS H C 1
ATOM 11008 O O . LYS H 1 88 ? 34.855 16.999 -80.745 1.00 61.11 86 LYS H O 1
ATOM 11014 N N . TYR H 1 89 ? 32.664 16.857 -81.293 1.00 56.87 87 TYR H N 1
ATOM 11015 C CA . TYR H 1 89 ? 32.742 17.835 -82.385 1.00 52.70 87 TYR H CA 1
ATOM 11016 C C . TYR H 1 89 ? 31.913 19.088 -82.134 1.00 51.75 87 TYR H C 1
ATOM 11017 O O . TYR H 1 89 ? 32.091 20.108 -82.802 1.00 56.37 87 TYR H O 1
ATOM 11026 N N . ILE H 1 90 ? 30.996 18.997 -81.178 1.00 54.17 88 ILE H N 1
ATOM 11027 C CA . ILE H 1 90 ? 30.066 20.079 -80.876 1.00 52.68 88 ILE H CA 1
ATOM 11028 C C . ILE H 1 90 ? 30.161 20.376 -79.380 1.00 61.62 88 ILE H C 1
ATOM 11029 O O . ILE H 1 90 ? 30.123 19.455 -78.552 1.00 60.53 88 ILE H O 1
ATOM 11034 N N . ASP H 1 91 ? 30.294 21.660 -79.043 1.00 71.38 89 ASP H N 1
ATOM 11035 C CA . ASP H 1 91 ? 30.361 22.107 -77.641 1.00 81.67 89 ASP H CA 1
ATOM 11036 C C . ASP H 1 91 ? 29.289 23.143 -77.283 1.00 79.76 89 ASP H C 1
ATOM 11037 O O . ASP H 1 91 ? 29.006 23.375 -76.103 1.00 83.84 89 ASP H O 1
ATOM 11042 N N . CYS H 1 92 ? 28.706 23.755 -78.313 1.00 77.79 90 CYS H N 1
ATOM 11043 C CA . CYS H 1 92 ? 27.605 24.713 -78.178 1.00 75.83 90 CYS H CA 1
ATOM 11044 C C . CYS H 1 92 ? 26.258 23.982 -78.054 1.00 75.29 90 CYS H C 1
ATOM 11045 O O . CYS H 1 92 ? 26.134 22.842 -78.524 1.00 71.49 90 CYS H O 1
ATOM 11048 N N . PRO H 1 93 ? 25.252 24.623 -77.411 1.00 73.15 91 PRO H N 1
ATOM 11049 C CA . PRO H 1 93 ? 23.901 24.055 -77.408 1.00 69.91 91 PRO H CA 1
ATOM 11050 C C . PRO H 1 93 ? 23.261 24.026 -78.805 1.00 67.95 91 PRO H C 1
ATOM 11051 O O . PRO H 1 93 ? 23.345 25.012 -79.557 1.00 66.60 91 PRO H O 1
ATOM 11055 N N . VAL H 1 94 ? 22.639 22.895 -79.141 1.00 60.07 92 VAL H N 1
ATOM 11056 C CA . VAL H 1 94 ? 21.953 22.743 -80.427 1.00 53.89 92 VAL H CA 1
ATOM 11057 C C . VAL H 1 94 ? 20.434 22.924 -80.299 1.00 54.69 92 VAL H C 1
ATOM 11058 O O . VAL H 1 94 ? 19.847 22.650 -79.239 1.00 53.19 92 VAL H O 1
ATOM 11062 N N . LYS H 1 95 ? 19.815 23.410 -81.376 1.00 47.89 93 LYS H N 1
ATOM 11063 C CA . LYS H 1 95 ? 18.374 23.624 -81.413 1.00 46.49 93 LYS H CA 1
ATOM 11064 C C . LYS H 1 95 ? 17.630 22.359 -81.837 1.00 46.07 93 LYS H C 1
ATOM 11065 O O . LYS H 1 95 ? 16.544 22.080 -81.332 1.00 46.80 93 LYS H O 1
ATOM 11071 N N . ALA H 1 96 ? 18.222 21.596 -82.756 1.00 44.63 94 ALA H N 1
ATOM 11072 C CA . ALA H 1 96 ? 17.554 20.434 -83.336 1.00 42.39 94 ALA H CA 1
ATOM 11073 C C . ALA H 1 96 ? 18.516 19.357 -83.786 1.00 42.28 94 ALA H C 1
ATOM 11074 O O . ALA H 1 96 ? 19.630 19.659 -84.220 1.00 47.67 94 ALA H O 1
ATOM 11076 N N . VAL H 1 97 ? 18.081 18.099 -83.664 1.00 42.29 95 VAL H N 1
ATOM 11077 C CA . VAL H 1 97 ? 18.815 16.939 -84.200 1.00 39.23 95 VAL H CA 1
ATOM 11078 C C . VAL H 1 97 ? 17.851 16.049 -84.990 1.00 40.09 95 VAL H C 1
ATOM 11079 O O . VAL H 1 97 ? 16.738 15.793 -84.548 1.00 47.44 95 VAL H O 1
ATOM 11083 N N . MET H 1 98 ? 18.269 15.587 -86.160 1.00 41.62 96 MET H N 1
ATOM 11084 C CA . MET H 1 98 ? 17.432 14.707 -86.958 1.00 34.80 96 MET H CA 1
ATOM 11085 C C . MET H 1 98 ? 18.089 13.337 -87.057 1.00 36.93 96 MET H C 1
ATOM 11086 O O . MET H 1 98 ? 19.267 13.221 -87.409 1.00 36.85 96 MET H O 1
ATOM 11091 N N . PHE H 1 99 ? 17.320 12.310 -86.702 1.00 40.49 97 PHE H N 1
ATOM 11092 C CA . PHE H 1 99 ? 17.719 10.914 -86.859 1.00 34.70 97 PHE H CA 1
ATOM 11093 C C . PHE H 1 99 ? 16.794 10.251 -87.854 1.00 28.89 97 PHE H C 1
ATOM 11094 O O . PHE H 1 99 ? 15.575 10.359 -87.750 1.00 34.23 97 PHE H O 1
ATOM 11102 N N . ASN H 1 100 ? 17.382 9.539 -88.797 1.00 39.94 98 ASN H N 1
ATOM 11103 C CA . ASN H 1 100 ? 16.642 8.781 -89.776 1.00 39.14 98 ASN H CA 1
ATOM 11104 C C . ASN H 1 100 ? 17.231 7.373 -89.771 1.00 43.96 98 ASN H C 1
ATOM 11105 O O . ASN H 1 100 ? 18.301 7.135 -90.344 1.00 47.65 98 ASN H O 1
ATOM 11110 N N . LEU H 1 101 ? 16.538 6.451 -89.101 1.00 47.52 99 LEU H N 1
ATOM 11111 C CA . LEU H 1 101 ? 17.108 5.147 -88.736 1.00 41.80 99 LEU H CA 1
ATOM 11112 C C . LEU H 1 101 ? 16.930 4.056 -89.785 1.00 53.46 99 LEU H C 1
ATOM 11113 O O . LEU H 1 101 ? 15.840 3.853 -90.293 1.00 60.60 99 LEU H O 1
ATOM 11118 N N . GLY H 1 102 ? 18.007 3.334 -90.074 1.00 62.84 100 GLY H N 1
ATOM 11119 C CA . GLY H 1 102 ? 17.977 2.252 -91.059 1.00 73.38 100 GLY H CA 1
ATOM 11120 C C . GLY H 1 102 ? 19.229 2.216 -91.915 1.00 85.07 100 GLY H C 1
ATOM 11121 O O . GLY H 1 102 ? 20.290 2.687 -91.496 1.00 82.24 100 GLY H O 1
ATOM 11122 N N . TYR H 1 103 ? 19.113 1.651 -93.115 1.00 104.29 101 TYR H N 1
ATOM 11123 C CA . TYR H 1 103 ? 20.252 1.556 -94.035 1.00 121.58 101 TYR H CA 1
ATOM 11124 C C . TYR H 1 103 ? 20.262 2.654 -95.101 1.00 129.21 101 TYR H C 1
ATOM 11125 O O . TYR H 1 103 ? 19.299 3.414 -95.229 1.00 129.63 101 TYR H O 1
ATOM 11134 N N . LEU H 1 104 ? 21.365 2.722 -95.849 1.00 138.96 102 LEU H N 1
ATOM 11135 C CA . LEU H 1 104 ? 21.531 3.629 -96.988 1.00 144.96 102 LEU H CA 1
ATOM 11136 C C . LEU H 1 104 ? 20.494 3.314 -98.081 1.00 150.44 102 LEU H C 1
ATOM 11137 O O . LEU H 1 104 ? 20.312 2.142 -98.433 1.00 151.89 102 LEU H O 1
ATOM 11142 N N . PRO H 1 105 ? 19.791 4.355 -98.590 1.00 153.77 103 PRO H N 1
ATOM 11143 C CA . PRO H 1 105 ? 18.725 4.217 -99.599 1.00 155.05 103 PRO H CA 1
ATOM 11144 C C . PRO H 1 105 ? 19.148 3.492 -100.883 1.00 155.44 103 PRO H C 1
ATOM 11145 O O . PRO H 1 105 ? 18.444 2.587 -101.337 1.00 154.30 103 PRO H O 1
ATOM 11149 N N . SER H 1 106 ? 20.287 3.887 -101.448 1.00 156.21 104 SER H N 1
ATOM 11150 C CA . SER H 1 106 ? 20.799 3.280 -102.673 1.00 156.75 104 SER H CA 1
ATOM 11151 C C . SER H 1 106 ? 22.311 3.060 -102.586 1.00 156.57 104 SER H C 1
ATOM 11152 O O . SER H 1 106 ? 23.095 3.996 -102.757 1.00 155.53 104 SER H O 1
ATOM 11155 N N . GLY H 1 107 ? 22.703 1.817 -102.309 1.00 156.95 105 GLY H N 1
ATOM 11156 C CA . GLY H 1 107 ? 24.111 1.443 -102.173 1.00 157.58 105 GLY H CA 1
ATOM 11157 C C . GLY H 1 107 ? 24.277 -0.007 -101.758 1.00 157.49 105 GLY H C 1
ATOM 11158 O O . GLY H 1 107 ? 24.601 -0.863 -102.585 1.00 157.17 105 GLY H O 1
ATOM 11159 N N . ASP H 1 108 ? 24.062 -0.276 -100.471 1.00 157.09 106 ASP H N 1
ATOM 11160 C CA . ASP H 1 108 ? 24.080 -1.641 -99.938 1.00 156.85 106 ASP H CA 1
ATOM 11161 C C . ASP H 1 108 ? 23.085 -1.811 -98.786 1.00 154.43 106 ASP H C 1
ATOM 11162 O O . ASP H 1 108 ? 22.820 -0.867 -98.036 1.00 153.21 106 ASP H O 1
ATOM 11167 N N . HIS H 1 109 ? 22.546 -3.021 -98.656 1.00 151.88 107 HIS H N 1
ATOM 11168 C CA . HIS H 1 109 ? 21.488 -3.311 -97.687 1.00 149.17 107 HIS H CA 1
ATOM 11169 C C . HIS H 1 109 ? 21.983 -4.177 -96.521 1.00 144.16 107 HIS H C 1
ATOM 11170 O O . HIS H 1 109 ? 21.337 -5.158 -96.137 1.00 144.55 107 HIS H O 1
ATOM 11177 N N . SER H 1 110 ? 23.129 -3.798 -95.959 1.00 136.93 108 SER H N 1
ATOM 11178 C CA . SER H 1 110 ? 23.731 -4.522 -94.838 1.00 129.39 108 SER H CA 1
ATOM 11179 C C . SER H 1 110 ? 24.219 -3.575 -93.744 1.00 122.70 108 SER H C 1
ATOM 11180 O O . SER H 1 110 ? 24.033 -3.844 -92.556 1.00 120.90 108 SER H O 1
ATOM 11183 N N . ILE H 1 111 ? 24.846 -2.472 -94.152 1.00 115.95 109 ILE H N 1
ATOM 11184 C CA . ILE H 1 111 ? 25.303 -1.445 -93.216 1.00 110.22 109 ILE H CA 1
ATOM 11185 C C . ILE H 1 111 ? 24.136 -0.530 -92.846 1.00 104.46 109 ILE H C 1
ATOM 11186 O O . ILE H 1 111 ? 23.607 0.205 -93.688 1.00 103.38 109 ILE H O 1
ATOM 11191 N N . SER H 1 112 ? 23.742 -0.602 -91.577 1.00 94.42 110 SER H N 1
ATOM 11192 C CA . SER H 1 112 ? 22.634 0.181 -91.040 1.00 88.31 110 SER H CA 1
ATOM 11193 C C . SER H 1 112 ? 22.909 0.595 -89.595 1.00 79.89 110 SER H C 1
ATOM 11194 O O . SER H 1 112 ? 23.835 0.076 -88.961 1.00 78.61 110 SER H O 1
ATOM 11197 N N . THR H 1 113 ? 22.104 1.534 -89.091 1.00 71.10 111 THR H N 1
ATOM 11198 C CA . THR H 1 113 ? 22.160 1.987 -87.693 1.00 61.93 111 THR H CA 1
ATOM 11199 C C . THR H 1 113 ? 21.932 0.825 -86.721 1.00 62.53 111 THR H C 1
ATOM 11200 O O . THR H 1 113 ? 21.143 -0.081 -86.996 1.00 65.24 111 THR H O 1
ATOM 11204 N N . ARG H 1 114 ? 22.650 0.855 -85.601 1.00 63.23 112 ARG H N 1
ATOM 11205 C CA . ARG H 1 114 ? 22.585 -0.185 -84.571 1.00 63.62 112 ARG H CA 1
ATOM 11206 C C . ARG H 1 114 ? 21.989 0.406 -83.294 1.00 57.44 112 ARG H C 1
ATOM 11207 O O . ARG H 1 114 ? 22.206 1.590 -83.027 1.00 57.89 112 ARG H O 1
ATOM 11215 N N . PRO H 1 115 ? 21.227 -0.405 -82.515 1.00 48.99 113 PRO H N 1
ATOM 11216 C CA . PRO H 1 115 ? 20.557 0.065 -81.297 1.00 44.68 113 PRO H CA 1
ATOM 11217 C C . PRO H 1 115 ? 21.475 0.701 -80.259 1.00 45.80 113 PRO H C 1
ATOM 11218 O O . PRO H 1 115 ? 21.143 1.757 -79.721 1.00 53.53 113 PRO H O 1
ATOM 11222 N N . GLU H 1 116 ? 22.615 0.072 -79.994 1.00 52.82 114 GLU H N 1
ATOM 11223 C CA . GLU H 1 116 ? 23.546 0.532 -78.955 1.00 53.67 114 GLU H CA 1
ATOM 11224 C C . GLU H 1 116 ? 24.093 1.931 -79.251 1.00 46.81 114 GLU H C 1
ATOM 11225 O O . GLU H 1 116 ? 24.089 2.807 -78.375 1.00 40.19 114 GLU H O 1
ATOM 11231 N N . THR H 1 117 ? 24.520 2.138 -80.497 1.00 43.79 115 THR H N 1
ATOM 11232 C CA . THR H 1 117 ? 25.093 3.413 -80.937 1.00 39.23 115 THR H CA 1
ATOM 11233 C C . THR H 1 117 ? 24.026 4.484 -81.134 1.00 43.46 115 THR H C 1
ATOM 11234 O O . THR H 1 117 ? 24.278 5.671 -80.881 1.00 48.83 115 THR H O 1
ATOM 11238 N N . THR H 1 118 ? 22.837 4.066 -81.577 1.00 45.65 116 THR H N 1
ATOM 11239 C CA . THR H 1 118 ? 21.686 4.976 -81.687 1.00 40.23 116 THR H CA 1
ATOM 11240 C C . THR H 1 118 ? 21.311 5.543 -80.315 1.00 37.44 116 THR H C 1
ATOM 11241 O O . THR H 1 118 ? 21.141 6.752 -80.176 1.00 44.13 116 THR H O 1
ATOM 11245 N N . ILE H 1 119 ? 21.216 4.670 -79.312 1.00 33.25 117 ILE H N 1
ATOM 11246 C CA . ILE H 1 119 ? 20.866 5.074 -77.937 1.00 37.31 117 ILE H CA 1
ATOM 11247 C C . ILE H 1 119 ? 21.931 6.013 -77.335 1.00 37.53 117 ILE H C 1
ATOM 11248 O O . ILE H 1 119 ? 21.594 7.006 -76.678 1.00 48.63 117 ILE H O 1
ATOM 11253 N N . GLN H 1 120 ? 23.205 5.706 -77.596 1.00 42.72 118 GLN H N 1
ATOM 11254 C CA . GLN H 1 120 ? 24.330 6.577 -77.221 1.00 39.48 118 GLN H CA 1
ATOM 11255 C C . GLN H 1 120 ? 24.183 7.967 -77.835 1.00 40.07 118 GLN H C 1
ATOM 11256 O O . GLN H 1 120 ? 24.203 8.964 -77.118 1.00 43.95 118 GLN H O 1
ATOM 11262 N N . ALA H 1 121 ? 24.015 8.013 -79.159 1.00 34.12 119 ALA H N 1
ATOM 11263 C CA . ALA H 1 121 ? 23.805 9.265 -79.891 1.00 31.48 119 ALA H CA 1
ATOM 11264 C C . ALA H 1 121 ? 22.630 10.059 -79.371 1.00 37.19 119 ALA H C 1
ATOM 11265 O O . ALA H 1 121 ? 22.718 11.283 -79.245 1.00 47.37 119 ALA H O 1
ATOM 11267 N N . LEU H 1 122 ? 21.539 9.360 -79.065 1.00 39.13 120 LEU H N 1
ATOM 11268 C CA . LEU H 1 122 ? 20.331 9.993 -78.556 1.00 39.76 120 LEU H CA 1
ATOM 11269 C C . LEU H 1 122 ? 20.586 10.663 -77.220 1.00 39.94 120 LEU H C 1
ATOM 11270 O O . LEU H 1 122 ? 20.103 11.772 -76.988 1.00 43.53 120 LEU H O 1
ATOM 11275 N N . SER H 1 123 ? 21.345 9.990 -76.355 1.00 43.73 121 SER H N 1
ATOM 11276 C CA . SER H 1 123 ? 21.763 10.560 -75.065 1.00 47.45 121 SER H CA 1
ATOM 11277 C C . SER H 1 123 ? 22.670 11.781 -75.225 1.00 45.71 121 SER H C 1
ATOM 11278 O O . SER H 1 123 ? 22.516 12.769 -74.495 1.00 48.08 121 SER H O 1
ATOM 11281 N N . LYS H 1 124 ? 23.609 11.700 -76.171 1.00 44.99 122 LYS H N 1
ATOM 11282 C CA . LYS H 1 124 ? 24.481 12.827 -76.516 1.00 46.56 122 LYS H CA 1
ATOM 11283 C C . LYS H 1 124 ? 23.673 14.002 -77.067 1.00 48.91 122 LYS H C 1
ATOM 11284 O O . LYS H 1 124 ? 23.888 15.152 -76.662 1.00 52.17 122 LYS H O 1
ATOM 11290 N N . ALA H 1 125 ? 22.742 13.701 -77.973 1.00 46.57 123 ALA H N 1
ATOM 11291 C CA . ALA H 1 125 ? 21.847 14.708 -78.551 1.00 39.60 123 ALA H CA 1
ATOM 11292 C C . ALA H 1 125 ? 20.976 15.376 -77.490 1.00 40.18 123 ALA H C 1
ATOM 11293 O O . ALA H 1 125 ? 20.788 16.592 -77.523 1.00 39.72 123 ALA H O 1
ATOM 11295 N N . MET H 1 126 ? 20.468 14.581 -76.546 1.00 43.80 124 MET H N 1
ATOM 11296 C CA . MET H 1 126 ? 19.629 15.091 -75.454 1.00 43.84 124 MET H CA 1
ATOM 11297 C C . MET H 1 126 ? 20.413 16.003 -74.503 1.00 49.98 124 MET H C 1
ATOM 11298 O O . MET H 1 126 ? 19.852 16.958 -73.956 1.00 56.54 124 MET H O 1
ATOM 11303 N N . GLU H 1 127 ? 21.703 15.700 -74.317 1.00 56.22 125 GLU H N 1
ATOM 11304 C CA . GLU H 1 127 ? 22.633 16.548 -73.554 1.00 57.89 125 GLU H CA 1
ATOM 11305 C C . GLU H 1 127 ? 22.874 17.864 -74.284 1.00 51.88 125 GLU H C 1
ATOM 11306 O O . GLU H 1 127 ? 22.776 18.939 -73.688 1.00 54.79 125 GLU H O 1
ATOM 11312 N N . LEU H 1 128 ? 23.178 17.760 -75.580 1.00 49.84 126 LEU H N 1
ATOM 11313 C CA . LEU H 1 128 ? 23.506 18.914 -76.425 1.00 47.71 126 LEU H CA 1
ATOM 11314 C C . LEU H 1 128 ? 22.351 19.868 -76.706 1.00 52.42 126 LEU H C 1
ATOM 11315 O O . LEU H 1 128 ? 22.591 21.018 -77.077 1.00 61.27 126 LEU H O 1
ATOM 11320 N N . LEU H 1 129 ? 21.113 19.398 -76.543 1.00 54.28 127 LEU H N 1
ATOM 11321 C CA . LEU H 1 129 ? 19.926 20.218 -76.813 1.00 50.89 127 LEU H CA 1
ATOM 11322 C C . LEU H 1 129 ? 19.799 21.397 -75.870 1.00 50.98 127 LEU H C 1
ATOM 11323 O O . LEU H 1 129 ? 20.039 21.272 -74.666 1.00 47.03 127 LEU H O 1
ATOM 11328 N N . VAL H 1 130 ? 19.403 22.535 -76.437 1.00 50.79 128 VAL H N 1
ATOM 11329 C CA . VAL H 1 130 ? 18.990 23.694 -75.657 1.00 53.03 128 VAL H CA 1
ATOM 11330 C C . VAL H 1 130 ? 17.559 23.411 -75.175 1.00 55.67 128 VAL H C 1
ATOM 11331 O O . VAL H 1 130 ? 16.845 22.606 -75.794 1.00 60.32 128 VAL H O 1
ATOM 11335 N N . THR H 1 131 ? 17.156 24.021 -74.059 1.00 56.27 129 THR H N 1
ATOM 11336 C CA . THR H 1 131 ? 15.764 23.936 -73.599 1.00 57.86 129 THR H CA 1
ATOM 11337 C C . THR H 1 131 ? 14.820 24.535 -74.631 1.00 56.27 129 THR H C 1
ATOM 11338 O O . THR H 1 131 ? 15.048 25.639 -75.131 1.00 56.82 129 THR H O 1
ATOM 11342 N N . GLY H 1 132 ? 13.774 23.781 -74.955 1.00 55.99 130 GLY H N 1
ATOM 11343 C CA . GLY H 1 132 ? 12.867 24.127 -76.041 1.00 50.95 130 GLY H CA 1
ATOM 11344 C C . GLY H 1 132 ? 13.384 23.644 -77.387 1.00 53.10 130 GLY H C 1
ATOM 11345 O O . GLY H 1 132 ? 12.872 24.055 -78.433 1.00 56.04 130 GLY H O 1
ATOM 11346 N N . GLY H 1 133 ? 14.405 22.786 -77.363 1.00 48.98 131 GLY H N 1
ATOM 11347 C CA . GLY H 1 133 ? 14.950 22.187 -78.583 1.00 46.83 131 GLY H CA 1
ATOM 11348 C C . GLY H 1 133 ? 14.273 20.868 -78.915 1.00 45.64 131 GLY H C 1
ATOM 11349 O O . GLY H 1 133 ? 13.600 20.294 -78.066 1.00 36.42 131 GLY H O 1
ATOM 11350 N N . ILE H 1 134 ? 14.469 20.379 -80.142 1.00 46.65 132 ILE H N 1
ATOM 11351 C CA . ILE H 1 134 ? 13.783 19.168 -80.608 1.00 41.72 132 ILE H CA 1
ATOM 11352 C C . ILE H 1 134 ? 14.721 18.109 -81.221 1.00 42.93 132 ILE H C 1
ATOM 11353 O O . ILE H 1 134 ? 15.685 18.441 -81.900 1.00 43.63 132 ILE H O 1
ATOM 11358 N N . ILE H 1 135 ? 14.445 16.836 -80.939 1.00 43.08 133 ILE H N 1
ATOM 11359 C CA . ILE H 1 135 ? 15.018 15.725 -81.694 1.00 39.28 133 ILE H CA 1
ATOM 11360 C C . ILE H 1 135 ? 13.862 14.996 -82.382 1.00 37.25 133 ILE H C 1
ATOM 11361 O O . ILE H 1 135 ? 12.870 14.662 -81.734 1.00 38.26 133 ILE H O 1
ATOM 11366 N N . THR H 1 136 ? 13.977 14.780 -83.690 1.00 37.17 134 THR H N 1
ATOM 11367 C CA . THR H 1 136 ? 13.017 13.951 -84.409 1.00 36.16 134 THR H CA 1
ATOM 11368 C C . THR H 1 136 ? 13.706 12.673 -84.843 1.00 37.29 134 THR H C 1
ATOM 11369 O O . THR H 1 136 ? 14.809 12.703 -85.386 1.00 38.39 134 THR H O 1
ATOM 11373 N N . VAL H 1 137 ? 13.039 11.551 -84.592 1.00 40.04 135 VAL H N 1
ATOM 11374 C CA . VAL H 1 137 ? 13.541 10.233 -84.954 1.00 26.41 135 VAL H CA 1
ATOM 11375 C C . VAL H 1 137 ? 12.513 9.555 -85.859 1.00 30.57 135 VAL H C 1
ATOM 11376 O O . VAL H 1 137 ? 11.408 9.228 -85.414 1.00 33.89 135 VAL H O 1
ATOM 11380 N N . VAL H 1 138 ? 12.858 9.380 -87.131 1.00 35.10 136 VAL H N 1
ATOM 11381 C CA . VAL H 1 138 ? 12.049 8.562 -88.026 1.00 33.46 136 VAL H CA 1
ATOM 11382 C C . VAL H 1 138 ? 12.616 7.146 -87.965 1.00 34.54 136 VAL H C 1
ATOM 11383 O O . VAL H 1 138 ? 13.753 6.912 -88.380 1.00 40.31 136 VAL H O 1
ATOM 11387 N N . ILE H 1 139 ? 11.833 6.220 -87.408 1.00 41.54 137 ILE H N 1
ATOM 11388 C CA . ILE H 1 139 ? 12.256 4.826 -87.244 1.00 33.43 137 ILE H CA 1
ATOM 11389 C C . ILE H 1 139 ? 11.702 3.936 -88.355 1.00 32.70 137 ILE H C 1
ATOM 11390 O O . ILE H 1 139 ? 10.493 3.803 -88.503 1.00 37.96 137 ILE H O 1
ATOM 11395 N N . TYR H 1 140 ? 12.605 3.339 -89.125 1.00 41.49 138 TYR H N 1
ATOM 11396 C CA . TYR H 1 140 ? 12.257 2.330 -90.115 1.00 42.63 138 TYR H CA 1
ATOM 11397 C C . TYR H 1 140 ? 12.606 0.970 -89.513 1.00 45.76 138 TYR H C 1
ATOM 11398 O O . TYR H 1 140 ? 13.727 0.748 -89.076 1.00 53.84 138 TYR H O 1
ATOM 11407 N N . TYR H 1 141 ? 11.634 0.076 -89.452 1.00 44.21 139 TYR H N 1
ATOM 11408 C CA . TYR H 1 141 ? 11.878 -1.280 -88.994 1.00 43.35 139 TYR H CA 1
ATOM 11409 C C . TYR H 1 141 ? 11.549 -2.234 -90.139 1.00 41.01 139 TYR H C 1
ATOM 11410 O O . TYR H 1 141 ? 11.520 -1.822 -91.299 1.00 55.72 139 TYR H O 1
ATOM 11419 N N . GLY H 1 142 ? 11.319 -3.500 -89.846 1.00 47.21 140 GLY H N 1
ATOM 11420 C CA . GLY H 1 142 ? 11.139 -4.455 -90.931 1.00 56.13 140 GLY H CA 1
ATOM 11421 C C . GLY H 1 142 ? 12.478 -5.083 -91.221 1.00 55.77 140 GLY H C 1
ATOM 11422 O O . GLY H 1 142 ? 13.450 -4.398 -91.540 1.00 56.30 140 GLY H O 1
ATOM 11423 N N . GLY H 1 143 ? 12.520 -6.403 -91.103 1.00 59.09 141 GLY H N 1
ATOM 11424 C CA . GLY H 1 143 ? 13.777 -7.116 -91.004 1.00 49.73 141 GLY H CA 1
ATOM 11425 C C . GLY H 1 143 ? 14.104 -7.249 -89.531 1.00 48.40 141 GLY H C 1
ATOM 11426 O O . GLY H 1 143 ? 13.596 -6.484 -88.704 1.00 39.64 141 GLY H O 1
ATOM 11427 N N . ASP H 1 144 ? 14.939 -8.233 -89.214 1.00 43.32 142 ASP H N 1
ATOM 11428 C CA . ASP H 1 144 ? 15.373 -8.516 -87.853 1.00 47.04 142 ASP H CA 1
ATOM 11429 C C . ASP H 1 144 ? 16.087 -7.328 -87.204 1.00 52.35 142 ASP H C 1
ATOM 11430 O O . ASP H 1 144 ? 15.792 -6.956 -86.063 1.00 51.05 142 ASP H O 1
ATOM 11435 N N . THR H 1 145 ? 17.003 -6.735 -87.969 1.00 51.71 143 THR H N 1
ATOM 11436 C CA . THR H 1 145 ? 17.903 -5.698 -87.500 1.00 57.13 143 THR H CA 1
ATOM 11437 C C . THR H 1 145 ? 17.126 -4.426 -87.168 1.00 57.02 143 THR H C 1
ATOM 11438 O O . THR H 1 145 ? 17.386 -3.783 -86.144 1.00 63.54 143 THR H O 1
ATOM 11442 N N . GLY H 1 146 ? 16.147 -4.105 -88.015 1.00 49.75 144 GLY H N 1
ATOM 11443 C CA . GLY H 1 146 ? 15.284 -2.942 -87.834 1.00 44.76 144 GLY H CA 1
ATOM 11444 C C . GLY H 1 146 ? 14.265 -3.148 -86.735 1.00 42.39 144 GLY H C 1
ATOM 11445 O O . GLY H 1 146 ? 13.939 -2.208 -86.007 1.00 51.76 144 GLY H O 1
ATOM 11446 N N . PHE H 1 147 ? 13.775 -4.381 -86.611 1.00 44.40 145 PHE H N 1
ATOM 11447 C CA . PHE H 1 147 ? 12.795 -4.744 -85.585 1.00 43.14 145 PHE H CA 1
ATOM 11448 C C . PHE H 1 147 ? 13.393 -4.609 -84.198 1.00 41.58 145 PHE H C 1
ATOM 11449 O O . PHE H 1 147 ? 12.736 -4.112 -83.294 1.00 40.10 145 PHE H O 1
ATOM 11457 N N . GLU H 1 148 ? 14.634 -5.061 -84.042 1.00 46.48 146 GLU H N 1
ATOM 11458 C CA . GLU H 1 148 ? 15.309 -5.032 -82.748 1.00 47.27 146 GLU H CA 1
ATOM 11459 C C . GLU H 1 148 ? 15.705 -3.627 -82.336 1.00 40.44 146 GLU H C 1
ATOM 11460 O O . GLU H 1 148 ? 15.691 -3.299 -81.151 1.00 45.05 146 GLU H O 1
ATOM 11466 N N . GLU H 1 149 ? 16.070 -2.812 -83.320 1.00 43.55 147 GLU H N 1
ATOM 11467 C CA . GLU H 1 149 ? 16.418 -1.418 -83.082 1.00 37.47 147 GLU H CA 1
ATOM 11468 C C . GLU H 1 149 ? 15.209 -0.650 -82.597 1.00 42.16 147 GLU H C 1
ATOM 11469 O O . GLU H 1 149 ? 15.304 0.076 -81.607 1.00 48.96 147 GLU H O 1
ATOM 11475 N N . LYS H 1 150 ? 14.076 -0.833 -83.280 1.00 43.01 148 LYS H N 1
ATOM 11476 C CA A LYS H 1 150 ? 12.817 -0.195 -82.884 0.50 38.92 148 LYS H CA 1
ATOM 11477 C CA B LYS H 1 150 ? 12.829 -0.195 -82.891 0.50 36.89 148 LYS H CA 1
ATOM 11478 C C . LYS H 1 150 ? 12.484 -0.515 -81.437 1.00 35.63 148 LYS H C 1
ATOM 11479 O O . LYS H 1 150 ? 12.218 0.389 -80.647 1.00 43.22 148 LYS H O 1
ATOM 11490 N N . GLU H 1 151 ? 12.503 -1.809 -81.114 1.00 33.38 149 GLU H N 1
ATOM 11491 C CA A GLU H 1 151 ? 12.203 -2.348 -79.785 0.50 34.10 149 GLU H CA 1
ATOM 11492 C CA B GLU H 1 151 ? 12.132 -2.277 -79.785 0.50 36.20 149 GLU H CA 1
ATOM 11493 C C . GLU H 1 151 ? 13.018 -1.675 -78.704 1.00 34.97 149 GLU H C 1
ATOM 11494 O O . GLU H 1 151 ? 12.502 -1.236 -77.678 1.00 48.07 149 GLU H O 1
ATOM 11505 N N . LYS H 1 152 ? 14.322 -1.632 -78.951 1.00 40.87 150 LYS H N 1
ATOM 11506 C CA . LYS H 1 152 ? 15.295 -1.169 -77.974 1.00 42.19 150 LYS H CA 1
ATOM 11507 C C . LYS H 1 152 ? 15.303 0.342 -77.806 1.00 37.52 150 LYS H C 1
ATOM 11508 O O . LYS H 1 152 ? 15.341 0.837 -76.677 1.00 41.71 150 LYS H O 1
ATOM 11514 N N . VAL H 1 153 ? 15.239 1.059 -78.929 1.00 34.14 151 VAL H N 1
ATOM 11515 C CA . VAL H 1 153 ? 15.163 2.534 -78.944 1.00 34.84 151 VAL H CA 1
ATOM 11516 C C . VAL H 1 153 ? 13.892 3.023 -78.244 1.00 32.04 151 VAL H C 1
ATOM 11517 O O . VAL H 1 153 ? 13.944 3.919 -77.391 1.00 38.90 151 VAL H O 1
ATOM 11521 N N . LEU H 1 154 ? 12.762 2.401 -78.573 1.00 30.61 152 LEU H N 1
ATOM 11522 C CA . LEU H 1 154 ? 11.508 2.713 -77.891 1.00 28.03 152 LEU H CA 1
ATOM 11523 C C . LEU H 1 154 ? 11.494 2.385 -76.396 1.00 37.44 152 LEU H C 1
ATOM 11524 O O . LEU H 1 154 ? 10.978 3.189 -75.613 1.00 40.56 152 LEU H O 1
ATOM 11529 N N . GLU H 1 155 ? 12.057 1.232 -76.009 1.00 36.83 153 GLU H N 1
ATOM 11530 C CA A GLU H 1 155 ? 12.183 0.838 -74.593 0.50 44.33 153 GLU H CA 1
ATOM 11531 C CA B GLU H 1 155 ? 12.145 0.868 -74.592 0.50 39.86 153 GLU H CA 1
ATOM 11532 C C . GLU H 1 155 ? 13.031 1.849 -73.818 1.00 38.65 153 GLU H C 1
ATOM 11533 O O . GLU H 1 155 ? 12.715 2.197 -72.685 1.00 47.08 153 GLU H O 1
ATOM 11544 N N . PHE H 1 156 ? 14.119 2.305 -74.446 1.00 42.44 154 PHE H N 1
ATOM 11545 C CA . PHE H 1 156 ? 14.990 3.336 -73.873 1.00 42.63 154 PHE H CA 1
ATOM 11546 C C . PHE H 1 156 ? 14.274 4.677 -73.706 1.00 41.29 154 PHE H C 1
ATOM 11547 O O . PHE H 1 156 ? 14.388 5.319 -72.660 1.00 47.84 154 PHE H O 1
ATOM 11555 N N . LEU H 1 157 ? 13.550 5.093 -74.745 1.00 43.13 155 LEU H N 1
ATOM 11556 C CA . LEU H 1 157 ? 12.838 6.372 -74.743 1.00 37.83 155 LEU H CA 1
ATOM 11557 C C . LEU H 1 157 ? 11.634 6.418 -73.815 1.00 37.38 155 LEU H C 1
ATOM 11558 O O . LEU H 1 157 ? 11.265 7.496 -73.347 1.00 42.05 155 LEU H O 1
ATOM 11563 N N . LYS H 1 158 ? 11.043 5.262 -73.525 1.00 40.72 156 LYS H N 1
ATOM 11564 C CA . LYS H 1 158 ? 9.994 5.174 -72.503 1.00 39.13 156 LYS H CA 1
ATOM 11565 C C . LYS H 1 158 ? 10.508 5.533 -71.102 1.00 39.02 156 LYS H C 1
ATOM 11566 O O . LYS H 1 158 ? 9.721 5.917 -70.239 1.00 43.21 156 LYS H O 1
ATOM 11572 N N . GLY H 1 159 ? 11.817 5.401 -70.881 1.00 39.34 157 GLY H N 1
ATOM 11573 C CA . GLY H 1 159 ? 12.419 5.648 -69.562 1.00 40.89 157 GLY H CA 1
ATOM 11574 C C . GLY H 1 159 ? 12.907 7.063 -69.306 1.00 44.13 157 GLY H C 1
ATOM 11575 O O . GLY H 1 159 ? 13.310 7.390 -68.187 1.00 47.30 157 GLY H O 1
ATOM 11576 N N . VAL H 1 160 ? 12.875 7.896 -70.346 1.00 43.86 158 VAL H N 1
ATOM 11577 C CA . VAL H 1 160 ? 13.344 9.281 -70.273 1.00 41.59 158 VAL H CA 1
ATOM 11578 C C . VAL H 1 160 ? 12.466 10.097 -69.314 1.00 45.06 158 VAL H C 1
ATOM 11579 O O . VAL H 1 160 ? 11.239 9.991 -69.355 1.00 47.24 158 VAL H O 1
ATOM 11583 N N . ASP H 1 161 ? 13.107 10.868 -68.430 1.00 48.42 159 ASP H N 1
ATOM 11584 C CA . ASP H 1 161 ? 12.411 11.677 -67.421 1.00 46.02 159 ASP H CA 1
ATOM 11585 C C . ASP H 1 161 ? 11.420 12.641 -68.070 1.00 46.78 159 ASP H C 1
ATOM 11586 O O . ASP H 1 161 ? 11.812 13.479 -68.887 1.00 52.95 159 ASP H O 1
ATOM 11591 N N . GLN H 1 162 ? 10.143 12.509 -67.695 1.00 48.25 160 GLN H N 1
ATOM 11592 C CA . GLN H 1 162 ? 9.054 13.322 -68.260 1.00 49.23 160 GLN H CA 1
ATOM 11593 C C . GLN H 1 162 ? 9.066 14.779 -67.794 1.00 52.93 160 GLN H C 1
ATOM 11594 O O . GLN H 1 162 ? 8.464 15.649 -68.430 1.00 55.42 160 GLN H O 1
ATOM 11600 N N . LYS H 1 163 ? 9.766 15.033 -66.691 1.00 54.49 161 LYS H N 1
ATOM 11601 C CA . LYS H 1 163 ? 9.934 16.381 -66.159 1.00 54.12 161 LYS H CA 1
ATOM 11602 C C . LYS H 1 163 ? 10.981 17.167 -66.946 1.00 51.55 161 LYS H C 1
ATOM 11603 O O . LYS H 1 163 ? 11.001 18.401 -66.907 1.00 54.67 161 LYS H O 1
ATOM 11609 N N . LYS H 1 164 ? 11.836 16.442 -67.665 1.00 47.75 162 LYS H N 1
ATOM 11610 C CA . LYS H 1 164 ? 12.900 17.042 -68.472 1.00 49.33 162 LYS H CA 1
ATOM 11611 C C . LYS H 1 164 ? 12.620 16.990 -69.978 1.00 48.37 162 LYS H C 1
ATOM 11612 O O . LYS H 1 164 ? 13.019 17.896 -70.710 1.00 44.60 162 LYS H O 1
ATOM 11618 N N . PHE H 1 165 ? 11.962 15.920 -70.437 1.00 49.38 163 PHE H N 1
ATOM 11619 C CA . PHE H 1 165 ? 11.688 15.732 -71.864 1.00 43.92 163 PHE H CA 1
ATOM 11620 C C . PHE H 1 165 ? 10.267 15.262 -72.153 1.00 43.26 163 PHE H C 1
ATOM 11621 O O . PHE H 1 165 ? 9.704 14.465 -71.407 1.00 40.83 163 PHE H O 1
ATOM 11629 N N . ILE H 1 166 ? 9.706 15.781 -73.246 1.00 44.26 164 ILE H N 1
ATOM 11630 C CA . ILE H 1 166 ? 8.488 15.262 -73.864 1.00 42.26 164 ILE H CA 1
ATOM 11631 C C . ILE H 1 166 ? 8.913 14.265 -74.943 1.00 41.42 164 ILE H C 1
ATOM 11632 O O . ILE H 1 166 ? 9.653 14.614 -75.859 1.00 44.88 164 ILE H O 1
ATOM 11637 N N . VAL H 1 167 ? 8.471 13.018 -74.827 1.00 46.49 165 VAL H N 1
ATOM 11638 C CA . VAL H 1 167 ? 8.722 12.034 -75.885 1.00 38.18 165 VAL H CA 1
ATOM 11639 C C . VAL H 1 167 ? 7.374 11.622 -76.479 1.00 42.54 165 VAL H C 1
ATOM 11640 O O . VAL H 1 167 ? 6.524 11.080 -75.777 1.00 36.06 165 VAL H O 1
ATOM 11644 N N . GLN H 1 168 ? 7.187 11.914 -77.767 1.00 40.94 166 GLN H N 1
ATOM 11645 C CA . GLN H 1 168 ? 5.912 11.718 -78.449 1.00 34.83 166 GLN H CA 1
ATOM 11646 C C . GLN H 1 168 ? 6.108 10.768 -79.615 1.00 35.50 166 GLN H C 1
ATOM 11647 O O . GLN H 1 168 ? 6.949 11.026 -80.481 1.00 36.89 166 GLN H O 1
ATOM 11653 N N . ARG H 1 169 ? 5.341 9.672 -79.628 1.00 33.61 167 ARG H N 1
ATOM 11654 C CA A ARG H 1 169 ? 5.370 8.724 -80.737 0.50 29.44 167 ARG H CA 1
ATOM 11655 C CA B ARG H 1 169 ? 5.362 8.707 -80.727 0.50 29.43 167 ARG H CA 1
ATOM 11656 C C . ARG H 1 169 ? 4.176 8.942 -81.657 1.00 30.96 167 ARG H C 1
ATOM 11657 O O . ARG H 1 169 ? 3.041 9.075 -81.196 1.00 25.64 167 ARG H O 1
ATOM 11672 N N . THR H 1 170 ? 4.441 8.979 -82.960 1.00 33.14 168 THR H N 1
ATOM 11673 C CA . THR H 1 170 ? 3.393 9.113 -83.973 1.00 39.27 168 THR H CA 1
ATOM 11674 C C . THR H 1 170 ? 3.417 7.867 -84.859 1.00 37.59 168 THR H C 1
ATOM 11675 O O . THR H 1 170 ? 4.468 7.486 -85.356 1.00 30.79 168 THR H O 1
ATOM 11679 N N . ASP H 1 171 ? 2.271 7.333 -85.235 1.00 41.55 169 ASP H N 1
ATOM 11680 C CA . ASP H 1 171 ? 2.106 5.922 -85.530 1.00 41.44 169 ASP H CA 1
ATOM 11681 C C . ASP H 1 171 ? 0.920 5.764 -86.475 1.00 35.94 169 ASP H C 1
ATOM 11682 O O . ASP H 1 171 ? -0.129 6.218 -86.158 1.00 45.26 169 ASP H O 1
ATOM 11687 N N . PHE H 1 172 ? 1.076 5.133 -87.622 1.00 34.07 170 PHE H N 1
ATOM 11688 C CA . PHE H 1 172 ? -0.050 4.893 -88.535 1.00 33.33 170 PHE H CA 1
ATOM 11689 C C . PHE H 1 172 ? -0.521 3.467 -88.404 1.00 29.51 170 PHE H C 1
ATOM 11690 O O . PHE H 1 172 ? 0.070 2.559 -88.953 1.00 33.14 170 PHE H O 1
ATOM 11698 N N . ILE H 1 173 ? -1.607 3.290 -87.661 1.00 39.84 171 ILE H N 1
ATOM 11699 C CA . ILE H 1 173 ? -1.955 1.980 -87.104 1.00 40.35 171 ILE H CA 1
ATOM 11700 C C . ILE H 1 173 ? -2.751 1.052 -88.042 1.00 42.98 171 ILE H C 1
ATOM 11701 O O . ILE H 1 173 ? -2.839 -0.156 -87.792 1.00 37.55 171 ILE H O 1
ATOM 11706 N N . ASN H 1 174 ? -3.300 1.608 -89.122 1.00 35.04 172 ASN H N 1
ATOM 11707 C CA . ASN H 1 174 ? -4.031 0.814 -90.108 1.00 39.82 172 ASN H CA 1
ATOM 11708 C C . ASN H 1 174 ? -3.227 0.465 -91.366 1.00 43.76 172 ASN H C 1
ATOM 11709 O O . ASN H 1 174 ? -3.753 -0.140 -92.301 1.00 46.58 172 ASN H O 1
ATOM 11714 N N . GLN H 1 175 ? -1.956 0.857 -91.386 1.00 44.41 173 GLN H N 1
ATOM 11715 C CA . GLN H 1 175 ? -1.078 0.546 -92.502 1.00 39.43 173 GLN H CA 1
ATOM 11716 C C . GLN H 1 175 ? -0.281 -0.726 -92.233 1.00 46.79 173 GLN H C 1
ATOM 11717 O O . GLN H 1 175 ? 0.177 -0.954 -91.114 1.00 51.67 173 GLN H O 1
ATOM 11723 N N . ALA H 1 176 ? -0.131 -1.553 -93.264 1.00 50.34 174 ALA H N 1
ATOM 11724 C CA . ALA H 1 176 ? 0.692 -2.755 -93.182 1.00 53.56 174 ALA H CA 1
ATOM 11725 C C . ALA H 1 176 ? 2.109 -2.460 -93.653 1.00 54.40 174 ALA H C 1
ATOM 11726 O O . ALA H 1 176 ? 2.422 -1.328 -94.042 1.00 45.35 174 ALA H O 1
ATOM 11728 N N . ASN H 1 177 ? 2.945 -3.499 -93.628 1.00 56.47 175 ASN H N 1
ATOM 11729 C CA . ASN H 1 177 ? 4.323 -3.458 -94.136 1.00 56.84 175 ASN H CA 1
ATOM 11730 C C . ASN H 1 177 ? 5.175 -2.382 -93.447 1.00 58.99 175 ASN H C 1
ATOM 11731 O O . ASN H 1 177 ? 5.824 -1.555 -94.105 1.00 58.22 175 ASN H O 1
ATOM 11736 N N . CYS H 1 178 ? 5.120 -2.395 -92.113 1.00 48.92 176 CYS H N 1
ATOM 11737 C CA . CYS H 1 178 ? 5.946 -1.554 -91.241 1.00 47.01 176 CYS H CA 1
ATOM 11738 C C . CYS H 1 178 ? 6.008 -0.070 -91.607 1.00 45.07 176 CYS H C 1
ATOM 11739 O O . CYS H 1 178 ? 7.058 0.400 -92.043 1.00 42.83 176 CYS H O 1
ATOM 11742 N N . PRO H 1 179 ? 4.897 0.673 -91.425 1.00 40.96 177 PRO H N 1
ATOM 11743 C CA . PRO H 1 179 ? 4.980 2.092 -91.735 1.00 41.53 177 PRO H CA 1
ATOM 11744 C C . PRO H 1 179 ? 5.955 2.743 -90.754 1.00 39.17 177 PRO H C 1
ATOM 11745 O O . PRO H 1 179 ? 5.917 2.416 -89.562 1.00 40.07 177 PRO H O 1
ATOM 11749 N N . PRO H 1 180 ? 6.870 3.592 -91.260 1.00 37.96 178 PRO H N 1
ATOM 11750 C CA . PRO H 1 180 ? 7.842 4.269 -90.397 1.00 36.61 178 PRO H CA 1
ATOM 11751 C C . PRO H 1 180 ? 7.197 5.071 -89.267 1.00 36.07 178 PRO H C 1
ATOM 11752 O O . PRO H 1 180 ? 6.142 5.680 -89.438 1.00 42.38 178 PRO H O 1
ATOM 11756 N N . ILE H 1 181 ? 7.856 5.038 -88.118 1.00 37.80 179 ILE H N 1
ATOM 11757 C CA . ILE H 1 181 ? 7.384 5.633 -86.878 1.00 31.09 179 ILE H CA 1
ATOM 11758 C C . ILE H 1 181 ? 8.139 6.939 -86.578 1.00 32.67 179 ILE H C 1
ATOM 11759 O O . ILE H 1 181 ? 9.353 7.004 -86.729 1.00 36.77 179 ILE H O 1
ATOM 11764 N N . LEU H 1 182 ? 7.418 7.981 -86.171 1.00 38.58 180 LEU H N 1
ATOM 11765 C CA . LEU H 1 182 ? 8.059 9.235 -85.805 1.00 34.81 180 LEU H CA 1
ATOM 11766 C C . LEU H 1 182 ? 8.099 9.424 -84.306 1.00 30.51 180 LEU H C 1
ATOM 11767 O O . LEU H 1 182 ? 7.055 9.434 -83.660 1.00 35.70 180 LEU H O 1
ATOM 11772 N N . VAL H 1 183 ? 9.297 9.607 -83.757 1.00 31.99 181 VAL H N 1
ATOM 11773 C CA . VAL H 1 183 ? 9.415 9.994 -82.351 1.00 26.93 181 VAL H CA 1
ATOM 11774 C C . VAL H 1 183 ? 9.959 11.416 -82.240 1.00 25.57 181 VAL H C 1
ATOM 11775 O O . VAL H 1 183 ? 10.976 11.746 -82.849 1.00 34.93 181 VAL H O 1
ATOM 11779 N N . CYS H 1 184 ? 9.255 12.259 -81.489 1.00 35.92 182 CYS H N 1
ATOM 11780 C CA . CYS H 1 184 ? 9.677 13.639 -81.258 1.00 37.37 182 CYS H CA 1
ATOM 11781 C C . CYS H 1 184 ? 10.076 13.832 -79.802 1.00 32.74 182 CYS H C 1
ATOM 11782 O O . CYS H 1 184 ? 9.269 13.616 -78.908 1.00 30.81 182 CYS H O 1
ATOM 11785 N N . ILE H 1 185 ? 11.326 14.230 -79.579 1.00 39.09 183 ILE H N 1
ATOM 11786 C CA . ILE H 1 185 ? 11.815 14.509 -78.229 1.00 38.90 183 ILE H CA 1
ATOM 11787 C C . ILE H 1 185 ? 12.039 16.009 -78.067 1.00 42.58 183 ILE H C 1
ATOM 11788 O O . ILE H 1 185 ? 12.779 16.614 -78.840 1.00 49.02 183 ILE H O 1
ATOM 11793 N N . GLU H 1 186 ? 11.378 16.611 -77.081 1.00 36.33 184 GLU H N 1
ATOM 11794 C CA . GLU H 1 186 ? 11.547 18.034 -76.813 1.00 41.94 184 GLU H CA 1
ATOM 11795 C C . GLU H 1 186 ? 12.007 18.259 -75.375 1.00 43.15 184 GLU H C 1
ATOM 11796 O O . GLU H 1 186 ? 11.362 17.787 -74.445 1.00 40.66 184 GLU H O 1
ATOM 11802 N N . LYS H 1 187 ? 13.113 18.982 -75.207 1.00 44.29 185 LYS H N 1
ATOM 11803 C CA . LYS H 1 187 ? 13.622 19.325 -73.868 1.00 49.59 185 LYS H CA 1
ATOM 11804 C C . LYS H 1 187 ? 12.807 20.455 -73.262 1.00 46.57 185 LYS H C 1
ATOM 11805 O O . LYS H 1 187 ? 12.636 21.503 -73.882 1.00 46.62 185 LYS H O 1
ATOM 11811 N N . ILE H 1 188 ? 12.297 20.234 -72.055 1.00 51.03 186 ILE H N 1
ATOM 11812 C CA . ILE H 1 188 ? 11.452 21.235 -71.392 1.00 54.90 186 ILE H CA 1
ATOM 11813 C C . ILE H 1 188 ? 12.025 21.778 -70.070 1.00 62.22 186 ILE H C 1
ATOM 11814 O O . ILE H 1 188 ? 11.569 22.813 -69.574 1.00 62.18 186 ILE H O 1
ATOM 11819 N N . SER H 1 189 ? 13.006 21.072 -69.507 1.00 73.75 187 SER H N 1
ATOM 11820 C CA . SER H 1 189 ? 13.716 21.533 -68.307 1.00 86.95 187 SER H CA 1
ATOM 11821 C C . SER H 1 189 ? 15.182 21.094 -68.302 1.00 94.35 187 SER H C 1
ATOM 11822 O O . SER H 1 189 ? 15.561 20.154 -69.009 1.00 93.90 187 SER H O 1
ATOM 11825 N N . GLU H 1 190 ? 15.993 21.782 -67.497 1.00 102.82 188 GLU H N 1
ATOM 11826 C CA . GLU H 1 190 ? 17.434 21.527 -67.408 1.00 108.58 188 GLU H CA 1
ATOM 11827 C C . GLU H 1 190 ? 17.746 20.295 -66.558 1.00 109.35 188 GLU H C 1
ATOM 11828 O O . GLU H 1 190 ? 17.246 20.159 -65.438 1.00 107.92 188 GLU H O 1
ATOM 11834 N N . GLY H 1 191 ? 18.581 19.409 -67.100 1.00 109.71 189 GLY H N 1
ATOM 11835 C CA . GLY H 1 191 ? 18.947 18.160 -66.432 1.00 108.92 189 GLY H CA 1
ATOM 11836 C C . GLY H 1 191 ? 18.456 16.929 -67.175 1.00 108.82 189 GLY H C 1
ATOM 11837 O O . GLY H 1 191 ? 18.190 16.975 -68.378 1.00 104.27 189 GLY H O 1
ATOM 11838 N N . LEU I 1 3 ? -0.910 -39.820 -142.018 1.00 83.01 1 LEU I N 1
ATOM 11839 C CA . LEU I 1 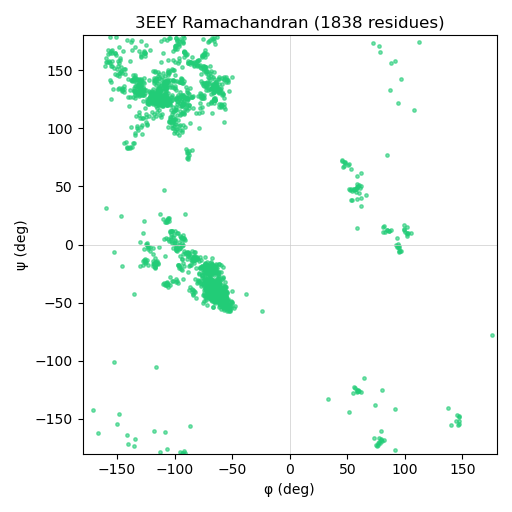3 ? -0.155 -39.070 -140.967 1.00 81.01 1 LEU I CA 1
ATOM 11840 C C . LEU I 1 3 ? -0.284 -39.725 -139.592 1.00 75.23 1 LEU I C 1
ATOM 11841 O O . LEU I 1 3 ? -1.390 -40.014 -139.135 1.00 70.73 1 LEU I O 1
ATOM 11846 N N . THR I 1 4 ? 0.865 -39.947 -138.952 1.00 70.91 2 THR I N 1
ATOM 11847 C CA . THR I 1 4 ? 0.966 -40.627 -137.662 1.00 64.39 2 THR I CA 1
ATOM 11848 C C . THR I 1 4 ? 1.983 -39.884 -136.792 1.00 60.28 2 THR I C 1
ATOM 11849 O O . THR I 1 4 ? 3.000 -39.398 -137.297 1.00 64.16 2 THR I O 1
ATOM 11853 N N . ILE I 1 5 ? 1.698 -39.787 -135.493 1.00 57.51 3 ILE I N 1
ATOM 11854 C CA . ILE I 1 5 ? 2.652 -39.260 -134.504 1.00 51.31 3 ILE I CA 1
ATOM 11855 C C . ILE I 1 5 ? 3.864 -40.205 -134.396 1.00 47.08 3 ILE I C 1
ATOM 11856 O O . ILE I 1 5 ? 3.719 -41.407 -134.121 1.00 49.15 3 ILE I O 1
ATOM 11861 N N . LYS I 1 6 ? 5.050 -39.662 -134.647 1.00 43.88 4 LYS I N 1
ATOM 11862 C CA . LYS I 1 6 ? 6.278 -40.464 -134.620 1.00 41.52 4 LYS I CA 1
ATOM 11863 C C . LYS I 1 6 ? 6.758 -40.711 -133.203 1.00 42.94 4 LYS I C 1
ATOM 11864 O O . LYS I 1 6 ? 6.411 -39.959 -132.281 1.00 38.51 4 LYS I O 1
ATOM 11870 N N . ASN I 1 7 ? 7.566 -41.760 -133.040 1.00 38.51 5 ASN I N 1
ATOM 11871 C CA . ASN I 1 7 ? 8.246 -42.034 -131.774 1.00 43.65 5 ASN I CA 1
ATOM 11872 C C . ASN I 1 7 ? 9.335 -40.992 -131.493 1.00 38.92 5 ASN I C 1
ATOM 11873 O O . ASN I 1 7 ? 9.581 -40.120 -132.330 1.00 43.27 5 ASN I O 1
ATOM 11878 N N . SER I 1 8 ? 9.971 -41.076 -130.324 1.00 36.75 6 SER I N 1
ATOM 11879 C CA . SER I 1 8 ? 10.981 -40.085 -129.910 1.00 36.68 6 SER I CA 1
ATOM 11880 C C . SER I 1 8 ? 12.176 -39.980 -130.872 1.00 38.79 6 SER I C 1
ATOM 11881 O O . SER I 1 8 ? 12.658 -38.879 -131.158 1.00 38.69 6 SER I O 1
ATOM 11884 N N . LEU I 1 9 ? 12.625 -41.127 -131.381 1.00 40.68 7 LEU I N 1
ATOM 11885 C CA . LEU I 1 9 ? 13.687 -41.178 -132.388 1.00 42.08 7 LEU I CA 1
ATOM 11886 C C . LEU I 1 9 ? 13.297 -40.427 -133.667 1.00 43.90 7 LEU I C 1
ATOM 11887 O O . LEU I 1 9 ? 14.081 -39.632 -134.179 1.00 51.47 7 LEU I O 1
ATOM 11892 N N . GLY I 1 10 ? 12.084 -40.671 -134.159 1.00 42.65 8 GLY I N 1
ATOM 11893 C CA . GLY I 1 10 ? 11.575 -39.972 -135.336 1.00 39.50 8 GLY I CA 1
ATOM 11894 C C . GLY I 1 10 ? 11.380 -38.482 -135.111 1.00 41.45 8 GLY I C 1
ATOM 11895 O O . GLY I 1 10 ? 11.701 -37.668 -135.981 1.00 50.91 8 GLY I O 1
ATOM 11896 N N . GLN I 1 11 ? 10.864 -38.124 -133.938 1.00 42.63 9 GLN I N 1
ATOM 11897 C CA . GLN I 1 11 ? 10.608 -36.719 -133.592 1.00 38.69 9 GLN I CA 1
ATOM 11898 C C . GLN I 1 11 ? 11.876 -35.874 -133.409 1.00 36.88 9 GLN I C 1
ATOM 11899 O O . GLN I 1 11 ? 11.862 -34.665 -133.661 1.00 40.32 9 GLN I O 1
ATOM 11905 N N . SER I 1 12 ? 12.963 -36.510 -132.977 1.00 35.75 10 SER I N 1
ATOM 11906 C CA . SER I 1 12 ? 14.246 -35.815 -132.814 1.00 35.75 10 SER I CA 1
ATOM 11907 C C . SER I 1 12 ? 14.754 -35.290 -134.149 1.00 37.65 10 SER I C 1
ATOM 11908 O O . SER I 1 12 ? 15.218 -34.160 -134.229 1.00 32.45 10 SER I O 1
ATOM 11911 N N . HIS I 1 13 ? 14.627 -36.106 -135.190 1.00 34.45 11 HIS I N 1
ATOM 11912 C CA . HIS I 1 13 ? 14.957 -35.702 -136.554 1.00 35.54 11 HIS I CA 1
ATOM 11913 C C . HIS I 1 13 ? 14.081 -34.549 -137.055 1.00 38.90 11 HIS I C 1
ATOM 11914 O O . HIS I 1 13 ? 14.577 -33.618 -137.704 1.00 46.07 11 HIS I O 1
ATOM 11921 N N . ASP I 1 14 ? 12.787 -34.609 -136.739 1.00 43.51 12 ASP I N 1
ATOM 11922 C CA . ASP I 1 14 ? 11.841 -33.561 -137.122 1.00 38.70 12 ASP I CA 1
ATOM 11923 C C . ASP I 1 14 ? 12.150 -32.230 -136.455 1.00 41.21 12 ASP I C 1
ATOM 11924 O O . ASP I 1 14 ? 12.048 -31.178 -137.094 1.00 46.39 12 ASP I O 1
ATOM 11929 N N . TYR I 1 15 ? 12.516 -32.279 -135.174 1.00 35.15 13 TYR I N 1
ATOM 11930 C CA . TYR I 1 15 ? 12.952 -31.085 -134.445 1.00 34.09 13 TYR I CA 1
ATOM 11931 C C . TYR I 1 15 ? 14.279 -30.528 -134.963 1.00 36.73 13 TYR I C 1
ATOM 11932 O O . TYR I 1 15 ? 14.506 -29.327 -134.917 1.00 42.98 13 TYR I O 1
ATOM 11941 N N . ILE I 1 16 ? 15.157 -31.405 -135.436 1.00 39.11 14 ILE I N 1
ATOM 11942 C CA . ILE I 1 16 ? 16.451 -30.992 -135.975 1.00 41.99 14 ILE I CA 1
ATOM 11943 C C . ILE I 1 16 ? 16.270 -30.329 -137.353 1.00 44.63 14 ILE I C 1
ATOM 11944 O O . ILE I 1 16 ? 16.830 -29.260 -137.598 1.00 47.06 14 ILE I O 1
ATOM 11949 N N . LYS I 1 17 ? 15.459 -30.944 -138.219 1.00 45.42 15 LYS I N 1
ATOM 11950 C CA . LYS I 1 17 ? 15.104 -30.370 -139.532 1.00 47.60 15 LYS I CA 1
ATOM 11951 C C . LYS I 1 17 ? 14.506 -28.961 -139.444 1.00 51.52 15 LYS I C 1
ATOM 11952 O O . LYS I 1 17 ? 14.769 -28.121 -140.301 1.00 64.01 15 LYS I O 1
ATOM 11958 N N . MET I 1 18 ? 13.707 -28.718 -138.406 1.00 54.64 16 MET I N 1
ATOM 11959 C CA . MET I 1 18 ? 13.092 -27.418 -138.145 1.00 60.66 16 MET I CA 1
ATOM 11960 C C . MET I 1 18 ? 14.113 -26.325 -137.860 1.00 56.99 16 MET I C 1
ATOM 11961 O O . MET I 1 18 ? 13.912 -25.173 -138.241 1.00 62.83 16 MET I O 1
ATOM 11966 N N . PHE I 1 19 ? 15.205 -26.697 -137.193 1.00 56.51 17 PHE I N 1
ATOM 11967 C CA . PHE I 1 19 ? 16.181 -25.736 -136.678 1.00 52.98 17 PHE I CA 1
ATOM 11968 C C . PHE I 1 19 ? 17.464 -25.599 -137.511 1.00 52.65 17 PHE I C 1
ATOM 11969 O O . PHE I 1 19 ? 18.064 -24.527 -137.554 1.00 52.72 17 PHE I O 1
ATOM 11977 N N . VAL I 1 20 ? 17.881 -26.680 -138.161 1.00 53.43 18 VAL I N 1
ATOM 11978 C CA . VAL I 1 20 ? 19.152 -26.698 -138.890 1.00 56.67 18 VAL I CA 1
ATOM 11979 C C . VAL I 1 20 ? 19.031 -26.206 -140.343 1.00 62.58 18 VAL I C 1
ATOM 11980 O O . VAL I 1 20 ? 18.285 -26.776 -141.154 1.00 65.53 18 VAL I O 1
ATOM 11984 N N . LYS I 1 21 ? 19.774 -25.137 -140.639 1.00 63.80 19 LYS I N 1
ATOM 11985 C CA . LYS I 1 21 ? 19.918 -24.582 -141.989 1.00 67.70 19 LYS I CA 1
ATOM 11986 C C . LYS I 1 21 ? 21.187 -25.127 -142.644 1.00 71.53 19 LYS I C 1
ATOM 11987 O O . LYS I 1 21 ? 22.014 -25.762 -141.980 1.00 75.45 19 LYS I O 1
ATOM 11993 N N . GLU I 1 22 ? 21.351 -24.868 -143.940 1.00 73.09 20 GLU I N 1
ATOM 11994 C CA . GLU I 1 22 ? 22.611 -25.173 -144.625 1.00 72.21 20 GLU I CA 1
ATOM 11995 C C . GLU I 1 22 ? 23.724 -24.202 -144.217 1.00 67.94 20 GLU I C 1
ATOM 11996 O O . GLU I 1 22 ? 23.500 -22.987 -144.123 1.00 66.52 20 GLU I O 1
ATOM 12002 N N . GLY I 1 23 ? 24.908 -24.754 -143.947 1.00 59.38 21 GLY I N 1
ATOM 12003 C CA . GLY I 1 23 ? 26.066 -23.950 -143.575 1.00 63.59 21 GLY I CA 1
ATOM 12004 C C . GLY I 1 23 ? 26.269 -23.799 -142.078 1.00 68.81 21 GLY I C 1
ATOM 12005 O O . GLY I 1 23 ? 27.218 -23.142 -141.641 1.00 70.45 21 GLY I O 1
ATOM 12006 N N . ASP I 1 24 ? 25.380 -24.412 -141.297 1.00 69.99 22 ASP I N 1
ATOM 12007 C CA . ASP I 1 24 ? 25.443 -24.377 -139.830 1.00 63.81 22 ASP I CA 1
ATOM 12008 C C . ASP I 1 24 ? 26.555 -25.258 -139.246 1.00 59.28 22 ASP I C 1
ATOM 12009 O O . ASP I 1 24 ? 27.155 -26.079 -139.942 1.00 55.91 22 ASP I O 1
ATOM 12014 N N . THR I 1 25 ? 26.839 -25.068 -137.963 1.00 58.97 23 THR I N 1
ATOM 12015 C CA . THR I 1 25 ? 27.725 -25.981 -137.251 1.00 58.63 23 THR I CA 1
ATOM 12016 C C . THR I 1 25 ? 26.888 -26.783 -136.254 1.00 54.85 23 THR I C 1
ATOM 12017 O O . THR I 1 25 ? 26.214 -26.218 -135.398 1.00 52.28 23 THR I O 1
ATOM 12021 N N . VAL I 1 26 ? 26.900 -28.102 -136.412 1.00 50.30 24 VAL I N 1
ATOM 12022 C CA . VAL I 1 26 ? 26.102 -28.995 -135.581 1.00 48.30 24 VAL I CA 1
ATOM 12023 C C . VAL I 1 26 ? 26.989 -30.081 -134.959 1.00 52.16 24 VAL I C 1
ATOM 12024 O O . VAL I 1 26 ? 28.135 -30.260 -135.379 1.00 51.14 24 VAL I O 1
ATOM 12028 N N . VAL I 1 27 ? 26.457 -30.790 -133.958 1.00 48.94 25 VAL I N 1
ATOM 12029 C CA . VAL I 1 27 ? 27.194 -31.837 -133.248 1.00 37.11 25 VAL I CA 1
ATOM 12030 C C . VAL I 1 27 ? 26.364 -33.111 -133.130 1.00 38.45 25 VAL I C 1
ATOM 12031 O O . VAL I 1 27 ? 25.199 -33.059 -132.752 1.00 46.61 25 VAL I O 1
ATOM 12035 N N . ASP I 1 28 ? 26.959 -34.251 -133.465 1.00 44.94 26 ASP I N 1
ATOM 12036 C CA . ASP I 1 28 ? 26.414 -35.554 -133.083 1.00 41.32 26 ASP I CA 1
ATOM 12037 C C . ASP I 1 28 ? 27.248 -36.016 -131.897 1.00 43.36 26 ASP I C 1
ATOM 12038 O O . ASP I 1 28 ? 28.394 -36.419 -132.063 1.00 46.40 26 ASP I O 1
ATOM 12043 N N . ALA I 1 29 ? 26.666 -35.960 -130.704 1.00 43.83 27 ALA I N 1
ATOM 12044 C CA . ALA I 1 29 ? 27.411 -36.205 -129.472 1.00 42.00 27 ALA I CA 1
ATOM 12045 C C . ALA I 1 29 ? 27.577 -37.678 -129.155 1.00 45.60 27 ALA I C 1
ATOM 12046 O O . ALA I 1 29 ? 28.328 -38.040 -128.247 1.00 52.30 27 ALA I O 1
ATOM 12048 N N . THR I 1 30 ? 26.866 -38.522 -129.896 1.00 46.19 28 THR I N 1
ATOM 12049 C CA . THR I 1 30 ? 26.870 -39.970 -129.688 1.00 51.09 28 THR I CA 1
ATOM 12050 C C . THR I 1 30 ? 26.809 -40.612 -131.065 1.00 55.52 28 THR I C 1
ATOM 12051 O O . THR I 1 30 ? 25.719 -40.888 -131.571 1.00 64.65 28 THR I O 1
ATOM 12055 N N . CYS I 1 31 ? 27.977 -40.836 -131.668 1.00 59.28 29 CYS I N 1
ATOM 12056 C CA . CYS I 1 31 ? 28.087 -41.301 -133.060 1.00 58.86 29 CYS I CA 1
ATOM 12057 C C . CYS I 1 31 ? 27.463 -42.660 -133.359 1.00 57.00 29 CYS I C 1
ATOM 12058 O O . CYS I 1 31 ? 26.676 -42.777 -134.298 1.00 62.15 29 CYS I O 1
ATOM 12061 N N . GLY I 1 32 ? 27.814 -43.667 -132.560 1.00 55.82 30 GLY I N 1
ATOM 12062 C CA . GLY I 1 32 ? 27.366 -45.044 -132.771 1.00 57.57 30 GLY I CA 1
ATOM 12063 C C . GLY I 1 32 ? 27.722 -45.537 -134.160 1.00 66.23 30 GLY I C 1
ATOM 12064 O O . GLY I 1 32 ? 28.888 -45.503 -134.557 1.00 71.09 30 GLY I O 1
ATOM 12065 N N . ASN I 1 33 ? 26.707 -45.954 -134.912 1.00 68.89 31 ASN I N 1
ATOM 12066 C CA . ASN I 1 33 ? 26.899 -46.439 -136.278 1.00 68.64 31 ASN I CA 1
ATOM 12067 C C . ASN I 1 33 ? 26.953 -45.331 -137.334 1.00 66.94 31 ASN I C 1
ATOM 12068 O O . ASN I 1 33 ? 27.325 -45.589 -138.482 1.00 71.13 31 ASN I O 1
ATOM 12073 N N . GLY I 1 34 ? 26.581 -44.110 -136.944 1.00 62.68 32 GLY I N 1
ATOM 12074 C CA . GLY I 1 34 ? 26.736 -42.925 -137.802 1.00 58.67 32 GLY I CA 1
ATOM 12075 C C . GLY I 1 34 ? 25.490 -42.406 -138.506 1.00 58.74 32 GLY I C 1
ATOM 12076 O O . GLY I 1 34 ? 25.580 -41.492 -139.344 1.00 53.34 32 GLY I O 1
ATOM 12077 N N . ASN I 1 35 ? 24.336 -42.983 -138.159 1.00 61.50 33 ASN I N 1
ATOM 12078 C CA . ASN I 1 35 ? 23.037 -42.623 -138.753 1.00 60.71 33 ASN I CA 1
ATOM 12079 C C . ASN I 1 35 ? 22.665 -41.151 -138.577 1.00 61.85 33 ASN I C 1
ATOM 12080 O O . ASN I 1 35 ? 22.311 -40.477 -139.558 1.00 64.02 33 ASN I O 1
ATOM 12085 N N . ASP I 1 36 ? 22.766 -40.660 -137.337 1.00 53.57 34 ASP I N 1
ATOM 12086 C CA . ASP I 1 36 ? 22.481 -39.254 -137.020 1.00 50.44 34 ASP I CA 1
ATOM 12087 C C . ASP I 1 36 ? 23.536 -38.324 -137.609 1.00 47.61 34 ASP I C 1
ATOM 12088 O O . ASP I 1 36 ? 23.229 -37.182 -137.969 1.00 46.23 34 ASP I O 1
ATOM 12093 N N . THR I 1 37 ? 24.772 -38.822 -137.704 1.00 52.36 35 THR I N 1
ATOM 12094 C CA . THR I 1 37 ? 25.899 -38.056 -138.250 1.00 49.67 35 THR I CA 1
ATOM 12095 C C . THR I 1 37 ? 25.700 -37.813 -139.738 1.00 51.75 35 THR I C 1
ATOM 12096 O O . THR I 1 37 ? 25.918 -36.699 -140.232 1.00 49.85 35 THR I O 1
ATOM 12100 N N . ALA I 1 38 ? 25.279 -38.867 -140.439 1.00 50.35 36 ALA I N 1
ATOM 12101 C CA . ALA I 1 38 ? 24.946 -38.787 -141.860 1.00 53.84 36 ALA I CA 1
ATOM 12102 C C . ALA I 1 38 ? 23.739 -37.880 -142.114 1.00 54.66 36 ALA I C 1
ATOM 12103 O O . ALA I 1 38 ? 23.755 -37.061 -143.043 1.00 62.23 36 ALA I O 1
ATOM 12105 N N . PHE I 1 39 ? 22.708 -38.035 -141.280 1.00 52.21 37 PHE I N 1
ATOM 12106 C CA . PHE I 1 39 ? 21.525 -37.168 -141.277 1.00 45.95 37 PHE I CA 1
ATOM 12107 C C . PHE I 1 39 ? 21.899 -35.687 -141.111 1.00 46.76 37 PHE I C 1
ATOM 12108 O O . PHE I 1 39 ? 21.482 -34.834 -141.907 1.00 47.50 37 PHE I O 1
ATOM 12116 N N . LEU I 1 40 ? 22.706 -35.395 -140.094 1.00 44.85 38 LEU I N 1
ATOM 12117 C CA . LEU I 1 40 ? 23.146 -34.026 -139.822 1.00 47.31 38 LEU I CA 1
ATOM 12118 C C . LEU I 1 40 ? 23.987 -33.455 -140.961 1.00 53.61 38 LEU I C 1
ATOM 12119 O O . LEU I 1 40 ? 23.886 -32.256 -141.272 1.00 52.56 38 LEU I O 1
ATOM 12124 N N . ALA I 1 41 ? 24.806 -34.318 -141.575 1.00 57.77 39 ALA I N 1
ATOM 12125 C CA . ALA I 1 41 ? 25.683 -33.932 -142.690 1.00 59.85 39 ALA I CA 1
ATOM 12126 C C . ALA I 1 41 ? 24.888 -33.490 -143.914 1.00 61.26 39 ALA I C 1
ATOM 12127 O O . ALA I 1 41 ? 25.218 -32.474 -144.546 1.00 61.38 39 ALA I O 1
ATOM 12129 N N . SER I 1 42 ? 23.830 -34.248 -144.217 1.00 62.12 40 SER I N 1
ATOM 12130 C CA . SER I 1 42 ? 22.958 -33.983 -145.371 1.00 66.02 40 SER I CA 1
ATOM 12131 C C . SER I 1 42 ? 22.135 -32.698 -145.227 1.00 60.55 40 SER I C 1
ATOM 12132 O O . SER I 1 42 ? 21.802 -32.055 -146.219 1.00 66.70 40 SER I O 1
ATOM 12135 N N . LEU I 1 43 ? 21.810 -32.335 -143.992 1.00 60.20 41 LEU I N 1
ATOM 12136 C CA . LEU I 1 43 ? 21.059 -31.108 -143.722 1.00 64.01 41 LEU I CA 1
ATOM 12137 C C . LEU I 1 43 ? 21.916 -29.862 -143.843 1.00 59.12 41 LEU I C 1
ATOM 12138 O O . LEU I 1 43 ? 21.419 -28.776 -144.152 1.00 65.67 41 LEU I O 1
ATOM 12143 N N . VAL I 1 44 ? 23.204 -30.023 -143.571 1.00 64.42 42 VAL I N 1
ATOM 12144 C CA . VAL I 1 44 ? 24.076 -28.884 -143.340 1.00 63.53 42 VAL I CA 1
ATOM 12145 C C . VAL I 1 44 ? 24.811 -28.417 -144.618 1.00 67.06 42 VAL I C 1
ATOM 12146 O O . VAL I 1 44 ? 25.242 -27.256 -144.715 1.00 59.32 42 VAL I O 1
ATOM 12150 N N . GLY I 1 45 ? 24.923 -29.319 -145.596 1.00 67.58 43 GLY I N 1
ATOM 12151 C CA . GLY I 1 45 ? 25.486 -28.988 -146.904 1.00 74.15 43 GLY I CA 1
ATOM 12152 C C . GLY I 1 45 ? 27.002 -28.950 -146.994 1.00 77.37 43 GLY I C 1
ATOM 12153 O O . GLY I 1 45 ? 27.710 -29.384 -146.079 1.00 75.58 43 GLY I O 1
ATOM 12154 N N . GLU I 1 46 ? 27.483 -28.423 -148.119 1.00 81.44 44 GLU I N 1
ATOM 12155 C CA . GLU I 1 46 ? 28.905 -28.362 -148.460 1.00 89.76 44 GLU I CA 1
ATOM 12156 C C . GLU I 1 46 ? 29.698 -27.432 -147.533 1.00 84.73 44 GLU I C 1
ATOM 12157 O O . GLU I 1 46 ? 30.839 -27.745 -147.158 1.00 79.27 44 GLU I O 1
ATOM 12163 N N . ASN I 1 47 ? 29.080 -26.305 -147.168 1.00 81.92 45 ASN I N 1
ATOM 12164 C CA . ASN I 1 47 ? 29.734 -25.256 -146.377 1.00 81.71 45 ASN I CA 1
ATOM 12165 C C . ASN I 1 47 ? 29.483 -25.355 -144.872 1.00 80.25 45 ASN I C 1
ATOM 12166 O O . ASN I 1 47 ? 29.863 -24.456 -144.111 1.00 78.28 45 ASN I O 1
ATOM 12171 N N . GLY I 1 48 ? 28.846 -26.450 -144.454 1.00 79.08 46 GLY I N 1
ATOM 12172 C CA . GLY I 1 48 ? 28.550 -26.707 -143.042 1.00 75.31 46 GLY I CA 1
ATOM 12173 C C . GLY I 1 48 ? 29.522 -27.670 -142.381 1.00 72.25 46 GLY I C 1
ATOM 12174 O O . GLY I 1 48 ? 30.328 -28.318 -143.063 1.00 72.91 46 GLY I O 1
ATOM 12175 N N . ARG I 1 49 ? 29.428 -27.767 -141.052 1.00 68.31 47 ARG I N 1
ATOM 12176 C CA A ARG I 1 49 ? 30.337 -28.597 -140.264 0.50 66.39 47 ARG I CA 1
ATOM 12177 C CA B ARG I 1 49 ? 30.339 -28.594 -140.258 0.50 66.31 47 ARG I CA 1
ATOM 12178 C C . ARG I 1 49 ? 29.600 -29.451 -139.228 1.00 61.27 47 ARG I C 1
ATOM 12179 O O . ARG I 1 49 ? 28.790 -28.947 -138.451 1.00 55.49 47 ARG I O 1
ATOM 12194 N N . VAL I 1 50 ? 29.893 -30.750 -139.234 1.00 58.95 48 VAL I N 1
ATOM 12195 C CA . VAL I 1 50 ? 29.369 -31.684 -138.247 1.00 52.71 48 VAL I CA 1
ATOM 12196 C C . VAL I 1 50 ? 30.535 -32.200 -137.406 1.00 54.44 48 VAL I C 1
ATOM 12197 O O . VAL I 1 50 ? 31.478 -32.774 -137.944 1.00 60.21 48 VAL I O 1
ATOM 12201 N N . PHE I 1 51 ? 30.480 -31.983 -136.095 1.00 53.53 49 PHE I N 1
ATOM 12202 C CA . PHE I 1 51 ? 31.426 -32.612 -135.177 1.00 46.43 49 PHE I CA 1
ATOM 12203 C C . PHE I 1 51 ? 30.796 -33.886 -134.645 1.00 43.74 49 PHE I C 1
ATOM 12204 O O . PHE I 1 51 ? 29.664 -33.868 -134.182 1.00 48.15 49 PHE I O 1
ATOM 12212 N N . GLY I 1 52 ? 31.519 -34.994 -134.742 1.00 49.04 50 GLY I N 1
ATOM 12213 C CA . GLY I 1 52 ? 31.036 -36.275 -134.244 1.00 44.24 50 GLY I CA 1
ATOM 12214 C C . GLY I 1 52 ? 31.918 -36.782 -133.122 1.00 46.26 50 GLY I C 1
ATOM 12215 O O . GLY I 1 52 ? 33.132 -36.600 -133.156 1.00 52.91 50 GLY I O 1
ATOM 12216 N N . PHE I 1 53 ? 31.311 -37.416 -132.125 1.00 42.79 51 PHE I N 1
ATOM 12217 C CA . PHE I 1 53 ? 32.047 -37.921 -130.971 1.00 45.26 51 PHE I CA 1
ATOM 12218 C C . PHE I 1 53 ? 31.626 -39.340 -130.646 1.00 47.50 51 PHE I C 1
ATOM 12219 O O . PHE I 1 53 ? 30.438 -39.667 -130.719 1.00 53.72 51 PHE I O 1
ATOM 12227 N N . ASP I 1 54 ? 32.610 -40.168 -130.295 1.00 54.24 52 ASP I N 1
ATOM 12228 C CA . ASP I 1 54 ? 32.388 -41.486 -129.690 1.00 56.95 52 ASP I CA 1
ATOM 12229 C C . ASP I 1 54 ? 33.653 -41.934 -128.957 1.00 62.58 52 ASP I C 1
ATOM 12230 O O . ASP I 1 54 ? 34.751 -41.466 -129.264 1.00 64.81 52 ASP I O 1
ATOM 12235 N N . ILE I 1 55 ? 33.491 -42.831 -127.984 1.00 65.84 53 ILE I N 1
ATOM 12236 C CA . ILE I 1 55 ? 34.618 -43.342 -127.193 1.00 66.61 53 ILE I CA 1
ATOM 12237 C C . ILE I 1 55 ? 35.118 -44.710 -127.674 1.00 71.95 53 ILE I C 1
ATOM 12238 O O . ILE I 1 55 ? 36.113 -45.226 -127.157 1.00 76.79 53 ILE I O 1
ATOM 12243 N N . GLN I 1 56 ? 34.432 -45.286 -128.659 1.00 71.35 54 GLN I N 1
ATOM 12244 C CA . GLN I 1 56 ? 34.813 -46.587 -129.209 1.00 76.50 54 GLN I CA 1
ATOM 12245 C C . GLN I 1 56 ? 35.442 -46.467 -130.595 1.00 81.15 54 GLN I C 1
ATOM 12246 O O . GLN I 1 56 ? 35.006 -45.653 -131.415 1.00 80.25 54 GLN I O 1
ATOM 12252 N N . ASP I 1 57 ? 36.465 -47.287 -130.840 1.00 86.91 55 ASP I N 1
ATOM 12253 C CA . ASP I 1 57 ? 37.156 -47.345 -132.136 1.00 90.68 55 ASP I CA 1
ATOM 12254 C C . ASP I 1 57 ? 36.294 -47.988 -133.220 1.00 89.39 55 ASP I C 1
ATOM 12255 O O . ASP I 1 57 ? 36.372 -47.607 -134.392 1.00 87.07 55 ASP I O 1
ATOM 12260 N N . LYS I 1 58 ? 35.489 -48.967 -132.806 1.00 89.23 56 LYS I N 1
ATOM 12261 C CA . LYS I 1 58 ? 34.524 -49.654 -133.665 1.00 91.52 56 LYS I CA 1
ATOM 12262 C C . LYS I 1 58 ? 33.462 -48.689 -134.209 1.00 87.83 56 LYS I C 1
ATOM 12263 O O . LYS I 1 58 ? 33.078 -48.764 -135.381 1.00 88.21 56 LYS I O 1
ATOM 12269 N N . ALA I 1 59 ? 33.009 -47.778 -133.347 1.00 84.61 57 ALA I N 1
ATOM 12270 C CA . ALA I 1 59 ? 31.981 -46.798 -133.687 1.00 79.61 57 ALA I CA 1
ATOM 12271 C C . ALA I 1 59 ? 32.482 -45.678 -134.613 1.00 77.26 57 ALA I C 1
ATOM 12272 O O . ALA I 1 59 ? 31.753 -45.243 -135.509 1.00 75.45 57 ALA I O 1
ATOM 12274 N N . ILE I 1 60 ? 33.715 -45.218 -134.393 1.00 72.11 58 ILE I N 1
ATOM 12275 C CA . ILE I 1 60 ? 34.332 -44.208 -135.257 1.00 70.76 58 ILE I CA 1
ATOM 12276 C C . ILE I 1 60 ? 34.574 -44.785 -136.658 1.00 73.20 58 ILE I C 1
ATOM 12277 O O . ILE I 1 60 ? 34.350 -44.098 -137.655 1.00 76.56 58 ILE I O 1
ATOM 12282 N N . ALA I 1 61 ? 34.995 -46.050 -136.720 1.00 74.02 59 ALA I N 1
ATOM 12283 C CA . ALA I 1 61 ? 35.262 -46.732 -137.992 1.00 75.86 59 ALA I CA 1
ATOM 12284 C C . ALA I 1 61 ? 33.991 -46.965 -138.818 1.00 74.97 59 ALA I C 1
ATOM 12285 O O . ALA I 1 61 ? 33.984 -46.756 -140.037 1.00 77.80 59 ALA I O 1
ATOM 12287 N N . ASN I 1 62 ? 32.924 -47.390 -138.141 1.00 72.90 60 ASN I N 1
ATOM 12288 C CA . ASN I 1 62 ? 31.614 -47.586 -138.766 1.00 71.05 60 ASN I CA 1
ATOM 12289 C C . ASN I 1 62 ? 30.985 -46.292 -139.280 1.00 69.35 60 ASN I C 1
ATOM 12290 O O . ASN I 1 62 ? 30.303 -46.293 -140.309 1.00 71.23 60 ASN I O 1
ATOM 12295 N N . THR I 1 63 ? 31.222 -45.200 -138.554 1.00 64.67 61 THR I N 1
ATOM 12296 C CA . THR I 1 63 ? 30.751 -43.869 -138.936 1.00 60.88 61 THR I CA 1
ATOM 12297 C C . THR I 1 63 ? 31.549 -43.346 -140.134 1.00 63.48 61 THR I C 1
ATOM 12298 O O . THR I 1 63 ? 30.973 -42.747 -141.047 1.00 64.48 61 THR I O 1
ATOM 12302 N N . THR I 1 64 ? 32.864 -43.594 -140.126 1.00 66.18 62 THR I N 1
ATOM 12303 C CA . THR I 1 64 ? 33.761 -43.210 -141.228 1.00 69.68 62 THR I CA 1
ATOM 12304 C C . THR I 1 64 ? 33.378 -43.936 -142.519 1.00 70.67 62 THR I C 1
ATOM 12305 O O . THR I 1 64 ? 33.354 -43.331 -143.596 1.00 67.68 62 THR I O 1
ATOM 12309 N N . LYS I 1 65 ? 33.072 -45.228 -142.386 1.00 72.95 63 LYS I N 1
ATOM 12310 C CA . LYS I 1 65 ? 32.629 -46.069 -143.498 1.00 78.37 63 LYS I CA 1
ATOM 12311 C C . LYS I 1 65 ? 31.294 -45.583 -144.078 1.00 78.99 63 LYS I C 1
ATOM 12312 O O . LYS I 1 65 ? 31.173 -45.443 -145.297 1.00 79.33 63 LYS I O 1
ATOM 12318 N N . LYS I 1 66 ? 30.320 -45.323 -143.197 1.00 75.88 64 LYS I N 1
ATOM 12319 C CA . LYS I 1 66 ? 29.013 -44.738 -143.551 1.00 71.18 64 LYS I CA 1
ATOM 12320 C C . LYS I 1 66 ? 29.114 -43.449 -144.371 1.00 69.21 64 LYS I C 1
ATOM 12321 O O . LYS I 1 66 ? 28.561 -43.367 -145.469 1.00 65.88 64 LYS I O 1
ATOM 12327 N N . LEU I 1 67 ? 29.832 -42.461 -143.834 1.00 64.37 65 LEU I N 1
ATOM 12328 C CA . LEU I 1 67 ? 29.928 -41.132 -144.443 1.00 63.37 65 LEU I CA 1
ATOM 12329 C C . LEU I 1 67 ? 30.693 -41.108 -145.756 1.00 65.47 65 LEU I C 1
ATOM 12330 O O . LEU I 1 67 ? 30.371 -40.308 -146.636 1.00 63.38 65 LEU I O 1
ATOM 12335 N N . THR I 1 68 ? 31.703 -41.972 -145.874 1.00 68.48 66 THR I N 1
ATOM 12336 C CA . THR I 1 68 ? 32.511 -42.078 -147.093 1.00 73.93 66 THR I CA 1
ATOM 12337 C C . THR I 1 68 ? 31.682 -42.701 -148.221 1.00 75.28 66 THR I C 1
ATOM 12338 O O . THR I 1 68 ? 31.741 -42.250 -149.374 1.00 75.86 66 THR I O 1
ATOM 12342 N N . ASP I 1 69 ? 30.894 -43.719 -147.862 1.00 76.30 67 ASP I N 1
ATOM 12343 C CA . ASP I 1 69 ? 29.961 -44.385 -148.773 1.00 76.15 67 ASP I CA 1
ATOM 12344 C C . ASP I 1 69 ? 28.888 -43.451 -149.324 1.00 75.64 67 ASP I C 1
ATOM 12345 O O . ASP I 1 69 ? 28.407 -43.674 -150.426 1.00 78.86 67 ASP I O 1
ATOM 12350 N N . LEU I 1 70 ? 28.516 -42.421 -148.560 1.00 74.86 68 LEU I N 1
ATOM 12351 C CA . LEU I 1 70 ? 27.492 -41.454 -148.987 1.00 72.55 68 LEU I CA 1
ATOM 12352 C C . LEU I 1 70 ? 28.084 -40.119 -149.451 1.00 70.61 68 LEU I C 1
ATOM 12353 O O . LEU I 1 70 ? 27.347 -39.145 -149.638 1.00 70.97 68 LEU I O 1
ATOM 12358 N N . ASN I 1 71 ? 29.407 -40.095 -149.635 1.00 70.55 69 ASN I N 1
ATOM 12359 C CA . ASN I 1 71 ? 30.173 -38.895 -150.006 1.00 79.08 69 ASN I CA 1
ATOM 12360 C C . ASN I 1 71 ? 29.897 -37.681 -149.091 1.00 72.75 69 ASN I C 1
ATOM 12361 O O . ASN I 1 71 ? 29.667 -36.554 -149.560 1.00 70.45 69 ASN I O 1
ATOM 12366 N N . LEU I 1 72 ? 29.931 -37.942 -147.783 1.00 69.89 70 LEU I N 1
ATOM 12367 C CA . LEU I 1 72 ? 29.590 -36.955 -146.752 1.00 71.11 70 LEU I CA 1
ATOM 12368 C C . LEU I 1 72 ? 30.697 -36.767 -145.718 1.00 71.04 70 LEU I C 1
ATOM 12369 O O . LEU I 1 72 ? 30.556 -35.966 -144.794 1.00 75.50 70 LEU I O 1
ATOM 12374 N N . ILE I 1 73 ? 31.799 -37.494 -145.883 1.00 71.03 71 ILE I N 1
ATOM 12375 C CA . ILE I 1 73 ? 32.933 -37.453 -144.942 1.00 72.47 71 ILE I CA 1
ATOM 12376 C C . ILE I 1 73 ? 33.692 -36.100 -144.937 1.00 72.91 71 ILE I C 1
ATOM 12377 O O . ILE I 1 73 ? 34.417 -35.779 -143.985 1.00 71.80 71 ILE I O 1
ATOM 12382 N N . ASP I 1 74 ? 33.477 -35.311 -145.990 1.00 73.23 72 ASP I N 1
ATOM 12383 C CA . ASP I 1 74 ? 34.146 -34.029 -146.216 1.00 79.37 72 ASP I CA 1
ATOM 12384 C C . ASP I 1 74 ? 33.821 -32.980 -145.151 1.00 73.45 72 ASP I C 1
ATOM 12385 O O . ASP I 1 74 ? 34.693 -32.220 -144.729 1.00 70.02 72 ASP I O 1
ATOM 12390 N N . ARG I 1 75 ? 32.566 -32.951 -144.711 1.00 74.59 73 ARG I N 1
ATOM 12391 C CA . ARG I 1 75 ? 32.086 -31.901 -143.814 1.00 71.96 73 ARG I CA 1
ATOM 12392 C C . ARG I 1 75 ? 31.845 -32.425 -142.399 1.00 66.46 73 ARG I C 1
ATOM 12393 O O . ARG I 1 75 ? 31.130 -31.810 -141.609 1.00 61.46 73 ARG I O 1
ATOM 12401 N N . VAL I 1 76 ? 32.451 -33.567 -142.092 1.00 62.05 74 VAL I N 1
ATOM 12402 C CA . VAL I 1 76 ? 32.402 -34.160 -140.755 1.00 55.18 74 VAL I CA 1
ATOM 12403 C C . VAL I 1 76 ? 33.793 -34.286 -140.128 1.00 61.25 74 VAL I C 1
ATOM 12404 O O . VAL I 1 76 ? 34.711 -34.844 -140.738 1.00 65.08 74 VAL I O 1
ATOM 12408 N N . THR I 1 77 ? 33.935 -33.761 -138.910 1.00 62.72 75 THR I N 1
ATOM 12409 C CA . THR I 1 77 ? 35.115 -33.990 -138.073 1.00 55.77 75 THR I CA 1
ATOM 12410 C C . THR I 1 77 ? 34.807 -35.040 -136.995 1.00 55.48 75 THR I C 1
ATOM 12411 O O . THR I 1 77 ? 34.105 -34.755 -136.019 1.00 55.95 75 THR I O 1
ATOM 12415 N N . LEU I 1 78 ? 35.325 -36.252 -137.180 1.00 53.02 76 LEU I N 1
ATOM 12416 C CA . LEU I 1 78 ? 35.150 -37.328 -136.196 1.00 53.26 76 LEU I CA 1
ATOM 12417 C C . LEU I 1 78 ? 36.243 -37.333 -135.131 1.00 56.53 76 LEU I C 1
ATOM 12418 O O . LEU I 1 78 ? 37.439 -37.389 -135.442 1.00 60.22 76 LEU I O 1
ATOM 12423 N N . ILE I 1 79 ? 35.814 -37.283 -133.873 1.00 55.27 77 ILE I N 1
ATOM 12424 C CA . ILE I 1 79 ? 36.714 -37.186 -132.729 1.00 50.31 77 ILE I CA 1
ATOM 12425 C C . ILE I 1 79 ? 36.519 -38.390 -131.803 1.00 56.07 77 ILE I C 1
ATOM 12426 O O . ILE I 1 79 ? 35.402 -38.654 -131.342 1.00 60.56 77 ILE I O 1
ATOM 12431 N N . LYS I 1 80 ? 37.599 -39.132 -131.551 1.00 58.65 78 LYS I N 1
ATOM 12432 C CA . LYS I 1 80 ? 37.545 -40.232 -130.591 1.00 58.58 78 LYS I CA 1
ATOM 12433 C C . LYS I 1 80 ? 37.847 -39.720 -129.183 1.00 59.20 78 LYS I C 1
ATOM 12434 O O . LYS I 1 80 ? 38.956 -39.881 -128.657 1.00 58.62 78 LYS I O 1
ATOM 12440 N N . ASP I 1 81 ? 36.841 -39.078 -128.599 1.00 58.14 79 ASP I N 1
ATOM 12441 C CA . ASP I 1 81 ? 36.889 -38.582 -127.233 1.00 54.78 79 ASP I CA 1
ATOM 12442 C C . ASP I 1 81 ? 35.451 -38.582 -126.716 1.00 56.90 79 ASP I C 1
ATOM 12443 O O . ASP I 1 81 ? 34.503 -38.701 -127.502 1.00 56.65 79 ASP I O 1
ATOM 12448 N N . GLY I 1 82 ? 35.292 -38.460 -125.402 1.00 55.19 80 GLY I N 1
ATOM 12449 C CA . GLY I 1 82 ? 33.975 -38.300 -124.797 1.00 51.38 80 GLY I CA 1
ATOM 12450 C C . GLY I 1 82 ? 33.344 -36.955 -125.118 1.00 49.47 80 GLY I C 1
ATOM 12451 O O . GLY I 1 82 ? 34.052 -35.952 -125.253 1.00 48.31 80 GLY I O 1
ATOM 12452 N N . HIS I 1 83 ? 32.012 -36.941 -125.226 1.00 43.35 81 HIS I N 1
ATOM 12453 C CA . HIS I 1 83 ? 31.248 -35.721 -125.496 1.00 37.35 81 HIS I CA 1
ATOM 12454 C C . HIS I 1 83 ? 31.324 -34.706 -124.360 1.00 38.58 81 HIS I C 1
ATOM 12455 O O . HIS I 1 83 ? 31.055 -33.520 -124.568 1.00 38.55 81 HIS I O 1
ATOM 12462 N N . GLN I 1 84 ? 31.688 -35.171 -123.163 1.00 32.16 82 GLN I N 1
ATOM 12463 C CA . GLN I 1 84 ? 31.927 -34.274 -122.022 1.00 42.29 82 GLN I CA 1
ATOM 12464 C C . GLN I 1 84 ? 33.099 -33.308 -122.282 1.00 45.39 82 GLN I C 1
ATOM 12465 O O . GLN I 1 84 ? 33.200 -32.257 -121.643 1.00 45.89 82 GLN I O 1
ATOM 12471 N N . ASN I 1 85 ? 33.953 -33.669 -123.245 1.00 44.42 83 ASN I N 1
ATOM 12472 C CA . ASN I 1 85 ? 35.106 -32.864 -123.631 1.00 46.12 83 ASN I CA 1
ATOM 12473 C C . ASN I 1 85 ? 34.924 -32.115 -124.951 1.00 50.78 83 ASN I C 1
ATOM 12474 O O . ASN I 1 85 ? 35.916 -31.709 -125.560 1.00 48.64 83 ASN I O 1
ATOM 12479 N N . MET I 1 86 ? 33.673 -31.915 -125.379 1.00 51.07 84 MET I N 1
ATOM 12480 C CA . MET I 1 86 ? 33.381 -31.283 -126.685 1.00 47.38 84 MET I CA 1
ATOM 12481 C C . MET I 1 86 ? 33.878 -29.829 -126.818 1.00 47.75 84 MET I C 1
ATOM 12482 O O . MET I 1 86 ? 34.125 -29.351 -127.927 1.00 47.20 84 MET I O 1
ATOM 12487 N N . ASP I 1 87 ? 34.045 -29.148 -125.686 1.00 50.76 85 ASP I N 1
ATOM 12488 C CA . ASP I 1 87 ? 34.490 -27.749 -125.661 1.00 53.61 85 ASP I CA 1
ATOM 12489 C C . ASP I 1 87 ? 35.976 -27.582 -126.011 1.00 58.16 85 ASP I C 1
ATOM 12490 O O . ASP I 1 87 ? 36.417 -26.482 -126.366 1.00 60.00 85 ASP I O 1
ATOM 12495 N N . LYS I 1 88 ? 36.734 -28.675 -125.915 1.00 56.61 86 LYS I N 1
ATOM 12496 C CA . LYS I 1 88 ? 38.150 -28.696 -126.300 1.00 59.55 86 LYS I CA 1
ATOM 12497 C C . LYS I 1 88 ? 38.349 -28.673 -127.821 1.00 63.21 86 LYS I C 1
ATOM 12498 O O . LYS I 1 88 ? 39.451 -28.365 -128.301 1.00 63.06 86 LYS I O 1
ATOM 12504 N N . TYR I 1 89 ? 37.289 -28.990 -128.570 1.00 56.28 87 TYR I N 1
ATOM 12505 C CA . TYR I 1 89 ? 37.390 -29.176 -130.018 1.00 50.48 87 TYR I CA 1
ATOM 12506 C C . TYR I 1 89 ? 36.557 -28.166 -130.807 1.00 54.45 87 TYR I C 1
ATOM 12507 O O . TYR I 1 89 ? 36.731 -28.009 -132.017 1.00 58.37 87 TYR I O 1
ATOM 12516 N N . ILE I 1 90 ? 35.637 -27.499 -130.116 1.00 55.47 88 ILE I N 1
ATOM 12517 C CA . ILE I 1 90 ? 34.711 -26.564 -130.745 1.00 55.49 88 ILE I CA 1
ATOM 12518 C C . ILE I 1 90 ? 34.805 -25.239 -129.994 1.00 60.85 88 ILE I C 1
ATOM 12519 O O . ILE I 1 90 ? 34.841 -25.220 -128.759 1.00 56.70 88 ILE I O 1
ATOM 12524 N N . ASP I 1 91 ? 34.866 -24.140 -130.747 1.00 70.93 89 ASP I N 1
ATOM 12525 C CA . ASP I 1 91 ? 34.971 -22.794 -130.173 1.00 79.50 89 ASP I CA 1
ATOM 12526 C C . ASP I 1 91 ? 33.933 -21.835 -130.757 1.00 79.99 89 ASP I C 1
ATOM 12527 O O . ASP I 1 91 ? 33.645 -20.785 -130.173 1.00 82.37 89 ASP I O 1
ATOM 12532 N N . CYS I 1 92 ? 33.380 -22.209 -131.909 1.00 79.61 90 CYS I N 1
ATOM 12533 C CA . CYS I 1 92 ? 32.301 -21.468 -132.565 1.00 77.40 90 CYS I CA 1
ATOM 12534 C C . CYS I 1 92 ? 30.936 -21.844 -131.962 1.00 76.27 90 CYS I C 1
ATOM 12535 O O . CYS I 1 92 ? 30.790 -22.946 -131.417 1.00 74.29 90 CYS I O 1
ATOM 12538 N N . PRO I 1 93 ? 29.941 -20.927 -132.031 1.00 74.69 91 PRO I N 1
ATOM 12539 C CA . PRO I 1 93 ? 28.571 -21.289 -131.637 1.00 72.61 91 PRO I CA 1
ATOM 12540 C C . PRO I 1 93 ? 27.935 -22.375 -132.526 1.00 69.73 91 PRO I C 1
ATOM 12541 O O . PRO I 1 93 ? 28.052 -22.322 -133.760 1.00 66.96 91 PRO I O 1
ATOM 12545 N N . VAL I 1 94 ? 27.280 -23.350 -131.891 1.00 62.35 92 VAL I N 1
ATOM 12546 C CA . VAL I 1 94 ? 26.594 -24.423 -132.618 1.00 55.61 92 VAL I CA 1
ATOM 12547 C C . VAL I 1 94 ? 25.073 -24.213 -132.675 1.00 53.20 92 VAL I C 1
ATOM 12548 O O . VAL I 1 94 ? 24.475 -23.589 -131.785 1.00 50.57 92 VAL I O 1
ATOM 12552 N N . LYS I 1 95 ? 24.463 -24.722 -133.742 1.00 50.37 93 LYS I N 1
ATOM 12553 C CA . LYS I 1 95 ? 23.021 -24.624 -133.937 1.00 48.68 93 LYS I CA 1
ATOM 12554 C C . LYS I 1 95 ? 22.299 -25.789 -133.257 1.00 49.02 93 LYS I C 1
ATOM 12555 O O . LYS I 1 95 ? 21.232 -25.605 -132.681 1.00 48.95 93 LYS I O 1
ATOM 12561 N N . ALA I 1 96 ? 22.880 -26.983 -133.329 1.00 46.57 94 ALA I N 1
ATOM 12562 C CA . ALA I 1 96 ? 22.214 -28.180 -132.837 1.00 43.07 94 ALA I CA 1
ATOM 12563 C C . ALA I 1 96 ? 23.177 -29.220 -132.305 1.00 45.39 94 ALA I C 1
ATOM 12564 O O . ALA I 1 96 ? 24.282 -29.377 -132.826 1.00 47.59 94 ALA I O 1
ATOM 12566 N N . VAL I 1 97 ? 22.746 -29.923 -131.258 1.00 40.57 95 VAL I N 1
ATOM 12567 C CA . VAL I 1 97 ? 23.473 -31.072 -130.721 1.00 38.25 95 VAL I CA 1
ATOM 12568 C C . VAL I 1 97 ? 22.484 -32.238 -130.561 1.00 41.91 95 VAL I C 1
ATOM 12569 O O . VAL I 1 97 ? 21.392 -32.052 -130.026 1.00 47.98 95 VAL I O 1
ATOM 12573 N N . MET I 1 98 ? 22.857 -33.427 -131.025 1.00 35.76 96 MET I N 1
ATOM 12574 C CA . MET I 1 98 ? 22.002 -34.603 -130.887 1.00 35.59 96 MET I CA 1
ATOM 12575 C C . MET I 1 98 ? 22.634 -35.579 -129.913 1.00 34.37 96 MET I C 1
ATOM 12576 O O . MET I 1 98 ? 23.802 -35.934 -130.064 1.00 37.06 96 MET I O 1
ATOM 12581 N N . PHE I 1 99 ? 21.855 -35.992 -128.914 1.00 42.64 97 PHE I N 1
ATOM 12582 C CA . PHE I 1 99 ? 22.254 -37.019 -127.952 1.00 32.11 97 PHE I CA 1
ATOM 12583 C C . PHE I 1 99 ? 21.337 -38.209 -128.108 1.00 31.57 97 PHE I C 1
ATOM 12584 O O . PHE I 1 99 ? 20.117 -38.051 -128.230 1.00 37.42 97 PHE I O 1
ATOM 12592 N N . ASN I 1 100 ? 21.920 -39.399 -128.082 1.00 36.59 98 ASN I N 1
ATOM 12593 C CA . ASN I 1 100 ? 21.169 -40.637 -128.192 1.00 40.06 98 ASN I CA 1
ATOM 12594 C C . ASN I 1 100 ? 21.702 -41.584 -127.125 1.00 42.05 98 ASN I C 1
ATOM 12595 O O . ASN I 1 100 ? 22.715 -42.246 -127.318 1.00 49.34 98 ASN I O 1
ATOM 12600 N N . LEU I 1 101 ? 21.019 -41.615 -125.985 1.00 47.47 99 LEU I N 1
ATOM 12601 C CA . LEU I 1 101 ? 21.550 -42.215 -124.760 1.00 44.19 99 LEU I CA 1
ATOM 12602 C C . LEU I 1 101 ? 21.350 -43.722 -124.623 1.00 56.75 99 LEU I C 1
ATOM 12603 O O . LEU I 1 101 ? 20.235 -44.222 -124.726 1.00 65.58 99 LEU I O 1
ATOM 12608 N N . GLY I 1 102 ? 22.446 -44.433 -124.364 1.00 67.57 100 GLY I N 1
ATOM 12609 C CA . GLY I 1 102 ? 22.422 -45.880 -124.165 1.00 74.86 100 GLY I CA 1
ATOM 12610 C C . GLY I 1 102 ? 23.676 -46.585 -124.668 1.00 87.27 100 GLY I C 1
ATOM 12611 O O . GLY I 1 102 ? 24.778 -46.018 -124.649 1.00 81.67 100 GLY I O 1
ATOM 12612 N N . TYR I 1 103 ? 23.493 -47.826 -125.122 1.00 106.22 101 TYR I N 1
ATOM 12613 C CA . TYR I 1 103 ? 24.582 -48.690 -125.591 1.00 119.29 101 TYR I CA 1
ATOM 12614 C C . TYR I 1 103 ? 24.549 -48.915 -127.110 1.00 126.72 101 TYR I C 1
ATOM 12615 O O . TYR I 1 103 ? 23.532 -48.655 -127.759 1.00 127.37 101 TYR I O 1
ATOM 12624 N N . LEU I 1 104 ? 25.664 -49.410 -127.654 1.00 135.14 102 LEU I N 1
ATOM 12625 C CA . LEU I 1 104 ? 25.805 -49.732 -129.081 1.00 139.51 102 LEU I CA 1
ATOM 12626 C C . LEU I 1 104 ? 24.890 -50.901 -129.491 1.00 143.75 102 LEU I C 1
ATOM 12627 O O . LEU I 1 104 ? 24.848 -51.917 -128.789 1.00 146.41 102 LEU I O 1
ATOM 12632 N N . PRO I 1 105 ? 24.140 -50.746 -130.610 1.00 145.60 103 PRO I N 1
ATOM 12633 C CA . PRO I 1 105 ? 23.216 -51.773 -131.129 1.00 146.27 103 PRO I CA 1
ATOM 12634 C C . PRO I 1 105 ? 23.874 -53.129 -131.428 1.00 146.64 103 PRO I C 1
ATOM 12635 O O . PRO I 1 105 ? 24.591 -53.268 -132.427 1.00 145.44 103 PRO I O 1
ATOM 12639 N N . SER I 1 106 ? 23.611 -54.101 -130.547 1.00 146.58 104 SER I N 1
ATOM 12640 C CA . SER I 1 106 ? 24.186 -55.462 -130.585 1.00 145.43 104 SER I CA 1
ATOM 12641 C C . SER I 1 106 ? 25.722 -55.515 -130.655 1.00 145.58 104 SER I C 1
ATOM 12642 O O . SER I 1 106 ? 26.297 -56.362 -131.345 1.00 146.41 104 SER I O 1
ATOM 12645 N N . GLY I 1 107 ? 26.369 -54.605 -129.927 1.00 144.25 105 GLY I N 1
ATOM 12646 C CA . GLY I 1 107 ? 27.827 -54.542 -129.847 1.00 141.17 105 GLY I CA 1
ATOM 12647 C C . GLY I 1 107 ? 28.300 -54.822 -128.435 1.00 138.80 105 GLY I C 1
ATOM 12648 O O . GLY I 1 107 ? 28.284 -55.970 -127.987 1.00 139.03 105 GLY I O 1
ATOM 12649 N N . ASP I 1 108 ? 28.718 -53.771 -127.733 1.00 136.23 106 ASP I N 1
ATOM 12650 C CA . ASP I 1 108 ? 29.124 -53.888 -126.335 1.00 134.30 106 ASP I CA 1
ATOM 12651 C C . ASP I 1 108 ? 28.058 -53.273 -125.428 1.00 131.66 106 ASP I C 1
ATOM 12652 O O . ASP I 1 108 ? 27.755 -52.081 -125.530 1.00 133.08 106 ASP I O 1
ATOM 12657 N N . HIS I 1 109 ? 27.503 -54.097 -124.541 1.00 127.42 107 HIS I N 1
ATOM 12658 C CA . HIS I 1 109 ? 26.374 -53.703 -123.692 1.00 123.77 107 HIS I CA 1
ATOM 12659 C C . HIS I 1 109 ? 26.774 -53.171 -122.308 1.00 124.34 107 HIS I C 1
ATOM 12660 O O . HIS I 1 109 ? 25.943 -52.594 -121.599 1.00 122.84 107 HIS I O 1
ATOM 12667 N N . SER I 1 110 ? 28.039 -53.360 -121.936 1.00 126.72 108 SER I N 1
ATOM 12668 C CA . SER I 1 110 ? 28.543 -52.939 -120.620 1.00 128.45 108 SER I CA 1
ATOM 12669 C C . SER I 1 110 ? 29.170 -51.535 -120.605 1.00 127.67 108 SER I C 1
ATOM 12670 O O . SER I 1 110 ? 29.135 -50.847 -119.580 1.00 127.66 108 SER I O 1
ATOM 12673 N N . ILE I 1 111 ? 29.743 -51.119 -121.734 1.00 124.78 109 ILE I N 1
ATOM 12674 C CA . ILE I 1 111 ? 30.226 -49.745 -121.897 1.00 120.62 109 ILE I CA 1
ATOM 12675 C C . ILE I 1 111 ? 29.171 -48.930 -122.652 1.00 114.43 109 ILE I C 1
ATOM 12676 O O . ILE I 1 111 ? 28.910 -49.166 -123.837 1.00 114.02 109 ILE I O 1
ATOM 12681 N N . SER I 1 112 ? 28.560 -47.984 -121.941 1.00 107.22 110 SER I N 1
ATOM 12682 C CA . SER I 1 112 ? 27.475 -47.154 -122.469 1.00 97.56 110 SER I CA 1
ATOM 12683 C C . SER I 1 112 ? 27.613 -45.708 -121.975 1.00 91.27 110 SER I C 1
ATOM 12684 O O . SER I 1 112 ? 28.634 -45.353 -121.368 1.00 95.06 110 SER I O 1
ATOM 12687 N N . THR I 1 113 ? 26.602 -44.876 -122.239 1.00 73.28 111 THR I N 1
ATOM 12688 C CA . THR I 1 113 ? 26.585 -43.508 -121.706 1.00 64.72 111 THR I CA 1
ATOM 12689 C C . THR I 1 113 ? 26.309 -43.544 -120.204 1.00 63.65 111 THR I C 1
ATOM 12690 O O . THR I 1 113 ? 25.479 -44.326 -119.735 1.00 64.26 111 THR I O 1
ATOM 12694 N N . ARG I 1 114 ? 27.023 -42.705 -119.459 1.00 62.50 112 ARG I N 1
ATOM 12695 C CA . ARG I 1 114 ? 26.894 -42.652 -118.010 1.00 62.78 112 ARG I CA 1
ATOM 12696 C C . ARG I 1 114 ? 26.371 -41.269 -117.605 1.00 58.64 112 ARG I C 1
ATOM 12697 O O . ARG I 1 114 ? 26.647 -40.289 -118.304 1.00 58.83 112 ARG I O 1
ATOM 12705 N N . PRO I 1 115 ? 25.593 -41.190 -116.498 1.00 54.74 113 PRO I N 1
ATOM 12706 C CA . PRO I 1 115 ? 24.923 -39.943 -116.086 1.00 48.10 113 PRO I CA 1
ATOM 12707 C C . PRO I 1 115 ? 25.854 -38.745 -115.894 1.00 48.37 113 PRO I C 1
ATOM 12708 O O . PRO I 1 115 ? 25.525 -37.645 -116.339 1.00 51.34 113 PRO I O 1
ATOM 12712 N N . GLU I 1 116 ? 27.002 -38.973 -115.255 1.00 52.99 114 GLU I N 1
ATOM 12713 C CA . GLU I 1 116 ? 27.943 -37.912 -114.878 1.00 54.99 114 GLU I CA 1
ATOM 12714 C C . GLU I 1 116 ? 28.491 -37.204 -116.105 1.00 46.94 114 GLU I C 1
ATOM 12715 O O . GLU I 1 116 ? 28.527 -35.968 -116.166 1.00 46.22 114 GLU I O 1
ATOM 12721 N N . THR I 1 117 ? 28.904 -38.008 -117.081 1.00 40.71 115 THR I N 1
ATOM 12722 C CA . THR I 1 117 ? 29.517 -37.504 -118.305 1.00 43.88 115 THR I CA 1
ATOM 12723 C C . THR I 1 117 ? 28.479 -36.920 -119.271 1.00 45.75 115 THR I C 1
ATOM 12724 O O . THR I 1 117 ? 28.768 -35.960 -119.992 1.00 50.65 115 THR I O 1
ATOM 12728 N N . THR I 1 118 ? 27.276 -37.497 -119.268 1.00 47.38 116 THR I N 1
ATOM 12729 C CA . THR I 1 118 ? 26.157 -36.977 -120.049 1.00 32.57 116 THR I CA 1
ATOM 12730 C C . THR I 1 118 ? 25.760 -35.578 -119.584 1.00 34.13 116 THR I C 1
ATOM 12731 O O . THR I 1 118 ? 25.612 -34.678 -120.405 1.00 38.59 116 THR I O 1
ATOM 12735 N N . ILE I 1 119 ? 25.606 -35.402 -118.273 1.00 30.77 117 ILE I N 1
ATOM 12736 C CA . ILE I 1 119 ? 25.279 -34.103 -117.659 1.00 32.67 117 ILE I CA 1
ATOM 12737 C C . ILE I 1 119 ? 26.369 -33.039 -117.952 1.00 39.22 117 ILE I C 1
ATOM 12738 O O . ILE I 1 119 ? 26.054 -31.893 -118.302 1.00 43.65 117 ILE I O 1
ATOM 12743 N N . GLN I 1 120 ? 27.636 -33.442 -117.832 1.00 38.94 118 GLN I N 1
ATOM 12744 C CA . GLN I 1 120 ? 28.775 -32.629 -118.268 1.00 35.67 118 GLN I CA 1
ATOM 12745 C C . GLN I 1 120 ? 28.644 -32.172 -119.720 1.00 40.84 118 GLN I C 1
ATOM 12746 O O . GLN I 1 120 ? 28.661 -30.967 -119.991 1.00 36.60 118 GLN I O 1
ATOM 12752 N N . ALA I 1 121 ? 28.495 -33.136 -120.636 1.00 32.24 119 ALA I N 1
ATOM 12753 C CA . ALA I 1 121 ? 28.301 -32.854 -122.063 1.00 31.66 119 ALA I CA 1
ATOM 12754 C C . ALA I 1 121 ? 27.133 -31.930 -122.325 1.00 36.52 119 ALA I C 1
ATOM 12755 O O . ALA I 1 121 ? 27.238 -31.028 -123.156 1.00 49.61 119 ALA I O 1
ATOM 12757 N N . LEU I 1 122 ? 26.028 -32.152 -121.613 1.00 40.15 120 LEU I N 1
ATOM 12758 C CA . LEU I 1 122 ? 24.820 -31.352 -121.774 1.00 35.71 120 LEU I CA 1
ATOM 12759 C C . LEU I 1 122 ? 25.081 -29.905 -121.413 1.00 40.82 120 LEU I C 1
ATOM 12760 O O . LEU I 1 122 ? 24.618 -28.995 -122.109 1.00 45.48 120 LEU I O 1
ATOM 12765 N N . SER I 1 123 ? 25.847 -29.705 -120.341 1.00 43.15 121 SER I N 1
ATOM 12766 C CA . SER I 1 123 ? 26.266 -28.371 -119.916 1.00 47.65 121 SER I CA 1
ATOM 12767 C C . SER I 1 123 ? 27.195 -27.717 -120.927 1.00 40.50 121 SER I C 1
ATOM 12768 O O . SER I 1 123 ? 27.064 -26.526 -121.199 1.00 49.03 121 SER I O 1
ATOM 12771 N N . LYS I 1 124 ? 28.113 -28.501 -121.486 1.00 44.65 122 LYS I N 1
ATOM 12772 C CA . LYS I 1 124 ? 29.014 -28.018 -122.532 1.00 45.72 122 LYS I CA 1
ATOM 12773 C C . LYS I 1 124 ? 28.232 -27.659 -123.792 1.00 49.97 122 LYS I C 1
ATOM 12774 O O . LYS I 1 124 ? 28.484 -26.616 -124.408 1.00 51.64 122 LYS I O 1
ATOM 12780 N N . ALA I 1 125 ? 27.271 -28.516 -124.147 1.00 48.38 123 ALA I N 1
ATOM 12781 C CA . ALA I 1 125 ? 26.400 -28.288 -125.301 1.00 40.78 123 ALA I CA 1
ATOM 12782 C C . ALA I 1 125 ? 25.541 -27.049 -125.116 1.00 39.18 123 ALA I C 1
ATOM 12783 O O . ALA I 1 125 ? 25.371 -26.271 -126.056 1.00 45.18 123 ALA I O 1
ATOM 12785 N N . MET I 1 126 ? 25.033 -26.849 -123.900 1.00 46.56 124 MET I N 1
ATOM 12786 C CA . MET I 1 126 ? 24.195 -25.681 -123.580 1.00 46.16 124 MET I CA 1
ATOM 12787 C C . MET I 1 126 ? 24.981 -24.363 -123.629 1.00 50.16 124 MET I C 1
ATOM 12788 O O . MET I 1 126 ? 24.423 -23.316 -123.969 1.00 56.42 124 MET I O 1
ATOM 12793 N N . GLU I 1 127 ? 26.271 -24.427 -123.292 1.00 55.56 125 GLU I N 1
ATOM 12794 C CA . GLU I 1 127 ? 27.192 -23.285 -123.425 1.00 57.75 125 GLU I CA 1
ATOM 12795 C C . GLU I 1 127 ? 27.483 -22.973 -124.893 1.00 49.25 125 GLU I C 1
ATOM 12796 O O . GLU I 1 127 ? 27.445 -21.813 -125.312 1.00 50.48 125 GLU I O 1
ATOM 12802 N N . LEU I 1 128 ? 27.761 -24.022 -125.665 1.00 48.32 126 LEU I N 1
ATOM 12803 C CA . LEU I 1 128 ? 28.118 -23.895 -127.077 1.00 45.89 126 LEU I CA 1
ATOM 12804 C C . LEU I 1 128 ? 26.972 -23.473 -127.992 1.00 49.96 126 LEU I C 1
ATOM 12805 O O . LEU I 1 128 ? 27.219 -23.019 -129.108 1.00 59.67 126 LEU I O 1
ATOM 12810 N N . LEU I 1 129 ? 25.731 -23.642 -127.536 1.00 53.54 127 LEU I N 1
ATOM 12811 C CA . LEU I 1 129 ? 24.557 -23.338 -128.356 1.00 50.65 127 LEU I CA 1
ATOM 12812 C C . LEU I 1 129 ? 24.427 -21.855 -128.640 1.00 55.12 127 LEU I C 1
ATOM 12813 O O . LEU I 1 129 ? 24.635 -21.023 -127.747 1.00 52.81 127 LEU I O 1
ATOM 12818 N N . VAL I 1 130 ? 24.081 -21.541 -129.888 1.00 51.46 128 VAL I N 1
ATOM 12819 C CA . VAL I 1 130 ? 23.640 -20.201 -130.267 1.00 52.66 128 VAL I CA 1
ATOM 12820 C C . VAL I 1 130 ? 22.207 -20.018 -129.735 1.00 56.53 128 VAL I C 1
ATOM 12821 O O . VAL I 1 130 ? 21.490 -21.006 -129.523 1.00 61.03 128 VAL I O 1
ATOM 12825 N N . THR I 1 131 ? 21.807 -18.775 -129.472 1.00 56.54 129 THR I N 1
ATOM 12826 C CA . THR I 1 131 ? 20.419 -18.480 -129.128 1.00 55.32 129 THR I CA 1
ATOM 12827 C C . THR I 1 131 ? 19.503 -18.893 -130.276 1.00 56.53 129 THR I C 1
ATOM 12828 O O . THR I 1 131 ? 19.766 -18.585 -131.445 1.00 53.78 129 THR I O 1
ATOM 12832 N N . GLY I 1 132 ? 18.447 -19.626 -129.929 1.00 55.26 130 GLY I N 1
ATOM 12833 C CA . GLY I 1 132 ? 17.547 -20.217 -130.913 1.00 52.36 130 GLY I CA 1
ATOM 12834 C C . GLY I 1 132 ? 18.051 -21.554 -131.427 1.00 50.12 130 GLY I C 1
ATOM 12835 O O . GLY I 1 132 ? 17.539 -22.076 -132.423 1.00 55.27 130 GLY I O 1
ATOM 12836 N N . GLY I 1 133 ? 19.061 -22.101 -130.755 1.00 50.14 131 GLY I N 1
ATOM 12837 C CA . GLY I 1 133 ? 19.592 -23.430 -131.074 1.00 49.69 131 GLY I CA 1
ATOM 12838 C C . GLY I 1 133 ? 18.910 -24.540 -130.283 1.00 46.50 131 GLY I C 1
ATOM 12839 O O . GLY I 1 133 ? 18.247 -24.279 -129.284 1.00 43.21 131 GLY I O 1
ATOM 12840 N N . ILE I 1 134 ? 19.085 -25.784 -130.720 1.00 45.67 132 ILE I N 1
ATOM 12841 C CA . ILE I 1 134 ? 18.387 -26.903 -130.104 1.00 38.12 132 ILE I CA 1
ATOM 12842 C C . ILE I 1 134 ? 19.312 -28.066 -129.715 1.00 38.78 132 ILE I C 1
ATOM 12843 O O . ILE I 1 134 ? 20.293 -28.363 -130.396 1.00 39.33 132 ILE I O 1
ATOM 12848 N N . ILE I 1 135 ? 19.017 -28.688 -128.578 1.00 44.94 133 ILE I N 1
ATOM 12849 C CA . ILE I 1 135 ? 19.611 -29.971 -128.224 1.00 33.37 133 ILE I CA 1
ATOM 12850 C C . ILE I 1 135 ? 18.478 -30.971 -128.147 1.00 34.39 133 ILE I C 1
ATOM 12851 O O . ILE I 1 135 ? 17.460 -30.695 -127.522 1.00 40.30 133 ILE I O 1
ATOM 12856 N N . THR I 1 136 ? 18.632 -32.110 -128.820 1.00 39.15 134 THR I N 1
ATOM 12857 C CA . THR I 1 136 ? 17.672 -33.206 -128.687 1.00 39.97 134 THR I CA 1
ATOM 12858 C C . THR I 1 136 ? 18.332 -34.381 -127.979 1.00 38.77 134 THR I C 1
ATOM 12859 O O . THR I 1 136 ? 19.492 -34.717 -128.243 1.00 37.64 134 THR I O 1
ATOM 12863 N N . VAL I 1 137 ? 17.590 -34.981 -127.055 1.00 35.39 135 VAL I N 1
ATOM 12864 C CA . VAL I 1 137 ? 18.097 -36.079 -126.246 1.00 30.02 135 VAL I CA 1
ATOM 12865 C C . VAL I 1 137 ? 17.061 -37.183 -126.310 1.00 32.09 135 VAL I C 1
ATOM 12866 O O . VAL I 1 137 ? 15.947 -37.014 -125.810 1.00 36.85 135 VAL I O 1
ATOM 12870 N N . VAL I 1 138 ? 17.407 -38.289 -126.971 1.00 35.10 136 VAL I N 1
ATOM 12871 C CA . VAL I 1 138 ? 16.561 -39.483 -126.981 1.00 30.19 136 VAL I CA 1
ATOM 12872 C C . VAL I 1 138 ? 17.059 -40.427 -125.883 1.00 36.55 136 VAL I C 1
ATOM 12873 O O . VAL I 1 138 ? 18.154 -40.975 -125.977 1.00 40.97 136 VAL I O 1
ATOM 12877 N N . ILE I 1 139 ? 16.256 -40.594 -124.836 1.00 41.72 137 ILE I N 1
ATOM 12878 C CA . ILE I 1 139 ? 16.661 -41.367 -123.661 1.00 32.60 137 ILE I CA 1
ATOM 12879 C C . ILE I 1 139 ? 16.100 -42.789 -123.705 1.00 34.06 137 ILE I C 1
ATOM 12880 O O . ILE I 1 139 ? 14.895 -42.990 -123.678 1.00 36.95 137 ILE I O 1
ATOM 12885 N N . TYR I 1 140 ? 16.990 -43.772 -123.775 1.00 43.70 138 TYR I N 1
ATOM 12886 C CA . TYR I 1 140 ? 16.607 -45.175 -123.654 1.00 39.28 138 TYR I CA 1
ATOM 12887 C C . TYR I 1 140 ? 16.912 -45.606 -122.232 1.00 41.44 138 TYR I C 1
ATOM 12888 O O . TYR I 1 140 ? 17.981 -45.305 -121.709 1.00 56.05 138 TYR I O 1
ATOM 12897 N N . TYR I 1 141 ? 15.967 -46.302 -121.611 1.00 44.97 139 TYR I N 1
ATOM 12898 C CA . TYR I 1 141 ? 16.089 -46.758 -120.222 1.00 43.55 139 TYR I CA 1
ATOM 12899 C C . TYR I 1 141 ? 15.664 -48.229 -120.084 1.00 45.38 139 TYR I C 1
ATOM 12900 O O . TYR I 1 141 ? 15.529 -48.942 -121.086 1.00 48.02 139 TYR I O 1
ATOM 12909 N N . GLY I 1 142 ? 15.480 -48.703 -118.859 1.00 50.45 140 GLY I N 1
ATOM 12910 C CA . GLY I 1 142 ? 15.331 -50.145 -118.651 1.00 63.95 140 GLY I CA 1
ATOM 12911 C C . GLY I 1 142 ? 16.695 -50.796 -118.489 1.00 64.69 140 GLY I C 1
ATOM 12912 O O . GLY I 1 142 ? 17.625 -50.544 -119.259 1.00 67.29 140 GLY I O 1
ATOM 12913 N N . GLY I 1 143 ? 16.810 -51.646 -117.477 1.00 66.07 141 GLY I N 1
ATOM 12914 C CA . GLY I 1 143 ? 18.110 -52.037 -116.956 1.00 56.83 141 GLY I CA 1
ATOM 12915 C C . GLY I 1 143 ? 18.472 -51.010 -115.901 1.00 59.43 141 GLY I C 1
ATOM 12916 O O . GLY I 1 143 ? 17.957 -49.888 -115.917 1.00 55.06 141 GLY I O 1
ATOM 12917 N N . ASP I 1 144 ? 19.337 -51.399 -114.969 1.00 64.27 142 ASP I N 1
ATOM 12918 C CA . ASP I 1 144 ? 19.767 -50.509 -113.889 1.00 66.30 142 ASP I CA 1
ATOM 12919 C C . ASP I 1 144 ? 20.392 -49.220 -114.415 1.00 64.83 142 ASP I C 1
ATOM 12920 O O . ASP I 1 144 ? 20.016 -48.129 -113.990 1.00 68.08 142 ASP I O 1
ATOM 12925 N N . THR I 1 145 ? 21.311 -49.369 -115.368 1.00 64.50 143 THR I N 1
ATOM 12926 C CA . THR I 1 145 ? 22.123 -48.270 -115.882 1.00 64.35 143 THR I CA 1
ATOM 12927 C C . THR I 1 145 ? 21.287 -47.305 -116.713 1.00 62.82 143 THR I C 1
ATOM 12928 O O . THR I 1 145 ? 21.472 -46.087 -116.629 1.00 63.07 143 THR I O 1
ATOM 12932 N N . GLY I 1 146 ? 20.363 -47.862 -117.497 1.00 60.17 144 GLY I N 1
ATOM 12933 C CA . GLY I 1 146 ? 19.422 -47.078 -118.295 1.00 52.09 144 GLY I CA 1
ATOM 12934 C C . GLY I 1 146 ? 18.477 -46.270 -117.428 1.00 42.45 144 GLY I C 1
ATOM 12935 O O . GLY I 1 146 ? 18.262 -45.090 -117.680 1.00 43.62 144 GLY I O 1
ATOM 12936 N N . PHE I 1 147 ? 17.929 -46.910 -116.399 1.00 42.95 145 PHE I N 1
ATOM 12937 C CA . PHE I 1 147 ? 17.005 -46.263 -115.469 1.00 45.61 145 PHE I CA 1
ATOM 12938 C C . PHE I 1 147 ? 17.673 -45.145 -114.680 1.00 44.26 145 PHE I C 1
ATOM 12939 O O . PHE I 1 147 ? 17.100 -44.069 -114.515 1.00 50.63 145 PHE I O 1
ATOM 12947 N N . GLU I 1 148 ? 18.876 -45.406 -114.180 1.00 56.65 146 GLU I N 1
ATOM 12948 C CA . GLU I 1 148 ? 19.565 -44.434 -113.334 1.00 56.83 146 GLU I CA 1
ATOM 12949 C C . GLU I 1 148 ? 20.074 -43.234 -114.126 1.00 49.49 146 GLU I C 1
ATOM 12950 O O . GLU I 1 148 ? 20.121 -42.121 -113.593 1.00 48.36 146 GLU I O 1
ATOM 12956 N N . GLU I 1 149 ? 20.423 -43.452 -115.394 1.00 40.64 147 GLU I N 1
ATOM 12957 C CA . GLU I 1 149 ? 20.778 -42.346 -116.287 1.00 40.86 147 GLU I CA 1
ATOM 12958 C C . GLU I 1 149 ? 19.592 -41.433 -116.569 1.00 43.33 147 GLU I C 1
ATOM 12959 O O . GLU I 1 149 ? 19.722 -40.208 -116.473 1.00 51.06 147 GLU I O 1
ATOM 12965 N N . LYS I 1 150 ? 18.444 -42.035 -116.901 1.00 46.32 148 LYS I N 1
ATOM 12966 C CA . LYS I 1 150 ? 17.177 -41.301 -117.070 1.00 45.23 148 LYS I CA 1
ATOM 12967 C C . LYS I 1 150 ? 16.857 -40.406 -115.875 1.00 38.13 148 LYS I C 1
ATOM 12968 O O . LYS I 1 150 ? 16.621 -39.209 -116.039 1.00 43.19 148 LYS I O 1
ATOM 12974 N N . GLU I 1 151 ? 16.868 -40.993 -114.682 1.00 34.98 149 GLU I N 1
ATOM 12975 C CA . GLU I 1 151 ? 16.521 -40.282 -113.452 1.00 42.45 149 GLU I CA 1
ATOM 12976 C C . GLU I 1 151 ? 17.427 -39.093 -113.205 1.00 39.06 149 GLU I C 1
ATOM 12977 O O . GLU I 1 151 ? 16.951 -37.995 -112.909 1.00 52.01 149 GLU I O 1
ATOM 12983 N N . LYS I 1 152 ? 18.730 -39.309 -113.369 1.00 41.92 150 LYS I N 1
ATOM 12984 C CA . LYS I 1 152 ? 19.722 -38.288 -113.063 1.00 44.06 150 LYS I CA 1
ATOM 12985 C C . LYS I 1 152 ? 19.772 -37.159 -114.097 1.00 38.07 150 LYS I C 1
ATOM 12986 O O . LYS I 1 152 ? 19.855 -35.986 -113.722 1.00 42.77 150 LYS I O 1
ATOM 12992 N N . VAL I 1 153 ? 19.693 -37.514 -115.380 1.00 34.14 151 VAL I N 1
ATOM 12993 C CA . VAL I 1 153 ? 19.631 -36.523 -116.464 1.00 37.94 151 VAL I CA 1
ATOM 12994 C C . VAL I 1 153 ? 18.388 -35.628 -116.350 1.00 35.50 151 VAL I C 1
ATOM 12995 O O . VAL I 1 153 ? 18.482 -34.397 -116.476 1.00 44.83 151 VAL I O 1
ATOM 12999 N N . LEU I 1 154 ? 17.237 -36.251 -116.083 1.00 35.41 152 LEU I N 1
ATOM 13000 C CA . LEU I 1 154 ? 15.983 -35.528 -115.925 1.00 28.29 152 LEU I CA 1
ATOM 13001 C C . LEU I 1 154 ? 15.963 -34.653 -114.671 1.00 35.57 152 LEU I C 1
ATOM 13002 O O . LEU I 1 154 ? 15.447 -33.542 -114.719 1.00 35.18 152 LEU I O 1
ATOM 13007 N N . GLU I 1 155 ? 16.538 -35.130 -113.567 1.00 36.02 153 GLU I N 1
ATOM 13008 C CA . GLU I 1 155 ? 16.627 -34.297 -112.366 1.00 48.73 153 GLU I CA 1
ATOM 13009 C C . GLU I 1 155 ? 17.566 -33.112 -112.593 1.00 43.33 153 GLU I C 1
ATOM 13010 O O . GLU I 1 155 ? 17.315 -32.022 -112.079 1.00 48.24 153 GLU I O 1
ATOM 13016 N N . PHE I 1 156 ? 18.620 -33.318 -113.386 1.00 42.33 154 PHE I N 1
ATOM 13017 C CA . PHE I 1 156 ? 19.501 -32.219 -113.781 1.00 41.37 154 PHE I CA 1
ATOM 13018 C C . PHE I 1 156 ? 18.771 -31.178 -114.653 1.00 43.03 154 PHE I C 1
ATOM 13019 O O . PHE I 1 156 ? 18.845 -29.969 -114.380 1.00 44.05 154 PHE I O 1
ATOM 13027 N N . LEU I 1 157 ? 18.050 -31.658 -115.669 1.00 38.84 155 LEU I N 1
ATOM 13028 C CA . LEU I 1 157 ? 17.346 -30.790 -116.624 1.00 37.92 155 LEU I CA 1
ATOM 13029 C C . LEU I 1 157 ? 16.146 -30.043 -116.050 1.00 40.54 155 LEU I C 1
ATOM 13030 O O . LEU I 1 157 ? 15.771 -28.991 -116.568 1.00 43.42 155 LEU I O 1
ATOM 13035 N N . LYS I 1 158 ? 15.567 -30.574 -115.005 1.00 42.68 156 LYS I N 1
ATOM 13036 C CA . LYS I 1 158 ? 14.579 -29.859 -114.266 1.00 48.96 156 LYS I CA 1
ATOM 13037 C C . LYS I 1 158 ? 15.075 -28.584 -113.613 1.00 43.58 156 LYS I C 1
ATOM 13038 O O . LYS I 1 158 ? 14.331 -27.658 -113.436 1.00 47.96 156 LYS I O 1
ATOM 13044 N N . GLY I 1 159 ? 16.345 -28.547 -113.269 1.00 45.88 157 GLY I N 1
ATOM 13045 C CA . GLY I 1 159 ? 16.974 -27.392 -112.608 1.00 43.38 157 GLY I CA 1
ATOM 13046 C C . GLY I 1 159 ? 17.467 -26.276 -113.525 1.00 49.07 157 GLY I C 1
ATOM 13047 O O . GLY I 1 159 ? 17.909 -25.220 -113.044 1.00 52.60 157 GLY I O 1
ATOM 13048 N N . VAL I 1 160 ? 17.392 -26.507 -114.836 1.00 47.16 158 VAL I N 1
ATOM 13049 C CA . VAL I 1 160 ? 17.868 -25.549 -115.843 1.00 42.97 158 VAL I CA 1
ATOM 13050 C C . VAL I 1 160 ? 17.005 -24.279 -115.837 1.00 44.25 158 VAL I C 1
ATOM 13051 O O . VAL I 1 160 ? 15.779 -24.361 -115.735 1.00 48.46 158 VAL I O 1
ATOM 13055 N N . ASP I 1 161 ? 17.657 -23.114 -115.903 1.00 48.32 159 ASP I N 1
ATOM 13056 C CA . ASP I 1 161 ? 16.979 -21.811 -115.833 1.00 45.68 159 ASP I CA 1
ATOM 13057 C C . ASP I 1 161 ? 16.008 -21.644 -116.987 1.00 48.01 159 ASP I C 1
ATOM 13058 O O . ASP I 1 161 ? 16.416 -21.654 -118.155 1.00 50.98 159 ASP I O 1
ATOM 13063 N N . GLN I 1 162 ? 14.725 -21.489 -116.644 1.00 50.13 160 GLN I N 1
ATOM 13064 C CA . GLN I 1 162 ? 13.649 -21.327 -117.634 1.00 49.27 160 GLN I CA 1
ATOM 13065 C C . GLN I 1 162 ? 13.702 -20.001 -118.392 1.00 52.80 160 GLN I C 1
ATOM 13066 O O . GLN I 1 162 ? 13.127 -19.878 -119.477 1.00 58.07 160 GLN I O 1
ATOM 13072 N N . LYS I 1 163 ? 14.402 -19.021 -117.821 1.00 53.89 161 LYS I N 1
ATOM 13073 C CA . LYS I 1 163 ? 14.619 -17.721 -118.460 1.00 54.51 161 LYS I CA 1
ATOM 13074 C C . LYS I 1 163 ? 15.636 -17.819 -119.595 1.00 52.33 161 LYS I C 1
ATOM 13075 O O . LYS I 1 163 ? 15.661 -16.970 -120.495 1.00 53.36 161 LYS I O 1
ATOM 13081 N N . LYS I 1 164 ? 16.469 -18.857 -119.542 1.00 51.50 162 LYS I N 1
ATOM 13082 C CA . LYS I 1 164 ? 17.520 -19.068 -120.534 1.00 51.97 162 LYS I CA 1
ATOM 13083 C C . LYS I 1 164 ? 17.221 -20.233 -121.488 1.00 52.41 162 LYS I C 1
ATOM 13084 O O . LYS I 1 164 ? 17.600 -20.183 -122.668 1.00 51.74 162 LYS I O 1
ATOM 13090 N N . PHE I 1 165 ? 16.562 -21.279 -120.978 1.00 48.61 163 PHE I N 1
ATOM 13091 C CA . PHE I 1 165 ? 16.280 -22.477 -121.782 1.00 43.08 163 PHE I CA 1
ATOM 13092 C C . PHE I 1 165 ? 14.853 -22.997 -121.635 1.00 41.39 163 PHE I C 1
ATOM 13093 O O . PHE I 1 165 ? 14.271 -22.937 -120.555 1.00 42.10 163 PHE I O 1
ATOM 13101 N N . ILE I 1 166 ? 14.303 -23.497 -122.741 1.00 39.01 164 ILE I N 1
ATOM 13102 C CA . ILE I 1 166 ? 13.054 -24.255 -122.739 1.00 40.25 164 ILE I CA 1
ATOM 13103 C C . ILE I 1 166 ? 13.437 -25.725 -122.688 1.00 40.17 164 ILE I C 1
ATOM 13104 O O . ILE I 1 166 ? 14.173 -26.200 -123.548 1.00 43.62 164 ILE I O 1
ATOM 13109 N N . VAL I 1 167 ? 12.974 -26.443 -121.672 1.00 43.32 165 VAL I N 1
ATOM 13110 C CA . VAL I 1 167 ? 13.227 -27.887 -121.607 1.00 36.15 165 VAL I CA 1
ATOM 13111 C C . VAL I 1 167 ? 11.882 -28.601 -121.701 1.00 39.89 165 VAL I C 1
ATOM 13112 O O . VAL I 1 167 ? 11.064 -28.533 -120.781 1.00 37.78 165 VAL I O 1
ATOM 13116 N N . GLN I 1 168 ? 11.666 -29.270 -122.830 1.00 33.29 166 GLN I N 1
ATOM 13117 C CA . GLN I 1 168 ? 10.414 -29.933 -123.123 1.00 28.21 166 GLN I CA 1
ATOM 13118 C C . GLN I 1 168 ? 10.633 -31.430 -123.136 1.00 27.10 166 GLN I C 1
ATOM 13119 O O . GLN I 1 168 ? 11.558 -31.921 -123.771 1.00 37.06 166 GLN I O 1
ATOM 13125 N N . ARG I 1 169 ? 9.767 -32.162 -122.458 1.00 31.76 167 ARG I N 1
ATOM 13126 C CA . ARG I 1 169 ? 9.844 -33.604 -122.499 1.00 29.23 167 ARG I CA 1
ATOM 13127 C C . ARG I 1 169 ? 8.639 -34.143 -123.237 1.00 28.67 167 ARG I C 1
ATOM 13128 O O . ARG I 1 169 ? 7.540 -33.661 -123.040 1.00 27.15 167 ARG I O 1
ATOM 13136 N N . THR I 1 170 ? 8.863 -35.146 -124.080 1.00 26.52 168 THR I N 1
ATOM 13137 C CA . THR I 1 170 ? 7.809 -35.852 -124.788 1.00 33.17 168 THR I CA 1
ATOM 13138 C C . THR I 1 170 ? 7.838 -37.331 -124.392 1.00 31.17 168 THR I C 1
ATOM 13139 O O . THR I 1 170 ? 8.884 -37.953 -124.403 1.00 25.54 168 THR I O 1
ATOM 13143 N N . ASP I 1 171 ? 6.677 -37.882 -124.055 1.00 33.84 169 ASP I N 1
ATOM 13144 C CA . ASP I 1 171 ? 6.581 -39.177 -123.389 1.00 40.88 169 ASP I CA 1
ATOM 13145 C C . ASP I 1 171 ? 5.322 -39.915 -123.855 1.00 33.73 169 ASP I C 1
ATOM 13146 O O . ASP I 1 171 ? 4.239 -39.336 -123.902 1.00 41.41 169 ASP I O 1
ATOM 13151 N N . PHE I 1 172 ? 5.466 -41.194 -124.187 1.00 35.28 170 PHE I N 1
ATOM 13152 C CA . PHE I 1 172 ? 4.328 -42.030 -124.590 1.00 31.82 170 PHE I CA 1
ATOM 13153 C C . PHE I 1 172 ? 3.816 -42.866 -123.427 1.00 31.91 170 PHE I C 1
ATOM 13154 O O . PHE I 1 172 ? 4.363 -43.920 -123.111 1.00 34.71 170 PHE I O 1
ATOM 13162 N N . ILE I 1 173 ? 2.744 -42.390 -122.804 1.00 34.06 171 ILE I N 1
ATOM 13163 C CA . ILE I 1 173 ? 2.402 -42.838 -121.455 1.00 41.06 171 ILE I CA 1
ATOM 13164 C C . ILE I 1 173 ? 1.576 -44.121 -121.372 1.00 37.99 171 ILE I C 1
ATOM 13165 O O . ILE I 1 173 ? 1.463 -44.713 -120.298 1.00 36.42 171 ILE I O 1
ATOM 13170 N N . ASN I 1 174 ? 1.023 -44.557 -122.500 1.00 33.35 172 ASN I N 1
ATOM 13171 C CA . ASN I 1 174 ? 0.261 -45.804 -122.537 1.00 38.19 172 ASN I CA 1
ATOM 13172 C C . ASN I 1 174 ? 1.034 -47.021 -123.073 1.00 42.47 172 ASN I C 1
ATOM 13173 O O . ASN I 1 174 ? 0.478 -48.117 -123.182 1.00 50.31 172 ASN I O 1
ATOM 13178 N N . GLN I 1 175 ? 2.304 -46.813 -123.421 1.00 41.98 173 GLN I N 1
ATOM 13179 C CA . GLN I 1 175 ? 3.174 -47.875 -123.903 1.00 40.43 173 GLN I CA 1
ATOM 13180 C C . GLN I 1 175 ? 3.942 -48.522 -122.757 1.00 45.01 173 GLN I C 1
ATOM 13181 O O . GLN I 1 175 ? 4.393 -47.843 -121.840 1.00 52.52 173 GLN I O 1
ATOM 13187 N N . ALA I 1 176 ? 4.079 -49.841 -122.823 1.00 50.30 174 ALA I N 1
ATOM 13188 C CA . ALA I 1 176 ? 4.878 -50.599 -121.869 1.00 56.25 174 ALA I CA 1
ATOM 13189 C C . ALA I 1 176 ? 6.315 -50.747 -122.368 1.00 56.30 174 ALA I C 1
ATOM 13190 O O . ALA I 1 176 ? 6.658 -50.249 -123.447 1.00 49.58 174 ALA I O 1
ATOM 13192 N N . ASN I 1 177 ? 7.138 -51.434 -121.572 1.00 54.50 175 ASN I N 1
ATOM 13193 C CA . ASN I 1 177 ? 8.510 -51.816 -121.944 1.00 58.40 175 ASN I CA 1
ATOM 13194 C C . ASN I 1 177 ? 9.403 -50.615 -122.296 1.00 57.30 175 ASN I C 1
ATOM 13195 O O . ASN I 1 177 ? 10.063 -50.585 -123.342 1.00 58.55 175 ASN I O 1
ATOM 13200 N N . CYS I 1 178 ? 9.379 -49.626 -121.406 1.00 47.55 176 CYS I N 1
ATOM 13201 C CA . CYS I 1 178 ? 10.237 -48.447 -121.472 1.00 45.51 176 CYS I CA 1
ATOM 13202 C C . CYS I 1 178 ? 10.300 -47.758 -122.846 1.00 43.88 176 CYS I C 1
ATOM 13203 O O . CYS I 1 178 ? 11.332 -47.836 -123.521 1.00 43.96 176 CYS I O 1
ATOM 13206 N N . PRO I 1 179 ? 9.204 -47.088 -123.269 1.00 44.30 177 PRO I N 1
ATOM 13207 C CA . PRO I 1 179 ? 9.292 -46.384 -124.545 1.00 39.19 177 PRO I CA 1
ATOM 13208 C C . PRO I 1 179 ? 10.244 -45.191 -124.409 1.00 41.72 177 PRO I C 1
ATOM 13209 O O . PRO I 1 179 ? 10.170 -44.466 -123.411 1.00 44.00 177 PRO I O 1
ATOM 13213 N N . PRO I 1 180 ? 11.166 -45.021 -125.374 1.00 42.02 178 PRO I N 1
ATOM 13214 C CA . PRO I 1 180 ? 12.151 -43.940 -125.311 1.00 38.10 178 PRO I CA 1
ATOM 13215 C C . PRO I 1 180 ? 11.533 -42.539 -125.206 1.00 37.94 178 PRO I C 1
ATOM 13216 O O . PRO I 1 180 ? 10.492 -42.253 -125.798 1.00 38.65 178 PRO I O 1
ATOM 13220 N N . ILE I 1 181 ? 12.193 -41.696 -124.428 1.00 31.08 179 ILE I N 1
ATOM 13221 C CA . ILE I 1 181 ? 11.716 -40.378 -124.091 1.00 31.66 179 ILE I CA 1
ATOM 13222 C C . ILE I 1 181 ? 12.485 -39.349 -124.921 1.00 26.65 179 ILE I C 1
ATOM 13223 O O . ILE I 1 181 ? 13.686 -39.467 -125.095 1.00 33.90 179 ILE I O 1
ATOM 13228 N N . LEU I 1 182 ? 11.796 -38.351 -125.451 1.00 34.55 180 LEU I N 1
ATOM 13229 C CA . LEU I 1 182 ? 12.491 -37.243 -126.103 1.00 25.54 180 LEU I CA 1
ATOM 13230 C C . LEU I 1 182 ? 12.549 -36.014 -125.196 1.00 27.20 180 LEU I C 1
ATOM 13231 O O . LEU I 1 182 ? 11.528 -35.602 -124.663 1.00 34.18 180 LEU I O 1
ATOM 13236 N N . VAL I 1 183 ? 13.746 -35.455 -125.004 1.00 34.35 181 VAL I N 1
ATOM 13237 C CA . VAL I 1 183 ? 13.896 -34.144 -124.367 1.00 28.65 181 VAL I CA 1
ATOM 13238 C C . VAL I 1 183 ? 14.430 -33.148 -125.408 1.00 35.11 181 VAL I C 1
ATOM 13239 O O . VAL I 1 183 ? 15.395 -33.445 -126.111 1.00 39.95 181 VAL I O 1
ATOM 13243 N N . CYS I 1 184 ? 13.776 -31.990 -125.529 1.00 33.26 182 CYS I N 1
ATOM 13244 C CA . CYS I 1 184 ? 14.256 -30.909 -126.396 1.00 36.19 182 CYS I CA 1
ATOM 13245 C C . CYS I 1 184 ? 14.663 -29.705 -125.554 1.00 32.94 182 CYS I C 1
ATOM 13246 O O . CYS I 1 184 ? 13.855 -29.173 -124.806 1.00 30.96 182 CYS I O 1
ATOM 13249 N N . ILE I 1 185 ? 15.922 -29.292 -125.681 1.00 34.62 183 ILE I N 1
ATOM 13250 C CA . ILE I 1 185 ? 16.403 -28.081 -125.021 1.00 39.86 183 ILE I CA 1
ATOM 13251 C C . ILE I 1 185 ? 16.629 -26.963 -126.045 1.00 41.93 183 ILE I C 1
ATOM 13252 O O . ILE I 1 185 ? 17.400 -27.132 -126.985 1.00 45.21 183 ILE I O 1
ATOM 13257 N N . GLU I 1 186 ? 15.933 -25.839 -125.870 1.00 42.46 184 GLU I N 1
ATOM 13258 C CA . GLU I 1 186 ? 16.106 -24.679 -126.744 1.00 39.00 184 GLU I CA 1
ATOM 13259 C C . GLU I 1 186 ? 16.574 -23.457 -125.969 1.00 42.52 184 GLU I C 1
ATOM 13260 O O . GLU I 1 186 ? 15.941 -23.062 -125.000 1.00 47.74 184 GLU I O 1
ATOM 13266 N N . LYS I 1 187 ? 17.686 -22.869 -126.403 1.00 45.27 185 LYS I N 1
ATOM 13267 C CA . LYS I 1 187 ? 18.206 -21.644 -125.800 1.00 47.90 185 LYS I CA 1
ATOM 13268 C C . LYS I 1 187 ? 17.374 -20.457 -126.268 1.00 47.17 185 LYS I C 1
ATOM 13269 O O . LYS I 1 187 ? 17.156 -20.278 -127.470 1.00 48.52 185 LYS I O 1
ATOM 13275 N N . ILE I 1 188 ? 16.895 -19.666 -125.310 1.00 48.98 186 ILE I N 1
ATOM 13276 C CA . ILE I 1 188 ? 16.047 -18.511 -125.610 1.00 50.73 186 ILE I CA 1
ATOM 13277 C C . ILE I 1 188 ? 16.641 -17.187 -125.113 1.00 59.58 186 ILE I C 1
ATOM 13278 O O . ILE I 1 188 ? 16.155 -16.106 -125.465 1.00 61.56 186 ILE I O 1
ATOM 13283 N N . LEU J 1 3 ? 5.639 -74.261 -113.175 1.00 66.99 1 LEU J N 1
ATOM 13284 C CA . LEU J 1 3 ? 4.959 -73.440 -112.125 1.00 70.78 1 LEU J CA 1
ATOM 13285 C C . LEU J 1 3 ? 5.107 -71.937 -112.374 1.00 67.55 1 LEU J C 1
ATOM 13286 O O . LEU J 1 3 ? 6.198 -71.389 -112.249 1.00 65.46 1 LEU J O 1
ATOM 13291 N N . THR J 1 4 ? 3.991 -71.292 -112.708 1.00 66.76 2 THR J N 1
ATOM 13292 C CA . THR J 1 4 ? 3.935 -69.879 -113.086 1.00 63.04 2 THR J CA 1
ATOM 13293 C C . THR J 1 4 ? 2.897 -69.145 -112.221 1.00 61.29 2 THR J C 1
ATOM 13294 O O . THR J 1 4 ? 1.864 -69.720 -111.866 1.00 60.92 2 THR J O 1
ATOM 13298 N N . ILE J 1 5 ? 3.190 -67.894 -111.862 1.00 56.86 3 ILE J N 1
ATOM 13299 C CA . ILE J 1 5 ? 2.230 -67.027 -111.171 1.00 48.26 3 ILE J CA 1
ATOM 13300 C C . ILE J 1 5 ? 1.051 -66.741 -112.105 1.00 46.62 3 ILE J C 1
ATOM 13301 O O . ILE J 1 5 ? 1.237 -66.269 -113.233 1.00 48.15 3 ILE J O 1
ATOM 13306 N N . LYS J 1 6 ? -0.154 -67.056 -111.634 1.00 44.05 4 LYS J N 1
ATOM 13307 C CA . LYS J 1 6 ? -1.373 -66.873 -112.427 1.00 42.85 4 LYS J CA 1
ATOM 13308 C C . LYS J 1 6 ? -1.869 -65.443 -112.406 1.00 44.45 4 LYS J C 1
ATOM 13309 O O . LYS J 1 6 ? -1.631 -64.715 -111.437 1.00 42.86 4 LYS J O 1
ATOM 13315 N N . ASN J 1 7 ? -2.586 -65.056 -113.461 1.00 39.86 5 ASN J N 1
ATOM 13316 C CA . ASN J 1 7 ? -3.279 -63.767 -113.495 1.00 42.66 5 ASN J CA 1
ATOM 13317 C C . ASN J 1 7 ? -4.410 -63.689 -112.454 1.00 43.70 5 ASN J C 1
ATOM 13318 O O . ASN J 1 7 ? -4.658 -64.660 -111.730 1.00 46.08 5 ASN J O 1
ATOM 13323 N N . SER J 1 8 ? -5.076 -62.541 -112.364 1.00 40.35 6 SER J N 1
ATOM 13324 C CA . SER J 1 8 ? -6.095 -62.320 -111.330 1.00 39.40 6 SER J CA 1
ATOM 13325 C C . SER J 1 8 ? -7.287 -63.283 -111.457 1.00 40.53 6 SER J C 1
ATOM 13326 O O . SER J 1 8 ? -7.735 -63.867 -110.465 1.00 35.97 6 SER J O 1
ATOM 13329 N N . LEU J 1 9 ? -7.759 -63.468 -112.687 1.00 38.72 7 LEU J N 1
ATOM 13330 C CA . LEU J 1 9 ? -8.776 -64.470 -113.000 1.00 41.48 7 LEU J CA 1
ATOM 13331 C C . LEU J 1 9 ? -8.382 -65.883 -112.545 1.00 46.83 7 LEU J C 1
ATOM 13332 O O . LEU J 1 9 ? -9.183 -66.573 -111.912 1.00 52.53 7 LEU J O 1
ATOM 13337 N N . GLY J 1 10 ? -7.153 -66.301 -112.858 1.00 47.46 8 GLY J N 1
ATOM 13338 C CA . GLY J 1 10 ? -6.639 -67.601 -112.418 1.00 40.95 8 GLY J CA 1
ATOM 13339 C C . GLY J 1 10 ? -6.472 -67.702 -110.909 1.00 35.70 8 GLY J C 1
ATOM 13340 O O . GLY J 1 10 ? -6.742 -68.748 -110.319 1.00 41.43 8 GLY J O 1
ATOM 13341 N N . GLN J 1 11 ? -6.037 -66.610 -110.283 1.00 40.57 9 GLN J N 1
ATOM 13342 C CA . GLN J 1 11 ? -5.802 -66.593 -108.839 1.00 35.20 9 GLN J CA 1
ATOM 13343 C C . GLN J 1 11 ? -7.082 -66.610 -108.015 1.00 39.80 9 GLN J C 1
ATOM 13344 O O . GLN J 1 11 ? -7.087 -67.135 -106.895 1.00 48.50 9 GLN J O 1
ATOM 13350 N N . SER J 1 12 ? -8.157 -66.036 -108.559 1.00 39.55 10 SER J N 1
ATOM 13351 C CA . SER J 1 12 ? -9.460 -66.034 -107.871 1.00 36.76 10 SER J CA 1
ATOM 13352 C C . SER J 1 12 ? -9.951 -67.466 -107.651 1.00 40.18 10 SER J C 1
ATOM 13353 O O . SER J 1 12 ? -10.329 -67.829 -106.534 1.00 39.93 10 SER J O 1
ATOM 13356 N N . HIS J 1 13 ? -9.883 -68.280 -108.707 1.00 41.58 11 HIS J N 1
ATOM 13357 C CA . HIS J 1 13 ? -10.222 -69.710 -108.638 1.00 39.13 11 HIS J CA 1
ATOM 13358 C C . HIS J 1 13 ? -9.389 -70.440 -107.586 1.00 40.19 11 HIS J C 1
ATOM 13359 O O . HIS J 1 13 ? -9.933 -71.239 -106.828 1.00 48.89 11 HIS J O 1
ATOM 13366 N N . ASP J 1 14 ? -8.084 -70.142 -107.527 1.00 46.67 12 ASP J N 1
ATOM 13367 C CA . ASP J 1 14 ? -7.166 -70.743 -106.541 1.00 41.70 12 ASP J CA 1
ATOM 13368 C C . ASP J 1 14 ? -7.501 -70.370 -105.108 1.00 41.22 12 ASP J C 1
ATOM 13369 O O . ASP J 1 14 ? -7.393 -71.201 -104.207 1.00 52.48 12 ASP J O 1
ATOM 13374 N N . TYR J 1 15 ? -7.885 -69.113 -104.900 1.00 45.57 13 TYR J N 1
ATOM 13375 C CA . TYR J 1 15 ? -8.344 -68.636 -103.593 1.00 43.33 13 TYR J CA 1
ATOM 13376 C C . TYR J 1 15 ? -9.688 -69.258 -103.201 1.00 45.32 13 TYR J C 1
ATOM 13377 O O . TYR J 1 15 ? -9.937 -69.518 -102.018 1.00 44.48 13 TYR J O 1
ATOM 13386 N N . ILE J 1 16 ? -10.546 -69.476 -104.197 1.00 45.10 14 ILE J N 1
ATOM 13387 C CA . ILE J 1 16 ? -11.855 -70.101 -103.983 1.00 48.98 14 ILE J CA 1
ATOM 13388 C C . ILE J 1 16 ? -11.708 -71.588 -103.602 1.00 52.89 14 ILE J C 1
ATOM 13389 O O . ILE J 1 16 ? -12.335 -72.038 -102.636 1.00 57.30 14 ILE J O 1
ATOM 13394 N N . LYS J 1 17 ? -10.854 -72.319 -104.330 1.00 54.84 15 LYS J N 1
ATOM 13395 C CA . LYS J 1 17 ? -10.505 -73.731 -104.018 1.00 54.27 15 LYS J CA 1
ATOM 13396 C C . LYS J 1 17 ? -9.950 -73.937 -102.600 1.00 54.69 15 LYS J C 1
ATOM 13397 O O . LYS J 1 17 ? -10.233 -74.952 -101.972 1.00 60.64 15 LYS J O 1
ATOM 13403 N N . MET J 1 18 ? -9.159 -72.968 -102.126 1.00 59.92 16 MET J N 1
ATOM 13404 C CA . MET J 1 18 ? -8.617 -72.922 -100.760 1.00 67.55 16 MET J CA 1
ATOM 13405 C C . MET J 1 18 ? -9.706 -72.911 -99.699 1.00 59.83 16 MET J C 1
ATOM 13406 O O . MET J 1 18 ? -9.529 -73.476 -98.619 1.00 63.85 16 MET J O 1
ATOM 13411 N N . PHE J 1 19 ? -10.822 -72.248 -100.006 1.00 57.85 17 PHE J N 1
ATOM 13412 C CA . PHE J 1 19 ? -11.845 -71.938 -99.000 1.00 53.30 17 PHE J CA 1
ATOM 13413 C C . PHE J 1 19 ? -13.132 -72.776 -99.101 1.00 54.09 17 PHE J C 1
ATOM 13414 O O . PHE J 1 19 ? -13.774 -73.069 -98.090 1.00 52.08 17 PHE J O 1
ATOM 13422 N N . VAL J 1 20 ? -13.496 -73.163 -100.320 1.00 55.78 18 VAL J N 1
ATOM 13423 C CA . VAL J 1 20 ? -14.736 -73.900 -100.574 1.00 58.77 18 VAL J CA 1
ATOM 13424 C C . VAL J 1 20 ? -14.569 -75.420 -100.447 1.00 64.75 18 VAL J C 1
ATOM 13425 O O . VAL J 1 20 ? -13.806 -76.042 -101.200 1.00 64.52 18 VAL J O 1
ATOM 13429 N N . LYS J 1 21 ? -15.285 -76.005 -99.488 1.00 68.08 19 LYS J N 1
ATOM 13430 C CA . LYS J 1 21 ? -15.405 -77.461 -99.396 1.00 72.81 19 LYS J CA 1
ATOM 13431 C C . LYS J 1 21 ? -16.785 -77.921 -99.883 1.00 72.17 19 LYS J C 1
ATOM 13432 O O . LYS J 1 21 ? -17.626 -77.100 -100.271 1.00 73.51 19 LYS J O 1
ATOM 13438 N N . GLU J 1 22 ? -17.005 -79.233 -99.887 1.00 73.03 20 GLU J N 1
ATOM 13439 C CA . GLU J 1 22 ? -18.259 -79.793 -100.376 1.00 70.20 20 GLU J CA 1
ATOM 13440 C C . GLU J 1 22 ? -19.381 -79.596 -99.359 1.00 66.85 20 GLU J C 1
ATOM 13441 O O . GLU J 1 22 ? -19.166 -79.727 -98.145 1.00 61.13 20 GLU J O 1
ATOM 13447 N N . GLY J 1 23 ? -20.564 -79.251 -99.868 1.00 62.66 21 GLY J N 1
ATOM 13448 C CA . GLY J 1 23 ? -21.745 -79.025 -99.032 1.00 65.58 21 GLY J CA 1
ATOM 13449 C C . GLY J 1 23 ? -21.953 -77.583 -98.589 1.00 68.41 21 GLY J C 1
ATOM 13450 O O . GLY J 1 23 ? -22.926 -77.272 -97.886 1.00 67.18 21 GLY J O 1
ATOM 13451 N N . ASP J 1 24 ? -21.043 -76.702 -99.006 1.00 67.37 22 ASP J N 1
ATOM 13452 C CA . ASP J 1 24 ? -21.116 -75.275 -98.670 1.00 64.14 22 ASP J CA 1
ATOM 13453 C C . ASP J 1 24 ? -22.191 -74.519 -99.465 1.00 61.54 22 ASP J C 1
ATOM 13454 O O . ASP J 1 24 ? -22.706 -75.016 -100.466 1.00 59.52 22 ASP J O 1
ATOM 13459 N N . THR J 1 25 ? -22.540 -73.319 -99.011 1.00 60.42 23 THR J N 1
ATOM 13460 C CA . THR J 1 25 ? -23.364 -72.428 -99.824 1.00 55.78 23 THR J CA 1
ATOM 13461 C C . THR J 1 25 ? -22.481 -71.293 -100.343 1.00 54.38 23 THR J C 1
ATOM 13462 O O . THR J 1 25 ? -21.817 -70.593 -99.568 1.00 48.21 23 THR J O 1
ATOM 13466 N N . VAL J 1 26 ? -22.459 -71.138 -101.662 1.00 52.21 24 VAL J N 1
ATOM 13467 C CA . VAL J 1 26 ? -21.610 -70.146 -102.318 1.00 49.11 24 VAL J CA 1
ATOM 13468 C C . VAL J 1 26 ? -22.419 -69.295 -103.305 1.00 53.27 24 VAL J C 1
ATOM 13469 O O . VAL J 1 26 ? -23.526 -69.683 -103.702 1.00 55.77 24 VAL J O 1
ATOM 13473 N N . VAL J 1 27 ? -21.864 -68.140 -103.689 1.00 48.93 25 VAL J N 1
ATOM 13474 C CA . VAL J 1 27 ? -22.538 -67.201 -104.596 1.00 41.89 25 VAL J CA 1
ATOM 13475 C C . VAL J 1 27 ? -21.656 -66.815 -105.790 1.00 39.46 25 VAL J C 1
ATOM 13476 O O . VAL J 1 27 ? -20.483 -66.500 -105.625 1.00 43.05 25 VAL J O 1
ATOM 13480 N N . ASP J 1 28 ? -22.225 -66.876 -106.990 1.00 40.92 26 ASP J N 1
ATOM 13481 C CA . ASP J 1 28 ? -21.635 -66.244 -108.167 1.00 44.03 26 ASP J CA 1
ATOM 13482 C C . ASP J 1 28 ? -22.490 -65.006 -108.427 1.00 48.28 26 ASP J C 1
ATOM 13483 O O . ASP J 1 28 ? -23.593 -65.097 -108.987 1.00 47.05 26 ASP J O 1
ATOM 13488 N N . ALA J 1 29 ? -21.970 -63.851 -108.016 1.00 44.88 27 ALA J N 1
ATOM 13489 C CA . ALA J 1 29 ? -22.723 -62.607 -108.067 1.00 39.53 27 ALA J CA 1
ATOM 13490 C C . ALA J 1 29 ? -22.781 -62.002 -109.473 1.00 41.76 27 ALA J C 1
ATOM 13491 O O . ALA J 1 29 ? -23.549 -61.071 -109.726 1.00 46.22 27 ALA J O 1
ATOM 13493 N N . THR J 1 30 ? -21.983 -62.546 -110.388 1.00 45.45 28 THR J N 1
ATOM 13494 C CA . THR J 1 30 ? -21.919 -62.060 -111.768 1.00 55.10 28 THR J CA 1
ATOM 13495 C C . THR J 1 30 ? -21.843 -63.258 -112.723 1.00 56.99 28 THR J C 1
ATOM 13496 O O . THR J 1 30 ? -20.753 -63.650 -113.149 1.00 63.32 28 THR J O 1
ATOM 13500 N N . CYS J 1 31 ? -23.000 -63.832 -113.050 1.00 58.23 29 CYS J N 1
ATOM 13501 C CA . CYS J 1 31 ? -23.089 -65.090 -113.812 1.00 55.13 29 CYS J CA 1
ATOM 13502 C C . CYS J 1 31 ? -22.433 -65.105 -115.187 1.00 56.12 29 CYS J C 1
ATOM 13503 O O . CYS J 1 31 ? -21.632 -66.003 -115.479 1.00 58.49 29 CYS J O 1
ATOM 13506 N N . GLY J 1 32 ? -22.785 -64.123 -116.018 1.00 55.36 30 GLY J N 1
ATOM 13507 C CA . GLY J 1 32 ? -22.289 -64.026 -117.394 1.00 62.34 30 GLY J CA 1
ATOM 13508 C C . GLY J 1 32 ? -22.596 -65.273 -118.207 1.00 68.67 30 GLY J C 1
ATOM 13509 O O . GLY J 1 32 ? -23.755 -65.686 -118.305 1.00 67.01 30 GLY J O 1
ATOM 13510 N N . ASN J 1 33 ? -21.550 -65.888 -118.759 1.00 71.06 31 ASN J N 1
ATOM 13511 C CA . ASN J 1 33 ? -21.686 -67.128 -119.528 1.00 70.18 31 ASN J CA 1
ATOM 13512 C C . ASN J 1 33 ? -21.726 -68.394 -118.664 1.00 66.00 31 ASN J C 1
ATOM 13513 O O . ASN J 1 33 ? -22.045 -69.478 -119.164 1.00 66.04 31 ASN J O 1
ATOM 13518 N N . GLY J 1 34 ? -21.400 -68.247 -117.378 1.00 60.54 32 GLY J N 1
ATOM 13519 C CA . GLY J 1 34 ? -21.586 -69.308 -116.389 1.00 55.90 32 GLY J CA 1
ATOM 13520 C C . GLY J 1 34 ? -20.362 -70.133 -116.021 1.00 61.40 32 GLY J C 1
ATOM 13521 O O . GLY J 1 34 ? -20.489 -71.185 -115.373 1.00 57.28 32 GLY J O 1
ATOM 13522 N N . ASN J 1 35 ? -19.181 -69.654 -116.423 1.00 63.07 33 ASN J N 1
ATOM 13523 C CA . ASN J 1 35 ? -17.898 -70.341 -116.170 1.00 61.86 33 ASN J CA 1
ATOM 13524 C C . ASN J 1 35 ? -17.555 -70.468 -114.694 1.00 58.29 33 ASN J C 1
ATOM 13525 O O . ASN J 1 35 ? -17.178 -71.545 -114.235 1.00 60.47 33 ASN J O 1
ATOM 13530 N N . ASP J 1 36 ? -17.687 -69.362 -113.962 1.00 55.36 34 ASP J N 1
ATOM 13531 C CA . ASP J 1 36 ? -17.487 -69.347 -112.510 1.00 51.38 34 ASP J CA 1
ATOM 13532 C C . ASP J 1 36 ? -18.590 -70.120 -111.788 1.00 52.96 34 ASP J C 1
ATOM 13533 O O . ASP J 1 36 ? -18.352 -70.674 -110.711 1.00 54.35 34 ASP J O 1
ATOM 13538 N N . THR J 1 37 ? -19.789 -70.136 -112.379 1.00 52.01 35 THR J N 1
ATOM 13539 C CA . THR J 1 37 ? -20.946 -70.808 -111.788 1.00 53.19 35 THR J CA 1
ATOM 13540 C C . THR J 1 37 ? -20.732 -72.318 -111.831 1.00 49.18 35 THR J C 1
ATOM 13541 O O . THR J 1 37 ? -20.943 -73.018 -110.836 1.00 52.48 35 THR J O 1
ATOM 13545 N N . ALA J 1 38 ? -20.284 -72.796 -112.990 1.00 48.50 36 ALA J N 1
ATOM 13546 C CA . ALA J 1 38 ? -19.975 -74.211 -113.201 1.00 52.31 36 ALA J CA 1
ATOM 13547 C C . ALA J 1 38 ? -18.838 -74.655 -112.297 1.00 51.78 36 ALA J C 1
ATOM 13548 O O . ALA J 1 38 ? -18.912 -75.719 -111.674 1.00 54.74 36 ALA J O 1
ATOM 13550 N N . PHE J 1 39 ? -17.806 -73.810 -112.228 1.00 54.26 37 PHE J N 1
ATOM 13551 C CA . PHE J 1 39 ? -16.655 -73.993 -111.349 1.00 48.73 37 PHE J CA 1
ATOM 13552 C C . PHE J 1 39 ? -17.083 -74.156 -109.889 1.00 48.32 37 PHE J C 1
ATOM 13553 O O . PHE J 1 39 ? -16.659 -75.101 -109.225 1.00 49.19 37 PHE J O 1
ATOM 13561 N N . LEU J 1 40 ? -17.931 -73.244 -109.409 1.00 52.71 38 LEU J N 1
ATOM 13562 C CA . LEU J 1 40 ? -18.414 -73.264 -108.019 1.00 54.71 38 LEU J CA 1
ATOM 13563 C C . LEU J 1 40 ? -19.295 -74.481 -107.728 1.00 54.94 38 LEU J C 1
ATOM 13564 O O . LEU J 1 40 ? -19.275 -75.025 -106.614 1.00 53.80 38 LEU J O 1
ATOM 13569 N N . ALA J 1 41 ? -20.059 -74.896 -108.738 1.00 55.34 39 ALA J N 1
ATOM 13570 C CA . ALA J 1 41 ? -20.962 -76.047 -108.631 1.00 57.69 39 ALA J CA 1
ATOM 13571 C C . ALA J 1 41 ? -20.201 -77.358 -108.455 1.00 60.79 39 ALA J C 1
ATOM 13572 O O . ALA J 1 41 ? -20.610 -78.223 -107.677 1.00 65.84 39 ALA J O 1
ATOM 13574 N N . SER J 1 42 ? -19.088 -77.487 -109.176 1.00 64.81 40 SER J N 1
ATOM 13575 C CA . SER J 1 42 ? -18.252 -78.687 -109.128 1.00 64.48 40 SER J CA 1
ATOM 13576 C C . SER J 1 42 ? -17.495 -78.823 -107.806 1.00 62.09 40 SER J C 1
ATOM 13577 O O . SER J 1 42 ? -17.217 -79.936 -107.359 1.00 69.50 40 SER J O 1
ATOM 13580 N N . LEU J 1 43 ? -17.165 -77.690 -107.190 1.00 59.10 41 LEU J N 1
ATOM 13581 C CA . LEU J 1 43 ? -16.441 -77.678 -105.921 1.00 58.96 41 LEU J CA 1
ATOM 13582 C C . LEU J 1 43 ? -17.343 -78.038 -104.765 1.00 55.86 41 LEU J C 1
ATOM 13583 O O . LEU J 1 43 ? -16.883 -78.538 -103.734 1.00 59.33 41 LEU J O 1
ATOM 13588 N N . VAL J 1 44 ? -18.630 -77.762 -104.936 1.00 59.32 42 VAL J N 1
ATOM 13589 C CA . VAL J 1 44 ? -19.546 -77.756 -103.813 1.00 60.70 42 VAL J CA 1
ATOM 13590 C C . VAL J 1 44 ? -20.312 -79.075 -103.656 1.00 64.64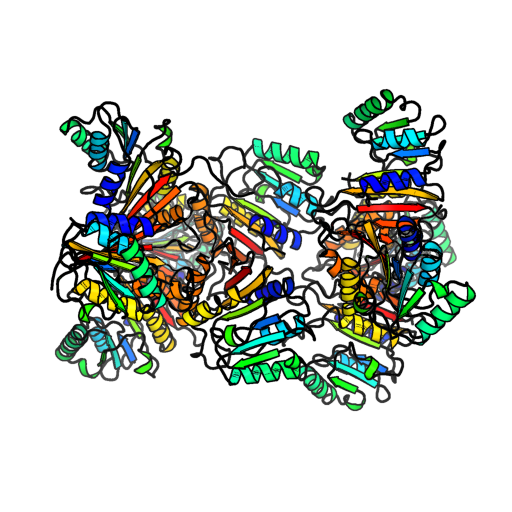 42 VAL J C 1
ATOM 13591 O O . VAL J 1 44 ? -20.811 -79.395 -102.568 1.00 56.51 42 VAL J O 1
ATOM 13595 N N . GLY J 1 45 ? -20.370 -79.845 -104.745 1.00 66.59 43 GLY J N 1
ATOM 13596 C CA . GLY J 1 45 ? -20.938 -81.191 -104.720 1.00 75.95 43 GLY J CA 1
ATOM 13597 C C . GLY J 1 45 ? -22.453 -81.279 -104.750 1.00 78.57 43 GLY J C 1
ATOM 13598 O O . GLY J 1 45 ? -23.140 -80.292 -105.021 1.00 75.43 43 GLY J O 1
ATOM 13599 N N . GLU J 1 46 ? -22.948 -82.488 -104.477 1.00 83.81 44 GLU J N 1
ATOM 13600 C CA . GLU J 1 46 ? -24.372 -82.861 -104.505 1.00 87.77 44 GLU J CA 1
ATOM 13601 C C . GLU J 1 46 ? -25.194 -82.118 -103.453 1.00 81.71 44 GLU J C 1
ATOM 13602 O O . GLU J 1 46 ? -26.295 -81.635 -103.737 1.00 79.58 44 GLU J O 1
ATOM 13608 N N . ASN J 1 47 ? -24.647 -82.038 -102.242 1.00 78.50 45 ASN J N 1
ATOM 13609 C CA . ASN J 1 47 ? -25.348 -81.465 -101.094 1.00 81.35 45 ASN J CA 1
ATOM 13610 C C . ASN J 1 47 ? -25.084 -79.974 -100.891 1.00 81.78 45 ASN J C 1
ATOM 13611 O O . ASN J 1 47 ? -25.489 -79.398 -99.875 1.00 82.49 45 ASN J O 1
ATOM 13616 N N . GLY J 1 48 ? -24.410 -79.356 -101.862 1.00 78.44 46 GLY J N 1
ATOM 13617 C CA . GLY J 1 48 ? -24.110 -77.924 -101.823 1.00 74.57 46 GLY J CA 1
ATOM 13618 C C . GLY J 1 48 ? -25.051 -77.073 -102.662 1.00 70.66 46 GLY J C 1
ATOM 13619 O O . GLY J 1 48 ? -25.847 -77.593 -103.455 1.00 69.06 46 GLY J O 1
ATOM 13620 N N . ARG J 1 49 ? -24.936 -75.757 -102.497 1.00 65.17 47 ARG J N 1
ATOM 13621 C CA . ARG J 1 49 ? -25.848 -74.801 -103.118 1.00 63.88 47 ARG J CA 1
ATOM 13622 C C . ARG J 1 49 ? -25.093 -73.602 -103.709 1.00 59.24 47 ARG J C 1
ATOM 13623 O O . ARG J 1 49 ? -24.302 -72.945 -103.024 1.00 54.89 47 ARG J O 1
ATOM 13631 N N . VAL J 1 50 ? -25.343 -73.333 -104.989 1.00 57.53 48 VAL J N 1
ATOM 13632 C CA . VAL J 1 50 ? -24.787 -72.162 -105.671 1.00 54.50 48 VAL J CA 1
ATOM 13633 C C . VAL J 1 50 ? -25.910 -71.199 -106.056 1.00 54.53 48 VAL J C 1
ATOM 13634 O O . VAL J 1 50 ? -26.810 -71.562 -106.813 1.00 52.92 48 VAL J O 1
ATOM 13638 N N . PHE J 1 51 ? -25.847 -69.973 -105.542 1.00 52.89 49 PHE J N 1
ATOM 13639 C CA . PHE J 1 51 ? -26.754 -68.911 -105.973 1.00 45.54 49 PHE J CA 1
ATOM 13640 C C . PHE J 1 51 ? -26.107 -68.094 -107.072 1.00 41.57 49 PHE J C 1
ATOM 13641 O O . PHE J 1 51 ? -25.020 -67.561 -106.889 1.00 45.71 49 PHE J O 1
ATOM 13649 N N . GLY J 1 52 ? -26.770 -68.002 -108.219 1.00 44.80 50 GLY J N 1
ATOM 13650 C CA . GLY J 1 52 ? -26.228 -67.251 -109.350 1.00 41.53 50 GLY J CA 1
ATOM 13651 C C . GLY J 1 52 ? -27.084 -66.047 -109.705 1.00 47.52 50 GLY J C 1
ATOM 13652 O O . GLY J 1 52 ? -28.312 -66.119 -109.643 1.00 54.58 50 GLY J O 1
ATOM 13653 N N . PHE J 1 53 ? -26.441 -64.946 -110.092 1.00 43.76 51 PHE J N 1
ATOM 13654 C CA . PHE J 1 53 ? -27.136 -63.684 -110.334 1.00 41.45 51 PHE J CA 1
ATOM 13655 C C . PHE J 1 53 ? -26.693 -63.029 -111.631 1.00 44.24 51 PHE J C 1
ATOM 13656 O O . PHE J 1 53 ? -25.501 -62.959 -111.926 1.00 50.34 51 PHE J O 1
ATOM 13664 N N . ASP J 1 54 ? -27.660 -62.530 -112.387 1.00 49.47 52 ASP J N 1
ATOM 13665 C CA . ASP J 1 54 ? -27.391 -61.655 -113.521 1.00 56.80 52 ASP J CA 1
ATOM 13666 C C . ASP J 1 54 ? -28.646 -60.870 -113.890 1.00 61.99 52 ASP J C 1
ATOM 13667 O O . ASP J 1 54 ? -29.763 -61.314 -113.632 1.00 62.04 52 ASP J O 1
ATOM 13672 N N . ILE J 1 55 ? -28.450 -59.702 -114.493 1.00 64.30 53 ILE J N 1
ATOM 13673 C CA . ILE J 1 55 ? -29.560 -58.824 -114.858 1.00 65.65 53 ILE J CA 1
ATOM 13674 C C . ILE J 1 55 ? -29.995 -59.022 -116.313 1.00 69.52 53 ILE J C 1
ATOM 13675 O O . ILE J 1 55 ? -30.967 -58.410 -116.764 1.00 73.57 53 ILE J O 1
ATOM 13680 N N . GLN J 1 56 ? -29.283 -59.888 -117.033 1.00 70.35 54 GLN J N 1
ATOM 13681 C CA . GLN J 1 56 ? -29.576 -60.146 -118.443 1.00 76.97 54 GLN J CA 1
ATOM 13682 C C . GLN J 1 56 ? -30.205 -61.519 -118.659 1.00 81.29 54 GLN J C 1
ATOM 13683 O O . GLN J 1 56 ? -29.793 -62.498 -118.033 1.00 81.69 54 GLN J O 1
ATOM 13689 N N . ASP J 1 57 ? -31.203 -61.571 -119.547 1.00 87.64 55 ASP J N 1
ATOM 13690 C CA . ASP J 1 57 ? -31.899 -62.814 -119.914 1.00 90.58 55 ASP J CA 1
ATOM 13691 C C . ASP J 1 57 ? -31.003 -63.736 -120.728 1.00 89.73 55 ASP J C 1
ATOM 13692 O O . ASP J 1 57 ? -31.090 -64.962 -120.607 1.00 88.25 55 ASP J O 1
ATOM 13697 N N . LYS J 1 58 ? -30.156 -63.123 -121.559 1.00 90.09 56 LYS J N 1
ATOM 13698 C CA . LYS J 1 58 ? -29.160 -63.814 -122.380 1.00 91.47 56 LYS J CA 1
ATOM 13699 C C . LYS J 1 58 ? -28.131 -64.546 -121.514 1.00 87.00 56 LYS J C 1
ATOM 13700 O O . LYS J 1 58 ? -27.739 -65.675 -121.819 1.00 87.94 56 LYS J O 1
ATOM 13706 N N . ALA J 1 59 ? -27.715 -63.894 -120.432 1.00 82.90 57 ALA J N 1
ATOM 13707 C CA . ALA J 1 59 ? -26.745 -64.458 -119.500 1.00 78.39 57 ALA J CA 1
ATOM 13708 C C . ALA J 1 59 ? -27.311 -65.590 -118.636 1.00 77.32 57 ALA J C 1
ATOM 13709 O O . ALA J 1 59 ? -26.604 -66.559 -118.354 1.00 77.94 57 ALA J O 1
ATOM 13711 N N . ILE J 1 60 ? -28.574 -65.467 -118.219 1.00 74.80 58 ILE J N 1
ATOM 13712 C CA . ILE J 1 60 ? -29.242 -66.519 -117.440 1.00 70.84 58 ILE J CA 1
ATOM 13713 C C . ILE J 1 60 ? -29.435 -67.780 -118.294 1.00 71.54 58 ILE J C 1
ATOM 13714 O O . ILE J 1 60 ? -29.215 -68.896 -117.817 1.00 69.45 58 ILE J O 1
ATOM 13719 N N . ALA J 1 61 ? -29.798 -67.583 -119.562 1.00 72.71 59 ALA J N 1
ATOM 13720 C CA . ALA J 1 61 ? -30.027 -68.683 -120.508 1.00 74.06 59 ALA J CA 1
ATOM 13721 C C . ALA J 1 61 ? -28.750 -69.451 -120.842 1.00 74.86 59 ALA J C 1
ATOM 13722 O O . ALA J 1 61 ? -28.760 -70.687 -120.892 1.00 76.62 59 ALA J O 1
ATOM 13724 N N . ASN J 1 62 ? -27.665 -68.705 -121.063 1.00 72.76 60 ASN J N 1
ATOM 13725 C CA . ASN J 1 62 ? -26.343 -69.271 -121.350 1.00 70.76 60 ASN J CA 1
ATOM 13726 C C . ASN J 1 62 ? -25.754 -70.061 -120.177 1.00 69.73 60 ASN J C 1
ATOM 13727 O O . ASN J 1 62 ? -25.084 -71.079 -120.384 1.00 72.63 60 ASN J O 1
ATOM 13732 N N . THR J 1 63 ? -26.014 -69.585 -118.958 1.00 64.37 61 THR J N 1
ATOM 13733 C CA . THR J 1 63 ? -25.592 -70.259 -117.725 1.00 57.92 61 THR J CA 1
ATOM 13734 C C . THR J 1 63 ? -26.428 -71.519 -117.499 1.00 61.82 61 THR J C 1
ATOM 13735 O O . THR J 1 63 ? -25.894 -72.547 -117.076 1.00 63.62 61 THR J O 1
ATOM 13739 N N . THR J 1 64 ? -27.730 -71.431 -117.793 1.00 65.28 62 THR J N 1
ATOM 13740 C CA . THR J 1 64 ? -28.646 -72.575 -117.695 1.00 70.91 62 THR J CA 1
ATOM 13741 C C . THR J 1 64 ? -28.213 -73.681 -118.661 1.00 70.67 62 THR J C 1
ATOM 13742 O O . THR J 1 64 ? -28.172 -74.856 -118.284 1.00 67.33 62 THR J O 1
ATOM 13746 N N . LYS J 1 65 ? -27.881 -73.282 -119.890 1.00 70.09 63 LYS J N 1
ATOM 13747 C CA . LYS J 1 65 ? -27.397 -74.192 -120.929 1.00 75.87 63 LYS J CA 1
ATOM 13748 C C . LYS J 1 65 ? -26.086 -74.878 -120.532 1.00 75.71 63 LYS J C 1
ATOM 13749 O O . LYS J 1 65 ? -25.957 -76.095 -120.676 1.00 77.52 63 LYS J O 1
ATOM 13755 N N . LYS J 1 66 ? -25.135 -74.086 -120.031 1.00 75.59 64 LYS J N 1
ATOM 13756 C CA . LYS J 1 66 ? -23.853 -74.573 -119.506 1.00 70.38 64 LYS J CA 1
ATOM 13757 C C . LYS J 1 66 ? -24.010 -75.646 -118.431 1.00 68.96 64 LYS J C 1
ATOM 13758 O O . LYS J 1 66 ? -23.464 -76.734 -118.568 1.00 71.08 64 LYS J O 1
ATOM 13764 N N . LEU J 1 67 ? -24.769 -75.336 -117.380 1.00 65.46 65 LEU J N 1
ATOM 13765 C CA . LEU J 1 67 ? -24.901 -76.213 -116.214 1.00 65.64 65 LEU J CA 1
ATOM 13766 C C . LEU J 1 67 ? -25.687 -77.499 -116.491 1.00 66.41 65 LEU J C 1
ATOM 13767 O O . LEU J 1 67 ? -25.420 -78.539 -115.882 1.00 63.00 65 LEU J O 1
ATOM 13772 N N . THR J 1 68 ? -26.655 -77.418 -117.401 1.00 71.95 66 THR J 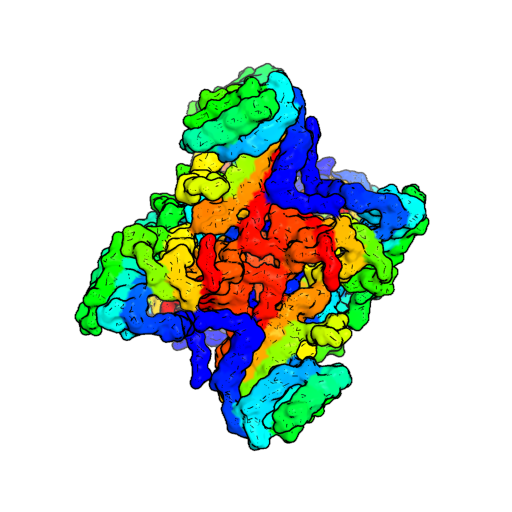N 1
ATOM 13773 C CA . THR J 1 68 ? -27.470 -78.582 -117.780 1.00 78.37 66 THR J CA 1
ATOM 13774 C C . THR J 1 68 ? -26.637 -79.582 -118.590 1.00 76.49 66 THR J C 1
ATOM 13775 O O . THR J 1 68 ? -26.749 -80.798 -118.393 1.00 75.47 66 THR J O 1
ATOM 13779 N N . ASP J 1 69 ? -25.788 -79.055 -119.473 1.00 76.74 67 ASP J N 1
ATOM 13780 C CA . ASP J 1 69 ? -24.880 -79.873 -120.280 1.00 79.30 67 ASP J CA 1
ATOM 13781 C C . ASP J 1 69 ? -23.777 -80.562 -119.454 1.00 76.69 67 ASP J C 1
ATOM 13782 O O . ASP J 1 69 ? -23.248 -81.597 -119.871 1.00 77.74 67 ASP J O 1
ATOM 13787 N N . LEU J 1 70 ? -23.447 -80.004 -118.287 1.00 72.96 68 LEU J N 1
ATOM 13788 C CA . LEU J 1 70 ? -22.443 -80.604 -117.401 1.00 70.19 68 LEU J CA 1
ATOM 13789 C C . LEU J 1 70 ? -23.085 -81.328 -116.211 1.00 70.35 68 LEU J C 1
ATOM 13790 O O . LEU J 1 70 ? -22.381 -81.759 -115.286 1.00 72.64 68 LEU J O 1
ATOM 13795 N N . ASN J 1 71 ? -24.417 -81.460 -116.262 1.00 71.88 69 ASN J N 1
ATOM 13796 C CA . ASN J 1 71 ? -25.257 -82.066 -115.201 1.00 75.78 69 ASN J CA 1
ATOM 13797 C C . ASN J 1 71 ? -25.025 -81.450 -113.812 1.00 71.51 69 ASN J C 1
ATOM 13798 O O . ASN J 1 71 ? -24.855 -82.154 -112.805 1.00 73.40 69 ASN J O 1
ATOM 13803 N N . LEU J 1 72 ? -25.022 -80.119 -113.786 1.00 68.30 70 LEU J N 1
ATOM 13804 C CA . LEU J 1 72 ? -24.704 -79.355 -112.583 1.00 70.16 70 LEU J CA 1
ATOM 13805 C C . LEU J 1 72 ? -25.825 -78.400 -112.183 1.00 71.13 70 LEU J C 1
ATOM 13806 O O . LEU J 1 72 ? -25.733 -77.726 -111.156 1.00 73.51 70 LEU J O 1
ATOM 13811 N N . ILE J 1 73 ? -26.887 -78.372 -112.989 1.00 72.79 71 ILE J N 1
ATOM 13812 C CA . ILE J 1 73 ? -28.028 -77.453 -112.809 1.00 73.19 71 ILE J CA 1
ATOM 13813 C C . ILE J 1 73 ? -28.864 -77.695 -111.524 1.00 69.28 71 ILE J C 1
ATOM 13814 O O . ILE J 1 73 ? -29.535 -76.786 -111.036 1.00 67.16 71 ILE J O 1
ATOM 13819 N N . ASP J 1 74 ? -28.779 -78.905 -110.972 1.00 73.86 72 ASP J N 1
ATOM 13820 C CA . ASP J 1 74 ? -29.525 -79.293 -109.767 1.00 77.86 72 ASP J CA 1
ATOM 13821 C C . ASP J 1 74 ? -29.114 -78.564 -108.488 1.00 72.45 72 ASP J C 1
ATOM 13822 O O . ASP J 1 74 ? -29.946 -78.327 -107.609 1.00 75.60 72 ASP J O 1
ATOM 13827 N N . ARG J 1 75 ? -27.840 -78.211 -108.384 1.00 67.89 73 ARG J N 1
ATOM 13828 C CA . ARG J 1 75 ? -27.321 -77.567 -107.177 1.00 68.64 73 ARG J CA 1
ATOM 13829 C C . ARG J 1 75 ? -27.287 -76.033 -107.290 1.00 65.34 73 ARG J C 1
ATOM 13830 O O . ARG J 1 75 ? -26.893 -75.337 -106.341 1.00 59.10 73 ARG J O 1
ATOM 13838 N N . VAL J 1 76 ? -27.714 -75.521 -108.446 1.00 59.38 74 VAL J N 1
ATOM 13839 C CA . VAL J 1 76 ? -27.654 -74.085 -108.737 1.00 57.40 74 VAL J CA 1
ATOM 13840 C C . VAL J 1 76 ? -29.039 -73.409 -108.804 1.00 60.99 74 VAL J C 1
ATOM 13841 O O . VAL J 1 76 ? -29.929 -73.851 -109.539 1.00 64.29 74 VAL J O 1
ATOM 13845 N N . THR J 1 77 ? -29.200 -72.335 -108.030 1.00 62.29 75 THR J N 1
ATOM 13846 C CA . THR J 1 77 ? -30.370 -71.467 -108.107 1.00 55.19 75 THR J CA 1
ATOM 13847 C C . THR J 1 77 ? -30.018 -70.188 -108.881 1.00 52.80 75 THR J C 1
ATOM 13848 O O . THR J 1 77 ? -29.366 -69.287 -108.349 1.00 50.65 75 THR J O 1
ATOM 13852 N N . LEU J 1 78 ? -30.453 -70.125 -110.138 1.00 51.43 76 LEU J N 1
ATOM 13853 C CA . LEU J 1 78 ? -30.293 -68.924 -110.967 1.00 52.97 76 LEU J CA 1
ATOM 13854 C C . LEU J 1 78 ? -31.402 -67.883 -110.757 1.00 58.21 76 LEU J C 1
ATOM 13855 O O . LEU J 1 78 ? -32.606 -68.188 -110.844 1.00 56.46 76 LEU J O 1
ATOM 13860 N N . ILE J 1 79 ? -30.969 -66.652 -110.492 1.00 54.42 77 ILE J N 1
ATOM 13861 C CA . ILE J 1 79 ? -31.858 -65.547 -110.154 1.00 52.48 77 ILE J CA 1
ATOM 13862 C C . ILE J 1 79 ? -31.621 -64.393 -111.125 1.00 54.46 77 ILE J C 1
ATOM 13863 O O . ILE J 1 79 ? -30.494 -63.900 -111.250 1.00 58.99 77 ILE J O 1
ATOM 13868 N N . LYS J 1 80 ? -32.671 -63.981 -111.832 1.00 56.74 78 LYS J N 1
ATOM 13869 C CA . LYS J 1 80 ? -32.584 -62.810 -112.700 1.00 54.86 78 LYS J CA 1
ATOM 13870 C C . LYS J 1 80 ? -32.929 -61.545 -111.916 1.00 56.79 78 LYS J C 1
ATOM 13871 O O . LYS J 1 80 ? -34.014 -60.973 -112.054 1.00 61.03 78 LYS J O 1
ATOM 13877 N N . ASP J 1 81 ? -31.987 -61.139 -111.073 1.00 59.30 79 ASP J N 1
ATOM 13878 C CA . ASP J 1 81 ? -32.059 -59.897 -110.318 1.00 54.99 79 ASP J CA 1
ATOM 13879 C C . ASP J 1 81 ? -30.617 -59.390 -110.131 1.00 56.85 79 ASP J C 1
ATOM 13880 O O . ASP J 1 81 ? -29.649 -60.095 -110.458 1.00 53.62 79 ASP J O 1
ATOM 13885 N N . GLY J 1 82 ? -30.481 -58.161 -109.637 1.00 55.04 80 GLY J N 1
ATOM 13886 C CA . GLY J 1 82 ? -29.180 -57.591 -109.326 1.00 51.88 80 GLY J CA 1
ATOM 13887 C C . GLY J 1 82 ? -28.585 -58.183 -108.063 1.00 47.77 80 GLY J C 1
ATOM 13888 O O . GLY J 1 82 ? -29.319 -58.558 -107.146 1.00 46.89 80 GLY J O 1
ATOM 13889 N N . HIS J 1 83 ? -27.252 -58.255 -108.024 1.00 44.33 81 HIS J N 1
ATOM 13890 C CA . HIS J 1 83 ? -26.509 -58.814 -106.894 1.00 37.24 81 HIS J CA 1
ATOM 13891 C C . HIS J 1 83 ? -26.587 -57.934 -105.663 1.00 40.27 81 HIS J C 1
ATOM 13892 O O . HIS J 1 83 ? -26.314 -58.387 -104.551 1.00 39.26 81 HIS J O 1
ATOM 13899 N N . GLN J 1 84 ? -26.962 -56.670 -105.871 1.00 37.36 82 GLN J N 1
ATOM 13900 C CA . GLN J 1 84 ? -27.225 -55.741 -104.770 1.00 44.34 82 GLN J CA 1
ATOM 13901 C C . GLN J 1 84 ? -28.437 -56.194 -103.939 1.00 44.75 82 GLN J C 1
ATOM 13902 O O . GLN J 1 84 ? -28.600 -55.787 -102.785 1.00 49.19 82 GLN J O 1
ATOM 13908 N N . ASN J 1 85 ? -29.267 -57.050 -104.542 1.00 43.66 83 ASN J N 1
ATOM 13909 C CA . ASN J 1 85 ? -30.455 -57.602 -103.896 1.00 49.47 83 ASN J CA 1
ATOM 13910 C C . ASN J 1 85 ? -30.287 -59.059 -103.468 1.00 50.52 83 ASN J C 1
ATOM 13911 O O . ASN J 1 85 ? -31.289 -59.760 -103.299 1.00 55.10 83 ASN J O 1
ATOM 13916 N N . MET J 1 86 ? -29.043 -59.508 -103.274 1.00 47.97 84 MET J N 1
ATOM 13917 C CA . MET J 1 86 ? -28.779 -60.922 -102.934 1.00 43.24 84 MET J CA 1
ATOM 13918 C C . MET J 1 86 ? -29.369 -61.356 -101.591 1.00 47.89 84 MET J C 1
ATOM 13919 O O . MET J 1 86 ? -29.748 -62.523 -101.434 1.00 49.01 84 MET J O 1
ATOM 13924 N N . ASP J 1 87 ? -29.478 -60.411 -100.653 1.00 45.89 85 ASP J N 1
ATOM 13925 C CA . ASP J 1 87 ? -29.990 -60.677 -99.296 1.00 52.19 85 ASP J CA 1
ATOM 13926 C C . ASP J 1 87 ? -31.493 -61.045 -99.256 1.00 56.83 85 ASP J C 1
ATOM 13927 O O . ASP J 1 87 ? -31.980 -61.604 -98.267 1.00 55.98 85 ASP J O 1
ATOM 13932 N N . LYS J 1 88 ? -32.207 -60.742 -100.340 1.00 56.26 86 LYS J N 1
ATOM 13933 C CA . LYS J 1 88 ? -33.625 -61.085 -100.480 1.00 59.22 86 LYS J CA 1
ATOM 13934 C C . LYS J 1 88 ? -33.835 -62.573 -100.802 1.00 60.45 86 LYS J C 1
ATOM 13935 O O . LYS J 1 88 ? -34.933 -63.105 -100.609 1.00 61.34 86 LYS J O 1
ATOM 13941 N N . TYR J 1 89 ? -32.778 -63.234 -101.274 1.00 54.67 87 TYR J N 1
ATOM 13942 C CA . TYR J 1 89 ? -32.873 -64.600 -101.785 1.00 51.73 87 TYR J CA 1
ATOM 13943 C C . TYR J 1 89 ? -32.057 -65.601 -100.971 1.00 52.12 87 TYR J C 1
ATOM 13944 O O . TYR J 1 89 ? -32.184 -66.818 -101.163 1.00 54.63 87 TYR J O 1
ATOM 13953 N N . ILE J 1 90 ? -31.203 -65.079 -100.091 1.00 55.31 88 ILE J N 1
ATOM 13954 C CA . ILE J 1 90 ? -30.299 -65.888 -99.269 1.00 55.75 88 ILE J CA 1
ATOM 13955 C C . ILE J 1 90 ? -30.444 -65.443 -97.814 1.00 59.20 88 ILE J C 1
ATOM 13956 O O . ILE J 1 90 ? -30.442 -64.244 -97.529 1.00 53.04 88 ILE J O 1
ATOM 13961 N N . ASP J 1 91 ? -30.584 -66.415 -96.911 1.00 68.50 89 ASP J N 1
ATOM 13962 C CA . ASP J 1 91 ? -30.717 -66.153 -95.468 1.00 80.28 89 ASP J CA 1
ATOM 13963 C C . ASP J 1 91 ? -29.721 -66.944 -94.607 1.00 80.09 89 ASP J C 1
ATOM 13964 O O . ASP J 1 91 ? -29.491 -66.611 -93.440 1.00 83.56 89 ASP J O 1
ATOM 13969 N N . CYS J 1 92 ? -29.146 -67.992 -95.192 1.00 79.32 90 CYS J N 1
ATOM 13970 C CA . CYS J 1 92 ? -28.092 -68.784 -94.553 1.00 76.98 90 CYS J CA 1
ATOM 13971 C C . CYS J 1 92 ? -26.728 -68.099 -94.731 1.00 75.15 90 CYS J C 1
ATOM 13972 O O . CYS J 1 92 ? -26.564 -67.294 -95.658 1.00 75.77 90 CYS J O 1
ATOM 13975 N N . PRO J 1 93 ? -25.758 -68.382 -93.830 1.00 73.60 91 PRO J N 1
ATOM 13976 C CA . PRO J 1 93 ? -24.379 -67.924 -94.071 1.00 70.61 91 PRO J CA 1
ATOM 13977 C C . PRO J 1 93 ? -23.731 -68.560 -95.317 1.00 68.82 91 PRO J C 1
ATOM 13978 O O . PRO J 1 93 ? -23.933 -69.755 -95.596 1.00 65.96 91 PRO J O 1
ATOM 13982 N N . VAL J 1 94 ? -22.979 -67.752 -96.067 1.00 62.44 92 VAL J N 1
ATOM 13983 C CA . VAL J 1 94 ? -22.268 -68.243 -97.250 1.00 55.58 92 VAL J CA 1
ATOM 13984 C C . VAL J 1 94 ? -20.756 -68.369 -97.013 1.00 53.69 92 VAL J C 1
ATOM 13985 O O . VAL J 1 94 ? -20.171 -67.630 -96.202 1.00 53.82 92 VAL J O 1
ATOM 13989 N N . LYS J 1 95 ? -20.138 -69.323 -97.707 1.00 48.62 93 LYS J N 1
ATOM 13990 C CA . LYS J 1 95 ? -18.682 -69.484 -97.661 1.00 54.81 93 LYS J CA 1
ATOM 13991 C C . LYS J 1 95 ? -17.962 -68.514 -98.589 1.00 51.11 93 LYS J C 1
ATOM 13992 O O . LYS J 1 95 ? -16.965 -67.894 -98.209 1.00 50.77 93 LYS J O 1
ATOM 13998 N N . ALA J 1 96 ? -18.464 -68.401 -99.814 1.00 46.76 94 ALA J N 1
ATOM 13999 C CA . ALA J 1 96 ? -17.754 -67.660 -100.835 1.00 44.62 94 ALA J CA 1
ATOM 14000 C C . ALA J 1 96 ? -18.670 -66.883 -101.769 1.00 45.95 94 ALA J C 1
ATOM 14001 O O . ALA J 1 96 ? -19.802 -67.299 -102.039 1.00 49.78 94 ALA J O 1
ATOM 14003 N N . VAL J 1 97 ? -18.174 -65.731 -102.225 1.00 46.44 95 VAL J N 1
ATOM 14004 C CA . VAL J 1 97 ? -18.851 -64.911 -103.225 1.00 39.40 95 VAL J CA 1
ATOM 14005 C C . VAL J 1 97 ? -17.831 -64.509 -104.299 1.00 44.04 95 VAL J C 1
ATOM 14006 O O . VAL J 1 97 ? -16.762 -64.013 -103.976 1.00 52.73 95 VAL J O 1
ATOM 14010 N N . MET J 1 98 ? -18.159 -64.737 -105.567 1.00 40.91 96 MET J N 1
ATOM 14011 C CA . MET J 1 98 ? -17.265 -64.384 -106.662 1.00 35.48 96 MET J CA 1
ATOM 14012 C C . MET J 1 98 ? -17.834 -63.222 -107.461 1.00 41.20 96 MET J C 1
ATOM 14013 O O . MET J 1 98 ? -18.951 -63.299 -107.989 1.00 42.28 96 MET J O 1
ATOM 14018 N N . PHE J 1 99 ? -17.063 -62.139 -107.533 1.00 43.77 97 PHE J N 1
ATOM 14019 C CA . PHE J 1 99 ? -17.402 -60.989 -108.364 1.00 36.94 97 PHE J CA 1
ATOM 14020 C C . PHE J 1 99 ? -16.473 -60.939 -109.555 1.00 33.75 97 PHE J C 1
ATOM 14021 O O . PHE J 1 99 ? -15.271 -61.168 -109.428 1.00 39.77 97 PHE J O 1
ATOM 14029 N N . ASN J 1 100 ? -17.039 -60.634 -110.714 1.00 39.75 98 ASN J N 1
ATOM 14030 C CA . ASN J 1 100 ? -16.277 -60.493 -111.930 1.00 41.83 98 ASN J CA 1
ATOM 14031 C C . ASN J 1 100 ? -16.782 -59.222 -112.605 1.00 44.97 98 ASN J C 1
ATOM 14032 O O . ASN J 1 100 ? -17.785 -59.236 -113.310 1.00 53.26 98 ASN J O 1
ATOM 14037 N N . LEU J 1 101 ? -16.098 -58.112 -112.350 1.00 44.80 99 LEU J N 1
ATOM 14038 C CA . LEU J 1 101 ? -16.623 -56.788 -112.679 1.00 42.65 99 LEU J CA 1
ATOM 14039 C C . LEU J 1 101 ? -16.366 -56.356 -114.117 1.00 53.13 99 LEU J C 1
ATOM 14040 O O . LEU J 1 101 ? -15.234 -56.368 -114.577 1.00 63.77 99 LEU J O 1
ATOM 14045 N N . GLY J 1 102 ? -17.425 -55.954 -114.812 1.00 64.36 100 GLY J N 1
ATOM 14046 C CA . GLY J 1 102 ? -17.302 -55.420 -116.162 1.00 69.66 100 GLY J CA 1
ATOM 14047 C C . GLY J 1 102 ? -18.441 -55.768 -117.098 1.00 80.75 100 GLY J C 1
ATOM 14048 O O . GLY J 1 102 ? -19.596 -55.907 -116.684 1.00 77.73 100 GLY J O 1
ATOM 14049 N N . TYR J 1 103 ? -18.071 -55.932 -118.365 1.00 96.39 101 TYR J N 1
ATOM 14050 C CA . TYR J 1 103 ? -18.966 -56.051 -119.520 1.00 111.58 101 TYR J CA 1
ATOM 14051 C C . TYR J 1 103 ? -19.426 -57.490 -119.770 1.00 119.83 101 TYR J C 1
ATOM 14052 O O . TYR J 1 103 ? -19.437 -58.302 -118.855 1.00 118.10 101 TYR J O 1
ATOM 14061 N N . LEU J 1 104 ? -19.814 -57.791 -121.011 1.00 134.60 102 LEU J N 1
ATOM 14062 C CA . LEU J 1 104 ? -20.095 -59.168 -121.442 1.00 144.27 102 LEU J CA 1
ATOM 14063 C C . LEU J 1 104 ? -19.567 -59.433 -122.863 1.00 150.03 102 LEU J C 1
ATOM 14064 O O . LEU J 1 104 ? -19.996 -58.771 -123.814 1.00 152.08 102 LEU J O 1
ATOM 14069 N N . PRO J 1 105 ? -18.634 -60.401 -123.008 1.00 153.64 103 PRO J N 1
ATOM 14070 C CA . PRO J 1 105 ? -18.055 -60.741 -124.315 1.00 155.61 103 PRO J CA 1
ATOM 14071 C C . PRO J 1 105 ? -19.037 -61.466 -125.240 1.00 157.13 103 PRO J C 1
ATOM 14072 O O . PRO J 1 105 ? -19.851 -62.270 -124.768 1.00 156.55 103 PRO J O 1
ATOM 14076 N N . SER J 1 106 ? -18.943 -61.165 -126.539 1.00 158.76 104 SER J N 1
ATOM 14077 C CA . SER J 1 106 ? -19.828 -61.698 -127.594 1.00 159.62 104 SER J CA 1
ATOM 14078 C C . SER J 1 106 ? -21.327 -61.483 -127.320 1.00 160.86 104 SER J C 1
ATOM 14079 O O . SER J 1 106 ? -22.155 -62.353 -127.611 1.00 161.89 104 SER J O 1
ATOM 14082 N N . GLY J 1 107 ? -21.661 -60.318 -126.766 1.00 161.14 105 GLY J N 1
ATOM 14083 C CA . GLY J 1 107 ? -23.036 -59.998 -126.387 1.00 160.45 105 GLY J CA 1
ATOM 14084 C C . GLY J 1 107 ? -23.334 -58.511 -126.413 1.00 158.89 105 GLY J C 1
ATOM 14085 O O . GLY J 1 107 ? -23.561 -57.937 -127.481 1.00 159.75 105 GLY J O 1
ATOM 14086 N N . ASP J 1 108 ? -23.336 -57.892 -125.233 1.00 155.96 106 ASP J N 1
ATOM 14087 C CA . ASP J 1 108 ? -23.609 -56.461 -125.105 1.00 152.44 106 ASP J CA 1
ATOM 14088 C C . ASP J 1 108 ? -22.545 -55.783 -124.238 1.00 150.00 106 ASP J C 1
ATOM 14089 O O . ASP J 1 108 ? -22.439 -56.054 -123.037 1.00 149.44 106 ASP J O 1
ATOM 14094 N N . HIS J 1 109 ? -21.767 -54.900 -124.864 1.00 146.53 107 HIS J N 1
ATOM 14095 C CA . HIS J 1 109 ? -20.619 -54.251 -124.222 1.00 143.04 107 HIS J CA 1
ATOM 14096 C C . HIS J 1 109 ? -20.968 -52.953 -123.482 1.00 138.35 107 HIS J C 1
ATOM 14097 O O . HIS J 1 109 ? -20.245 -52.547 -122.567 1.00 137.82 107 HIS J O 1
ATOM 14104 N N . SER J 1 110 ? -22.064 -52.307 -123.881 1.00 132.68 108 SER J N 1
ATOM 14105 C CA . SER J 1 110 ? -22.476 -51.026 -123.293 1.00 127.40 108 SER J CA 1
ATOM 14106 C C . SER J 1 110 ? -23.060 -51.173 -121.884 1.00 122.64 108 SER J C 1
ATOM 14107 O O . SER J 1 110 ? -22.925 -50.272 -121.050 1.00 120.84 108 SER J O 1
ATOM 14110 N N . ILE J 1 111 ? -23.702 -52.312 -121.629 1.00 116.16 109 ILE J N 1
ATOM 14111 C CA . ILE J 1 111 ? -24.287 -52.603 -120.318 1.00 109.81 109 ILE J CA 1
ATOM 14112 C C . ILE J 1 111 ? -23.344 -53.467 -119.458 1.00 104.41 109 ILE J C 1
ATOM 14113 O O . ILE J 1 111 ? -22.944 -54.569 -119.849 1.00 103.43 109 ILE J O 1
ATOM 14118 N N . SER J 1 112 ? -23.001 -52.937 -118.286 1.00 96.38 110 SER J N 1
ATOM 14119 C CA . SER J 1 112 ? -21.984 -53.517 -117.408 1.00 88.08 110 SER J CA 1
ATOM 14120 C C . SER J 1 112 ? -22.274 -53.196 -115.935 1.00 82.99 110 SER J C 1
ATOM 14121 O O . SER J 1 112 ? -23.256 -52.515 -115.635 1.00 84.04 110 SER J O 1
ATOM 14124 N N . THR J 1 113 ? -21.429 -53.695 -115.027 1.00 70.47 111 THR J N 1
ATOM 14125 C CA . THR J 1 113 ? -21.582 -53.452 -113.582 1.00 64.06 111 THR J CA 1
ATOM 14126 C C . THR J 1 113 ? -21.377 -51.966 -113.227 1.00 62.69 111 THR J C 1
ATOM 14127 O O . THR J 1 113 ? -20.535 -51.290 -113.827 1.00 66.50 111 THR J O 1
ATOM 14131 N N . ARG J 1 114 ? -22.164 -51.472 -112.269 1.00 57.61 112 ARG J N 1
ATOM 14132 C CA . ARG J 1 114 ? -22.117 -50.070 -111.815 1.00 59.52 112 ARG J CA 1
ATOM 14133 C C . ARG J 1 114 ? -21.506 -49.975 -110.410 1.00 54.36 112 ARG J C 1
ATOM 14134 O O . ARG J 1 114 ? -21.724 -50.872 -109.603 1.00 54.66 112 ARG J O 1
ATOM 14142 N N . PRO J 1 115 ? -20.748 -48.892 -110.110 1.00 53.97 113 PRO J N 1
ATOM 14143 C CA . PRO J 1 115 ? -20.082 -48.780 -108.798 1.00 48.39 113 PRO J CA 1
ATOM 14144 C C . PRO J 1 115 ? -21.028 -48.817 -107.597 1.00 48.23 113 PRO J C 1
ATOM 14145 O O . PRO J 1 115 ? -20.735 -49.500 -106.616 1.00 54.52 113 PRO J O 1
ATOM 14149 N N . GLU J 1 116 ? -22.147 -48.099 -107.691 1.00 52.73 114 GLU J N 1
ATOM 14150 C CA . GLU J 1 116 ? -23.128 -47.983 -106.604 1.00 51.24 114 GLU J CA 1
ATOM 14151 C C . GLU J 1 116 ? -23.743 -49.334 -106.237 1.00 46.29 114 GLU J C 1
ATOM 14152 O O . GLU J 1 116 ? -23.883 -49.656 -105.047 1.00 43.61 114 GLU J O 1
ATOM 14158 N N . THR J 1 117 ? -24.096 -50.119 -107.258 1.00 40.59 115 THR J N 1
ATOM 14159 C CA . THR J 1 117 ? -24.718 -51.431 -107.055 1.00 37.11 115 THR J CA 1
ATOM 14160 C C . THR J 1 117 ? -23.690 -52.473 -106.635 1.00 42.16 115 THR J C 1
ATOM 14161 O O . THR J 1 117 ? -24.006 -53.362 -105.838 1.00 50.04 115 THR J O 1
ATOM 14165 N N . THR J 1 118 ? -22.465 -52.355 -107.155 1.00 42.93 116 THR J N 1
ATOM 14166 C CA . THR 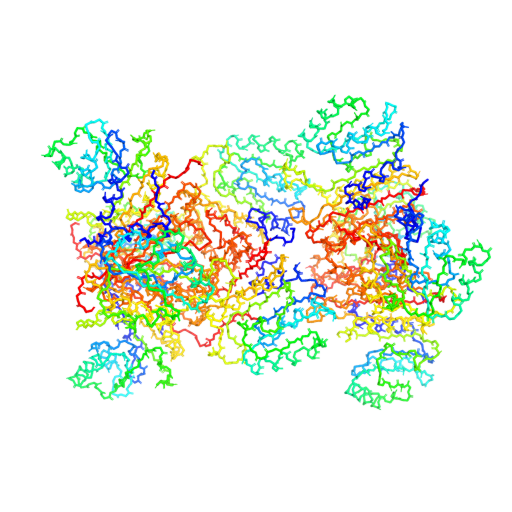J 1 118 ? -21.364 -53.250 -106.776 1.00 33.93 116 THR J CA 1
ATOM 14167 C C . THR J 1 118 ? -21.010 -53.087 -105.299 1.00 36.56 116 THR J C 1
ATOM 14168 O O . THR J 1 118 ? -20.863 -54.078 -104.586 1.00 44.05 116 THR J O 1
ATOM 14172 N N . ILE J 1 119 ? -20.896 -51.840 -104.844 1.00 34.48 117 ILE J N 1
ATOM 14173 C CA . ILE J 1 119 ? -20.586 -51.528 -103.447 1.00 30.54 117 ILE J CA 1
ATOM 14174 C C . ILE J 1 119 ? -21.709 -52.008 -102.517 1.00 40.97 117 ILE J C 1
ATOM 14175 O O . ILE J 1 119 ? -21.438 -52.538 -101.429 1.00 48.13 117 ILE J O 1
ATOM 14180 N N . GLN J 1 120 ? -22.960 -51.833 -102.959 1.00 42.96 118 GLN J N 1
ATOM 14181 C CA . GLN J 1 120 ? -24.127 -52.398 -102.272 1.00 46.62 118 GLN J CA 1
ATOM 14182 C C . GLN J 1 120 ? -23.997 -53.918 -102.133 1.00 42.23 118 GLN J C 1
ATOM 14183 O O . GLN J 1 120 ? -24.042 -54.446 -101.016 1.00 43.68 118 GLN J O 1
ATOM 14189 N N . ALA J 1 121 ? -23.818 -54.599 -103.271 1.00 38.05 119 ALA J N 1
ATOM 14190 C CA . ALA J 1 121 ? -23.653 -56.063 -103.321 1.00 36.50 119 ALA J CA 1
ATOM 14191 C C . ALA J 1 121 ? -22.528 -56.566 -102.442 1.00 36.78 119 ALA J C 1
ATOM 14192 O O . ALA J 1 121 ? -22.672 -57.593 -101.793 1.00 46.81 119 ALA J O 1
ATOM 14194 N N . LEU J 1 122 ? -21.415 -55.837 -102.438 1.00 40.51 120 LEU J N 1
ATOM 14195 C CA . LEU J 1 122 ? -20.257 -56.164 -101.616 1.00 40.09 120 LEU J CA 1
ATOM 14196 C C . LEU J 1 122 ? -20.578 -56.095 -100.137 1.00 36.96 120 LEU J C 1
ATOM 14197 O O . LEU J 1 122 ? -20.122 -56.940 -99.374 1.00 44.08 120 LEU J O 1
ATOM 14202 N N . SER J 1 123 ? -21.356 -55.091 -99.740 1.00 44.92 121 SER J N 1
ATOM 14203 C CA . SER J 1 123 ? -21.804 -54.962 -98.353 1.00 48.17 121 SER J CA 1
ATOM 14204 C C . SER J 1 123 ? -22.754 -56.093 -97.960 1.00 46.40 121 SER J C 1
ATOM 14205 O O . SER J 1 123 ? -22.662 -56.618 -96.845 1.00 48.96 121 SER J O 1
ATOM 14208 N N . LYS J 1 124 ? -23.642 -56.472 -98.884 1.00 47.68 122 LYS J N 1
ATOM 14209 C CA . LYS J 1 124 ? -24.570 -57.599 -98.682 1.00 46.92 122 LYS J CA 1
ATOM 14210 C C . LYS J 1 124 ? -23.809 -58.921 -98.595 1.00 51.23 122 LYS J C 1
ATOM 14211 O O . LYS J 1 124 ? -24.097 -59.751 -97.726 1.00 47.13 122 LYS J O 1
ATOM 14217 N N . ALA J 1 125 ? -22.841 -59.100 -99.499 1.00 49.39 123 ALA J N 1
ATOM 14218 C CA . ALA J 1 125 ? -21.931 -60.253 -99.484 1.00 42.40 123 ALA J CA 1
ATOM 14219 C C . ALA J 1 125 ? -21.074 -60.318 -98.218 1.00 42.24 123 ALA J C 1
ATOM 14220 O O . ALA J 1 125 ? -20.849 -61.407 -97.699 1.00 49.13 123 ALA J O 1
ATOM 14222 N N . MET J 1 126 ? -20.607 -59.165 -97.728 1.00 43.29 124 MET J N 1
ATOM 14223 C CA . MET J 1 126 ? -19.821 -59.104 -96.485 1.00 40.88 124 MET J CA 1
ATOM 14224 C C . MET J 1 126 ? -20.649 -59.440 -95.240 1.00 49.02 124 MET J C 1
ATOM 14225 O O . MET J 1 126 ? -20.115 -59.977 -94.262 1.00 59.08 124 MET J O 1
ATOM 14230 N N . GLU J 1 127 ? -21.945 -59.117 -95.273 1.00 54.84 125 GLU J N 1
ATOM 14231 C CA . GLU J 1 127 ? -22.869 -59.480 -94.190 1.00 58.07 125 GLU J CA 1
ATOM 14232 C C . GLU J 1 127 ? -23.186 -60.978 -94.215 1.00 50.03 125 GLU J C 1
ATOM 14233 O O . GLU J 1 127 ? -23.198 -61.635 -93.172 1.00 50.38 125 GLU J O 1
ATOM 14239 N N . LEU J 1 128 ? -23.435 -61.502 -95.416 1.00 45.12 126 LEU J N 1
ATOM 14240 C CA . LEU J 1 128 ? -23.806 -62.905 -95.616 1.00 47.50 126 LEU J CA 1
ATOM 14241 C C . LEU J 1 128 ? -22.678 -63.908 -95.387 1.00 52.32 126 LEU J C 1
ATOM 14242 O O . LEU J 1 128 ? -22.947 -65.104 -95.237 1.00 59.90 126 LEU J O 1
ATOM 14247 N N . LEU J 1 129 ? -21.429 -63.432 -95.385 1.00 53.39 127 LEU J N 1
ATOM 14248 C CA . LEU J 1 129 ? -20.257 -64.293 -95.200 1.00 48.80 127 LEU J CA 1
ATOM 14249 C C . LEU J 1 129 ? -20.192 -64.890 -93.805 1.00 53.49 127 LEU J C 1
ATOM 14250 O O . LEU J 1 129 ? -20.415 -64.189 -92.811 1.00 52.41 127 LEU J O 1
ATOM 14255 N N . VAL J 1 130 ? -19.887 -66.187 -93.749 1.00 51.80 128 VAL J N 1
ATOM 14256 C CA . VAL J 1 130 ? -19.499 -66.842 -92.500 1.00 55.89 128 VAL J CA 1
ATOM 14257 C C . VAL J 1 130 ? -18.064 -66.395 -92.160 1.00 56.46 128 VAL J C 1
ATOM 14258 O O . VAL J 1 130 ? -17.309 -66.014 -93.062 1.00 61.08 128 VAL J O 1
ATOM 14262 N N . THR J 1 131 ? -17.702 -66.393 -90.876 1.00 58.95 129 THR J N 1
ATOM 14263 C CA . THR J 1 131 ? -16.313 -66.116 -90.477 1.00 58.59 129 THR J CA 1
ATOM 14264 C C . THR J 1 131 ? -15.366 -67.147 -91.082 1.00 58.61 129 THR J C 1
ATOM 14265 O O . THR J 1 131 ? -15.635 -68.356 -91.038 1.00 58.16 129 THR J O 1
ATOM 14269 N N . GLY J 1 132 ? -14.274 -66.646 -91.664 1.00 57.70 130 GLY J N 1
ATOM 14270 C CA . GLY J 1 132 ? -13.345 -67.463 -92.442 1.00 50.82 130 GLY J CA 1
ATOM 14271 C C . GLY J 1 132 ? -13.837 -67.672 -93.867 1.00 51.44 130 GLY J C 1
ATOM 14272 O O . GLY J 1 132 ? -13.369 -68.576 -94.570 1.00 52.27 130 GLY J O 1
ATOM 14273 N N . GLY J 1 133 ? -14.799 -66.848 -94.281 1.00 50.79 131 GLY J N 1
ATOM 14274 C CA . GLY J 1 133 ? -15.340 -66.888 -95.639 1.00 46.31 131 GLY J CA 1
ATOM 14275 C C . GLY J 1 133 ? -14.578 -65.926 -96.533 1.00 51.09 131 GLY J C 1
ATOM 14276 O O . GLY J 1 133 ? -13.847 -65.059 -96.035 1.00 44.39 131 GLY J O 1
ATOM 14277 N N . ILE J 1 134 ? -14.749 -66.067 -97.849 1.00 47.21 132 ILE J N 1
ATOM 14278 C CA . ILE J 1 134 ? -13.978 -65.277 -98.806 1.00 42.26 132 ILE J CA 1
ATOM 14279 C C . ILE J 1 134 ? -14.856 -64.635 -99.903 1.00 43.48 132 ILE J C 1
ATOM 14280 O O . ILE J 1 134 ? -15.816 -65.235 -100.388 1.00 38.85 132 ILE J O 1
ATOM 14285 N N . ILE J 1 135 ? -14.531 -63.393 -100.252 1.00 43.04 133 ILE J N 1
ATOM 14286 C CA . ILE J 1 135 ? -15.052 -62.759 -101.451 1.00 36.27 133 ILE J CA 1
ATOM 14287 C C . ILE J 1 135 ? -13.862 -62.505 -102.370 1.00 36.76 133 ILE J C 1
ATOM 14288 O O . ILE J 1 135 ? -12.841 -62.002 -101.926 1.00 36.89 133 ILE J O 1
ATOM 14293 N N . THR J 1 136 ? -13.978 -62.899 -103.636 1.00 35.97 134 THR J N 1
ATOM 14294 C CA . THR J 1 136 ? -12.971 -62.551 -104.615 1.00 37.78 134 THR J CA 1
ATOM 14295 C C . THR J 1 136 ? -13.597 -61.621 -105.636 1.00 42.07 134 THR J C 1
ATOM 14296 O O . THR J 1 136 ? -14.698 -61.869 -106.126 1.00 46.83 134 THR J O 1
ATOM 14300 N N . VAL J 1 137 ? -12.885 -60.540 -105.941 1.00 39.72 135 VAL J N 1
ATOM 14301 C CA . VAL J 1 137 ? -13.350 -59.538 -106.882 1.00 27.40 135 VAL J CA 1
ATOM 14302 C C . VAL J 1 137 ? -12.286 -59.393 -107.949 1.00 31.42 135 VAL J C 1
ATOM 14303 O O . VAL J 1 137 ? -11.176 -58.945 -107.656 1.00 39.80 135 VAL J O 1
ATOM 14307 N N . VAL J 1 138 ? -12.606 -59.799 -109.174 1.00 28.05 136 VAL J N 1
ATOM 14308 C CA . VAL J 1 138 ? -11.732 -59.536 -110.301 1.00 31.68 136 VAL J CA 1
ATOM 14309 C C . VAL J 1 138 ? -12.252 -58.259 -110.946 1.00 41.44 136 VAL J C 1
ATOM 14310 O O . VAL J 1 138 ? -13.387 -58.223 -111.432 1.00 42.80 136 VAL J O 1
ATOM 14314 N N . ILE J 1 139 ? -11.429 -57.207 -110.905 1.00 43.37 137 ILE J N 1
ATOM 14315 C CA . ILE J 1 139 ? -11.792 -55.895 -111.439 1.00 34.58 137 ILE J CA 1
ATOM 14316 C C . ILE J 1 139 ? -11.180 -55.680 -112.819 1.00 36.39 137 ILE J C 1
ATOM 14317 O O . ILE J 1 139 ? -9.956 -55.627 -112.966 1.00 41.22 137 ILE J O 1
ATOM 14322 N N . TYR J 1 140 ? -12.043 -55.562 -113.822 1.00 39.74 138 TYR J N 1
ATOM 14323 C CA . TYR J 1 140 ? -11.629 -55.157 -115.159 1.00 43.02 138 TYR J CA 1
ATOM 14324 C C . TYR J 1 140 ? -11.936 -53.686 -115.322 1.00 47.16 138 TYR J C 1
ATOM 14325 O O . TYR J 1 140 ? -13.004 -53.230 -114.916 1.00 54.24 138 TYR J O 1
ATOM 14334 N N . TYR J 1 141 ? -11.005 -52.945 -115.887 1.00 56.10 139 TYR J N 1
ATOM 14335 C CA . TYR J 1 141 ? -11.169 -51.534 -116.087 1.00 53.95 139 TYR J CA 1
ATOM 14336 C C . TYR J 1 141 ? -10.864 -51.150 -117.497 1.00 57.79 139 TYR J C 1
ATOM 14337 O O . TYR J 1 141 ? -10.449 -51.948 -118.278 1.00 62.47 139 TYR J O 1
ATOM 14346 N N . GLY J 1 142 ? -11.083 -49.878 -117.813 1.00 71.77 140 GLY J N 1
ATOM 14347 C CA . GLY J 1 142 ? -11.432 -49.477 -119.163 1.00 81.33 140 GLY J CA 1
ATOM 14348 C C . GLY J 1 142 ? -12.882 -49.051 -119.285 1.00 84.88 140 GLY J C 1
ATOM 14349 O O . GLY J 1 142 ? -13.794 -49.856 -119.093 1.00 88.88 140 GLY J O 1
ATOM 14350 N N . GLY J 1 143 ? -13.095 -47.779 -119.606 1.00 84.41 141 GLY J N 1
ATOM 14351 C CA . GLY J 1 143 ? -13.449 -46.790 -118.606 1.00 82.69 141 GLY J CA 1
ATOM 14352 C C . GLY J 1 143 ? -14.105 -45.564 -119.210 1.00 84.40 141 GLY J C 1
ATOM 14353 O O . GLY J 1 143 ? -13.964 -44.455 -118.694 1.00 77.57 141 GLY J O 1
ATOM 14354 N N . ASP J 1 144 ? -14.827 -45.765 -120.308 1.00 91.03 142 ASP J N 1
ATOM 14355 C CA . ASP J 1 144 ? -16.267 -45.536 -120.331 1.00 92.20 142 ASP J CA 1
ATOM 14356 C C . ASP J 1 144 ? -16.863 -45.635 -118.931 1.00 93.08 142 ASP J C 1
ATOM 14357 O O . ASP J 1 144 ? -17.495 -44.695 -118.447 1.00 95.36 142 ASP J O 1
ATOM 14362 N N . THR J 1 145 ? -16.658 -46.778 -118.285 1.00 85.43 143 THR J N 1
ATOM 14363 C CA . THR J 1 145 ? -17.315 -47.069 -117.016 1.00 77.14 143 THR J CA 1
ATOM 14364 C C . THR J 1 145 ? -16.487 -48.036 -116.176 1.00 66.47 143 THR J C 1
ATOM 14365 O O . THR J 1 145 ? -16.816 -48.310 -115.022 1.00 60.57 143 THR J O 1
ATOM 14369 N N . GLY J 1 146 ? -15.411 -48.550 -116.763 1.00 58.77 144 GLY J N 1
ATOM 14370 C CA . GLY J 1 146 ? -14.538 -49.481 -116.074 1.00 42.19 144 GLY J CA 1
ATOM 14371 C C . GLY J 1 146 ? -13.650 -48.796 -115.053 1.00 43.57 144 GLY J C 1
ATOM 14372 O O . GLY J 1 146 ? -13.579 -49.215 -113.898 1.00 45.82 144 GLY J O 1
ATOM 14373 N N . PHE J 1 147 ? -12.970 -47.738 -115.483 1.00 34.27 145 PHE J N 1
ATOM 14374 C CA . PHE J 1 147 ? -11.967 -47.083 -114.652 1.00 38.65 145 PHE J CA 1
ATOM 14375 C C . PHE J 1 147 ? -12.593 -46.501 -113.388 1.00 39.91 145 PHE J C 1
ATOM 14376 O O . PHE J 1 147 ? -12.016 -46.584 -112.304 1.00 37.58 145 PHE J O 1
ATOM 14384 N N . GLU J 1 148 ? -13.775 -45.913 -113.537 1.00 45.04 146 GLU J N 1
ATOM 14385 C CA . GLU J 1 148 ? -14.466 -45.303 -112.423 1.00 48.30 146 GLU J CA 1
ATOM 14386 C C . GLU J 1 148 ? -15.042 -46.326 -111.466 1.00 41.00 146 GLU J C 1
ATOM 14387 O O . GLU J 1 148 ? -15.108 -46.062 -110.266 1.00 39.06 146 GLU J O 1
ATOM 14393 N N . GLU J 1 149 ? -15.454 -47.485 -111.990 1.00 42.12 147 GLU J N 1
ATOM 14394 C CA . GLU J 1 149 ? -15.844 -48.598 -111.127 1.00 37.68 147 GLU J CA 1
ATOM 14395 C C . GLU J 1 149 ? -14.663 -49.052 -110.288 1.00 37.53 147 GLU J C 1
ATOM 14396 O O . GLU J 1 149 ? -14.786 -49.172 -109.072 1.00 45.41 147 GLU J O 1
ATOM 14402 N N . LYS J 1 150 ? -13.517 -49.271 -110.930 1.00 39.18 148 LYS J N 1
ATOM 14403 C CA . LYS J 1 150 ? -12.287 -49.617 -110.209 1.00 39.34 148 LYS J CA 1
ATOM 14404 C C . LYS J 1 150 ? -11.962 -48.613 -109.106 1.00 38.89 148 LYS J C 1
ATOM 14405 O O . LYS J 1 150 ? -11.691 -49.009 -107.982 1.00 42.70 148 LYS J O 1
ATOM 14411 N N . GLU J 1 151 ? -11.998 -47.322 -109.432 1.00 33.58 149 GLU J N 1
ATOM 14412 C CA . GLU J 1 151 ? -11.631 -46.271 -108.475 1.00 36.42 149 GLU J CA 1
ATOM 14413 C C . GLU J 1 151 ? -12.558 -46.231 -107.285 1.00 30.77 149 GLU J C 1
ATOM 14414 O O . GLU J 1 151 ? -12.094 -46.176 -106.149 1.00 45.92 149 GLU J O 1
ATOM 14420 N N . LYS J 1 152 ? -13.865 -46.274 -107.549 1.00 40.40 150 LYS J N 1
ATOM 14421 C CA . LYS J 1 152 ? -14.881 -46.193 -106.495 1.00 36.65 150 LYS J CA 1
ATOM 14422 C C . LYS J 1 152 ? -14.953 -47.430 -105.611 1.00 37.52 150 LYS J C 1
ATOM 14423 O O . LYS J 1 152 ? -15.021 -47.302 -104.380 1.00 40.38 150 LYS J O 1
ATOM 14429 N N . VAL J 1 153 ? -14.921 -48.612 -106.229 1.00 32.89 151 VAL J N 1
ATOM 14430 C CA . VAL J 1 153 ? -14.873 -49.897 -105.499 1.00 32.03 151 VAL J CA 1
ATOM 14431 C C . VAL J 1 153 ? -13.639 -49.999 -104.605 1.00 31.96 151 VAL J C 1
ATOM 14432 O O . VAL J 1 153 ? -13.747 -50.385 -103.443 1.00 39.86 151 VAL J O 1
ATOM 14436 N N . LEU J 1 154 ? -12.479 -49.612 -105.134 1.00 31.67 152 LEU J N 1
ATOM 14437 C CA . LEU J 1 154 ? -11.243 -49.624 -104.357 1.00 29.83 152 LEU J CA 1
ATOM 14438 C C . LEU J 1 154 ? -11.228 -48.599 -103.223 1.00 38.15 152 LEU J C 1
ATOM 14439 O O . LEU J 1 154 ? -10.765 -48.916 -102.124 1.00 36.01 152 LEU J O 1
ATOM 14444 N N . GLU J 1 155 ? -11.740 -47.392 -103.489 1.00 37.70 153 GLU J N 1
ATOM 14445 C CA . GLU J 1 155 ? -11.861 -46.350 -102.462 1.00 42.30 153 GLU J CA 1
ATOM 14446 C C . GLU J 1 155 ? -12.799 -46.781 -101.339 1.00 38.19 153 GLU J C 1
ATOM 14447 O O . GLU J 1 155 ? -12.523 -46.522 -100.166 1.00 44.77 153 GLU J O 1
ATOM 14453 N N . PHE J 1 156 ? -13.896 -47.442 -101.703 1.00 39.27 154 PHE J N 1
ATOM 14454 C CA . PHE J 1 156 ? -14.800 -48.042 -100.726 1.00 40.37 154 PHE J CA 1
ATOM 14455 C C . PHE J 1 156 ? -14.080 -49.083 -99.867 1.00 40.48 154 PHE J C 1
ATOM 14456 O O . PHE J 1 156 ? -14.167 -49.041 -98.638 1.00 42.33 154 PHE J O 1
ATOM 14464 N N . LEU J 1 157 ? -13.355 -49.995 -100.519 1.00 44.55 155 LEU J N 1
ATOM 14465 C CA . LEU J 1 157 ? -12.681 -51.103 -99.824 1.00 36.70 155 LEU J CA 1
ATOM 14466 C C . LEU J 1 157 ? -11.498 -50.662 -98.970 1.00 37.49 155 LEU J C 1
ATOM 14467 O O . LEU J 1 157 ? -11.113 -51.357 -98.025 1.00 36.80 155 LEU J O 1
ATOM 14472 N N . LYS J 1 158 ? -10.930 -49.504 -99.292 1.00 41.59 156 LYS J N 1
ATOM 14473 C CA . LYS J 1 158 ? -9.915 -48.876 -98.436 1.00 47.62 156 LYS J CA 1
ATOM 14474 C C . LYS J 1 158 ? -10.464 -48.552 -97.043 1.00 39.63 156 LYS J C 1
ATOM 14475 O O . LYS J 1 158 ? -9.723 -48.583 -96.060 1.00 44.08 156 LYS J O 1
ATOM 14481 N N . GLY J 1 159 ? -11.766 -48.257 -96.975 1.00 45.39 157 GLY J N 1
ATOM 14482 C CA . GLY J 1 159 ? -12.443 -47.869 -95.736 1.00 43.51 157 GLY J CA 1
ATOM 14483 C C . GLY J 1 159 ? -12.963 -48.991 -94.848 1.00 45.55 157 GLY J C 1
ATOM 14484 O O . GLY J 1 159 ? -13.377 -48.739 -93.718 1.00 51.87 157 GLY J O 1
ATOM 14485 N N . VAL J 1 160 ? -12.943 -50.222 -95.353 1.00 41.15 158 VAL J N 1
ATOM 14486 C CA . VAL J 1 160 ? -13.402 -51.402 -94.610 1.00 36.01 158 VAL J CA 1
ATOM 14487 C C . VAL J 1 160 ? -12.552 -51.645 -93.352 1.00 44.07 158 VAL J C 1
ATOM 14488 O O . VAL J 1 160 ? -11.317 -51.592 -93.409 1.00 50.13 158 VAL J O 1
ATOM 14492 N N . ASP J 1 161 ? -13.224 -51.872 -92.222 1.00 47.75 159 ASP J N 1
ATOM 14493 C CA . ASP J 1 161 ? -12.569 -52.053 -90.921 1.00 47.44 159 ASP J CA 1
ATOM 14494 C C . ASP J 1 161 ? -11.598 -53.238 -90.922 1.00 44.20 159 ASP J C 1
ATOM 14495 O O . ASP J 1 161 ? -11.996 -54.388 -91.153 1.00 50.57 159 ASP J O 1
ATOM 14500 N N . GLN J 1 162 ? -10.328 -52.934 -90.654 1.00 47.82 160 GLN J N 1
ATOM 14501 C CA . GLN J 1 162 ? -9.245 -53.927 -90.703 1.00 50.10 160 GLN J CA 1
ATOM 14502 C C . GLN J 1 162 ? -9.308 -54.951 -89.569 1.00 54.18 160 GLN J C 1
ATOM 14503 O O . GLN J 1 162 ? -8.743 -56.048 -89.683 1.00 57.38 160 GLN J O 1
ATOM 14509 N N . LYS J 1 163 ? -10.020 -54.594 -88.497 1.00 56.56 161 LYS J N 1
ATOM 14510 C CA . LYS J 1 163 ? -10.239 -55.485 -87.355 1.00 54.03 161 LYS J CA 1
ATOM 14511 C C . LYS J 1 163 ? -11.247 -56.577 -87.715 1.00 52.25 161 LYS J C 1
ATOM 14512 O O . LYS J 1 163 ? -11.280 -57.643 -87.092 1.00 57.21 161 LYS J O 1
ATOM 14518 N N . LYS J 1 164 ? -12.051 -56.311 -88.738 1.00 47.65 162 LYS J N 1
ATOM 14519 C CA . LYS J 1 164 ? -13.135 -57.205 -89.125 1.00 48.23 162 LYS J CA 1
ATOM 14520 C C . LYS J 1 164 ? -12.853 -57.919 -90.445 1.00 51.74 162 LYS J C 1
ATOM 14521 O O . LYS J 1 164 ? -13.288 -59.065 -90.648 1.00 49.25 162 LYS J O 1
ATOM 14527 N N . PHE J 1 165 ? -12.144 -57.238 -91.349 1.00 50.38 163 PHE J N 1
ATOM 14528 C CA . PHE J 1 165 ? -11.836 -57.806 -92.667 1.00 46.81 163 PHE J CA 1
ATOM 14529 C C . PHE J 1 165 ? -10.390 -57.587 -93.109 1.00 43.04 163 PHE J C 1
ATOM 14530 O O . PHE J 1 165 ? -9.778 -56.565 -92.786 1.00 46.66 163 PHE J O 1
ATOM 14538 N N . ILE J 1 166 ? -9.860 -58.565 -93.839 1.00 39.93 164 ILE J N 1
ATOM 14539 C CA . ILE J 1 166 ? -8.593 -58.425 -94.553 1.00 39.57 164 ILE J CA 1
ATOM 14540 C C . ILE J 1 166 ? -8.930 -58.086 -96.000 1.00 40.91 164 ILE J C 1
ATOM 14541 O O . ILE J 1 166 ? -9.645 -58.838 -96.671 1.00 46.30 164 ILE J O 1
ATOM 14546 N N . VAL J 1 167 ? -8.452 -56.942 -96.478 1.00 43.64 165 VAL J N 1
ATOM 14547 C CA . VAL J 1 167 ? -8.650 -56.596 -97.884 1.00 38.07 165 VAL J CA 1
ATOM 14548 C C . VAL J 1 167 ? -7.290 -56.548 -98.589 1.00 43.24 165 VAL J C 1
ATOM 14549 O O . VAL J 1 167 ? -6.452 -55.694 -98.290 1.00 37.07 165 VAL J O 1
ATOM 14553 N N . GLN J 1 168 ? -7.087 -57.481 -99.517 1.00 39.30 166 GLN J N 1
ATOM 14554 C CA . GLN J 1 168 ? -5.810 -57.645 -100.178 1.00 32.84 166 GLN J CA 1
ATOM 14555 C C . GLN J 1 168 ? -5.959 -57.420 -101.666 1.00 32.14 166 GLN J C 1
ATOM 14556 O O . GLN J 1 168 ? -6.757 -58.092 -102.312 1.00 40.34 166 GLN J O 1
ATOM 14562 N N . ARG J 1 169 ? -5.195 -56.473 -102.200 1.00 35.74 167 ARG J N 1
ATOM 14563 C CA A ARG J 1 169 ? -5.139 -56.252 -103.657 0.50 33.74 167 ARG J CA 1
ATOM 14564 C CA B ARG J 1 169 ? -5.101 -56.280 -103.641 0.50 36.14 167 ARG J CA 1
ATOM 14565 C C . ARG J 1 169 ? -3.868 -56.856 -104.330 1.00 35.32 167 ARG J C 1
ATOM 14566 O O . ARG J 1 169 ? -2.742 -56.700 -103.856 1.00 33.88 167 ARG J O 1
ATOM 14581 N N . THR J 1 170 ? -4.094 -57.524 -105.455 1.00 34.11 168 THR J N 1
ATOM 14582 C CA . THR J 1 170 ? -3.030 -58.166 -106.195 1.00 33.44 168 THR J CA 1
ATOM 14583 C C . THR J 1 170 ? -3.031 -57.532 -107.576 1.00 33.97 168 THR J C 1
ATOM 14584 O O . THR J 1 170 ? -4.067 -57.458 -108.219 1.00 27.58 168 THR J O 1
ATOM 14588 N N . ASP J 1 171 ? -1.856 -57.090 -108.020 1.00 36.91 169 ASP J N 1
ATOM 14589 C CA . ASP J 1 171 ? -1.723 -56.210 -109.170 1.00 41.46 169 ASP J CA 1
ATOM 14590 C C . ASP J 1 171 ? -0.459 -56.561 -109.957 1.00 36.31 169 ASP J C 1
ATOM 14591 O O . ASP J 1 171 ? 0.588 -56.795 -109.372 1.00 43.74 169 ASP J O 1
ATOM 14596 N N . PHE J 1 172 ? -0.566 -56.603 -111.279 1.00 29.69 170 PHE J N 1
ATOM 14597 C CA . PHE J 1 172 ? 0.570 -56.877 -112.160 1.00 31.11 170 PHE J CA 1
ATOM 14598 C C . PHE J 1 172 ? 1.055 -55.570 -112.767 1.00 36.93 170 PHE J C 1
ATOM 14599 O O . PHE J 1 172 ? 0.471 -55.048 -113.711 1.00 37.96 170 PHE J O 1
ATOM 14607 N N . ILE J 1 173 ? 2.129 -55.042 -112.193 1.00 42.05 171 ILE J N 1
ATOM 14608 C CA . ILE J 1 173 ? 2.461 -53.632 -112.355 1.00 41.89 171 ILE J CA 1
ATOM 14609 C C . ILE J 1 173 ? 3.296 -53.333 -113.596 1.00 42.62 171 ILE J C 1
ATOM 14610 O O . ILE J 1 173 ? 3.462 -52.171 -113.975 1.00 38.96 171 ILE J O 1
ATOM 14615 N N . ASN J 1 174 ? 3.803 -54.386 -114.232 1.00 40.07 172 ASN J N 1
ATOM 14616 C CA . ASN J 1 174 ? 4.622 -54.239 -115.429 1.00 41.19 172 ASN J CA 1
ATOM 14617 C C . ASN J 1 174 ? 3.878 -54.575 -116.721 1.00 41.92 172 ASN J C 1
ATOM 14618 O O . ASN J 1 174 ? 4.469 -54.570 -117.799 1.00 49.59 172 ASN J O 1
ATOM 14623 N N . GLN J 1 175 ? 2.591 -54.893 -116.602 1.00 42.38 173 GLN J N 1
ATOM 14624 C CA . GLN J 1 175 ? 1.745 -55.153 -117.765 1.00 42.56 173 GLN J CA 1
ATOM 14625 C C . GLN J 1 175 ? 0.995 -53.899 -118.185 1.00 44.98 173 GLN J C 1
ATOM 14626 O O . GLN J 1 175 ? 0.557 -53.108 -117.342 1.00 51.11 173 GLN J O 1
ATOM 14632 N N . ALA J 1 176 ? 0.851 -53.722 -119.492 1.00 51.13 174 ALA J N 1
ATOM 14633 C CA . ALA J 1 176 ? 0.067 -52.612 -120.027 1.00 56.59 174 ALA J CA 1
ATOM 14634 C C . ALA J 1 176 ? -1.358 -53.066 -120.331 1.00 56.33 174 ALA J C 1
ATOM 14635 O O . ALA J 1 176 ? -1.713 -54.228 -120.087 1.00 51.94 174 ALA J O 1
ATOM 14637 N N . ASN J 1 177 ? -2.161 -52.141 -120.858 1.00 55.64 175 ASN J N 1
ATOM 14638 C CA . ASN J 1 177 ? -3.525 -52.426 -121.321 1.00 58.67 175 ASN J CA 1
ATOM 14639 C C . ASN J 1 177 ? -4.434 -53.015 -120.222 1.00 54.41 175 ASN J C 1
ATOM 14640 O O . ASN J 1 177 ? -5.117 -54.027 -120.416 1.00 52.27 175 ASN J O 1
ATOM 14645 N N . CYS J 1 178 ? -4.396 -52.361 -119.062 1.00 46.63 176 CYS J N 1
ATOM 14646 C CA . CYS J 1 178 ? -5.273 -52.648 -117.921 1.00 43.98 176 CYS J CA 1
ATOM 14647 C C . CYS J 1 178 ? -5.353 -54.111 -117.490 1.00 41.82 176 CYS J C 1
ATOM 14648 O O . CYS J 1 178 ? -6.401 -54.725 -117.649 1.00 42.13 176 CYS J O 1
ATOM 14651 N N . PRO J 1 179 ? -4.260 -54.672 -116.930 1.00 39.63 177 PRO J N 1
ATOM 14652 C CA . PRO J 1 179 ? -4.362 -56.057 -116.478 1.00 39.46 177 PRO J CA 1
ATOM 14653 C C . PRO J 1 179 ? -5.355 -56.136 -115.321 1.00 42.13 177 PRO J C 1
ATOM 14654 O O . PRO J 1 179 ? -5.296 -55.302 -114.411 1.00 42.53 177 PRO J O 1
ATOM 14658 N N . PRO J 1 180 ? -6.301 -57.093 -115.382 1.00 39.45 178 PRO J N 1
ATOM 14659 C CA . PRO J 1 180 ? -7.323 -57.231 -114.348 1.00 33.31 178 PRO J CA 1
ATOM 14660 C C . PRO J 1 180 ? -6.728 -57.381 -112.962 1.00 35.75 178 PRO J C 1
ATOM 14661 O O . PRO J 1 180 ? -5.684 -58.002 -112.806 1.00 43.15 178 PRO J O 1
ATOM 14665 N N . ILE J 1 181 ? -7.407 -56.797 -111.980 1.00 35.27 179 ILE J N 1
ATOM 14666 C CA . ILE J 1 181 ? -6.944 -56.701 -110.607 1.00 26.29 179 ILE J CA 1
ATOM 14667 C C . ILE J 1 181 ? -7.721 -57.690 -109.746 1.00 33.78 179 ILE J C 1
ATOM 14668 O O . ILE J 1 181 ? -8.918 -57.852 -109.930 1.00 37.24 179 ILE J O 1
ATOM 14673 N N . LEU J 1 182 ? -7.049 -58.351 -108.807 1.00 39.68 180 LEU J N 1
ATOM 14674 C CA . LEU J 1 182 ? -7.744 -59.211 -107.855 1.00 34.94 180 LEU J CA 1
ATOM 14675 C C . LEU J 1 182 ? -7.821 -58.566 -106.479 1.00 34.32 180 LEU J C 1
ATOM 14676 O O . LEU J 1 182 ? -6.801 -58.191 -105.919 1.00 38.24 180 LEU J O 1
ATOM 14681 N N . VAL J 1 183 ? -9.030 -58.450 -105.934 1.00 36.57 181 VAL J N 1
ATOM 14682 C CA . VAL J 1 183 ? -9.182 -58.117 -104.519 1.00 32.69 181 VAL J CA 1
ATOM 14683 C C . VAL J 1 183 ? -9.745 -59.336 -103.761 1.00 36.32 181 VAL J C 1
ATOM 14684 O O . VAL J 1 183 ? -10.677 -59.990 -104.224 1.00 36.92 181 VAL J O 1
ATOM 14688 N N . CYS J 1 184 ? -9.141 -59.654 -102.617 1.00 32.59 182 CYS J N 1
ATOM 14689 C CA . CYS J 1 184 ? -9.596 -60.754 -101.765 1.00 36.97 182 CYS J CA 1
ATOM 14690 C C . CYS J 1 184 ? -10.031 -60.162 -100.450 1.00 35.79 182 CYS J C 1
ATOM 14691 O O . CYS J 1 184 ? -9.239 -59.496 -99.781 1.00 36.49 182 CYS J O 1
ATOM 14694 N N . ILE J 1 185 ? -11.297 -60.382 -100.099 1.00 38.42 183 ILE J N 1
ATOM 14695 C CA . ILE J 1 185 ? -11.819 -59.932 -98.810 1.00 44.63 183 ILE J CA 1
ATOM 14696 C C . ILE J 1 185 ? -12.064 -61.157 -97.928 1.00 45.25 183 ILE J C 1
ATOM 14697 O O . ILE J 1 185 ? -12.759 -62.099 -98.337 1.00 45.75 183 ILE J O 1
ATOM 14702 N N . GLU J 1 186 ? -11.468 -61.156 -96.739 1.00 39.99 184 GLU J N 1
ATOM 14703 C CA . GLU J 1 186 ? -11.663 -62.259 -95.806 1.00 44.17 184 GLU J CA 1
ATOM 14704 C C . GLU J 1 186 ? -12.105 -61.749 -94.446 1.00 47.55 184 GLU J C 1
ATOM 14705 O O . GLU J 1 186 ? -11.415 -60.920 -93.838 1.00 46.77 184 GLU J O 1
ATOM 14711 N N . LYS J 1 187 ? -13.253 -62.254 -93.981 1.00 48.46 185 LYS J N 1
ATOM 14712 C CA . LYS J 1 187 ? -13.796 -61.900 -92.664 1.00 51.56 185 LYS J CA 1
ATOM 14713 C C . LYS J 1 187 ? -13.013 -62.598 -91.563 1.00 50.01 185 LYS J C 1
ATOM 14714 O O . LYS J 1 187 ? -12.862 -63.827 -91.588 1.00 51.31 185 LYS J O 1
ATOM 14720 N N . ILE J 1 188 ? -12.520 -61.812 -90.606 1.00 51.06 186 ILE J N 1
ATOM 14721 C CA . ILE J 1 188 ? -11.739 -62.346 -89.487 1.00 50.70 186 ILE J CA 1
ATOM 14722 C C . ILE J 1 188 ? -12.437 -62.198 -88.121 1.00 65.02 186 ILE J C 1
ATOM 14723 O O . ILE J 1 188 ? -11.920 -62.672 -87.099 1.00 65.05 186 ILE J O 1
ATOM 14728 N N . SER J 1 189 ? -13.618 -61.568 -88.123 1.00 85.71 187 SER J N 1
ATOM 14729 C CA . SER J 1 189 ? -14.459 -61.391 -86.921 1.00 98.90 187 SER J CA 1
ATOM 14730 C C . SER J 1 189 ? -15.947 -61.199 -87.257 1.00 107.19 187 SER J C 1
ATOM 14731 O O . SER J 1 189 ? -16.286 -60.494 -88.216 1.00 107.72 187 SER J O 1
ATOM 14734 N N . GLU J 1 190 ? -16.820 -61.818 -86.456 1.00 116.02 188 GLU J N 1
ATOM 14735 C CA . GLU J 1 190 ? -18.282 -61.689 -86.604 1.00 122.25 188 GLU J CA 1
ATOM 14736 C C . GLU J 1 190 ? -18.792 -60.300 -86.214 1.00 122.73 188 GLU J C 1
ATOM 14737 O O . GLU J 1 190 ? -18.296 -59.693 -85.261 1.00 123.35 188 GLU J O 1
ATOM 14743 N N . GLY J 1 191 ? -19.791 -59.814 -86.950 1.00 124.21 189 GLY J N 1
ATOM 14744 C CA . GLY J 1 191 ? -20.426 -58.527 -86.667 1.00 126.07 189 GLY J CA 1
ATOM 14745 C C . GLY J 1 191 ? -19.571 -57.331 -87.043 1.00 127.26 189 GLY J C 1
ATOM 14746 O O . GLY J 1 191 ? -19.198 -56.527 -86.187 1.00 126.94 189 GLY J O 1
#